Protein AF-0000000076639928 (afdb_homodimer)

Radius of gyration: 38.46 Å; Cα contacts (8 Å, |Δi|>4): 5852; chains: 2; bounding box: 100×115×93 Å

Solvent-accessible surface area (backbone atoms only — not comparable to full-atom values): 93550 Å² total; per-residue (Å²): 124,85,79,67,67,73,74,67,66,76,71,69,80,68,80,84,76,81,78,71,75,59,42,68,35,39,40,32,36,29,32,21,32,56,73,67,61,39,48,34,49,62,26,33,37,27,38,66,98,50,90,53,60,35,44,17,36,80,73,3,39,31,70,39,73,46,74,43,58,70,39,77,43,45,34,31,35,40,36,95,63,32,39,72,44,76,44,81,42,75,40,64,90,61,40,69,43,72,72,48,76,42,65,36,46,65,30,84,75,52,77,85,37,68,41,71,46,66,100,74,36,79,36,49,54,74,59,41,24,59,71,69,47,73,46,48,34,71,64,39,63,66,47,73,50,76,29,49,72,63,34,46,51,65,69,43,65,39,49,49,60,39,53,19,30,28,46,69,56,31,20,65,35,50,28,43,67,53,75,66,52,63,69,22,69,29,47,46,35,40,28,52,66,82,16,67,50,77,58,57,48,77,66,71,59,79,44,50,40,47,38,35,34,45,55,58,64,44,63,53,85,49,37,40,34,35,39,36,31,56,35,14,40,62,17,22,78,65,30,47,57,12,39,30,5,34,38,37,36,33,59,56,67,33,42,72,47,73,65,35,38,38,39,36,44,34,40,36,44,30,29,76,66,50,75,69,68,54,32,68,68,64,56,78,79,56,63,38,47,43,85,82,64,43,76,45,77,76,54,55,50,69,60,64,71,74,44,49,38,79,13,49,29,42,39,41,38,39,35,40,27,16,15,33,91,57,35,27,29,21,38,38,39,36,44,36,42,31,42,19,35,44,57,68,25,30,27,34,40,38,38,41,38,45,33,40,39,37,56,70,47,99,40,30,35,40,35,42,39,41,36,42,24,45,35,38,32,38,44,62,38,31,27,55,98,85,37,40,42,15,34,50,41,16,49,40,60,24,55,34,57,52,73,61,61,49,37,88,83,80,61,48,58,60,60,73,44,86,35,15,38,29,54,52,42,48,74,61,44,49,32,39,39,39,36,46,37,42,41,36,30,37,36,44,37,36,36,87,47,91,49,34,38,38,39,39,37,44,17,38,32,35,36,41,38,42,27,39,38,32,36,55,57,70,41,58,25,59,94,37,37,41,8,38,23,33,41,20,37,38,43,39,44,35,41,38,42,38,41,38,39,35,40,46,46,68,80,42,101,46,33,38,36,40,39,36,42,36,40,39,42,37,42,39,39,42,37,39,41,37,44,38,18,25,32,37,30,90,89,52,81,46,41,42,24,24,25,38,70,53,84,55,43,50,49,76,49,63,48,44,39,40,37,41,36,41,36,42,36,43,32,40,69,88,33,37,25,41,34,43,36,40,28,40,36,34,37,66,46,33,4,79,90,36,28,68,45,80,28,47,33,39,31,27,19,37,36,53,37,77,35,68,71,32,60,75,32,75,57,28,66,51,34,59,36,37,33,43,26,30,26,39,14,21,11,22,35,40,71,59,56,47,69,60,46,37,42,74,48,67,40,54,36,56,59,93,61,34,48,35,76,39,72,40,48,48,42,36,18,49,70,28,53,56,22,36,28,38,23,43,37,42,35,40,39,37,22,25,68,79,59,34,32,36,40,38,40,37,40,42,42,35,41,20,36,40,25,56,43,76,40,80,44,62,64,88,73,67,23,52,29,29,54,37,62,61,22,32,36,36,32,38,37,41,31,35,39,39,38,36,43,89,38,80,50,70,54,41,34,32,40,38,38,37,30,34,24,34,54,48,52,32,26,38,59,50,74,92,39,58,44,72,40,81,96,41,88,65,36,26,24,40,34,55,75,31,40,72,22,21,30,39,32,34,27,70,23,54,48,94,86,63,47,73,38,53,49,97,85,68,37,73,37,72,32,87,64,73,35,80,55,45,40,40,64,44,51,32,39,33,18,42,35,39,38,38,31,43,51,89,33,36,41,38,37,39,31,37,36,36,39,37,68,15,25,23,39,38,49,43,58,50,52,9,23,24,74,91,21,35,26,19,35,68,27,30,35,35,67,71,58,77,32,61,86,62,41,49,66,56,48,60,70,24,49,35,77,35,50,39,57,34,30,35,41,26,41,43,31,37,31,40,34,43,44,42,66,48,56,89,75,63,25,63,33,38,34,41,36,42,34,35,24,43,69,48,70,53,60,78,47,75,58,55,52,60,62,31,16,36,60,34,72,47,58,47,52,55,27,37,34,56,63,59,53,50,60,44,21,34,41,33,43,36,41,37,40,30,64,124,85,80,68,68,74,74,66,66,77,70,70,82,68,79,85,75,82,78,74,75,58,41,68,34,38,40,33,36,31,32,20,31,57,70,70,61,39,48,36,48,59,27,33,36,26,38,66,99,50,91,54,59,35,44,18,36,80,73,3,39,31,70,38,73,46,72,41,58,71,40,78,42,45,35,31,35,43,35,93,63,31,40,70,44,75,43,80,43,77,40,64,91,61,41,70,43,74,72,48,76,43,66,36,46,65,30,82,75,51,78,85,38,68,42,71,45,65,101,73,38,79,37,50,53,76,60,42,22,60,72,69,48,74,47,50,34,70,64,41,65,64,47,76,49,77,29,48,69,61,35,46,52,66,70,42,63,41,50,50,59,37,55,20,29,27,46,66,56,30,20,67,35,49,26,42,68,54,74,68,53,62,69,22,68,30,47,48,34,40,28,50,68,82,16,69,50,77,59,58,49,78,67,69,59,78,45,50,39,47,38,36,35,46,56,58,63,43,64,54,85,48,36,40,34,34,39,38,31,56,36,15,40,61,18,23,77,65,30,46,58,12,38,31,4,34,40,38,37,34,60,56,68,33,43,72,46,73,64,37,39,39,40,38,44,34,40,34,42,30,30,77,67,50,75,71,67,53,31,67,69,64,55,81,80,56,62,36,47,42,84,83,64,43,76,43,79,74,51,54,50,69,58,64,73,73,45,48,37,80,14,50,29,42,39,42,38,40,37,41,29,16,17,32,90,57,35,25,28,22,38,37,40,36,43,36,42,32,42,19,33,46,56,69,25,29,29,36,39,39,38,42,38,44,33,40,38,37,55,70,46,99,40,30,35,40,34,42,37,42,37,41,26,44,35,38,33,37,44,62,40,29,28,54,98,86,37,42,43,15,33,51,42,16,49,41,62,24,54,35,56,52,72,62,61,49,37,87,83,80,61,46,58,58,59,73,43,87,35,15,41,29,56,53,42,48,73,61,43,47,30,39,40,39,35,46,38,42,41,37,28,36,36,43,36,36,37,87,45,89,48,35,39,39,40,40,36,45,17,38,32,37,36,40,39,40,29,39,39,32,36,54,57,71,42,56,25,61,94,38,38,40,9,38,23,33,42,20,37,38,43,40,42,34,42,36,42,37,41,38,39,36,41,45,45,69,81,40,100,48,32,38,38,38,40,37,42,36,40,38,41,37,42,40,39,42,36,38,39,37,44,38,18,25,33,35,30,90,89,53,82,46,41,42,23,24,25,40,68,55,86,55,44,50,48,78,49,64,47,44,38,40,36,42,36,41,36,43,35,44,32,41,68,88,33,38,25,40,36,42,35,40,29,40,38,34,37,65,45,33,5,78,89,36,27,69,45,78,26,49,33,41,32,27,18,38,38,53,37,76,35,68,71,31,60,75,32,76,58,28,66,51,34,57,36,36,33,40,27,31,26,39,12,21,12,22,34,40,69,55,54,46,69,61,47,35,42,74,49,66,40,56,37,56,58,94,61,33,47,34,75,39,72,40,50,48,42,36,17,50,71,29,54,56,23,36,28,40,22,42,38,41,36,40,37,36,22,25,68,79,61,34,31,37,42,38,40,36,37,41,40,36,41,20,36,38,27,56,44,78,38,80,44,60,65,90,74,68,23,52,28,31,52,38,61,61,22,31,37,37,31,39,37,40,31,32,40,40,39,35,42,89,38,80,51,68,56,40,33,33,41,38,38,37,30,32,22,33,53,47,51,32,26,37,58,48,74,94,38,57,42,72,40,82,94,42,88,66,35,28,24,41,35,56,74,32,41,74,23,22,30,38,32,34,29,70,23,55,45,98,88,65,47,73,36,54,49,96,84,69,37,73,37,70,32,88,63,75,34,79,54,44,40,38,64,44,52,33,39,32,18,44,37,42,37,38,33,43,52,89,33,37,40,38,38,39,31,36,36,36,40,36,68,15,25,21,40,37,51,44,59,49,52,8,22,24,74,91,21,35,26,20,34,70,28,30,35,33,67,71,58,78,33,60,86,61,42,50,65,54,47,60,70,24,51,36,76,36,50,37,58,33,31,35,42,27,41,45,33,37,30,40,34,44,43,42,65,48,56,88,76,63,24,62,31,39,34,40,36,42,33,34,24,44,70,48,70,54,58,79,47,76,59,55,52,61,62,30,16,35,60,34,71,47,57,48,51,54,28,37,35,54,63,58,54,51,60,46,21,35,41,33,42,34,42,38,39,31,65

Foldseek 3Di:
DVPPPPPPPPPPPPDDDPDQFWDKAKEKEFEAAQFQRAGDFQWWKAWPLFPQIDTAHNRRIDIGIDGGHFAKIWIWTGDVQWDIDIDIDGGDPDRYHYPYYDHTYGPPPCQQPWDAAFLGDTDGPQQDQADKDKDFLVQQVQQPDLFPLLSCPFVDFQWDKFFFFQFNQFAIFIFGLAAFFAQFFRGFFEAEPSFTEFQDFDDFDFQQQRGGTDRSQDGSNFWGMKMWAAACQRCVSVFAAGRRTYIYTYGDKAGADDKKKKKKKKKKKWEQQDAFFWFFFQDPVLQCQFLVGHRADSGFDQCLVVFFATKMKMKIKMKMWYDDDQKTKIKMWMWIWIAGRTAQKIKIKIKIKIKMKGDPDRFKIKIKIKMKMKMKIWGFHCADPPFQEGQLVCLLQAARSDDQAADPVPRHGDLRGQHFRNNCRNPAKTKMKMKIKMKIKMKMWGRPDPQKIKIKMKIKIWMKMKIKIWDDACGSGPPQNLIKIKIKMKIKIKMKIKIKIWGWDDPDPFKIKIKIKMKMKMKIKMKMKMWMAGRADPPDGHRVRHDGIDDIDIDIFMKMKIKIKMKMWMGGNNFKIKMWMKMWMAMLQAAPVQRIDMKIKIKMKGWPCPDPVNVPDPNCQFWVTKMKMKMKIKHWHDRSTGNCQQDFDWDWDADPNDTDTHTAQEHRNNHAYTKMKIKIKIWMWIAGDVRQKIKIKMWMKIKIFLHWDWDADDCVVVHGIYITRFWMKIKTWMKMKMKGFPDDHQFKTKIKIKIKIFMAMFIARDVVQKDQDPPQPSQFIHGHGHHFTFGKAKAFDADPVGHGDADPLRAGDIDPDIDRLFAQDFRMKMKMKMWMDGHPWKIKIWMKIWTFDGKAQPVSCLSCLDSSRVTHCNVSCCVVPVDPPCRSVRCSRRRSVRIDTQIKIWRAKIKMKTKDQDVVVVWRIKMKMKMKGRNDMDDDDSHSHQSHFSNRSRRRHGNYDDSHHHNIIMIMIMMMIMD/DVPPPPPPPPPPPPDDDPDDFWDKAKEKEFEAAQFQRAGDFQWWKAWPPAPQIDTAHNRRIDITIDGHHFAKIWIWTDDVQWDIDIDIDGGDPDRYHYPYYDHTYGPPPCQQPWDAAFLGDTDGPQQDQADKDKDFLVQQVQQPDLFPLLSCPFVDFQWDKFFFFQFPQFAIFIFGLAAFFAQFFRGFFEAEPSFTEFQDFDDFDFQQQRTGTDRSQDGSNFWGMKMWAAACQRCVSVFAAGRRTYIYTYGDKAGADDKKKKKKKKKKKWFQQDAFFWFFFQDPVLQCQFLVGHRADSGFDQCCVVFFDTKMKMKIKMKMWYDDDQKTKIKMWMWIWIAGRGAQKIKIKIKIKIKMKGDPDSFKIKIKIKMKMKMKIWGFHCADPPFLEHQLVCLLQAARSDDQAADPVPRAGDLRGQHFRNVCRNPAKTKMKMKIKMKIKMKMWGRPDPQKIKIKMKIKIWMKMKIKIWDDACGSGPPQNLIKIKIKMKIKIKMKIKIKIWGWDDPDPFKIKIKIKMKMKMKIKMKMKMWMAGRADPPDGHRVRHDGIDDIDIDIFMKMKIKIKMKMWMGGNSFKIKMWMKMWMAMLQAAPVQRIDMKIKIKMKGWPCPDPVNVPDPNCQFWVTKMKMKMKIKHWHDRSTGNCQQDFDWDWDADPNDTDTHTAQEHHNNHAYTKMKIKIKIWMWIAGDVRQKIKIKMWMKIKIFLHWDKDADDCVVVHGIYITRFWMKIKTWMKMKMKGFPDDHQFKTKIKIKIKIFMAMFIARDVVQKDQDPPQPSQFIHGHGHHFTFGKAKAFDADPVGHGDADPLRAGDIDPDIDRLFAQDFRMKMKMKMWMDGHPWKIKIWMKIWTFDGKAQPVSCLSCLDSSRVTHCNVSCCVVPVDPPCRSVRCSRRRSVRIDTLIKIWRAKIKMKTKDQCVVVVWRIKMKMKMKGRNDMDDDDSHSHQSHFSNRSRRRHGNYDDSHHHNIIMIMIMMMIMD

Nearest PDB structures (foldseek):
  5fq6-assembly2_B  TM=9.121E-01  e=3.924E-72  Bacteroides thetaiotaomicron
  5fq6-assembly2_I  TM=8.990E-01  e=7.060E-70  Bacteroides thetaiotaomicron
  5fq8-assembly1_B  TM=9.088E-01  e=1.305E-69  Bacteroides thetaiotaomicron
  5fq8-assembly1_D  TM=9.023E-01  e=7.269E-68  Bacteroides thetaiotaomicron
  8ypt-assembly1_D  TM=8.385E-01  e=1.326E-66  Bacteroides fragilis

Sequence (1958 aa):
MKKGILSLACLLLLPIAVQAQEVAYTISGMLVDERTEEPLAGANISFENTTIGTSADADGHFELTAQLEPGAYNLQITFIGYRRVEREINLGDEQEITLGTIELRQDVIGSEEVVITGASVLTSKKQIGNSISTVNADELQGSGATQIDQALAGKISGALIQQNSGNPAGGISVRLRGAGTFLGQASPLYIVDGVIVNNDSPELIDVGGTATNRLVDLNPEDIERIEVVKGAAAAALYGSRANNGVVQIFTKRGTSGKPEITYSSKVNIDHVRKTLDVNMAMNDQGQFLDNSGNVMDGKRYDFQDFIFRTAMGTDQYLSIGGGSGDTRYFMSGSYKNNQGIVKATNFERATARLNLDQALADWADISMKFNYSNSRSNEIPNGGLNSSYGALTGFIFGPNTVDPRPDPVSGEYPNNTVLANPLEVIDVYDFNQEVNRVLGGATLTLLPLEGLSIDHTLGIDTYSQVATAFIPNGTSAPGLTTGFGRRSEREFFQINNDLNLRYQKSLTPSIESTSLLGGTVQYEKTATTGIQAEEFTLGSRVVTGGADFDQPGEFRSETVIYGVFAQQTIGINERYFVTGAGRFDASSVFGKSERWQFFPKVSGSWLVSEEAFWQRSGIGEAVSSFKLRASLGTSGGQTAIGAFDRFNLFNPSSVNGRSALLPSTQRGALNVKPERQTELELGLDANFLSDRLTLEFTYYNQKTEDLLLFRTTAPSTGYLSQLGNFGSLDNTGFEVLLKGVPVNNNHLQWTSTVTFAANENEIRGIEGGVIIIPESFSQVAAINGEPLGVFYSDAFERDASGNIVKDEDALPVEAEGDHIIGDPNPDWNGSFINEVSIGRNWNFRAQLDVTYGNDVFNFTERLGSLGAFGTMKTYERELEGDLPEGYNARVFGIFENWIEDGSFVKLREMSASYTLYPEVLGLRSLRFSVIGRNLFSIDSYNGYDPETNVAGQRTAVRGFDFVQVPIPRSIIFGVTANFMKKGILSLACLLLLPIAVQAQEVAYTISGMLVDERTEEPLAGANISFENTTIGTSADADGHFELTAQLEPGAYNLQITFIGYRRVEREINLGDEQEITLGTIELRQDVIGSEEVVITGASVLTSKKQIGNSISTVNADELQGSGATQIDQALAGKISGALIQQNSGNPAGGISVRLRGAGTFLGQASPLYIVDGVIVNNDSPELIDVGGTATNRLVDLNPEDIERIEVVKGAAAAALYGSRANNGVVQIFTKRGTSGKPEITYSSKVNIDHVRKTLDVNMAMNDQGQFLDNSGNVMDGKRYDFQDFIFRTAMGTDQYLSIGGGSGDTRYFMSGSYKNNQGIVKATNFERATARLNLDQALADWADISMKFNYSNSRSNEIPNGGLNSSYGALTGFIFGPNTVDPRPDPVSGEYPNNTVLANPLEVIDVYDFNQEVNRVLGGATLTLLPLEGLSIDHTLGIDTYSQVATAFIPNGTSAPGLTTGFGRRSEREFFQINNDLNLRYQKSLTPSIESTSLLGGTVQYEKTATTGIQAEEFTLGSRVVTGGADFDQPGEFRSETVIYGVFAQQTIGINERYFVTGAGRFDASSVFGKSERWQFFPKVSGSWLVSEEAFWQRSGIGEAVSSFKLRASLGTSGGQTAIGAFDRFNLFNPSSVNGRSALLPSTQRGALNVKPERQTELELGLDANFLSDRLTLEFTYYNQKTEDLLLFRTTAPSTGYLSQLGNFGSLDNTGFEVLLKGVPVNNNHLQWTSTVTFAANENEIRGIEGGVIIIPESFSQVAAINGEPLGVFYSDAFERDASGNIVKDEDALPVEAEGDHIIGDPNPDWNGSFINEVSIGRNWNFRAQLDVTYGNDVFNFTERLGSLGAFGTMKTYERELEGDLPEGYNARVFGIFENWIEDGSFVKLREMSASYTLYPEVLGLRSLRFSVIGRNLFSIDSYNGYDPETNVAGQRTAVRGFDFVQVPIPRSIIFGVTANF

InterPro domains:
  IPR008969 Carboxypeptidase-like, regulatory domain superfamily [SSF49464] (26-118)
  IPR012910 TonB-dependent receptor, plug domain [PF07715] (125-246)
  IPR023996 TonB-dependent outer membrane protein, SusC/RagA [TIGR04056] (26-979)
  IPR036942 TonB-dependent receptor-like, beta-barrel domain superfamily [G3DSA:2.40.170.20] (313-979)
  IPR037066 TonB-dependent receptor, plug domain superfamily [G3DSA:2.170.130.10] (106-251)
  IPR039426 TonB-dependent receptor-like [PS52016] (124-979)
  IPR039426 TonB-dependent receptor-like [PTHR30069] (2-881)

Organism: NCBI:txid1194090

Structure (mmCIF, N/CA/C/O backbone):
data_AF-0000000076639928-model_v1
#
loop_
_entity.id
_entity.type
_entity.pdbx_description
1 polymer 'TonB-linked outer membrane protein, SusC/RagA family'
#
loop_
_atom_site.group_PDB
_atom_site.id
_atom_site.type_symbol
_atom_site.label_atom_id
_atom_site.label_alt_id
_atom_site.label_comp_id
_atom_site.label_asym_id
_atom_site.label_entity_id
_atom_site.label_seq_id
_atom_site.pdbx_PDB_ins_code
_atom_site.Cartn_x
_atom_site.Cartn_y
_atom_site.Cartn_z
_atom_site.occupancy
_atom_site.B_iso_or_equiv
_atom_site.auth_seq_id
_atom_site.auth_comp_id
_atom_site.auth_asym_id
_atom_site.auth_atom_id
_atom_site.pdbx_PDB_model_num
ATOM 1 N N . MET A 1 1 ? -0.501 5.289 -39.719 1 20.86 1 MET A N 1
ATOM 2 C CA . MET A 1 1 ? 0.743 5.164 -40.469 1 20.86 1 MET A CA 1
ATOM 3 C C . MET A 1 1 ? 1.725 6.266 -40.094 1 20.86 1 MET A C 1
ATOM 5 O O . MET A 1 1 ? 2.934 6.121 -40.281 1 20.86 1 MET A O 1
ATOM 9 N N . LYS A 1 2 ? 1.091 7.496 -39.875 1 24.27 2 LYS A N 1
ATOM 10 C CA . LYS A 1 2 ? 1.979 8.648 -39.781 1 24.27 2 LYS A CA 1
ATOM 11 C C . LYS A 1 2 ? 2.75 8.633 -38.469 1 24.27 2 LYS A C 1
ATOM 13 O O . LYS A 1 2 ? 3.406 9.609 -38.094 1 24.27 2 LYS A O 1
ATOM 18 N N . LYS A 1 3 ? 2.232 7.699 -37.594 1 27.67 3 LYS A N 1
ATOM 19 C CA . LYS A 1 3 ? 2.531 7.781 -36.156 1 27.67 3 LYS A CA 1
ATOM 20 C C . LYS A 1 3 ? 3.969 7.355 -35.875 1 27.67 3 LYS A C 1
ATOM 22 O O . LYS A 1 3 ? 4.461 7.527 -34.781 1 27.67 3 LYS A O 1
ATOM 27 N N . GLY A 1 4 ? 4.605 6.484 -36.969 1 28.44 4 GLY A N 1
ATOM 28 C CA . GLY A 1 4 ? 5.762 5.703 -36.594 1 28.44 4 GLY A CA 1
ATOM 29 C C . GLY A 1 4 ? 7.062 6.484 -36.656 1 28.44 4 GLY A C 1
ATOM 30 O O . GLY A 1 4 ? 8.086 6.043 -36.125 1 28.44 4 GLY A O 1
ATOM 31 N N . ILE A 1 5 ? 7.18 7.5 -37.562 1 28.36 5 ILE A N 1
ATOM 32 C CA . ILE A 1 5 ? 8.469 7.961 -38.094 1 28.36 5 ILE A CA 1
ATOM 33 C C . ILE A 1 5 ? 9.133 8.867 -37.062 1 28.36 5 ILE A C 1
ATOM 35 O O . ILE A 1 5 ? 10.328 9.148 -37.156 1 28.36 5 ILE A O 1
ATOM 39 N N . LEU A 1 6 ? 8.344 9.523 -36.188 1 28.5 6 LEU A N 1
ATOM 40 C CA . LEU A 1 6 ? 8.953 10.672 -35.5 1 28.5 6 LEU A CA 1
ATOM 41 C C . LEU A 1 6 ? 9.945 10.211 -34.438 1 28.5 6 LEU A C 1
ATOM 43 O O . LEU A 1 6 ? 10.773 10.992 -33.969 1 28.5 6 LEU A O 1
ATOM 47 N N . SER A 1 7 ? 9.867 8.875 -34.031 1 29.05 7 SER A N 1
ATOM 48 C CA . SER A 1 7 ? 10.633 8.523 -32.844 1 29.05 7 SER A CA 1
ATOM 49 C C . SER A 1 7 ? 12.117 8.375 -33.188 1 29.05 7 SER A C 1
ATOM 51 O O . SER A 1 7 ? 12.953 8.367 -32.281 1 29.05 7 SER A O 1
ATOM 53 N N . LEU A 1 8 ? 12.469 8.055 -34.531 1 29 8 LEU A N 1
ATOM 54 C CA . LEU A 1 8 ? 13.844 7.645 -34.781 1 29 8 LEU A CA 1
ATOM 55 C C . LEU A 1 8 ? 14.781 8.852 -34.812 1 29 8 LEU A C 1
ATOM 57 O O . LEU A 1 8 ? 16 8.688 -34.781 1 29 8 LEU A O 1
ATOM 61 N N . ALA A 1 9 ? 14.312 10.039 -35.125 1 28.73 9 ALA A N 1
ATOM 62 C CA . ALA A 1 9 ? 15.211 11.125 -35.5 1 28.73 9 ALA A CA 1
ATOM 63 C C . ALA A 1 9 ? 16.031 11.578 -34.281 1 28.73 9 ALA A C 1
ATOM 65 O O . ALA A 1 9 ? 17.047 12.258 -34.438 1 28.73 9 ALA A O 1
ATOM 66 N N . CYS A 1 10 ? 15.609 11.43 -33.125 1 29.19 10 CYS A N 1
ATOM 67 C CA . CYS A 1 10 ? 16.281 12.18 -32.062 1 29.19 10 CYS A CA 1
ATOM 68 C C . CYS A 1 10 ? 17.609 11.539 -31.703 1 29.19 10 CYS A C 1
ATOM 70 O O . CYS A 1 10 ? 18.328 12.023 -30.828 1 29.19 10 CYS A O 1
ATOM 72 N N . LEU A 1 11 ? 17.969 10.32 -32.281 1 29.58 11 LEU A N 1
ATOM 73 C CA . LEU A 1 11 ? 19.156 9.688 -31.719 1 29.58 11 LEU A CA 1
ATOM 74 C C . LEU A 1 11 ? 20.422 10.25 -32.344 1 29.58 11 LEU A C 1
ATOM 76 O O . LEU A 1 11 ? 21.531 9.867 -31.969 1 29.58 11 LEU A O 1
ATOM 80 N N . LEU A 1 12 ? 20.438 10.836 -33.562 1 29.7 12 LEU A N 1
ATOM 81 C CA . LEU A 1 12 ? 21.703 10.945 -34.281 1 29.7 12 LEU A CA 1
ATOM 82 C C . LEU A 1 12 ? 22.562 12.078 -33.719 1 29.7 12 LEU A C 1
ATOM 84 O O . LEU A 1 12 ? 23.641 12.367 -34.25 1 29.7 12 LEU A O 1
ATOM 88 N N . LEU A 1 13 ? 22.078 13.086 -33.156 1 30.73 13 LEU A N 1
ATOM 89 C CA . LEU A 1 13 ? 22.969 14.227 -33.031 1 30.73 13 LEU A CA 1
ATOM 90 C C . LEU A 1 13 ? 23.984 13.992 -31.906 1 30.73 13 LEU A C 1
ATOM 92 O O . LEU A 1 13 ? 23.781 14.438 -30.781 1 30.73 13 LEU A O 1
ATOM 96 N N . LEU A 1 14 ? 24.656 12.844 -31.891 1 31.14 14 LEU A N 1
ATOM 97 C CA . LEU A 1 14 ? 25.641 12.734 -30.828 1 31.14 14 LEU A CA 1
ATOM 98 C C . LEU A 1 14 ? 26.875 13.586 -31.141 1 31.14 14 LEU A C 1
ATOM 100 O O . LEU A 1 14 ? 27.5 13.414 -32.188 1 31.14 14 LEU A O 1
ATOM 104 N N . PRO A 1 15 ? 27.125 14.797 -30.672 1 34.44 15 PRO A N 1
ATOM 105 C CA . PRO A 1 15 ? 28.359 15.562 -30.906 1 34.44 15 PRO A CA 1
ATOM 106 C C . PRO A 1 15 ? 29.609 14.789 -30.5 1 34.44 15 PRO A C 1
ATOM 108 O O . PRO A 1 15 ? 29.578 14 -29.547 1 34.44 15 PRO A O 1
ATOM 111 N N . ILE A 1 16 ? 30.578 14.648 -31.391 1 36 16 ILE A N 1
ATOM 112 C CA . ILE A 1 16 ? 31.953 14.188 -31.203 1 36 16 ILE A CA 1
ATOM 113 C C . ILE A 1 16 ? 32.656 15.062 -30.172 1 36 16 ILE A C 1
ATOM 115 O O . ILE A 1 16 ? 32.844 16.266 -30.391 1 36 16 ILE A O 1
ATOM 119 N N . ALA A 1 17 ? 32.75 14.82 -28.938 1 36.38 17 ALA A N 1
ATOM 120 C CA . ALA A 1 17 ? 33.5 15.469 -27.859 1 36.38 17 ALA A CA 1
ATOM 121 C C . ALA A 1 17 ? 35 15.391 -28.109 1 36.38 17 ALA A C 1
ATOM 123 O O . ALA A 1 17 ? 35.531 14.305 -28.297 1 36.38 17 ALA A O 1
ATOM 124 N N . VAL A 1 18 ? 35.625 16.312 -28.656 1 38.28 18 VAL A N 1
ATOM 125 C CA . VAL A 1 18 ? 37.062 16.547 -28.609 1 38.28 18 VAL A CA 1
ATOM 126 C C . VAL A 1 18 ? 37.562 16.422 -27.172 1 38.28 18 VAL A C 1
ATOM 128 O O . VAL A 1 18 ? 37.125 17.156 -26.281 1 38.28 18 VAL A O 1
ATOM 131 N N . GLN A 1 19 ? 38.125 15.32 -26.781 1 39.44 19 GLN A N 1
ATOM 132 C CA . GLN A 1 19 ? 38.656 14.984 -25.469 1 39.44 19 GLN A CA 1
ATOM 133 C C . GLN A 1 19 ? 39.875 15.836 -25.125 1 39.44 19 GLN A C 1
ATOM 135 O O . GLN A 1 19 ? 40.906 15.719 -25.766 1 39.44 19 GLN A O 1
ATOM 140 N N . ALA A 1 20 ? 39.875 16.953 -24.719 1 47.66 20 ALA A N 1
ATOM 141 C CA . ALA A 1 20 ? 40.969 17.625 -24.016 1 47.66 20 ALA A CA 1
ATOM 142 C C . ALA A 1 20 ? 41.562 16.719 -22.938 1 47.66 20 ALA A C 1
ATOM 144 O O . ALA A 1 20 ? 40.844 15.953 -22.281 1 47.66 20 ALA A O 1
ATOM 145 N N . GLN A 1 21 ? 42.906 16.547 -22.969 1 55.09 21 GLN A N 1
ATOM 146 C CA . GLN A 1 21 ? 43.656 15.648 -22.094 1 55.09 21 GLN A CA 1
ATOM 147 C C . GLN A 1 21 ? 43.375 15.961 -20.625 1 55.09 21 GLN A C 1
ATOM 149 O O . GLN A 1 21 ? 43.656 17.062 -20.156 1 55.09 21 GLN A O 1
ATOM 154 N N . GLU A 1 22 ? 42.812 15.281 -19.922 1 65.12 22 GLU A N 1
ATOM 155 C CA . GLU A 1 22 ? 42.531 15.406 -18.5 1 65.12 22 GLU A CA 1
ATOM 156 C C . GLU A 1 22 ? 43.719 14.953 -17.656 1 65.12 22 GLU A C 1
ATOM 158 O O . GLU A 1 22 ? 44.438 14.023 -18.031 1 65.12 22 GLU A O 1
ATOM 163 N N . VAL A 1 23 ? 44.25 15.867 -16.844 1 75.75 23 VAL A N 1
ATOM 164 C CA . VAL A 1 23 ? 45.312 15.617 -15.844 1 75.75 23 VAL A CA 1
ATOM 165 C C . VAL A 1 23 ? 44.656 15.273 -14.5 1 75.75 23 VAL A C 1
ATOM 167 O O . VAL A 1 23 ? 43.625 15.828 -14.148 1 75.75 23 VAL A O 1
ATOM 170 N N . ALA A 1 24 ? 45.375 14.352 -13.82 1 81.62 24 ALA A N 1
ATOM 171 C CA . ALA A 1 24 ? 44.875 13.961 -12.492 1 81.62 24 ALA A CA 1
ATOM 172 C C . ALA A 1 24 ? 45.375 14.945 -11.43 1 81.62 24 ALA A C 1
ATOM 174 O O . ALA A 1 24 ? 46.562 15.141 -11.242 1 81.62 24 ALA A O 1
ATOM 175 N N . TYR A 1 25 ? 44.531 15.617 -10.836 1 83.81 25 TYR A N 1
ATOM 176 C CA . TYR A 1 25 ? 44.844 16.531 -9.742 1 83.81 25 TYR A CA 1
ATOM 177 C C . TYR A 1 25 ? 44.375 15.961 -8.406 1 83.81 25 TYR A C 1
ATOM 179 O O . TYR A 1 25 ? 43.375 15.266 -8.344 1 83.81 25 TYR A O 1
ATOM 187 N N . THR A 1 26 ? 45.219 16.188 -7.352 1 87.06 26 THR A N 1
ATOM 188 C CA . THR A 1 26 ? 44.812 15.945 -5.973 1 87.06 26 THR A CA 1
ATOM 189 C C . THR A 1 26 ? 44.75 17.25 -5.191 1 87.06 26 THR A C 1
ATOM 191 O O . THR A 1 26 ? 45.781 17.938 -5.023 1 87.06 26 THR A O 1
ATOM 194 N N . ILE A 1 27 ? 43.656 17.609 -4.797 1 87.31 27 ILE A N 1
ATOM 195 C CA . ILE A 1 27 ? 43.438 18.812 -4.016 1 87.31 27 ILE A CA 1
ATOM 196 C C . ILE A 1 27 ? 43.125 18.438 -2.564 1 87.31 27 ILE A C 1
ATOM 198 O O . ILE A 1 27 ? 42.219 17.656 -2.289 1 87.31 27 ILE A O 1
ATOM 202 N N . SER A 1 28 ? 43.969 18.969 -1.673 1 87.94 28 SER A N 1
ATOM 203 C CA . SER A 1 28 ? 43.781 18.641 -0.262 1 87.94 28 SER A CA 1
ATOM 204 C C . SER A 1 28 ? 43.688 19.906 0.585 1 87.94 28 SER A C 1
ATOM 206 O O . SER A 1 28 ? 44.125 20.969 0.173 1 87.94 28 SER A O 1
ATOM 208 N N . GLY A 1 29 ? 43.031 19.797 1.667 1 87.5 29 GLY A N 1
ATOM 209 C CA . GLY A 1 29 ? 42.875 20.875 2.637 1 87.5 29 GLY A CA 1
ATOM 210 C C . GLY A 1 29 ? 42.156 20.422 3.9 1 87.5 29 GLY A C 1
ATOM 211 O O . GLY A 1 29 ? 41.938 19.234 4.098 1 87.5 29 GLY A O 1
ATOM 212 N N . MET A 1 30 ? 42.031 21.375 4.824 1 87.19 30 MET A N 1
ATOM 213 C CA . MET A 1 30 ? 41.312 21.172 6.09 1 87.19 30 MET A CA 1
ATOM 214 C C . MET A 1 30 ? 40.188 22.172 6.258 1 87.19 30 MET A C 1
ATOM 216 O O . MET A 1 30 ? 40.344 23.359 6.008 1 87.19 30 MET A O 1
ATOM 220 N N . LEU A 1 31 ? 39.094 21.703 6.582 1 86.62 31 LEU A N 1
ATOM 221 C CA . LEU A 1 31 ? 37.938 22.547 6.816 1 86.62 31 LEU A CA 1
ATOM 222 C C . LEU A 1 31 ? 37.656 22.672 8.305 1 86.62 31 LEU A C 1
ATOM 224 O O . LEU A 1 31 ? 37.531 21.672 9.016 1 86.62 31 LEU A O 1
ATOM 228 N N . VAL A 1 32 ? 37.594 23.875 8.742 1 81 32 VAL A N 1
ATOM 229 C CA . VAL A 1 32 ? 37.312 24.094 10.148 1 81 32 VAL A CA 1
ATOM 230 C C . VAL A 1 32 ? 36.25 25.188 10.281 1 81 32 VAL A C 1
ATOM 232 O O . VAL A 1 32 ? 36.062 26 9.375 1 81 32 VAL A O 1
ATOM 235 N N . ASP A 1 33 ? 35.5 25.031 11.352 1 75.19 33 ASP A N 1
ATOM 236 C CA . ASP A 1 33 ? 34.594 26.125 11.711 1 75.19 33 ASP A CA 1
ATOM 237 C C . ASP A 1 33 ? 35.375 27.406 12.008 1 75.19 33 ASP A C 1
ATOM 239 O O . ASP A 1 33 ? 36.375 27.375 12.727 1 75.19 33 ASP A O 1
ATOM 243 N N . GLU A 1 34 ? 34.969 28.438 11.43 1 70.44 34 GLU A N 1
ATOM 244 C CA . GLU A 1 34 ? 35.688 29.703 11.586 1 70.44 34 GLU A CA 1
ATOM 245 C C . GLU A 1 34 ? 35.812 30.094 13.055 1 70.44 34 GLU A C 1
ATOM 247 O O . GLU A 1 34 ? 36.844 30.609 13.5 1 70.44 34 GLU A O 1
ATOM 252 N N . ARG A 1 35 ? 34.781 29.719 13.688 1 63.69 35 ARG A N 1
ATOM 253 C CA . ARG A 1 35 ? 34.719 30.172 15.07 1 63.69 35 ARG A CA 1
ATOM 254 C C . ARG A 1 35 ? 35.375 29.188 16.016 1 63.69 35 ARG A C 1
ATOM 256 O O . ARG A 1 35 ? 36.219 29.578 16.828 1 63.69 35 ARG A O 1
ATOM 263 N N . THR A 1 36 ? 35.031 27.984 15.883 1 64.69 36 THR A N 1
ATOM 264 C CA . THR A 1 36 ? 35.438 27 16.875 1 64.69 36 THR A CA 1
ATOM 265 C C . THR A 1 36 ? 36.719 26.281 16.438 1 64.69 36 THR A C 1
ATOM 267 O O . THR A 1 36 ? 37.312 25.562 17.219 1 64.69 36 THR A O 1
ATOM 270 N N . GLU A 1 37 ? 37.094 26.562 15.266 1 69 37 GLU A N 1
ATOM 271 C CA . GLU A 1 37 ? 38.25 25.891 14.656 1 69 37 GLU A CA 1
ATOM 272 C C . GLU A 1 37 ? 38.094 24.375 14.703 1 69 37 GLU A C 1
ATOM 274 O O . GLU A 1 37 ? 39.062 23.641 14.578 1 69 37 GLU A O 1
ATOM 279 N N . GLU A 1 38 ? 36.906 24.031 14.93 1 72.5 38 GLU A N 1
ATOM 280 C CA . GLU A 1 38 ? 36.656 22.594 14.906 1 72.5 38 GLU A CA 1
ATOM 281 C C . GLU A 1 38 ? 36.594 22.078 13.477 1 72.5 38 GLU A C 1
ATOM 283 O O . GLU A 1 38 ? 36.062 22.75 12.578 1 72.5 38 GLU A O 1
ATOM 288 N N . PRO A 1 39 ? 37.094 20.844 13.398 1 78.88 39 PRO A N 1
ATOM 289 C CA . PRO A 1 39 ? 37 20.25 12.062 1 78.88 39 PRO A CA 1
ATOM 290 C C . PRO A 1 39 ? 35.562 20.031 11.609 1 78.88 39 PRO A C 1
ATOM 292 O O . PRO A 1 39 ? 34.688 19.672 12.422 1 78.88 39 PRO A O 1
ATOM 295 N N . LEU A 1 40 ? 35.312 20.453 10.461 1 77.19 40 LEU A N 1
ATOM 296 C CA . LEU A 1 40 ? 34 20.281 9.883 1 77.19 40 LEU A CA 1
ATOM 297 C C . LEU A 1 40 ? 33.906 18.984 9.078 1 77.19 40 LEU A C 1
ATOM 299 O O . LEU A 1 40 ? 34.062 19 7.855 1 77.19 40 LEU A O 1
ATOM 303 N N . ALA A 1 41 ? 33.656 18 9.883 1 71.94 41 ALA A N 1
ATOM 304 C CA . ALA A 1 41 ? 33.531 16.672 9.273 1 71.94 41 ALA A CA 1
ATOM 305 C C . ALA A 1 41 ? 32.281 16.578 8.398 1 71.94 41 ALA A C 1
ATOM 307 O O . ALA A 1 41 ? 31.203 17 8.805 1 71.94 41 ALA A O 1
ATOM 308 N N . GLY A 1 42 ? 32.438 16.078 7.145 1 70.94 42 GLY A N 1
ATOM 309 C CA . GLY A 1 42 ? 31.297 15.828 6.27 1 70.94 42 GLY A CA 1
ATOM 310 C C . GLY A 1 42 ? 31 16.984 5.348 1 70.94 42 GLY A C 1
ATOM 311 O O . GLY A 1 42 ? 30.047 16.938 4.559 1 70.94 42 GLY A O 1
ATOM 312 N N . ALA A 1 43 ? 31.797 18.109 5.57 1 76.81 43 ALA A N 1
ATOM 313 C CA . ALA A 1 43 ? 31.625 19.219 4.641 1 76.81 43 ALA A CA 1
ATOM 314 C C . ALA A 1 43 ? 31.875 18.781 3.203 1 76.81 43 ALA A C 1
ATOM 316 O O . ALA A 1 43 ? 32.812 18 2.941 1 76.81 43 ALA A O 1
ATOM 317 N N . ASN A 1 44 ? 31.047 19.172 2.387 1 78.62 44 ASN A N 1
ATOM 318 C CA . ASN A 1 44 ? 31.141 18.781 0.986 1 78.62 44 ASN A CA 1
ATOM 319 C C . ASN A 1 44 ? 32.062 19.719 0.203 1 78.62 44 ASN A C 1
ATOM 321 O O . ASN A 1 44 ? 31.922 20.938 0.297 1 78.62 44 ASN A O 1
ATOM 325 N N . ILE A 1 45 ? 33.031 19.141 -0.439 1 81.12 45 ILE A N 1
ATOM 326 C CA . ILE A 1 45 ? 33.906 19.875 -1.34 1 81.12 45 ILE A CA 1
ATOM 327 C C . ILE A 1 45 ? 33.656 19.438 -2.779 1 81.12 45 ILE A C 1
ATOM 329 O O . ILE A 1 45 ? 33.781 18.25 -3.1 1 81.12 45 ILE A O 1
ATOM 333 N N . SER A 1 46 ? 33.219 20.219 -3.543 1 78.31 46 SER A N 1
ATOM 334 C CA . SER A 1 46 ? 32.969 19.844 -4.93 1 78.31 46 SER A CA 1
ATOM 335 C C . SER A 1 46 ? 33.312 20.984 -5.887 1 78.31 46 SER A C 1
ATOM 337 O O . SER A 1 46 ? 33.406 22.141 -5.48 1 78.31 46 SER A O 1
ATOM 339 N N . PHE A 1 47 ? 33.812 20.625 -7.109 1 75.88 47 PHE A N 1
ATOM 340 C CA . PHE A 1 47 ? 33.969 21.641 -8.141 1 75.88 47 PHE A CA 1
ATOM 341 C C . PHE A 1 47 ? 32.594 22.125 -8.625 1 75.88 47 PHE A C 1
ATOM 343 O O . PHE A 1 47 ? 31.688 21.328 -8.852 1 75.88 47 PHE A O 1
ATOM 350 N N . GLU A 1 48 ? 32.5 23.359 -8.68 1 67.19 48 GLU A N 1
ATOM 351 C CA . GLU A 1 48 ? 31.234 23.984 -9.086 1 67.19 48 GLU A CA 1
ATOM 352 C C . GLU A 1 48 ? 30.781 23.453 -10.445 1 67.19 48 GLU A C 1
ATOM 354 O O . GLU A 1 48 ? 31.594 23.281 -11.359 1 67.19 48 GLU A O 1
ATOM 359 N N . ASN A 1 49 ? 29.5 23.062 -10.594 1 53.66 49 ASN A N 1
ATOM 360 C CA . ASN A 1 49 ? 28.828 22.625 -11.812 1 53.66 49 ASN A CA 1
ATOM 361 C C . ASN A 1 49 ? 29.312 21.25 -12.25 1 53.66 49 ASN A C 1
ATOM 363 O O . ASN A 1 49 ? 29.266 20.922 -13.438 1 53.66 49 ASN A O 1
ATOM 367 N N . THR A 1 50 ? 30.141 20.609 -11.344 1 58.22 50 THR A N 1
ATOM 368 C CA . THR A 1 50 ? 30.547 19.234 -11.625 1 58.22 50 THR A CA 1
ATOM 369 C C . THR A 1 50 ? 30.047 18.297 -10.531 1 58.22 50 THR A C 1
ATOM 371 O O . THR A 1 50 ? 29.562 18.75 -9.484 1 58.22 50 THR A O 1
ATOM 374 N N . THR A 1 51 ? 30.047 17.078 -10.922 1 58 51 THR A N 1
ATOM 375 C CA . THR A 1 51 ? 29.703 16.078 -9.922 1 58 51 THR A CA 1
ATOM 376 C C . THR A 1 51 ? 30.953 15.578 -9.195 1 58 51 THR A C 1
ATOM 378 O O . THR A 1 51 ? 30.891 14.617 -8.414 1 58 51 THR A O 1
ATOM 381 N N . ILE A 1 52 ? 32.031 16.234 -9.477 1 68.19 52 ILE A N 1
ATOM 382 C CA . ILE A 1 52 ? 33.281 15.836 -8.844 1 68.19 52 ILE A CA 1
ATOM 383 C C . ILE A 1 52 ? 33.406 16.484 -7.461 1 68.19 52 ILE A C 1
ATOM 385 O O . ILE A 1 52 ? 33.438 17.703 -7.344 1 68.19 52 ILE A O 1
ATOM 389 N N . GLY A 1 53 ? 33.344 15.703 -6.527 1 72.56 53 GLY A N 1
ATOM 390 C CA . GLY A 1 53 ? 33.438 16.219 -5.172 1 72.56 53 GLY A CA 1
ATOM 391 C C . GLY A 1 53 ? 33.812 15.164 -4.156 1 72.56 53 GLY A C 1
ATOM 392 O O . GLY A 1 53 ? 34 14 -4.508 1 72.56 53 GLY A O 1
ATOM 393 N N . THR A 1 54 ? 34.188 15.633 -3.031 1 75.38 54 THR A N 1
ATOM 394 C CA . THR A 1 54 ? 34.5 14.805 -1.872 1 75.38 54 THR A CA 1
ATOM 395 C C . THR A 1 54 ? 33.906 15.414 -0.6 1 75.38 54 THR A C 1
ATOM 397 O O . THR A 1 54 ? 33.281 16.469 -0.644 1 75.38 54 THR A O 1
ATOM 400 N N . SER A 1 55 ? 33.969 14.719 0.431 1 77 55 SER A N 1
ATOM 401 C CA . SER A 1 55 ? 33.594 15.234 1.743 1 77 55 SER A CA 1
ATOM 402 C C . SER A 1 55 ? 34.781 15.195 2.711 1 77 55 SER A C 1
ATOM 404 O O . SER A 1 55 ? 35.656 14.336 2.588 1 77 55 SER A O 1
ATOM 406 N N . ALA A 1 56 ? 34.75 16.141 3.617 1 79.56 56 ALA A N 1
ATOM 407 C CA . ALA A 1 56 ? 35.812 16.203 4.621 1 79.56 56 ALA A CA 1
ATOM 408 C C . ALA A 1 56 ? 35.719 15.047 5.609 1 79.56 56 ALA A C 1
ATOM 410 O O . ALA A 1 56 ? 34.625 14.578 5.906 1 79.56 56 ALA A O 1
ATOM 411 N N . ASP A 1 57 ? 36.844 14.578 5.934 1 75.31 57 ASP A N 1
ATOM 412 C CA . ASP A 1 57 ? 36.875 13.484 6.898 1 75.31 57 ASP A CA 1
ATOM 413 C C . ASP A 1 57 ? 36.562 13.992 8.312 1 75.31 57 ASP A C 1
ATOM 415 O O . ASP A 1 57 ? 36.219 15.148 8.492 1 75.31 57 ASP A O 1
ATOM 419 N N . ALA A 1 58 ? 36.688 13.102 9.281 1 71.12 58 ALA A N 1
ATOM 420 C CA . ALA A 1 58 ? 36.312 13.406 10.664 1 71.12 58 ALA A CA 1
ATOM 421 C C . ALA A 1 58 ? 37.156 14.539 11.219 1 71.12 58 ALA A C 1
ATOM 423 O O . ALA A 1 58 ? 36.719 15.281 12.094 1 71.12 58 ALA A O 1
ATOM 424 N N . ASP A 1 59 ? 38.344 14.625 10.734 1 75.12 59 ASP A N 1
ATOM 425 C CA . ASP A 1 59 ? 39.25 15.664 11.211 1 75.12 59 ASP A CA 1
ATOM 426 C C . ASP A 1 59 ? 39.156 16.906 10.336 1 75.12 59 ASP A C 1
ATOM 428 O O . ASP A 1 59 ? 40 17.797 10.43 1 75.12 59 ASP A O 1
ATOM 432 N N . GLY A 1 60 ? 38.188 16.922 9.523 1 78.75 60 GLY A N 1
ATOM 433 C CA . GLY A 1 60 ? 38 18.062 8.648 1 78.75 60 GLY A CA 1
ATOM 434 C C . GLY A 1 60 ? 38.906 18.062 7.43 1 78.75 60 GLY A C 1
ATOM 435 O O . GLY A 1 60 ? 38.875 19 6.629 1 78.75 60 GLY A O 1
ATOM 436 N N . HIS A 1 61 ? 39.719 17.031 7.367 1 83.25 61 HIS A N 1
ATOM 437 C CA . HIS A 1 61 ? 40.625 16.938 6.219 1 83.25 61 HIS A CA 1
ATOM 438 C C . HIS A 1 61 ? 39.875 16.438 4.984 1 83.25 61 HIS A C 1
ATOM 440 O O . HIS A 1 61 ? 39 15.578 5.094 1 83.25 61 HIS A O 1
ATOM 446 N N . PHE A 1 62 ? 40.156 17.047 3.852 1 82.75 62 PHE A N 1
ATOM 447 C CA . PHE A 1 62 ? 39.594 16.531 2.611 1 82.75 62 PHE A CA 1
ATOM 448 C C . PHE A 1 62 ? 40.688 16.344 1.561 1 82.75 62 PHE A C 1
ATOM 450 O O . PHE A 1 62 ? 41.719 17.016 1.595 1 82.75 62 PHE A O 1
ATOM 457 N N . GLU A 1 63 ? 40.562 15.305 0.804 1 82 63 GLU A N 1
ATOM 458 C CA . GLU A 1 63 ? 41.344 15.047 -0.39 1 82 63 GLU A CA 1
ATOM 459 C C . GLU A 1 63 ? 40.469 14.75 -1.594 1 82 63 GLU A C 1
ATOM 461 O O . GLU A 1 63 ? 39.75 13.75 -1.607 1 82 63 GLU A O 1
ATOM 466 N N . LEU A 1 64 ? 40.344 15.594 -2.547 1 80.5 64 LEU A N 1
ATOM 467 C CA . LEU A 1 64 ? 39.562 15.477 -3.775 1 80.5 64 LEU A CA 1
ATOM 468 C C . LEU A 1 64 ? 40.469 15.156 -4.965 1 80.5 64 LEU A C 1
ATOM 470 O O . LEU A 1 64 ? 41.344 15.953 -5.316 1 80.5 64 LEU A O 1
ATOM 474 N N . THR A 1 65 ? 40.406 13.984 -5.402 1 78.94 65 THR A N 1
ATOM 475 C CA . THR A 1 65 ? 41.125 13.609 -6.613 1 78.94 65 THR A CA 1
ATOM 476 C C . THR A 1 65 ? 40.219 13.727 -7.836 1 78.94 65 THR A C 1
ATOM 478 O O . THR A 1 65 ? 39.094 13.203 -7.844 1 78.94 65 THR A O 1
ATOM 481 N N . ALA A 1 66 ? 40.562 14.422 -8.891 1 74.81 66 ALA A N 1
ATOM 482 C CA . ALA A 1 66 ? 39.75 14.664 -10.078 1 74.81 66 ALA A CA 1
ATOM 483 C C . ALA A 1 66 ? 40.625 14.688 -11.336 1 74.81 66 ALA A C 1
ATOM 485 O O . ALA A 1 66 ? 41.75 15.172 -11.305 1 74.81 66 ALA A O 1
ATOM 486 N N . GLN A 1 67 ? 40.188 14.047 -12.312 1 75.31 67 GLN A N 1
ATOM 487 C CA . GLN A 1 67 ? 40.781 14.195 -13.633 1 75.31 67 GLN A CA 1
ATOM 488 C C . GLN A 1 67 ? 40.188 15.391 -14.375 1 75.31 67 GLN A C 1
ATOM 490 O O . GLN A 1 67 ? 39.062 15.344 -14.82 1 75.31 67 GLN A O 1
ATOM 495 N N . LEU A 1 68 ? 40.938 16.469 -14.477 1 76.81 68 LEU A N 1
ATOM 496 C CA . LEU A 1 68 ? 40.469 17.719 -15.055 1 76.81 68 LEU A CA 1
ATOM 497 C C . LEU A 1 68 ? 41.5 18.297 -16.016 1 76.81 68 LEU A C 1
ATOM 499 O O . LEU A 1 68 ? 42.688 17.984 -15.93 1 76.81 68 LEU A O 1
ATOM 503 N N . GLU A 1 69 ? 41.125 19.109 -17 1 77.56 69 GLU A N 1
ATOM 504 C CA . GLU A 1 69 ? 42 19.906 -17.828 1 77.56 69 GLU A CA 1
ATOM 505 C C . GLU A 1 69 ? 42.594 21.062 -17.016 1 77.56 69 GLU A C 1
ATOM 507 O O . GLU A 1 69 ? 41.938 21.641 -16.172 1 77.56 69 GLU A O 1
ATOM 512 N N . PRO A 1 70 ? 43.875 21.266 -17.234 1 80.81 70 PRO A N 1
ATOM 513 C CA . PRO A 1 70 ? 44.438 22.438 -16.578 1 80.81 70 PRO A CA 1
ATOM 514 C C . PRO A 1 70 ? 43.625 23.719 -16.844 1 80.81 70 PRO A C 1
ATOM 516 O O . PRO A 1 70 ? 43.156 23.922 -17.953 1 80.81 70 PRO A O 1
ATOM 519 N N . GLY A 1 71 ? 43.375 24.5 -15.742 1 80.12 71 GLY A N 1
ATOM 520 C CA . GLY A 1 71 ? 42.594 25.719 -15.828 1 80.12 71 GLY A CA 1
ATOM 521 C C . GLY A 1 71 ? 42.062 26.188 -14.477 1 80.12 71 GLY A C 1
ATOM 522 O O . GLY A 1 71 ? 42.469 25.656 -13.438 1 80.12 71 GLY A O 1
ATOM 523 N N . ALA A 1 72 ? 41.375 27.156 -14.586 1 80.62 72 ALA A N 1
ATOM 524 C CA . ALA A 1 72 ? 40.75 27.719 -13.383 1 80.62 72 ALA A CA 1
ATOM 525 C C . ALA A 1 72 ? 39.438 27.047 -13.062 1 80.62 72 ALA A C 1
ATOM 527 O O . ALA A 1 72 ? 38.594 26.859 -13.953 1 80.62 72 ALA A O 1
ATOM 528 N N . TYR A 1 73 ? 39.438 26.531 -11.82 1 79.94 73 TYR A N 1
ATOM 529 C CA . TYR A 1 73 ? 38.219 25.906 -11.344 1 79.94 73 TYR A CA 1
ATOM 530 C C . TYR A 1 73 ? 37.719 26.547 -10.047 1 79.94 73 TYR A C 1
ATOM 532 O O . TYR A 1 73 ? 38.531 27.062 -9.273 1 79.94 73 TYR A O 1
ATOM 540 N N . ASN A 1 74 ? 36.438 26.531 -9.867 1 79.19 74 ASN A N 1
ATOM 541 C CA . ASN A 1 74 ? 35.875 26.984 -8.594 1 79.19 74 ASN A CA 1
ATOM 542 C C . ASN A 1 74 ? 35.5 25.797 -7.703 1 79.19 74 ASN A C 1
ATOM 544 O O . ASN A 1 74 ? 34.656 24.984 -8.07 1 79.19 74 ASN A O 1
ATOM 548 N N . LEU A 1 75 ? 36.188 25.766 -6.633 1 81 75 LEU A N 1
ATOM 549 C CA . LEU A 1 75 ? 35.875 24.781 -5.605 1 81 75 LEU A CA 1
ATOM 550 C C . LEU A 1 75 ? 34.781 25.297 -4.68 1 81 75 LEU A C 1
ATOM 552 O O . LEU A 1 75 ? 34.875 26.406 -4.152 1 81 75 LEU A O 1
ATOM 556 N N . GLN A 1 76 ? 33.844 24.547 -4.621 1 79.5 76 GLN A N 1
ATOM 557 C CA . GLN A 1 76 ? 32.719 24.859 -3.736 1 79.5 76 GLN A CA 1
ATOM 558 C C . GLN A 1 76 ? 32.719 23.969 -2.5 1 79.5 76 GLN A C 1
ATOM 560 O O . GLN A 1 76 ? 32.844 22.75 -2.609 1 79.5 76 GLN A O 1
ATOM 565 N N . ILE A 1 77 ? 32.656 24.625 -1.342 1 80 77 ILE A N 1
ATOM 566 C CA . ILE A 1 77 ? 32.594 23.922 -0.063 1 80 77 ILE A CA 1
ATOM 567 C C . ILE A 1 77 ? 31.25 24.234 0.614 1 80 77 ILE A C 1
ATOM 569 O O . ILE A 1 77 ? 30.922 25.406 0.828 1 80 77 ILE A O 1
ATOM 573 N N . THR A 1 78 ? 30.531 23.219 0.766 1 73.38 78 THR A N 1
ATOM 574 C CA . THR A 1 78 ? 29.234 23.406 1.406 1 73.38 78 THR A CA 1
ATOM 575 C C . THR A 1 78 ? 29.109 22.516 2.641 1 73.38 78 THR A C 1
ATOM 577 O O . THR A 1 78 ? 29.656 21.406 2.674 1 73.38 78 THR A O 1
ATOM 580 N N . PHE A 1 79 ? 28.594 23.109 3.648 1 68.88 79 PHE A N 1
ATOM 581 C CA . PHE A 1 79 ? 28.266 22.391 4.875 1 68.88 79 PHE A CA 1
ATOM 582 C C . PHE A 1 79 ? 26.969 22.922 5.484 1 68.88 79 PHE A C 1
ATOM 584 O O . PHE A 1 79 ? 26.781 24.141 5.566 1 68.88 79 PHE A O 1
ATOM 591 N N . ILE A 1 80 ? 26.078 22.016 5.691 1 58.12 80 ILE A N 1
ATOM 592 C CA . ILE A 1 80 ? 24.781 22.422 6.227 1 58.12 80 ILE A CA 1
ATOM 593 C C . ILE A 1 80 ? 24.984 23.391 7.398 1 58.12 80 ILE A C 1
ATOM 595 O O . ILE A 1 80 ? 25.75 23.094 8.32 1 58.12 80 ILE A O 1
ATOM 599 N N . GLY A 1 81 ? 24.391 24.484 7.469 1 58.78 81 GLY A N 1
ATOM 600 C CA . GLY A 1 81 ? 24.469 25.484 8.516 1 58.78 81 GLY A CA 1
ATOM 601 C C . GLY A 1 81 ? 25.609 26.469 8.312 1 58.78 81 GLY A C 1
ATOM 602 O O . GLY A 1 81 ? 25.797 27.391 9.117 1 58.78 81 GLY A O 1
ATOM 603 N N . TYR A 1 82 ? 26.438 26.219 7.293 1 66.62 82 TYR A N 1
ATOM 604 C CA . TYR A 1 82 ? 27.562 27.094 7.035 1 66.62 82 TYR A CA 1
ATOM 605 C C . TYR A 1 82 ? 27.406 27.797 5.695 1 66.62 82 TYR A C 1
ATOM 607 O O . TYR A 1 82 ? 26.719 27.312 4.801 1 66.62 82 TYR A O 1
ATOM 615 N N . ARG A 1 83 ? 27.938 28.922 5.676 1 66.19 83 ARG A N 1
ATOM 616 C CA . ARG A 1 83 ? 27.984 29.656 4.414 1 66.19 83 ARG A CA 1
ATOM 617 C C . ARG A 1 83 ? 28.859 28.938 3.395 1 66.19 83 ARG A C 1
ATOM 619 O O . ARG A 1 83 ? 29.922 28.406 3.742 1 66.19 83 ARG A O 1
ATOM 626 N N . ARG A 1 84 ? 28.312 28.859 2.229 1 70.19 84 ARG A N 1
ATOM 627 C CA . ARG A 1 84 ? 29.094 28.281 1.141 1 70.19 84 ARG A CA 1
ATOM 628 C C . ARG A 1 84 ? 30.375 29.047 0.909 1 70.19 84 ARG A C 1
ATOM 630 O O . ARG A 1 84 ? 30.391 30.281 0.95 1 70.19 84 ARG A O 1
ATOM 637 N N . VAL A 1 85 ? 31.453 28.375 0.887 1 74.44 85 VAL A N 1
ATOM 638 C CA . VAL A 1 85 ? 32.719 28.984 0.554 1 74.44 85 VAL A CA 1
ATOM 639 C C . VAL A 1 85 ? 33.156 28.578 -0.858 1 74.44 85 VAL A C 1
ATOM 641 O O . VAL A 1 85 ? 33.094 27.406 -1.212 1 74.44 85 VAL A O 1
ATOM 644 N N . GLU A 1 86 ? 33.312 29.484 -1.714 1 75.81 86 GLU A N 1
ATOM 645 C CA . GLU A 1 86 ? 33.844 29.234 -3.047 1 75.81 86 GLU A CA 1
ATOM 646 C C . GLU A 1 86 ? 35.312 29.656 -3.137 1 75.81 86 GLU A C 1
ATOM 648 O O . GLU A 1 86 ? 35.656 30.781 -2.742 1 75.81 86 GLU A O 1
ATOM 653 N N . ARG A 1 87 ? 36.125 28.797 -3.439 1 76.5 87 ARG A N 1
ATOM 654 C CA . ARG A 1 87 ? 37.562 29.062 -3.607 1 76.5 87 ARG A CA 1
ATOM 655 C C . ARG A 1 87 ? 38 28.781 -5.039 1 76.5 87 ARG A C 1
ATOM 657 O O . ARG A 1 87 ? 37.844 27.672 -5.539 1 76.5 87 ARG A O 1
ATOM 664 N N . GLU A 1 88 ? 38.438 29.828 -5.703 1 77.88 88 GLU A N 1
ATOM 665 C CA . GLU A 1 88 ? 39 29.609 -7.035 1 77.88 88 GLU A CA 1
ATOM 666 C C . GLU A 1 88 ? 40.344 28.922 -6.961 1 77.88 88 GLU A C 1
ATOM 668 O O . GLU A 1 88 ? 41.219 29.328 -6.195 1 77.88 88 GLU A O 1
ATOM 673 N N . ILE A 1 89 ? 40.531 27.844 -7.684 1 79.81 89 ILE A N 1
ATOM 674 C CA . ILE A 1 89 ? 41.781 27.109 -7.742 1 79.81 89 ILE A CA 1
ATOM 675 C C . ILE A 1 89 ? 42.281 27.078 -9.188 1 79.81 89 ILE A C 1
ATOM 677 O O . ILE A 1 89 ? 41.5 26.828 -10.109 1 79.81 89 ILE A O 1
ATOM 681 N N . ASN A 1 90 ? 43.406 27.5 -9.359 1 78.19 90 ASN A N 1
ATOM 682 C CA . ASN A 1 90 ? 44.062 27.391 -10.664 1 78.19 90 ASN A CA 1
ATOM 683 C C . ASN A 1 90 ? 44.875 26.109 -10.789 1 78.19 90 ASN A C 1
ATOM 685 O O . ASN A 1 90 ? 45.844 25.922 -10.062 1 78.19 90 ASN A O 1
ATOM 689 N N . LEU A 1 91 ? 44.438 25.203 -11.602 1 79.25 91 LEU A N 1
ATOM 690 C CA . LEU A 1 91 ? 45.094 23.922 -11.828 1 79.25 91 LEU A CA 1
ATOM 691 C C . LEU A 1 91 ? 46.094 24.016 -12.992 1 79.25 91 LEU A C 1
ATOM 693 O O . LEU A 1 91 ? 45.688 24.297 -14.125 1 79.25 91 LEU A O 1
ATOM 697 N N . GLY A 1 92 ? 47.344 24.047 -12.75 1 76.19 92 GLY A N 1
ATOM 698 C CA . GLY A 1 92 ? 48.406 24.078 -13.75 1 76.19 92 GLY A CA 1
ATOM 699 C C . GLY A 1 92 ? 49.188 22.766 -13.828 1 76.19 92 GLY A C 1
ATOM 700 O O . GLY A 1 92 ? 48.594 21.688 -13.828 1 76.19 92 GLY A O 1
ATOM 701 N N . ASP A 1 93 ? 50.531 22.891 -13.75 1 73.62 93 ASP A N 1
ATOM 702 C CA . ASP A 1 93 ? 51.438 21.734 -13.898 1 73.62 93 ASP A CA 1
ATOM 703 C C . ASP A 1 93 ? 51.562 20.969 -12.586 1 73.62 93 ASP A C 1
ATOM 705 O O . ASP A 1 93 ? 51.969 19.812 -12.578 1 73.62 93 ASP A O 1
ATOM 709 N N . GLU A 1 94 ? 51.188 21.531 -11.523 1 76.94 94 GLU A N 1
ATOM 710 C CA . GLU A 1 94 ? 51.25 20.844 -10.234 1 76.94 94 GLU A CA 1
ATOM 711 C C . GLU A 1 94 ? 50.031 19.984 -9.992 1 76.94 94 GLU A C 1
ATOM 713 O O . GLU A 1 94 ? 48.906 20.484 -9.945 1 76.94 94 GLU A O 1
ATOM 718 N N . GLN A 1 95 ? 50.312 18.828 -9.797 1 80.38 95 GLN A N 1
ATOM 719 C CA . GLN A 1 95 ? 49.219 17.859 -9.703 1 80.38 95 GLN A CA 1
ATOM 720 C C . GLN A 1 95 ? 48.688 17.766 -8.266 1 80.38 95 GLN A C 1
ATOM 722 O O . GLN A 1 95 ? 47.562 17.297 -8.039 1 80.38 95 GLN A O 1
ATOM 727 N N . GLU A 1 96 ? 49.5 18.188 -7.324 1 81.62 96 GLU A N 1
ATOM 728 C CA . GLU A 1 96 ? 49.062 18.203 -5.934 1 81.62 96 GLU A CA 1
ATOM 729 C C . GLU A 1 96 ? 48.844 19.641 -5.449 1 81.62 96 GLU A C 1
ATOM 731 O O . GLU A 1 96 ? 49.781 20.422 -5.359 1 81.62 96 GLU A O 1
ATOM 736 N N . ILE A 1 97 ? 47.719 20 -5.195 1 84.69 97 ILE A N 1
ATOM 737 C CA . ILE A 1 97 ? 47.344 21.328 -4.723 1 84.69 97 ILE A CA 1
ATOM 738 C C . ILE A 1 97 ? 46.844 21.25 -3.275 1 84.69 97 ILE A C 1
ATOM 740 O O . ILE A 1 97 ? 45.906 20.516 -2.967 1 84.69 97 ILE A O 1
ATOM 744 N N . THR A 1 98 ? 47.5 21.906 -2.34 1 85.25 98 THR A N 1
ATOM 745 C CA . THR A 1 98 ? 47.094 21.984 -0.944 1 85.25 98 THR A CA 1
ATOM 746 C C . THR A 1 98 ? 46.5 23.359 -0.634 1 85.25 98 THR A C 1
ATOM 748 O O . THR A 1 98 ? 47.188 24.375 -0.75 1 85.25 98 THR A O 1
ATOM 751 N N . LEU A 1 99 ? 45.281 23.484 -0.274 1 85.19 99 LEU A N 1
ATOM 752 C CA . LEU A 1 99 ? 44.594 24.734 -0.043 1 85.19 99 LEU A CA 1
ATOM 753 C C . LEU A 1 99 ? 44.75 25.188 1.407 1 85.19 99 LEU A C 1
ATOM 755 O O . LEU A 1 99 ? 44.312 26.281 1.769 1 85.19 99 LEU A O 1
ATOM 759 N N . GLY A 1 100 ? 45.438 24.438 2.305 1 81.69 100 GLY A N 1
ATOM 760 C CA . GLY A 1 100 ? 45.562 24.766 3.717 1 81.69 100 GLY A CA 1
ATOM 761 C C . GLY A 1 100 ? 44.25 24.641 4.473 1 81.69 100 GLY A C 1
ATOM 762 O O . GLY A 1 100 ? 43.406 23.812 4.113 1 81.69 100 GLY A O 1
ATOM 763 N N . THR A 1 101 ? 44.031 25.5 5.566 1 82.62 101 THR A N 1
ATOM 764 C CA . THR A 1 101 ? 42.844 25.5 6.387 1 82.62 101 THR A CA 1
ATOM 765 C C . THR A 1 101 ? 41.812 26.484 5.84 1 82.62 101 THR A C 1
ATOM 767 O O . THR A 1 101 ? 42.094 27.672 5.652 1 82.62 101 THR A O 1
ATOM 770 N N . ILE A 1 102 ? 40.719 26 5.465 1 84.25 102 ILE A N 1
ATOM 771 C CA . ILE A 1 102 ? 39.625 26.812 5.016 1 84.25 102 ILE A CA 1
ATOM 772 C C . ILE A 1 102 ? 38.562 26.922 6.129 1 84.25 102 ILE A C 1
ATOM 774 O O . ILE A 1 102 ? 38.094 25.906 6.633 1 84.25 102 ILE A O 1
ATOM 778 N N . GLU A 1 103 ? 38.344 28.109 6.48 1 79.44 103 GLU A N 1
ATOM 779 C CA . GLU A 1 103 ? 37.375 28.391 7.535 1 79.44 103 GLU A CA 1
ATOM 780 C C . GLU A 1 103 ? 36 28.641 6.949 1 79.44 103 GLU A C 1
ATOM 782 O O . GLU A 1 103 ? 35.844 29.422 6.016 1 79.44 103 GLU A O 1
ATOM 787 N N . LEU A 1 104 ? 35.062 27.812 7.41 1 76.44 104 LEU A N 1
ATOM 788 C CA . LEU A 1 104 ? 33.656 28.031 7.027 1 76.44 104 LEU A CA 1
ATOM 789 C C . LEU A 1 104 ? 32.906 28.797 8.117 1 76.44 104 LEU A C 1
ATOM 791 O O . LEU A 1 104 ? 33.094 28.531 9.305 1 76.44 104 LEU A O 1
ATOM 795 N N . ARG A 1 105 ? 32.281 29.766 7.676 1 67.56 105 ARG A N 1
ATOM 796 C CA . ARG A 1 105 ? 31.469 30.562 8.602 1 67.56 105 ARG A CA 1
ATOM 797 C C . ARG A 1 105 ? 30.047 30.031 8.68 1 67.56 105 ARG A C 1
ATOM 799 O O . ARG A 1 105 ? 29.438 29.719 7.652 1 67.56 105 ARG A O 1
ATOM 806 N N . GLN A 1 106 ? 29.531 29.75 9.828 1 61.38 106 GLN A N 1
ATOM 807 C CA . GLN A 1 106 ? 28.156 29.312 10.016 1 61.38 106 GLN A CA 1
ATOM 808 C C . GLN A 1 106 ? 27.172 30.328 9.43 1 61.38 106 GLN A C 1
ATOM 810 O O . GLN A 1 106 ? 27.359 31.531 9.562 1 61.38 106 GLN A O 1
ATOM 815 N N . ASP A 1 107 ? 26.422 29.812 8.578 1 57.88 107 ASP A N 1
ATOM 816 C CA . ASP A 1 107 ? 25.344 30.656 8.062 1 57.88 107 ASP A CA 1
ATOM 817 C C . ASP A 1 107 ? 24.188 30.75 9.062 1 57.88 107 ASP A C 1
ATOM 819 O O . ASP A 1 107 ? 23.156 30.094 8.891 1 57.88 107 ASP A O 1
ATOM 823 N N . VAL A 1 108 ? 24.531 31.406 10.047 1 53.28 108 VAL A N 1
ATOM 824 C CA . VAL A 1 108 ? 23.547 31.5 11.133 1 53.28 108 VAL A CA 1
ATOM 825 C C . VAL A 1 108 ? 22.25 32.094 10.609 1 53.28 108 VAL A C 1
ATOM 827 O O . VAL A 1 108 ? 21.172 31.781 11.094 1 53.28 108 VAL A O 1
ATOM 830 N N . ILE A 1 109 ? 22.469 32.906 9.633 1 51.16 109 ILE A N 1
ATOM 831 C CA . ILE A 1 109 ? 21.281 33.656 9.258 1 51.16 109 ILE A CA 1
ATOM 832 C C . ILE A 1 109 ? 20.75 33.156 7.914 1 51.16 109 ILE A C 1
ATOM 834 O O . ILE A 1 109 ? 19.625 33.469 7.523 1 51.16 109 ILE A O 1
ATOM 838 N N . GLY A 1 110 ? 21.219 32.188 7.277 1 55.12 110 GLY A N 1
ATOM 839 C CA . GLY A 1 110 ? 20.703 31.516 6.094 1 55.12 110 GLY A CA 1
ATOM 840 C C . GLY A 1 110 ? 20.641 32.406 4.875 1 55.12 110 GLY A C 1
ATOM 841 O O . GLY A 1 110 ? 19.75 32.281 4.039 1 55.12 110 GLY A O 1
ATOM 842 N N . SER A 1 111 ? 21.359 33.5 4.668 1 52.84 111 SER A N 1
ATOM 843 C CA . SER A 1 111 ? 21.25 34.469 3.582 1 52.84 111 SER A CA 1
ATOM 844 C C . SER A 1 111 ? 21.562 33.844 2.238 1 52.84 111 SER A C 1
ATOM 846 O O . SER A 1 111 ? 21.062 34.281 1.199 1 52.84 111 SER A O 1
ATOM 848 N N . GLU A 1 112 ? 22.328 32.844 2.139 1 57.5 112 GLU A N 1
ATOM 849 C CA . GLU A 1 112 ? 22.703 32.219 0.874 1 57.5 112 GLU A CA 1
ATOM 850 C C . GLU A 1 112 ? 21.953 30.906 0.662 1 57.5 112 GLU A C 1
ATOM 852 O O . GLU A 1 112 ? 22.453 30.016 -0.04 1 57.5 112 GLU A O 1
ATOM 857 N N . GLU A 1 113 ? 20.766 31.062 1.164 1 68.62 113 GLU A N 1
ATOM 858 C CA . GLU A 1 113 ? 19.984 29.828 1.099 1 68.62 113 GLU A CA 1
ATOM 859 C C . GLU A 1 113 ? 19.328 29.672 -0.268 1 68.62 113 GLU A C 1
ATOM 861 O O . GLU A 1 113 ? 18.984 30.656 -0.92 1 68.62 113 GLU A O 1
ATOM 866 N N . VAL A 1 114 ? 19.391 28.516 -0.809 1 66.5 114 VAL A N 1
ATOM 867 C CA . VAL A 1 114 ? 18.719 28.172 -2.061 1 66.5 114 VAL A CA 1
ATOM 868 C C . VAL A 1 114 ? 17.422 27.422 -1.766 1 66.5 114 VAL A C 1
ATOM 870 O O . VAL A 1 114 ? 17.375 26.578 -0.86 1 66.5 114 VAL A O 1
ATOM 873 N N . VAL A 1 115 ? 16.391 27.859 -2.41 1 69.94 115 VAL A N 1
ATOM 874 C CA . VAL A 1 115 ? 15.078 27.219 -2.229 1 69.94 115 VAL A CA 1
ATOM 875 C C . VAL A 1 115 ? 14.57 26.703 -3.568 1 69.94 115 VAL A C 1
ATOM 877 O O . VAL A 1 115 ? 15.125 27.016 -4.621 1 69.94 115 VAL A O 1
ATOM 880 N N . ILE A 1 116 ? 13.648 25.828 -3.434 1 63.22 116 ILE A N 1
ATOM 881 C CA . ILE A 1 116 ? 13.039 25.281 -4.645 1 63.22 116 ILE A CA 1
ATOM 882 C C . ILE A 1 116 ? 11.742 26.047 -4.941 1 63.22 116 ILE A C 1
ATOM 884 O O . ILE A 1 116 ? 10.852 26.109 -4.09 1 63.22 116 ILE A O 1
ATOM 888 N N . THR A 1 117 ? 11.812 26.703 -5.953 1 57.22 117 THR A N 1
ATOM 889 C CA . THR A 1 117 ? 10.609 27.391 -6.395 1 57.22 117 THR A CA 1
ATOM 890 C C . THR A 1 117 ? 10.016 26.719 -7.621 1 57.22 117 THR A C 1
ATOM 892 O O . THR A 1 117 ? 10.742 26.141 -8.438 1 57.22 117 THR A O 1
ATOM 895 N N . GLY A 1 118 ? 8.812 26.734 -7.645 1 56.38 118 GLY A N 1
ATOM 896 C CA . GLY A 1 118 ? 8.188 26.016 -8.742 1 56.38 118 GLY A CA 1
ATOM 897 C C . GLY A 1 118 ? 8.492 24.531 -8.734 1 56.38 118 GLY A C 1
ATOM 898 O O . GLY A 1 118 ? 9.062 24.016 -7.773 1 56.38 118 GLY A O 1
ATOM 899 N N . ALA A 1 119 ? 8.062 23.75 -9.562 1 53.03 119 ALA A N 1
ATOM 900 C CA . ALA A 1 119 ? 8.188 22.297 -9.523 1 53.03 119 ALA A CA 1
ATOM 901 C C . ALA A 1 119 ? 9.641 21.859 -9.703 1 53.03 119 ALA A C 1
ATOM 903 O O . ALA A 1 119 ? 9.93 20.688 -9.938 1 53.03 119 ALA A O 1
ATOM 904 N N . SER A 1 120 ? 10.695 22.703 -9.367 1 57.56 120 SER A N 1
ATOM 905 C CA . SER A 1 120 ? 11.984 22.016 -9.367 1 57.56 120 SER A CA 1
ATOM 906 C C . SER A 1 120 ? 13.125 22.984 -9.641 1 57.56 120 SER A C 1
ATOM 908 O O . SER A 1 120 ? 14.188 22.594 -10.109 1 57.56 120 SER A O 1
ATOM 910 N N . VAL A 1 121 ? 12.852 24.172 -9.336 1 61.75 121 VAL A N 1
ATOM 911 C CA . VAL A 1 121 ? 13.93 25.094 -9.695 1 61.75 121 VAL A CA 1
ATOM 912 C C . VAL A 1 121 ? 14.617 25.609 -8.43 1 61.75 121 VAL A C 1
ATOM 914 O O . VAL A 1 121 ? 13.969 26.188 -7.559 1 61.75 121 VAL A O 1
ATOM 917 N N . LEU A 1 122 ? 15.867 25.281 -8.328 1 64.06 122 LEU A N 1
ATOM 918 C CA . LEU A 1 122 ? 16.656 25.875 -7.25 1 64.06 122 LEU A CA 1
ATOM 919 C C . LEU A 1 122 ? 16.922 27.344 -7.512 1 64.06 122 LEU A C 1
ATOM 921 O O . LEU A 1 122 ? 17.406 27.719 -8.586 1 64.06 122 LEU A O 1
ATOM 925 N N . THR A 1 123 ? 16.484 28.094 -6.625 1 72.69 123 THR A N 1
ATOM 926 C CA . THR A 1 123 ? 16.641 29.547 -6.766 1 72.69 123 THR A CA 1
ATOM 927 C C . THR A 1 123 ? 17.203 30.141 -5.48 1 72.69 123 THR A C 1
ATOM 929 O O . THR A 1 123 ? 16.781 29.781 -4.383 1 72.69 123 THR A O 1
ATOM 932 N N . SER A 1 124 ? 18.141 30.953 -5.695 1 75.56 124 SER A N 1
ATOM 933 C CA . SER A 1 124 ? 18.656 31.672 -4.539 1 75.56 124 SER A CA 1
ATOM 934 C C . SER A 1 124 ? 17.609 32.594 -3.951 1 75.56 124 SER A C 1
ATOM 936 O O . SER A 1 124 ? 16.859 33.25 -4.691 1 75.56 124 SER A O 1
ATOM 938 N N . LYS A 1 125 ? 17.625 32.75 -2.727 1 79.31 125 LYS A N 1
ATOM 939 C CA . LYS A 1 125 ? 16.672 33.625 -2.059 1 79.31 125 LYS A CA 1
ATOM 940 C C . LYS A 1 125 ? 16.875 35.094 -2.475 1 79.31 125 LYS A C 1
ATOM 942 O O . LYS A 1 125 ? 15.938 35.875 -2.428 1 79.31 125 LYS A O 1
ATOM 947 N N . LYS A 1 126 ? 18.031 35.406 -2.863 1 76 126 LYS A N 1
ATOM 948 C CA . LYS A 1 126 ? 18.328 36.781 -3.285 1 76 126 LYS A CA 1
ATOM 949 C C . LYS A 1 126 ? 17.531 37.156 -4.527 1 76 126 LYS A C 1
ATOM 951 O O . LYS A 1 126 ? 17.219 38.344 -4.73 1 76 126 LYS A O 1
ATOM 956 N N . GLN A 1 127 ? 17.266 36.219 -5.27 1 80.38 127 GLN A N 1
ATOM 957 C CA . GLN A 1 127 ? 16.625 36.469 -6.555 1 80.38 127 GLN A CA 1
ATOM 958 C C . GLN A 1 127 ? 15.109 36.469 -6.418 1 80.38 127 GLN A C 1
ATOM 960 O O . GLN A 1 127 ? 14.398 36.938 -7.312 1 80.38 127 GLN A O 1
ATOM 965 N N . ILE A 1 128 ? 14.688 36.094 -5.336 1 85 128 ILE A N 1
ATOM 966 C CA . ILE A 1 128 ? 13.258 35.844 -5.203 1 85 128 ILE A CA 1
ATOM 967 C C . ILE A 1 128 ? 12.57 37.125 -4.719 1 85 128 ILE A C 1
ATOM 969 O O . ILE A 1 128 ? 13.039 37.781 -3.781 1 85 128 ILE A O 1
ATOM 973 N N . GLY A 1 129 ? 11.484 37.406 -5.32 1 87.81 129 GLY A N 1
ATOM 974 C CA . GLY A 1 129 ? 10.734 38.594 -4.965 1 87.81 129 GLY A CA 1
ATOM 975 C C . GLY A 1 129 ? 9.648 38.344 -3.941 1 87.81 129 GLY A C 1
ATOM 976 O O . GLY A 1 129 ? 8.922 39.25 -3.551 1 87.81 129 GLY A O 1
ATOM 977 N N . ASN A 1 130 ? 9.484 37.156 -3.533 1 89.69 130 ASN A N 1
ATOM 978 C CA . ASN A 1 130 ? 8.492 36.75 -2.541 1 89.69 130 ASN A CA 1
ATOM 979 C C . ASN A 1 130 ? 9.148 36.219 -1.273 1 89.69 130 ASN A C 1
ATOM 981 O O . ASN A 1 130 ? 10.344 35.906 -1.267 1 89.69 130 ASN A O 1
ATOM 985 N N . SER A 1 131 ? 8.32 36.156 -0.284 1 87.56 131 SER A N 1
ATOM 986 C CA . SER A 1 131 ? 8.812 35.594 0.974 1 87.56 131 SER A CA 1
ATOM 987 C C . SER A 1 131 ? 8.688 34.094 1.001 1 87.56 131 SER A C 1
ATOM 989 O O . SER A 1 131 ? 7.613 33.531 0.728 1 87.56 131 SER A O 1
ATOM 991 N N . ILE A 1 132 ? 9.703 33.375 1.266 1 87.75 132 ILE A N 1
ATOM 992 C CA . ILE A 1 132 ? 9.727 31.922 1.468 1 87.75 132 ILE A CA 1
ATOM 993 C C . ILE A 1 132 ? 10.43 31.609 2.785 1 87.75 132 ILE A C 1
ATOM 995 O O . ILE A 1 132 ? 11.523 32.094 3.051 1 87.75 132 ILE A O 1
ATOM 999 N N . SER A 1 133 ? 9.75 30.812 3.578 1 89.94 133 SER A N 1
ATOM 1000 C CA . SER A 1 133 ? 10.328 30.406 4.855 1 89.94 133 SER A CA 1
ATOM 1001 C C . SER A 1 133 ? 10.875 28.984 4.793 1 89.94 133 SER A C 1
ATOM 1003 O O . SER A 1 133 ? 10.312 28.125 4.117 1 89.94 133 SER A O 1
ATOM 1005 N N . THR A 1 134 ? 11.93 28.719 5.477 1 88.75 134 THR A N 1
ATOM 1006 C CA . THR A 1 134 ? 12.547 27.406 5.523 1 88.75 134 THR A CA 1
ATOM 1007 C C . THR A 1 134 ? 12.727 26.938 6.965 1 88.75 134 THR A C 1
ATOM 1009 O O . THR A 1 134 ? 13.086 27.734 7.836 1 88.75 134 THR A O 1
ATOM 1012 N N . VAL A 1 135 ? 12.406 25.703 7.207 1 90.38 135 VAL A N 1
ATOM 1013 C CA . VAL A 1 135 ? 12.641 25.047 8.492 1 90.38 135 VAL A CA 1
ATOM 1014 C C . VAL A 1 135 ? 13.531 23.828 8.289 1 90.38 135 VAL A C 1
ATOM 1016 O O . VAL A 1 135 ? 13.195 22.938 7.508 1 90.38 135 VAL A O 1
ATOM 1019 N N . ASN A 1 136 ? 14.562 23.797 9.047 1 86.44 136 ASN A N 1
ATOM 1020 C CA . ASN A 1 136 ? 15.523 22.703 8.859 1 86.44 136 ASN A CA 1
ATOM 1021 C C . ASN A 1 136 ? 15.281 21.578 9.852 1 86.44 136 ASN A C 1
ATOM 1023 O O . ASN A 1 136 ? 14.555 21.734 10.828 1 86.44 136 ASN A O 1
ATOM 1027 N N . ALA A 1 137 ? 16 20.531 9.656 1 84.81 137 ALA A N 1
ATOM 1028 C CA . ALA A 1 137 ? 15.828 19.281 10.398 1 84.81 137 ALA A CA 1
ATOM 1029 C C . ALA A 1 137 ? 16.109 19.484 11.883 1 84.81 137 ALA A C 1
ATOM 1031 O O . ALA A 1 137 ? 15.406 18.938 12.734 1 84.81 137 ALA A O 1
ATOM 1032 N N . ASP A 1 138 ? 17.078 20.188 12.156 1 76.88 138 ASP A N 1
ATOM 1033 C CA . ASP A 1 138 ? 17.469 20.375 13.555 1 76.88 138 ASP A CA 1
ATOM 1034 C C . ASP A 1 138 ? 16.344 21.031 14.352 1 76.88 138 ASP A C 1
ATOM 1036 O O . ASP A 1 138 ? 16.141 20.719 15.523 1 76.88 138 ASP A O 1
ATOM 1040 N N . GLU A 1 139 ? 15.68 21.922 13.695 1 81.56 139 GLU A N 1
ATOM 1041 C CA . GLU A 1 139 ? 14.57 22.609 14.344 1 81.56 139 GLU A CA 1
ATOM 1042 C C . GLU A 1 139 ? 13.383 21.688 14.547 1 81.56 139 GLU A C 1
ATOM 1044 O O . GLU A 1 139 ? 12.555 21.906 15.445 1 81.56 139 GLU A O 1
ATOM 1049 N N . LEU A 1 140 ? 13.273 20.734 13.789 1 83.38 140 LEU A N 1
ATOM 1050 C CA . LEU A 1 140 ? 12.156 19.781 13.852 1 83.38 140 LEU A CA 1
ATOM 1051 C C . LEU A 1 140 ? 12.422 18.703 14.898 1 83.38 140 LEU A C 1
ATOM 1053 O O . LEU A 1 140 ? 11.523 18.328 15.648 1 83.38 140 LEU A O 1
ATOM 1057 N N . GLN A 1 141 ? 13.617 18.172 14.93 1 77.75 141 GLN A N 1
ATOM 1058 C CA . GLN A 1 141 ? 13.961 17.047 15.781 1 77.75 141 GLN A CA 1
ATOM 1059 C C . GLN A 1 141 ? 13.969 17.453 17.25 1 77.75 141 GLN A C 1
ATOM 1061 O O . GLN A 1 141 ? 13.641 16.641 18.125 1 77.75 141 GLN A O 1
ATOM 1066 N N . GLY A 1 142 ? 14.312 18.625 17.578 1 74.88 142 GLY A N 1
ATOM 1067 C CA . GLY A 1 142 ? 14.352 19.078 18.953 1 74.88 142 GLY A CA 1
ATOM 1068 C C . GLY A 1 142 ? 12.992 19.469 19.5 1 74.88 142 GLY A C 1
ATOM 1069 O O . GLY A 1 142 ? 12.859 19.766 20.688 1 74.88 142 GLY A O 1
ATOM 1070 N N . SER A 1 143 ? 11.977 19.25 18.688 1 83.38 143 SER A N 1
ATOM 1071 C CA . SER A 1 143 ? 10.672 19.75 19.094 1 83.38 143 SER A CA 1
ATOM 1072 C C . SER A 1 143 ? 9.891 18.688 19.875 1 83.38 143 SER A C 1
ATOM 1074 O O . SER A 1 143 ? 8.945 19.016 20.594 1 83.38 143 SER A O 1
ATOM 1076 N N . GLY A 1 144 ? 10.234 17.438 19.656 1 81 144 GLY A N 1
ATOM 1077 C CA . GLY A 1 144 ? 9.469 16.375 20.281 1 81 144 GLY A CA 1
ATOM 1078 C C . GLY A 1 144 ? 8.094 16.188 19.656 1 81 144 GLY A C 1
ATOM 1079 O O . GLY A 1 144 ? 7.25 15.477 20.203 1 81 144 GLY A O 1
ATOM 1080 N N . ALA A 1 145 ? 7.867 16.75 18.562 1 85.38 145 ALA A N 1
ATOM 1081 C CA . ALA A 1 145 ? 6.562 16.688 17.906 1 85.38 145 ALA A CA 1
ATOM 1082 C C . ALA A 1 145 ? 6.312 15.305 17.328 1 85.38 145 ALA A C 1
ATOM 1084 O O . ALA A 1 145 ? 7.246 14.633 16.875 1 85.38 145 ALA A O 1
ATOM 1085 N N . THR A 1 146 ? 5.043 14.922 17.391 1 82.06 146 THR A N 1
ATOM 1086 C CA . THR A 1 146 ? 4.617 13.641 16.828 1 82.06 146 THR A CA 1
ATOM 1087 C C . THR A 1 146 ? 4.395 13.766 15.32 1 82.06 146 THR A C 1
ATOM 1089 O O . THR A 1 146 ? 4.609 12.812 14.578 1 82.06 146 THR A O 1
ATOM 1092 N N . GLN A 1 147 ? 3.898 14.938 14.898 1 88.69 147 GLN A N 1
ATOM 1093 C CA . GLN A 1 147 ? 3.557 15.188 13.508 1 88.69 147 GLN A CA 1
ATOM 1094 C C . GLN A 1 147 ? 4.375 16.344 12.938 1 88.69 147 GLN A C 1
ATOM 1096 O O . GLN A 1 147 ? 4.836 17.203 13.68 1 88.69 147 GLN A O 1
ATOM 1101 N N . ILE A 1 148 ? 4.496 16.344 11.688 1 88.75 148 ILE A N 1
ATOM 1102 C CA . ILE A 1 148 ? 5.293 17.344 10.992 1 88.75 148 ILE A CA 1
ATOM 1103 C C . ILE A 1 148 ? 4.664 18.719 11.18 1 88.75 148 ILE A C 1
ATOM 1105 O O . ILE A 1 148 ? 5.367 19.703 11.438 1 88.75 148 ILE A O 1
ATOM 1109 N N . ASP A 1 149 ? 3.361 18.75 10.992 1 87.88 149 ASP A N 1
ATOM 1110 C CA . ASP A 1 149 ? 2.689 20.047 11.125 1 87.88 149 ASP A CA 1
ATOM 1111 C C . ASP A 1 149 ? 2.84 20.609 12.539 1 87.88 149 ASP A C 1
ATOM 1113 O O . ASP A 1 149 ? 3.002 21.812 12.719 1 87.88 149 ASP A O 1
ATOM 1117 N N . GLN A 1 150 ? 2.807 19.766 13.477 1 86.69 150 GLN A N 1
ATOM 1118 C CA . GLN A 1 150 ? 3 20.172 14.867 1 86.69 150 GLN A CA 1
ATOM 1119 C C . GLN A 1 150 ? 4.387 20.766 15.078 1 86.69 150 GLN A C 1
ATOM 1121 O O . GLN A 1 150 ? 4.543 21.734 15.82 1 86.69 150 GLN A O 1
ATOM 1126 N N . ALA A 1 151 ? 5.293 20.25 14.398 1 87.06 151 ALA A N 1
ATOM 1127 C CA . ALA A 1 151 ? 6.68 20.672 14.562 1 87.06 151 ALA A CA 1
ATOM 1128 C C . ALA A 1 151 ? 6.914 22.047 13.953 1 87.06 151 ALA A C 1
ATOM 1130 O O . ALA A 1 151 ? 7.891 22.734 14.289 1 87.06 151 ALA A O 1
ATOM 1131 N N . LEU A 1 152 ? 6.055 22.484 13.156 1 90.12 152 LEU A N 1
ATOM 1132 C CA . LEU A 1 152 ? 6.207 23.766 12.469 1 90.12 152 LEU A CA 1
ATOM 1133 C C . LEU A 1 152 ? 5.695 24.906 13.336 1 90.12 152 LEU A C 1
ATOM 1135 O O . LEU A 1 152 ? 5.973 26.078 13.055 1 90.12 152 LEU A O 1
ATOM 1139 N N . ALA A 1 153 ? 5.043 24.594 14.352 1 90.81 153 ALA A N 1
ATOM 1140 C CA . ALA A 1 153 ? 4.414 25.625 15.172 1 90.81 153 ALA A CA 1
ATOM 1141 C C . ALA A 1 153 ? 5.453 26.609 15.695 1 90.81 153 ALA A C 1
ATOM 1143 O O . ALA A 1 153 ? 6.465 26.219 16.281 1 90.81 153 ALA A O 1
ATOM 1144 N N . GLY A 1 154 ? 5.191 27.891 15.414 1 92.31 154 GLY A N 1
ATOM 1145 C CA . GLY A 1 154 ? 6.023 28.953 15.938 1 92.31 154 GLY A CA 1
ATOM 1146 C C . GLY A 1 154 ? 7.262 29.219 15.109 1 92.31 154 GLY A C 1
ATOM 1147 O O . GLY A 1 154 ? 8.023 30.141 15.391 1 92.31 154 GLY A O 1
ATOM 1148 N N . LYS A 1 155 ? 7.422 28.5 14.109 1 93.06 155 LYS A N 1
ATOM 1149 C CA . LYS A 1 155 ? 8.695 28.578 13.398 1 93.06 155 LYS A CA 1
ATOM 1150 C C . LYS A 1 155 ? 8.539 29.297 12.062 1 93.06 155 LYS A C 1
ATOM 1152 O O . LYS A 1 155 ? 9.531 29.656 11.422 1 93.06 155 LYS A O 1
ATOM 1157 N N . ILE A 1 156 ? 7.367 29.531 11.703 1 92.25 156 ILE A N 1
ATOM 1158 C CA . ILE A 1 156 ? 7.082 30.203 10.453 1 92.25 156 ILE A CA 1
ATOM 1159 C C . ILE A 1 156 ? 6.246 31.453 10.727 1 92.25 156 ILE A C 1
ATOM 1161 O O . ILE A 1 156 ? 5.129 31.359 11.234 1 92.25 156 ILE A O 1
ATOM 1165 N N . SER A 1 157 ? 6.801 32.562 10.305 1 91.06 157 SER A N 1
ATOM 1166 C CA . SER A 1 157 ? 6 33.781 10.453 1 91.06 157 SER A CA 1
ATOM 1167 C C . SER A 1 157 ? 4.789 33.75 9.531 1 91.06 157 SER A C 1
ATOM 1169 O O . SER A 1 157 ? 4.887 33.312 8.375 1 91.06 157 SER A O 1
ATOM 1171 N N . GLY A 1 158 ? 3.707 34.094 10.086 1 90.69 158 GLY A N 1
ATOM 1172 C CA . GLY A 1 158 ? 2.504 34.156 9.273 1 90.69 158 GLY A CA 1
ATOM 1173 C C . GLY A 1 158 ? 1.728 32.875 9.25 1 90.69 158 GLY A C 1
ATOM 1174 O O . GLY A 1 158 ? 0.688 32.75 8.594 1 90.69 158 GLY A O 1
ATOM 1175 N N . ALA A 1 159 ? 2.273 31.953 9.898 1 92.06 159 ALA A N 1
ATOM 1176 C CA . ALA A 1 159 ? 1.579 30.672 9.984 1 92.06 159 ALA A CA 1
ATOM 1177 C C . ALA A 1 159 ? 0.879 30.531 11.336 1 92.06 159 ALA A C 1
ATOM 1179 O O . ALA A 1 159 ? 1.453 30.844 12.375 1 92.06 159 ALA A O 1
ATOM 1180 N N . LEU A 1 160 ? -0.344 30.188 11.195 1 93.12 160 LEU A N 1
ATOM 1181 C CA . LEU A 1 160 ? -1.092 29.797 12.391 1 93.12 160 LEU A CA 1
ATOM 1182 C C . LEU A 1 160 ? -1.325 28.297 12.43 1 93.12 160 LEU A C 1
ATOM 1184 O O . LEU A 1 160 ? -2.104 27.766 11.633 1 93.12 160 LEU A O 1
ATOM 1188 N N . ILE A 1 161 ? -0.648 27.672 13.336 1 92.44 161 ILE A N 1
ATOM 1189 C CA . ILE A 1 161 ? -0.761 26.234 13.5 1 92.44 161 ILE A CA 1
ATOM 1190 C C . ILE A 1 161 ? -1.496 25.922 14.797 1 92.44 161 ILE A C 1
ATOM 1192 O O . ILE A 1 161 ? -1.078 26.344 15.875 1 92.44 161 ILE A O 1
ATOM 1196 N N . GLN A 1 162 ? -2.533 25.172 14.656 1 91.06 162 GLN A N 1
ATOM 1197 C CA . GLN A 1 162 ? -3.369 24.891 15.812 1 91.06 162 GLN A CA 1
ATOM 1198 C C . GLN A 1 162 ? -3.609 23.391 15.961 1 91.06 162 GLN A C 1
ATOM 1200 O O . GLN A 1 162 ? -4.008 22.719 15.008 1 91.06 162 GLN A O 1
ATOM 1205 N N . GLN A 1 163 ? -3.32 22.938 17.109 1 90.06 163 GLN A N 1
ATOM 1206 C CA . GLN A 1 163 ? -3.689 21.578 17.453 1 90.06 163 GLN A CA 1
ATOM 1207 C C . GLN A 1 163 ? -5.137 21.5 17.938 1 90.06 163 GLN A C 1
ATOM 1209 O O . GLN A 1 163 ? -5.438 21.828 19.078 1 90.06 163 GLN A O 1
ATOM 1214 N N . ASN A 1 164 ? -5.965 20.875 17.188 1 90.06 164 ASN A N 1
ATOM 1215 C CA . ASN A 1 164 ? -7.398 20.922 17.422 1 90.06 164 ASN A CA 1
ATOM 1216 C C . ASN A 1 164 ? -7.816 19.969 18.531 1 90.06 164 ASN A C 1
ATOM 1218 O O . ASN A 1 164 ? -8.906 20.094 19.094 1 90.06 164 ASN A O 1
ATOM 1222 N N . SER A 1 165 ? -6.988 19.016 18.797 1 90.56 165 SER A N 1
ATOM 1223 C CA . SER A 1 165 ? -7.281 18.031 19.828 1 90.56 165 SER A CA 1
ATOM 1224 C C . SER A 1 165 ? -6 17.484 20.453 1 90.56 165 SER A C 1
ATOM 1226 O O . SER A 1 165 ? -4.961 17.422 19.781 1 90.56 165 SER A O 1
ATOM 1228 N N . GLY A 1 166 ? -6.188 17.094 21.719 1 91 166 GLY A N 1
ATOM 1229 C CA . GLY A 1 166 ? -5.059 16.484 22.391 1 91 166 GLY A CA 1
ATOM 1230 C C . GLY A 1 166 ? -4.973 14.984 22.172 1 91 166 GLY A C 1
ATOM 1231 O O . GLY A 1 166 ? -4.082 14.32 22.719 1 91 166 GLY A O 1
ATOM 1232 N N . ASN A 1 167 ? -5.871 14.422 21.359 1 91 167 ASN A N 1
ATOM 1233 C CA . ASN A 1 167 ? -5.754 13.023 20.969 1 91 167 ASN A CA 1
ATOM 1234 C C . ASN A 1 167 ? -4.434 12.75 20.25 1 91 167 ASN A C 1
ATOM 1236 O O . ASN A 1 167 ? -3.975 13.57 19.453 1 91 167 ASN A O 1
ATOM 1240 N N . PRO A 1 168 ? -3.818 11.648 20.562 1 88.75 168 PRO A N 1
ATOM 1241 C CA . PRO A 1 168 ? -2.496 11.406 19.984 1 88.75 168 PRO A CA 1
ATOM 1242 C C . PRO A 1 168 ? -2.516 11.438 18.453 1 88.75 168 PRO A C 1
ATOM 1244 O O . PRO A 1 168 ? -1.492 11.719 17.828 1 88.75 168 PRO A O 1
ATOM 1247 N N . ALA A 1 169 ? -3.594 11.133 17.906 1 83.25 169 ALA A N 1
ATOM 1248 C CA . ALA A 1 169 ? -3.713 11.18 16.453 1 83.25 169 ALA A CA 1
ATOM 1249 C C . ALA A 1 169 ? -4.516 12.391 16 1 83.25 169 ALA A C 1
ATOM 1251 O O . ALA A 1 169 ? -4.98 12.453 14.867 1 83.25 169 ALA A O 1
ATOM 1252 N N . GLY A 1 170 ? -4.711 13.289 16.828 1 83.88 170 GLY A N 1
ATOM 1253 C CA . GLY A 1 170 ? -5.582 14.414 16.531 1 83.88 170 GLY A CA 1
ATOM 1254 C C . GLY A 1 170 ? -5.09 15.273 15.383 1 83.88 170 GLY A C 1
ATOM 1255 O O . GLY A 1 170 ? -3.881 15.391 15.164 1 83.88 170 GLY A O 1
ATOM 1256 N N . GLY A 1 171 ? -5.988 15.859 14.727 1 85.94 171 GLY A N 1
ATOM 1257 C CA . GLY A 1 171 ? -5.691 16.672 13.555 1 85.94 171 GLY A CA 1
ATOM 1258 C C . GLY A 1 171 ? -5.098 18.016 13.898 1 85.94 171 GLY A C 1
ATOM 1259 O O . GLY A 1 171 ? -5.34 18.562 14.977 1 85.94 171 GLY A O 1
ATOM 1260 N N . ILE A 1 172 ? -4.336 18.547 12.992 1 88.5 172 ILE A N 1
ATOM 1261 C CA . ILE A 1 172 ? -3.68 19.844 13.125 1 88.5 172 ILE A CA 1
ATOM 1262 C C . ILE A 1 172 ? -4.047 20.734 11.938 1 88.5 172 ILE A C 1
ATOM 1264 O O . ILE A 1 172 ? -4.109 20.266 10.797 1 88.5 172 ILE A O 1
ATOM 1268 N N . SER A 1 173 ? -4.34 21.922 12.242 1 90.81 173 SER A N 1
ATOM 1269 C CA . SER A 1 173 ? -4.656 22.906 11.203 1 90.81 173 SER A CA 1
ATOM 1270 C C . SER A 1 173 ? -3.475 23.828 10.93 1 90.81 173 SER A C 1
ATOM 1272 O O . SER A 1 173 ? -2.824 24.297 11.859 1 90.81 173 SER A O 1
ATOM 1274 N N . VAL A 1 174 ? -3.203 23.984 9.68 1 92.19 174 VAL A N 1
ATOM 1275 C CA . VAL A 1 174 ? -2.188 24.938 9.242 1 92.19 174 VAL A CA 1
ATOM 1276 C C . VAL A 1 174 ? -2.822 25.984 8.32 1 92.19 174 VAL A C 1
ATOM 1278 O O . VAL A 1 174 ? -3.449 25.641 7.32 1 92.19 174 VAL A O 1
ATOM 1281 N N . ARG A 1 175 ? -2.689 27.219 8.688 1 93.44 175 ARG A N 1
ATOM 1282 C CA . ARG A 1 175 ? -3.193 28.328 7.875 1 93.44 175 ARG A CA 1
ATOM 1283 C C . ARG A 1 175 ? -2.107 29.375 7.641 1 93.44 175 ARG A C 1
ATOM 1285 O O . ARG A 1 175 ? -1.47 29.828 8.586 1 93.44 175 ARG A O 1
ATOM 1292 N N . LEU A 1 176 ? -1.958 29.656 6.465 1 93.75 176 LEU A N 1
ATOM 1293 C CA . LEU A 1 176 ? -1.005 30.703 6.09 1 93.75 176 LEU A CA 1
ATOM 1294 C C . LEU A 1 176 ? -1.726 32 5.73 1 93.75 176 LEU A C 1
ATOM 1296 O O . LEU A 1 176 ? -2.543 32.031 4.809 1 93.75 176 LEU A O 1
ATOM 1300 N N . ARG A 1 177 ? -1.449 33.031 6.469 1 93.94 177 ARG A N 1
ATOM 1301 C CA . ARG A 1 177 ? -1.975 34.375 6.234 1 93.94 177 ARG A CA 1
ATOM 1302 C C . ARG A 1 177 ? -3.498 34.375 6.277 1 93.94 177 ARG A C 1
ATOM 1304 O O . ARG A 1 177 ? -4.148 35 5.43 1 93.94 177 ARG A O 1
ATOM 1311 N N . GLY A 1 178 ? -4.043 33.594 7.141 1 90.69 178 GLY A N 1
ATOM 1312 C CA . GLY A 1 178 ? -5.48 33.562 7.348 1 90.69 178 GLY A CA 1
ATOM 1313 C C . GLY A 1 178 ? -6.211 32.656 6.363 1 90.69 178 GLY A C 1
ATOM 1314 O O . GLY A 1 178 ? -5.594 32.062 5.473 1 90.69 178 GLY A O 1
ATOM 1315 N N . ALA A 1 179 ? -7.508 32.594 6.504 1 90 179 ALA A N 1
ATOM 1316 C CA . ALA A 1 179 ? -8.328 31.766 5.621 1 90 179 ALA A CA 1
ATOM 1317 C C . ALA A 1 179 ? -8.633 32.5 4.316 1 90 179 ALA A C 1
ATOM 1319 O O . ALA A 1 179 ? -9.086 33.625 4.332 1 90 179 ALA A O 1
ATOM 1320 N N . GLY A 1 180 ? -8.391 31.812 3.25 1 88.69 180 GLY A N 1
ATOM 1321 C CA . GLY A 1 180 ? -8.625 32.438 1.956 1 88.69 180 GLY A CA 1
ATOM 1322 C C . GLY A 1 180 ? -9.82 31.859 1.226 1 88.69 180 GLY A C 1
ATOM 1323 O O . GLY A 1 180 ? -10.031 32.125 0.042 1 88.69 180 GLY A O 1
ATOM 1324 N N . THR A 1 181 ? -10.555 31 1.903 1 91.44 181 THR A N 1
ATOM 1325 C CA . THR A 1 181 ? -11.727 30.359 1.33 1 91.44 181 THR A CA 1
ATOM 1326 C C . THR A 1 181 ? -12.805 30.156 2.391 1 91.44 181 THR A C 1
ATOM 1328 O O . THR A 1 181 ? -12.547 30.328 3.584 1 91.44 181 THR A O 1
ATOM 1331 N N . PHE A 1 182 ? -13.961 29.922 1.861 1 89 182 PHE A N 1
ATOM 1332 C CA . PHE A 1 182 ? -15.078 29.688 2.77 1 89 182 PHE A CA 1
ATOM 1333 C C . PHE A 1 182 ? -15.461 28.219 2.803 1 89 182 PHE A C 1
ATOM 1335 O O . PHE A 1 182 ? -15.422 27.578 3.859 1 89 182 PHE A O 1
ATOM 1342 N N . LEU A 1 183 ? -15.766 27.641 1.661 1 86.94 183 LEU A N 1
ATOM 1343 C CA . LEU A 1 183 ? -16.25 26.266 1.56 1 86.94 183 LEU A CA 1
ATOM 1344 C C . LEU A 1 183 ? -15.078 25.297 1.376 1 86.94 183 LEU A C 1
ATOM 1346 O O . LEU A 1 183 ? -15.188 24.125 1.701 1 86.94 183 LEU A O 1
ATOM 1350 N N . GLY A 1 184 ? -14.016 25.812 0.875 1 85.94 184 GLY A N 1
ATOM 1351 C CA . GLY A 1 184 ? -12.883 24.953 0.571 1 85.94 184 GLY A CA 1
ATOM 1352 C C . GLY A 1 184 ? -12 24.688 1.774 1 85.94 184 GLY A C 1
ATOM 1353 O O . GLY A 1 184 ? -12.352 25.047 2.902 1 85.94 184 GLY A O 1
ATOM 1354 N N . GLN A 1 185 ? -10.922 24.016 1.497 1 84.19 185 GLN A N 1
ATOM 1355 C CA . GLN A 1 185 ? -9.914 23.75 2.52 1 84.19 185 GLN A CA 1
ATOM 1356 C C . GLN A 1 185 ? -8.945 24.922 2.666 1 84.19 185 GLN A C 1
ATOM 1358 O O . GLN A 1 185 ? -8.375 25.391 1.679 1 84.19 185 GLN A O 1
ATOM 1363 N N . ALA A 1 186 ? -8.758 25.297 3.818 1 85.88 186 ALA A N 1
ATOM 1364 C CA . ALA A 1 186 ? -7.871 26.422 4.066 1 85.88 186 ALA A CA 1
ATOM 1365 C C . ALA A 1 186 ? -6.43 25.953 4.254 1 85.88 186 ALA A C 1
ATOM 1367 O O . ALA A 1 186 ? -5.508 26.781 4.293 1 85.88 186 ALA A O 1
ATOM 1368 N N . SER A 1 187 ? -6.242 24.672 4.27 1 90.06 187 SER A N 1
ATOM 1369 C CA . SER A 1 187 ? -4.891 24.141 4.434 1 90.06 187 SER A CA 1
ATOM 1370 C C . SER A 1 187 ? -4.074 24.312 3.154 1 90.06 187 SER A C 1
ATOM 1372 O O . SER A 1 187 ? -4.629 24.312 2.055 1 90.06 187 SER A O 1
ATOM 1374 N N . PRO A 1 188 ? -2.773 24.438 3.293 1 92.38 188 PRO A N 1
ATOM 1375 C CA . PRO A 1 188 ? -1.924 24.562 2.105 1 92.38 188 PRO A CA 1
ATOM 1376 C C . PRO A 1 188 ? -1.798 23.25 1.333 1 92.38 188 PRO A C 1
ATOM 1378 O O . PRO A 1 188 ? -2.225 22.203 1.819 1 92.38 188 PRO A O 1
ATOM 1381 N N . LEU A 1 189 ? -1.304 23.438 0.069 1 92.88 189 LEU A N 1
ATOM 1382 C CA . LEU A 1 189 ? -0.909 22.266 -0.711 1 92.88 189 LEU A CA 1
ATOM 1383 C C . LEU A 1 189 ? 0.362 21.641 -0.147 1 92.88 189 LEU A C 1
ATOM 1385 O O . LEU A 1 189 ? 1.316 22.344 0.181 1 92.88 189 LEU A O 1
ATOM 1389 N N . TYR A 1 190 ? 0.394 20.375 0.023 1 94.56 190 TYR A N 1
ATOM 1390 C CA . TYR A 1 190 ? 1.573 19.688 0.531 1 94.56 190 TYR A CA 1
ATOM 1391 C C . TYR A 1 190 ? 2.254 18.891 -0.571 1 94.56 190 TYR A C 1
ATOM 1393 O O . TYR A 1 190 ? 1.593 18.156 -1.313 1 94.56 190 TYR A O 1
ATOM 1401 N N . ILE A 1 191 ? 3.529 19.016 -0.686 1 95.38 191 ILE A N 1
ATOM 1402 C CA . ILE A 1 191 ? 4.359 18.281 -1.631 1 95.38 191 ILE A CA 1
ATOM 1403 C C . ILE A 1 191 ? 5.547 17.656 -0.898 1 95.38 191 ILE A C 1
ATOM 1405 O O . ILE A 1 191 ? 6.285 18.344 -0.198 1 95.38 191 ILE A O 1
ATOM 1409 N N . VAL A 1 192 ? 5.75 16.375 -1.002 1 96.5 192 VAL A N 1
ATOM 1410 C CA . VAL A 1 192 ? 6.887 15.68 -0.41 1 96.5 192 VAL A CA 1
ATOM 1411 C C . VAL A 1 192 ? 7.805 15.164 -1.514 1 96.5 192 VAL A C 1
ATOM 1413 O O . VAL A 1 192 ? 7.445 14.227 -2.236 1 96.5 192 VAL A O 1
ATOM 1416 N N . ASP A 1 193 ? 8.961 15.719 -1.63 1 94.75 193 ASP A N 1
ATOM 1417 C CA . ASP A 1 193 ? 9.938 15.32 -2.643 1 94.75 193 ASP A CA 1
ATOM 1418 C C . ASP A 1 193 ? 9.32 15.336 -4.039 1 94.75 193 ASP A C 1
ATOM 1420 O O . ASP A 1 193 ? 9.5 14.398 -4.812 1 94.75 193 ASP A O 1
ATOM 1424 N N . GLY A 1 194 ? 8.516 16.297 -4.305 1 92.88 194 GLY A N 1
ATOM 1425 C CA . GLY A 1 194 ? 7.906 16.438 -5.621 1 92.88 194 GLY A CA 1
ATOM 1426 C C . GLY A 1 194 ? 6.59 15.695 -5.758 1 92.88 194 GLY A C 1
ATOM 1427 O O . GLY A 1 194 ? 5.879 15.867 -6.746 1 92.88 194 GLY A O 1
ATOM 1428 N N . VAL A 1 195 ? 6.219 14.914 -4.781 1 95.56 195 VAL A N 1
ATOM 1429 C CA . VAL A 1 195 ? 4.961 14.172 -4.789 1 95.56 195 VAL A CA 1
ATOM 1430 C C . VAL A 1 195 ? 3.877 15 -4.098 1 95.56 195 VAL A C 1
ATOM 1432 O O . VAL A 1 195 ? 4.031 15.383 -2.936 1 95.56 195 VAL A O 1
ATOM 1435 N N . ILE A 1 196 ? 2.809 15.242 -4.82 1 94.88 196 ILE A N 1
ATOM 1436 C CA . ILE A 1 196 ? 1.662 15.898 -4.195 1 94.88 196 ILE A CA 1
ATOM 1437 C C . ILE A 1 196 ? 0.981 14.93 -3.229 1 94.88 196 ILE A C 1
ATOM 1439 O O . ILE A 1 196 ? 0.666 13.797 -3.592 1 94.88 196 ILE A O 1
ATOM 1443 N N . VAL A 1 197 ? 0.726 15.414 -2.053 1 95.25 197 VAL A N 1
ATOM 1444 C CA . VAL A 1 197 ? 0.253 14.508 -1.007 1 95.25 197 VAL A CA 1
ATOM 1445 C C . VAL A 1 197 ? -1.13 14.945 -0.532 1 95.25 197 VAL A C 1
ATOM 1447 O O . VAL A 1 197 ? -1.402 16.141 -0.412 1 95.25 197 VAL A O 1
ATOM 1450 N N . ASN A 1 198 ? -1.952 13.945 -0.269 1 94.19 198 ASN A N 1
ATOM 1451 C CA . ASN A 1 198 ? -3.26 14.172 0.337 1 94.19 198 ASN A CA 1
ATOM 1452 C C . ASN A 1 198 ? -3.156 14.328 1.852 1 94.19 198 ASN A C 1
ATOM 1454 O O . ASN A 1 198 ? -2.607 13.461 2.533 1 94.19 198 ASN A O 1
ATOM 1458 N N . ASN A 1 199 ? -3.65 15.375 2.377 1 92.12 199 ASN A N 1
ATOM 1459 C CA . ASN A 1 199 ? -3.662 15.609 3.818 1 92.12 199 ASN A CA 1
ATOM 1460 C C . ASN A 1 199 ? -5.086 15.758 4.352 1 92.12 199 ASN A C 1
ATOM 1462 O O . ASN A 1 199 ? -5.32 16.5 5.309 1 92.12 199 ASN A O 1
ATOM 1466 N N . ASP A 1 200 ? -6.016 15.07 3.77 1 88.06 200 ASP A N 1
ATOM 1467 C CA . ASP A 1 200 ? -7.41 15.094 4.199 1 88.06 200 ASP A CA 1
ATOM 1468 C C . ASP A 1 200 ? -7.57 14.469 5.582 1 88.06 200 ASP A C 1
ATOM 1470 O O . ASP A 1 200 ? -6.656 13.812 6.082 1 88.06 200 ASP A O 1
ATOM 1474 N N . SER A 1 201 ? -8.727 14.75 6.145 1 86.38 201 SER A N 1
ATOM 1475 C CA . SER A 1 201 ? -9.109 14.188 7.438 1 86.38 201 SER A CA 1
ATOM 1476 C C . SER A 1 201 ? -10.438 13.445 7.348 1 86.38 201 SER A C 1
ATOM 1478 O O . SER A 1 201 ? -11.414 13.828 8 1 86.38 201 SER A O 1
ATOM 1480 N N . PRO A 1 202 ? -10.422 12.367 6.672 1 85.81 202 PRO A N 1
ATOM 1481 C CA . PRO A 1 202 ? -11.695 11.648 6.547 1 85.81 202 PRO A CA 1
ATOM 1482 C C . PRO A 1 202 ? -12.188 11.094 7.883 1 85.81 202 PRO A C 1
ATOM 1484 O O . PRO A 1 202 ? -11.422 10.477 8.625 1 85.81 202 PRO A O 1
ATOM 1487 N N . GLU A 1 203 ? -13.398 11.383 8.203 1 87 203 GLU A N 1
ATOM 1488 C CA . GLU A 1 203 ? -14.047 10.797 9.367 1 87 203 GLU A CA 1
ATOM 1489 C C . GLU A 1 203 ? -14.984 9.656 8.961 1 87 203 GLU A C 1
ATOM 1491 O O . GLU A 1 203 ? -16.172 9.883 8.711 1 87 203 GLU A O 1
ATOM 1496 N N . LEU A 1 204 ? -14.586 8.516 9.117 1 91.62 204 LEU A N 1
ATOM 1497 C CA . LEU A 1 204 ? -15.336 7.352 8.656 1 91.62 204 LEU A CA 1
ATOM 1498 C C . LEU A 1 204 ? -16.219 6.797 9.773 1 91.62 204 LEU A C 1
ATOM 1500 O O . LEU A 1 204 ? -17.156 6.039 9.508 1 91.62 204 LEU A O 1
ATOM 1504 N N . ILE A 1 205 ? -15.836 7.145 11.031 1 89.88 205 ILE A N 1
ATOM 1505 C CA . ILE A 1 205 ? -16.641 6.824 12.203 1 89.88 205 ILE A CA 1
ATOM 1506 C C . ILE A 1 205 ? -16.75 8.055 13.102 1 89.88 205 ILE A C 1
ATOM 1508 O O . ILE A 1 205 ? -15.984 9.008 12.953 1 89.88 205 ILE A O 1
ATOM 1512 N N . ASP A 1 206 ? -17.703 8.016 13.891 1 83.12 206 ASP A N 1
ATOM 1513 C CA . ASP A 1 206 ? -17.953 9.18 14.742 1 83.12 206 ASP A CA 1
ATOM 1514 C C . ASP A 1 206 ? -16.969 9.211 15.922 1 83.12 206 ASP A C 1
ATOM 1516 O O . ASP A 1 206 ? -17.219 8.594 16.953 1 83.12 206 ASP A O 1
ATOM 1520 N N . VAL A 1 207 ? -15.961 10.008 15.797 1 78.75 207 VAL A N 1
ATOM 1521 C CA . VAL A 1 207 ? -15 10.109 16.891 1 78.75 207 VAL A CA 1
ATOM 1522 C C . VAL A 1 207 ? -15.078 11.508 17.516 1 78.75 207 VAL A C 1
ATOM 1524 O O . VAL A 1 207 ? -14.266 11.852 18.375 1 78.75 207 VAL A O 1
ATOM 1527 N N . GLY A 1 208 ? -16.078 12.273 17.203 1 72.12 208 GLY A N 1
ATOM 1528 C CA . GLY A 1 208 ? -16.391 13.523 17.875 1 72.12 208 GLY A CA 1
ATOM 1529 C C . GLY A 1 208 ? -15.391 14.625 17.578 1 72.12 208 GLY A C 1
ATOM 1530 O O . GLY A 1 208 ? -14.938 15.32 18.5 1 72.12 208 GLY A O 1
ATOM 1531 N N . GLY A 1 209 ? -14.922 14.828 16.391 1 66.56 209 GLY A N 1
ATOM 1532 C CA . GLY A 1 209 ? -14.117 15.984 16.031 1 66.56 209 GLY A CA 1
ATOM 1533 C C . GLY A 1 209 ? -12.625 15.695 16.031 1 66.56 209 GLY A C 1
ATOM 1534 O O . GLY A 1 209 ? -11.805 16.609 15.922 1 66.56 209 GLY A O 1
ATOM 1535 N N . THR A 1 210 ? -12.25 14.625 16.25 1 74.62 210 THR A N 1
ATOM 1536 C CA . THR A 1 210 ? -10.828 14.312 16.312 1 74.62 210 THR A CA 1
ATOM 1537 C C . THR A 1 210 ? -10.352 13.672 15.016 1 74.62 210 THR A C 1
ATOM 1539 O O . THR A 1 210 ? -9.516 12.773 15.031 1 74.62 210 THR A O 1
ATOM 1542 N N . ALA A 1 211 ? -10.797 14.133 13.977 1 79.62 211 ALA A N 1
ATOM 1543 C CA . ALA A 1 211 ? -10.375 13.508 12.719 1 79.62 211 ALA A CA 1
ATOM 1544 C C . ALA A 1 211 ? -8.883 13.742 12.469 1 79.62 211 ALA A C 1
ATOM 1546 O O . ALA A 1 211 ? -8.383 14.844 12.664 1 79.62 211 ALA A O 1
ATOM 1547 N N . THR A 1 212 ? -8.234 12.734 12.133 1 85.44 212 THR A N 1
ATOM 1548 C CA . THR A 1 212 ? -6.801 12.719 11.898 1 85.44 212 THR A CA 1
ATOM 1549 C C . THR A 1 212 ? -6.48 13.141 10.469 1 85.44 212 THR A C 1
ATOM 1551 O O . THR A 1 212 ? -7.141 12.703 9.523 1 85.44 212 THR A O 1
ATOM 1554 N N . ASN A 1 213 ? -5.582 14.094 10.359 1 89.06 213 ASN A N 1
ATOM 1555 C CA . ASN A 1 213 ? -5.113 14.367 9 1 89.06 213 ASN A CA 1
ATOM 1556 C C . ASN A 1 213 ? -3.975 13.43 8.609 1 89.06 213 ASN A C 1
ATOM 1558 O O . ASN A 1 213 ? -3.199 12.992 9.461 1 89.06 213 ASN A O 1
ATOM 1562 N N . ARG A 1 214 ? -3.723 13.258 7.367 1 92.19 214 ARG A N 1
ATOM 1563 C CA . ARG A 1 214 ? -2.93 12.133 6.867 1 92.19 214 ARG A CA 1
ATOM 1564 C C . ARG A 1 214 ? -1.44 12.461 6.895 1 92.19 214 ARG A C 1
ATOM 1566 O O . ARG A 1 214 ? -0.601 11.57 6.762 1 92.19 214 ARG A O 1
ATOM 1573 N N . LEU A 1 215 ? -1.049 13.609 7.211 1 93.19 215 LEU A N 1
ATOM 1574 C CA . LEU A 1 215 ? 0.374 13.898 7.348 1 93.19 215 LEU A CA 1
ATOM 1575 C C . LEU A 1 215 ? 0.966 13.164 8.547 1 93.19 215 LEU A C 1
ATOM 1577 O O . LEU A 1 215 ? 2.186 13.023 8.656 1 93.19 215 LEU A O 1
ATOM 1581 N N . VAL A 1 216 ? 0.1 12.727 9.453 1 92.5 216 VAL A N 1
ATOM 1582 C CA . VAL A 1 216 ? 0.526 12 10.641 1 92.5 216 VAL A CA 1
ATOM 1583 C C . VAL A 1 216 ? 1.241 10.719 10.234 1 92.5 216 VAL A C 1
ATOM 1585 O O . VAL A 1 216 ? 2.014 10.156 11.016 1 92.5 216 VAL A O 1
ATOM 1588 N N . ASP A 1 217 ? 1.109 10.297 8.969 1 94.44 217 ASP A N 1
ATOM 1589 C CA . ASP A 1 217 ? 1.676 9.039 8.492 1 94.44 217 ASP A CA 1
ATOM 1590 C C . ASP A 1 217 ? 3.154 9.195 8.148 1 94.44 217 ASP A C 1
ATOM 1592 O O . ASP A 1 217 ? 3.85 8.211 7.898 1 94.44 217 ASP A O 1
ATOM 1596 N N . LEU A 1 218 ? 3.668 10.398 8.195 1 93.44 218 LEU A N 1
ATOM 1597 C CA . LEU A 1 218 ? 5.074 10.648 7.891 1 93.44 218 LEU A CA 1
ATOM 1598 C C . LEU A 1 218 ? 5.871 10.875 9.172 1 93.44 218 LEU A C 1
ATOM 1600 O O . LEU A 1 218 ? 5.375 11.492 10.117 1 93.44 218 LEU A O 1
ATOM 1604 N N . ASN A 1 219 ? 7.059 10.438 9.164 1 93.94 219 ASN A N 1
ATOM 1605 C CA . ASN A 1 219 ? 7.941 10.609 10.312 1 93.94 219 ASN A CA 1
ATOM 1606 C C . ASN A 1 219 ? 8.742 11.906 10.219 1 93.94 219 ASN A C 1
ATOM 1608 O O . ASN A 1 219 ? 9.531 12.086 9.297 1 93.94 219 ASN A O 1
ATOM 1612 N N . PRO A 1 220 ? 8.625 12.742 11.18 1 92.62 220 PRO A N 1
ATOM 1613 C CA . PRO A 1 220 ? 9.391 13.992 11.156 1 92.62 220 PRO A CA 1
ATOM 1614 C C . PRO A 1 220 ? 10.898 13.758 11.125 1 92.62 220 PRO A C 1
ATOM 1616 O O . PRO A 1 220 ? 11.641 14.586 10.586 1 92.62 220 PRO A O 1
ATOM 1619 N N . GLU A 1 221 ? 11.398 12.656 11.617 1 94.06 221 GLU A N 1
ATOM 1620 C CA . GLU A 1 221 ? 12.828 12.383 11.68 1 94.06 221 GLU A CA 1
ATOM 1621 C C . GLU A 1 221 ? 13.414 12.172 10.289 1 94.06 221 GLU A C 1
ATOM 1623 O O . GLU A 1 221 ? 14.625 12.242 10.102 1 94.06 221 GLU A O 1
ATOM 1628 N N . ASP A 1 222 ? 12.586 11.945 9.352 1 95.56 222 ASP A N 1
ATOM 1629 C CA . ASP A 1 222 ? 13.047 11.695 7.992 1 95.56 222 ASP A CA 1
ATOM 1630 C C . ASP A 1 222 ? 13.18 13 7.211 1 95.56 222 ASP A C 1
ATOM 1632 O O . ASP A 1 222 ? 13.641 13.008 6.07 1 95.56 222 ASP A O 1
ATOM 1636 N N . ILE A 1 223 ? 12.82 14.07 7.758 1 95.12 223 ILE A N 1
ATOM 1637 C CA . ILE A 1 223 ? 12.734 15.328 7.023 1 95.12 223 ILE A CA 1
ATOM 1638 C C . ILE A 1 223 ? 14.07 16.062 7.098 1 95.12 223 ILE A C 1
ATOM 1640 O O . ILE A 1 223 ? 14.688 16.141 8.164 1 95.12 223 ILE A O 1
ATOM 1644 N N . GLU A 1 224 ? 14.531 16.531 6.008 1 92.56 224 GLU A N 1
ATOM 1645 C CA . GLU A 1 224 ? 15.734 17.344 5.922 1 92.56 224 GLU A CA 1
ATOM 1646 C C . GLU A 1 224 ? 15.406 18.828 6.105 1 92.56 224 GLU A C 1
ATOM 1648 O O . GLU A 1 224 ? 16.109 19.531 6.836 1 92.56 224 GLU A O 1
ATOM 1653 N N . ARG A 1 225 ? 14.422 19.25 5.383 1 90.38 225 ARG A N 1
ATOM 1654 C CA . ARG A 1 225 ? 13.984 20.641 5.492 1 90.38 225 ARG A CA 1
ATOM 1655 C C . ARG A 1 225 ? 12.57 20.812 4.949 1 90.38 225 ARG A C 1
ATOM 1657 O O . ARG A 1 225 ? 12.078 19.969 4.191 1 90.38 225 ARG A O 1
ATOM 1664 N N . ILE A 1 226 ? 11.93 21.828 5.34 1 93.19 226 ILE A N 1
ATOM 1665 C CA . ILE A 1 226 ? 10.602 22.219 4.879 1 93.19 226 ILE A CA 1
ATOM 1666 C C . ILE A 1 226 ? 10.641 23.656 4.34 1 93.19 226 ILE A C 1
ATOM 1668 O O . ILE A 1 226 ? 11.281 24.516 4.926 1 93.19 226 ILE A O 1
ATOM 1672 N N . GLU A 1 227 ? 10.102 23.875 3.201 1 92.12 227 GLU A N 1
ATOM 1673 C CA . GLU A 1 227 ? 9.945 25.203 2.613 1 92.12 227 GLU A CA 1
ATOM 1674 C C . GLU A 1 227 ? 8.477 25.594 2.51 1 92.12 227 GLU A C 1
ATOM 1676 O O . GLU A 1 227 ? 7.656 24.812 2.008 1 92.12 227 GLU A O 1
ATOM 1681 N N . VAL A 1 228 ? 8.188 26.719 2.975 1 92.81 228 VAL A N 1
ATOM 1682 C CA . VAL A 1 228 ? 6.805 27.172 2.959 1 92.81 228 VAL A CA 1
ATOM 1683 C C . VAL A 1 228 ? 6.68 28.406 2.062 1 92.81 228 VAL A C 1
ATOM 1685 O O . VAL A 1 228 ? 7.344 29.422 2.295 1 92.81 228 VAL A O 1
ATOM 1688 N N . VAL A 1 229 ? 5.965 28.266 1.052 1 90.31 229 VAL A N 1
ATOM 1689 C CA . VAL A 1 229 ? 5.586 29.359 0.17 1 90.31 229 VAL A CA 1
ATOM 1690 C C . VAL A 1 229 ? 4.234 29.922 0.603 1 90.31 229 VAL A C 1
ATOM 1692 O O . VAL A 1 229 ? 3.203 29.266 0.47 1 90.31 229 VAL A O 1
ATOM 1695 N N . LYS A 1 230 ? 4.402 31.203 0.961 1 87.62 230 LYS A N 1
ATOM 1696 C CA . LYS A 1 230 ? 3.217 31.75 1.606 1 87.62 230 LYS A CA 1
ATOM 1697 C C . LYS A 1 230 ? 2.379 32.562 0.62 1 87.62 230 LYS A C 1
ATOM 1699 O O . LYS A 1 230 ? 2.914 33.375 -0.135 1 87.62 230 LYS A O 1
ATOM 1704 N N . GLY A 1 231 ? 1.262 32.375 0.25 1 80.5 231 GLY A N 1
ATOM 1705 C CA . GLY A 1 231 ? 0.31 33.188 -0.477 1 80.5 231 GLY A CA 1
ATOM 1706 C C . GLY A 1 231 ? 0.272 32.875 -1.964 1 80.5 231 GLY A C 1
ATOM 1707 O O . GLY A 1 231 ? 1.14 32.188 -2.48 1 80.5 231 GLY A O 1
ATOM 1708 N N . ALA A 1 232 ? -0.488 33.562 -2.662 1 78 232 ALA A N 1
ATOM 1709 C CA . ALA A 1 232 ? -0.809 33.25 -4.059 1 78 232 ALA A CA 1
ATOM 1710 C C . ALA A 1 232 ? 0.283 33.781 -4.992 1 78 232 ALA A C 1
ATOM 1712 O O . ALA A 1 232 ? 0.562 33.188 -6.027 1 78 232 ALA A O 1
ATOM 1713 N N . ALA A 1 233 ? 0.843 34.812 -4.664 1 76.25 233 ALA A N 1
ATOM 1714 C CA . ALA A 1 233 ? 1.869 35.375 -5.535 1 76.25 233 ALA A CA 1
ATOM 1715 C C . ALA A 1 233 ? 3.055 34.438 -5.676 1 76.25 233 ALA A C 1
ATOM 1717 O O . ALA A 1 233 ? 3.627 34.312 -6.758 1 76.25 233 ALA A O 1
ATOM 1718 N N . ALA A 1 234 ? 3.354 33.875 -4.637 1 75.75 234 ALA A N 1
ATOM 1719 C CA . ALA A 1 234 ? 4.473 32.938 -4.648 1 75.75 234 ALA A CA 1
ATOM 1720 C C . ALA A 1 234 ? 4.039 31.562 -5.164 1 75.75 234 ALA A C 1
ATOM 1722 O O . ALA A 1 234 ? 4.832 30.844 -5.77 1 75.75 234 ALA A O 1
ATOM 1723 N N . ALA A 1 235 ? 2.85 31.234 -4.953 1 76.12 235 ALA A N 1
ATOM 1724 C CA . ALA A 1 235 ? 2.361 29.891 -5.227 1 76.12 235 ALA A CA 1
ATOM 1725 C C . ALA A 1 235 ? 1.721 29.797 -6.609 1 76.12 235 ALA A C 1
ATOM 1727 O O . ALA A 1 235 ? 1.218 28.75 -7.004 1 76.12 235 ALA A O 1
ATOM 1728 N N . ALA A 1 236 ? 1.83 30.766 -7.332 1 75.19 236 ALA A N 1
ATOM 1729 C CA . ALA A 1 236 ? 1.129 30.859 -8.609 1 75.19 236 ALA A CA 1
ATOM 1730 C C . ALA A 1 236 ? 1.529 29.703 -9.531 1 75.19 236 ALA A C 1
ATOM 1732 O O . ALA A 1 236 ? 0.698 29.188 -10.281 1 75.19 236 ALA A O 1
ATOM 1733 N N . LEU A 1 237 ? 2.701 29.312 -9.398 1 79.19 237 LEU A N 1
ATOM 1734 C CA . LEU A 1 237 ? 3.186 28.266 -10.305 1 79.19 237 LEU A CA 1
ATOM 1735 C C . LEU A 1 237 ? 2.641 26.906 -9.906 1 79.19 237 LEU A C 1
ATOM 1737 O O . LEU A 1 237 ? 2.725 25.953 -10.688 1 79.19 237 LEU A O 1
ATOM 1741 N N . TYR A 1 238 ? 2.033 26.875 -8.836 1 81.25 238 TYR A N 1
ATOM 1742 C CA . TYR A 1 238 ? 1.483 25.609 -8.383 1 81.25 238 TYR A CA 1
ATOM 1743 C C . TYR A 1 238 ? 0.013 25.484 -8.766 1 81.25 238 TYR A C 1
ATOM 1745 O O . TYR A 1 238 ? -0.585 24.406 -8.625 1 81.25 238 TYR A O 1
ATOM 1753 N N . GLY A 1 239 ? -0.58 26.531 -9.18 1 79.44 239 GLY A N 1
ATOM 1754 C CA . GLY A 1 239 ? -1.855 26.453 -9.875 1 79.44 239 GLY A CA 1
ATOM 1755 C C . GLY A 1 239 ? -3.049 26.531 -8.945 1 79.44 239 GLY A C 1
ATOM 1756 O O . GLY A 1 239 ? -3.031 27.266 -7.957 1 79.44 239 GLY A O 1
ATOM 1757 N N . SER A 1 240 ? -4.117 25.812 -9.328 1 82.25 240 SER A N 1
ATOM 1758 C CA . SER A 1 240 ? -5.469 25.984 -8.805 1 82.25 240 SER A CA 1
ATOM 1759 C C . SER A 1 240 ? -5.625 25.297 -7.449 1 82.25 240 SER A C 1
ATOM 1761 O O . SER A 1 240 ? -6.73 25.219 -6.91 1 82.25 240 SER A O 1
ATOM 1763 N N . ARG A 1 241 ? -4.637 24.906 -6.867 1 82.88 241 ARG A N 1
ATOM 1764 C CA . ARG A 1 241 ? -4.742 24.312 -5.535 1 82.88 241 ARG A CA 1
ATOM 1765 C C . ARG A 1 241 ? -3.879 25.062 -4.531 1 82.88 241 ARG A C 1
ATOM 1767 O O . ARG A 1 241 ? -3.805 24.688 -3.359 1 82.88 241 ARG A O 1
ATOM 1774 N N . ALA A 1 242 ? -3.324 26.094 -4.906 1 83.88 242 ALA A N 1
ATOM 1775 C CA . ALA A 1 242 ? -2.266 26.672 -4.074 1 83.88 242 ALA A CA 1
ATOM 1776 C C . ALA A 1 242 ? -2.676 28.031 -3.527 1 83.88 242 ALA A C 1
ATOM 1778 O O . ALA A 1 242 ? -1.825 28.828 -3.109 1 83.88 242 ALA A O 1
ATOM 1779 N N . ASN A 1 243 ? -3.928 28.344 -3.551 1 86.12 243 ASN A N 1
ATOM 1780 C CA . ASN A 1 243 ? -4.359 29.641 -3.066 1 86.12 243 ASN A CA 1
ATOM 1781 C C . ASN A 1 243 ? -4.004 29.844 -1.596 1 86.12 243 ASN A C 1
ATOM 1783 O O . ASN A 1 243 ? -3.785 30.969 -1.151 1 86.12 243 ASN A O 1
ATOM 1787 N N . ASN A 1 244 ? -3.895 28.781 -0.905 1 89.12 244 ASN A N 1
ATOM 1788 C CA . ASN A 1 244 ? -3.611 28.875 0.523 1 89.12 244 ASN A CA 1
ATOM 1789 C C . ASN A 1 244 ? -2.141 28.609 0.822 1 89.12 244 ASN A C 1
ATOM 1791 O O . ASN A 1 244 ? -1.778 28.312 1.963 1 89.12 244 ASN A O 1
ATOM 1795 N N . GLY A 1 245 ? -1.326 28.641 -0.178 1 91.06 245 GLY A N 1
ATOM 1796 C CA . GLY A 1 245 ? 0.099 28.406 0.009 1 91.06 245 GLY A CA 1
ATOM 1797 C C . GLY A 1 245 ? 0.523 26.984 -0.26 1 91.06 245 GLY A C 1
ATOM 1798 O O . GLY A 1 245 ? -0.313 26.125 -0.563 1 91.06 245 GLY A O 1
ATOM 1799 N N . VAL A 1 246 ? 1.842 26.781 -0.24 1 92.38 246 VAL A N 1
ATOM 1800 C CA . VAL A 1 246 ? 2.41 25.469 -0.511 1 92.38 246 VAL A CA 1
ATOM 1801 C C . VAL A 1 246 ? 3.453 25.125 0.55 1 92.38 246 VAL A C 1
ATOM 1803 O O . VAL A 1 246 ? 4.27 25.969 0.921 1 92.38 246 VAL A O 1
ATOM 1806 N N . VAL A 1 247 ? 3.375 23.953 1.105 1 94 247 VAL A N 1
ATOM 1807 C CA . VAL A 1 247 ? 4.391 23.406 2 1 94 247 VAL A CA 1
ATOM 1808 C C . VAL A 1 247 ? 5.145 22.281 1.299 1 94 247 VAL A C 1
ATOM 1810 O O . VAL A 1 247 ? 4.578 21.219 1.037 1 94 247 VAL A O 1
ATOM 1813 N N . GLN A 1 248 ? 6.348 22.547 1.063 1 94.25 248 GLN A N 1
ATOM 1814 C CA . GLN A 1 248 ? 7.207 21.547 0.449 1 94.25 248 GLN A CA 1
ATOM 1815 C C . GLN A 1 248 ? 8.078 20.859 1.493 1 94.25 248 GLN A C 1
ATOM 1817 O O . GLN A 1 248 ? 8.805 21.516 2.238 1 94.25 248 GLN A O 1
ATOM 1822 N N . ILE A 1 249 ? 8.023 19.641 1.485 1 95.38 249 ILE A N 1
ATOM 1823 C CA . ILE A 1 249 ? 8.797 18.828 2.424 1 95.38 249 ILE A CA 1
ATOM 1824 C C . ILE A 1 249 ? 9.875 18.047 1.67 1 95.38 249 ILE A C 1
ATOM 1826 O O . ILE A 1 249 ? 9.578 17.359 0.69 1 95.38 249 ILE A O 1
ATOM 1830 N N . PHE A 1 250 ? 11.086 18.203 2.07 1 93.31 250 PHE A N 1
ATOM 1831 C CA . PHE A 1 250 ? 12.211 17.469 1.512 1 93.31 250 PHE A CA 1
ATOM 1832 C C . PHE A 1 250 ? 12.75 16.453 2.523 1 93.31 250 PHE A C 1
ATOM 1834 O O . PHE A 1 250 ? 13.086 16.828 3.65 1 93.31 250 PHE A O 1
ATOM 1841 N N . THR A 1 251 ? 12.852 15.25 2.158 1 95.88 251 THR A N 1
ATOM 1842 C CA . THR A 1 251 ? 13.328 14.211 3.066 1 95.88 251 THR A CA 1
ATOM 1843 C C . THR A 1 251 ? 14.844 14.055 2.959 1 95.88 251 THR A C 1
ATOM 1845 O O . THR A 1 251 ? 15.461 14.547 2.014 1 95.88 251 THR A O 1
ATOM 1848 N N . LYS A 1 252 ? 15.375 13.484 3.939 1 94.12 252 LYS A N 1
ATOM 1849 C CA . LYS A 1 252 ? 16.812 13.289 4.016 1 94.12 252 LYS A CA 1
ATOM 1850 C C . LYS A 1 252 ? 17.328 12.453 2.85 1 94.12 252 LYS A C 1
ATOM 1852 O O . LYS A 1 252 ? 16.625 11.57 2.357 1 94.12 252 LYS A O 1
ATOM 1857 N N . ARG A 1 253 ? 18.578 12.812 2.447 1 90.38 253 ARG A N 1
ATOM 1858 C CA . ARG A 1 253 ? 19.281 12.102 1.384 1 90.38 253 ARG A CA 1
ATOM 1859 C C . ARG A 1 253 ? 20.641 11.602 1.865 1 90.38 253 ARG A C 1
ATOM 1861 O O . ARG A 1 253 ? 21.109 11.992 2.936 1 90.38 253 ARG A O 1
ATOM 1868 N N . GLY A 1 254 ? 21.156 10.695 1.02 1 87.19 254 GLY A N 1
ATOM 1869 C CA . GLY A 1 254 ? 22.484 10.219 1.347 1 87.19 254 GLY A CA 1
ATOM 1870 C C . GLY A 1 254 ? 23.562 11.242 1.062 1 87.19 254 GLY A C 1
ATOM 1871 O O . GLY A 1 254 ? 23.375 12.141 0.24 1 87.19 254 GLY A O 1
ATOM 1872 N N . THR A 1 255 ? 24.531 11.109 1.876 1 76.62 255 THR A N 1
ATOM 1873 C CA . THR A 1 255 ? 25.703 11.938 1.641 1 76.62 255 THR A CA 1
ATOM 1874 C C . THR A 1 255 ? 26.891 11.078 1.218 1 76.62 255 THR A C 1
ATOM 1876 O O . THR A 1 255 ? 26.984 9.906 1.59 1 76.62 255 THR A O 1
ATOM 1879 N N . SER A 1 256 ? 27.703 11.664 0.445 1 76.56 256 SER A N 1
ATOM 1880 C CA . SER A 1 256 ? 28.875 10.922 0.005 1 76.56 256 SER A CA 1
ATOM 1881 C C . SER A 1 256 ? 29.75 10.539 1.186 1 76.56 256 SER A C 1
ATOM 1883 O O . SER A 1 256 ? 29.922 11.32 2.119 1 76.56 256 SER A O 1
ATOM 1885 N N . GLY A 1 257 ? 30.266 9.312 1.117 1 76.25 257 GLY A N 1
ATOM 1886 C CA . GLY A 1 257 ? 31.156 8.852 2.168 1 76.25 257 GLY A CA 1
ATOM 1887 C C . GLY A 1 257 ? 30.672 7.578 2.84 1 76.25 257 GLY A C 1
ATOM 1888 O O . GLY A 1 257 ? 29.812 6.875 2.309 1 76.25 257 GLY A O 1
ATOM 1889 N N . LYS A 1 258 ? 31.281 7.352 4.012 1 80.25 258 LYS A N 1
ATOM 1890 C CA . LYS A 1 258 ? 30.969 6.145 4.773 1 80.25 258 LYS A CA 1
ATOM 1891 C C . LYS A 1 258 ? 29.547 6.191 5.309 1 80.25 258 LYS A C 1
ATOM 1893 O O . LYS A 1 258 ? 28.984 7.27 5.52 1 80.25 258 LYS A O 1
ATOM 1898 N N . PRO A 1 259 ? 29.047 5.051 5.547 1 89.19 259 PRO A N 1
ATOM 1899 C CA . PRO A 1 259 ? 27.688 5.008 6.102 1 89.19 259 PRO A CA 1
ATOM 1900 C C . PRO A 1 259 ? 27.594 5.703 7.461 1 89.19 259 PRO A C 1
ATOM 1902 O O . PRO A 1 259 ? 28.469 5.523 8.312 1 89.19 259 PRO A O 1
ATOM 1905 N N . GLU A 1 260 ? 26.656 6.477 7.562 1 90.88 260 GLU A N 1
ATOM 1906 C CA . GLU A 1 260 ? 26.297 7.105 8.836 1 90.88 260 GLU A CA 1
ATOM 1907 C C . GLU A 1 260 ? 25.031 6.477 9.422 1 90.88 260 GLU A C 1
ATOM 1909 O O . GLU A 1 260 ? 23.969 6.508 8.797 1 90.88 260 GLU A O 1
ATOM 1914 N N . ILE A 1 261 ? 25.203 5.938 10.578 1 94.56 261 ILE A N 1
ATOM 1915 C CA . ILE A 1 261 ? 24.078 5.277 11.242 1 94.56 261 ILE A CA 1
ATOM 1916 C C . ILE A 1 261 ? 23.594 6.129 12.422 1 94.56 261 ILE A C 1
ATOM 1918 O O . ILE A 1 261 ? 24.391 6.523 13.273 1 94.56 261 ILE A O 1
ATOM 1922 N N . THR A 1 262 ? 22.359 6.434 12.469 1 95.31 262 THR A N 1
ATOM 1923 C CA . THR A 1 262 ? 21.75 7.16 13.578 1 95.31 262 THR A CA 1
ATOM 1924 C C . THR A 1 262 ? 20.672 6.316 14.242 1 95.31 262 THR A C 1
ATOM 1926 O O . THR A 1 262 ? 19.75 5.824 13.578 1 95.31 262 THR A O 1
ATOM 1929 N N . TYR A 1 263 ? 20.797 6.102 15.453 1 96 263 TYR A N 1
ATOM 1930 C CA . TYR A 1 263 ? 19.766 5.445 16.25 1 96 263 TYR A CA 1
ATOM 1931 C C . TYR A 1 263 ? 19.234 6.387 17.312 1 96 263 TYR A C 1
ATOM 1933 O O . TYR A 1 263 ? 20 6.996 18.062 1 96 263 TYR A O 1
ATOM 1941 N N . SER A 1 264 ? 17.953 6.527 17.359 1 96.25 264 SER A N 1
ATOM 1942 C CA . SER A 1 264 ? 17.297 7.383 18.344 1 96.25 264 SER A CA 1
ATOM 1943 C C . SER A 1 264 ? 16.203 6.629 19.094 1 96.25 264 SER A C 1
ATOM 1945 O O . SER A 1 264 ? 15.43 5.891 18.484 1 96.25 264 SER A O 1
ATOM 1947 N N . SER A 1 265 ? 16.203 6.715 20.375 1 96.81 265 SER A N 1
ATOM 1948 C CA . SER A 1 265 ? 15.18 6.152 21.25 1 96.81 265 SER A CA 1
ATOM 1949 C C . SER A 1 265 ? 14.625 7.211 22.203 1 96.81 265 SER A C 1
ATOM 1951 O O . SER A 1 265 ? 15.391 7.875 22.906 1 96.81 265 SER A O 1
ATOM 1953 N N . LYS A 1 266 ? 13.359 7.32 22.203 1 96.75 266 LYS A N 1
ATOM 1954 C CA . LYS A 1 266 ? 12.711 8.305 23.062 1 96.75 266 LYS A CA 1
ATOM 1955 C C . LYS A 1 266 ? 11.586 7.676 23.875 1 96.75 266 LYS A C 1
ATOM 1957 O O . LYS A 1 266 ? 10.93 6.738 23.406 1 96.75 266 LYS A O 1
ATOM 1962 N N . VAL A 1 267 ? 11.367 8.156 25.062 1 97.31 267 VAL A N 1
ATOM 1963 C CA . VAL A 1 267 ? 10.25 7.809 25.922 1 97.31 267 VAL A CA 1
ATOM 1964 C C . VAL A 1 267 ? 9.516 9.07 26.359 1 97.31 267 VAL A C 1
ATOM 1966 O O . VAL A 1 267 ? 10.141 10.055 26.781 1 97.31 267 VAL A O 1
ATOM 1969 N N . ASN A 1 268 ? 8.273 9.055 26.172 1 96 268 ASN A N 1
ATOM 1970 C CA . ASN A 1 268 ? 7.535 10.234 26.594 1 96 268 ASN A CA 1
ATOM 1971 C C . ASN A 1 268 ? 6.516 9.898 27.688 1 96 268 ASN A C 1
ATOM 1973 O O . ASN A 1 268 ? 5.988 8.789 27.719 1 96 268 ASN A O 1
ATOM 1977 N N . ILE A 1 269 ? 6.254 10.797 28.5 1 97.94 269 ILE A N 1
ATOM 1978 C CA . ILE A 1 269 ? 5.238 10.797 29.547 1 97.94 269 ILE A CA 1
ATOM 1979 C C . ILE A 1 269 ? 4.312 11.992 29.375 1 97.94 269 ILE A C 1
ATOM 1981 O O . ILE A 1 269 ? 4.766 13.141 29.391 1 97.94 269 ILE A O 1
ATOM 1985 N N . ASP A 1 270 ? 3.016 11.75 29.234 1 97.25 270 ASP A N 1
ATOM 1986 C CA . ASP A 1 270 ? 2.033 12.797 28.969 1 97.25 270 ASP A CA 1
ATOM 1987 C C . ASP A 1 270 ? 0.968 12.828 30.062 1 97.25 270 ASP A C 1
ATOM 1989 O O . ASP A 1 270 ? 0.547 11.781 30.562 1 97.25 270 ASP A O 1
ATOM 1993 N N . HIS A 1 271 ? 0.57 13.992 30.406 1 96.31 271 HIS A N 1
ATOM 1994 C CA . HIS A 1 271 ? -0.493 14.18 31.391 1 96.31 271 HIS A CA 1
ATOM 1995 C C . HIS A 1 271 ? -1.361 15.383 31.031 1 96.31 271 HIS A C 1
ATOM 1997 O O . HIS A 1 271 ? -0.95 16.25 30.25 1 96.31 271 HIS A O 1
ATOM 2003 N N . VAL A 1 272 ? -2.543 15.352 31.562 1 96.44 272 VAL A N 1
ATOM 2004 C CA . VAL A 1 272 ? -3.41 16.516 31.391 1 96.44 272 VAL A CA 1
ATOM 2005 C C . VAL A 1 272 ? -2.76 17.75 32.031 1 96.44 272 VAL A C 1
ATOM 2007 O O . VAL A 1 272 ? -2.295 17.688 33.156 1 96.44 272 VAL A O 1
ATOM 2010 N N . ARG A 1 273 ? -2.699 18.797 31.312 1 96.06 273 ARG A N 1
ATOM 2011 C CA . ARG A 1 273 ? -2.021 19.984 31.797 1 96.06 273 ARG A CA 1
ATOM 2012 C C . ARG A 1 273 ? -2.9 20.75 32.781 1 96.06 273 ARG A C 1
ATOM 2014 O O . ARG A 1 273 ? -2.416 21.234 33.812 1 96.06 273 ARG A O 1
ATOM 2021 N N . LYS A 1 274 ? -4.141 20.906 32.438 1 95.19 274 LYS A N 1
ATOM 2022 C CA . LYS A 1 274 ? -5.141 21.641 33.219 1 95.19 274 LYS A CA 1
ATOM 2023 C C . LYS A 1 274 ? -6.488 20.922 33.188 1 95.19 274 LYS A C 1
ATOM 2025 O O . LYS A 1 274 ? -6.969 20.531 32.125 1 95.19 274 LYS A O 1
ATOM 2030 N N . THR A 1 275 ? -7.039 20.703 34.375 1 95.19 275 THR A N 1
ATOM 2031 C CA . THR A 1 275 ? -8.359 20.094 34.469 1 95.19 275 THR A CA 1
ATOM 2032 C C . THR A 1 275 ? -9.438 21.172 34.656 1 95.19 275 THR A C 1
ATOM 2034 O O . THR A 1 275 ? -9.125 22.344 34.812 1 95.19 275 THR A O 1
ATOM 2037 N N . LEU A 1 276 ? -10.625 20.781 34.531 1 95.5 276 LEU A N 1
ATOM 2038 C CA . LEU A 1 276 ? -11.766 21.672 34.719 1 95.5 276 LEU A CA 1
ATOM 2039 C C . LEU A 1 276 ? -12.172 21.719 36.188 1 95.5 276 LEU A C 1
ATOM 2041 O O . LEU A 1 276 ? -12.078 20.703 36.906 1 95.5 276 LEU A O 1
ATOM 2045 N N . ASP A 1 277 ? -12.664 22.906 36.625 1 93.69 277 ASP A N 1
ATOM 2046 C CA . ASP A 1 277 ? -13.25 23.031 37.969 1 93.69 277 ASP A CA 1
ATOM 2047 C C . ASP A 1 277 ? -14.688 22.516 37.969 1 93.69 277 ASP A C 1
ATOM 2049 O O . ASP A 1 277 ? -15.539 23.016 37.25 1 93.69 277 ASP A O 1
ATOM 2053 N N . VAL A 1 278 ? -14.906 21.578 38.781 1 93.06 278 VAL A N 1
ATOM 2054 C CA . VAL A 1 278 ? -16.219 20.922 38.75 1 93.06 278 VAL A CA 1
ATOM 2055 C C . VAL A 1 278 ? -16.984 21.25 40.031 1 93.06 278 VAL A C 1
ATOM 2057 O O . VAL A 1 278 ? -16.391 21.719 41 1 93.06 278 VAL A O 1
ATOM 2060 N N . ASN A 1 279 ? -18.266 21.016 39.906 1 91.31 279 ASN A N 1
ATOM 2061 C CA . ASN A 1 279 ? -19.188 21.234 41 1 91.31 279 ASN A CA 1
ATOM 2062 C C . ASN A 1 279 ? -18.984 20.203 42.094 1 91.31 279 ASN A C 1
ATOM 2064 O O . ASN A 1 279 ? -19.188 19.016 41.875 1 91.31 279 ASN A O 1
ATOM 2068 N N . MET A 1 280 ? -18.625 20.656 43.344 1 88.31 280 MET A N 1
ATOM 2069 C CA . MET A 1 280 ? -18.422 19.766 44.469 1 88.31 280 MET A CA 1
ATOM 2070 C C . MET A 1 280 ? -19.281 20.188 45.656 1 88.31 280 MET A C 1
ATOM 2072 O O . MET A 1 280 ? -19.016 19.812 46.781 1 88.31 280 MET A O 1
ATOM 2076 N N . ALA A 1 281 ? -20.297 20.969 45.312 1 84.19 281 ALA A N 1
ATOM 2077 C CA . ALA A 1 281 ? -21.188 21.469 46.344 1 84.19 281 ALA A CA 1
ATOM 2078 C C . ALA A 1 281 ? -21.828 20.328 47.125 1 84.19 281 ALA A C 1
ATOM 2080 O O . ALA A 1 281 ? -22.203 19.297 46.531 1 84.19 281 ALA A O 1
ATOM 2081 N N . MET A 1 282 ? -21.812 20.297 48.562 1 70 282 MET A N 1
ATOM 2082 C CA . MET A 1 282 ? -22.406 19.281 49.438 1 70 282 MET A CA 1
ATOM 2083 C C . MET A 1 282 ? -23.734 19.766 50 1 70 282 MET A C 1
ATOM 2085 O O . MET A 1 282 ? -24.359 19.062 50.781 1 70 282 MET A O 1
ATOM 2089 N N . ASN A 1 283 ? -24.312 20.922 49.625 1 59.59 283 ASN A N 1
ATOM 2090 C CA . ASN A 1 283 ? -25.422 21.516 50.375 1 59.59 283 ASN A CA 1
ATOM 2091 C C . ASN A 1 283 ? -26.75 20.906 49.969 1 59.59 283 ASN A C 1
ATOM 2093 O O . ASN A 1 283 ? -26.844 20.219 48.938 1 59.59 283 ASN A O 1
ATOM 2097 N N . ASP A 1 284 ? -27.703 20.969 50.906 1 49.69 284 ASP A N 1
ATOM 2098 C CA . ASP A 1 284 ? -29.078 20.5 50.875 1 49.69 284 ASP A CA 1
ATOM 2099 C C . ASP A 1 284 ? -29.812 20.953 49.625 1 49.69 284 ASP A C 1
ATOM 2101 O O . ASP A 1 284 ? -30.688 20.25 49.125 1 49.69 284 ASP A O 1
ATOM 2105 N N . GLN A 1 285 ? -29.75 22.047 49.281 1 48.81 285 GLN A N 1
ATOM 2106 C CA . GLN A 1 285 ? -30.469 22.609 48.156 1 48.81 285 GLN A CA 1
ATOM 2107 C C . GLN A 1 285 ? -30.016 21.984 46.844 1 48.81 285 GLN A C 1
ATOM 2109 O O . GLN A 1 285 ? -30.719 22.062 45.844 1 48.81 285 GLN A O 1
ATOM 2114 N N . GLY A 1 286 ? -28.906 21.766 46.75 1 49.44 286 GLY A N 1
ATOM 2115 C CA . GLY A 1 286 ? -28.469 21.078 45.562 1 49.44 286 GLY A CA 1
ATOM 2116 C C . GLY A 1 286 ? -28.938 19.625 45.5 1 49.44 286 GLY A C 1
ATOM 2117 O O . GLY A 1 286 ? -28.219 18.734 45.969 1 49.44 286 GLY A O 1
ATOM 2118 N N . GLN A 1 287 ? -30.234 19.5 45.531 1 46.78 287 GLN A N 1
ATOM 2119 C CA . GLN A 1 287 ? -30.922 18.219 45.562 1 46.78 287 GLN A CA 1
ATOM 2120 C C . GLN A 1 287 ? -30.25 17.203 44.656 1 46.78 287 GLN A C 1
ATOM 2122 O O . GLN A 1 287 ? -30 17.469 43.5 1 46.78 287 GLN A O 1
ATOM 2127 N N . PHE A 1 288 ? -29.469 16.406 45.281 1 50.94 288 PHE A N 1
ATOM 2128 C CA . PHE A 1 288 ? -28.984 15.164 44.719 1 50.94 288 PHE A CA 1
ATOM 2129 C C . PHE A 1 288 ? -30.141 14.297 44.219 1 50.94 288 PHE A C 1
ATOM 2131 O O . PHE A 1 288 ? -30.891 13.75 45.031 1 50.94 288 PHE A O 1
ATOM 2138 N N . LEU A 1 289 ? -30.844 14.703 43.219 1 48.5 289 LEU A N 1
ATOM 2139 C CA . LEU A 1 289 ? -31.969 13.844 42.844 1 48.5 289 LEU A CA 1
ATOM 2140 C C . LEU A 1 289 ? -31.516 12.758 41.875 1 48.5 289 LEU A C 1
ATOM 2142 O O . LEU A 1 289 ? -30.656 13 41.031 1 48.5 289 LEU A O 1
ATOM 2146 N N . ASP A 1 290 ? -31.797 11.609 42.281 1 46.81 290 ASP A N 1
ATOM 2147 C CA . ASP A 1 290 ? -31.672 10.562 41.25 1 46.81 290 ASP A CA 1
ATOM 2148 C C . ASP A 1 290 ? -32.656 10.773 40.125 1 46.81 290 ASP A C 1
ATOM 2150 O O . ASP A 1 290 ? -33.406 11.758 40.094 1 46.81 290 ASP A O 1
ATOM 2154 N N . ASN A 1 291 ? -32.469 10.016 39.062 1 45.94 291 ASN A N 1
ATOM 2155 C CA . ASN A 1 291 ? -33.344 10.133 37.906 1 45.94 291 ASN A CA 1
ATOM 2156 C C . ASN A 1 291 ? -34.812 10.133 38.312 1 45.94 291 ASN A C 1
ATOM 2158 O O . ASN A 1 291 ? -35.688 10.523 37.531 1 45.94 291 ASN A O 1
ATOM 2162 N N . SER A 1 292 ? -35.094 9.602 39.469 1 44 292 SER A N 1
ATOM 2163 C CA . SER A 1 292 ? -36.469 9.492 39.969 1 44 292 SER A CA 1
ATOM 2164 C C . SER A 1 292 ? -36.844 10.688 40.812 1 44 292 SER A C 1
ATOM 2166 O O . SER A 1 292 ? -37.938 10.742 41.375 1 44 292 SER A O 1
ATOM 2168 N N . GLY A 1 293 ? -35.875 11.555 41.031 1 47.62 293 GLY A N 1
ATOM 2169 C CA . GLY A 1 293 ? -36.188 12.75 41.781 1 47.62 293 GLY A CA 1
ATOM 2170 C C . GLY A 1 293 ? -35.844 12.609 43.25 1 47.62 293 GLY A C 1
ATOM 2171 O O . GLY A 1 293 ? -36.156 13.477 44.062 1 47.62 293 GLY A O 1
ATOM 2172 N N . ASN A 1 294 ? -35.344 11.406 43.594 1 53.47 294 ASN A N 1
ATOM 2173 C CA . ASN A 1 294 ? -35.031 11.172 45 1 53.47 294 ASN A CA 1
ATOM 2174 C C . ASN A 1 294 ? -33.688 11.766 45.406 1 53.47 294 ASN A C 1
ATOM 2176 O O . ASN A 1 294 ? -32.75 11.812 44.594 1 53.47 294 ASN A O 1
ATOM 2180 N N . VAL A 1 295 ? -33.625 12.266 46.5 1 52.06 295 VAL A N 1
ATOM 2181 C CA . VAL A 1 295 ? -32.406 12.859 47.062 1 52.06 295 VAL A CA 1
ATOM 2182 C C . VAL A 1 295 ? -31.344 11.789 47.219 1 52.06 295 VAL A C 1
ATOM 2184 O O . VAL A 1 295 ? -31.578 10.719 47.781 1 52.06 295 VAL A O 1
ATOM 2187 N N . MET A 1 296 ? -30.219 11.742 46.375 1 55.62 296 MET A N 1
ATOM 2188 C CA . MET A 1 296 ? -29.109 10.797 46.438 1 55.62 296 MET A CA 1
ATOM 2189 C C . MET A 1 296 ? -28.125 11.195 47.531 1 55.62 296 MET A C 1
ATOM 2191 O O . MET A 1 296 ? -28.141 12.328 48 1 55.62 296 MET A O 1
ATOM 2195 N N . ASP A 1 297 ? -27.312 10.141 48.031 1 56.5 297 ASP A N 1
ATOM 2196 C CA . ASP A 1 297 ? -26.297 10.305 49.062 1 56.5 297 ASP A CA 1
ATOM 2197 C C . ASP A 1 297 ? -25.312 11.422 48.688 1 56.5 297 ASP A C 1
ATOM 2199 O O . ASP A 1 297 ? -25 11.617 47.531 1 56.5 297 ASP A O 1
ATOM 2203 N N . GLY A 1 298 ? -25.234 12.625 49.438 1 62.47 298 GLY A N 1
ATOM 2204 C CA . GLY A 1 298 ? -24.594 13.922 49.531 1 62.47 298 GLY A CA 1
ATOM 2205 C C . GLY A 1 298 ? -23.188 13.945 48.938 1 62.47 298 GLY A C 1
ATOM 2206 O O . GLY A 1 298 ? -22.359 14.766 49.344 1 62.47 298 GLY A O 1
ATOM 2207 N N . LYS A 1 299 ? -22.625 12.891 48 1 76.12 299 LYS A N 1
ATOM 2208 C CA . LYS A 1 299 ? -21.25 12.984 47.531 1 76.12 299 LYS A CA 1
ATOM 2209 C C . LYS A 1 299 ? -21.219 13.258 46.031 1 76.12 299 LYS A C 1
ATOM 2211 O O . LYS A 1 299 ? -22.031 12.727 45.281 1 76.12 299 LYS A O 1
ATOM 2216 N N . ARG A 1 300 ? -20.312 14.211 45.562 1 85.25 300 ARG A N 1
ATOM 2217 C CA . ARG A 1 300 ? -20.047 14.484 44.156 1 85.25 300 ARG A CA 1
ATOM 2218 C C . ARG A 1 300 ? -18.688 13.922 43.75 1 85.25 300 ARG A C 1
ATOM 2220 O O . ARG A 1 300 ? -17.781 13.812 44.562 1 85.25 300 ARG A O 1
ATOM 2227 N N . TYR A 1 301 ? -18.578 13.445 42.562 1 88 301 TYR A N 1
ATOM 2228 C CA . TYR A 1 301 ? -17.359 12.836 42 1 88 301 TYR A CA 1
ATOM 2229 C C . TYR A 1 301 ? -16.781 13.672 40.875 1 88 301 TYR A C 1
ATOM 2231 O O . TYR A 1 301 ? -17.531 14.227 40.062 1 88 301 TYR A O 1
ATOM 2239 N N . ASP A 1 302 ? -15.484 13.836 40.875 1 92.69 302 ASP A N 1
ATOM 2240 C CA . ASP A 1 302 ? -14.797 14.406 39.719 1 92.69 302 ASP A CA 1
ATOM 2241 C C . ASP A 1 302 ? -14.461 13.32 38.688 1 92.69 302 ASP A C 1
ATOM 2243 O O . ASP A 1 302 ? -13.422 12.664 38.812 1 92.69 302 ASP A O 1
ATOM 2247 N N . PHE A 1 303 ? -15.242 13.266 37.719 1 92.12 303 PHE A N 1
ATOM 2248 C CA . PHE A 1 303 ? -15.117 12.211 36.719 1 92.12 303 PHE A CA 1
ATOM 2249 C C . PHE A 1 303 ? -13.758 12.289 36.031 1 92.12 303 PHE A C 1
ATOM 2251 O O . PHE A 1 303 ? -13.305 11.305 35.438 1 92.12 303 PHE A O 1
ATOM 2258 N N . GLN A 1 304 ? -13.094 13.438 36 1 94.06 304 GLN A N 1
ATOM 2259 C CA . GLN A 1 304 ? -11.805 13.609 35.344 1 94.06 304 GLN A CA 1
ATOM 2260 C C . GLN A 1 304 ? -10.75 12.688 35.938 1 94.06 304 GLN A C 1
ATOM 2262 O O . GLN A 1 304 ? -9.828 12.25 35.25 1 94.06 304 GLN A O 1
ATOM 2267 N N . ASP A 1 305 ? -10.914 12.344 37.125 1 94.25 305 ASP A N 1
ATOM 2268 C CA . ASP A 1 305 ? -9.984 11.453 37.812 1 94.25 305 ASP A CA 1
ATOM 2269 C C . ASP A 1 305 ? -10.047 10.039 37.25 1 94.25 305 ASP A C 1
ATOM 2271 O O . ASP A 1 305 ? -9.07 9.289 37.312 1 94.25 305 ASP A O 1
ATOM 2275 N N . PHE A 1 306 ? -11.219 9.719 36.75 1 93.75 306 PHE A N 1
ATOM 2276 C CA . PHE A 1 306 ? -11.422 8.367 36.25 1 93.75 306 PHE A CA 1
ATOM 2277 C C . PHE A 1 306 ? -11.125 8.297 34.75 1 93.75 306 PHE A C 1
ATOM 2279 O O . PHE A 1 306 ? -10.852 7.215 34.219 1 93.75 306 PHE A O 1
ATOM 2286 N N . ILE A 1 307 ? -11.211 9.359 34.094 1 94.31 307 ILE A N 1
ATOM 2287 C CA . ILE A 1 307 ? -11.148 9.398 32.625 1 94.31 307 ILE A CA 1
ATOM 2288 C C . ILE A 1 307 ? -9.688 9.539 32.188 1 94.31 307 ILE A C 1
ATOM 2290 O O . ILE A 1 307 ? -9.234 8.82 31.297 1 94.31 307 ILE A O 1
ATOM 2294 N N . PHE A 1 308 ? -8.953 10.461 32.781 1 96.62 308 PHE A N 1
ATOM 2295 C CA . PHE A 1 308 ? -7.594 10.773 32.344 1 96.62 308 PHE A CA 1
ATOM 2296 C C . PHE A 1 308 ? -6.59 9.828 33 1 96.62 308 PHE A C 1
ATOM 2298 O O . PHE A 1 308 ? -6.855 9.266 34.062 1 96.62 308 PHE A O 1
ATOM 2305 N N . ARG A 1 309 ? -5.465 9.648 32.344 1 97.06 309 ARG A N 1
ATOM 2306 C CA . ARG A 1 309 ? -4.34 8.859 32.844 1 97.06 309 ARG A CA 1
ATOM 2307 C C . ARG A 1 309 ? -3.012 9.531 32.5 1 97.06 309 ARG A C 1
ATOM 2309 O O . ARG A 1 309 ? -2.965 10.477 31.719 1 97.06 309 ARG A O 1
ATOM 2316 N N . THR A 1 310 ? -2.023 9.07 33.219 1 97.62 310 THR A N 1
ATOM 2317 C CA . THR A 1 310 ? -0.668 9.328 32.719 1 97.62 310 THR A CA 1
ATOM 2318 C C . THR A 1 310 ? -0.323 8.422 31.562 1 97.62 310 THR A C 1
ATOM 2320 O O . THR A 1 310 ? -0.242 7.203 31.703 1 97.62 310 THR A O 1
ATOM 2323 N N . ALA A 1 311 ? -0.202 9.031 30.5 1 97.75 311 ALA A N 1
ATOM 2324 C CA . ALA A 1 311 ? 0.034 8.266 29.281 1 97.75 311 ALA A CA 1
ATOM 2325 C C . ALA A 1 311 ? 1.528 8.094 29.016 1 97.75 311 ALA A C 1
ATOM 2327 O O . ALA A 1 311 ? 2.316 9.016 29.266 1 97.75 311 ALA A O 1
ATOM 2328 N N . MET A 1 312 ? 1.915 6.992 28.562 1 97.5 312 MET A N 1
ATOM 2329 C CA . MET A 1 312 ? 3.303 6.707 28.203 1 97.5 312 MET A CA 1
ATOM 2330 C C . MET A 1 312 ? 3.434 6.383 26.719 1 97.5 312 MET A C 1
ATOM 2332 O O . MET A 1 312 ? 2.48 5.914 26.109 1 97.5 312 MET A O 1
ATOM 2336 N N . GLY A 1 313 ? 4.574 6.707 26.156 1 96.75 313 GLY A N 1
ATOM 2337 C CA . GLY A 1 313 ? 4.848 6.391 24.766 1 96.75 313 GLY A CA 1
ATOM 2338 C C . GLY A 1 313 ? 6.32 6.148 24.484 1 96.75 313 GLY A C 1
ATOM 2339 O O . GLY A 1 313 ? 7.176 6.465 25.312 1 96.75 313 GLY A O 1
ATOM 2340 N N . THR A 1 314 ? 6.594 5.504 23.438 1 96.56 314 THR A N 1
ATOM 2341 C CA . THR A 1 314 ? 7.949 5.258 22.969 1 96.56 314 THR A CA 1
ATOM 2342 C C . THR A 1 314 ? 8.078 5.598 21.484 1 96.56 314 THR A C 1
ATOM 2344 O O . THR A 1 314 ? 7.098 5.516 20.734 1 96.56 314 THR A O 1
ATOM 2347 N N . ASP A 1 315 ? 9.227 6.043 21.047 1 96.06 315 ASP A N 1
ATOM 2348 C CA . ASP A 1 315 ? 9.57 6.355 19.672 1 96.06 315 ASP A CA 1
ATOM 2349 C C . ASP A 1 315 ? 10.953 5.82 19.312 1 96.06 315 ASP A C 1
ATOM 2351 O O . ASP A 1 315 ? 11.961 6.266 19.859 1 96.06 315 ASP A O 1
ATOM 2355 N N . GLN A 1 316 ? 11.031 4.875 18.453 1 97.31 316 GLN A N 1
ATOM 2356 C CA . GLN A 1 316 ? 12.273 4.27 17.984 1 97.31 316 GLN A CA 1
ATOM 2357 C C . GLN A 1 316 ? 12.555 4.641 16.547 1 97.31 316 GLN A C 1
ATOM 2359 O O . GLN A 1 316 ? 11.641 4.648 15.703 1 97.31 316 GLN A O 1
ATOM 2364 N N . TYR A 1 317 ? 13.805 5.02 16.281 1 96.81 317 TYR A N 1
ATOM 2365 C CA . TYR A 1 317 ? 14.18 5.453 14.938 1 96.81 317 TYR A CA 1
ATOM 2366 C C . TYR A 1 317 ? 15.578 4.965 14.578 1 96.81 317 TYR A C 1
ATOM 2368 O O . TYR A 1 317 ? 16.5 5.043 15.398 1 96.81 317 TYR A O 1
ATOM 2376 N N . LEU A 1 318 ? 15.742 4.41 13.453 1 97.31 318 LEU A N 1
ATOM 2377 C CA . LEU A 1 318 ? 17.016 4 12.883 1 97.31 318 LEU A CA 1
ATOM 2378 C C . LEU A 1 318 ? 17.156 4.512 11.453 1 97.31 318 LEU A C 1
ATOM 2380 O O . LEU A 1 318 ? 16.234 4.379 10.648 1 97.31 318 LEU A O 1
ATOM 2384 N N . SER A 1 319 ? 18.234 5.141 11.156 1 96.75 319 SER A N 1
ATOM 2385 C CA . SER A 1 319 ? 18.5 5.562 9.781 1 96.75 319 SER A CA 1
ATOM 2386 C C . SER A 1 319 ? 19.953 5.27 9.383 1 96.75 319 SER A C 1
ATOM 2388 O O . SER A 1 319 ? 20.844 5.273 10.234 1 96.75 319 SER A O 1
ATOM 2390 N N . ILE A 1 320 ? 20.172 5.051 8.195 1 96.44 320 ILE A N 1
ATOM 2391 C CA . ILE A 1 320 ? 21.469 4.809 7.578 1 96.44 320 ILE A CA 1
ATOM 2392 C C . ILE A 1 320 ? 21.578 5.605 6.277 1 96.44 320 ILE A C 1
ATOM 2394 O O . ILE A 1 320 ? 20.719 5.5 5.402 1 96.44 320 ILE A O 1
ATOM 2398 N N . GLY A 1 321 ? 22.516 6.461 6.18 1 94.06 321 GLY A N 1
ATOM 2399 C CA . GLY A 1 321 ? 22.781 7.23 4.977 1 94.06 321 GLY A CA 1
ATOM 2400 C C . GLY A 1 321 ? 24.234 7.176 4.539 1 94.06 321 GLY A C 1
ATOM 2401 O O . GLY A 1 321 ? 25.125 7.086 5.371 1 94.06 321 GLY A O 1
ATOM 2402 N N . GLY A 1 322 ? 24.422 7.18 3.258 1 90.5 322 GLY A N 1
ATOM 2403 C CA . GLY A 1 322 ? 25.766 7.168 2.707 1 90.5 322 GLY A CA 1
ATOM 2404 C C . GLY A 1 322 ? 25.797 7.312 1.198 1 90.5 322 GLY A C 1
ATOM 2405 O O . GLY A 1 322 ? 24.781 7.664 0.583 1 90.5 322 GLY A O 1
ATOM 2406 N N . GLY A 1 323 ? 26.984 7.289 0.747 1 85.69 323 GLY A N 1
ATOM 2407 C CA . GLY A 1 323 ? 27.156 7.379 -0.694 1 85.69 323 GLY A CA 1
ATOM 2408 C C . GLY A 1 323 ? 28.547 6.996 -1.152 1 85.69 323 GLY A C 1
ATOM 2409 O O . GLY A 1 323 ? 29.516 7.168 -0.413 1 85.69 323 GLY A O 1
ATOM 2410 N N . SER A 1 324 ? 28.578 6.379 -2.244 1 77.19 324 SER A N 1
ATOM 2411 C CA . SER A 1 324 ? 29.828 6.031 -2.893 1 77.19 324 SER A CA 1
ATOM 2412 C C . SER A 1 324 ? 29.781 6.344 -4.387 1 77.19 324 SER A C 1
ATOM 2414 O O . SER A 1 324 ? 28.875 5.91 -5.09 1 77.19 324 SER A O 1
ATOM 2416 N N . GLY A 1 325 ? 30.766 7.176 -4.75 1 74.62 325 GLY A N 1
ATOM 2417 C CA . GLY A 1 325 ? 30.781 7.547 -6.156 1 74.62 325 GLY A CA 1
ATOM 2418 C C . GLY A 1 325 ? 29.578 8.375 -6.57 1 74.62 325 GLY A C 1
ATOM 2419 O O . GLY A 1 325 ? 29.281 9.398 -5.961 1 74.62 325 GLY A O 1
ATOM 2420 N N . ASP A 1 326 ? 28.875 7.695 -7.582 1 81.56 326 ASP A N 1
ATOM 2421 C CA . ASP A 1 326 ? 27.75 8.391 -8.195 1 81.56 326 ASP A CA 1
ATOM 2422 C C . ASP A 1 326 ? 26.438 7.969 -7.555 1 81.56 326 ASP A C 1
ATOM 2424 O O . ASP A 1 326 ? 25.359 8.352 -8.016 1 81.56 326 ASP A O 1
ATOM 2428 N N . THR A 1 327 ? 26.594 7.234 -6.438 1 89.25 327 THR A N 1
ATOM 2429 C CA . THR A 1 327 ? 25.391 6.711 -5.801 1 89.25 327 THR A CA 1
ATOM 2430 C C . THR A 1 327 ? 25.25 7.266 -4.387 1 89.25 327 THR A C 1
ATOM 2432 O O . THR A 1 327 ? 26.203 7.289 -3.619 1 89.25 327 THR A O 1
ATOM 2435 N N . ARG A 1 328 ? 24.141 7.773 -4.074 1 92.19 328 ARG A N 1
ATOM 2436 C CA . ARG A 1 328 ? 23.766 8.172 -2.717 1 92.19 328 ARG A CA 1
ATOM 2437 C C . ARG A 1 328 ? 22.484 7.488 -2.271 1 92.19 328 ARG A C 1
ATOM 2439 O O . ARG A 1 328 ? 21.547 7.324 -3.064 1 92.19 328 ARG A O 1
ATOM 2446 N N . TYR A 1 329 ? 22.484 7.109 -0.991 1 94.25 329 TYR A N 1
ATOM 2447 C CA . TYR A 1 329 ? 21.328 6.379 -0.51 1 94.25 329 TYR A CA 1
ATOM 2448 C C . TYR A 1 329 ? 20.953 6.809 0.906 1 94.25 329 TYR A C 1
ATOM 2450 O O . TYR A 1 329 ? 21.797 7.324 1.642 1 94.25 329 TYR A O 1
ATOM 2458 N N . PHE A 1 330 ? 19.734 6.652 1.238 1 96.75 330 PHE A N 1
ATOM 2459 C CA . PHE A 1 330 ? 19.203 6.879 2.574 1 96.75 330 PHE A CA 1
ATOM 2460 C C . PHE A 1 330 ? 18.109 5.867 2.896 1 96.75 330 PHE A C 1
ATOM 2462 O O . PHE A 1 330 ? 17.172 5.676 2.104 1 96.75 330 PHE A O 1
ATOM 2469 N N . MET A 1 331 ? 18.297 5.188 4.016 1 96.44 331 MET A N 1
ATOM 2470 C CA . MET A 1 331 ? 17.281 4.254 4.516 1 96.44 331 MET A CA 1
ATOM 2471 C C . MET A 1 331 ? 16.891 4.594 5.953 1 96.44 331 MET A C 1
ATOM 2473 O O . MET A 1 331 ? 17.734 5.039 6.738 1 96.44 331 MET A O 1
ATOM 2477 N N . SER A 1 332 ? 15.633 4.289 6.266 1 97.69 332 SER A N 1
ATOM 2478 C CA . SER A 1 332 ? 15.234 4.504 7.652 1 97.69 332 SER A CA 1
ATOM 2479 C C . SER A 1 332 ? 14.047 3.627 8.031 1 97.69 332 SER A C 1
ATOM 2481 O O . SER A 1 332 ? 13.328 3.137 7.156 1 97.69 332 SER A O 1
ATOM 2483 N N . GLY A 1 333 ? 13.898 3.34 9.273 1 96.88 333 GLY A N 1
ATOM 2484 C CA . GLY A 1 333 ? 12.766 2.697 9.922 1 96.88 333 GLY A CA 1
ATOM 2485 C C . GLY A 1 333 ? 12.406 3.332 11.25 1 96.88 333 GLY A C 1
ATOM 2486 O O . GLY A 1 333 ? 13.281 3.766 12 1 96.88 333 GLY A O 1
ATOM 2487 N N . SER A 1 334 ? 11.133 3.375 11.484 1 97.12 334 SER A N 1
ATOM 2488 C CA . SER A 1 334 ? 10.703 3.959 12.75 1 97.12 334 SER A CA 1
ATOM 2489 C C . SER A 1 334 ? 9.461 3.258 13.289 1 97.12 334 SER A C 1
ATOM 2491 O O . SER A 1 334 ? 8.703 2.658 12.523 1 97.12 334 SER A O 1
ATOM 2493 N N . TYR A 1 335 ? 9.289 3.23 14.562 1 97.31 335 TYR A N 1
ATOM 2494 C CA . TYR A 1 335 ? 8.102 2.73 15.242 1 97.31 335 TYR A CA 1
ATOM 2495 C C . TYR A 1 335 ? 7.738 3.617 16.422 1 97.31 335 TYR A C 1
ATOM 2497 O O . TYR A 1 335 ? 8.539 3.787 17.359 1 97.31 335 TYR A O 1
ATOM 2505 N N . LYS A 1 336 ? 6.562 4.133 16.359 1 96.62 336 LYS A N 1
ATOM 2506 C CA . LYS A 1 336 ? 6.023 4.984 17.406 1 96.62 336 LYS A CA 1
ATOM 2507 C C . LYS A 1 336 ? 4.789 4.355 18.047 1 96.62 336 LYS A C 1
ATOM 2509 O O . LYS A 1 336 ? 3.912 3.844 17.344 1 96.62 336 LYS A O 1
ATOM 2514 N N . ASN A 1 337 ? 4.727 4.332 19.344 1 97 337 ASN A N 1
ATOM 2515 C CA . ASN A 1 337 ? 3.568 3.943 20.141 1 97 337 ASN A CA 1
ATOM 2516 C C . ASN A 1 337 ? 3.297 4.941 21.266 1 97 337 ASN A C 1
ATOM 2518 O O . ASN A 1 337 ? 4.055 5.012 22.234 1 97 337 ASN A O 1
ATOM 2522 N N . ASN A 1 338 ? 2.201 5.633 21.141 1 95.88 338 ASN A N 1
ATOM 2523 C CA . ASN A 1 338 ? 1.849 6.672 22.109 1 95.88 338 ASN A CA 1
ATOM 2524 C C . ASN A 1 338 ? 0.454 6.449 22.688 1 95.88 338 ASN A C 1
ATOM 2526 O O . ASN A 1 338 ? -0.538 6.484 21.953 1 95.88 338 ASN A O 1
ATOM 2530 N N . GLN A 1 339 ? 0.44 6.273 24 1 96.88 339 GLN A N 1
ATOM 2531 C CA . GLN A 1 339 ? -0.856 6.293 24.672 1 96.88 339 GLN A CA 1
ATOM 2532 C C . GLN A 1 339 ? -1.438 7.707 24.703 1 96.88 339 GLN A C 1
ATOM 2534 O O . GLN A 1 339 ? -0.695 8.688 24.656 1 96.88 339 GLN A O 1
ATOM 2539 N N . GLY A 1 340 ? -2.773 7.777 24.641 1 96.25 340 GLY A N 1
ATOM 2540 C CA . GLY A 1 340 ? -3.426 9.047 24.906 1 96.25 340 GLY A CA 1
ATOM 2541 C C . GLY A 1 340 ? -3.693 9.281 26.375 1 96.25 340 GLY A C 1
ATOM 2542 O O . GLY A 1 340 ? -3.639 8.352 27.188 1 96.25 340 GLY A O 1
ATOM 2543 N N . ILE A 1 341 ? -3.938 10.492 26.75 1 96.62 341 ILE A N 1
ATOM 2544 C CA . ILE A 1 341 ? -4.188 10.812 28.141 1 96.62 341 ILE A CA 1
ATOM 2545 C C . ILE A 1 341 ? -5.586 10.344 28.547 1 96.62 341 ILE A C 1
ATOM 2547 O O . ILE A 1 341 ? -5.895 10.227 29.734 1 96.62 341 ILE A O 1
ATOM 2551 N N . VAL A 1 342 ? -6.469 10.234 27.594 1 95.12 342 VAL A N 1
ATOM 2552 C CA . VAL A 1 342 ? -7.73 9.555 27.859 1 95.12 342 VAL A CA 1
ATOM 2553 C C . VAL A 1 342 ? -7.523 8.039 27.812 1 95.12 342 VAL A C 1
ATOM 2555 O O . VAL A 1 342 ? -6.984 7.512 26.844 1 95.12 342 VAL A O 1
ATOM 2558 N N . LYS A 1 343 ? -8 7.402 28.812 1 95.5 343 LYS A N 1
ATOM 2559 C CA . LYS A 1 343 ? -7.824 5.953 28.875 1 95.5 343 LYS A CA 1
ATOM 2560 C C . LYS A 1 343 ? -8.406 5.281 27.625 1 95.5 343 LYS A C 1
ATOM 2562 O O . LYS A 1 343 ? -9.391 5.754 27.062 1 95.5 343 LYS A O 1
ATOM 2567 N N . ALA A 1 344 ? -7.734 4.207 27.141 1 94.19 344 ALA A N 1
ATOM 2568 C CA . ALA A 1 344 ? -8.148 3.332 26.047 1 94.19 344 ALA A CA 1
ATOM 2569 C C . ALA A 1 344 ? -7.883 3.98 24.688 1 94.19 344 ALA A C 1
ATOM 2571 O O . ALA A 1 344 ? -8.312 3.469 23.656 1 94.19 344 ALA A O 1
ATOM 2572 N N . THR A 1 345 ? -7.27 5.137 24.656 1 94.56 345 THR A N 1
ATOM 2573 C CA . THR A 1 345 ? -6.848 5.73 23.391 1 94.56 345 THR A CA 1
ATOM 2574 C C . THR A 1 345 ? -5.352 5.539 23.172 1 94.56 345 THR A C 1
ATOM 2576 O O . THR A 1 345 ? -4.578 5.492 24.141 1 94.56 345 THR A O 1
ATOM 2579 N N . ASN A 1 346 ? -4.949 5.414 21.984 1 96.06 346 ASN A N 1
ATOM 2580 C CA . ASN A 1 346 ? -3.537 5.34 21.625 1 96.06 346 ASN A CA 1
ATOM 2581 C C . ASN A 1 346 ? -3.322 5.531 20.141 1 96.06 346 ASN A C 1
ATOM 2583 O O . ASN A 1 346 ? -4.285 5.578 19.359 1 96.06 346 ASN A O 1
ATOM 2587 N N . PHE A 1 347 ? -2.117 5.707 19.734 1 95.88 347 PHE A N 1
ATOM 2588 C CA . PHE A 1 347 ? -1.7 5.844 18.344 1 95.88 347 PHE A CA 1
ATOM 2589 C C . PHE A 1 347 ? -0.38 5.121 18.094 1 95.88 347 PHE A C 1
ATOM 2591 O O . PHE A 1 347 ? 0.574 5.289 18.859 1 95.88 347 PHE A O 1
ATOM 2598 N N . GLU A 1 348 ? -0.359 4.391 17.062 1 97 348 GLU A N 1
ATOM 2599 C CA . GLU A 1 348 ? 0.841 3.68 16.625 1 97 348 GLU A CA 1
ATOM 2600 C C . GLU A 1 348 ? 1.16 3.973 15.164 1 97 348 GLU A C 1
ATOM 2602 O O . GLU A 1 348 ? 0.253 4.137 14.344 1 97 348 GLU A O 1
ATOM 2607 N N . ARG A 1 349 ? 2.434 4.055 14.805 1 97.06 349 ARG A N 1
ATOM 2608 C CA . ARG A 1 349 ? 2.869 4.254 13.43 1 97.06 349 ARG A CA 1
ATOM 2609 C C . ARG A 1 349 ? 4.188 3.533 13.156 1 97.06 349 ARG A C 1
ATOM 2611 O O . ARG A 1 349 ? 5.164 3.725 13.883 1 97.06 349 ARG A O 1
ATOM 2618 N N . ALA A 1 350 ? 4.262 2.75 12.195 1 97.38 350 ALA A N 1
ATOM 2619 C CA . ALA A 1 350 ? 5.48 2.146 11.656 1 97.38 350 ALA A CA 1
ATOM 2620 C C . ALA A 1 350 ? 5.789 2.674 10.258 1 97.38 350 ALA A C 1
ATOM 2622 O O . ALA A 1 350 ? 4.895 2.773 9.422 1 97.38 350 ALA A O 1
ATOM 2623 N N . THR A 1 351 ? 7.012 3.09 10.023 1 97.25 351 THR A N 1
ATOM 2624 C CA . THR A 1 351 ? 7.391 3.609 8.711 1 97.25 351 THR A CA 1
ATOM 2625 C C . THR A 1 351 ? 8.695 2.975 8.234 1 97.25 351 THR A C 1
ATOM 2627 O O . THR A 1 351 ? 9.547 2.619 9.039 1 97.25 351 THR A O 1
ATOM 2630 N N . ALA A 1 352 ? 8.844 2.818 6.984 1 97.56 352 ALA A N 1
ATOM 2631 C CA . ALA A 1 352 ? 10.062 2.422 6.281 1 97.56 352 ALA A CA 1
ATOM 2632 C C . ALA A 1 352 ? 10.289 3.295 5.051 1 97.56 352 ALA A C 1
ATOM 2634 O O . ALA A 1 352 ? 9.359 3.547 4.277 1 97.56 352 ALA A O 1
ATOM 2635 N N . ARG A 1 353 ? 11.5 3.758 4.875 1 97.88 353 ARG A N 1
ATOM 2636 C CA . ARG A 1 353 ? 11.82 4.641 3.76 1 97.88 353 ARG A CA 1
ATOM 2637 C C . ARG A 1 353 ? 13.102 4.199 3.064 1 97.88 353 ARG A C 1
ATOM 2639 O O . ARG A 1 353 ? 14.055 3.76 3.721 1 97.88 353 ARG A O 1
ATOM 2646 N N . LEU A 1 354 ? 13.172 4.344 1.79 1 97.5 354 LEU A N 1
ATOM 2647 C CA . LEU A 1 354 ? 14.344 4.098 0.955 1 97.5 354 LEU A CA 1
ATOM 2648 C C . LEU A 1 354 ? 14.461 5.156 -0.138 1 97.5 354 LEU A C 1
ATOM 2650 O O . LEU A 1 354 ? 13.57 5.293 -0.977 1 97.5 354 LEU A O 1
ATOM 2654 N N . ASN A 1 355 ? 15.484 5.957 -0.079 1 97.19 355 ASN A N 1
ATOM 2655 C CA . ASN A 1 355 ? 15.82 6.957 -1.089 1 97.19 355 ASN A CA 1
ATOM 2656 C C . ASN A 1 355 ? 17.109 6.609 -1.812 1 97.19 355 ASN A C 1
ATOM 2658 O O . ASN A 1 355 ? 18.109 6.25 -1.176 1 97.19 355 ASN A O 1
ATOM 2662 N N . LEU A 1 356 ? 17.109 6.734 -3.125 1 95.88 356 LEU A N 1
ATOM 2663 C CA . LEU A 1 356 ? 18.297 6.449 -3.934 1 95.88 356 LEU A CA 1
ATOM 2664 C C . LEU A 1 356 ? 18.484 7.52 -5 1 95.88 356 LEU A C 1
ATOM 2666 O O . LEU A 1 356 ? 17.562 7.828 -5.758 1 95.88 356 LEU A O 1
ATOM 2670 N N . ASP A 1 357 ? 19.625 8.094 -5.027 1 93.88 357 ASP A N 1
ATOM 2671 C CA . ASP A 1 357 ? 20.062 9.023 -6.066 1 93.88 357 ASP A CA 1
ATOM 2672 C C . ASP A 1 357 ? 21.219 8.43 -6.867 1 93.88 357 ASP A C 1
ATOM 2674 O O . ASP A 1 357 ? 22.234 8.031 -6.293 1 93.88 357 ASP A O 1
ATOM 2678 N N . GLN A 1 358 ? 21.109 8.461 -8.188 1 92.88 358 GLN A N 1
ATOM 2679 C CA . GLN A 1 358 ? 22.125 7.867 -9.039 1 92.88 358 GLN A CA 1
ATOM 2680 C C . GLN A 1 358 ? 22.438 8.766 -10.234 1 92.88 358 GLN A C 1
ATOM 2682 O O . GLN A 1 358 ? 21.531 9.141 -10.984 1 92.88 358 GLN A O 1
ATOM 2687 N N . ALA A 1 359 ? 23.688 9.109 -10.359 1 90.38 359 ALA A N 1
ATOM 2688 C CA . ALA A 1 359 ? 24.125 9.727 -11.609 1 90.38 359 ALA A CA 1
ATOM 2689 C C . ALA A 1 359 ? 24.328 8.672 -12.695 1 90.38 359 ALA A C 1
ATOM 2691 O O . ALA A 1 359 ? 25.172 7.777 -12.555 1 90.38 359 ALA A O 1
ATOM 2692 N N . LEU A 1 360 ? 23.547 8.758 -13.703 1 91.56 360 LEU A N 1
ATOM 2693 C CA . LEU A 1 360 ? 23.625 7.77 -14.773 1 91.56 360 LEU A CA 1
ATOM 2694 C C . LEU A 1 360 ? 24.75 8.109 -15.742 1 91.56 360 LEU A C 1
ATOM 2696 O O . LEU A 1 360 ? 25.422 7.207 -16.25 1 91.56 360 LEU A O 1
ATOM 2700 N N . ALA A 1 361 ? 24.828 9.32 -16.125 1 87.81 361 ALA A N 1
ATOM 2701 C CA . ALA A 1 361 ? 25.844 9.945 -16.969 1 87.81 361 ALA A CA 1
ATOM 2702 C C . ALA A 1 361 ? 26.031 11.414 -16.594 1 87.81 361 ALA A C 1
ATOM 2704 O O . ALA A 1 361 ? 25.312 11.945 -15.75 1 87.81 361 ALA A O 1
ATOM 2705 N N . ASP A 1 362 ? 27.016 11.953 -17.141 1 83.94 362 ASP A N 1
ATOM 2706 C CA . ASP A 1 362 ? 27.234 13.375 -16.859 1 83.94 362 ASP A CA 1
ATOM 2707 C C . ASP A 1 362 ? 26.031 14.211 -17.266 1 83.94 362 ASP A C 1
ATOM 2709 O O . ASP A 1 362 ? 25.797 15.281 -16.703 1 83.94 362 ASP A O 1
ATOM 2713 N N . TRP A 1 363 ? 25.234 13.648 -18.172 1 90 363 TRP A N 1
ATOM 2714 C CA . TRP A 1 363 ? 24.125 14.43 -18.719 1 90 363 TRP A CA 1
ATOM 2715 C C . TRP A 1 363 ? 22.781 13.906 -18.188 1 90 363 TRP A C 1
ATOM 2717 O O . TRP A 1 363 ? 21.719 14.359 -18.625 1 90 363 TRP A O 1
ATOM 2727 N N . ALA A 1 364 ? 22.875 12.922 -17.234 1 93.75 364 ALA A N 1
ATOM 2728 C CA . ALA A 1 364 ? 21.609 12.352 -16.781 1 93.75 364 ALA A CA 1
ATOM 2729 C C . ALA A 1 364 ? 21.688 11.859 -15.344 1 93.75 364 ALA A C 1
ATOM 2731 O O . ALA A 1 364 ? 22.672 11.195 -14.969 1 93.75 364 ALA A O 1
ATOM 2732 N N . ASP A 1 365 ? 20.672 12.195 -14.523 1 93.31 365 ASP A N 1
ATOM 2733 C CA . ASP A 1 365 ? 20.531 11.742 -13.148 1 93.31 365 ASP A CA 1
ATOM 2734 C C . ASP A 1 365 ? 19.125 11.195 -12.883 1 93.31 365 ASP A C 1
ATOM 2736 O O . ASP A 1 365 ? 18.156 11.664 -13.477 1 93.31 365 ASP A O 1
ATOM 2740 N N . ILE A 1 366 ? 19.062 10.219 -11.961 1 95.38 366 ILE A N 1
ATOM 2741 C CA . ILE A 1 366 ? 17.75 9.711 -11.57 1 95.38 366 ILE A CA 1
ATOM 2742 C C . ILE A 1 366 ? 17.672 9.617 -10.047 1 95.38 366 ILE A C 1
ATOM 2744 O O . ILE A 1 366 ? 18.656 9.297 -9.383 1 95.38 366 ILE A O 1
ATOM 2748 N N . SER A 1 367 ? 16.547 9.992 -9.5 1 95.56 367 SER A N 1
ATOM 2749 C CA . SER A 1 367 ? 16.219 9.859 -8.086 1 95.56 367 SER A CA 1
ATOM 2750 C C . SER A 1 367 ? 14.93 9.07 -7.887 1 95.56 367 SER A C 1
ATOM 2752 O O . SER A 1 367 ? 13.914 9.359 -8.531 1 95.56 367 SER A O 1
ATOM 2754 N N . MET A 1 368 ? 15.016 8.055 -7.094 1 96.25 368 MET A N 1
ATOM 2755 C CA . MET A 1 368 ? 13.828 7.285 -6.738 1 96.25 368 MET A CA 1
ATOM 2756 C C . MET A 1 368 ? 13.656 7.227 -5.227 1 96.25 368 MET A C 1
ATOM 2758 O O . MET A 1 368 ? 14.609 6.961 -4.496 1 96.25 368 MET A O 1
ATOM 2762 N N . LYS A 1 369 ? 12.438 7.48 -4.738 1 97.06 369 LYS A N 1
ATOM 2763 C CA . LYS A 1 369 ? 12.133 7.527 -3.311 1 97.06 369 LYS A CA 1
ATOM 2764 C C . LYS A 1 369 ? 10.867 6.738 -2.996 1 97.06 369 LYS A C 1
ATOM 2766 O O . LYS A 1 369 ? 9.859 6.859 -3.701 1 97.06 369 LYS A O 1
ATOM 2771 N N . PHE A 1 370 ? 10.984 5.902 -1.945 1 96.75 370 PHE A N 1
ATOM 2772 C CA . PHE A 1 370 ? 9.859 5.086 -1.507 1 96.75 370 PHE A CA 1
ATOM 2773 C C . PHE A 1 370 ? 9.641 5.23 -0.007 1 96.75 370 PHE A C 1
ATOM 2775 O O . PHE A 1 370 ? 10.594 5.273 0.767 1 96.75 370 PHE A O 1
ATOM 2782 N N . ASN A 1 371 ? 8.336 5.363 0.382 1 97.81 371 ASN A N 1
ATOM 2783 C CA . ASN A 1 371 ? 7.938 5.383 1.785 1 97.81 371 ASN A CA 1
ATOM 2784 C C . ASN A 1 371 ? 6.668 4.566 2.018 1 97.81 371 ASN A C 1
ATOM 2786 O O . ASN A 1 371 ? 5.684 4.719 1.29 1 97.81 371 ASN A O 1
ATOM 2790 N N . TYR A 1 372 ? 6.727 3.625 2.924 1 97.44 372 TYR A N 1
ATOM 2791 C CA . TYR A 1 372 ? 5.551 2.9 3.396 1 97.44 372 TYR A CA 1
ATOM 2792 C C . TYR A 1 372 ? 5.262 3.227 4.855 1 97.44 372 TYR A C 1
ATOM 2794 O O . TYR A 1 372 ? 6.18 3.34 5.668 1 97.44 372 TYR A O 1
ATOM 2802 N N . SER A 1 373 ? 3.979 3.389 5.172 1 97.75 373 SER A N 1
ATOM 2803 C CA . SER A 1 373 ? 3.572 3.627 6.551 1 97.75 373 SER A CA 1
ATOM 2804 C C . SER A 1 373 ? 2.326 2.824 6.906 1 97.75 373 SER A C 1
ATOM 2806 O O . SER A 1 373 ? 1.419 2.678 6.086 1 97.75 373 SER A O 1
ATOM 2808 N N . ASN A 1 374 ? 2.297 2.227 8.039 1 97.38 374 ASN A N 1
ATOM 2809 C CA . ASN A 1 374 ? 1.135 1.64 8.703 1 97.38 374 ASN A CA 1
ATOM 2810 C C . ASN A 1 374 ? 0.824 2.342 10.023 1 97.38 374 ASN A C 1
ATOM 2812 O O . ASN A 1 374 ? 1.656 2.361 10.93 1 97.38 374 ASN A O 1
ATOM 2816 N N . SER A 1 375 ? -0.306 2.959 10.07 1 96.5 375 SER A N 1
ATOM 2817 C CA . SER A 1 375 ? -0.7 3.627 11.312 1 96.5 375 SER A CA 1
ATOM 2818 C C . SER A 1 375 ? -2.027 3.09 11.828 1 96.5 375 SER A C 1
ATOM 2820 O O . SER A 1 375 ? -2.893 2.689 11.047 1 96.5 375 SER A O 1
ATOM 2822 N N . ARG A 1 376 ? -2.131 3.074 13.172 1 96.12 376 ARG A N 1
ATOM 2823 C CA . ARG A 1 376 ? -3.314 2.584 13.867 1 96.12 376 ARG A CA 1
ATOM 2824 C C . ARG A 1 376 ? -3.645 3.465 15.07 1 96.12 376 ARG A C 1
ATOM 2826 O O . ARG A 1 376 ? -2.744 3.928 15.773 1 96.12 376 ARG A O 1
ATOM 2833 N N . SER A 1 377 ? -4.941 3.664 15.25 1 95 377 SER A N 1
ATOM 2834 C CA . SER A 1 377 ? -5.375 4.422 16.422 1 95 377 SER A CA 1
ATOM 2835 C C . SER A 1 377 ? -6.578 3.764 17.094 1 95 377 SER A C 1
ATOM 2837 O O . SER A 1 377 ? -7.465 3.244 16.406 1 95 377 SER A O 1
ATOM 2839 N N . ASN A 1 378 ? -6.488 3.639 18.359 1 95.06 378 ASN A N 1
ATOM 2840 C CA . ASN A 1 378 ? -7.668 3.381 19.188 1 95.06 378 ASN A CA 1
ATOM 2841 C C . ASN A 1 378 ? -8.289 4.676 19.688 1 95.06 378 ASN A C 1
ATOM 2843 O O . ASN A 1 378 ? -7.574 5.57 20.156 1 95.06 378 ASN A O 1
ATOM 2847 N N . GLU A 1 379 ? -9.625 4.711 19.547 1 91.81 379 GLU A N 1
ATOM 2848 C CA . GLU A 1 379 ? -10.305 5.969 19.859 1 91.81 379 GLU A CA 1
ATOM 2849 C C . GLU A 1 379 ? -11.461 5.746 20.828 1 91.81 379 GLU A C 1
ATOM 2851 O O . GLU A 1 379 ? -11.891 4.609 21.047 1 91.81 379 GLU A O 1
ATOM 2856 N N . ILE A 1 380 ? -11.836 6.836 21.469 1 88.69 380 ILE A N 1
ATOM 2857 C CA . ILE A 1 380 ? -13.07 6.902 22.25 1 88.69 380 ILE A CA 1
ATOM 2858 C C . ILE A 1 380 ? -14.016 7.926 21.625 1 88.69 380 ILE A C 1
ATOM 2860 O O . ILE A 1 380 ? -13.609 9.047 21.312 1 88.69 380 ILE A O 1
ATOM 2864 N N . PRO A 1 381 ? -15.203 7.434 21.344 1 85.25 381 PRO A N 1
ATOM 2865 C CA . PRO A 1 381 ? -16.125 8.406 20.766 1 85.25 381 PRO A CA 1
ATOM 2866 C C . PRO A 1 381 ? -16.453 9.562 21.703 1 85.25 381 PRO A C 1
ATOM 2868 O O . PRO A 1 381 ? -16.531 9.359 22.922 1 85.25 381 PRO A O 1
ATOM 2871 N N . ASN A 1 382 ? -16.438 10.734 21.25 1 73.75 382 ASN A N 1
ATOM 2872 C CA . ASN A 1 382 ? -16.812 11.883 22.062 1 73.75 382 ASN A CA 1
ATOM 2873 C C . ASN A 1 382 ? -18.203 12.406 21.688 1 73.75 382 ASN A C 1
ATOM 2875 O O . ASN A 1 382 ? -18.719 13.328 22.328 1 73.75 382 ASN A O 1
ATOM 2879 N N . GLY A 1 383 ? -18.969 11.562 21.062 1 63.06 383 GLY A N 1
ATOM 2880 C CA . GLY A 1 383 ? -20.359 11.797 20.703 1 63.06 383 GLY A CA 1
ATOM 2881 C C . GLY A 1 383 ? -20.688 13.258 20.484 1 63.06 383 GLY A C 1
ATOM 2882 O O . GLY A 1 383 ? -19.891 14.133 20.828 1 63.06 383 GLY A O 1
ATOM 2883 N N . GLY A 1 384 ? -21.516 13.766 19.578 1 57.75 384 GLY A N 1
ATOM 2884 C CA . GLY A 1 384 ? -22.094 15.102 19.5 1 57.75 384 GLY A CA 1
ATOM 2885 C C . GLY A 1 384 ? -23.344 15.258 20.344 1 57.75 384 GLY A C 1
ATOM 2886 O O . GLY A 1 384 ? -23.625 14.438 21.219 1 57.75 384 GLY A O 1
ATOM 2887 N N . LEU A 1 385 ? -23.953 16.344 20.391 1 54.09 385 LEU A N 1
ATOM 2888 C CA . LEU A 1 385 ? -25.203 16.641 21.078 1 54.09 385 LEU A CA 1
ATOM 2889 C C . LEU A 1 385 ? -26.25 15.57 20.797 1 54.09 385 LEU A C 1
ATOM 2891 O O . LEU A 1 385 ? -27.078 15.25 21.656 1 54.09 385 LEU A O 1
ATOM 2895 N N . ASN A 1 386 ? -25.984 15.023 19.578 1 55.72 386 ASN A N 1
ATOM 2896 C CA . ASN A 1 386 ? -27.062 14.148 19.141 1 55.72 386 ASN A CA 1
ATOM 2897 C C . ASN A 1 386 ? -26.703 12.68 19.359 1 55.72 386 ASN A C 1
ATOM 2899 O O . ASN A 1 386 ? -27.531 11.797 19.094 1 55.72 386 ASN A O 1
ATOM 2903 N N . SER A 1 387 ? -25.422 12.555 19.844 1 63.31 387 SER A N 1
ATOM 2904 C CA . SER A 1 387 ? -25.062 11.164 20.094 1 63.31 387 SER A CA 1
ATOM 2905 C C . SER A 1 387 ? -24.953 10.875 21.578 1 63.31 387 SER A C 1
ATOM 2907 O O . SER A 1 387 ? -24.281 11.625 22.312 1 63.31 387 SER A O 1
ATOM 2909 N N . SER A 1 388 ? -25.656 9.938 21.953 1 65.25 388 SER A N 1
ATOM 2910 C CA . SER A 1 388 ? -25.812 9.656 23.375 1 65.25 388 SER A CA 1
ATOM 2911 C C . SER A 1 388 ? -24.578 8.938 23.922 1 65.25 388 SER A C 1
ATOM 2913 O O . SER A 1 388 ? -24.625 8.352 25.016 1 65.25 388 SER A O 1
ATOM 2915 N N . TYR A 1 389 ? -23.516 9 23.016 1 77.06 389 TYR A N 1
ATOM 2916 C CA . TYR A 1 389 ? -22.391 8.258 23.578 1 77.06 389 TYR A CA 1
ATOM 2917 C C . TYR A 1 389 ? -21.109 9.094 23.516 1 77.06 389 TYR A C 1
ATOM 2919 O O . TYR A 1 389 ? -20.969 9.961 22.656 1 77.06 389 TYR A O 1
ATOM 2927 N N . GLY A 1 390 ? -20.328 9.156 24.609 1 82.06 390 GLY A N 1
ATOM 2928 C CA . GLY A 1 390 ? -19.031 9.82 24.703 1 82.06 390 GLY A CA 1
ATOM 2929 C C . GLY A 1 390 ? -18.484 9.844 26.125 1 82.06 390 GLY A C 1
ATOM 2930 O O . GLY A 1 390 ? -19.234 9.984 27.094 1 82.06 390 GLY A O 1
ATOM 2931 N N . ALA A 1 391 ? -17.234 9.719 26.125 1 83.19 391 ALA A N 1
ATOM 2932 C CA . ALA A 1 391 ? -16.625 9.727 27.453 1 83.19 391 ALA A CA 1
ATOM 2933 C C . ALA A 1 391 ? -16.609 11.141 28.031 1 83.19 391 ALA A C 1
ATOM 2935 O O . ALA A 1 391 ? -17.078 11.359 29.156 1 83.19 391 ALA A O 1
ATOM 2936 N N . LEU A 1 392 ? -16.156 12.039 27.266 1 85.5 392 LEU A N 1
ATOM 2937 C CA . LEU A 1 392 ? -16.047 13.398 27.797 1 85.5 392 LEU A CA 1
ATOM 2938 C C . LEU A 1 392 ? -17.406 14.094 27.781 1 85.5 392 LEU A C 1
ATOM 2940 O O . LEU A 1 392 ? -17.703 14.898 28.672 1 85.5 392 LEU A O 1
ATOM 2944 N N . THR A 1 393 ? -18.172 13.766 26.797 1 83.19 393 THR A N 1
ATOM 2945 C CA . THR A 1 393 ? -19.531 14.312 26.812 1 83.19 393 THR A CA 1
ATOM 2946 C C . THR A 1 393 ? -20.328 13.711 27.953 1 83.19 393 THR A C 1
ATOM 2948 O O . THR A 1 393 ? -21.156 14.391 28.578 1 83.19 393 THR A O 1
ATOM 2951 N N . GLY A 1 394 ? -20.109 12.422 28.188 1 80.38 394 GLY A N 1
ATOM 2952 C CA . GLY A 1 394 ? -20.75 11.805 29.344 1 80.38 394 GLY A CA 1
ATOM 2953 C C . GLY A 1 394 ? -20.375 12.461 30.656 1 80.38 394 GLY A C 1
ATOM 2954 O O . GLY A 1 394 ? -21.203 12.539 31.562 1 80.38 394 GLY A O 1
ATOM 2955 N N . PHE A 1 395 ? -19.234 12.914 30.797 1 81.56 395 PHE A N 1
ATOM 2956 C CA . PHE A 1 395 ? -18.75 13.633 31.969 1 81.56 395 PHE A CA 1
ATOM 2957 C C . PHE A 1 395 ? -19.484 14.953 32.125 1 81.56 395 PHE A C 1
ATOM 2959 O O . PHE A 1 395 ? -19.953 15.266 33.219 1 81.56 395 PHE A O 1
ATOM 2966 N N . ILE A 1 396 ? -19.656 15.688 31.062 1 81.81 396 ILE A N 1
ATOM 2967 C CA . ILE A 1 396 ? -20.234 17.031 31.156 1 81.81 396 ILE A CA 1
ATOM 2968 C C . ILE A 1 396 ? -21.75 16.922 31.312 1 81.81 396 ILE A C 1
ATOM 2970 O O . ILE A 1 396 ? -22.359 17.719 32.031 1 81.81 396 ILE A O 1
ATOM 2974 N N . PHE A 1 397 ? -22.328 15.93 30.656 1 77.62 397 PHE A N 1
ATOM 2975 C CA . PHE A 1 397 ? -23.781 15.82 30.641 1 77.62 397 PHE A CA 1
ATOM 2976 C C . PHE A 1 397 ? -24.266 14.93 31.781 1 77.62 397 PHE A C 1
ATOM 2978 O O . PHE A 1 397 ? -25.469 14.852 32.062 1 77.62 397 PHE A O 1
ATOM 2985 N N . GLY A 1 398 ? -23.375 14.266 32.438 1 73.81 398 GLY A N 1
ATOM 2986 C CA . GLY A 1 398 ? -23.781 13.352 33.469 1 73.81 398 GLY A CA 1
ATOM 2987 C C . GLY A 1 398 ? -23.75 13.977 34.875 1 73.81 398 GLY A C 1
ATOM 2988 O O . GLY A 1 398 ? -22.875 14.797 35.156 1 73.81 398 GLY A O 1
ATOM 2989 N N . PRO A 1 399 ? -24.781 13.672 35.625 1 74.12 399 PRO A N 1
ATOM 2990 C CA . PRO A 1 399 ? -24.719 14.164 37 1 74.12 399 PRO A CA 1
ATOM 2991 C C . PRO A 1 399 ? -23.531 13.594 37.781 1 74.12 399 PRO A C 1
ATOM 2993 O O . PRO A 1 399 ? -23.359 12.375 37.875 1 74.12 399 PRO A O 1
ATOM 2996 N N . ASN A 1 400 ? -22.688 14.461 38.312 1 84.62 400 ASN A N 1
ATOM 2997 C CA . ASN A 1 400 ? -21.5 13.992 39 1 84.62 400 ASN A CA 1
ATOM 2998 C C . ASN A 1 400 ? -21.828 13.586 40.438 1 84.62 400 ASN A C 1
ATOM 3000 O O . ASN A 1 400 ? -20.922 13.508 41.281 1 84.62 400 ASN A O 1
ATOM 3004 N N . THR A 1 401 ? -23.125 13.398 40.625 1 80.62 401 THR A N 1
ATOM 3005 C CA . THR A 1 401 ? -23.578 12.93 41.938 1 80.62 401 THR A CA 1
ATOM 3006 C C . THR A 1 401 ? -23.625 11.406 41.969 1 80.62 401 THR A C 1
ATOM 3008 O O . THR A 1 401 ? -23.859 10.82 43.031 1 80.62 401 THR A O 1
ATOM 3011 N N . VAL A 1 402 ? -23.438 10.797 40.812 1 80.56 402 VAL A N 1
ATOM 3012 C CA . VAL A 1 402 ? -23.484 9.336 40.75 1 80.56 402 VAL A CA 1
ATOM 3013 C C . VAL A 1 402 ? -22.078 8.789 40.5 1 80.56 402 VAL A C 1
ATOM 3015 O O . VAL A 1 402 ? -21.359 9.266 39.625 1 80.56 402 VAL A O 1
ATOM 3018 N N . ASP A 1 403 ? -21.703 7.84 41.312 1 84.31 403 ASP A N 1
ATOM 3019 C CA . ASP A 1 403 ? -20.438 7.156 41.094 1 84.31 403 ASP A CA 1
ATOM 3020 C C . ASP A 1 403 ? -20.453 6.434 39.75 1 84.31 403 ASP A C 1
ATOM 3022 O O . ASP A 1 403 ? -21.25 5.508 39.531 1 84.31 403 ASP A O 1
ATOM 3026 N N . PRO A 1 404 ? -19.578 6.836 38.875 1 87.94 404 PRO A N 1
ATOM 3027 C CA . PRO A 1 404 ? -19.625 6.25 37.531 1 87.94 404 PRO A CA 1
ATOM 3028 C C . PRO A 1 404 ? -19.047 4.84 37.5 1 87.94 404 PRO A C 1
ATOM 3030 O O . PRO A 1 404 ? -19.172 4.152 36.469 1 87.94 404 PRO A O 1
ATOM 3033 N N . ARG A 1 405 ? -18.484 4.219 38.594 1 92.62 405 ARG A N 1
ATOM 3034 C CA . ARG A 1 405 ? -17.844 2.902 38.594 1 92.62 405 ARG A CA 1
ATOM 3035 C C . ARG A 1 405 ? -18.891 1.792 38.625 1 92.62 405 ARG A C 1
ATOM 3037 O O . ARG A 1 405 ? -19.984 1.978 39.156 1 92.62 405 ARG A O 1
ATOM 3044 N N . PRO A 1 406 ? -18.406 0.731 37.906 1 90.81 406 PRO A N 1
ATOM 3045 C CA . PRO A 1 406 ? -19.375 -0.38 37.906 1 90.81 406 PRO A CA 1
ATOM 3046 C C . PRO A 1 406 ? -19.609 -0.939 39.312 1 90.81 406 PRO A C 1
ATOM 3048 O O . PRO A 1 406 ? -18.703 -0.924 40.156 1 90.81 406 PRO A O 1
ATOM 3051 N N . ASP A 1 407 ? -20.781 -1.448 39.406 1 88 407 ASP A N 1
ATOM 3052 C CA . ASP A 1 407 ? -21.109 -2.143 40.656 1 88 407 ASP A CA 1
ATOM 3053 C C . ASP A 1 407 ? -20.141 -3.295 40.906 1 88 407 ASP A C 1
ATOM 3055 O O . ASP A 1 407 ? -19.922 -4.129 40.031 1 88 407 ASP A O 1
ATOM 3059 N N . PRO A 1 408 ? -19.484 -3.26 42.062 1 89.38 408 PRO A N 1
ATOM 3060 C CA . PRO A 1 408 ? -18.453 -4.273 42.312 1 89.38 408 PRO A CA 1
ATOM 3061 C C . PRO A 1 408 ? -19.016 -5.695 42.281 1 89.38 408 PRO A C 1
ATOM 3063 O O . PRO A 1 408 ? -18.266 -6.648 42.062 1 89.38 408 PRO A O 1
ATOM 3066 N N . VAL A 1 409 ? -20.266 -5.812 42.562 1 88.81 409 VAL A N 1
ATOM 3067 C CA . VAL A 1 409 ? -20.859 -7.141 42.656 1 88.81 409 VAL A CA 1
ATOM 3068 C C . VAL A 1 409 ? -21.375 -7.547 41.281 1 88.81 409 VAL A C 1
ATOM 3070 O O . VAL A 1 409 ? -20.984 -8.586 40.719 1 88.81 409 VAL A O 1
ATOM 3073 N N . SER A 1 410 ? -22.172 -6.766 40.625 1 84.88 410 SER A N 1
ATOM 3074 C CA . SER A 1 410 ? -22.828 -7.125 39.375 1 84.88 410 SER A CA 1
ATOM 3075 C C . SER A 1 410 ? -21.938 -6.773 38.188 1 84.88 410 SER A C 1
ATOM 3077 O O . SER A 1 410 ? -22.125 -7.309 37.094 1 84.88 410 SER A O 1
ATOM 3079 N N . GLY A 1 411 ? -21.031 -5.863 38.375 1 87.19 411 GLY A N 1
ATOM 3080 C CA . GLY A 1 411 ? -20.203 -5.402 37.281 1 87.19 411 GLY A CA 1
ATOM 3081 C C . GLY A 1 411 ? -20.938 -4.453 36.344 1 87.19 411 GLY A C 1
ATOM 3082 O O . GLY A 1 411 ? -20.391 -4.02 35.344 1 87.19 411 GLY A O 1
ATOM 3083 N N . GLU A 1 412 ? -22.172 -4.102 36.688 1 87.06 412 GLU A N 1
ATOM 3084 C CA . GLU A 1 412 ? -22.984 -3.232 35.844 1 87.06 412 GLU A CA 1
ATOM 3085 C C . GLU A 1 412 ? -22.672 -1.761 36.094 1 87.06 412 GLU A C 1
ATOM 3087 O O . GLU A 1 412 ? -22.422 -1.362 37.25 1 87.06 412 GLU A O 1
ATOM 3092 N N . TYR A 1 413 ? -22.672 -1.021 35.062 1 89.75 413 TYR A N 1
ATOM 3093 C CA . TYR A 1 413 ? -22.484 0.419 35.188 1 89.75 413 TYR A CA 1
ATOM 3094 C C . TYR A 1 413 ? -23.797 1.116 35.531 1 89.75 413 TYR A C 1
ATOM 3096 O O . TYR A 1 413 ? -24.859 0.731 35.031 1 89.75 413 TYR A O 1
ATOM 3104 N N . PRO A 1 414 ? -23.703 2.088 36.344 1 82.06 414 PRO A N 1
ATOM 3105 C CA . PRO A 1 414 ? -24.938 2.816 36.656 1 82.06 414 PRO A CA 1
ATOM 3106 C C . PRO A 1 414 ? -25.547 3.496 35.438 1 82.06 414 PRO A C 1
ATOM 3108 O O . PRO A 1 414 ? -24.828 4.027 34.594 1 82.06 414 PRO A O 1
ATOM 3111 N N . ASN A 1 415 ? -26.828 3.297 35.219 1 73.19 415 ASN A N 1
ATOM 3112 C CA . ASN A 1 415 ? -27.547 3.826 34.062 1 73.19 415 ASN A CA 1
ATOM 3113 C C . ASN A 1 415 ? -28.422 5.016 34.438 1 73.19 415 ASN A C 1
ATOM 3115 O O . ASN A 1 415 ? -29.547 5.137 33.969 1 73.19 415 ASN A O 1
ATOM 3119 N N . ASN A 1 416 ? -28.094 5.758 35.219 1 59.25 416 ASN A N 1
ATOM 3120 C CA . ASN A 1 416 ? -28.984 6.793 35.719 1 59.25 416 ASN A CA 1
ATOM 3121 C C . ASN A 1 416 ? -28.938 8.055 34.875 1 59.25 416 ASN A C 1
ATOM 3123 O O . ASN A 1 416 ? -29.422 9.109 35.281 1 59.25 416 ASN A O 1
ATOM 3127 N N . THR A 1 417 ? -28.25 7.934 33.719 1 60.03 417 THR A N 1
ATOM 3128 C CA . THR A 1 417 ? -28.094 9.203 33.031 1 60.03 417 THR A CA 1
ATOM 3129 C C . THR A 1 417 ? -28.641 9.125 31.609 1 60.03 417 THR A C 1
ATOM 3131 O O . THR A 1 417 ? -28.906 8.031 31.094 1 60.03 417 THR A O 1
ATOM 3134 N N . VAL A 1 418 ? -29.016 10.352 31.094 1 64.19 418 VAL A N 1
ATOM 3135 C CA . VAL A 1 418 ? -29.516 10.555 29.734 1 64.19 418 VAL A CA 1
ATOM 3136 C C . VAL A 1 418 ? -28.438 10.172 28.734 1 64.19 418 VAL A C 1
ATOM 3138 O O . VAL A 1 418 ? -28.75 9.852 27.578 1 64.19 418 VAL A O 1
ATOM 3141 N N . LEU A 1 419 ? -27.25 10.117 29.25 1 76.12 419 LEU A N 1
ATOM 3142 C CA . LEU A 1 419 ? -26.156 9.773 28.359 1 76.12 419 LEU A CA 1
ATOM 3143 C C . LEU A 1 419 ? -25.391 8.555 28.859 1 76.12 419 LEU A C 1
ATOM 3145 O O . LEU A 1 419 ? -25.656 8.07 29.969 1 76.12 419 LEU A O 1
ATOM 3149 N N . ALA A 1 420 ? -24.484 8.156 28.094 1 80.56 420 ALA A N 1
ATOM 3150 C CA . ALA A 1 420 ? -23.703 6.961 28.406 1 80.56 420 ALA A CA 1
ATOM 3151 C C . ALA A 1 420 ? -22.766 7.223 29.578 1 80.56 420 ALA A C 1
ATOM 3153 O O . ALA A 1 420 ? -22.281 8.344 29.766 1 80.56 420 ALA A O 1
ATOM 3154 N N . ASN A 1 421 ? -22.578 6.242 30.438 1 86.19 421 ASN A N 1
ATOM 3155 C CA . ASN A 1 421 ? -21.578 6.281 31.484 1 86.19 421 ASN A CA 1
ATOM 3156 C C . ASN A 1 421 ? -20.156 6.391 30.906 1 86.19 421 ASN A C 1
ATOM 3158 O O . ASN A 1 421 ? -19.75 5.547 30.109 1 86.19 421 ASN A O 1
ATOM 3162 N N . PRO A 1 422 ? -19.453 7.441 31.234 1 87.69 422 PRO A N 1
ATOM 3163 C CA . PRO A 1 422 ? -18.141 7.664 30.641 1 87.69 422 PRO A CA 1
ATOM 3164 C C . PRO A 1 422 ? -17.203 6.477 30.828 1 87.69 422 PRO A C 1
ATOM 3166 O O . PRO A 1 422 ? -16.391 6.172 29.938 1 87.69 422 PRO A O 1
ATOM 3169 N N . LEU A 1 423 ? -17.234 5.867 31.953 1 91.44 423 LEU A N 1
ATOM 3170 C CA . LEU A 1 423 ? -16.328 4.75 32.219 1 91.44 423 LEU A CA 1
ATOM 3171 C C . LEU A 1 423 ? -16.734 3.527 31.391 1 91.44 423 LEU A C 1
ATOM 3173 O O . LEU A 1 423 ? -15.883 2.73 31 1 91.44 423 LEU A O 1
ATOM 3177 N N . GLU A 1 424 ? -18.047 3.342 31.188 1 91 424 GLU A N 1
ATOM 3178 C CA . GLU A 1 424 ? -18.484 2.264 30.312 1 91 424 GLU A CA 1
ATOM 3179 C C . GLU A 1 424 ? -17.969 2.467 28.891 1 91 424 GLU A C 1
ATOM 3181 O O . GLU A 1 424 ? -17.531 1.513 28.234 1 91 424 GLU A O 1
ATOM 3186 N N . VAL A 1 425 ? -18.016 3.686 28.453 1 90.81 425 VAL A N 1
ATOM 3187 C CA . VAL A 1 425 ? -17.516 4.027 27.125 1 90.81 425 VAL A CA 1
ATOM 3188 C C . VAL A 1 425 ? -16.047 3.652 27 1 90.81 425 VAL A C 1
ATOM 3190 O O . VAL A 1 425 ? -15.625 3.043 26.016 1 90.81 425 VAL A O 1
ATOM 3193 N N . ILE A 1 426 ? -15.273 3.988 27.984 1 93.31 426 ILE A N 1
ATOM 3194 C CA . ILE A 1 426 ? -13.828 3.803 28 1 93.31 426 ILE A CA 1
ATOM 3195 C C . ILE A 1 426 ? -13.5 2.312 28.062 1 93.31 426 ILE A C 1
ATOM 3197 O O . ILE A 1 426 ? -12.609 1.831 27.359 1 93.31 426 ILE A O 1
ATOM 3201 N N . ASP A 1 427 ? -14.266 1.609 28.828 1 92.62 427 ASP A N 1
ATOM 3202 C CA . ASP A 1 427 ? -13.898 0.232 29.141 1 92.62 427 ASP A CA 1
ATOM 3203 C C . ASP A 1 427 ? -14.438 -0.734 28.094 1 92.62 427 ASP A C 1
ATOM 3205 O O . ASP A 1 427 ? -13.859 -1.8 27.859 1 92.62 427 ASP A O 1
ATOM 3209 N N . VAL A 1 428 ? -15.57 -0.338 27.438 1 91.44 428 VAL A N 1
ATOM 3210 C CA . VAL A 1 428 ? -16.312 -1.379 26.734 1 91.44 428 VAL A CA 1
ATOM 3211 C C . VAL A 1 428 ? -16.359 -1.06 25.234 1 91.44 428 VAL A C 1
ATOM 3213 O O . VAL A 1 428 ? -16.406 -1.967 24.406 1 91.44 428 VAL A O 1
ATOM 3216 N N . TYR A 1 429 ? -16.406 0.16 24.812 1 92.56 429 TYR A N 1
ATOM 3217 C CA . TYR A 1 429 ? -16.531 0.516 23.406 1 92.56 429 TYR A CA 1
ATOM 3218 C C . TYR A 1 429 ? -15.227 0.269 22.656 1 92.56 429 TYR A C 1
ATOM 3220 O O . TYR A 1 429 ? -14.148 0.324 23.25 1 92.56 429 TYR A O 1
ATOM 3228 N N . ASP A 1 430 ? -15.336 -0.121 21.422 1 94.38 430 ASP A N 1
ATOM 3229 C CA . ASP A 1 430 ? -14.172 -0.412 20.594 1 94.38 430 ASP A CA 1
ATOM 3230 C C . ASP A 1 430 ? -14.219 0.374 19.281 1 94.38 430 ASP A C 1
ATOM 3232 O O . ASP A 1 430 ? -14.906 -0.025 18.344 1 94.38 430 ASP A O 1
ATOM 3236 N N . PHE A 1 431 ? -13.523 1.47 19.203 1 94.12 431 PHE A N 1
ATOM 3237 C CA . PHE A 1 431 ? -13.398 2.312 18.031 1 94.12 431 PHE A CA 1
ATOM 3238 C C . PHE A 1 431 ? -11.953 2.332 17.531 1 94.12 431 PHE A C 1
ATOM 3240 O O . PHE A 1 431 ? -11.039 2.656 18.281 1 94.12 431 PHE A O 1
ATOM 3247 N N . ASN A 1 432 ? -11.75 1.969 16.281 1 94.12 432 ASN A N 1
ATOM 3248 C CA . ASN A 1 432 ? -10.391 1.846 15.758 1 94.12 432 ASN A CA 1
ATOM 3249 C C . ASN A 1 432 ? -10.289 2.348 14.32 1 94.12 432 ASN A C 1
ATOM 3251 O O . ASN A 1 432 ? -11.281 2.344 13.586 1 94.12 432 ASN A O 1
ATOM 3255 N N . GLN A 1 433 ? -9.102 2.844 13.992 1 95.06 433 GLN A N 1
ATOM 3256 C CA . GLN A 1 433 ? -8.758 3.182 12.617 1 95.06 433 GLN A CA 1
ATOM 3257 C C . GLN A 1 433 ? -7.383 2.639 12.242 1 95.06 433 GLN A C 1
ATOM 3259 O O . GLN A 1 433 ? -6.461 2.654 13.062 1 95.06 433 GLN A O 1
ATOM 3264 N N . GLU A 1 434 ? -7.266 2.143 11.055 1 96.06 434 GLU A N 1
ATOM 3265 C CA . GLU A 1 434 ? -5.992 1.666 10.516 1 96.06 434 GLU A CA 1
ATOM 3266 C C . GLU A 1 434 ? -5.766 2.184 9.102 1 96.06 434 GLU A C 1
ATOM 3268 O O . GLU A 1 434 ? -6.695 2.217 8.289 1 96.06 434 GLU A O 1
ATOM 3273 N N . VAL A 1 435 ? -4.5 2.625 8.812 1 96.75 435 VAL A N 1
ATOM 3274 C CA . VAL A 1 435 ? -4.184 3.18 7.5 1 96.75 435 VAL A CA 1
ATOM 3275 C C . VAL A 1 435 ? -2.902 2.541 6.965 1 96.75 435 VAL A C 1
ATOM 3277 O O . VAL A 1 435 ? -1.901 2.449 7.68 1 96.75 435 VAL A O 1
ATOM 3280 N N . ASN A 1 436 ? -2.895 1.995 5.797 1 97.31 436 ASN A N 1
ATOM 3281 C CA . ASN A 1 436 ? -1.722 1.631 5.008 1 97.31 436 ASN A CA 1
ATOM 3282 C C . ASN A 1 436 ? -1.489 2.613 3.861 1 97.31 436 ASN A C 1
ATOM 3284 O O . ASN A 1 436 ? -2.371 2.82 3.027 1 97.31 436 ASN A O 1
ATOM 3288 N N . ARG A 1 437 ? -0.288 3.215 3.799 1 97.56 437 ARG A N 1
ATOM 3289 C CA . ARG A 1 437 ? -0.052 4.273 2.824 1 97.56 437 ARG A CA 1
ATOM 3290 C C . ARG A 1 437 ? 1.299 4.102 2.139 1 97.56 437 ARG A C 1
ATOM 3292 O O . ARG A 1 437 ? 2.273 3.693 2.775 1 97.56 437 ARG A O 1
ATOM 3299 N N . VAL A 1 438 ? 1.337 4.406 0.856 1 97.62 438 VAL A N 1
ATOM 3300 C CA . VAL A 1 438 ? 2.557 4.41 0.055 1 97.62 438 VAL A CA 1
ATOM 3301 C C . VAL A 1 438 ? 2.76 5.789 -0.569 1 97.62 438 VAL A C 1
ATOM 3303 O O . VAL A 1 438 ? 1.83 6.359 -1.144 1 97.62 438 VAL A O 1
ATOM 3306 N N . LEU A 1 439 ? 3.918 6.277 -0.395 1 97.56 439 LEU A N 1
ATOM 3307 C CA . LEU A 1 439 ? 4.391 7.441 -1.132 1 97.56 439 LEU A CA 1
ATOM 3308 C C . LEU A 1 439 ? 5.609 7.094 -1.979 1 97.56 439 LEU A C 1
ATOM 3310 O O . LEU A 1 439 ? 6.625 6.633 -1.452 1 97.56 439 LEU A O 1
ATOM 3314 N N . GLY A 1 440 ? 5.523 7.258 -3.229 1 96 440 GLY A N 1
ATOM 3315 C CA . GLY A 1 440 ? 6.617 6.973 -4.145 1 96 440 GLY A CA 1
ATOM 3316 C C . GLY A 1 440 ? 6.84 8.07 -5.164 1 96 440 GLY A C 1
ATOM 3317 O O . GLY A 1 440 ? 5.883 8.68 -5.652 1 96 440 GLY A O 1
ATOM 3318 N N . GLY A 1 441 ? 8.086 8.359 -5.426 1 96.19 441 GLY A N 1
ATOM 3319 C CA . GLY A 1 441 ? 8.422 9.359 -6.426 1 96.19 441 GLY A CA 1
ATOM 3320 C C . GLY A 1 441 ? 9.695 9.023 -7.191 1 96.19 441 GLY A C 1
ATOM 3321 O O . GLY A 1 441 ? 10.641 8.477 -6.625 1 96.19 441 GLY A O 1
ATOM 3322 N N . ALA A 1 442 ? 9.703 9.305 -8.469 1 96.75 442 ALA A N 1
ATOM 3323 C CA . ALA A 1 442 ? 10.883 9.195 -9.328 1 96.75 442 ALA A CA 1
ATOM 3324 C C . ALA A 1 442 ? 11.094 10.469 -10.133 1 96.75 442 ALA A C 1
ATOM 3326 O O . ALA A 1 442 ? 10.148 11.039 -10.68 1 96.75 442 ALA A O 1
ATOM 3327 N N . THR A 1 443 ? 12.289 10.945 -10.156 1 96.12 443 THR A N 1
ATOM 3328 C CA . THR A 1 443 ? 12.641 12.133 -10.922 1 96.12 443 THR A CA 1
ATOM 3329 C C . THR A 1 443 ? 13.82 11.852 -11.852 1 96.12 443 THR A C 1
ATOM 3331 O O . THR A 1 443 ? 14.883 11.422 -11.398 1 96.12 443 THR A O 1
ATOM 3334 N N . LEU A 1 444 ? 13.641 12.055 -13.094 1 96.25 444 LEU A N 1
ATOM 3335 C CA . LEU A 1 444 ? 14.688 12 -14.109 1 96.25 444 LEU A CA 1
ATOM 3336 C C . LEU A 1 444 ? 15.141 13.398 -14.5 1 96.25 444 LEU A C 1
ATOM 3338 O O . LEU A 1 444 ? 14.328 14.234 -14.891 1 96.25 444 LEU A O 1
ATOM 3342 N N . THR A 1 445 ? 16.391 13.664 -14.336 1 94.44 445 THR A N 1
ATOM 3343 C CA . THR A 1 445 ? 16.984 14.945 -14.734 1 94.44 445 THR A CA 1
ATOM 3344 C C . THR A 1 445 ? 17.938 14.758 -15.906 1 94.44 445 THR A C 1
ATOM 3346 O O . THR A 1 445 ? 18.906 13.992 -15.82 1 94.44 445 THR A O 1
ATOM 3349 N N . LEU A 1 446 ? 17.688 15.461 -17.031 1 95.94 446 LEU A N 1
ATOM 3350 C CA . LEU A 1 446 ? 18.547 15.438 -18.203 1 95.94 446 LEU A CA 1
ATOM 3351 C C . LEU A 1 446 ? 19.266 16.781 -18.391 1 95.94 446 LEU A C 1
ATOM 3353 O O . LEU A 1 446 ? 18.656 17.828 -18.219 1 95.94 446 LEU A O 1
ATOM 3357 N N . LEU A 1 447 ? 20.5 16.672 -18.656 1 93.44 447 LEU A N 1
ATOM 3358 C CA . LEU A 1 447 ? 21.344 17.844 -18.953 1 93.44 447 LEU A CA 1
ATOM 3359 C C . LEU A 1 447 ? 21.953 17.719 -20.344 1 93.44 447 LEU A C 1
ATOM 3361 O O . LEU A 1 447 ? 23.188 17.625 -20.469 1 93.44 447 LEU A O 1
ATOM 3365 N N . PRO A 1 448 ? 21.188 17.891 -21.375 1 92.94 448 PRO A N 1
ATOM 3366 C CA . PRO A 1 448 ? 21.656 17.609 -22.734 1 92.94 448 PRO A CA 1
ATOM 3367 C C . PRO A 1 448 ? 22.641 18.656 -23.234 1 92.94 448 PRO A C 1
ATOM 3369 O O . PRO A 1 448 ? 23.516 18.344 -24.062 1 92.94 448 PRO A O 1
ATOM 3372 N N . LEU A 1 449 ? 22.438 19.859 -22.859 1 92.25 449 LEU A N 1
ATOM 3373 C CA . LEU A 1 449 ? 23.359 20.938 -23.234 1 92.25 449 LEU A CA 1
ATOM 3374 C C . LEU A 1 449 ? 23.594 21.891 -22.062 1 92.25 449 LEU A C 1
ATOM 3376 O O . LEU A 1 449 ? 22.844 21.859 -21.078 1 92.25 449 LEU A O 1
ATOM 3380 N N . GLU A 1 450 ? 24.578 22.609 -22.234 1 88.5 450 GLU A N 1
ATOM 3381 C CA . GLU A 1 450 ? 24.922 23.516 -21.156 1 88.5 450 GLU A CA 1
ATOM 3382 C C . GLU A 1 450 ? 23.781 24.5 -20.859 1 88.5 450 GLU A C 1
ATOM 3384 O O . GLU A 1 450 ? 23.234 25.109 -21.781 1 88.5 450 GLU A O 1
ATOM 3389 N N . GLY A 1 451 ? 23.422 24.547 -19.656 1 89 451 GLY A N 1
ATOM 3390 C CA . GLY A 1 451 ? 22.406 25.484 -19.203 1 89 451 GLY A CA 1
ATOM 3391 C C . GLY A 1 451 ? 21 24.922 -19.281 1 89 451 GLY A C 1
ATOM 3392 O O . GLY A 1 451 ? 20.078 25.484 -18.688 1 89 451 GLY A O 1
ATOM 3393 N N . LEU A 1 452 ? 20.812 23.906 -20.047 1 94.38 452 LEU A N 1
ATOM 3394 C CA . LEU A 1 452 ? 19.484 23.328 -20.188 1 94.38 452 LEU A CA 1
ATOM 3395 C C . LEU A 1 452 ? 19.297 22.141 -19.25 1 94.38 452 LEU A C 1
ATOM 3397 O O . LEU A 1 452 ? 20.109 21.219 -19.234 1 94.38 452 LEU A O 1
ATOM 3401 N N . SER A 1 453 ? 18.297 22.188 -18.484 1 93.25 453 SER A N 1
ATOM 3402 C CA . SER A 1 453 ? 17.906 21.078 -17.609 1 93.25 453 SER A CA 1
ATOM 3403 C C . SER A 1 453 ? 16.469 20.641 -17.875 1 93.25 453 SER A C 1
ATOM 3405 O O . SER A 1 453 ? 15.57 21.469 -17.953 1 93.25 453 SER A O 1
ATOM 3407 N N . ILE A 1 454 ? 16.281 19.406 -18.109 1 96.25 454 ILE A N 1
ATOM 3408 C CA . ILE A 1 454 ? 14.953 18.812 -18.281 1 96.25 454 ILE A CA 1
ATOM 3409 C C . ILE A 1 454 ? 14.648 17.875 -17.109 1 96.25 454 ILE A C 1
ATOM 3411 O O . ILE A 1 454 ? 15.352 16.875 -16.906 1 96.25 454 ILE A O 1
ATOM 3415 N N . ASP A 1 455 ? 13.617 18.203 -16.344 1 94.5 455 ASP A N 1
ATOM 3416 C CA . ASP A 1 455 ? 13.258 17.422 -15.164 1 94.5 455 ASP A CA 1
ATOM 3417 C C . ASP A 1 455 ? 11.867 16.812 -15.32 1 94.5 455 ASP A C 1
ATOM 3419 O O . ASP A 1 455 ? 10.883 17.531 -15.516 1 94.5 455 ASP A O 1
ATOM 3423 N N . HIS A 1 456 ? 11.773 15.555 -15.242 1 96.44 456 HIS A N 1
ATOM 3424 C CA . HIS A 1 456 ? 10.492 14.859 -15.227 1 96.44 456 HIS A CA 1
ATOM 3425 C C . HIS A 1 456 ? 10.273 14.133 -13.906 1 96.44 456 HIS A C 1
ATOM 3427 O O . HIS A 1 456 ? 11.086 13.297 -13.508 1 96.44 456 HIS A O 1
ATOM 3433 N N . THR A 1 457 ? 9.148 14.422 -13.195 1 96.12 457 THR A N 1
ATOM 3434 C CA . THR A 1 457 ? 8.828 13.797 -11.914 1 96.12 457 THR A CA 1
ATOM 3435 C C . THR A 1 457 ? 7.52 13.031 -11.992 1 96.12 457 THR A C 1
ATOM 3437 O O . THR A 1 457 ? 6.496 13.578 -12.414 1 96.12 457 THR A O 1
ATOM 3440 N N . LEU A 1 458 ? 7.57 11.812 -11.664 1 97.12 458 LEU A N 1
ATOM 3441 C CA . LEU A 1 458 ? 6.398 10.969 -11.477 1 97.12 458 LEU A CA 1
ATOM 3442 C C . LEU A 1 458 ? 6.176 10.672 -9.992 1 97.12 458 LEU A C 1
ATOM 3444 O O . LEU A 1 458 ? 7.062 10.148 -9.32 1 97.12 458 LEU A O 1
ATOM 3448 N N . GLY A 1 459 ? 4.965 11.086 -9.445 1 97.31 459 GLY A N 1
ATOM 3449 C CA . GLY A 1 459 ? 4.668 10.875 -8.031 1 97.31 459 GLY A CA 1
ATOM 3450 C C . GLY A 1 459 ? 3.375 10.125 -7.801 1 97.31 459 GLY A C 1
ATOM 3451 O O . GLY A 1 459 ? 2.395 10.328 -8.523 1 97.31 459 GLY A O 1
ATOM 3452 N N . ILE A 1 460 ? 3.404 9.234 -6.797 1 97.44 460 ILE A N 1
ATOM 3453 C CA . ILE A 1 460 ? 2.215 8.477 -6.422 1 97.44 460 ILE A CA 1
ATOM 3454 C C . ILE A 1 460 ? 1.963 8.625 -4.922 1 97.44 460 ILE A C 1
ATOM 3456 O O . ILE A 1 460 ? 2.9 8.586 -4.121 1 97.44 460 ILE A O 1
ATOM 3460 N N . ASP A 1 461 ? 0.723 8.844 -4.535 1 98.06 461 ASP A N 1
ATOM 3461 C CA . ASP A 1 461 ? 0.205 8.781 -3.17 1 98.06 461 ASP A CA 1
ATOM 3462 C C . ASP A 1 461 ? -1.049 7.914 -3.096 1 98.06 461 ASP A C 1
ATOM 3464 O O . ASP A 1 461 ? -2.076 8.25 -3.689 1 98.06 461 ASP A O 1
ATOM 3468 N N . THR A 1 462 ? -0.958 6.832 -2.406 1 97.88 462 THR A N 1
ATOM 3469 C CA . THR A 1 462 ? -2.113 5.949 -2.271 1 97.88 462 THR A CA 1
ATOM 3470 C C . THR A 1 462 ? -2.227 5.422 -0.845 1 97.88 462 THR A C 1
ATOM 3472 O O . THR A 1 462 ? -1.215 5.156 -0.192 1 97.88 462 THR A O 1
ATOM 3475 N N . TYR A 1 463 ? -3.479 5.348 -0.321 1 97.19 463 TYR A N 1
ATOM 3476 C CA . TYR A 1 463 ? -3.668 4.754 0.997 1 97.19 463 TYR A CA 1
ATOM 3477 C C . TYR A 1 463 ? -5.039 4.094 1.104 1 97.19 463 TYR A C 1
ATOM 3479 O O . TYR A 1 463 ? -5.949 4.41 0.336 1 97.19 463 TYR A O 1
ATOM 3487 N N . SER A 1 464 ? -5.145 3.148 1.949 1 97.25 464 SER A N 1
ATOM 3488 C CA . SER A 1 464 ? -6.379 2.523 2.408 1 97.25 464 SER A CA 1
ATOM 3489 C C . SER A 1 464 ? -6.617 2.789 3.891 1 97.25 464 SER A C 1
ATOM 3491 O O . SER A 1 464 ? -5.738 2.539 4.719 1 97.25 464 SER A O 1
ATOM 3493 N N . GLN A 1 465 ? -7.75 3.361 4.16 1 96.62 465 GLN A N 1
ATOM 3494 C CA . GLN A 1 465 ? -8.156 3.609 5.539 1 96.62 465 GLN A CA 1
ATOM 3495 C C . GLN A 1 465 ? -9.375 2.771 5.914 1 96.62 465 GLN A C 1
ATOM 3497 O O . GLN A 1 465 ? -10.383 2.785 5.211 1 96.62 465 GLN A O 1
ATOM 3502 N N . VAL A 1 466 ? -9.266 2.049 7.02 1 97 466 VAL A N 1
ATOM 3503 C CA . VAL A 1 466 ? -10.367 1.247 7.551 1 97 466 VAL A CA 1
ATOM 3504 C C . VAL A 1 466 ? -10.703 1.711 8.961 1 97 466 VAL A C 1
ATOM 3506 O O . VAL A 1 466 ? -9.82 1.842 9.812 1 97 466 VAL A O 1
ATOM 3509 N N . ALA A 1 467 ? -11.938 1.971 9.156 1 96.44 467 ALA A N 1
ATOM 3510 C CA . ALA A 1 467 ? -12.422 2.359 10.477 1 96.44 467 ALA A CA 1
ATOM 3511 C C . ALA A 1 467 ? -13.523 1.417 10.961 1 96.44 467 ALA A C 1
ATOM 3513 O O . ALA A 1 467 ? -14.367 0.988 10.172 1 96.44 467 ALA A O 1
ATOM 3514 N N . THR A 1 468 ? -13.477 1.044 12.25 1 96.44 468 THR A N 1
ATOM 3515 C CA . THR A 1 468 ? -14.484 0.19 12.859 1 96.44 468 THR A CA 1
ATOM 3516 C C . THR A 1 468 ? -14.984 0.792 14.172 1 96.44 468 THR A C 1
ATOM 3518 O O . THR A 1 468 ? -14.219 1.425 14.898 1 96.44 468 THR A O 1
ATOM 3521 N N . ALA A 1 469 ? -16.25 0.697 14.391 1 95.06 469 ALA A N 1
ATOM 3522 C CA . ALA A 1 469 ? -16.906 1.088 15.641 1 95.06 469 ALA A CA 1
ATOM 3523 C C . ALA A 1 469 ? -17.797 -0.035 16.172 1 95.06 469 ALA A C 1
ATOM 3525 O O . ALA A 1 469 ? -18.562 -0.631 15.422 1 95.06 469 ALA A O 1
ATOM 3526 N N . PHE A 1 470 ? -17.672 -0.341 17.469 1 95.31 470 PHE A N 1
ATOM 3527 C CA . PHE A 1 470 ? -18.453 -1.408 18.062 1 95.31 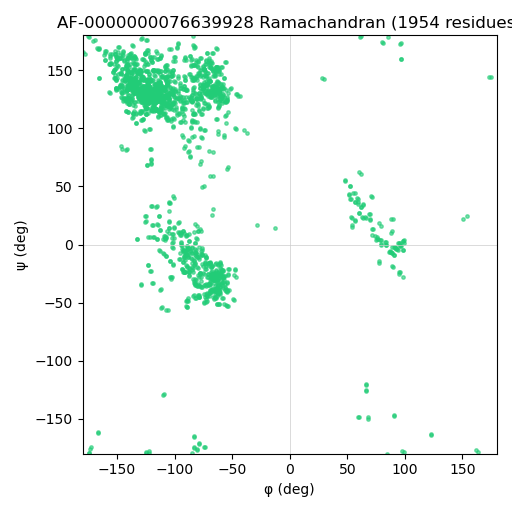470 PHE A CA 1
ATOM 3528 C C . PHE A 1 470 ? -18.891 -1.034 19.469 1 95.31 470 PHE A C 1
ATOM 3530 O O . PHE A 1 470 ? -18.062 -0.645 20.297 1 95.31 470 PHE A O 1
ATOM 3537 N N . ILE A 1 471 ? -20.141 -1.059 19.703 1 93.19 471 ILE A N 1
ATOM 3538 C CA . ILE A 1 471 ? -20.797 -0.947 21.016 1 93.19 471 ILE A CA 1
ATOM 3539 C C . ILE A 1 471 ? -21.547 -2.234 21.328 1 93.19 471 ILE A C 1
ATOM 3541 O O . ILE A 1 471 ? -22.5 -2.584 20.625 1 93.19 471 ILE A O 1
ATOM 3545 N N . PRO A 1 472 ? -21.141 -2.885 22.328 1 91.75 472 PRO A N 1
ATOM 3546 C CA . PRO A 1 472 ? -21.75 -4.184 22.609 1 91.75 472 PRO A CA 1
ATOM 3547 C C . PRO A 1 472 ? -23.203 -4.055 23.109 1 91.75 472 PRO A C 1
ATOM 3549 O O . PRO A 1 472 ? -23.594 -2.99 23.578 1 91.75 472 PRO A O 1
ATOM 3552 N N . ASN A 1 473 ? -23.891 -5.156 22.953 1 89.69 473 ASN A N 1
ATOM 3553 C CA . ASN A 1 473 ? -25.234 -5.254 23.531 1 89.69 473 ASN A CA 1
ATOM 3554 C C . ASN A 1 473 ? -25.188 -5.156 25.062 1 89.69 473 ASN A C 1
ATOM 3556 O O . ASN A 1 473 ? -24.25 -5.633 25.688 1 89.69 473 ASN A O 1
ATOM 3560 N N . GLY A 1 474 ? -26.172 -4.441 25.594 1 83.75 474 GLY A N 1
ATOM 3561 C CA . GLY A 1 474 ? -26.281 -4.348 27.047 1 83.75 474 GLY A CA 1
ATOM 3562 C C . GLY A 1 474 ? -25.703 -3.068 27.609 1 83.75 474 GLY A C 1
ATOM 3563 O O . GLY A 1 474 ? -25.656 -2.881 28.828 1 83.75 474 GLY A O 1
ATOM 3564 N N . THR A 1 475 ? -25.25 -2.264 26.766 1 85.31 475 THR A N 1
ATOM 3565 C CA . THR A 1 475 ? -24.672 -1.013 27.234 1 85.31 475 THR A CA 1
ATOM 3566 C C . THR A 1 475 ? -25.75 -0.098 27.812 1 85.31 475 THR A C 1
ATOM 3568 O O . THR A 1 475 ? -26.922 -0.239 27.469 1 85.31 475 THR A O 1
ATOM 3571 N N . SER A 1 476 ? -25.344 0.827 28.656 1 77.25 476 SER A N 1
ATOM 3572 C CA . SER A 1 476 ? -26.25 1.755 29.297 1 77.25 476 SER A CA 1
ATOM 3573 C C . SER A 1 476 ? -26.594 2.934 28.391 1 77.25 476 SER A C 1
ATOM 3575 O O . SER A 1 476 ? -27.484 3.723 28.703 1 77.25 476 SER A O 1
ATOM 3577 N N . ALA A 1 477 ? -25.938 3.064 27.281 1 76.62 477 ALA A N 1
ATOM 3578 C CA . ALA A 1 477 ? -26.203 4.191 26.391 1 76.62 477 ALA A CA 1
ATOM 3579 C C . ALA A 1 477 ? -27.625 4.129 25.828 1 76.62 477 ALA A C 1
ATOM 3581 O O . ALA A 1 477 ? -28 3.133 25.203 1 76.62 477 ALA A O 1
ATOM 3582 N N . PRO A 1 478 ? -28.359 5.164 26.031 1 75 478 PRO A N 1
ATOM 3583 C CA . PRO A 1 478 ? -29.734 5.152 25.516 1 75 478 PRO A CA 1
ATOM 3584 C C . PRO A 1 478 ? -29.797 5.016 24 1 75 478 PRO A C 1
ATOM 3586 O O . PRO A 1 478 ? -29.031 5.668 23.281 1 75 478 PRO A O 1
ATOM 3589 N N . GLY A 1 479 ? -30.562 4.172 23.5 1 76.75 479 GLY A N 1
ATOM 3590 C CA . GLY A 1 479 ? -30.797 3.975 22.078 1 76.75 479 GLY A CA 1
ATOM 3591 C C . GLY A 1 479 ? -29.844 2.969 21.469 1 76.75 479 GLY A C 1
ATOM 3592 O O . GLY A 1 479 ? -30 2.594 20.297 1 76.75 479 GLY A O 1
ATOM 3593 N N . LEU A 1 480 ? -28.875 2.598 22.25 1 86.5 480 LEU A N 1
ATOM 3594 C CA . LEU A 1 480 ? -27.906 1.66 21.703 1 86.5 480 LEU A CA 1
ATOM 3595 C C . LEU A 1 480 ? -27.781 0.424 22.594 1 86.5 480 LEU A C 1
ATOM 3597 O O . LEU A 1 480 ? -26.734 -0.22 22.625 1 86.5 480 LEU A O 1
ATOM 3601 N N . THR A 1 481 ? -28.797 0.162 23.312 1 86.38 481 THR A N 1
ATOM 3602 C CA . THR A 1 481 ? -28.766 -0.919 24.297 1 86.38 481 THR A CA 1
ATOM 3603 C C . THR A 1 481 ? -28.688 -2.275 23.609 1 86.38 481 THR A C 1
ATOM 3605 O O . THR A 1 481 ? -28.312 -3.275 24.219 1 86.38 481 THR A O 1
ATOM 3608 N N . THR A 1 482 ? -29.062 -2.248 22.328 1 89.69 482 THR A N 1
ATOM 3609 C CA . THR A 1 482 ? -29.062 -3.518 21.609 1 89.69 482 THR A CA 1
ATOM 3610 C C . THR A 1 482 ? -27.75 -3.707 20.859 1 89.69 482 THR A C 1
ATOM 3612 O O . THR A 1 482 ? -27.594 -4.68 20.109 1 89.69 482 THR A O 1
ATOM 3615 N N . GLY A 1 483 ? -26.891 -2.762 21.016 1 91.44 483 GLY A N 1
ATOM 3616 C CA . GLY A 1 483 ? -25.578 -2.865 20.375 1 91.44 483 GLY A CA 1
ATOM 3617 C C . GLY A 1 483 ? -25.516 -2.123 19.062 1 91.44 483 GLY A C 1
ATOM 3618 O O . GLY A 1 483 ? -26.531 -1.826 18.453 1 91.44 483 GLY A O 1
ATOM 3619 N N . PHE A 1 484 ? -24.297 -1.829 18.656 1 93.19 484 PHE A N 1
ATOM 3620 C CA . PHE A 1 484 ? -24.031 -1.077 17.422 1 93.19 484 PHE A CA 1
ATOM 3621 C C . PHE A 1 484 ? -22.688 -1.474 16.828 1 93.19 484 PHE A C 1
ATOM 3623 O O . PHE A 1 484 ? -21.719 -1.69 17.547 1 93.19 484 PHE A O 1
ATOM 3630 N N . GLY A 1 485 ? -22.688 -1.684 15.523 1 94.75 485 GLY A N 1
ATOM 3631 C CA . GLY A 1 485 ? -21.469 -1.942 14.781 1 94.75 485 GLY A CA 1
ATOM 3632 C C . GLY A 1 485 ? -21.406 -1.212 13.453 1 94.75 485 GLY A C 1
ATOM 3633 O O . GLY A 1 485 ? -22.406 -1.08 12.766 1 94.75 485 GLY A O 1
ATOM 3634 N N . ARG A 1 486 ? -20.203 -0.708 13.172 1 96.31 486 ARG A N 1
ATOM 3635 C CA . ARG A 1 486 ? -19.984 -0.021 11.898 1 96.31 486 ARG A CA 1
ATOM 3636 C C . ARG A 1 486 ? -18.594 -0.317 11.352 1 96.31 486 ARG A C 1
ATOM 3638 O O . ARG A 1 486 ? -17.625 -0.425 12.117 1 96.31 486 ARG A O 1
ATOM 3645 N N . ARG A 1 487 ? -18.5 -0.483 10.117 1 97.19 487 ARG A N 1
ATOM 3646 C CA . ARG A 1 487 ? -17.234 -0.535 9.383 1 97.19 487 ARG A CA 1
ATOM 3647 C C . ARG A 1 487 ? -17.297 0.351 8.141 1 97.19 487 ARG A C 1
ATOM 3649 O O . ARG A 1 487 ? -18.266 0.305 7.379 1 97.19 487 ARG A O 1
ATOM 3656 N N . SER A 1 488 ? -16.328 1.174 8.008 1 97.25 488 SER A N 1
ATOM 3657 C CA . SER A 1 488 ? -16.203 2.045 6.844 1 97.25 488 SER A CA 1
ATOM 3658 C C . SER A 1 488 ? -14.781 2.016 6.277 1 97.25 488 SER A C 1
ATOM 3660 O O . SER A 1 488 ? -13.82 1.783 7.016 1 97.25 488 SER A O 1
ATOM 3662 N N . GLU A 1 489 ? -14.75 2.178 5.023 1 96.75 489 GLU A N 1
ATOM 3663 C CA . GLU A 1 489 ? -13.453 2.127 4.355 1 96.75 489 GLU A CA 1
ATOM 3664 C C . GLU A 1 489 ? -13.336 3.219 3.297 1 96.75 489 GLU A C 1
ATOM 3666 O O . GLU A 1 489 ? -14.32 3.561 2.639 1 96.75 489 GLU A O 1
ATOM 3671 N N . ARG A 1 490 ? -12.133 3.734 3.135 1 97 490 ARG A N 1
ATOM 3672 C CA . ARG A 1 490 ? -11.805 4.691 2.082 1 97 490 ARG A CA 1
ATOM 3673 C C . ARG A 1 490 ? -10.539 4.281 1.34 1 97 490 ARG A C 1
ATOM 3675 O O . ARG A 1 490 ? -9.523 3.959 1.964 1 97 490 ARG A O 1
ATOM 3682 N N . GLU A 1 491 ? -10.609 4.195 0.027 1 96.56 491 GLU A N 1
ATOM 3683 C CA . GLU A 1 491 ? -9.469 4.023 -0.868 1 96.56 491 GLU A CA 1
ATOM 3684 C C . GLU A 1 491 ? -9.125 5.328 -1.585 1 96.56 491 GLU A C 1
ATOM 3686 O O . GLU A 1 491 ? -10 5.957 -2.186 1 96.56 491 GLU A O 1
ATOM 3691 N N . PHE A 1 492 ? -7.91 5.688 -1.445 1 97.31 492 PHE A N 1
ATOM 3692 C CA . PHE A 1 492 ? -7.43 6.887 -2.121 1 97.31 492 PHE A CA 1
ATOM 3693 C C . PHE A 1 492 ? -6.262 6.562 -3.043 1 97.31 492 PHE A C 1
ATOM 3695 O O . PHE A 1 492 ? -5.367 5.801 -2.67 1 97.31 492 PHE A O 1
ATOM 3702 N N . PHE A 1 493 ? -6.273 7.129 -4.289 1 97.06 493 PHE A N 1
ATOM 3703 C CA . PHE A 1 493 ? -5.195 6.988 -5.266 1 97.06 493 PHE A CA 1
ATOM 3704 C C . PHE A 1 493 ? -4.965 8.297 -6.004 1 97.06 493 PHE A C 1
ATOM 3706 O O . PHE A 1 493 ? -5.898 8.875 -6.574 1 97.06 493 PHE A O 1
ATOM 3713 N N . GLN A 1 494 ? -3.721 8.766 -5.996 1 97.88 494 GLN A N 1
ATOM 3714 C CA . GLN A 1 494 ? -3.357 9.977 -6.715 1 97.88 494 GLN A CA 1
ATOM 3715 C C . GLN A 1 494 ? -2.018 9.82 -7.43 1 97.88 494 GLN A C 1
ATOM 3717 O O . GLN A 1 494 ? -1.079 9.242 -6.875 1 97.88 494 GLN A O 1
ATOM 3722 N N . ILE A 1 495 ? -1.896 10.297 -8.656 1 97 495 ILE A N 1
ATOM 3723 C CA . ILE A 1 495 ? -0.666 10.297 -9.438 1 97 495 ILE A CA 1
ATOM 3724 C C . ILE A 1 495 ? -0.447 11.68 -10.055 1 97 495 ILE A C 1
ATOM 3726 O O . ILE A 1 495 ? -1.402 12.336 -10.469 1 97 495 ILE A O 1
ATOM 3730 N N . ASN A 1 496 ? 0.715 12.188 -9.992 1 96.12 496 ASN A N 1
ATOM 3731 C CA . ASN A 1 496 ? 1.059 13.414 -10.688 1 96.12 496 ASN A CA 1
ATOM 3732 C C . ASN A 1 496 ? 2.248 13.219 -11.625 1 96.12 496 ASN A C 1
ATOM 3734 O O . ASN A 1 496 ? 3.174 12.469 -11.305 1 96.12 496 ASN A O 1
ATOM 3738 N N . ASN A 1 497 ? 2.23 13.844 -12.773 1 96.81 497 ASN A N 1
ATOM 3739 C CA . ASN A 1 497 ? 3.264 13.93 -13.797 1 96.81 497 ASN A CA 1
ATOM 3740 C C . ASN A 1 497 ? 3.678 15.375 -14.055 1 96.81 497 ASN A C 1
ATOM 3742 O O . ASN A 1 497 ? 2.869 16.188 -14.508 1 96.81 497 ASN A O 1
ATOM 3746 N N . ASP A 1 498 ? 4.934 15.641 -13.75 1 95.38 498 ASP A N 1
ATOM 3747 C CA . ASP A 1 498 ? 5.434 17 -13.898 1 95.38 498 ASP A CA 1
ATOM 3748 C C . ASP A 1 498 ? 6.648 17.047 -14.82 1 95.38 498 ASP A C 1
ATOM 3750 O O . ASP A 1 498 ? 7.637 16.344 -14.578 1 95.38 498 ASP A O 1
ATOM 3754 N N . LEU A 1 499 ? 6.594 17.828 -15.867 1 96.25 499 LEU A N 1
ATOM 3755 C CA . LEU A 1 499 ? 7.695 18.062 -16.797 1 96.25 499 LEU A CA 1
ATOM 3756 C C . LEU A 1 499 ? 8.133 19.531 -16.75 1 96.25 499 LEU A C 1
ATOM 3758 O O . LEU A 1 499 ? 7.312 20.438 -16.938 1 96.25 499 LEU A O 1
ATOM 3762 N N . ASN A 1 500 ? 9.383 19.75 -16.453 1 94.12 500 ASN A N 1
ATOM 3763 C CA . ASN A 1 500 ? 9.938 21.094 -16.391 1 94.12 500 ASN A CA 1
ATOM 3764 C C . ASN A 1 500 ? 11.18 21.219 -17.266 1 94.12 500 ASN A C 1
ATOM 3766 O O . ASN A 1 500 ? 12.094 20.391 -17.188 1 94.12 500 ASN A O 1
ATOM 3770 N N . LEU A 1 501 ? 11.211 22.234 -18.125 1 95.94 501 LEU A N 1
ATOM 3771 C CA . LEU A 1 501 ? 12.367 22.609 -18.922 1 95.94 501 LEU A CA 1
ATOM 3772 C C . LEU A 1 501 ? 12.938 23.953 -18.453 1 95.94 501 LEU A C 1
ATOM 3774 O O . LEU A 1 501 ? 12.227 24.953 -18.438 1 95.94 501 LEU A O 1
ATOM 3778 N N . ARG A 1 502 ? 14.164 23.922 -18.062 1 93.38 502 ARG A N 1
ATOM 3779 C CA . ARG A 1 502 ? 14.82 25.156 -17.594 1 93.38 502 ARG A CA 1
ATOM 3780 C C . ARG A 1 502 ? 16.062 25.469 -18.422 1 93.38 502 ARG A C 1
ATOM 3782 O O . ARG A 1 502 ? 16.906 24.594 -18.641 1 93.38 502 ARG A O 1
ATOM 3789 N N . TYR A 1 503 ? 16.141 26.641 -18.891 1 94.69 503 TYR A N 1
ATOM 3790 C CA . TYR A 1 503 ? 17.297 27.109 -19.641 1 94.69 503 TYR A CA 1
ATOM 3791 C C . TYR A 1 503 ? 17.906 28.359 -19.016 1 94.69 503 TYR A C 1
ATOM 3793 O O . TYR A 1 503 ? 17.234 29.391 -18.906 1 94.69 503 TYR A O 1
ATOM 3801 N N . GLN A 1 504 ? 19.078 28.25 -18.594 1 91.44 504 GLN A N 1
ATOM 3802 C CA . GLN A 1 504 ? 19.797 29.359 -18 1 91.44 504 GLN A CA 1
ATOM 3803 C C . GLN A 1 504 ? 20.984 29.766 -18.859 1 91.44 504 GLN A C 1
ATOM 3805 O O . GLN A 1 504 ? 21.797 28.922 -19.266 1 91.44 504 GLN A O 1
ATOM 3810 N N . LYS A 1 505 ? 21.062 31.078 -19.156 1 92.81 505 LYS A N 1
ATOM 3811 C CA . LYS A 1 505 ? 22.125 31.578 -20 1 92.81 505 LYS A CA 1
ATOM 3812 C C . LYS A 1 505 ? 22.531 33 -19.594 1 92.81 505 LYS A C 1
ATOM 3814 O O . LYS A 1 505 ? 21.672 33.812 -19.266 1 92.81 505 LYS A O 1
ATOM 3819 N N . SER A 1 506 ? 23.75 33.188 -19.562 1 92 506 SER A N 1
ATOM 3820 C CA . SER A 1 506 ? 24.266 34.562 -19.453 1 92 506 SER A CA 1
ATOM 3821 C C . SER A 1 506 ? 24.266 35.281 -20.797 1 92 506 SER A C 1
ATOM 3823 O O . SER A 1 506 ? 25.141 35.031 -21.625 1 92 506 SER A O 1
ATOM 3825 N N . LEU A 1 507 ? 23.375 36.188 -21.031 1 94.38 507 LEU A N 1
ATOM 3826 C CA . LEU A 1 507 ? 23.281 36.875 -22.312 1 94.38 507 LEU A CA 1
ATOM 3827 C C . LEU A 1 507 ? 24.453 37.844 -22.484 1 94.38 507 LEU A C 1
ATOM 3829 O O . LEU A 1 507 ? 24.984 38 -23.594 1 94.38 507 LEU A O 1
ATOM 3833 N N . THR A 1 508 ? 24.734 38.562 -21.453 1 92.5 508 THR A N 1
ATOM 3834 C CA . THR A 1 508 ? 25.922 39.375 -21.281 1 92.5 508 THR A CA 1
ATOM 3835 C C . THR A 1 508 ? 26.516 39.156 -19.875 1 92.5 508 THR A C 1
ATOM 3837 O O . THR A 1 508 ? 25.859 38.594 -19 1 92.5 508 THR A O 1
ATOM 3840 N N . PRO A 1 509 ? 27.672 39.5 -19.75 1 87.56 509 PRO A N 1
ATOM 3841 C CA . PRO A 1 509 ? 28.25 39.312 -18.422 1 87.56 509 PRO A CA 1
ATOM 3842 C C . PRO A 1 509 ? 27.406 39.969 -17.328 1 87.56 509 PRO A C 1
ATOM 3844 O O . PRO A 1 509 ? 27.484 39.594 -16.156 1 87.56 509 PRO A O 1
ATOM 3847 N N . SER A 1 510 ? 26.609 40.906 -17.703 1 91.62 510 SER A N 1
ATOM 3848 C CA . SER A 1 510 ? 25.828 41.625 -16.703 1 91.62 510 SER A CA 1
ATOM 3849 C C . SER A 1 510 ? 24.375 41.188 -16.703 1 91.62 510 SER A C 1
ATOM 3851 O O . SER A 1 510 ? 23.609 41.531 -15.805 1 91.62 510 SER A O 1
ATOM 3853 N N . ILE A 1 511 ? 23.953 40.5 -17.688 1 95.44 511 ILE A N 1
ATOM 3854 C CA . ILE A 1 511 ? 22.562 40.094 -17.812 1 95.44 511 ILE A CA 1
ATOM 3855 C C . ILE A 1 511 ? 22.438 38.594 -17.828 1 95.44 511 ILE A C 1
ATOM 3857 O O . ILE A 1 511 ? 23 37.938 -18.703 1 95.44 511 ILE A O 1
ATOM 3861 N N . GLU A 1 512 ? 21.781 38.031 -16.828 1 92.56 512 GLU A N 1
ATOM 3862 C CA . GLU A 1 512 ? 21.5 36.594 -16.75 1 92.56 512 GLU A CA 1
ATOM 3863 C C . GLU A 1 512 ? 20.016 36.312 -17.031 1 92.56 512 GLU A C 1
ATOM 3865 O O . GLU A 1 512 ? 19.141 37.062 -16.578 1 92.56 512 GLU A O 1
ATOM 3870 N N . SER A 1 513 ? 19.828 35.25 -17.797 1 94.75 513 SER A N 1
ATOM 3871 C CA . SER A 1 513 ? 18.453 34.875 -18.156 1 94.75 513 SER A CA 1
ATOM 3872 C C . SER A 1 513 ? 18.156 33.438 -17.766 1 94.75 513 SER A C 1
ATOM 3874 O O . SER A 1 513 ? 18.984 32.562 -17.969 1 94.75 513 SER A O 1
ATOM 3876 N N . THR A 1 514 ? 17.031 33.25 -17.109 1 92.19 514 THR A N 1
ATOM 3877 C CA . THR A 1 514 ? 16.547 31.906 -16.797 1 92.19 514 THR A CA 1
ATOM 3878 C C . THR A 1 514 ? 15.117 31.734 -17.312 1 92.19 514 THR A C 1
ATOM 3880 O O . THR A 1 514 ? 14.203 32.438 -16.891 1 92.19 514 THR A O 1
ATOM 3883 N N . SER A 1 515 ? 14.938 30.781 -18.219 1 94.88 515 SER A N 1
ATOM 3884 C CA . SER A 1 515 ? 13.625 30.453 -18.781 1 94.88 515 SER A CA 1
ATOM 3885 C C . SER A 1 515 ? 13.133 29.109 -18.281 1 94.88 515 SER A C 1
ATOM 3887 O O . SER A 1 515 ? 13.891 28.141 -18.234 1 94.88 515 SER A O 1
ATOM 3889 N N . LEU A 1 516 ? 11.891 29.109 -17.875 1 93.25 516 LEU A N 1
ATOM 3890 C CA . LEU A 1 516 ? 11.266 27.875 -17.406 1 93.25 516 LEU A CA 1
ATOM 3891 C C . LEU A 1 516 ? 9.969 27.594 -18.156 1 93.25 516 LEU A C 1
ATOM 3893 O O . LEU A 1 516 ? 9.117 28.484 -18.266 1 93.25 516 LEU A O 1
ATOM 3897 N N . LEU A 1 517 ? 9.844 26.453 -18.766 1 95.44 517 LEU A N 1
ATOM 3898 C CA . LEU A 1 517 ? 8.617 25.922 -19.344 1 95.44 517 LEU A CA 1
ATOM 3899 C C . LEU A 1 517 ? 8.219 24.609 -18.656 1 95.44 517 LEU A C 1
ATOM 3901 O O . LEU A 1 517 ? 9.047 23.719 -18.5 1 95.44 517 LEU A O 1
ATOM 3905 N N . GLY A 1 518 ? 6.941 24.562 -18.188 1 94.25 518 GLY A N 1
ATOM 3906 C CA . GLY A 1 518 ? 6.555 23.344 -17.484 1 94.25 518 GLY A CA 1
ATOM 3907 C C . GLY A 1 518 ? 5.137 22.906 -17.781 1 94.25 518 GLY A C 1
ATOM 3908 O O . GLY A 1 518 ? 4.328 23.703 -18.281 1 94.25 518 GLY A O 1
ATOM 3909 N N . GLY A 1 519 ? 4.84 21.641 -17.547 1 94.62 519 GLY A N 1
ATOM 3910 C CA . GLY A 1 519 ? 3.535 21 -17.641 1 94.62 519 GLY A CA 1
ATOM 3911 C C . GLY A 1 519 ? 3.273 20.016 -16.516 1 94.62 519 GLY A C 1
ATOM 3912 O O . GLY A 1 519 ? 4.195 19.344 -16.047 1 94.62 519 GLY A O 1
ATOM 3913 N N . THR A 1 520 ? 1.968 20.016 -16.062 1 94.31 520 THR A N 1
ATOM 3914 C CA . THR A 1 520 ? 1.598 19.109 -14.984 1 94.31 520 THR A CA 1
ATOM 3915 C C . THR A 1 520 ? 0.274 18.422 -15.289 1 94.31 520 THR A C 1
ATOM 3917 O O . THR A 1 520 ? -0.623 19.016 -15.891 1 94.31 520 THR A O 1
ATOM 3920 N N . VAL A 1 521 ? 0.162 17.172 -14.977 1 96.88 521 VAL A N 1
ATOM 3921 C CA . VAL A 1 521 ? -1.085 16.422 -14.977 1 96.88 521 VAL A CA 1
ATOM 3922 C C . VAL A 1 521 ? -1.26 15.703 -13.641 1 96.88 521 VAL A C 1
ATOM 3924 O O . VAL A 1 521 ? -0.35 15.016 -13.18 1 96.88 521 VAL A O 1
ATOM 3927 N N . GLN A 1 522 ? -2.418 15.875 -13.062 1 96.19 522 GLN A N 1
ATOM 3928 C CA . GLN A 1 522 ? -2.74 15.234 -11.797 1 96.19 522 GLN A CA 1
ATOM 3929 C C . GLN A 1 522 ? -4.07 14.484 -11.875 1 96.19 522 GLN A C 1
ATOM 3931 O O . GLN A 1 522 ? -5.051 15.016 -12.398 1 96.19 522 GLN A O 1
ATOM 3936 N N . TYR A 1 523 ? -4.062 13.266 -11.469 1 97.25 523 TYR A N 1
ATOM 3937 C CA . TYR A 1 523 ? -5.254 12.43 -11.398 1 97.25 523 TYR A CA 1
ATOM 3938 C C . TYR A 1 523 ? -5.488 11.922 -9.977 1 97.25 523 TYR A C 1
ATOM 3940 O O . TYR A 1 523 ? -4.547 11.516 -9.297 1 97.25 523 TYR A O 1
ATOM 3948 N N . GLU A 1 524 ? -6.785 12.047 -9.555 1 96.06 524 GLU A N 1
ATOM 3949 C CA . GLU A 1 524 ? -7.148 11.594 -8.211 1 96.06 524 GLU A CA 1
ATOM 3950 C C . GLU A 1 524 ? -8.438 10.773 -8.242 1 96.06 524 GLU A C 1
ATOM 3952 O O . GLU A 1 524 ? -9.375 11.109 -8.961 1 96.06 524 GLU A O 1
ATOM 3957 N N . LYS A 1 525 ? -8.453 9.695 -7.461 1 96.44 525 LYS A N 1
ATOM 3958 C CA . LYS A 1 525 ? -9.617 8.836 -7.281 1 96.44 525 LYS A CA 1
ATOM 3959 C C . LYS A 1 525 ? -9.867 8.547 -5.805 1 96.44 525 LYS A C 1
ATOM 3961 O O . LYS A 1 525 ? -8.93 8.273 -5.055 1 96.44 525 LYS A O 1
ATOM 3966 N N . THR A 1 526 ? -11.156 8.68 -5.398 1 96.06 526 THR A N 1
ATOM 3967 C CA . THR A 1 526 ? -11.578 8.359 -4.039 1 96.06 526 THR A CA 1
ATOM 3968 C C . THR A 1 526 ? -12.789 7.43 -4.055 1 96.06 526 THR A C 1
ATOM 3970 O O . THR A 1 526 ? -13.719 7.625 -4.84 1 96.06 526 THR A O 1
ATOM 3973 N N . ALA A 1 527 ? -12.773 6.438 -3.266 1 96 527 ALA A N 1
ATOM 3974 C CA . ALA A 1 527 ? -13.898 5.523 -3.082 1 96 527 ALA A CA 1
ATOM 3975 C C . ALA A 1 527 ? -14.133 5.234 -1.602 1 96 527 ALA A C 1
ATOM 3977 O O . ALA A 1 527 ? -13.18 4.988 -0.854 1 96 527 ALA A O 1
ATOM 3978 N N . THR A 1 528 ? -15.352 5.332 -1.176 1 96.19 528 THR A N 1
ATOM 3979 C CA . THR A 1 528 ? -15.711 5.074 0.215 1 96.19 528 THR A CA 1
ATOM 3980 C C . THR A 1 528 ? -16.859 4.07 0.302 1 96.19 528 THR A C 1
ATOM 3982 O O . THR A 1 528 ? -17.75 4.059 -0.55 1 96.19 528 THR A O 1
ATOM 3985 N N . THR A 1 529 ? -16.844 3.219 1.238 1 96.19 529 THR A N 1
ATOM 3986 C CA . THR A 1 529 ? -17.922 2.289 1.568 1 96.19 529 THR A CA 1
ATOM 3987 C C . THR A 1 529 ? -18.203 2.291 3.07 1 96.19 529 THR A C 1
ATOM 3989 O O . THR A 1 529 ? -17.312 2.576 3.869 1 96.19 529 THR A O 1
ATOM 3992 N N . GLY A 1 530 ? -19.453 2.066 3.396 1 96.69 530 GLY A N 1
ATOM 3993 C CA . GLY A 1 530 ? -19.844 1.988 4.797 1 96.69 530 GLY A CA 1
ATOM 3994 C C . GLY A 1 530 ? -20.984 1.023 5.047 1 96.69 530 GLY A C 1
ATOM 3995 O O . GLY A 1 530 ? -21.922 0.939 4.25 1 96.69 530 GLY A O 1
ATOM 3996 N N . ILE A 1 531 ? -20.844 0.207 6.098 1 96.94 531 ILE A N 1
ATOM 3997 C CA . ILE A 1 531 ? -21.906 -0.688 6.551 1 96.94 531 ILE A CA 1
ATOM 3998 C C . ILE A 1 531 ? -22.125 -0.505 8.055 1 96.94 531 ILE A C 1
ATOM 4000 O O . ILE A 1 531 ? -21.203 -0.153 8.781 1 96.94 531 ILE A O 1
ATOM 4004 N N . GLN A 1 532 ? -23.312 -0.694 8.484 1 96.25 532 GLN A N 1
ATOM 4005 C CA . GLN A 1 532 ? -23.688 -0.516 9.883 1 96.25 532 GLN A CA 1
ATOM 4006 C C . GLN A 1 532 ? -24.875 -1.399 10.258 1 96.25 532 GLN A C 1
ATOM 4008 O O . GLN A 1 532 ? -25.688 -1.737 9.406 1 96.25 532 GLN A O 1
ATOM 4013 N N . ALA A 1 533 ? -24.891 -1.779 11.516 1 94.06 533 ALA A N 1
ATOM 4014 C CA . ALA A 1 533 ? -26 -2.594 12.016 1 94.06 533 ALA A CA 1
ATOM 4015 C C . ALA A 1 533 ? -26.234 -2.346 13.5 1 94.06 533 ALA A C 1
ATOM 4017 O O . ALA A 1 533 ? -25.359 -1.82 14.195 1 94.06 533 ALA A O 1
ATOM 4018 N N . GLU A 1 534 ? -27.391 -2.641 13.953 1 93.38 534 GLU A N 1
ATOM 4019 C CA . GLU A 1 534 ? -27.797 -2.684 15.359 1 93.38 534 GLU A CA 1
ATOM 4020 C C . GLU A 1 534 ? -28.391 -4.039 15.727 1 93.38 534 GLU A C 1
ATOM 4022 O O . GLU A 1 534 ? -28.344 -4.977 14.93 1 93.38 534 GLU A O 1
ATOM 4027 N N . GLU A 1 535 ? -28.812 -4.191 16.984 1 92.81 535 GLU A N 1
ATOM 4028 C CA . GLU A 1 535 ? -29.391 -5.441 17.484 1 92.81 535 GLU A CA 1
ATOM 4029 C C . GLU A 1 535 ? -28.375 -6.582 17.391 1 92.81 535 GLU A C 1
ATOM 4031 O O . GLU A 1 535 ? -28.641 -7.605 16.75 1 92.81 535 GLU A O 1
ATOM 4036 N N . PHE A 1 536 ? -27.391 -6.406 18.031 1 92.44 536 PHE A N 1
ATOM 4037 C CA . PHE A 1 536 ? -26.281 -7.348 17.953 1 92.44 536 PHE A CA 1
ATOM 4038 C C . PHE A 1 536 ? -26.547 -8.57 18.828 1 92.44 536 PHE A C 1
ATOM 4040 O O . PHE A 1 536 ? -27.141 -8.453 19.906 1 92.44 536 PHE A O 1
ATOM 4047 N N . THR A 1 537 ? -26.062 -9.609 18.266 1 88.5 537 THR A N 1
ATOM 4048 C CA . THR A 1 537 ? -26.031 -10.836 19.062 1 88.5 537 THR A CA 1
ATOM 4049 C C . THR A 1 537 ? -24.891 -10.805 20.078 1 88.5 537 THR A C 1
ATOM 4051 O O . THR A 1 537 ? -23.906 -10.102 19.875 1 88.5 537 THR A O 1
ATOM 4054 N N . LEU A 1 538 ? -25 -11.641 21.078 1 83.62 538 LEU A N 1
ATOM 4055 C CA . LEU A 1 538 ? -23.969 -11.703 22.094 1 83.62 538 LEU A CA 1
ATOM 4056 C C . LEU A 1 538 ? -22.672 -12.289 21.531 1 83.62 538 LEU A C 1
ATOM 4058 O O . LEU A 1 538 ? -22.703 -13.297 20.812 1 83.62 538 LEU A O 1
ATOM 4062 N N . GLY A 1 539 ? -21.594 -11.602 21.766 1 82.88 539 GLY A N 1
ATOM 4063 C CA . GLY A 1 539 ? -20.281 -12.133 21.422 1 82.88 539 GLY A CA 1
ATOM 4064 C C . GLY A 1 539 ? -19.781 -11.672 20.078 1 82.88 539 GLY A C 1
ATOM 4065 O O . GLY A 1 539 ? -18.578 -11.758 19.797 1 82.88 539 GLY A O 1
ATOM 4066 N N . SER A 1 540 ? -20.641 -11.305 19.219 1 87.56 540 SER A N 1
ATOM 4067 C CA . SER A 1 540 ? -20.203 -10.852 17.906 1 87.56 540 SER A CA 1
ATOM 4068 C C . SER A 1 540 ? -19.656 -9.422 17.969 1 87.56 540 SER A C 1
ATOM 4070 O O . SER A 1 540 ? -20.141 -8.602 18.75 1 87.56 540 SER A O 1
ATOM 4072 N N . ARG A 1 541 ? -18.688 -9.141 17.047 1 90.62 541 ARG A N 1
ATOM 4073 C CA . ARG A 1 541 ? -18.094 -7.801 17.062 1 90.62 541 ARG A CA 1
ATOM 4074 C C . ARG A 1 541 ? -18.031 -7.219 15.656 1 90.62 541 ARG A C 1
ATOM 4076 O O . ARG A 1 541 ? -17.422 -6.164 15.445 1 90.62 541 ARG A O 1
ATOM 4083 N N . VAL A 1 542 ? -18.594 -7.934 14.656 1 93.19 542 VAL A N 1
ATOM 4084 C CA . VAL A 1 542 ? -18.562 -7.445 13.281 1 93.19 542 VAL A CA 1
ATOM 4085 C C . VAL A 1 542 ? -20 -7.156 12.82 1 93.19 542 VAL A C 1
ATOM 4087 O O . VAL A 1 542 ? -20.953 -7.672 13.391 1 93.19 542 VAL A O 1
ATOM 4090 N N . VAL A 1 543 ? -20.156 -6.383 11.844 1 94.31 543 VAL A N 1
ATOM 4091 C CA . VAL A 1 543 ? -21.438 -5.875 11.391 1 94.31 543 VAL A CA 1
ATOM 4092 C C . VAL A 1 543 ? -22.375 -7.043 11.094 1 94.31 543 VAL A C 1
ATOM 4094 O O . VAL A 1 543 ? -23.578 -6.961 11.352 1 94.31 543 VAL A O 1
ATOM 4097 N N . THR A 1 544 ? -21.875 -8.109 10.562 1 91.19 544 THR A N 1
ATOM 4098 C CA . THR A 1 544 ? -22.672 -9.273 10.219 1 91.19 544 THR A CA 1
ATOM 4099 C C . THR A 1 544 ? -23.359 -9.852 11.453 1 91.19 544 THR A C 1
ATOM 4101 O O . THR A 1 544 ? -24.328 -10.609 11.344 1 91.19 544 THR A O 1
ATOM 4104 N N . GLY A 1 545 ? -22.875 -9.562 12.602 1 90.88 545 GLY A N 1
ATOM 4105 C CA . GLY A 1 545 ? -23.453 -10.047 13.844 1 90.88 545 GLY A CA 1
ATOM 4106 C C . GLY A 1 545 ? -24.719 -9.32 14.242 1 90.88 545 GLY A C 1
ATOM 4107 O O . GLY A 1 545 ? -25.391 -9.719 15.188 1 90.88 545 GLY A O 1
ATOM 4108 N N . GLY A 1 546 ? -25.094 -8.227 13.578 1 92.06 546 GLY A N 1
ATOM 4109 C CA . GLY A 1 546 ? -26.328 -7.492 13.844 1 92.06 546 GLY A CA 1
ATOM 4110 C C . GLY A 1 546 ? -27.547 -8.086 13.164 1 92.06 546 GLY A C 1
ATOM 4111 O O . GLY A 1 546 ? -27.422 -9.062 12.414 1 92.06 546 GLY A O 1
ATOM 4112 N N . ALA A 1 547 ? -28.703 -7.535 13.547 1 91.88 547 ALA A N 1
ATOM 4113 C CA . ALA A 1 547 ? -29.938 -8.031 12.953 1 91.88 547 ALA A CA 1
ATOM 4114 C C . ALA A 1 547 ? -30.719 -6.906 12.273 1 91.88 547 ALA A C 1
ATOM 4116 O O . ALA A 1 547 ? -31.641 -7.16 11.492 1 91.88 547 ALA A O 1
ATOM 4117 N N . ASP A 1 548 ? -30.422 -5.727 12.586 1 90.94 548 ASP A N 1
ATOM 4118 C CA . ASP A 1 548 ? -30.984 -4.547 11.945 1 90.94 548 ASP A CA 1
ATOM 4119 C C . ASP A 1 548 ? -29.922 -3.758 11.195 1 90.94 548 ASP A C 1
ATOM 4121 O O . ASP A 1 548 ? -29.109 -3.064 11.812 1 90.94 548 ASP A O 1
ATOM 4125 N N . PHE A 1 549 ? -30.047 -3.816 9.883 1 91 549 PHE A N 1
ATOM 4126 C CA . PHE A 1 549 ? -28.984 -3.242 9.055 1 91 549 PHE A CA 1
ATOM 4127 C C . PHE A 1 549 ? -29.453 -1.932 8.43 1 91 549 PHE A C 1
ATOM 4129 O O . PHE A 1 549 ? -30.594 -1.81 8.008 1 91 549 PHE A O 1
ATOM 4136 N N . ASP A 1 550 ? -28.516 -0.96 8.422 1 89.38 550 ASP A N 1
ATOM 4137 C CA . ASP A 1 550 ? -28.766 0.252 7.645 1 89.38 550 ASP A CA 1
ATOM 4138 C C . ASP A 1 550 ? -28.438 0.032 6.172 1 89.38 550 ASP A C 1
ATOM 4140 O O . ASP A 1 550 ? -27.734 -0.918 5.82 1 89.38 550 ASP A O 1
ATOM 4144 N N . GLN A 1 551 ? -29.047 0.889 5.367 1 88.81 551 GLN A N 1
ATOM 4145 C CA . GLN A 1 551 ? -28.672 0.86 3.957 1 88.81 551 GLN A CA 1
ATOM 4146 C C . GLN A 1 551 ? -27.172 1.049 3.783 1 88.81 551 GLN A C 1
ATOM 4148 O O . GLN A 1 551 ? -26.594 1.994 4.32 1 88.81 551 GLN A O 1
ATOM 4153 N N . PRO A 1 552 ? -26.516 0.106 3.113 1 93.38 552 PRO A N 1
ATOM 4154 C CA . PRO A 1 552 ? -25.078 0.3 2.875 1 93.38 552 PRO A CA 1
ATOM 4155 C C . PRO A 1 552 ? -24.797 1.508 1.987 1 93.38 552 PRO A C 1
ATOM 4157 O O . PRO A 1 552 ? -25.594 1.839 1.106 1 93.38 552 PRO A O 1
ATOM 4160 N N . GLY A 1 553 ? -23.625 2.152 2.213 1 92.81 553 GLY A N 1
ATOM 4161 C CA . GLY A 1 553 ? -23.219 3.318 1.439 1 92.81 553 GLY A CA 1
ATOM 4162 C C . GLY A 1 553 ? -22.016 3.064 0.562 1 92.81 553 GLY A C 1
ATOM 4163 O O . GLY A 1 553 ? -21.078 2.359 0.963 1 92.81 553 GLY A O 1
ATOM 4164 N N . GLU A 1 554 ? -22.094 3.541 -0.661 1 94.62 554 GLU A N 1
ATOM 4165 C CA . GLU A 1 554 ? -20.953 3.551 -1.562 1 94.62 554 GLU A CA 1
ATOM 4166 C C . GLU A 1 554 ? -20.844 4.883 -2.301 1 94.62 554 GLU A C 1
ATOM 4168 O O . GLU A 1 554 ? -21.844 5.418 -2.781 1 94.62 554 GLU A O 1
ATOM 4173 N N . PHE A 1 555 ? -19.641 5.418 -2.299 1 94.19 555 PHE A N 1
ATOM 4174 C CA . PHE A 1 555 ? -19.359 6.652 -3.02 1 94.19 555 PHE A CA 1
ATOM 4175 C C . PHE A 1 555 ? -18.047 6.531 -3.809 1 94.19 555 PHE A C 1
ATOM 4177 O O . PHE A 1 555 ? -17.078 5.949 -3.326 1 94.19 555 PHE A O 1
ATOM 4184 N N . ARG A 1 556 ? -18.078 6.98 -5.094 1 95 556 ARG A N 1
ATOM 4185 C CA . ARG A 1 556 ? -16.891 7.039 -5.938 1 95 556 ARG A CA 1
ATOM 4186 C C . ARG A 1 556 ? -16.766 8.406 -6.605 1 95 556 ARG A C 1
ATOM 4188 O O . ARG A 1 556 ? -17.766 8.984 -7.035 1 95 556 ARG A O 1
ATOM 4195 N N . SER A 1 557 ? -15.531 8.898 -6.652 1 95.25 557 SER A N 1
ATOM 4196 C CA . SER A 1 557 ? -15.289 10.148 -7.367 1 95.25 557 SER A CA 1
ATOM 4197 C C . SER A 1 557 ? -13.906 10.148 -8.023 1 95.25 557 SER A C 1
ATOM 4199 O O . SER A 1 557 ? -12.961 9.57 -7.488 1 95.25 557 SER A O 1
ATOM 4201 N N . GLU A 1 558 ? -13.766 10.781 -9.172 1 95.62 558 GLU A N 1
ATOM 4202 C CA . GLU A 1 558 ? -12.516 10.992 -9.914 1 95.62 558 GLU A CA 1
ATOM 4203 C C . GLU A 1 558 ? -12.383 12.445 -10.359 1 95.62 558 GLU A C 1
ATOM 4205 O O . GLU A 1 558 ? -13.367 13.086 -10.719 1 95.62 558 GLU A O 1
ATOM 4210 N N . THR A 1 559 ? -11.172 12.969 -10.281 1 96.19 559 THR A N 1
ATOM 4211 C CA . THR A 1 559 ? -10.875 14.32 -10.758 1 96.19 559 THR A CA 1
ATOM 4212 C C . THR A 1 559 ? -9.523 14.359 -11.477 1 96.19 559 THR A C 1
ATOM 4214 O O . THR A 1 559 ? -8.625 13.586 -11.148 1 96.19 559 THR A O 1
ATOM 4217 N N . VAL A 1 560 ? -9.398 15.219 -12.461 1 96.75 560 VAL A N 1
ATOM 4218 C CA . VAL A 1 560 ? -8.156 15.414 -13.195 1 96.75 560 VAL A CA 1
ATOM 4219 C C . VAL A 1 560 ? -7.883 16.906 -13.352 1 96.75 560 VAL A C 1
ATOM 4221 O O . VAL A 1 560 ? -8.805 17.703 -13.57 1 96.75 560 VAL A O 1
ATOM 4224 N N . ILE A 1 561 ? -6.656 17.312 -13.219 1 96.38 561 ILE A N 1
ATOM 4225 C CA . ILE A 1 561 ? -6.199 18.672 -13.414 1 96.38 561 ILE A CA 1
ATOM 4226 C C . ILE A 1 561 ? -5.023 18.703 -14.391 1 96.38 561 ILE A C 1
ATOM 4228 O O . ILE A 1 561 ? -4.074 17.922 -14.242 1 96.38 561 ILE A O 1
ATOM 4232 N N . TYR A 1 562 ? -5.078 19.625 -15.367 1 95.88 562 TYR A N 1
ATOM 4233 C CA . TYR A 1 562 ? -3.99 19.906 -16.297 1 95.88 562 TYR A CA 1
ATOM 4234 C C . TYR A 1 562 ? -3.447 21.328 -16.078 1 95.88 562 TYR A C 1
ATOM 4236 O O . TYR A 1 562 ? -4.211 22.25 -15.828 1 95.88 562 TYR A O 1
ATOM 4244 N N . GLY A 1 563 ? -2.15 21.422 -16.188 1 95.38 563 GLY A N 1
ATOM 4245 C CA . GLY A 1 563 ? -1.533 22.734 -16.094 1 95.38 563 GLY A CA 1
ATOM 4246 C C . GLY A 1 563 ? -0.35 22.906 -17.031 1 95.38 563 GLY A C 1
ATOM 4247 O O . GLY A 1 563 ? 0.395 21.953 -17.281 1 95.38 563 GLY A O 1
ATOM 4248 N N . VAL A 1 564 ? -0.246 24.094 -17.594 1 95.69 564 VAL A N 1
ATOM 4249 C CA . VAL A 1 564 ? 0.921 24.516 -18.359 1 95.69 564 VAL A CA 1
ATOM 4250 C C . VAL A 1 564 ? 1.366 25.906 -17.938 1 95.69 564 VAL A C 1
ATOM 4252 O O . VAL A 1 564 ? 0.534 26.766 -17.641 1 95.69 564 VAL A O 1
ATOM 4255 N N . PHE A 1 565 ? 2.68 26.078 -17.797 1 94.12 565 PHE A N 1
ATOM 4256 C CA . PHE A 1 565 ? 3.129 27.391 -17.312 1 94.12 565 PHE A CA 1
ATOM 4257 C C . PHE A 1 565 ? 4.477 27.75 -17.922 1 94.12 565 PHE A C 1
ATOM 4259 O O . PHE A 1 565 ? 5.191 26.875 -18.438 1 94.12 565 PHE A O 1
ATOM 4266 N N . ALA A 1 566 ? 4.797 29 -17.906 1 95.31 566 ALA A N 1
ATOM 4267 C CA . ALA A 1 566 ? 6.066 29.578 -18.344 1 95.31 566 ALA A CA 1
ATOM 4268 C C . ALA A 1 566 ? 6.512 30.703 -17.406 1 95.31 566 ALA A C 1
ATOM 4270 O O . ALA A 1 566 ? 5.68 31.438 -16.875 1 95.31 566 ALA A O 1
ATOM 4271 N N . GLN A 1 567 ? 7.766 30.781 -17.172 1 93.94 567 GLN A N 1
ATOM 4272 C CA . GLN A 1 567 ? 8.359 31.812 -16.328 1 93.94 567 GLN A CA 1
ATOM 4273 C C . GLN A 1 567 ? 9.68 32.312 -16.906 1 93.94 567 GLN A C 1
ATOM 4275 O O . GLN A 1 567 ? 10.469 31.531 -17.438 1 93.94 567 GLN A O 1
ATOM 4280 N N . GLN A 1 568 ? 9.852 33.594 -16.891 1 94.38 568 GLN A N 1
ATOM 4281 C CA . GLN A 1 568 ? 11.094 34.219 -17.328 1 94.38 568 GLN A CA 1
ATOM 4282 C C . GLN A 1 568 ? 11.664 35.125 -16.234 1 94.38 568 GLN A C 1
ATOM 4284 O O . GLN A 1 568 ? 10.969 36 -15.719 1 94.38 568 GLN A O 1
ATOM 4289 N N . THR A 1 569 ? 12.852 34.875 -15.852 1 93.31 569 THR A N 1
ATOM 4290 C CA . THR A 1 569 ? 13.562 35.719 -14.891 1 93.31 569 THR A CA 1
ATOM 4291 C C . THR A 1 569 ? 14.766 36.375 -15.539 1 93.31 569 THR A C 1
ATOM 4293 O O . THR A 1 569 ? 15.555 35.719 -16.219 1 93.31 569 THR A O 1
ATOM 4296 N N . ILE A 1 570 ? 14.914 37.625 -15.352 1 95.75 570 ILE A N 1
ATOM 4297 C CA . ILE A 1 570 ? 16.062 38.406 -15.828 1 95.75 570 ILE A CA 1
ATOM 4298 C C . ILE A 1 570 ? 16.797 39.031 -14.648 1 95.75 570 ILE A C 1
ATOM 4300 O O . ILE A 1 570 ? 16.172 39.688 -13.812 1 95.75 570 ILE A O 1
ATOM 4304 N N . GLY A 1 571 ? 18.031 38.719 -14.578 1 94.75 571 GLY A N 1
ATOM 4305 C CA . GLY A 1 571 ? 18.891 39.344 -13.609 1 94.75 571 GLY A CA 1
ATOM 4306 C C . GLY A 1 571 ? 19.875 40.312 -14.234 1 94.75 571 GLY A C 1
ATOM 4307 O O . GLY A 1 571 ? 20.453 40.031 -15.281 1 94.75 571 GLY A O 1
ATOM 4308 N N . ILE A 1 572 ? 20.016 41.5 -13.602 1 95.62 572 ILE A N 1
ATOM 4309 C CA . ILE A 1 572 ? 20.891 42.531 -14.125 1 95.62 572 ILE A CA 1
ATOM 4310 C C . ILE A 1 572 ? 21.938 42.906 -13.07 1 95.62 572 ILE A C 1
ATOM 4312 O O . ILE A 1 572 ? 21.594 43.312 -11.961 1 95.62 572 ILE A O 1
ATOM 4316 N N . ASN A 1 573 ? 23.219 42.781 -13.383 1 92.19 573 ASN A N 1
ATOM 4317 C CA . ASN A 1 573 ? 24.375 43.125 -12.562 1 92.19 573 ASN A CA 1
ATOM 4318 C C . ASN A 1 573 ? 24.297 42.469 -11.188 1 92.19 573 ASN A C 1
ATOM 4320 O O . ASN A 1 573 ? 24.719 43.062 -10.188 1 92.19 573 ASN A O 1
ATOM 4324 N N . GLU A 1 574 ? 23.562 41.375 -11.055 1 86.56 574 GLU A N 1
ATOM 4325 C CA . GLU A 1 574 ? 23.406 40.625 -9.805 1 86.56 574 GLU A CA 1
ATOM 4326 C C . GLU A 1 574 ? 22.797 41.5 -8.711 1 86.56 574 GLU A C 1
ATOM 4328 O O . GLU A 1 574 ? 23.156 41.375 -7.539 1 86.56 574 GLU A O 1
ATOM 4333 N N . ARG A 1 575 ? 22.031 42.5 -9.109 1 91.19 575 ARG A N 1
ATOM 4334 C CA . ARG A 1 575 ? 21.422 43.438 -8.148 1 91.19 575 ARG A CA 1
ATOM 4335 C C . ARG A 1 575 ? 19.938 43.594 -8.398 1 91.19 575 ARG A C 1
ATOM 4337 O O . ARG A 1 575 ? 19.172 43.844 -7.469 1 91.19 575 ARG A O 1
ATOM 4344 N N . TYR A 1 576 ? 19.562 43.531 -9.664 1 95.38 576 TYR A N 1
ATOM 4345 C CA . TYR A 1 576 ? 18.172 43.656 -10.047 1 95.38 576 TYR A CA 1
ATOM 4346 C C . TYR A 1 576 ? 17.641 42.344 -10.641 1 95.38 576 TYR A C 1
ATOM 4348 O O . TYR A 1 576 ? 18.234 41.812 -11.57 1 95.38 576 TYR A O 1
ATOM 4356 N N . PHE A 1 577 ? 16.578 41.969 -10.125 1 94.56 577 PHE A N 1
ATOM 4357 C CA . PHE A 1 577 ? 15.953 40.75 -10.648 1 94.56 577 PHE A CA 1
ATOM 4358 C C . PHE A 1 577 ? 14.477 40.969 -10.922 1 94.56 577 PHE A C 1
ATOM 4360 O O . PHE A 1 577 ? 13.773 41.594 -10.109 1 94.56 577 PHE A O 1
ATOM 4367 N N . VAL A 1 578 ? 14.031 40.562 -12.031 1 95.62 578 VAL A N 1
ATOM 4368 C CA . VAL A 1 578 ? 12.625 40.625 -12.406 1 95.62 578 VAL A CA 1
ATOM 4369 C C . VAL A 1 578 ? 12.156 39.281 -12.945 1 95.62 578 VAL A C 1
ATOM 4371 O O . VAL A 1 578 ? 12.844 38.656 -13.758 1 95.62 578 VAL A O 1
ATOM 4374 N N . THR A 1 579 ? 11.055 38.844 -12.461 1 93.06 579 THR A N 1
ATOM 4375 C CA . THR A 1 579 ? 10.484 37.562 -12.891 1 93.06 579 THR A CA 1
ATOM 4376 C C . THR A 1 579 ? 9.047 37.75 -13.375 1 93.06 579 THR A C 1
ATOM 4378 O O . THR A 1 579 ? 8.227 38.344 -12.68 1 93.06 579 THR A O 1
ATOM 4381 N N . GLY A 1 580 ? 8.734 37.344 -14.523 1 94.12 580 GLY A N 1
ATOM 4382 C CA . GLY A 1 580 ? 7.391 37.219 -15.062 1 94.12 580 GLY A CA 1
ATOM 4383 C C . GLY A 1 580 ? 6.984 35.781 -15.336 1 94.12 580 GLY A C 1
ATOM 4384 O O . GLY A 1 580 ? 7.801 34.969 -15.781 1 94.12 580 GLY A O 1
ATOM 4385 N N . ALA A 1 581 ? 5.699 35.469 -14.992 1 92.94 581 ALA A N 1
ATOM 4386 C CA . ALA A 1 581 ? 5.234 34.094 -15.219 1 92.94 581 ALA A CA 1
ATOM 4387 C C . ALA A 1 581 ? 3.732 34.062 -15.484 1 92.94 581 ALA A C 1
ATOM 4389 O O . ALA A 1 581 ? 3.021 35.031 -15.172 1 92.94 581 ALA A O 1
ATOM 4390 N N . GLY A 1 582 ? 3.291 33 -16.047 1 94.06 582 GLY A N 1
ATOM 4391 C CA . GLY A 1 582 ? 1.887 32.719 -16.297 1 94.06 582 GLY A CA 1
ATOM 4392 C C . GLY A 1 582 ? 1.582 31.234 -16.328 1 94.06 582 GLY A C 1
ATOM 4393 O O . GLY A 1 582 ? 2.381 30.438 -16.844 1 94.06 582 GLY A O 1
ATOM 4394 N N . ARG A 1 583 ? 0.399 30.844 -15.812 1 94.88 583 ARG A N 1
ATOM 4395 C CA . ARG A 1 583 ? -0.023 29.438 -15.781 1 94.88 583 ARG A CA 1
ATOM 4396 C C . ARG A 1 583 ? -1.473 29.297 -16.234 1 94.88 583 ARG A C 1
ATOM 4398 O O . ARG A 1 583 ? -2.322 30.125 -15.875 1 94.88 583 ARG A O 1
ATOM 4405 N N . PHE A 1 584 ? -1.694 28.312 -17.094 1 95.88 584 PHE A N 1
ATOM 4406 C CA . PHE A 1 584 ? -3.037 27.891 -17.469 1 95.88 584 PHE A CA 1
ATOM 4407 C C . PHE A 1 584 ? -3.381 26.547 -16.828 1 95.88 584 PHE A C 1
ATOM 4409 O O . PHE A 1 584 ? -2.6 25.594 -16.906 1 95.88 584 PHE A O 1
ATOM 4416 N N . ASP A 1 585 ? -4.57 26.547 -16.188 1 96 585 ASP A N 1
ATOM 4417 C CA . ASP A 1 585 ? -5.047 25.281 -15.617 1 96 585 ASP A CA 1
ATOM 4418 C C . ASP A 1 585 ? -6.402 24.906 -16.203 1 96 585 ASP A C 1
ATOM 4420 O O . ASP A 1 585 ? -7.242 25.766 -16.469 1 96 585 ASP A O 1
ATOM 4424 N N . ALA A 1 586 ? -6.527 23.656 -16.438 1 96.69 586 ALA A N 1
ATOM 4425 C CA . ALA A 1 586 ? -7.828 23.047 -16.719 1 96.69 586 ALA A CA 1
ATOM 4426 C C . ALA A 1 586 ? -8.164 21.953 -15.711 1 96.69 586 ALA A C 1
ATOM 4428 O O . ALA A 1 586 ? -7.277 21.203 -15.281 1 96.69 586 ALA A O 1
ATOM 4429 N N . SER A 1 587 ? -9.469 21.891 -15.328 1 96.56 587 SER A N 1
ATOM 4430 C CA . SER A 1 587 ? -9.898 20.891 -14.359 1 96.56 587 SER A CA 1
ATOM 4431 C C . SER A 1 587 ? -11.227 20.266 -14.766 1 96.56 587 SER A C 1
ATOM 4433 O O . SER A 1 587 ? -12.07 20.922 -15.375 1 96.56 587 SER A O 1
ATOM 4435 N N . SER A 1 588 ? -11.383 19 -14.398 1 96.19 588 SER A N 1
ATOM 4436 C CA . SER A 1 588 ? -12.625 18.297 -14.688 1 96.19 588 SER A CA 1
ATOM 4437 C C . SER A 1 588 ? -13.773 18.828 -13.836 1 96.19 588 SER A C 1
ATOM 4439 O O . SER A 1 588 ? -14.945 18.609 -14.164 1 96.19 588 SER A O 1
ATOM 4441 N N . VAL A 1 589 ? -13.523 19.562 -12.781 1 95.75 589 VAL A N 1
ATOM 4442 C CA . VAL A 1 589 ? -14.578 19.984 -11.867 1 95.75 589 VAL A CA 1
ATOM 4443 C C . VAL A 1 589 ? -15.102 21.359 -12.289 1 95.75 589 VAL A C 1
ATOM 4445 O O . VAL A 1 589 ? -16.172 21.781 -11.852 1 95.75 589 VAL A O 1
ATOM 4448 N N . PHE A 1 590 ? -14.367 22.031 -13.133 1 96.44 590 PHE A N 1
ATOM 4449 C CA . PHE A 1 590 ? -14.82 23.328 -13.617 1 96.44 590 PHE A CA 1
ATOM 4450 C C . PHE A 1 590 ? -15.945 23.172 -14.625 1 96.44 590 PHE A C 1
ATOM 4452 O O . PHE A 1 590 ? -16.062 22.141 -15.281 1 96.44 590 PHE A O 1
ATOM 4459 N N . GLY A 1 591 ? -16.781 24.25 -14.602 1 95.62 591 GLY A N 1
ATOM 4460 C CA . GLY A 1 591 ? -17.781 24.266 -15.656 1 95.62 591 GLY A CA 1
ATOM 4461 C C . GLY A 1 591 ? -17.188 24.156 -17.047 1 95.62 591 GLY A C 1
ATOM 4462 O O . GLY A 1 591 ? -16.031 24.547 -17.266 1 95.62 591 GLY A O 1
ATOM 4463 N N . LYS A 1 592 ? -18 23.703 -17.938 1 93.31 592 LYS A N 1
ATOM 4464 C CA . LYS A 1 592 ? -17.516 23.469 -19.297 1 93.31 592 LYS A CA 1
ATOM 4465 C C . LYS A 1 592 ? -17.031 24.766 -19.938 1 93.31 592 LYS A C 1
ATOM 4467 O O . LYS A 1 592 ? -16.016 24.781 -20.625 1 93.31 592 LYS A O 1
ATOM 4472 N N . SER A 1 593 ? -17.719 25.844 -19.719 1 92.94 593 SER A N 1
ATOM 4473 C CA . SER A 1 593 ? -17.359 27.125 -20.297 1 92.94 593 SER A CA 1
ATOM 4474 C C . SER A 1 593 ? -16.172 27.75 -19.562 1 92.94 593 SER A C 1
ATOM 4476 O O . SER A 1 593 ? -15.523 28.672 -20.078 1 92.94 593 SER A O 1
ATOM 4478 N N . GLU A 1 594 ? -15.898 27.281 -18.406 1 94.44 594 GLU A N 1
ATOM 4479 C CA . GLU A 1 594 ? -14.844 27.844 -17.562 1 94.44 594 GLU A CA 1
ATOM 4480 C C . GLU A 1 594 ? -13.703 26.844 -17.375 1 94.44 594 GLU A C 1
ATOM 4482 O O . GLU A 1 594 ? -12.938 26.922 -16.406 1 94.44 594 GLU A O 1
ATOM 4487 N N . ARG A 1 595 ? -13.57 25.969 -18.266 1 94.19 595 ARG A N 1
ATOM 4488 C CA . ARG A 1 595 ? -12.672 24.844 -18.094 1 94.19 595 ARG A CA 1
ATOM 4489 C C . ARG A 1 595 ? -11.227 25.297 -17.938 1 94.19 595 ARG A C 1
ATOM 4491 O O . ARG A 1 595 ? -10.445 24.672 -17.203 1 94.19 595 ARG A O 1
ATOM 4498 N N . TRP A 1 596 ? -10.797 26.281 -18.703 1 95.44 596 TRP A N 1
ATOM 4499 C CA . TRP A 1 596 ? -9.43 26.781 -18.672 1 95.44 596 TRP A CA 1
ATOM 4500 C C . TRP A 1 596 ? -9.359 28.125 -17.953 1 95.44 596 TRP A C 1
ATOM 4502 O O . TRP A 1 596 ? -10.164 29.031 -18.234 1 95.44 596 TRP A O 1
ATOM 4512 N N . GLN A 1 597 ? -8.477 28.234 -17.047 1 95.25 597 GLN A N 1
ATOM 4513 C CA . GLN A 1 597 ? -8.273 29.438 -16.25 1 95.25 597 GLN A CA 1
ATOM 4514 C C . GLN A 1 597 ? -6.82 29.906 -16.328 1 95.25 597 GLN A C 1
ATOM 4516 O O . GLN A 1 597 ? -5.898 29.078 -16.297 1 95.25 597 GLN A O 1
ATOM 4521 N N . PHE A 1 598 ? -6.582 31.219 -16.375 1 95.5 598 PHE A N 1
ATOM 4522 C CA . PHE A 1 598 ? -5.246 31.781 -16.5 1 95.5 598 PHE A CA 1
ATOM 4523 C C . PHE A 1 598 ? -4.852 32.5 -15.211 1 95.5 598 PHE A C 1
ATOM 4525 O O . PHE A 1 598 ? -5.637 33.281 -14.672 1 95.5 598 PHE A O 1
ATOM 4532 N N . PHE A 1 599 ? -3.654 32.344 -14.734 1 94.44 599 PHE A N 1
ATOM 4533 C CA . PHE A 1 599 ? -3.127 32.938 -13.516 1 94.44 599 PHE A CA 1
ATOM 4534 C C . PHE A 1 599 ? -1.793 33.625 -13.781 1 94.44 599 PHE A C 1
ATOM 4536 O O . PHE A 1 599 ? -0.749 32.969 -13.82 1 94.44 599 PHE A O 1
ATOM 4543 N N . PRO A 1 600 ? -1.705 34.938 -13.805 1 94.75 600 PRO A N 1
ATOM 4544 C CA . PRO A 1 600 ? -0.466 35.656 -14.055 1 94.75 600 PRO A CA 1
ATOM 4545 C C . PRO A 1 600 ? 0.295 36 -12.773 1 94.75 600 PRO A C 1
ATOM 4547 O O . PRO A 1 600 ? -0.298 36.031 -11.688 1 94.75 600 PRO A O 1
ATOM 4550 N N . LYS A 1 601 ? 1.578 36.25 -12.875 1 93.62 601 LYS A N 1
ATOM 4551 C CA . LYS A 1 601 ? 2.43 36.656 -11.766 1 93.62 601 LYS A CA 1
ATOM 4552 C C . LYS A 1 601 ? 3.584 37.531 -12.242 1 93.62 601 LYS A C 1
ATOM 4554 O O . LYS A 1 601 ? 4.113 37.344 -13.336 1 93.62 601 LYS A O 1
ATOM 4559 N N . VAL A 1 602 ? 3.984 38.531 -11.484 1 94.94 602 VAL A N 1
ATOM 4560 C CA . VAL A 1 602 ? 5.184 39.344 -11.68 1 94.94 602 VAL A CA 1
ATOM 4561 C C . VAL A 1 602 ? 5.836 39.656 -10.336 1 94.94 602 VAL A C 1
ATOM 4563 O O . VAL A 1 602 ? 5.145 39.906 -9.344 1 94.94 602 VAL A O 1
ATOM 4566 N N . SER A 1 603 ? 7.09 39.562 -10.281 1 93.94 603 SER A N 1
ATOM 4567 C CA . SER A 1 603 ? 7.809 39.875 -9.055 1 93.94 603 SER A CA 1
ATOM 4568 C C . SER A 1 603 ? 9.172 40.5 -9.367 1 93.94 603 SER A C 1
ATOM 4570 O O . SER A 1 603 ? 9.664 40.406 -10.492 1 93.94 603 SER A O 1
ATOM 4572 N N . GLY A 1 604 ? 9.734 41.188 -8.352 1 94.38 604 GLY A N 1
ATOM 4573 C CA . GLY A 1 604 ? 11.039 41.812 -8.477 1 94.38 604 GLY A CA 1
ATOM 4574 C C . GLY A 1 604 ? 11.766 41.938 -7.152 1 94.38 604 GLY A C 1
ATOM 4575 O O . GLY A 1 604 ? 11.133 41.938 -6.09 1 94.38 604 GLY A O 1
ATOM 4576 N N . SER A 1 605 ? 13.023 42 -7.234 1 94.31 605 SER A N 1
ATOM 4577 C CA . SER A 1 605 ? 13.859 42.281 -6.066 1 94.31 605 SER A CA 1
ATOM 4578 C C . SER A 1 605 ? 15.031 43.188 -6.422 1 94.31 605 SER A C 1
ATOM 4580 O O . SER A 1 605 ? 15.531 43.156 -7.551 1 94.31 605 SER A O 1
ATOM 4582 N N . TRP A 1 606 ? 15.383 44.062 -5.473 1 96.31 606 TRP A N 1
ATOM 4583 C CA . TRP A 1 606 ? 16.484 45 -5.598 1 96.31 606 TRP A CA 1
ATOM 4584 C C . TRP A 1 606 ? 17.422 44.906 -4.395 1 96.31 606 TRP A C 1
ATOM 4586 O O . TRP A 1 606 ? 17.016 45.219 -3.268 1 96.31 606 TRP A O 1
ATOM 4596 N N . LEU A 1 607 ? 18.641 44.469 -4.707 1 93.81 607 LEU A N 1
ATOM 4597 C CA . LEU A 1 607 ? 19.656 44.469 -3.668 1 93.81 607 LEU A CA 1
ATOM 4598 C C . LEU A 1 607 ? 20.328 45.812 -3.551 1 93.81 607 LEU A C 1
ATOM 4600 O O . LEU A 1 607 ? 21.438 46.031 -4.035 1 93.81 607 LEU A O 1
ATOM 4604 N N . VAL A 1 608 ? 19.844 46.594 -2.738 1 94 608 VAL A N 1
ATOM 4605 C CA . VAL A 1 608 ? 20.281 47.969 -2.604 1 94 608 VAL A CA 1
ATOM 4606 C C . VAL A 1 608 ? 21.688 48.031 -2.012 1 94 608 VAL A C 1
ATOM 4608 O O . VAL A 1 608 ? 22.5 48.875 -2.355 1 94 608 VAL A O 1
ATOM 4611 N N . SER A 1 609 ? 21.969 47.125 -1.175 1 89.38 609 SER A N 1
ATOM 4612 C CA . SER A 1 609 ? 23.25 47.094 -0.479 1 89.38 609 SER A CA 1
ATOM 4613 C C . SER A 1 609 ? 24.406 46.875 -1.453 1 89.38 609 SER A C 1
ATOM 4615 O O . SER A 1 609 ? 25.562 47.125 -1.127 1 89.38 609 SER A O 1
ATOM 4617 N N . GLU A 1 610 ? 24.094 46.312 -2.59 1 87.56 610 GLU A N 1
ATOM 4618 C CA . GLU A 1 610 ? 25.141 46.031 -3.572 1 87.56 610 GLU A CA 1
ATOM 4619 C C . GLU A 1 610 ? 25.406 47.25 -4.434 1 87.56 610 GLU A C 1
ATOM 4621 O O . GLU A 1 610 ? 26.344 47.281 -5.234 1 87.56 610 GLU A O 1
ATOM 4626 N N . GLU A 1 611 ? 24.688 48.344 -4.246 1 92.06 611 GLU A N 1
ATOM 4627 C CA . GLU A 1 611 ? 24.938 49.594 -4.961 1 92.06 611 GLU A CA 1
ATOM 4628 C C . GLU A 1 611 ? 26.188 50.281 -4.434 1 92.06 611 GLU A C 1
ATOM 4630 O O . GLU A 1 611 ? 26.484 50.25 -3.236 1 92.06 611 GLU A O 1
ATOM 4635 N N . ALA A 1 612 ? 26.781 51.094 -5.309 1 87.81 612 ALA A N 1
ATOM 4636 C CA . ALA A 1 612 ? 28.031 51.781 -4.953 1 87.81 612 ALA A CA 1
ATOM 4637 C C . ALA A 1 612 ? 27.797 52.812 -3.865 1 87.81 612 ALA A C 1
ATOM 4639 O O . ALA A 1 612 ? 28.609 52.969 -2.961 1 87.81 612 ALA A O 1
ATOM 4640 N N . PHE A 1 613 ? 26.781 53.438 -3.961 1 90.94 613 PHE A N 1
ATOM 4641 C CA . PHE A 1 613 ? 26.516 54.5 -2.986 1 90.94 613 PHE A CA 1
ATOM 4642 C C . PHE A 1 613 ? 26.328 53.906 -1.595 1 90.94 613 PHE A C 1
ATOM 4644 O O . PHE A 1 613 ? 26.641 54.562 -0.592 1 90.94 613 PHE A O 1
ATOM 4651 N N . TRP A 1 614 ? 25.781 52.75 -1.497 1 91.38 614 TRP A N 1
ATOM 4652 C CA . TRP A 1 614 ? 25.562 52.062 -0.222 1 91.38 614 TRP A CA 1
ATOM 4653 C C . TRP A 1 614 ? 26.875 51.562 0.354 1 91.38 614 TRP A C 1
ATOM 4655 O O . TRP A 1 614 ? 27.156 51.75 1.538 1 91.38 614 TRP A O 1
ATOM 4665 N N . GLN A 1 615 ? 27.641 51 -0.495 1 83.62 615 GLN A N 1
ATOM 4666 C CA . GLN A 1 615 ? 28.891 50.375 -0.069 1 83.62 615 GLN A CA 1
ATOM 4667 C C . GLN A 1 615 ? 29.891 51.438 0.399 1 83.62 615 GLN A C 1
ATOM 4669 O O . GLN A 1 615 ? 30.703 51.188 1.288 1 83.62 615 GLN A O 1
ATOM 4674 N N . ARG A 1 616 ? 29.797 52.656 -0.144 1 84.44 616 ARG A N 1
ATOM 4675 C CA . ARG A 1 616 ? 30.75 53.719 0.165 1 84.44 616 ARG A CA 1
ATOM 4676 C C . ARG A 1 616 ? 30.234 54.562 1.311 1 84.44 616 ARG A C 1
ATOM 4678 O O . ARG A 1 616 ? 30.938 55.469 1.779 1 84.44 616 ARG A O 1
ATOM 4685 N N . SER A 1 617 ? 29.078 54.25 1.67 1 85.75 617 SER A N 1
ATOM 4686 C CA . SER A 1 617 ? 28.484 55.094 2.715 1 85.75 617 SER A CA 1
ATOM 4687 C C . SER A 1 617 ? 28.609 54.406 4.082 1 85.75 617 SER A C 1
ATOM 4689 O O . SER A 1 617 ? 28.906 53.219 4.176 1 85.75 617 SER A O 1
ATOM 4691 N N . GLY A 1 618 ? 28.547 55.188 5.121 1 82.25 618 GLY A N 1
ATOM 4692 C CA . GLY A 1 618 ? 28.516 54.688 6.492 1 82.25 618 GLY A CA 1
ATOM 4693 C C . GLY A 1 618 ? 27.344 53.781 6.785 1 82.25 618 GLY A C 1
ATOM 4694 O O . GLY A 1 618 ? 27.391 53 7.727 1 82.25 618 GLY A O 1
ATOM 4695 N N . ILE A 1 619 ? 26.359 53.844 5.945 1 86.69 619 ILE A N 1
ATOM 4696 C CA . ILE A 1 619 ? 25.188 52.969 6.113 1 86.69 619 ILE A CA 1
ATOM 4697 C C . ILE A 1 619 ? 25.578 51.531 5.855 1 86.69 619 ILE A C 1
ATOM 4699 O O . ILE A 1 619 ? 25.078 50.625 6.531 1 86.69 619 ILE A O 1
ATOM 4703 N N . GLY A 1 620 ? 26.406 51.281 4.84 1 83.12 620 GLY A N 1
ATOM 4704 C CA . GLY A 1 620 ? 26.844 49.938 4.496 1 83.12 620 GLY A CA 1
ATOM 4705 C C . GLY A 1 620 ? 27.562 49.25 5.637 1 83.12 620 GLY A C 1
ATOM 4706 O O . GLY A 1 620 ? 27.516 48 5.734 1 83.12 620 GLY A O 1
ATOM 4707 N N . GLU A 1 621 ? 28.141 50.031 6.473 1 81.38 621 GLU A N 1
ATOM 4708 C CA . GLU A 1 621 ? 28.812 49.438 7.629 1 81.38 621 GLU A CA 1
ATOM 4709 C C . GLU A 1 621 ? 27.797 49 8.688 1 81.38 621 GLU A C 1
ATOM 4711 O O . GLU A 1 621 ? 27.984 47.969 9.344 1 81.38 621 GLU A O 1
ATOM 4716 N N . ALA A 1 622 ? 26.766 49.781 8.812 1 86.25 622 ALA A N 1
ATOM 4717 C CA . ALA A 1 622 ? 25.75 49.469 9.812 1 86.25 622 ALA A CA 1
ATOM 4718 C C . ALA A 1 622 ? 24.766 48.438 9.305 1 86.25 622 ALA A C 1
ATOM 4720 O O . ALA A 1 622 ? 24.25 47.625 10.078 1 86.25 622 ALA A O 1
ATOM 4721 N N . VAL A 1 623 ? 24.516 48.5 7.988 1 92.25 623 VAL A N 1
ATOM 4722 C CA . VAL A 1 623 ? 23.578 47.594 7.328 1 92.25 623 VAL A CA 1
ATOM 4723 C C . VAL A 1 623 ? 24.297 46.812 6.219 1 92.25 623 VAL A C 1
ATOM 4725 O O . VAL A 1 623 ? 24.453 47.312 5.105 1 92.25 623 VAL A O 1
ATOM 4728 N N . SER A 1 624 ? 24.656 45.625 6.547 1 84.56 624 SER A N 1
ATOM 4729 C CA . SER A 1 624 ? 25.516 44.844 5.652 1 84.56 624 SER A CA 1
ATOM 4730 C C . SER A 1 624 ? 24.734 44.375 4.422 1 84.56 624 SER A C 1
ATOM 4732 O O . SER A 1 624 ? 25.328 44.188 3.354 1 84.56 624 SER A O 1
ATOM 4734 N N . SER A 1 625 ? 23.516 44.094 4.598 1 88 625 SER A N 1
ATOM 4735 C CA . SER A 1 625 ? 22.688 43.688 3.477 1 88 625 SER A CA 1
ATOM 4736 C C . SER A 1 625 ? 21.297 44.312 3.553 1 88 625 SER A C 1
ATOM 4738 O O . SER A 1 625 ? 20.734 44.469 4.637 1 88 625 SER A O 1
ATOM 4740 N N . PHE A 1 626 ? 20.828 44.812 2.445 1 92.44 626 PHE A N 1
ATOM 4741 C CA . PHE A 1 626 ? 19.516 45.438 2.338 1 92.44 626 PHE A CA 1
ATOM 4742 C C . PHE A 1 626 ? 18.859 45.094 1.002 1 92.44 626 PHE A C 1
ATOM 4744 O O . PHE A 1 626 ? 19.391 45.469 -0.057 1 92.44 626 PHE A O 1
ATOM 4751 N N . LYS A 1 627 ? 17.781 44.375 1.078 1 93.75 627 LYS A N 1
ATOM 4752 C CA . LYS A 1 627 ? 17.062 43.938 -0.112 1 93.75 627 LYS A CA 1
ATOM 4753 C C . LYS A 1 627 ? 15.602 44.375 -0.071 1 93.75 627 LYS A C 1
ATOM 4755 O O . LYS A 1 627 ? 14.922 44.219 0.949 1 93.75 627 LYS A O 1
ATOM 4760 N N . LEU A 1 628 ? 15.164 45.031 -1.165 1 96.44 628 LEU A N 1
ATOM 4761 C CA . LEU A 1 628 ? 13.742 45.312 -1.356 1 96.44 628 LEU A CA 1
ATOM 4762 C C . LEU A 1 628 ? 13.109 44.312 -2.314 1 96.44 628 LEU A C 1
ATOM 4764 O O . LEU A 1 628 ? 13.734 43.906 -3.295 1 96.44 628 LEU A O 1
ATOM 4768 N N . ARG A 1 629 ? 11.945 43.906 -1.994 1 94.94 629 ARG A N 1
ATOM 4769 C CA . ARG A 1 629 ? 11.258 42.969 -2.881 1 94.94 629 ARG A CA 1
ATOM 4770 C C . ARG A 1 629 ? 9.781 43.312 -3.004 1 94.94 629 ARG A C 1
ATOM 4772 O O . ARG A 1 629 ? 9.188 43.844 -2.068 1 94.94 629 ARG A O 1
ATOM 4779 N N . ALA A 1 630 ? 9.164 42.969 -4.102 1 95.88 630 ALA A N 1
ATOM 4780 C CA . ALA A 1 630 ? 7.75 43.156 -4.41 1 95.88 630 ALA A CA 1
ATOM 4781 C C . ALA A 1 630 ? 7.246 42.031 -5.34 1 95.88 630 ALA A C 1
ATOM 4783 O O . ALA A 1 630 ? 7.992 41.531 -6.184 1 95.88 630 ALA A O 1
ATOM 4784 N N . SER A 1 631 ? 5.984 41.688 -5.141 1 94.94 631 SER A N 1
ATOM 4785 C CA . SER A 1 631 ? 5.391 40.656 -5.98 1 94.94 631 SER A CA 1
ATOM 4786 C C . SER A 1 631 ? 3.887 40.875 -6.133 1 94.94 631 SER A C 1
ATOM 4788 O O . SER A 1 631 ? 3.213 41.281 -5.191 1 94.94 631 SER A O 1
ATOM 4790 N N . LEU A 1 632 ? 3.373 40.625 -7.324 1 95.56 632 LEU A N 1
ATOM 4791 C CA . LEU A 1 632 ? 1.958 40.594 -7.672 1 95.56 632 LEU A CA 1
ATOM 4792 C C . LEU A 1 632 ? 1.604 39.344 -8.453 1 95.56 632 LEU A C 1
ATOM 4794 O O . LEU A 1 632 ? 2.242 39.031 -9.461 1 95.56 632 LEU A O 1
ATOM 4798 N N . GLY A 1 633 ? 0.649 38.625 -7.961 1 93.31 633 GLY A N 1
ATOM 4799 C CA . GLY A 1 633 ? 0.282 37.406 -8.648 1 93.31 633 GLY A CA 1
ATOM 4800 C C . GLY A 1 633 ? -1.103 36.906 -8.289 1 93.31 633 GLY A C 1
ATOM 4801 O O . GLY A 1 633 ? -1.701 37.375 -7.316 1 93.31 633 GLY A O 1
ATOM 4802 N N . THR A 1 634 ? -1.58 35.938 -9.117 1 93.31 634 THR A N 1
ATOM 4803 C CA . THR A 1 634 ? -2.896 35.344 -8.93 1 93.31 634 THR A CA 1
ATOM 4804 C C . THR A 1 634 ? -2.801 33.812 -8.891 1 93.31 634 THR A C 1
ATOM 4806 O O . THR A 1 634 ? -1.992 33.219 -9.617 1 93.31 634 THR A O 1
ATOM 4809 N N . SER A 1 635 ? -3.568 33.219 -8.055 1 91.75 635 SER A N 1
ATOM 4810 C CA . SER A 1 635 ? -3.695 31.766 -8 1 91.75 635 SER A CA 1
ATOM 4811 C C . SER A 1 635 ? -5.156 31.344 -7.871 1 91.75 635 SER A C 1
ATOM 4813 O O . SER A 1 635 ? -6.02 32.156 -7.551 1 91.75 635 SER A O 1
ATOM 4815 N N . GLY A 1 636 ? -5.363 30.047 -8.195 1 90.19 636 GLY A N 1
ATOM 4816 C CA . GLY A 1 636 ? -6.723 29.531 -8.117 1 90.19 636 GLY A CA 1
ATOM 4817 C C . GLY A 1 636 ? -6.949 28.609 -6.938 1 90.19 636 GLY A C 1
ATOM 4818 O O . GLY A 1 636 ? -5.996 28.062 -6.387 1 90.19 636 GLY A O 1
ATOM 4819 N N . GLY A 1 637 ? -8.234 28.547 -6.512 1 90.88 637 GLY A N 1
ATOM 4820 C CA . GLY A 1 637 ? -8.695 27.594 -5.5 1 90.88 637 GLY A CA 1
ATOM 4821 C C . GLY A 1 637 ? -9.867 26.75 -5.961 1 90.88 637 GLY A C 1
ATOM 4822 O O . GLY A 1 637 ? -10.969 27.266 -6.16 1 90.88 637 GLY A O 1
ATOM 4823 N N . GLN A 1 638 ? -9.602 25.469 -6.039 1 92.06 638 GLN A N 1
ATOM 4824 C CA . GLN A 1 638 ? -10.68 24.625 -6.535 1 92.06 638 GLN A CA 1
ATOM 4825 C C . GLN A 1 638 ? -11.156 23.656 -5.457 1 92.06 638 GLN A C 1
ATOM 4827 O O . GLN A 1 638 ? -12.047 22.828 -5.699 1 92.06 638 GLN A O 1
ATOM 4832 N N . THR A 1 639 ? -10.688 23.703 -4.281 1 90.06 639 THR A N 1
ATOM 4833 C CA . THR A 1 639 ? -10.977 22.703 -3.258 1 90.06 639 THR A CA 1
ATOM 4834 C C . THR A 1 639 ? -12.438 22.797 -2.82 1 90.06 639 THR A C 1
ATOM 4836 O O . THR A 1 639 ? -12.953 21.875 -2.184 1 90.06 639 THR A O 1
ATOM 4839 N N . ALA A 1 640 ? -13.078 23.859 -3.133 1 92 640 ALA A N 1
ATOM 4840 C CA . ALA A 1 640 ? -14.477 24.031 -2.758 1 92 640 ALA A CA 1
ATOM 4841 C C . ALA A 1 640 ? -15.406 23.375 -3.777 1 92 640 ALA A C 1
ATOM 4843 O O . ALA A 1 640 ? -16.625 23.328 -3.578 1 92 640 ALA A O 1
ATOM 4844 N N . ILE A 1 641 ? -14.883 22.922 -4.84 1 94.94 641 ILE A N 1
ATOM 4845 C CA . ILE A 1 641 ? -15.695 22.344 -5.902 1 94.94 641 ILE A CA 1
ATOM 4846 C C . ILE A 1 641 ? -15.547 20.828 -5.906 1 94.94 641 ILE A C 1
ATOM 4848 O O . ILE A 1 641 ? -14.461 20.297 -6.145 1 94.94 641 ILE A O 1
ATOM 4852 N N . GLY A 1 642 ? -16.609 20.156 -5.711 1 93.31 642 GLY A N 1
ATOM 4853 C CA . GLY A 1 642 ? -16.609 18.703 -5.762 1 93.31 642 GLY A CA 1
ATOM 4854 C C . GLY A 1 642 ? -16.703 18.156 -7.172 1 93.31 642 GLY A C 1
ATOM 4855 O O . GLY A 1 642 ? -17.016 18.891 -8.109 1 93.31 642 GLY A O 1
ATOM 4856 N N . ALA A 1 643 ? -16.516 16.906 -7.324 1 94.44 643 ALA A N 1
ATOM 4857 C CA . ALA A 1 643 ? -16.438 16.25 -8.633 1 94.44 643 ALA A CA 1
ATOM 4858 C C . ALA A 1 643 ? -17.781 16.359 -9.367 1 94.44 643 ALA A C 1
ATOM 4860 O O . ALA A 1 643 ? -17.812 16.344 -10.594 1 94.44 643 ALA A O 1
ATOM 4861 N N . PHE A 1 644 ? -18.875 16.516 -8.602 1 94 644 PHE A N 1
ATOM 4862 C CA . PHE A 1 644 ? -20.172 16.438 -9.25 1 94 644 PHE A CA 1
ATOM 4863 C C . PHE A 1 644 ? -20.938 17.75 -9.102 1 94 644 PHE A C 1
ATOM 4865 O O . PHE A 1 644 ? -22.109 17.844 -9.492 1 94 644 PHE A O 1
ATOM 4872 N N . ASP A 1 645 ? -20.328 18.766 -8.562 1 94.38 645 ASP A N 1
ATOM 4873 C CA . ASP A 1 645 ? -21.016 20 -8.219 1 94.38 645 ASP A CA 1
ATOM 4874 C C . ASP A 1 645 ? -21.516 20.719 -9.469 1 94.38 645 ASP A C 1
ATOM 4876 O O . ASP A 1 645 ? -22.5 21.453 -9.406 1 94.38 645 ASP A O 1
ATOM 4880 N N . ARG A 1 646 ? -20.953 20.562 -10.609 1 94.19 646 ARG A N 1
ATOM 4881 C CA . ARG A 1 646 ? -21.328 21.281 -11.812 1 94.19 646 ARG A CA 1
ATOM 4882 C C . ARG A 1 646 ? -22.547 20.641 -12.484 1 94.19 646 ARG A C 1
ATOM 4884 O O . ARG A 1 646 ? -23.062 21.172 -13.469 1 94.19 646 ARG A O 1
ATOM 4891 N N . PHE A 1 647 ? -23.031 19.516 -11.969 1 93.12 647 PHE A N 1
ATOM 4892 C CA . PHE A 1 647 ? -24.125 18.781 -12.586 1 93.12 647 PHE A CA 1
ATOM 4893 C C . PHE A 1 647 ? -25.406 18.922 -11.766 1 93.12 647 PHE A C 1
ATOM 4895 O O . PHE A 1 647 ? -25.344 19.141 -10.555 1 93.12 647 PHE A O 1
ATOM 4902 N N . ASN A 1 648 ? -26.562 18.875 -12.461 1 91.94 648 ASN A N 1
ATOM 4903 C CA . ASN A 1 648 ? -27.812 18.594 -11.773 1 91.94 648 ASN A CA 1
ATOM 4904 C C . ASN A 1 648 ? -27.938 17.109 -11.406 1 91.94 648 ASN A C 1
ATOM 4906 O O . ASN A 1 648 ? -28 16.266 -12.297 1 91.94 648 ASN A O 1
ATOM 4910 N N . LEU A 1 649 ? -27.984 16.922 -10.188 1 90.81 649 LEU A N 1
ATOM 4911 C CA . LEU A 1 649 ? -27.906 15.539 -9.742 1 90.81 649 LEU A CA 1
ATOM 4912 C C . LEU A 1 649 ? -29.281 15 -9.383 1 90.81 649 LEU A C 1
ATOM 4914 O O . LEU A 1 649 ? -30.188 15.766 -9.062 1 90.81 649 LEU A O 1
ATOM 4918 N N . PHE A 1 650 ? -29.453 13.75 -9.555 1 89.62 650 PHE A N 1
ATOM 4919 C CA . PHE A 1 650 ? -30.562 12.977 -9.039 1 89.62 650 PHE A CA 1
ATOM 4920 C C . PHE A 1 650 ? -30.094 11.953 -8.016 1 89.62 650 PHE A C 1
ATOM 4922 O O . PHE A 1 650 ? -29.062 11.297 -8.219 1 89.62 650 PHE A O 1
ATOM 4929 N N . ASN A 1 651 ? -30.797 11.891 -6.938 1 87.44 651 ASN A N 1
ATOM 4930 C CA . ASN A 1 651 ? -30.438 10.961 -5.875 1 87.44 651 ASN A CA 1
ATOM 4931 C C . ASN A 1 651 ? -31.344 9.734 -5.867 1 87.44 651 ASN A C 1
ATOM 4933 O O . ASN A 1 651 ? -32.562 9.859 -5.977 1 87.44 651 ASN A O 1
ATOM 4937 N N . PRO A 1 652 ? -30.672 8.562 -5.793 1 85.5 652 PRO A N 1
ATOM 4938 C CA . PRO A 1 652 ? -31.5 7.359 -5.691 1 85.5 652 PRO A CA 1
ATOM 4939 C C . PRO A 1 652 ? -32.219 7.246 -4.352 1 85.5 652 PRO A C 1
ATOM 4941 O O . PRO A 1 652 ? -31.688 7.668 -3.322 1 85.5 652 PRO A O 1
ATOM 4944 N N . SER A 1 653 ? -33.438 6.801 -4.402 1 81.94 653 SER A N 1
ATOM 4945 C CA . SER A 1 653 ? -34.219 6.555 -3.201 1 81.94 653 SER A CA 1
ATOM 4946 C C . SER A 1 653 ? -35.094 5.301 -3.352 1 81.94 653 SER A C 1
ATOM 4948 O O . SER A 1 653 ? -35.375 4.863 -4.473 1 81.94 653 SER A O 1
ATOM 4950 N N . SER A 1 654 ? -35.25 4.629 -2.238 1 79.25 654 SER A N 1
ATOM 4951 C CA . SER A 1 654 ? -36.125 3.473 -2.205 1 79.25 654 SER A CA 1
ATOM 4952 C C . SER A 1 654 ? -37.5 3.842 -1.641 1 79.25 654 SER A C 1
ATOM 4954 O O . SER A 1 654 ? -37.594 4.359 -0.525 1 79.25 654 SER A O 1
ATOM 4956 N N . VAL A 1 655 ? -38.5 3.799 -2.514 1 77.5 655 VAL A N 1
ATOM 4957 C CA . VAL A 1 655 ? -39.875 3.992 -2.061 1 77.5 655 VAL A CA 1
ATOM 4958 C C . VAL A 1 655 ? -40.625 2.654 -2.057 1 77.5 655 VAL A C 1
ATOM 4960 O O . VAL A 1 655 ? -41 2.143 -3.115 1 77.5 655 VAL A O 1
ATOM 4963 N N . ASN A 1 656 ? -40.875 2.139 -0.929 1 72.5 656 ASN A N 1
ATOM 4964 C CA . ASN A 1 656 ? -41.5 0.845 -0.751 1 72.5 656 ASN A CA 1
ATOM 4965 C C . ASN A 1 656 ? -40.812 -0.249 -1.552 1 72.5 656 ASN A C 1
ATOM 4967 O O . ASN A 1 656 ? -41.469 -1.018 -2.264 1 72.5 656 ASN A O 1
ATOM 4971 N N . GLY A 1 657 ? -39.469 -0.23 -1.525 1 70.88 657 GLY A N 1
ATOM 4972 C CA . GLY A 1 657 ? -38.688 -1.274 -2.182 1 70.88 657 GLY A CA 1
ATOM 4973 C C . GLY A 1 657 ? -38.5 -1.039 -3.67 1 70.88 657 GLY A C 1
ATOM 4974 O O . GLY A 1 657 ? -37.938 -1.865 -4.367 1 70.88 657 GLY A O 1
ATOM 4975 N N . ARG A 1 658 ? -39.031 0.071 -4.113 1 80.06 658 ARG A N 1
ATOM 4976 C CA . ARG A 1 658 ? -38.875 0.395 -5.527 1 80.06 658 ARG A CA 1
ATOM 4977 C C . ARG A 1 658 ? -37.969 1.602 -5.719 1 80.06 658 ARG A C 1
ATOM 4979 O O . ARG A 1 658 ? -37.969 2.537 -4.914 1 80.06 658 ARG A O 1
ATOM 4986 N N . SER A 1 659 ? -37.219 1.521 -6.762 1 84.56 659 SER A N 1
ATOM 4987 C CA . SER A 1 659 ? -36.25 2.557 -7.035 1 84.56 659 SER A CA 1
ATOM 4988 C C . SER A 1 659 ? -36.906 3.848 -7.504 1 84.56 659 SER A C 1
ATOM 4990 O O . SER A 1 659 ? -37.875 3.812 -8.25 1 84.56 659 SER A O 1
ATOM 4992 N N . ALA A 1 660 ? -36.562 4.887 -6.93 1 85.75 660 ALA A N 1
ATOM 4993 C CA . ALA A 1 660 ? -36.969 6.223 -7.34 1 85.75 660 ALA A CA 1
ATOM 4994 C C . ALA A 1 660 ? -35.781 7.168 -7.445 1 85.75 660 ALA A C 1
ATOM 4996 O O . ALA A 1 660 ? -34.75 6.922 -6.84 1 85.75 660 ALA A O 1
ATOM 4997 N N . LEU A 1 661 ? -35.938 8.117 -8.391 1 88.19 661 LEU A N 1
ATOM 4998 C CA . LEU A 1 661 ? -34.938 9.188 -8.5 1 88.19 661 LEU A CA 1
ATOM 4999 C C . LEU A 1 661 ? -35.531 10.508 -8.016 1 88.19 661 LEU A C 1
ATOM 5001 O O . LEU A 1 661 ? -36.531 10.969 -8.523 1 88.19 661 LEU A O 1
ATOM 5005 N N . LEU A 1 662 ? -34.844 10.945 -7.059 1 87.44 662 LEU A N 1
ATOM 5006 C CA . LEU A 1 662 ? -35.25 12.242 -6.539 1 87.44 662 LEU A CA 1
ATOM 5007 C C . LEU A 1 662 ? -34.281 13.336 -6.965 1 87.44 662 LEU A C 1
ATOM 5009 O O . LEU A 1 662 ? -33.062 13.164 -6.859 1 87.44 662 LEU A O 1
ATOM 5013 N N . PRO A 1 663 ? -34.812 14.406 -7.539 1 87.69 663 PRO A N 1
ATOM 5014 C CA . PRO A 1 663 ? -33.906 15.508 -7.852 1 87.69 663 PRO A CA 1
ATOM 5015 C C . PRO A 1 663 ? -33.219 16.078 -6.609 1 87.69 663 PRO A C 1
ATOM 5017 O O . PRO A 1 663 ? -33.844 16.172 -5.551 1 87.69 663 PRO A O 1
ATOM 5020 N N . SER A 1 664 ? -31.969 16.266 -6.766 1 89.75 664 SER A N 1
ATOM 5021 C CA . SER A 1 664 ? -31.266 16.938 -5.68 1 89.75 664 SER A CA 1
ATOM 5022 C C . SER A 1 664 ? -31.844 18.328 -5.426 1 89.75 664 SER A C 1
ATOM 5024 O O . SER A 1 664 ? -32.344 18.969 -6.344 1 89.75 664 SER A O 1
ATOM 5026 N N . THR A 1 665 ? -31.703 18.781 -4.188 1 90.12 665 THR A N 1
ATOM 5027 C CA . THR A 1 665 ? -32.188 20.094 -3.832 1 90.12 665 THR A CA 1
ATOM 5028 C C . THR A 1 665 ? -31.172 21.172 -4.203 1 90.12 665 THR A C 1
ATOM 5030 O O . THR A 1 665 ? -31.5 22.359 -4.238 1 90.12 665 THR A O 1
ATOM 5033 N N . GLN A 1 666 ? -30.016 20.781 -4.484 1 90.69 666 GLN A N 1
ATOM 5034 C CA . GLN A 1 666 ? -28.984 21.703 -4.922 1 90.69 666 GLN A CA 1
ATOM 5035 C C . GLN A 1 666 ? -28.891 21.75 -6.445 1 90.69 666 GLN A C 1
ATOM 5037 O O . GLN A 1 666 ? -28.719 20.719 -7.098 1 90.69 666 GLN A O 1
ATOM 5042 N N . ARG A 1 667 ? -29.031 22.938 -6.973 1 92.69 667 ARG A N 1
ATOM 5043 C CA . ARG A 1 667 ? -28.875 23.109 -8.414 1 92.69 667 ARG A CA 1
ATOM 5044 C C . ARG A 1 667 ? -27.422 23 -8.828 1 92.69 667 ARG A C 1
ATOM 5046 O O . ARG A 1 667 ? -26.531 23.5 -8.133 1 92.69 667 ARG A O 1
ATOM 5053 N N . GLY A 1 668 ? -27.219 22.359 -9.953 1 93.25 668 GLY A N 1
ATOM 5054 C CA . GLY A 1 668 ? -25.859 22.25 -10.469 1 93.25 668 GLY A CA 1
ATOM 5055 C C . GLY A 1 668 ? -25.266 23.594 -10.852 1 93.25 668 GLY A C 1
ATOM 5056 O O . GLY A 1 668 ? -25.969 24.469 -11.383 1 93.25 668 GLY A O 1
ATOM 5057 N N . ALA A 1 669 ? -24 23.781 -10.5 1 94 669 ALA A N 1
ATOM 5058 C CA . ALA A 1 669 ? -23.281 24.984 -10.875 1 94 669 ALA A CA 1
ATOM 5059 C C . ALA A 1 669 ? -22.625 24.828 -12.242 1 94 669 ALA A C 1
ATOM 5061 O O . ALA A 1 669 ? -21.391 24.703 -12.336 1 94 669 ALA A O 1
ATOM 5062 N N . LEU A 1 670 ? -23.297 24.984 -13.195 1 93.12 670 LEU A N 1
ATOM 5063 C CA . LEU A 1 670 ? -22.906 24.641 -14.562 1 93.12 670 LEU A CA 1
ATOM 5064 C C . LEU A 1 670 ? -21.703 25.484 -15 1 93.12 670 LEU A C 1
ATOM 5066 O O . LEU A 1 670 ? -20.891 25.031 -15.82 1 93.12 670 LEU A O 1
ATOM 5070 N N . ASN A 1 671 ? -21.578 26.656 -14.508 1 93.88 671 ASN A N 1
ATOM 5071 C CA . ASN A 1 671 ? -20.5 27.547 -14.914 1 93.88 671 ASN A CA 1
ATOM 5072 C C . ASN A 1 671 ? -19.562 27.859 -13.742 1 93.88 671 ASN A C 1
ATOM 5074 O O . ASN A 1 671 ? -19.031 28.969 -13.641 1 93.88 671 ASN A O 1
ATOM 5078 N N . VAL A 1 672 ? -19.453 26.938 -12.953 1 95.12 672 VAL A N 1
ATOM 5079 C CA . VAL A 1 672 ? -18.625 27.141 -11.773 1 95.12 672 VAL A CA 1
ATOM 5080 C C . VAL A 1 672 ? -17.156 27.281 -12.188 1 95.12 672 VAL A C 1
ATOM 5082 O O . VAL A 1 672 ? -16.688 26.594 -13.094 1 95.12 672 VAL A O 1
ATOM 5085 N N . LYS A 1 673 ? -16.5 28.156 -11.68 1 94.69 673 LYS A N 1
ATOM 5086 C CA . LYS A 1 673 ? -15.07 28.375 -11.867 1 94.69 673 LYS A CA 1
ATOM 5087 C C . LYS A 1 673 ? -14.344 28.422 -10.523 1 94.69 673 LYS A C 1
ATOM 5089 O O . LYS A 1 673 ? -14.977 28.5 -9.469 1 94.69 673 LYS A O 1
ATOM 5094 N N . PRO A 1 674 ? -13.016 28.297 -10.508 1 94.5 674 PRO A N 1
ATOM 5095 C CA . PRO A 1 674 ? -12.305 28.359 -9.227 1 94.5 674 PRO A CA 1
ATOM 5096 C C . PRO A 1 674 ? -12.32 29.75 -8.602 1 94.5 674 PRO A C 1
ATOM 5098 O O . PRO A 1 674 ? -12.523 30.734 -9.297 1 94.5 674 PRO A O 1
ATOM 5101 N N . GLU A 1 675 ? -12.148 29.672 -7.266 1 95.06 675 GLU A N 1
ATOM 5102 C CA . GLU A 1 675 ? -11.867 30.953 -6.629 1 95.06 675 GLU A CA 1
ATOM 5103 C C . GLU A 1 675 ? -10.555 31.547 -7.141 1 95.06 675 GLU A C 1
ATOM 5105 O O . GLU A 1 675 ? -9.633 30.812 -7.508 1 95.06 675 GLU A O 1
ATOM 5110 N N . ARG A 1 676 ? -10.484 32.781 -7.152 1 94.19 676 ARG A N 1
ATOM 5111 C CA . ARG A 1 676 ? -9.289 33.469 -7.637 1 94.19 676 ARG A CA 1
ATOM 5112 C C . ARG A 1 676 ? -8.727 34.406 -6.582 1 94.19 676 ARG A C 1
ATOM 5114 O O . ARG A 1 676 ? -9.406 35.344 -6.152 1 94.19 676 ARG A O 1
ATOM 5121 N N . GLN A 1 677 ? -7.562 34.156 -6.156 1 94.38 677 GLN A N 1
ATOM 5122 C CA . GLN A 1 677 ? -6.914 35 -5.16 1 94.38 677 GLN A CA 1
ATOM 5123 C C . GLN A 1 677 ? -5.793 35.844 -5.785 1 94.38 677 GLN A C 1
ATOM 5125 O O . GLN A 1 677 ? -4.863 35.281 -6.379 1 94.38 677 GLN A O 1
ATOM 5130 N N . THR A 1 678 ? -5.883 37.094 -5.707 1 95.25 678 THR A N 1
ATOM 5131 C CA . THR A 1 678 ? -4.836 38.031 -6.129 1 95.25 678 THR A CA 1
ATOM 5132 C C . THR A 1 678 ? -4.113 38.625 -4.922 1 95.25 678 THR A C 1
ATOM 5134 O O . THR A 1 678 ? -4.75 39.094 -3.988 1 95.25 678 THR A O 1
ATOM 5137 N N . GLU A 1 679 ? -2.812 38.594 -4.93 1 95.75 679 GLU A N 1
ATOM 5138 C CA . GLU A 1 679 ? -2.043 39.062 -3.773 1 95.75 679 GLU A CA 1
ATOM 5139 C C . GLU A 1 679 ? -0.957 40.031 -4.188 1 95.75 679 GLU A C 1
ATOM 5141 O O . GLU A 1 679 ? -0.245 39.812 -5.168 1 95.75 679 GLU A O 1
ATOM 5146 N N . LEU A 1 680 ? -0.894 41.125 -3.48 1 96.69 680 LEU A N 1
ATOM 5147 C CA . LEU A 1 680 ? 0.244 42.031 -3.498 1 96.69 680 LEU A CA 1
ATOM 5148 C C . LEU A 1 680 ? 1.12 41.844 -2.266 1 96.69 680 LEU A C 1
ATOM 5150 O O . LEU A 1 680 ? 0.616 41.812 -1.14 1 96.69 680 LEU A O 1
ATOM 5154 N N . GLU A 1 681 ? 2.359 41.688 -2.473 1 96.5 681 GLU A N 1
ATOM 5155 C CA . GLU A 1 681 ? 3.324 41.562 -1.387 1 96.5 681 GLU A CA 1
ATOM 5156 C C . GLU A 1 681 ? 4.461 42.562 -1.525 1 96.5 681 GLU A C 1
ATOM 5158 O O . GLU A 1 681 ? 5.004 42.75 -2.615 1 96.5 681 GLU A O 1
ATOM 5163 N N . LEU A 1 682 ? 4.746 43.281 -0.44 1 97.19 682 LEU A N 1
ATOM 5164 C CA . LEU A 1 682 ? 5.906 44.156 -0.303 1 97.19 682 LEU A CA 1
ATOM 5165 C C . LEU A 1 682 ? 6.766 43.75 0.885 1 97.19 682 LEU A C 1
ATOM 5167 O O . LEU A 1 682 ? 6.242 43.375 1.938 1 97.19 682 LEU A O 1
ATOM 5171 N N . GLY A 1 683 ? 8.062 43.719 0.627 1 95.94 683 GLY A N 1
ATOM 5172 C CA . GLY A 1 683 ? 8.898 43.281 1.731 1 95.94 683 GLY A CA 1
ATOM 5173 C C . GLY A 1 683 ? 10.281 43.906 1.723 1 95.94 683 GLY A C 1
ATOM 5174 O O . GLY A 1 683 ? 10.688 44.5 0.728 1 95.94 683 GLY A O 1
ATOM 5175 N N . LEU A 1 684 ? 10.914 43.75 2.85 1 95.44 684 LEU A N 1
ATOM 5176 C CA . LEU A 1 684 ? 12.289 44.156 3.039 1 95.44 684 LEU A CA 1
ATOM 5177 C C . LEU A 1 684 ? 13.07 43.156 3.877 1 95.44 684 LEU A C 1
ATOM 5179 O O . LEU A 1 684 ? 12.539 42.594 4.84 1 95.44 684 LEU A O 1
ATOM 5183 N N . ASP A 1 685 ? 14.234 42.844 3.412 1 93.56 685 ASP A N 1
ATOM 5184 C CA . ASP A 1 685 ? 15.188 42 4.141 1 93.56 685 ASP A CA 1
ATOM 5185 C C . ASP A 1 685 ? 16.469 42.781 4.445 1 93.56 685 ASP A C 1
ATOM 5187 O O . ASP A 1 685 ? 17.047 43.406 3.553 1 93.56 685 ASP A O 1
ATOM 5191 N N . ALA A 1 686 ? 16.859 42.719 5.742 1 92.88 686 ALA A N 1
ATOM 5192 C CA . ALA A 1 686 ? 18.031 43.5 6.117 1 92.88 686 ALA A CA 1
ATOM 5193 C C . ALA A 1 686 ? 18.875 42.75 7.148 1 92.88 686 ALA A C 1
ATOM 5195 O O . ALA A 1 686 ? 18.344 42 7.984 1 92.88 686 ALA A O 1
ATOM 5196 N N . ASN A 1 687 ? 20.094 42.906 7.012 1 90.19 687 ASN A N 1
ATOM 5197 C CA . ASN A 1 687 ? 21.047 42.438 8 1 90.19 687 ASN A CA 1
ATOM 5198 C C . ASN A 1 687 ? 21.812 43.594 8.633 1 90.19 687 ASN A C 1
ATOM 5200 O O . ASN A 1 687 ? 22.25 44.5 7.938 1 90.19 687 ASN A O 1
ATOM 5204 N N . PHE A 1 688 ? 21.969 43.5 9.953 1 90.38 688 PHE A N 1
ATOM 5205 C CA . PHE A 1 688 ? 22.641 44.531 10.703 1 90.38 688 PHE A CA 1
ATOM 5206 C C . PHE A 1 688 ? 23.781 43.969 11.531 1 90.38 688 PHE A C 1
ATOM 5208 O O . PHE A 1 688 ? 23.844 42.75 11.758 1 90.38 688 PHE A O 1
ATOM 5215 N N . LEU A 1 689 ? 24.719 44.875 12.039 1 85.75 689 LEU A N 1
ATOM 5216 C CA . LEU A 1 689 ? 25.781 44.531 13 1 85.75 689 LEU A CA 1
ATOM 5217 C C . LEU A 1 689 ? 26.594 43.344 12.531 1 85.75 689 LEU A C 1
ATOM 5219 O O . LEU A 1 689 ? 26.766 42.375 13.266 1 85.75 689 LEU A O 1
ATOM 5223 N N . SER A 1 690 ? 27.047 43.406 11.289 1 80 690 SER A N 1
ATOM 5224 C CA . SER A 1 690 ? 27.859 42.344 10.672 1 80 690 SER A CA 1
ATOM 5225 C C . SER A 1 690 ? 27.125 41.031 10.664 1 80 690 SER A C 1
ATOM 5227 O O . SER A 1 690 ? 27.672 40 11.094 1 80 690 SER A O 1
ATOM 5229 N N . ASP A 1 691 ? 25.781 41.094 10.391 1 79.31 691 ASP A N 1
ATOM 5230 C CA . ASP A 1 691 ? 24.922 39.938 10.141 1 79.31 691 ASP A CA 1
ATOM 5231 C C . ASP A 1 691 ? 24.516 39.25 11.445 1 79.31 691 ASP A C 1
ATOM 5233 O O . ASP A 1 691 ? 24.109 38.094 11.445 1 79.31 691 ASP A O 1
ATOM 5237 N N . ARG A 1 692 ? 24.656 39.875 12.641 1 86.75 692 ARG A N 1
ATOM 5238 C CA . ARG A 1 692 ? 24.234 39.312 13.922 1 86.75 692 ARG A CA 1
ATOM 5239 C C . ARG A 1 692 ? 22.75 39.562 14.164 1 86.75 692 ARG A C 1
ATOM 5241 O O . ARG A 1 692 ? 22.141 38.969 15.047 1 86.75 692 ARG A O 1
ATOM 5248 N N . LEU A 1 693 ? 22.266 40.5 13.398 1 90.62 693 LEU A N 1
ATOM 5249 C CA . LEU A 1 693 ? 20.844 40.781 13.469 1 90.62 693 LEU A CA 1
ATOM 5250 C C . LEU A 1 693 ? 20.219 40.781 12.086 1 90.62 693 LEU A C 1
ATOM 5252 O O . LEU A 1 693 ? 20.672 41.469 11.188 1 90.62 693 LEU A O 1
ATOM 5256 N N . THR A 1 694 ? 19.25 39.969 11.906 1 91.75 694 THR A N 1
ATOM 5257 C CA . THR A 1 694 ? 18.547 39.844 10.641 1 91.75 694 THR A CA 1
ATOM 5258 C C . THR A 1 694 ? 17.078 40.219 10.805 1 91.75 694 THR A C 1
ATOM 5260 O O . THR A 1 694 ? 16.406 39.781 11.734 1 91.75 694 THR A O 1
ATOM 5263 N N . LEU A 1 695 ? 16.578 41.031 9.891 1 94.5 695 LEU A N 1
ATOM 5264 C CA . LEU A 1 695 ? 15.188 41.469 9.891 1 94.5 695 LEU A CA 1
ATOM 5265 C C . LEU A 1 695 ? 14.516 41.125 8.562 1 94.5 695 LEU A C 1
ATOM 5267 O O . LEU A 1 695 ? 15.062 41.406 7.492 1 94.5 695 LEU A O 1
ATOM 5271 N N . GLU A 1 696 ? 13.414 40.438 8.625 1 94 696 GLU A N 1
ATOM 5272 C CA . GLU A 1 696 ? 12.531 40.219 7.48 1 94 696 GLU A CA 1
ATOM 5273 C C . GLU A 1 696 ? 11.148 40.812 7.746 1 94 696 GLU A C 1
ATOM 5275 O O . GLU A 1 696 ? 10.477 40.406 8.703 1 94 696 GLU A O 1
ATOM 5280 N N . PHE A 1 697 ? 10.812 41.75 6.938 1 96.69 697 PHE A N 1
ATOM 5281 C CA . PHE A 1 697 ? 9.5 42.375 7.035 1 96.69 697 PHE A CA 1
ATOM 5282 C C . PHE A 1 697 ? 8.703 42.156 5.754 1 96.69 697 PHE A C 1
ATOM 5284 O O . PHE A 1 697 ? 9.25 42.281 4.652 1 96.69 697 PHE A O 1
ATOM 5291 N N . THR A 1 698 ? 7.445 41.781 5.855 1 96.56 698 THR A N 1
ATOM 5292 C CA . THR A 1 698 ? 6.57 41.594 4.699 1 96.56 698 THR A CA 1
ATOM 5293 C C . THR A 1 698 ? 5.191 42.188 4.969 1 96.56 698 THR A C 1
ATOM 5295 O O . THR A 1 698 ? 4.586 41.938 6.008 1 96.56 698 THR A O 1
ATOM 5298 N N . TYR A 1 699 ? 4.738 43 4.074 1 97.44 699 TYR A N 1
ATOM 5299 C CA . TYR A 1 699 ? 3.352 43.438 4.008 1 97.44 699 TYR A CA 1
ATOM 5300 C C . TYR A 1 699 ? 2.611 42.719 2.873 1 97.44 699 TYR A C 1
ATOM 5302 O O . TYR A 1 699 ? 3.168 42.531 1.79 1 97.44 699 TYR A O 1
ATOM 5310 N N . TYR A 1 700 ? 1.378 42.344 3.104 1 96.38 700 TYR A N 1
ATOM 5311 C CA . TYR A 1 700 ? 0.628 41.688 2.035 1 96.38 700 TYR A CA 1
ATOM 5312 C C . TYR A 1 700 ? -0.831 42.125 2.045 1 96.38 700 TYR A C 1
ATOM 5314 O O . TYR A 1 700 ? -1.361 42.5 3.086 1 96.38 700 TYR A O 1
ATOM 5322 N N . ASN A 1 701 ? -1.448 42.031 0.888 1 97 701 ASN A N 1
ATOM 5323 C CA . ASN A 1 701 ? -2.875 42.219 0.631 1 97 701 ASN A CA 1
ATOM 5324 C C . ASN A 1 701 ? -3.402 41.156 -0.322 1 97 701 ASN A C 1
ATOM 5326 O O . ASN A 1 701 ? -3.049 41.125 -1.502 1 97 701 ASN A O 1
ATOM 5330 N N . GLN A 1 702 ? -4.195 40.281 0.272 1 95.25 702 GLN A N 1
ATOM 5331 C CA . GLN A 1 702 ? -4.773 39.188 -0.488 1 95.25 702 GLN A CA 1
ATOM 5332 C C . GLN A 1 702 ? -6.27 39.375 -0.709 1 95.25 702 GLN A C 1
ATOM 5334 O O . GLN A 1 702 ? -7.027 39.531 0.249 1 95.25 702 GLN A O 1
ATOM 5339 N N . LYS A 1 703 ? -6.648 39.281 -1.941 1 95.62 703 LYS A N 1
ATOM 5340 C CA . LYS A 1 703 ? -8.062 39.375 -2.297 1 95.62 703 LYS A CA 1
ATOM 5341 C C . LYS A 1 703 ? -8.539 38.156 -3.062 1 95.62 703 LYS A C 1
ATOM 5343 O O . LYS A 1 703 ? -8.125 37.938 -4.199 1 95.62 703 LYS A O 1
ATOM 5348 N N . THR A 1 704 ? -9.375 37.438 -2.447 1 94.88 704 THR A N 1
ATOM 5349 C CA . THR A 1 704 ? -10 36.312 -3.117 1 94.88 704 THR A CA 1
ATOM 5350 C C . THR A 1 704 ? -11.336 36.719 -3.736 1 94.88 704 THR A C 1
ATOM 5352 O O . THR A 1 704 ? -12.281 37.031 -3.02 1 94.88 704 THR A O 1
ATOM 5355 N N . GLU A 1 705 ? -11.367 36.656 -5.004 1 94.75 705 GLU A N 1
ATOM 5356 C CA . GLU A 1 705 ? -12.594 36.906 -5.746 1 94.75 705 GLU A CA 1
ATOM 5357 C C . GLU A 1 705 ? -13.234 35.594 -6.23 1 94.75 705 GLU A C 1
ATOM 5359 O O . GLU A 1 705 ? -12.625 34.531 -6.129 1 94.75 705 GLU A O 1
ATOM 5364 N N . ASP A 1 706 ? -14.523 35.719 -6.715 1 93.94 706 ASP A N 1
ATOM 5365 C CA . ASP A 1 706 ? -15.273 34.562 -7.16 1 93.94 706 ASP A CA 1
ATOM 5366 C C . ASP A 1 706 ? -15.383 33.5 -6.047 1 93.94 706 ASP A C 1
ATOM 5368 O O . ASP A 1 706 ? -15.219 32.312 -6.289 1 93.94 706 ASP A O 1
ATOM 5372 N N . LEU A 1 707 ? -15.523 34.062 -4.879 1 93.94 707 LEU A N 1
ATOM 5373 C CA . LEU A 1 707 ? -15.656 33.156 -3.732 1 93.94 707 LEU A CA 1
ATOM 5374 C C . LEU A 1 707 ? -16.859 32.219 -3.902 1 93.94 707 LEU A C 1
ATOM 5376 O O . LEU A 1 707 ? -17.922 32.656 -4.336 1 93.94 707 LEU A O 1
ATOM 5380 N N . LEU A 1 708 ? -16.641 31 -3.631 1 93.5 708 LEU A N 1
ATOM 5381 C CA . LEU A 1 708 ? -17.703 30.016 -3.764 1 93.5 708 LEU A CA 1
ATOM 5382 C C . LEU A 1 708 ? -18.562 29.969 -2.506 1 93.5 708 LEU A C 1
ATOM 5384 O O . LEU A 1 708 ? -18.047 29.766 -1.403 1 93.5 708 LEU A O 1
ATOM 5388 N N . LEU A 1 709 ? -19.766 30.172 -2.674 1 90.44 709 LEU A N 1
ATOM 5389 C CA . LEU A 1 709 ? -20.781 30.141 -1.625 1 90.44 709 LEU A CA 1
ATOM 5390 C C . LEU A 1 709 ? -22.031 29.406 -2.102 1 90.44 709 LEU A C 1
ATOM 5392 O O . LEU A 1 709 ? -22.203 29.188 -3.301 1 90.44 709 LEU A O 1
ATOM 5396 N N . PHE A 1 710 ? -22.797 28.984 -1.084 1 87.69 710 PHE A N 1
ATOM 5397 C CA . PHE A 1 710 ? -24.141 28.516 -1.421 1 87.69 710 PHE A CA 1
ATOM 5398 C C . PHE A 1 710 ? -25.141 29.672 -1.38 1 87.69 710 PHE A C 1
ATOM 5400 O O . PHE A 1 710 ? -25.109 30.484 -0.466 1 87.69 710 PHE A O 1
ATOM 5407 N N . ARG A 1 711 ? -25.953 29.766 -2.402 1 84.81 711 ARG A N 1
ATOM 5408 C CA . ARG A 1 711 ? -27.031 30.734 -2.43 1 84.81 711 ARG A CA 1
ATOM 5409 C C . ARG A 1 711 ? -28.391 30.047 -2.375 1 84.81 711 ARG A C 1
ATOM 5411 O O . ARG A 1 711 ? -28.578 28.984 -2.961 1 84.81 711 ARG A O 1
ATOM 5418 N N . THR A 1 712 ? -29.234 30.672 -1.617 1 83.25 712 THR A N 1
ATOM 5419 C CA . THR A 1 712 ? -30.609 30.172 -1.578 1 83.25 712 THR A CA 1
ATOM 5420 C C . THR A 1 712 ? -31.359 30.547 -2.85 1 83.25 712 THR A C 1
ATOM 5422 O O . THR A 1 712 ? -31.234 31.672 -3.342 1 83.25 712 THR A O 1
ATOM 5425 N N . THR A 1 713 ? -32 29.625 -3.35 1 84.94 713 THR A N 1
ATOM 5426 C CA . THR A 1 713 ? -32.812 29.875 -4.547 1 84.94 713 THR A CA 1
ATOM 5427 C C . THR A 1 713 ? -34.281 29.859 -4.219 1 84.94 713 THR A C 1
ATOM 5429 O O . THR A 1 713 ? -34.719 29.234 -3.244 1 84.94 713 THR A O 1
ATOM 5432 N N . ALA A 1 714 ? -35.062 30.609 -5.039 1 86.12 714 ALA A N 1
ATOM 5433 C CA . ALA A 1 714 ? -36.5 30.562 -4.875 1 86.12 714 ALA A CA 1
ATOM 5434 C C . ALA A 1 714 ? -37.031 29.141 -5.105 1 86.12 714 ALA A C 1
ATOM 5436 O O . ALA A 1 714 ? -36.594 28.453 -6.035 1 86.12 714 ALA A O 1
ATOM 5437 N N . PRO A 1 715 ? -37.875 28.734 -4.191 1 86.81 715 PRO A N 1
ATOM 5438 C CA . PRO A 1 715 ? -38.406 27.375 -4.324 1 86.81 715 PRO A CA 1
ATOM 5439 C C . PRO A 1 715 ? -39.031 27.125 -5.688 1 86.81 715 PRO A C 1
ATOM 5441 O O . PRO A 1 715 ? -39.094 25.969 -6.145 1 86.81 715 PRO A O 1
ATOM 5444 N N . SER A 1 716 ? -39.5 28.141 -6.336 1 88.94 716 SER A N 1
ATOM 5445 C CA . SER A 1 716 ? -40.125 28.016 -7.641 1 88.94 716 SER A CA 1
ATOM 5446 C C . SER A 1 716 ? -39.156 27.484 -8.688 1 88.94 716 SER A C 1
ATOM 5448 O O . SER A 1 716 ? -39.562 26.984 -9.734 1 88.94 716 SER A O 1
ATOM 5450 N N . THR A 1 717 ? -37.906 27.562 -8.367 1 87.38 717 THR A N 1
ATOM 5451 C CA . THR A 1 717 ? -36.906 27.078 -9.297 1 87.38 717 THR A CA 1
ATOM 5452 C C . THR A 1 717 ? -36.781 25.562 -9.227 1 87.38 717 THR A C 1
ATOM 5454 O O . THR A 1 717 ? -36.219 24.938 -10.117 1 87.38 717 THR A O 1
ATOM 5457 N N . GLY A 1 718 ? -37.438 25.016 -8.188 1 88.56 718 GLY A N 1
ATOM 5458 C CA . GLY A 1 718 ? -37.344 23.594 -7.977 1 88.56 718 GLY A CA 1
ATOM 5459 C C . GLY A 1 718 ? -36.125 23.203 -7.141 1 88.56 718 GLY A C 1
ATOM 5460 O O . GLY A 1 718 ? -35.906 22.016 -6.859 1 88.56 718 GLY A O 1
ATOM 5461 N N . TYR A 1 719 ? -35.312 24.141 -6.859 1 91.31 719 TYR A N 1
ATOM 5462 C CA . TYR A 1 719 ? -34.125 23.906 -6.039 1 91.31 719 TYR A CA 1
ATOM 5463 C C . TYR A 1 719 ? -34.156 24.766 -4.785 1 91.31 719 TYR A C 1
ATOM 5465 O O . TYR A 1 719 ? -34.969 25.703 -4.68 1 91.31 719 TYR A O 1
ATOM 5473 N N . LEU A 1 720 ? -33.344 24.297 -3.758 1 86.81 720 LEU A N 1
ATOM 5474 C CA . LEU A 1 720 ? -33.281 25.047 -2.508 1 86.81 720 LEU A CA 1
ATOM 5475 C C . LEU A 1 720 ? -31.969 25.844 -2.424 1 86.81 720 LEU A C 1
ATOM 5477 O O . LEU A 1 720 ? -31.906 26.859 -1.715 1 86.81 720 LEU A O 1
ATOM 5481 N N . SER A 1 721 ? -30.953 25.359 -3.072 1 88.69 721 SER A N 1
ATOM 5482 C CA . SER A 1 721 ? -29.656 26.031 -3 1 88.69 721 SER A CA 1
ATOM 5483 C C . SER A 1 721 ? -28.859 25.828 -4.285 1 88.69 721 SER A C 1
ATOM 5485 O O . SER A 1 721 ? -29.172 24.938 -5.078 1 88.69 721 SER A O 1
ATOM 5487 N N . GLN A 1 722 ? -27.922 26.688 -4.445 1 89.75 722 GLN A N 1
ATOM 5488 C CA . GLN A 1 722 ? -27 26.594 -5.586 1 89.75 722 GLN A CA 1
ATOM 5489 C C . GLN A 1 722 ? -25.609 27.062 -5.211 1 89.75 722 GLN A C 1
ATOM 5491 O O . GLN A 1 722 ? -25.438 28.094 -4.559 1 89.75 722 GLN A O 1
ATOM 5496 N N . LEU A 1 723 ? -24.672 26.234 -5.594 1 91.81 723 LEU A N 1
ATOM 5497 C CA . LEU A 1 723 ? -23.281 26.656 -5.492 1 91.81 723 LEU A CA 1
ATOM 5498 C C . LEU A 1 723 ? -22.938 27.656 -6.594 1 91.81 723 LEU A C 1
ATOM 5500 O O . LEU A 1 723 ? -23.344 27.484 -7.742 1 91.81 723 LEU A O 1
ATOM 5504 N N . GLY A 1 724 ? -22.219 28.672 -6.238 1 90.56 724 GLY A N 1
ATOM 5505 C CA . GLY A 1 724 ? -21.797 29.641 -7.242 1 90.56 724 GLY A CA 1
ATOM 5506 C C . GLY A 1 724 ? -20.719 30.578 -6.742 1 90.56 724 GLY A C 1
ATOM 5507 O O . GLY A 1 724 ? -20.406 30.594 -5.551 1 90.56 724 GLY A O 1
ATOM 5508 N N . ASN A 1 725 ? -20.109 31.328 -7.723 1 93 725 ASN A N 1
ATOM 5509 C CA . ASN A 1 725 ? -19.062 32.312 -7.445 1 93 725 ASN A CA 1
ATOM 5510 C C . ASN A 1 725 ? -19.625 33.688 -7.117 1 93 725 ASN A C 1
ATOM 5512 O O . ASN A 1 725 ? -19.734 34.531 -7.992 1 93 725 ASN A O 1
ATOM 5516 N N . PHE A 1 726 ? -19.922 34 -5.859 1 87.56 726 PHE A N 1
ATOM 5517 C CA . PHE A 1 726 ? -20.719 35.156 -5.52 1 87.56 726 PHE A CA 1
ATOM 5518 C C . PHE A 1 726 ? -19.922 36.094 -4.613 1 87.56 726 PHE A C 1
ATOM 5520 O O . PHE A 1 726 ? -20.219 37.312 -4.551 1 87.56 726 PHE A O 1
ATOM 5527 N N . GLY A 1 727 ? -18.969 35.719 -3.92 1 90.19 727 GLY A N 1
ATOM 5528 C CA . GLY A 1 727 ? -18.438 36.531 -2.844 1 90.19 727 GLY A CA 1
ATOM 5529 C C . GLY A 1 727 ? -16.969 36.844 -3.004 1 90.19 727 GLY A C 1
ATOM 5530 O O . GLY A 1 727 ? -16.391 36.594 -4.062 1 90.19 727 GLY A O 1
ATOM 5531 N N . SER A 1 728 ? -16.516 37.531 -1.991 1 94.94 728 SER A N 1
ATOM 5532 C CA . SER A 1 728 ? -15.086 37.844 -1.905 1 94.94 728 SER A CA 1
ATOM 5533 C C . SER A 1 728 ? -14.586 37.75 -0.467 1 94.94 728 SER A C 1
ATOM 5535 O O . SER A 1 728 ? -15.375 37.875 0.476 1 94.94 728 SER A O 1
ATOM 5537 N N . LEU A 1 729 ? -13.375 37.531 -0.293 1 95.56 729 LEU A N 1
ATOM 5538 C CA . LEU A 1 729 ? -12.695 37.375 0.992 1 95.56 729 LEU A CA 1
ATOM 5539 C C . LEU A 1 729 ? -11.32 38.031 0.946 1 95.56 729 LEU A C 1
ATOM 5541 O O . LEU A 1 729 ? -10.492 37.688 0.101 1 95.56 729 LEU A O 1
ATOM 5545 N N . ASP A 1 730 ? -11.094 38.938 1.903 1 96.06 730 ASP A N 1
ATOM 5546 C CA . ASP A 1 730 ? -9.852 39.719 1.899 1 96.06 730 ASP A CA 1
ATOM 5547 C C . ASP A 1 730 ? -9.023 39.406 3.146 1 96.06 730 ASP A C 1
ATOM 5549 O O . ASP A 1 730 ? -9.57 39.25 4.242 1 96.06 730 ASP A O 1
ATOM 5553 N N . ASN A 1 731 ? -7.738 39.25 3.021 1 96.31 731 ASN A N 1
ATOM 5554 C CA . ASN A 1 731 ? -6.75 39.219 4.094 1 96.31 731 ASN A CA 1
ATOM 5555 C C . ASN A 1 731 ? -5.68 40.281 3.918 1 96.31 731 ASN A C 1
ATOM 5557 O O . ASN A 1 731 ? -5.055 40.375 2.859 1 96.31 731 ASN A O 1
ATOM 5561 N N . THR A 1 732 ? -5.504 41.094 4.887 1 96.94 732 THR A N 1
ATOM 5562 C CA . THR A 1 732 ? -4.461 42.094 4.906 1 96.94 732 THR A CA 1
ATOM 5563 C C . THR A 1 732 ? -3.646 42.031 6.195 1 96.94 732 THR A C 1
ATOM 5565 O O . THR A 1 732 ? -4.211 41.875 7.281 1 96.94 732 THR A O 1
ATOM 5568 N N . GLY A 1 733 ? -2.352 42.062 6.043 1 96.88 733 GLY A N 1
ATOM 5569 C CA . GLY A 1 733 ? -1.557 41.969 7.254 1 96.88 733 GLY A CA 1
ATOM 5570 C C . GLY A 1 733 ? -0.075 42.188 7.02 1 96.88 733 GLY A C 1
ATOM 5571 O O . GLY A 1 733 ? 0.323 42.656 5.957 1 96.88 733 GLY A O 1
ATOM 5572 N N . PHE A 1 734 ? 0.697 42 8.047 1 96.62 734 PHE A N 1
ATOM 5573 C CA . PHE A 1 734 ? 2.15 42.062 7.938 1 96.62 734 PHE A CA 1
ATOM 5574 C C . PHE A 1 734 ? 2.805 41 8.805 1 96.62 734 PHE A C 1
ATOM 5576 O O . PHE A 1 734 ? 2.184 40.5 9.734 1 96.62 734 PHE A O 1
ATOM 5583 N N . GLU A 1 735 ? 4.016 40.719 8.477 1 97.06 735 GLU A N 1
ATOM 5584 C CA . GLU A 1 735 ? 4.84 39.688 9.117 1 97.06 735 GLU A CA 1
ATOM 5585 C C . GLU A 1 735 ? 6.246 40.219 9.398 1 97.06 735 GLU A C 1
ATOM 5587 O O . GLU A 1 735 ? 6.809 40.969 8.594 1 97.06 735 GLU A O 1
ATOM 5592 N N . VAL A 1 736 ? 6.738 39.75 10.539 1 97.06 736 VAL A N 1
ATOM 5593 C CA . VAL A 1 736 ? 8.094 40.125 10.93 1 97.06 736 VAL A CA 1
ATOM 5594 C C . VAL A 1 736 ? 8.859 38.906 11.422 1 97.06 736 VAL A C 1
ATOM 5596 O O . VAL A 1 736 ? 8.312 38.094 12.148 1 97.06 736 VAL A O 1
ATOM 5599 N N . LEU A 1 737 ? 9.961 38.688 10.969 1 95.88 737 LEU A N 1
ATOM 5600 C CA . LEU A 1 737 ? 10.93 37.75 11.508 1 95.88 737 LEU A CA 1
ATOM 5601 C C . LEU A 1 737 ? 12.211 38.469 11.922 1 95.88 737 LEU A C 1
ATOM 5603 O O . LEU A 1 737 ? 12.844 39.125 11.109 1 95.88 737 LEU A O 1
ATOM 5607 N N . LEU A 1 738 ? 12.555 38.406 13.164 1 95.5 738 LEU A N 1
ATOM 5608 C CA . LEU A 1 738 ? 13.773 39 13.719 1 95.5 738 LEU A CA 1
ATOM 5609 C C . LEU A 1 738 ? 14.664 37.906 14.32 1 95.5 738 LEU A C 1
ATOM 5611 O O . LEU A 1 738 ? 14.25 37.219 15.242 1 95.5 738 LEU A O 1
ATOM 5615 N N . LYS A 1 739 ? 15.75 37.75 13.812 1 93.44 739 LYS A N 1
ATOM 5616 C CA . LYS A 1 739 ? 16.719 36.781 14.32 1 93.44 739 LYS A CA 1
ATOM 5617 C C . LYS A 1 739 ? 17.984 37.5 14.789 1 93.44 739 LYS A C 1
ATOM 5619 O O . LYS A 1 739 ? 18.594 38.25 14.047 1 93.44 739 LYS A O 1
ATOM 5624 N N . GLY A 1 740 ? 18.406 37.219 16.047 1 93.19 740 GLY A N 1
ATOM 5625 C CA . GLY A 1 740 ? 19.594 37.844 16.609 1 93.19 740 GLY A CA 1
ATOM 5626 C C . GLY A 1 740 ? 20.547 36.844 17.219 1 93.19 740 GLY A C 1
ATOM 5627 O O . GLY A 1 740 ? 20.125 35.812 17.75 1 93.19 740 GLY A O 1
ATOM 5628 N N . VAL A 1 741 ? 21.812 37.219 17.156 1 91.69 741 VAL A N 1
ATOM 5629 C CA . VAL A 1 741 ? 22.859 36.438 17.812 1 91.69 741 VAL A CA 1
ATOM 5630 C C . VAL A 1 741 ? 23.578 37.312 18.828 1 91.69 741 VAL A C 1
ATOM 5632 O O . VAL A 1 741 ? 24.703 37.781 18.578 1 91.69 741 VAL A O 1
ATOM 5635 N N . PRO A 1 742 ? 23.031 37.469 20 1 91.31 742 PRO A N 1
ATOM 5636 C CA . PRO A 1 742 ? 23.609 38.344 21 1 91.31 742 PRO A CA 1
ATOM 5637 C C . PRO A 1 742 ? 25.016 37.938 21.422 1 91.31 742 PRO A C 1
ATOM 5639 O O . PRO A 1 742 ? 25.859 38.812 21.672 1 91.31 742 PRO A O 1
ATOM 5642 N N . VAL A 1 743 ? 25.203 36.656 21.578 1 90.81 743 VAL A N 1
ATOM 5643 C CA . VAL A 1 743 ? 26.516 36.125 21.953 1 90.81 743 VAL A CA 1
ATOM 5644 C C . VAL A 1 743 ? 26.969 35.094 20.938 1 90.81 743 VAL A C 1
ATOM 5646 O O . VAL A 1 743 ? 26.219 34.188 20.609 1 90.81 743 VAL A O 1
ATOM 5649 N N . ASN A 1 744 ? 28.172 35.25 20.453 1 85.94 744 ASN A N 1
ATOM 5650 C CA . ASN A 1 744 ? 28.781 34.312 19.531 1 85.94 744 ASN A CA 1
ATOM 5651 C C . ASN A 1 744 ? 30.266 34.125 19.812 1 85.94 744 ASN A C 1
ATOM 5653 O O . ASN A 1 744 ? 31.109 34.719 19.141 1 85.94 744 ASN A O 1
ATOM 5657 N N . ASN A 1 745 ? 30.547 33.344 20.734 1 82 745 ASN A N 1
ATOM 5658 C CA . ASN A 1 745 ? 31.938 33 21.031 1 82 745 ASN A CA 1
ATOM 5659 C C . ASN A 1 745 ? 32.156 31.5 21.094 1 82 745 ASN A C 1
ATOM 5661 O O . ASN A 1 745 ? 31.203 30.719 20.922 1 82 745 ASN A O 1
ATOM 5665 N N . ASN A 1 746 ? 33.375 31.125 21.312 1 73.56 746 ASN A N 1
ATOM 5666 C CA . ASN A 1 746 ? 33.719 29.703 21.266 1 73.56 746 ASN A CA 1
ATOM 5667 C C . ASN A 1 746 ? 33.094 28.922 22.406 1 73.56 746 ASN A C 1
ATOM 5669 O O . ASN A 1 746 ? 32.844 27.719 22.297 1 73.56 746 ASN A O 1
ATOM 5673 N N . HIS A 1 747 ? 32.781 29.547 23.406 1 84.62 747 HIS A N 1
ATOM 5674 C CA . HIS A 1 747 ? 32.281 28.859 24.578 1 84.62 747 HIS A CA 1
ATOM 5675 C C . HIS A 1 747 ? 30.75 29 24.703 1 84.62 747 HIS A C 1
ATOM 5677 O O . HIS A 1 747 ? 30.094 28.172 25.359 1 84.62 747 HIS A O 1
ATOM 5683 N N . LEU A 1 748 ? 30.266 30.109 24.188 1 90.31 748 LEU A N 1
ATOM 5684 C CA . LEU A 1 748 ? 28.828 30.375 24.344 1 90.31 748 LEU A CA 1
ATOM 5685 C C . LEU A 1 748 ? 28.25 30.969 23.062 1 90.31 748 LEU A C 1
ATOM 5687 O O . LEU A 1 748 ? 28.766 31.969 22.562 1 90.31 748 LEU A O 1
ATOM 5691 N N . GLN A 1 749 ? 27.297 30.297 22.531 1 89.62 749 GLN A N 1
ATOM 5692 C CA . GLN A 1 749 ? 26.516 30.828 21.406 1 89.62 749 GLN A CA 1
ATOM 5693 C C . GLN A 1 749 ? 25.047 30.969 21.781 1 89.62 749 GLN A C 1
ATOM 5695 O O . GLN A 1 749 ? 24.422 30.016 22.25 1 89.62 749 GLN A O 1
ATOM 5700 N N . TRP A 1 750 ? 24.516 32.156 21.672 1 93.94 750 TRP A N 1
ATOM 5701 C CA . TRP A 1 750 ? 23.109 32.438 21.953 1 93.94 750 TRP A CA 1
ATOM 5702 C C . TRP A 1 750 ? 22.422 33 20.734 1 93.94 750 TRP A C 1
ATOM 5704 O O . TRP A 1 750 ? 22.812 34.062 20.203 1 93.94 750 TRP A O 1
ATOM 5714 N N . THR A 1 751 ? 21.438 32.281 20.188 1 92.38 751 THR A N 1
ATOM 5715 C CA . THR A 1 751 ? 20.609 32.75 19.078 1 92.38 751 THR A CA 1
ATOM 5716 C C . THR A 1 751 ? 19.172 32.969 19.531 1 92.38 751 THR A C 1
ATOM 5718 O O . THR A 1 751 ? 18.578 32.094 20.172 1 92.38 751 THR A O 1
ATOM 5721 N N . SER A 1 752 ? 18.641 34.062 19.188 1 95.38 752 SER A N 1
ATOM 5722 C CA . SER A 1 752 ? 17.25 34.406 19.516 1 95.38 752 SER A CA 1
ATOM 5723 C C . SER A 1 752 ? 16.453 34.719 18.25 1 95.38 752 SER A C 1
ATOM 5725 O O . SER A 1 752 ? 16.922 35.438 17.375 1 95.38 752 SER A O 1
ATOM 5727 N N . THR A 1 753 ? 15.289 34.125 18.125 1 95.19 753 THR A N 1
ATOM 5728 C CA . THR A 1 753 ? 14.414 34.344 16.984 1 95.19 753 THR A CA 1
ATOM 5729 C C . THR A 1 753 ? 13.023 34.781 17.438 1 95.19 753 THR A C 1
ATOM 5731 O O . THR A 1 753 ? 12.422 34.156 18.297 1 95.19 753 THR A O 1
ATOM 5734 N N . VAL A 1 754 ? 12.578 35.844 16.875 1 97.06 754 VAL A N 1
ATOM 5735 C CA . VAL A 1 754 ? 11.234 36.344 17.156 1 97.06 754 VAL A CA 1
ATOM 5736 C C . VAL A 1 754 ? 10.414 36.406 15.867 1 97.06 754 VAL A C 1
ATOM 5738 O O . VAL A 1 754 ? 10.898 36.875 14.828 1 97.06 754 VAL A O 1
ATOM 5741 N N . THR A 1 755 ? 9.266 35.875 15.922 1 96.94 755 THR A N 1
ATOM 5742 C CA . THR A 1 755 ? 8.305 36 14.828 1 96.94 755 THR A CA 1
ATOM 5743 C C . THR A 1 755 ? 7.055 36.75 15.297 1 96.94 755 THR A C 1
ATOM 5745 O O . THR A 1 755 ? 6.652 36.625 16.453 1 96.94 755 THR A O 1
ATOM 5748 N N . PHE A 1 756 ? 6.516 37.5 14.414 1 97.69 756 PHE A N 1
ATOM 5749 C CA . PHE A 1 756 ? 5.297 38.25 14.664 1 97.69 756 PHE A CA 1
ATOM 5750 C C . PHE A 1 756 ? 4.457 38.344 13.398 1 97.69 756 PHE A C 1
ATOM 5752 O O . PHE A 1 756 ? 4.992 38.562 12.305 1 97.69 756 PHE A O 1
ATOM 5759 N N . ALA A 1 757 ? 3.17 38.156 13.523 1 97.44 757 ALA A N 1
ATOM 5760 C CA . ALA A 1 757 ? 2.27 38.281 12.375 1 97.44 757 ALA A CA 1
ATOM 5761 C C . ALA A 1 757 ? 0.91 38.844 12.805 1 97.44 757 ALA A C 1
ATOM 5763 O O . ALA A 1 757 ? 0.364 38.438 13.828 1 97.44 757 ALA A O 1
ATOM 5764 N N . ALA A 1 758 ? 0.437 39.719 12.055 1 97.75 758 ALA A N 1
ATOM 5765 C CA . ALA A 1 758 ? -0.904 40.281 12.227 1 97.75 758 ALA A CA 1
ATOM 5766 C C . ALA A 1 758 ? -1.697 40.219 10.922 1 97.75 758 ALA A C 1
ATOM 5768 O O . ALA A 1 758 ? -1.154 40.469 9.844 1 97.75 758 ALA A O 1
ATOM 5769 N N . ASN A 1 759 ? -2.928 39.781 11.016 1 96.75 759 ASN A N 1
ATOM 5770 C CA . ASN A 1 759 ? -3.777 39.625 9.844 1 96.75 759 ASN A CA 1
ATOM 5771 C C . ASN A 1 759 ? -5.207 40.094 10.117 1 96.75 759 ASN A C 1
ATOM 5773 O O . ASN A 1 759 ? -5.762 39.781 11.18 1 96.75 759 ASN A O 1
ATOM 5777 N N . GLU A 1 760 ? -5.754 40.812 9.211 1 96.94 760 GLU A N 1
ATOM 5778 C CA . GLU A 1 760 ? -7.168 41.188 9.234 1 96.94 760 GLU A CA 1
ATOM 5779 C C . GLU A 1 760 ? -7.934 40.5 8.102 1 96.94 760 GLU A C 1
ATOM 5781 O O . GLU A 1 760 ? -7.586 40.656 6.934 1 96.94 760 GLU A O 1
ATOM 5786 N N . ASN A 1 761 ? -8.898 39.812 8.508 1 96.06 761 ASN A N 1
ATOM 5787 C CA . ASN A 1 761 ? -9.742 39.062 7.586 1 96.06 761 ASN A CA 1
ATOM 5788 C C . ASN A 1 761 ? -11.117 39.719 7.434 1 96.06 761 ASN A C 1
ATOM 5790 O O . ASN A 1 761 ? -11.68 40.219 8.406 1 96.06 761 ASN A O 1
ATOM 5794 N N . GLU A 1 762 ? -11.656 39.719 6.191 1 96.56 762 GLU A N 1
ATOM 5795 C CA . GLU A 1 762 ? -12.977 40.281 5.934 1 96.56 762 GLU A CA 1
ATOM 5796 C C . GLU A 1 762 ? -13.672 39.562 4.781 1 96.56 762 GLU A C 1
ATOM 5798 O O . GLU A 1 762 ? -13.086 39.375 3.715 1 96.56 762 GLU A O 1
ATOM 5803 N N . ILE A 1 763 ? -14.891 39.25 5.023 1 95.56 763 ILE A N 1
ATOM 5804 C CA . ILE A 1 763 ? -15.672 38.594 3.973 1 95.56 763 ILE A CA 1
ATOM 5805 C C . ILE A 1 763 ? -16.75 39.562 3.471 1 95.56 763 ILE A C 1
ATOM 5807 O O . ILE A 1 763 ? -17.281 40.375 4.246 1 95.56 763 ILE A O 1
ATOM 5811 N N . ARG A 1 764 ? -17.062 39.5 2.139 1 93.25 764 ARG A N 1
ATOM 5812 C CA . ARG A 1 764 ? -18.078 40.344 1.512 1 93.25 764 ARG A CA 1
ATOM 5813 C C . ARG A 1 764 ? -18.812 39.594 0.41 1 93.25 764 ARG A C 1
ATOM 5815 O O . ARG A 1 764 ? -18.406 38.5 0.018 1 93.25 764 ARG A O 1
ATOM 5822 N N . GLY A 1 765 ? -19.938 40.188 0.004 1 88.62 765 GLY A N 1
ATOM 5823 C CA . GLY A 1 765 ? -20.672 39.688 -1.133 1 88.62 765 GLY A CA 1
ATOM 5824 C C . GLY A 1 765 ? -21.688 38.625 -0.748 1 88.62 765 GLY A C 1
ATOM 5825 O O . GLY A 1 765 ? -22.156 37.875 -1.602 1 88.62 765 GLY A O 1
ATOM 5826 N N . ILE A 1 766 ? -21.906 38.5 0.501 1 88.88 766 ILE A N 1
ATOM 5827 C CA . ILE A 1 766 ? -22.922 37.562 0.969 1 88.88 766 ILE A CA 1
ATOM 5828 C C . ILE A 1 766 ? -24.312 38.125 0.709 1 88.88 766 ILE A C 1
ATOM 5830 O O . ILE A 1 766 ? -24.641 39.219 1.181 1 88.88 766 ILE A O 1
ATOM 5834 N N . GLU A 1 767 ? -25.047 37.406 -0.01 1 85.31 767 GLU A N 1
ATOM 5835 C CA . GLU A 1 767 ? -26.422 37.812 -0.238 1 85.31 767 GLU A CA 1
ATOM 5836 C C . GLU A 1 767 ? -27.219 37.844 1.065 1 85.31 767 GLU A C 1
ATOM 5838 O O . GLU A 1 767 ? -27.188 36.844 1.827 1 85.31 767 GLU A O 1
ATOM 5843 N N . GLY A 1 768 ? -27.984 38.844 1.259 1 85.69 768 GLY A N 1
ATOM 5844 C CA . GLY A 1 768 ? -28.734 38.969 2.494 1 85.69 768 GLY A CA 1
ATOM 5845 C C . GLY A 1 768 ? -27.891 39.438 3.662 1 85.69 768 GLY A C 1
ATOM 5846 O O . GLY A 1 768 ? -28.406 39.75 4.734 1 85.69 768 GLY A O 1
ATOM 5847 N N . GLY A 1 769 ? -26.578 39.344 3.473 1 89.12 769 GLY A N 1
ATOM 5848 C CA . GLY A 1 769 ? -25.656 39.969 4.422 1 89.12 769 GLY A CA 1
ATOM 5849 C C . GLY A 1 769 ? -25.109 38.969 5.43 1 89.12 769 GLY A C 1
ATOM 5850 O O . GLY A 1 769 ? -24.047 39.188 6.012 1 89.12 769 GLY A O 1
ATOM 5851 N N . VAL A 1 770 ? -25.875 37.875 5.75 1 91.56 770 VAL A N 1
ATOM 5852 C CA . VAL A 1 770 ? -25.453 36.938 6.781 1 91.56 770 VAL A CA 1
ATOM 5853 C C . VAL A 1 770 ? -25.734 35.5 6.316 1 91.56 770 VAL A C 1
ATOM 5855 O O . VAL A 1 770 ? -26.781 35.25 5.727 1 91.56 770 VAL A O 1
ATOM 5858 N N . ILE A 1 771 ? -24.781 34.656 6.496 1 89.62 771 ILE A N 1
ATOM 5859 C CA . ILE A 1 771 ? -24.953 33.219 6.316 1 89.62 771 ILE A CA 1
ATOM 5860 C C . ILE A 1 771 ? -24.531 32.5 7.59 1 89.62 771 ILE A C 1
ATOM 5862 O O . ILE A 1 771 ? -23.406 32.656 8.062 1 89.62 771 ILE A O 1
ATOM 5866 N N . ILE A 1 772 ? -25.469 31.703 8.109 1 90.31 772 ILE A N 1
ATOM 5867 C CA . ILE A 1 772 ? -25.109 30.844 9.234 1 90.31 772 ILE A CA 1
ATOM 5868 C C . ILE A 1 772 ? -24.344 29.625 8.727 1 90.31 772 ILE A C 1
ATOM 5870 O O . ILE A 1 772 ? -24.812 28.906 7.844 1 90.31 772 ILE A O 1
ATOM 5874 N N . ILE A 1 773 ? -23.234 29.438 9.273 1 89.19 773 ILE A N 1
ATOM 5875 C CA . ILE A 1 773 ? -22.375 28.344 8.828 1 89.19 773 ILE A CA 1
ATOM 5876 C C . ILE A 1 773 ? -22.922 27.016 9.336 1 89.19 773 ILE A C 1
ATOM 5878 O O . ILE A 1 773 ? -23.203 26.859 10.531 1 89.19 773 ILE A O 1
ATOM 5882 N N . PRO A 1 774 ? -22.922 26.031 8.469 1 78.94 774 PRO A N 1
ATOM 5883 C CA . PRO A 1 774 ? -23.438 24.719 8.883 1 78.94 774 PRO A CA 1
ATOM 5884 C C . PRO A 1 774 ? -22.531 24.031 9.898 1 78.94 774 PRO A C 1
ATOM 5886 O O . PRO A 1 774 ? -21.312 24.266 9.914 1 78.94 774 PRO A O 1
ATOM 5889 N N . GLU A 1 775 ? -23.141 23.141 10.758 1 76.12 775 GLU A N 1
ATOM 5890 C CA . GLU A 1 775 ? -22.453 22.312 11.742 1 76.12 775 GLU A CA 1
ATOM 5891 C C . GLU A 1 775 ? -21.719 23.172 12.773 1 76.12 775 GLU A C 1
ATOM 5893 O O . GLU A 1 775 ? -20.578 22.875 13.148 1 76.12 775 GLU A O 1
ATOM 5898 N N . SER A 1 776 ? -22.281 24.281 13.031 1 85.38 776 SER A N 1
ATOM 5899 C CA . SER A 1 776 ? -21.75 25.203 14.031 1 85.38 776 SER A CA 1
ATOM 5900 C C . SER A 1 776 ? -22.75 25.438 15.156 1 85.38 776 SER A C 1
ATOM 5902 O O . SER A 1 776 ? -22.672 26.453 15.852 1 85.38 776 SER A O 1
ATOM 5904 N N . PHE A 1 777 ? -23.703 24.562 15.211 1 82.56 777 PHE A N 1
ATOM 5905 C CA . PHE A 1 777 ? -24.797 24.719 16.172 1 82.56 777 PHE A CA 1
ATOM 5906 C C . PHE A 1 777 ? -25.484 26.062 15.969 1 82.56 777 PHE A C 1
ATOM 5908 O O . PHE A 1 777 ? -25.922 26.688 16.938 1 82.56 777 PHE A O 1
ATOM 5915 N N . SER A 1 778 ? -25.297 26.609 14.805 1 87.75 778 SER A N 1
ATOM 5916 C CA . SER A 1 778 ? -25.922 27.844 14.367 1 87.75 778 SER A CA 1
ATOM 5917 C C . SER A 1 778 ? -25.359 29.047 15.133 1 87.75 778 SER A C 1
ATOM 5919 O O . SER A 1 778 ? -26.062 30.047 15.336 1 87.75 778 SER A O 1
ATOM 5921 N N . GLN A 1 779 ? -24.188 28.906 15.578 1 93 779 GLN A N 1
ATOM 5922 C CA . GLN A 1 779 ? -23.625 29.969 16.406 1 93 779 GLN A CA 1
ATOM 5923 C C . GLN A 1 779 ? -22.5 30.703 15.664 1 93 779 GLN A C 1
ATOM 5925 O O . GLN A 1 779 ? -21.953 31.688 16.172 1 93 779 GLN A O 1
ATOM 5930 N N . VAL A 1 780 ? -22.094 30.281 14.562 1 94.88 780 VAL A N 1
ATOM 5931 C CA . VAL A 1 780 ? -21.031 30.875 13.766 1 94.88 780 VAL A CA 1
ATOM 5932 C C . VAL A 1 780 ? -21.594 31.359 12.438 1 94.88 780 VAL A C 1
ATOM 5934 O O . VAL A 1 780 ? -22.438 30.703 11.82 1 94.88 780 VAL A O 1
ATOM 5937 N N . ALA A 1 781 ? -21.156 32.531 12.008 1 94.81 781 ALA A N 1
ATOM 5938 C CA . ALA A 1 781 ? -21.719 33.125 10.797 1 94.81 781 ALA A CA 1
ATOM 5939 C C . ALA A 1 781 ? -20.641 33.812 9.961 1 94.81 781 ALA A C 1
ATOM 5941 O O . ALA A 1 781 ? -19.562 34.094 10.453 1 94.81 781 ALA A O 1
ATOM 5942 N N . ALA A 1 782 ? -20.922 33.906 8.742 1 93.75 782 ALA A N 1
ATOM 5943 C CA . ALA A 1 782 ? -20.25 34.844 7.836 1 93.75 782 ALA A CA 1
ATOM 5944 C C . ALA A 1 782 ? -21.094 36.062 7.586 1 93.75 782 ALA A C 1
ATOM 5946 O O . ALA A 1 782 ? -22.234 35.969 7.133 1 93.75 782 ALA A O 1
ATOM 5947 N N . ILE A 1 783 ? -20.531 37.219 7.93 1 95.62 783 ILE A N 1
ATOM 5948 C CA . ILE A 1 783 ? -21.266 38.469 7.832 1 95.62 783 ILE A CA 1
ATOM 5949 C C . ILE A 1 783 ? -20.469 39.469 6.988 1 95.62 783 ILE A C 1
ATOM 5951 O O . ILE A 1 783 ? -19.25 39.594 7.16 1 95.62 783 ILE A O 1
ATOM 5955 N N . ASN A 1 784 ? -21.156 40.156 6.074 1 95.69 784 ASN A N 1
ATOM 5956 C CA . ASN A 1 784 ? -20.484 41.125 5.23 1 95.69 784 ASN A CA 1
ATOM 5957 C C . ASN A 1 784 ? -19.734 42.156 6.066 1 95.69 784 ASN A C 1
ATOM 5959 O O . ASN A 1 784 ? -20.328 42.812 6.938 1 95.69 784 ASN A O 1
ATOM 5963 N N . GLY A 1 785 ? -18.469 42.25 5.789 1 95.81 785 GLY A N 1
ATOM 5964 C CA . GLY A 1 785 ? -17.656 43.25 6.438 1 95.81 785 GLY A CA 1
ATOM 5965 C C . GLY A 1 785 ? -16.984 42.781 7.703 1 95.81 785 GLY A C 1
ATOM 5966 O O . GLY A 1 785 ? -16.25 43.5 8.359 1 95.81 785 GLY A O 1
ATOM 5967 N N . GLU A 1 786 ? -17.219 41.625 8.102 1 96.69 786 GLU A N 1
ATOM 5968 C CA . GLU A 1 786 ? -16.656 41.031 9.312 1 96.69 786 GLU A CA 1
ATOM 5969 C C . GLU A 1 786 ? -15.703 39.906 8.969 1 96.69 786 GLU A C 1
ATOM 5971 O O . GLU A 1 786 ? -15.742 39.375 7.855 1 96.69 786 GLU A O 1
ATOM 5976 N N . PRO A 1 787 ? -14.867 39.594 9.953 1 96.31 787 PRO A N 1
ATOM 5977 C CA . PRO A 1 787 ? -14.023 38.406 9.719 1 96.31 787 PRO A CA 1
ATOM 5978 C C . PRO A 1 787 ? -14.828 37.125 9.578 1 96.31 787 PRO A C 1
ATOM 5980 O O . PRO A 1 787 ? -15.914 37 10.141 1 96.31 787 PRO A O 1
ATOM 5983 N N . LEU A 1 788 ? -14.266 36.188 8.852 1 94.62 788 LEU A N 1
ATOM 5984 C CA . LEU A 1 788 ? -14.914 34.875 8.656 1 94.62 788 LEU A CA 1
ATOM 5985 C C . LEU A 1 788 ? -15 34.125 9.977 1 94.62 788 LEU A C 1
ATOM 5987 O O . LEU A 1 788 ? -14 34 10.695 1 94.62 788 LEU A O 1
ATOM 5991 N N . GLY A 1 789 ? -16.203 33.625 10.281 1 94.94 789 GLY A N 1
ATOM 5992 C CA . GLY A 1 789 ? -16.375 32.719 11.398 1 94.94 789 GLY A CA 1
ATOM 5993 C C . GLY A 1 789 ? -16.641 33.438 12.711 1 94.94 789 GLY A C 1
ATOM 5994 O O . GLY A 1 789 ? -16.359 32.875 13.781 1 94.94 789 GLY A O 1
ATOM 5995 N N . VAL A 1 790 ? -17.094 34.594 12.703 1 96.88 790 VAL A N 1
ATOM 5996 C CA . VAL A 1 790 ? -17.422 35.312 13.93 1 96.88 790 VAL A CA 1
ATOM 5997 C C . VAL A 1 790 ? -18.578 34.594 14.641 1 96.88 790 VAL A C 1
ATOM 5999 O O . VAL A 1 790 ? -19.391 33.938 14 1 96.88 790 VAL A O 1
ATOM 6002 N N . PHE A 1 791 ? -18.578 34.719 15.977 1 97.75 791 PHE A N 1
ATOM 6003 C CA . PHE A 1 791 ? -19.703 34.25 16.75 1 97.75 791 PHE A CA 1
ATOM 6004 C C . PHE A 1 791 ? -20.875 35.219 16.672 1 97.75 791 PHE A C 1
ATOM 6006 O O . PHE A 1 791 ? -20.719 36.406 16.906 1 97.75 791 PHE A O 1
ATOM 6013 N N . TYR A 1 792 ? -22.031 34.688 16.297 1 97.25 792 TYR A N 1
ATOM 6014 C CA . TYR A 1 792 ? -23.219 35.5 16.062 1 97.25 792 TYR A CA 1
ATOM 6015 C C . TYR A 1 792 ? -24.438 34.875 16.734 1 97.25 792 TYR A C 1
ATOM 6017 O O . TYR A 1 792 ? -24.984 33.875 16.234 1 97.25 792 TYR A O 1
ATOM 6025 N N . SER A 1 793 ? -24.812 35.469 17.797 1 96.38 793 SER A N 1
ATOM 6026 C CA . SER A 1 793 ? -25.875 34.875 18.578 1 96.38 793 SER A CA 1
ATOM 6027 C C . SER A 1 793 ? -26.438 35.844 19.609 1 96.38 793 SER A C 1
ATOM 6029 O O . SER A 1 793 ? -26.25 37.062 19.484 1 96.38 793 SER A O 1
ATOM 6031 N N . ASP A 1 794 ? -27.172 35.281 20.656 1 95.56 794 ASP A N 1
ATOM 6032 C CA . ASP A 1 794 ? -27.844 36.062 21.688 1 95.56 794 ASP A CA 1
ATOM 6033 C C . ASP A 1 794 ? -26.828 36.812 22.547 1 95.56 794 ASP A C 1
ATOM 6035 O O . ASP A 1 794 ? -25.812 36.281 22.953 1 95.56 794 ASP A O 1
ATOM 6039 N N . ALA A 1 795 ? -27.234 38.156 22.797 1 97.19 795 ALA A N 1
ATOM 6040 C CA . ALA A 1 795 ? -26.359 39 23.609 1 97.19 795 ALA A CA 1
ATOM 6041 C C . ALA A 1 795 ? -27.109 39.562 24.812 1 97.19 795 ALA A C 1
ATOM 6043 O O . ALA A 1 795 ? -28.328 39.406 24.922 1 97.19 795 ALA A O 1
ATOM 6044 N N . PHE A 1 796 ? -26.344 40.125 25.734 1 96.88 796 PHE A N 1
ATOM 6045 C CA . PHE A 1 796 ? -26.922 40.844 26.875 1 96.88 796 PHE A CA 1
ATOM 6046 C C . PHE A 1 796 ? -27.531 42.156 26.422 1 96.88 796 PHE A C 1
ATOM 6048 O O . PHE A 1 796 ? -26.984 42.875 25.578 1 96.88 796 PHE A O 1
ATOM 6055 N N . GLU A 1 797 ? -28.672 42.438 27 1 96.5 797 GLU A N 1
ATOM 6056 C CA . GLU A 1 797 ? -29.188 43.781 26.844 1 96.5 797 GLU A CA 1
ATOM 6057 C C . GLU A 1 797 ? -28.359 44.781 27.688 1 96.5 797 GLU A C 1
ATOM 6059 O O . GLU A 1 797 ? -28.062 44.5 28.844 1 96.5 797 GLU A O 1
ATOM 6064 N N . ARG A 1 798 ? -27.953 45.781 27.109 1 95.31 798 ARG A N 1
ATOM 6065 C CA . ARG A 1 798 ? -27.125 46.781 27.781 1 95.31 798 ARG A CA 1
ATOM 6066 C C . ARG A 1 798 ? -27.766 48.156 27.75 1 95.31 798 ARG A C 1
ATOM 6068 O O . ARG A 1 798 ? -28.422 48.5 26.766 1 95.31 798 ARG A O 1
ATOM 6075 N N . ASP A 1 799 ? -27.641 48.906 28.797 1 93.44 799 ASP A N 1
ATOM 6076 C CA . ASP A 1 799 ? -28.172 50.281 28.844 1 93.44 799 ASP A CA 1
ATOM 6077 C C . ASP A 1 799 ? -27.234 51.25 28.141 1 93.44 799 ASP A C 1
ATOM 6079 O O . ASP A 1 799 ? -26.234 50.844 27.547 1 93.44 799 ASP A O 1
ATOM 6083 N N . ALA A 1 800 ? -27.578 52.469 28.203 1 92.81 800 ALA A N 1
ATOM 6084 C CA . ALA A 1 800 ? -26.844 53.5 27.453 1 92.81 800 ALA A CA 1
ATOM 6085 C C . ALA A 1 800 ? -25.422 53.625 27.969 1 92.81 800 ALA A C 1
ATOM 6087 O O . ALA A 1 800 ? -24.531 54.062 27.234 1 92.81 800 ALA A O 1
ATOM 6088 N N . SER A 1 801 ? -25.281 53.281 29.219 1 93.94 801 SER A N 1
ATOM 6089 C CA . SER A 1 801 ? -23.938 53.375 29.797 1 93.94 801 SER A CA 1
ATOM 6090 C C . SER A 1 801 ? -23.156 52.094 29.562 1 93.94 801 SER A C 1
ATOM 6092 O O . SER A 1 801 ? -21.984 52 29.953 1 93.94 801 SER A O 1
ATOM 6094 N N . GLY A 1 802 ? -23.766 51.062 28.953 1 91.19 802 GLY A N 1
ATOM 6095 C CA . GLY A 1 802 ? -23.062 49.812 28.625 1 91.19 802 GLY A CA 1
ATOM 6096 C C . GLY A 1 802 ? -23.25 48.75 29.688 1 91.19 802 GLY A C 1
ATOM 6097 O O . GLY A 1 802 ? -22.703 47.656 29.562 1 91.19 802 GLY A O 1
ATOM 6098 N N . ASN A 1 803 ? -23.984 49.031 30.703 1 92.69 803 ASN A N 1
ATOM 6099 C CA . ASN A 1 803 ? -24.203 48.062 31.766 1 92.69 803 ASN A CA 1
ATOM 6100 C C . ASN A 1 803 ? -25.297 47.062 31.406 1 92.69 803 ASN A C 1
ATOM 6102 O O . ASN A 1 803 ? -26.281 47.438 30.75 1 92.69 803 ASN A O 1
ATOM 6106 N N . ILE A 1 804 ? -25.125 45.844 31.797 1 95 804 ILE A N 1
ATOM 6107 C CA . ILE A 1 804 ? -26.109 44.781 31.547 1 95 804 ILE A CA 1
ATOM 6108 C C . ILE A 1 804 ? -27.406 45.125 32.281 1 95 804 ILE A C 1
ATOM 6110 O O . ILE A 1 804 ? -27.391 45.406 33.469 1 95 804 ILE A O 1
ATOM 6114 N N . VAL A 1 805 ? -28.469 45.125 31.547 1 95.62 805 VAL A N 1
ATOM 6115 C CA . VAL A 1 805 ? -29.797 45.375 32.125 1 95.62 805 VAL A CA 1
ATOM 6116 C C . VAL A 1 805 ? -30.281 44.125 32.875 1 95.62 805 VAL A C 1
ATOM 6118 O O . VAL A 1 805 ? -30.156 43 32.375 1 95.62 805 VAL A O 1
ATOM 6121 N N . LYS A 1 806 ? -30.734 44.312 34.094 1 94.06 806 LYS A N 1
ATOM 6122 C CA . LYS A 1 806 ? -31.281 43.25 34.906 1 94.06 806 LYS A CA 1
ATOM 6123 C C . LYS A 1 806 ? -32.781 43.438 35.156 1 94.06 806 LYS A C 1
ATOM 6125 O O . LYS A 1 806 ? -33.25 44.562 35.125 1 94.06 806 LYS A O 1
ATOM 6130 N N . ASP A 1 807 ? -33.438 42.438 35.25 1 92.75 807 ASP A N 1
ATOM 6131 C CA . ASP A 1 807 ? -34.875 42.531 35.531 1 92.75 807 ASP A CA 1
ATOM 6132 C C . ASP A 1 807 ? -35.125 42.688 37.031 1 92.75 807 ASP A C 1
ATOM 6134 O O . ASP A 1 807 ? -34.219 43 37.781 1 92.75 807 ASP A O 1
ATOM 6138 N N . GLU A 1 808 ? -36.406 42.469 37.469 1 89.69 808 GLU A N 1
ATOM 6139 C CA . GLU A 1 808 ? -36.844 42.688 38.844 1 89.69 808 GLU A CA 1
ATOM 6140 C C . GLU A 1 808 ? -36.188 41.688 39.781 1 89.69 808 GLU A C 1
ATOM 6142 O O . GLU A 1 808 ? -36 42 40.969 1 89.69 808 GLU A O 1
ATOM 6147 N N . ASP A 1 809 ? -35.906 40.562 39.25 1 88.75 809 ASP A N 1
ATOM 6148 C CA . ASP A 1 809 ? -35.312 39.5 40.031 1 88.75 809 ASP A CA 1
ATOM 6149 C C . ASP A 1 809 ? -33.781 39.594 40 1 88.75 809 ASP A C 1
ATOM 6151 O O . ASP A 1 809 ? -33.094 38.656 40.375 1 88.75 809 ASP A O 1
ATOM 6155 N N . ALA A 1 810 ? -33.219 40.688 39.438 1 88.25 810 ALA A N 1
ATOM 6156 C CA . ALA A 1 810 ? -31.797 40.969 39.344 1 88.25 810 ALA A CA 1
ATOM 6157 C C . ALA A 1 810 ? -31.109 40 38.344 1 88.25 810 ALA A C 1
ATOM 6159 O O . ALA A 1 810 ? -29.922 39.688 38.531 1 88.25 810 ALA A O 1
ATOM 6160 N N . LEU A 1 811 ? -31.875 39.438 37.469 1 94 811 LEU A N 1
ATOM 6161 C CA . LEU A 1 811 ? -31.328 38.531 36.438 1 94 811 LEU A CA 1
ATOM 6162 C C . LEU A 1 811 ? -31.109 39.281 35.125 1 94 811 LEU A C 1
ATOM 6164 O O . LEU A 1 811 ? -31.906 40.156 34.781 1 94 811 LEU A O 1
ATOM 6168 N N . PRO A 1 812 ? -30.047 38.906 34.469 1 95.25 812 PRO A N 1
ATOM 6169 C CA . PRO A 1 812 ? -29.766 39.594 33.188 1 95.25 812 PRO A CA 1
ATOM 6170 C C . PRO A 1 812 ? -30.844 39.406 32.156 1 95.25 812 PRO A C 1
ATOM 6172 O O . PRO A 1 812 ? -31.453 38.344 32.094 1 95.25 812 PRO A O 1
ATOM 6175 N N . VAL A 1 813 ? -31 40.469 31.25 1 95 813 VAL A N 1
ATOM 6176 C CA . VAL A 1 813 ? -32 40.438 30.203 1 95 813 VAL A CA 1
ATOM 6177 C C . VAL A 1 813 ? -31.312 40.25 28.844 1 95 813 VAL A C 1
ATOM 6179 O O . VAL A 1 813 ? -30.266 40.812 28.594 1 95 813 VAL A O 1
ATOM 6182 N N . GLU A 1 814 ? -31.891 39.344 28.016 1 95.62 814 GLU A N 1
ATOM 6183 C CA . GLU A 1 814 ? -31.406 39.062 26.672 1 95.62 814 GLU A CA 1
ATOM 6184 C C . GLU A 1 814 ? -31.781 40.219 25.719 1 95.62 814 GLU A C 1
ATOM 6186 O O . GLU A 1 814 ? -32.906 40.75 25.781 1 95.62 814 GLU A O 1
ATOM 6191 N N . ALA A 1 815 ? -30.828 40.656 24.953 1 95.69 815 ALA A N 1
ATOM 6192 C CA . ALA A 1 815 ? -31.094 41.656 23.953 1 95.69 815 ALA A CA 1
ATOM 6193 C C . ALA A 1 815 ? -31.922 41.125 22.797 1 95.69 815 ALA A C 1
ATOM 6195 O O . ALA A 1 815 ? -31.922 39.906 22.547 1 95.69 815 ALA A O 1
ATOM 6196 N N . GLU A 1 816 ? -32.594 42.031 22.094 1 93.06 816 GLU A N 1
ATOM 6197 C CA . GLU A 1 816 ? -33.375 41.594 20.953 1 93.06 816 GLU A CA 1
ATOM 6198 C C . GLU A 1 816 ? -32.5 41.312 19.734 1 93.06 816 GLU A C 1
ATOM 6200 O O . GLU A 1 816 ? -31.594 42.094 19.422 1 93.06 816 GLU A O 1
ATOM 6205 N N . GLY A 1 817 ? -32.781 40.219 19.125 1 92.12 817 GLY A N 1
ATOM 6206 C CA . GLY A 1 817 ? -32.094 39.844 17.875 1 92.12 817 GLY A CA 1
ATOM 6207 C C . GLY A 1 817 ? -30.719 39.25 18.094 1 92.12 817 GLY A C 1
ATOM 6208 O O . GLY A 1 817 ? -30.25 39.156 19.219 1 92.12 817 GLY A O 1
ATOM 6209 N N . ASP A 1 818 ? -30.109 38.781 17 1 93.94 818 ASP A N 1
ATOM 6210 C CA . ASP A 1 818 ? -28.766 38.219 17.031 1 93.94 818 ASP A CA 1
ATOM 6211 C C . ASP A 1 818 ? -27.688 39.312 16.891 1 93.94 818 ASP A C 1
ATOM 6213 O O . ASP A 1 818 ? -27.891 40.281 16.172 1 93.94 818 ASP A O 1
ATOM 6217 N N . HIS A 1 819 ? -26.562 39.094 17.609 1 95.5 819 HIS A N 1
ATOM 6218 C CA . HIS A 1 819 ? -25.453 40.031 17.609 1 95.5 819 HIS A CA 1
ATOM 6219 C C . HIS A 1 819 ? -24.125 39.312 17.422 1 95.5 819 HIS A C 1
ATOM 6221 O O . HIS A 1 819 ? -24.031 38.125 17.656 1 95.5 819 HIS A O 1
ATOM 6227 N N . ILE A 1 820 ? -23.156 40.094 16.906 1 97.19 820 ILE A N 1
ATOM 6228 C CA . ILE A 1 820 ? -21.797 39.562 16.922 1 97.19 820 ILE A CA 1
ATOM 6229 C C . ILE A 1 820 ? -21.266 39.562 18.359 1 97.19 820 ILE A C 1
ATOM 6231 O O . ILE A 1 820 ? -21.125 40.594 18.969 1 97.19 820 ILE A O 1
ATOM 6235 N N . ILE A 1 821 ? -20.984 38.438 18.875 1 97.5 821 ILE A N 1
ATOM 6236 C CA . ILE A 1 821 ? -20.688 38.344 20.312 1 97.5 821 ILE A CA 1
ATOM 6237 C C . ILE A 1 821 ? -19.219 37.969 20.5 1 97.5 821 ILE A C 1
ATOM 6239 O O . ILE A 1 821 ? -18.734 37.938 21.641 1 97.5 821 ILE A O 1
ATOM 6243 N N . GLY A 1 822 ? -18.5 37.688 19.5 1 97.5 822 GLY A N 1
ATOM 6244 C CA . GLY A 1 822 ? -17.094 37.312 19.609 1 97.5 822 GLY A CA 1
ATOM 6245 C C . GLY A 1 822 ? -16.422 37.062 18.281 1 97.5 822 GLY A C 1
ATOM 6246 O O . GLY A 1 822 ? -17.109 36.906 17.266 1 97.5 822 GLY A O 1
ATOM 6247 N N . ASP A 1 823 ? -15.125 37.031 18.203 1 97.25 823 ASP A N 1
ATOM 6248 C CA . ASP A 1 823 ? -14.289 36.781 17.031 1 97.25 823 ASP A CA 1
ATOM 6249 C C . ASP A 1 823 ? -13.164 35.812 17.344 1 97.25 823 ASP A C 1
ATOM 6251 O O . ASP A 1 823 ? -12.25 36.125 18.109 1 97.25 823 ASP A O 1
ATOM 6255 N N . PRO A 1 824 ? -13.219 34.656 16.719 1 96.19 824 PRO A N 1
ATOM 6256 C CA . PRO A 1 824 ? -12.203 33.656 17.047 1 96.19 824 PRO A CA 1
ATOM 6257 C C . PRO A 1 824 ? -10.875 33.906 16.328 1 96.19 824 PRO A C 1
ATOM 6259 O O . PRO A 1 824 ? -9.898 33.188 16.578 1 96.19 824 PRO A O 1
ATOM 6262 N N . ASN A 1 825 ? -10.758 34.812 15.398 1 95.62 825 ASN A N 1
ATOM 6263 C CA . ASN A 1 825 ? -9.531 35.125 14.688 1 95.62 825 ASN A CA 1
ATOM 6264 C C . ASN A 1 825 ? -8.602 36 15.539 1 95.62 825 ASN A C 1
ATOM 6266 O O . ASN A 1 825 ? -8.984 37.062 15.977 1 95.62 825 ASN A O 1
ATOM 6270 N N . PRO A 1 826 ? -7.402 35.562 15.727 1 96.56 826 PRO A N 1
ATOM 6271 C CA . PRO A 1 826 ? -6.496 36.375 16.531 1 96.56 826 PRO A CA 1
ATOM 6272 C C . PRO A 1 826 ? -6.117 37.688 15.852 1 96.56 826 PRO A C 1
ATOM 6274 O O . PRO A 1 826 ? -5.984 37.75 14.625 1 96.56 826 PRO A O 1
ATOM 6277 N N . ASP A 1 827 ? -5.824 38.719 16.688 1 96.94 827 ASP A N 1
ATOM 6278 C CA . ASP A 1 827 ? -5.301 39.969 16.156 1 96.94 827 ASP A CA 1
ATOM 6279 C C . ASP A 1 827 ? -3.855 39.812 15.688 1 96.94 827 ASP A C 1
ATOM 6281 O O . ASP A 1 827 ? -3.455 40.406 14.688 1 96.94 827 ASP A O 1
ATOM 6285 N N . TRP A 1 828 ? -3.184 39.156 16.453 1 97.06 828 TRP A N 1
ATOM 6286 C CA . TRP A 1 828 ? -1.821 38.812 16.047 1 97.06 828 TRP A CA 1
ATOM 6287 C C . TRP A 1 828 ? -1.32 37.562 16.766 1 97.06 828 TRP A C 1
ATOM 6289 O O . TRP A 1 828 ? -1.934 37.125 17.734 1 97.06 828 TRP A O 1
ATOM 6299 N N . ASN A 1 829 ? -0.312 36.938 16.297 1 96.94 829 ASN A N 1
ATOM 6300 C CA . ASN A 1 829 ? 0.399 35.812 16.922 1 96.94 829 ASN A CA 1
ATOM 6301 C C . ASN A 1 829 ? 1.907 35.938 16.719 1 96.94 829 ASN A C 1
ATOM 6303 O O . ASN A 1 829 ? 2.367 36.688 15.859 1 96.94 829 ASN A O 1
ATOM 6307 N N . GLY A 1 830 ? 2.609 35.219 17.531 1 97.31 830 GLY A N 1
ATOM 6308 C CA . GLY A 1 830 ? 4.059 35.25 17.453 1 97.31 830 GLY A CA 1
ATOM 6309 C C . GLY A 1 830 ? 4.73 34.188 18.312 1 97.31 830 GLY A C 1
ATOM 6310 O O . GLY A 1 830 ? 4.059 33.438 19.016 1 97.31 830 GLY A O 1
ATOM 6311 N N . SER A 1 831 ? 6.023 34.156 18.156 1 97.75 831 SER A N 1
ATOM 6312 C CA . SER A 1 831 ? 6.832 33.219 18.922 1 97.75 831 SER A CA 1
ATOM 6313 C C . SER A 1 831 ? 8.195 33.812 19.25 1 97.75 831 SER A C 1
ATOM 6315 O O . SER A 1 831 ? 8.695 34.688 18.547 1 97.75 831 SER A O 1
ATOM 6317 N N . PHE A 1 832 ? 8.695 33.438 20.344 1 98 832 PHE A N 1
ATOM 6318 C CA . PHE A 1 832 ? 10.031 33.812 20.812 1 98 832 PHE A CA 1
ATOM 6319 C C . PHE A 1 832 ? 10.852 32.562 21.125 1 98 832 PHE A C 1
ATOM 6321 O O . PHE A 1 832 ? 10.523 31.812 22.047 1 98 832 PHE A O 1
ATOM 6328 N N . ILE A 1 833 ? 11.875 32.312 20.359 1 96.44 833 ILE A N 1
ATOM 6329 C CA . ILE A 1 833 ? 12.688 31.109 20.484 1 96.44 833 ILE A CA 1
ATOM 6330 C C . ILE A 1 833 ? 14.109 31.484 20.906 1 96.44 833 ILE A C 1
ATOM 6332 O O . ILE A 1 833 ? 14.719 32.375 20.297 1 96.44 833 ILE A O 1
ATOM 6336 N N . ASN A 1 834 ? 14.617 30.891 21.875 1 96.25 834 ASN A N 1
ATOM 6337 C CA . ASN A 1 834 ? 15.992 31.047 22.328 1 96.25 834 ASN A CA 1
ATOM 6338 C C . ASN A 1 834 ? 16.766 29.734 22.281 1 96.25 834 ASN A C 1
ATOM 6340 O O . ASN A 1 834 ? 16.281 28.719 22.781 1 96.25 834 ASN A O 1
ATOM 6344 N N . GLU A 1 835 ? 17.875 29.766 21.703 1 93.69 835 GLU A N 1
ATOM 6345 C CA . GLU A 1 835 ? 18.797 28.625 21.609 1 93.69 835 GLU A CA 1
ATOM 6346 C C . GLU A 1 835 ? 20.172 28.984 22.156 1 93.69 835 GLU A C 1
ATOM 6348 O O . GLU A 1 835 ? 20.797 29.938 21.688 1 93.69 835 GLU A O 1
ATOM 6353 N N . VAL A 1 836 ? 20.641 28.234 23.094 1 95.31 836 VAL A N 1
ATOM 6354 C CA . VAL A 1 836 ? 21.922 28.484 23.734 1 95.31 836 VAL A CA 1
ATOM 6355 C C . VAL A 1 836 ? 22.797 27.234 23.672 1 95.31 836 VAL A C 1
ATOM 6357 O O . VAL A 1 836 ? 22.375 26.156 24.094 1 95.31 836 VAL A O 1
ATOM 6360 N N . SER A 1 837 ? 23.891 27.375 23.156 1 92.81 837 SER A N 1
ATOM 6361 C CA . SER A 1 837 ? 24.875 26.312 23.125 1 92.81 837 SER A CA 1
ATOM 6362 C C . SER A 1 837 ? 26.094 26.656 23.969 1 92.81 837 SER A C 1
ATOM 6364 O O . SER A 1 837 ? 26.656 27.734 23.828 1 92.81 837 SER A O 1
ATOM 6366 N N . ILE A 1 838 ? 26.453 25.812 24.844 1 94.44 838 ILE A N 1
ATOM 6367 C CA . ILE A 1 838 ? 27.625 26 25.703 1 94.44 838 ILE A CA 1
ATOM 6368 C C . ILE A 1 838 ? 28.672 24.938 25.344 1 94.44 838 ILE A C 1
ATOM 6370 O O . ILE A 1 838 ? 28.5 23.75 25.625 1 94.44 838 ILE A O 1
ATOM 6374 N N . GLY A 1 839 ? 29.719 25.406 24.844 1 88.56 839 GLY A N 1
ATOM 6375 C CA . GLY A 1 839 ? 30.703 24.453 24.328 1 88.56 839 GLY A CA 1
ATOM 6376 C C . GLY A 1 839 ? 30.156 23.578 23.219 1 88.56 839 GLY A C 1
ATOM 6377 O O . GLY A 1 839 ? 29.328 24.016 22.422 1 88.56 839 GLY A O 1
ATOM 6378 N N . ARG A 1 840 ? 30.734 22.406 23.25 1 83.5 840 ARG A N 1
ATOM 6379 C CA . ARG A 1 840 ? 30.297 21.469 22.234 1 83.5 840 ARG A CA 1
ATOM 6380 C C . ARG A 1 840 ? 29.328 20.438 22.828 1 83.5 840 ARG A C 1
ATOM 6382 O O . ARG A 1 840 ? 28.766 19.625 22.094 1 83.5 840 ARG A O 1
ATOM 6389 N N . ASN A 1 841 ? 29.031 20.562 24.062 1 91.5 841 ASN A N 1
ATOM 6390 C CA . ASN A 1 841 ? 28.359 19.469 24.719 1 91.5 841 ASN A CA 1
ATOM 6391 C C . ASN A 1 841 ? 26.922 19.828 25.094 1 91.5 841 ASN A C 1
ATOM 6393 O O . ASN A 1 841 ? 26.016 19 25.031 1 91.5 841 ASN A O 1
ATOM 6397 N N . TRP A 1 842 ? 26.734 21.125 25.547 1 95.06 842 TRP A N 1
ATOM 6398 C CA . TRP A 1 842 ? 25.422 21.484 26.078 1 95.06 842 TRP A CA 1
ATOM 6399 C C . TRP A 1 842 ? 24.641 22.312 25.078 1 95.06 842 TRP A C 1
ATOM 6401 O O . TRP A 1 842 ? 25.188 23.25 24.484 1 95.06 842 TRP A O 1
ATOM 6411 N N . ASN A 1 843 ? 23.422 22.016 24.875 1 94.12 843 ASN A N 1
ATOM 6412 C CA . ASN A 1 843 ? 22.484 22.812 24.094 1 94.12 843 ASN A CA 1
ATOM 6413 C C . ASN A 1 843 ? 21.156 23 24.812 1 94.12 843 ASN A C 1
ATOM 6415 O O . ASN A 1 843 ? 20.609 22.047 25.359 1 94.12 843 ASN A O 1
ATOM 6419 N N . PHE A 1 844 ? 20.703 24.219 24.859 1 95.62 844 PHE A N 1
ATOM 6420 C CA . PHE A 1 844 ? 19.422 24.562 25.469 1 95.62 844 PHE A CA 1
ATOM 6421 C C . PHE A 1 844 ? 18.531 25.281 24.484 1 95.62 844 PHE A C 1
ATOM 6423 O O . PHE A 1 844 ? 19 26.109 23.688 1 95.62 844 PHE A O 1
ATOM 6430 N N . ARG A 1 845 ? 17.266 24.984 24.484 1 95.38 845 ARG A N 1
ATOM 6431 C CA . ARG A 1 845 ? 16.297 25.641 23.609 1 95.38 845 ARG A CA 1
ATOM 6432 C C . ARG A 1 845 ? 14.984 25.906 24.344 1 95.38 845 ARG A C 1
ATOM 6434 O O . ARG A 1 845 ? 14.523 25.047 25.109 1 95.38 845 ARG A O 1
ATOM 6441 N N . ALA A 1 846 ? 14.43 27.031 24.188 1 96.19 846 ALA A N 1
ATOM 6442 C CA . ALA A 1 846 ? 13.117 27.391 24.734 1 96.19 846 ALA A CA 1
ATOM 6443 C C . ALA A 1 846 ? 12.289 28.156 23.703 1 96.19 846 ALA A C 1
ATOM 6445 O O . ALA A 1 846 ? 12.812 29.031 23 1 96.19 846 ALA A O 1
ATOM 6446 N N . GLN A 1 847 ? 11.078 27.797 23.594 1 96.94 847 GLN A N 1
ATOM 6447 C CA . GLN A 1 847 ? 10.164 28.453 22.656 1 96.94 847 GLN A CA 1
ATOM 6448 C C . GLN A 1 847 ? 8.883 28.891 23.359 1 96.94 847 GLN A C 1
ATOM 6450 O O . GLN A 1 847 ? 8.172 28.078 23.953 1 96.94 847 GLN A O 1
ATOM 6455 N N . LEU A 1 848 ? 8.586 30.156 23.297 1 97.88 848 LEU A N 1
ATOM 6456 C CA . LEU A 1 848 ? 7.344 30.75 23.781 1 97.88 848 LEU A CA 1
ATOM 6457 C C . LEU A 1 848 ? 6.441 31.141 22.625 1 97.88 848 LEU A C 1
ATOM 6459 O O . LEU A 1 848 ? 6.863 31.875 21.734 1 97.88 848 LEU A O 1
ATOM 6463 N N . ASP A 1 849 ? 5.254 30.672 22.656 1 97.31 849 ASP A N 1
ATOM 6464 C CA . ASP A 1 849 ? 4.262 31.031 21.656 1 97.31 849 ASP A CA 1
ATOM 6465 C C . ASP A 1 849 ? 3.199 31.969 22.234 1 97.31 849 ASP A C 1
ATOM 6467 O O . ASP A 1 849 ? 2.787 31.797 23.391 1 97.31 849 ASP A O 1
ATOM 6471 N N . VAL A 1 850 ? 2.758 32.906 21.375 1 97.5 850 VAL A N 1
ATOM 6472 C CA . VAL A 1 850 ? 1.741 33.844 21.812 1 97.5 850 VAL A CA 1
ATOM 6473 C C . VAL A 1 850 ? 0.632 33.938 20.766 1 97.5 850 VAL A C 1
ATOM 6475 O O . VAL A 1 850 ? 0.905 33.969 19.562 1 97.5 850 VAL A O 1
ATOM 6478 N N . THR A 1 851 ? -0.538 33.844 21.156 1 97.12 851 THR A N 1
ATOM 6479 C CA . THR A 1 851 ? -1.734 34.219 20.422 1 97.12 851 THR A CA 1
ATOM 6480 C C . THR A 1 851 ? -2.551 35.25 21.188 1 97.12 851 THR A C 1
ATOM 6482 O O . THR A 1 851 ? -2.883 35.031 22.359 1 97.12 851 THR A O 1
ATOM 6485 N N . TYR A 1 852 ? -2.922 36.344 20.453 1 97.5 852 TYR A N 1
ATOM 6486 C CA . TYR A 1 852 ? -3.557 37.438 21.188 1 97.5 852 TYR A CA 1
ATOM 6487 C C . TYR A 1 852 ? -4.801 37.938 20.453 1 97.5 852 TYR A C 1
ATOM 6489 O O . TYR A 1 852 ? -4.777 38.125 19.234 1 97.5 852 TYR A O 1
ATOM 6497 N N . GLY A 1 853 ? -5.871 38.094 21.25 1 97.25 853 GLY A N 1
ATOM 6498 C CA . GLY A 1 853 ? -7.035 38.812 20.766 1 97.25 853 GLY A CA 1
ATOM 6499 C C . GLY A 1 853 ? -8.141 37.938 20.266 1 97.25 853 GLY A C 1
ATOM 6500 O O . GLY A 1 853 ? -9.203 38.406 19.859 1 97.25 853 GLY A O 1
ATOM 6501 N N . ASN A 1 854 ? -7.988 36.719 20.203 1 96.56 854 ASN A N 1
ATOM 6502 C CA . ASN A 1 854 ? -9.047 35.812 19.75 1 96.56 854 ASN A CA 1
ATOM 6503 C C . ASN A 1 854 ? -10.016 35.469 20.891 1 96.56 854 ASN A C 1
ATOM 6505 O O . ASN A 1 854 ? -9.625 35.469 22.062 1 96.56 854 ASN A O 1
ATOM 6509 N N . ASP A 1 855 ? -11.211 35.125 20.484 1 97.69 855 ASP A N 1
ATOM 6510 C CA . ASP A 1 855 ? -12.219 34.656 21.422 1 97.69 855 ASP A CA 1
ATOM 6511 C C . ASP A 1 855 ? -12.461 33.156 21.281 1 97.69 855 ASP A C 1
ATOM 6513 O O . ASP A 1 855 ? -12.242 32.594 20.203 1 97.69 855 ASP A O 1
ATOM 6517 N N . VAL A 1 856 ? -12.844 32.562 22.375 1 97.62 856 VAL A N 1
ATOM 6518 C CA . VAL A 1 856 ? -13.211 31.141 22.375 1 97.62 856 VAL A CA 1
ATOM 6519 C C . VAL A 1 856 ? -14.633 30.984 22.906 1 97.62 856 VAL A C 1
ATOM 6521 O O . VAL A 1 856 ? -15.023 31.625 23.875 1 97.62 856 VAL A O 1
ATOM 6524 N N . PHE A 1 857 ? -15.453 30.25 22.156 1 97.12 857 PHE A N 1
ATOM 6525 C CA . PHE A 1 857 ? -16.781 29.875 22.609 1 97.12 857 PHE A CA 1
ATOM 6526 C C . PHE A 1 857 ? -16.719 28.656 23.516 1 97.12 857 PHE A C 1
ATOM 6528 O O . PHE A 1 857 ? -16.5 27.531 23.047 1 97.12 857 PHE A O 1
ATOM 6535 N N . ASN A 1 858 ? -16.891 28.875 24.797 1 96.44 858 ASN A N 1
ATOM 6536 C CA . ASN A 1 858 ? -16.812 27.797 25.781 1 96.44 858 ASN A CA 1
ATOM 6537 C C . ASN A 1 858 ? -18.156 27.094 25.953 1 96.44 858 ASN A C 1
ATOM 6539 O O . ASN A 1 858 ? -18.812 27.234 26.984 1 96.44 858 ASN A O 1
ATOM 6543 N N . PHE A 1 859 ? -18.453 26.312 25 1 92.75 859 PHE A N 1
ATOM 6544 C CA . PHE A 1 859 ? -19.719 25.578 25.016 1 92.75 859 PHE A CA 1
ATOM 6545 C C . PHE A 1 859 ? -19.719 24.531 26.109 1 92.75 859 PHE A C 1
ATOM 6547 O O . PHE A 1 859 ? -20.781 24.172 26.625 1 92.75 859 PHE A O 1
ATOM 6554 N N . THR A 1 860 ? -18.578 24.078 26.531 1 92.38 860 THR A N 1
ATOM 6555 C CA . THR A 1 860 ? -18.422 23.125 27.625 1 92.38 860 THR A CA 1
ATOM 6556 C C . THR A 1 860 ? -18.922 23.719 28.938 1 92.38 860 THR A C 1
ATOM 6558 O O . THR A 1 860 ? -19.719 23.109 29.641 1 92.38 860 THR A O 1
ATOM 6561 N N . GLU A 1 861 ? -18.469 24.891 29.266 1 94 861 GLU A N 1
ATOM 6562 C CA . GLU A 1 861 ? -18.891 25.578 30.469 1 94 861 GLU A CA 1
ATOM 6563 C C . GLU A 1 861 ? -20.391 25.875 30.438 1 94 861 GLU A C 1
ATOM 6565 O O . GLU A 1 861 ? -21.078 25.781 31.469 1 94 861 GLU A O 1
ATOM 6570 N N . ARG A 1 862 ? -20.906 26.219 29.297 1 94.31 862 ARG A N 1
ATOM 6571 C CA . ARG A 1 862 ? -22.328 26.5 29.141 1 94.31 862 ARG A CA 1
ATOM 6572 C C . ARG A 1 862 ? -23.172 25.312 29.578 1 94.31 862 ARG A C 1
ATOM 6574 O O . ARG A 1 862 ? -24.094 25.453 30.391 1 94.31 862 ARG A O 1
ATOM 6581 N N . LEU A 1 863 ? -22.859 24.203 29.078 1 89.5 863 LEU A N 1
ATOM 6582 C CA . LEU A 1 863 ? -23.656 23.016 29.359 1 89.5 863 LEU A CA 1
ATOM 6583 C C . LEU A 1 863 ? -23.469 22.578 30.797 1 89.5 863 LEU A C 1
ATOM 6585 O O . LEU A 1 863 ? -24.453 22.25 31.484 1 89.5 863 LEU A O 1
ATOM 6589 N N . GLY A 1 864 ? -22.328 22.609 31.281 1 89.75 864 GLY A N 1
ATOM 6590 C CA . GLY A 1 864 ? -22.078 22.156 32.656 1 89.75 864 GLY A CA 1
ATOM 6591 C C . GLY A 1 864 ? -22.641 23.094 33.688 1 89.75 864 GLY A C 1
ATOM 6592 O O . GLY A 1 864 ? -22.828 22.688 34.844 1 89.75 864 GLY A O 1
ATOM 6593 N N . SER A 1 865 ? -22.953 24.25 33.312 1 91 865 SER A N 1
ATOM 6594 C CA . SER A 1 865 ? -23.453 25.234 34.281 1 91 865 SER A CA 1
ATOM 6595 C C . SER A 1 865 ? -24.984 25.203 34.375 1 91 865 SER A C 1
ATOM 6597 O O . SER A 1 865 ? -25.578 25.828 35.25 1 91 865 SER A O 1
ATOM 6599 N N . LEU A 1 866 ? -25.5 24.516 33.438 1 90.12 866 LEU A N 1
ATOM 6600 C CA . LEU A 1 866 ? -26.938 24.359 33.469 1 90.12 866 LEU A CA 1
ATOM 6601 C C . LEU A 1 866 ? -27.344 23.391 34.594 1 90.12 866 LEU A C 1
ATOM 6603 O O . LEU A 1 866 ? -26.766 22.328 34.719 1 90.12 866 LEU A O 1
ATOM 6607 N N . GLY A 1 867 ? -28.344 23.766 35.25 1 82.88 867 GLY A N 1
ATOM 6608 C CA . GLY A 1 867 ? -28.781 22.984 36.406 1 82.88 867 GLY A CA 1
ATOM 6609 C C . GLY A 1 867 ? -29.125 21.547 36.031 1 82.88 867 GLY A C 1
ATOM 6610 O O . GLY A 1 867 ? -28.922 20.641 36.844 1 82.88 867 GLY A O 1
ATOM 6611 N N . ALA A 1 868 ? -29.562 21.328 34.812 1 79.5 868 ALA A N 1
ATOM 6612 C CA . ALA A 1 868 ? -29.938 19.984 34.375 1 79.5 868 ALA A CA 1
ATOM 6613 C C . ALA A 1 868 ? -28.75 19.031 34.438 1 79.5 868 ALA A C 1
ATOM 6615 O O . ALA A 1 868 ? -28.906 17.828 34.656 1 79.5 868 ALA A O 1
ATOM 6616 N N . PHE A 1 869 ? -27.594 19.547 34.281 1 82.31 869 PHE A N 1
ATOM 6617 C CA . PHE A 1 869 ? -26.375 18.75 34.312 1 82.31 869 PHE A CA 1
ATOM 6618 C C . PHE A 1 869 ? -25.547 19.078 35.562 1 82.31 869 PHE A C 1
ATOM 6620 O O . PHE A 1 869 ? -25.219 18.188 36.344 1 82.31 869 PHE A O 1
ATOM 6627 N N . GLY A 1 870 ? -25.281 20.422 35.688 1 82.62 870 GLY A N 1
ATOM 6628 C CA . GLY A 1 870 ? -24.75 20.984 36.938 1 82.62 870 GLY A CA 1
ATOM 6629 C C . GLY A 1 870 ? -23.359 20.453 37.281 1 82.62 870 GLY A C 1
ATOM 6630 O O . GLY A 1 870 ? -23.047 20.266 38.438 1 82.62 870 GLY A O 1
ATOM 6631 N N . THR A 1 871 ? -22.547 20.188 36.344 1 87.75 871 THR A N 1
ATOM 6632 C CA . THR A 1 871 ? -21.281 19.531 36.562 1 87.75 871 THR A CA 1
ATOM 6633 C C . THR A 1 871 ? -20.172 20.547 36.844 1 87.75 871 THR A C 1
ATOM 6635 O O . THR A 1 871 ? -19.156 20.219 37.469 1 87.75 871 THR A O 1
ATOM 6638 N N . MET A 1 872 ? -20.359 21.766 36.5 1 92.12 872 MET A N 1
ATOM 6639 C CA . MET A 1 872 ? -19.266 22.734 36.562 1 92.12 872 MET A CA 1
ATOM 6640 C C . MET A 1 872 ? -19.344 23.594 37.812 1 92.12 872 MET A C 1
ATOM 6642 O O . MET A 1 872 ? -20.406 23.703 38.438 1 92.12 872 MET A O 1
ATOM 6646 N N . LYS A 1 873 ? -18.281 24.188 38.125 1 91.5 873 LYS A N 1
ATOM 6647 C CA . LYS A 1 873 ? -18.141 25.016 39.344 1 91.5 873 LYS A CA 1
ATOM 6648 C C . LYS A 1 873 ? -19.094 26.203 39.281 1 91.5 873 LYS A C 1
ATOM 6650 O O . LYS A 1 873 ? -19.609 26.641 40.344 1 91.5 873 LYS A O 1
ATOM 6655 N N . THR A 1 874 ? -19.344 26.672 38.156 1 91.31 874 THR A N 1
ATOM 6656 C CA . THR A 1 874 ? -20.25 27.828 38.031 1 91.31 874 THR A CA 1
ATOM 6657 C C . THR A 1 874 ? -21.609 27.516 38.625 1 91.31 874 THR A C 1
ATOM 6659 O O . THR A 1 874 ? -22.25 28.391 39.219 1 91.31 874 THR A O 1
ATOM 6662 N N . TYR A 1 875 ? -22.078 26.359 38.469 1 90.31 875 TYR A N 1
ATOM 6663 C CA . TYR A 1 875 ? -23.359 25.984 39.062 1 90.31 875 TYR A CA 1
ATOM 6664 C C . TYR A 1 875 ? -23.219 25.859 40.594 1 90.31 875 TYR A C 1
ATOM 6666 O O . TYR A 1 875 ? -24.156 26.141 41.344 1 90.31 875 TYR A O 1
ATOM 6674 N N . GLU A 1 876 ? -22.062 25.406 40.969 1 89.06 876 GLU A N 1
ATOM 6675 C CA . GLU A 1 876 ? -21.781 25.375 42.406 1 89.06 876 GLU A CA 1
ATOM 6676 C C . GLU A 1 876 ? -22.016 26.734 43.062 1 89.06 876 GLU A C 1
ATOM 6678 O O . GLU A 1 876 ? -22.562 26.828 44.156 1 89.06 876 GLU A O 1
ATOM 6683 N N . ARG A 1 877 ? -21.656 27.766 42.406 1 90.25 877 ARG A N 1
ATOM 6684 C CA . ARG A 1 877 ? -21.797 29.125 42.906 1 90.25 877 ARG A CA 1
ATOM 6685 C C . ARG A 1 877 ? -23.266 29.484 43.094 1 90.25 877 ARG A C 1
ATOM 6687 O O . ARG A 1 877 ? -23.609 30.219 44.031 1 90.25 877 ARG A O 1
ATOM 6694 N N . GLU A 1 878 ? -24.031 29.047 42.156 1 88.19 878 GLU A N 1
ATOM 6695 C CA . GLU A 1 878 ? -25.469 29.266 42.344 1 88.19 878 GLU A CA 1
ATOM 6696 C C . GLU A 1 878 ? -26.016 28.516 43.531 1 88.19 878 GLU A C 1
ATOM 6698 O O . GLU A 1 878 ? -26.781 29.062 44.344 1 88.19 878 GLU A O 1
ATOM 6703 N N . LEU A 1 879 ? -25.578 27.281 43.688 1 84.94 879 LEU A N 1
ATOM 6704 C CA . LEU A 1 879 ? -26.047 26.438 44.781 1 84.94 879 LEU A CA 1
ATOM 6705 C C . LEU A 1 879 ? -25.578 27 46.125 1 84.94 879 LEU A C 1
ATOM 6707 O O . LEU A 1 879 ? -26.266 26.859 47.156 1 84.94 879 LEU A O 1
ATOM 6711 N N . GLU A 1 880 ? -24.469 27.625 46.125 1 87.31 880 GLU A N 1
ATOM 6712 C CA . GLU A 1 880 ? -23.891 28.141 47.375 1 87.31 880 GLU A CA 1
ATOM 6713 C C . GLU A 1 880 ? -24.375 29.547 47.656 1 87.31 880 GLU A C 1
ATOM 6715 O O . GLU A 1 880 ? -24.062 30.109 48.719 1 87.31 880 GLU A O 1
ATOM 6720 N N . GLY A 1 881 ? -25.078 30.109 46.688 1 86.19 881 GLY A N 1
ATOM 6721 C CA . GLY A 1 881 ? -25.703 31.406 46.938 1 86.19 881 GLY A CA 1
ATOM 6722 C C . GLY A 1 881 ? -24.859 32.562 46.438 1 86.19 881 GLY A C 1
ATOM 6723 O O . GLY A 1 881 ? -25.234 33.719 46.625 1 86.19 881 GLY A O 1
ATOM 6724 N N . ASP A 1 882 ? -23.781 32.219 45.938 1 88.88 882 ASP A N 1
ATOM 6725 C CA . ASP A 1 882 ? -22.938 33.281 45.375 1 88.88 882 ASP A CA 1
ATOM 6726 C C . ASP A 1 882 ? -23.609 33.938 44.188 1 88.88 882 ASP A C 1
ATOM 6728 O O . ASP A 1 882 ? -23.312 35.094 43.875 1 88.88 882 ASP A O 1
ATOM 6732 N N . LEU A 1 883 ? -24.422 33.188 43.5 1 89 883 LEU A N 1
ATOM 6733 C CA . LEU A 1 883 ? -25.25 33.688 42.406 1 89 883 LEU A CA 1
ATOM 6734 C C . LEU A 1 883 ? -26.734 33.562 42.75 1 89 883 LEU A C 1
ATOM 6736 O O . LEU A 1 883 ? -27.125 32.688 43.5 1 89 883 LEU A O 1
ATOM 6740 N N . PRO A 1 884 ? -27.516 34.5 42.188 1 88.69 884 PRO A N 1
ATOM 6741 C CA . PRO A 1 884 ? -28.953 34.406 42.469 1 88.69 884 PRO A CA 1
ATOM 6742 C C . PRO A 1 884 ? -29.562 33.125 41.906 1 88.69 884 PRO A C 1
ATOM 6744 O O . PRO A 1 884 ? -29.047 32.562 40.906 1 88.69 884 PRO A O 1
ATOM 6747 N N . GLU A 1 885 ? -30.578 32.688 42.594 1 85.06 885 GLU A N 1
ATOM 6748 C CA . GLU A 1 885 ? -31.297 31.5 42.125 1 85.06 885 GLU A CA 1
ATOM 6749 C C . GLU A 1 885 ? -31.828 31.688 40.719 1 85.06 885 GLU A C 1
ATOM 6751 O O . GLU A 1 885 ? -32.406 32.719 40.406 1 85.06 885 GLU A O 1
ATOM 6756 N N . GLY A 1 886 ? -31.516 30.766 39.812 1 88.94 886 GLY A N 1
ATOM 6757 C CA . GLY A 1 886 ? -32 30.828 38.438 1 88.94 886 GLY A CA 1
ATOM 6758 C C . GLY A 1 886 ? -31.047 31.547 37.5 1 88.94 886 GLY A C 1
ATOM 6759 O O . GLY A 1 886 ? -31.312 31.641 36.281 1 88.94 886 GLY A O 1
ATOM 6760 N N . TYR A 1 887 ? -30.047 32.031 38.094 1 92.19 887 TYR A N 1
ATOM 6761 C CA . TYR A 1 887 ? -29.094 32.812 37.312 1 92.19 887 TYR A CA 1
ATOM 6762 C C . TYR A 1 887 ? -28.594 32 36.094 1 92.19 887 TYR A C 1
ATOM 6764 O O . TYR A 1 887 ? -28.641 32.469 34.969 1 92.19 887 TYR A O 1
ATOM 6772 N N . ASN A 1 888 ? -28.094 30.781 36.344 1 92.5 888 ASN A N 1
ATOM 6773 C CA . ASN A 1 888 ? -27.516 29.969 35.281 1 92.5 888 ASN A CA 1
ATOM 6774 C C . ASN A 1 888 ? -28.547 29.578 34.25 1 92.5 888 ASN A C 1
ATOM 6776 O O . ASN A 1 888 ? -28.234 29.453 33.062 1 92.5 888 ASN A O 1
ATOM 6780 N N . ALA A 1 889 ? -29.703 29.328 34.594 1 92.81 889 ALA A N 1
ATOM 6781 C CA . ALA A 1 889 ? -30.781 29.062 33.656 1 92.81 889 ALA A CA 1
ATOM 6782 C C . ALA A 1 889 ? -31.031 30.266 32.75 1 92.81 889 ALA A C 1
ATOM 6784 O O . ALA A 1 889 ? -31.344 30.109 31.562 1 92.81 889 ALA A O 1
ATOM 6785 N N . ARG A 1 890 ? -30.984 31.438 33.375 1 92.88 890 ARG A N 1
ATOM 6786 C CA . ARG A 1 890 ? -31.219 32.656 32.625 1 92.88 890 ARG A CA 1
ATOM 6787 C C . ARG A 1 890 ? -30.125 32.906 31.578 1 92.88 890 ARG A C 1
ATOM 6789 O O . ARG A 1 890 ? -30.406 33.188 30.422 1 92.88 890 ARG A O 1
ATOM 6796 N N . VAL A 1 891 ? -28.922 32.75 32.031 1 94.75 891 VAL A N 1
ATOM 6797 C CA . VAL A 1 891 ? -27.812 33.094 31.141 1 94.75 891 VAL A CA 1
ATOM 6798 C C . VAL A 1 891 ? -27.547 31.969 30.156 1 94.75 891 VAL A C 1
ATOM 6800 O O . VAL A 1 891 ? -26.828 32.125 29.172 1 94.75 891 VAL A O 1
ATOM 6803 N N . PHE A 1 892 ? -28.125 30.828 30.344 1 94.94 892 PHE A N 1
ATOM 6804 C CA . PHE A 1 892 ? -27.938 29.688 29.453 1 94.94 892 PHE A CA 1
ATOM 6805 C C . PHE A 1 892 ? -28.25 30.062 28.016 1 94.94 892 PHE A C 1
ATOM 6807 O O . PHE A 1 892 ? -27.562 29.641 27.078 1 94.94 892 PHE A O 1
ATOM 6814 N N . GLY A 1 893 ? -29.266 30.828 27.797 1 93.56 893 GLY A N 1
ATOM 6815 C CA . GLY A 1 893 ? -29.703 31.188 26.469 1 93.56 893 GLY A CA 1
ATOM 6816 C C . GLY A 1 893 ? -29.016 32.438 25.938 1 93.56 893 GLY A C 1
ATOM 6817 O O . GLY A 1 893 ? -29.141 32.781 24.766 1 93.56 893 GLY A O 1
ATOM 6818 N N . ILE A 1 894 ? -28.312 33.125 26.797 1 96.69 894 ILE A N 1
ATOM 6819 C CA . ILE A 1 894 ? -27.562 34.312 26.375 1 96.69 894 ILE A CA 1
ATOM 6820 C C . ILE A 1 894 ? -26.125 33.906 26.031 1 96.69 894 ILE A C 1
ATOM 6822 O O . ILE A 1 894 ? -25.234 34 26.875 1 96.69 894 ILE A O 1
ATOM 6826 N N . PHE A 1 895 ? -25.906 33.656 24.844 1 97.19 895 PHE A N 1
ATOM 6827 C CA . PHE A 1 895 ? -24.703 32.969 24.391 1 97.19 895 PHE A CA 1
ATOM 6828 C C . PHE A 1 895 ? -23.469 33.844 24.594 1 97.19 895 PHE A C 1
ATOM 6830 O O . PHE A 1 895 ? -22.359 33.344 24.766 1 97.19 895 PHE A O 1
ATOM 6837 N N . GLU A 1 896 ? -23.594 35.125 24.594 1 97.12 896 GLU A N 1
ATOM 6838 C CA . GLU A 1 896 ? -22.484 36.031 24.844 1 97.12 896 GLU A CA 1
ATOM 6839 C C . GLU A 1 896 ? -21.797 35.688 26.172 1 97.12 896 GLU A C 1
ATOM 6841 O O . GLU A 1 896 ? -20.578 35.875 26.297 1 97.12 896 GLU A O 1
ATOM 6846 N N . ASN A 1 897 ? -22.547 35.219 27.141 1 96.44 897 ASN A N 1
ATOM 6847 C CA . ASN A 1 897 ? -22.031 34.906 28.469 1 96.44 897 ASN A CA 1
ATOM 6848 C C . ASN A 1 897 ? -20.906 33.875 28.391 1 96.44 897 ASN A C 1
ATOM 6850 O O . ASN A 1 897 ? -20.078 33.781 29.312 1 96.44 897 ASN A O 1
ATOM 6854 N N . TRP A 1 898 ? -20.859 33.188 27.438 1 96.94 898 TRP A N 1
ATOM 6855 C CA . TRP A 1 898 ? -19.969 32.031 27.391 1 96.94 898 TRP A CA 1
ATOM 6856 C C . TRP A 1 898 ? -18.797 32.281 26.438 1 96.94 898 TRP A C 1
ATOM 6858 O O . TRP A 1 898 ? -18.062 31.375 26.094 1 96.94 898 TRP A O 1
ATOM 6868 N N . ILE A 1 899 ? -18.656 33.469 25.891 1 97.81 899 ILE A N 1
ATOM 6869 C CA . ILE A 1 899 ? -17.5 33.875 25.109 1 97.81 899 ILE A CA 1
ATOM 6870 C C . ILE A 1 899 ? -16.375 34.281 26.047 1 97.81 899 ILE A C 1
ATOM 6872 O O . ILE A 1 899 ? -16.547 35.156 26.922 1 97.81 899 ILE A O 1
ATOM 6876 N N . GLU A 1 900 ? -15.234 33.688 25.859 1 97.81 900 GLU A N 1
ATOM 6877 C CA . GLU A 1 900 ? -14.086 33.969 26.719 1 97.81 900 GLU A CA 1
ATOM 6878 C C . GLU A 1 900 ? -12.867 34.375 25.891 1 97.81 900 GLU A C 1
ATOM 6880 O O . GLU A 1 900 ? -12.805 34.094 24.688 1 97.81 900 GLU A O 1
ATOM 6885 N N . ASP A 1 901 ? -11.992 35.031 26.562 1 97.81 901 ASP A N 1
ATOM 6886 C CA . ASP A 1 901 ? -10.734 35.438 25.922 1 97.81 901 ASP A CA 1
ATOM 6887 C C . ASP A 1 901 ? -9.859 34.188 25.656 1 97.81 901 ASP A C 1
ATOM 6889 O O . ASP A 1 901 ? -9.586 33.438 26.578 1 97.81 901 ASP A O 1
ATOM 6893 N N . GLY A 1 902 ? -9.461 34.094 24.438 1 97.56 902 GLY A N 1
ATOM 6894 C CA . GLY A 1 902 ? -8.648 32.938 24.062 1 97.56 902 GLY A CA 1
ATOM 6895 C C . GLY A 1 902 ? -7.172 33.281 23.953 1 97.56 902 GLY A C 1
ATOM 6896 O O . GLY A 1 902 ? -6.375 32.438 23.484 1 97.56 902 GLY A O 1
ATOM 6897 N N . SER A 1 903 ? -6.727 34.406 24.344 1 98 903 SER A N 1
ATOM 6898 C CA . SER A 1 903 ? -5.32 34.812 24.297 1 98 903 SER A CA 1
ATOM 6899 C C . SER A 1 903 ? -4.473 33.938 25.234 1 98 903 SER A C 1
ATOM 6901 O O . SER A 1 903 ? -4.918 33.594 26.312 1 98 903 SER A O 1
ATOM 6903 N N . PHE A 1 904 ? -3.242 33.688 24.781 1 97.44 904 PHE A N 1
ATOM 6904 C CA . PHE A 1 904 ? -2.369 32.906 25.672 1 97.44 904 PHE A CA 1
ATOM 6905 C C . PHE A 1 904 ? -0.903 33.188 25.344 1 97.44 904 PHE A C 1
ATOM 6907 O O . PHE A 1 904 ? -0.577 33.688 24.266 1 97.44 904 PHE A O 1
ATOM 6914 N N . VAL A 1 905 ? -0.062 32.969 26.297 1 97.94 905 VAL A N 1
ATOM 6915 C CA . VAL A 1 905 ? 1.378 32.781 26.172 1 97.94 905 VAL A CA 1
ATOM 6916 C C . VAL A 1 905 ? 1.746 31.375 26.672 1 97.94 905 VAL A C 1
ATOM 6918 O O . VAL A 1 905 ? 1.512 31.047 27.844 1 97.94 905 VAL A O 1
ATOM 6921 N N . LYS A 1 906 ? 2.264 30.594 25.828 1 96.94 906 LYS A N 1
ATOM 6922 C CA . LYS A 1 906 ? 2.555 29.203 26.156 1 96.94 906 LYS A CA 1
ATOM 6923 C C . LYS A 1 906 ? 4.047 28.922 26.031 1 96.94 906 LYS A C 1
ATOM 6925 O O . LYS A 1 906 ? 4.707 29.375 25.109 1 96.94 906 LYS A O 1
ATOM 6930 N N . LEU A 1 907 ? 4.547 28.266 27.062 1 97.25 907 LEU A N 1
ATOM 6931 C CA . LEU A 1 907 ? 5.836 27.609 26.859 1 97.25 907 LEU A CA 1
ATOM 6932 C C . LEU A 1 907 ? 5.672 26.328 26.047 1 97.25 907 LEU A C 1
ATOM 6934 O O . LEU A 1 907 ? 5.512 25.25 26.625 1 97.25 907 LEU A O 1
ATOM 6938 N N . ARG A 1 908 ? 5.805 26.469 24.812 1 96 908 ARG A N 1
ATOM 6939 C CA . ARG A 1 908 ? 5.5 25.406 23.859 1 96 908 ARG A CA 1
ATOM 6940 C C . ARG A 1 908 ? 6.543 24.297 23.922 1 96 908 ARG A C 1
ATOM 6942 O O . ARG A 1 908 ? 6.207 23.109 23.859 1 96 908 ARG A O 1
ATOM 6949 N N . GLU A 1 909 ? 7.758 24.688 23.891 1 95.88 909 GLU A N 1
ATOM 6950 C CA . GLU A 1 909 ? 8.852 23.734 23.891 1 95.88 909 GLU A CA 1
ATOM 6951 C C . GLU A 1 909 ? 9.992 24.203 24.797 1 95.88 909 GLU A C 1
ATOM 6953 O O . GLU A 1 909 ? 10.297 25.391 24.844 1 95.88 909 GLU A O 1
ATOM 6958 N N . MET A 1 910 ? 10.562 23.312 25.453 1 95.88 910 MET A N 1
ATOM 6959 C CA . MET A 1 910 ? 11.805 23.5 26.188 1 95.88 910 MET A CA 1
ATOM 6960 C C . MET A 1 910 ? 12.656 22.234 26.156 1 95.88 910 MET A C 1
ATOM 6962 O O . MET A 1 910 ? 12.148 21.141 26.406 1 95.88 910 MET A O 1
ATOM 6966 N N . SER A 1 911 ? 13.867 22.438 25.812 1 95.81 911 SER A N 1
ATOM 6967 C CA . SER A 1 911 ? 14.688 21.234 25.719 1 95.81 911 SER A CA 1
ATOM 6968 C C . SER A 1 911 ? 16.109 21.5 26.219 1 95.81 911 SER A C 1
ATOM 6970 O O . SER A 1 911 ? 16.578 22.641 26.188 1 95.81 911 SER A O 1
ATOM 6972 N N . ALA A 1 912 ? 16.734 20.484 26.703 1 96.5 912 ALA A N 1
ATOM 6973 C CA . ALA A 1 912 ? 18.156 20.422 27.062 1 96.5 912 ALA A CA 1
ATOM 6974 C C . ALA A 1 912 ? 18.797 19.141 26.562 1 96.5 912 ALA A C 1
ATOM 6976 O O . ALA A 1 912 ? 18.188 18.078 26.609 1 96.5 912 ALA A O 1
ATOM 6977 N N . SER A 1 913 ? 19.953 19.328 26.078 1 95.88 913 SER A N 1
ATOM 6978 C CA . SER A 1 913 ? 20.656 18.125 25.609 1 95.88 913 SER A CA 1
ATOM 6979 C C . SER A 1 913 ? 22.141 18.188 25.969 1 95.88 913 SER A C 1
ATOM 6981 O O . SER A 1 913 ? 22.703 19.266 26.094 1 95.88 913 SER A O 1
ATOM 6983 N N . TYR A 1 914 ? 22.703 17.062 26.188 1 96.81 914 TYR A N 1
ATOM 6984 C CA . TYR A 1 914 ? 24.125 16.859 26.438 1 96.81 914 TYR A CA 1
ATOM 6985 C C . TYR A 1 914 ? 24.703 15.852 25.453 1 96.81 914 TYR A C 1
ATOM 6987 O O . TYR A 1 914 ? 24.266 14.703 25.406 1 96.81 914 TYR A O 1
ATOM 6995 N N . THR A 1 915 ? 25.719 16.234 24.719 1 94.69 915 THR A N 1
ATOM 6996 C CA . THR A 1 915 ? 26.312 15.375 23.703 1 94.69 915 THR A CA 1
ATOM 6997 C C . THR A 1 915 ? 27.703 14.93 24.125 1 94.69 915 THR A C 1
ATOM 6999 O O . THR A 1 915 ? 28.547 15.758 24.484 1 94.69 915 THR A O 1
ATOM 7002 N N . LEU A 1 916 ? 27.906 13.68 24.078 1 94.25 916 LEU A N 1
ATOM 7003 C CA . LEU A 1 916 ? 29.203 13.055 24.297 1 94.25 916 LEU A CA 1
ATOM 7004 C C . LEU A 1 916 ? 29.812 12.602 22.969 1 94.25 916 LEU A C 1
ATOM 7006 O O . LEU A 1 916 ? 29.094 12.273 22.031 1 94.25 91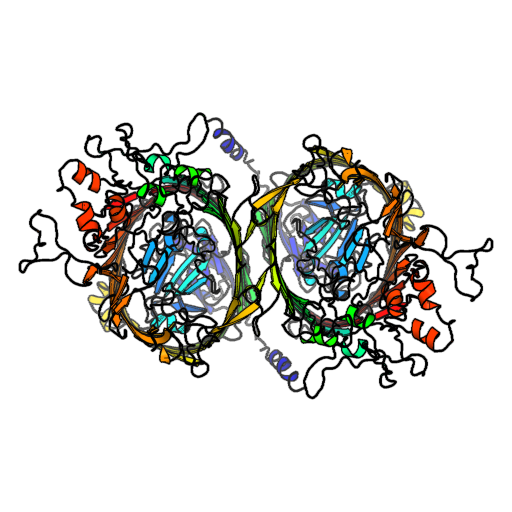6 LEU A O 1
ATOM 7010 N N . TYR A 1 917 ? 31.109 12.625 22.922 1 90.5 917 TYR A N 1
ATOM 7011 C CA . TYR A 1 917 ? 31.812 12.148 21.734 1 90.5 917 TYR A CA 1
ATOM 7012 C C . TYR A 1 917 ? 32.75 10.992 22.078 1 90.5 917 TYR A C 1
ATOM 7014 O O . TYR A 1 917 ? 33.969 11.125 22 1 90.5 917 TYR A O 1
ATOM 7022 N N . PRO A 1 918 ? 32.125 9.977 22.375 1 88.56 918 PRO A N 1
ATOM 7023 C CA . PRO A 1 918 ? 32.938 8.836 22.781 1 88.56 918 PRO A CA 1
ATOM 7024 C C . PRO A 1 918 ? 33.562 8.078 21.609 1 88.56 918 PRO A C 1
ATOM 7026 O O . PRO A 1 918 ? 33.156 6.953 21.312 1 88.56 918 PRO A O 1
ATOM 7029 N N . GLU A 1 919 ? 34.625 8.453 21.094 1 79.94 919 GLU A N 1
ATOM 7030 C CA . GLU A 1 919 ? 35.25 7.824 19.938 1 79.94 919 GLU A CA 1
ATOM 7031 C C . GLU A 1 919 ? 35.719 6.402 20.266 1 79.94 919 GLU A C 1
ATOM 7033 O O . GLU A 1 919 ? 35.719 5.535 19.391 1 79.94 919 GLU A O 1
ATOM 7038 N N . VAL A 1 920 ? 35.969 6.254 21.484 1 77.88 920 VAL A N 1
ATOM 7039 C CA . VAL A 1 920 ? 36.5 4.965 21.906 1 77.88 920 VAL A CA 1
ATOM 7040 C C . VAL A 1 920 ? 35.438 3.875 21.703 1 77.88 920 VAL A C 1
ATOM 7042 O O . VAL A 1 920 ? 35.781 2.719 21.438 1 77.88 920 VAL A O 1
ATOM 7045 N N . LEU A 1 921 ? 34.281 4.305 21.734 1 81.31 921 LEU A N 1
ATOM 7046 C CA . LEU A 1 921 ? 33.219 3.322 21.625 1 81.31 921 LEU A CA 1
ATOM 7047 C C . LEU A 1 921 ? 32.75 3.199 20.172 1 81.31 921 LEU A C 1
ATOM 7049 O O . LEU A 1 921 ? 31.766 2.514 19.891 1 81.31 921 LEU A O 1
ATOM 7053 N N . GLY A 1 922 ? 33.5 3.803 19.266 1 79.62 922 GLY A N 1
ATOM 7054 C CA . GLY A 1 922 ? 33.094 3.754 17.859 1 79.62 922 GLY A CA 1
ATOM 7055 C C . GLY A 1 922 ? 31.938 4.672 17.531 1 79.62 922 GLY A C 1
ATOM 7056 O O . GLY A 1 922 ? 31.359 4.59 16.438 1 79.62 922 GLY A O 1
ATOM 7057 N N . LEU A 1 923 ? 31.562 5.395 18.469 1 87.12 923 LEU A N 1
ATOM 7058 C CA . LEU A 1 923 ? 30.469 6.336 18.281 1 87.12 923 LEU A CA 1
ATOM 7059 C C . LEU A 1 923 ? 31 7.723 17.922 1 87.12 923 LEU A C 1
ATOM 7061 O O . LEU A 1 923 ? 31.984 8.188 18.516 1 87.12 923 LEU A O 1
ATOM 7065 N N . ARG A 1 924 ? 30.391 8.258 16.984 1 84.81 924 ARG A N 1
ATOM 7066 C CA . ARG A 1 924 ? 30.719 9.641 16.656 1 84.81 924 ARG A CA 1
ATOM 7067 C C . ARG A 1 924 ? 30.156 10.602 17.703 1 84.81 924 ARG A C 1
ATOM 7069 O O . ARG A 1 924 ? 30.812 11.594 18.062 1 84.81 924 ARG A O 1
ATOM 7076 N N . SER A 1 925 ? 28.969 10.375 18.047 1 91.38 925 SER A N 1
ATOM 7077 C CA . SER A 1 925 ? 28.359 11.203 19.078 1 91.38 925 SER A CA 1
ATOM 7078 C C . SER A 1 925 ? 27.25 10.453 19.812 1 91.38 925 SER A C 1
ATOM 7080 O O . SER A 1 925 ? 26.641 9.531 19.25 1 91.38 925 SER A O 1
ATOM 7082 N N . LEU A 1 926 ? 27.062 10.734 21.016 1 95.25 926 LEU A N 1
ATOM 7083 C CA . LEU A 1 926 ? 25.984 10.25 21.859 1 95.25 926 LEU A CA 1
ATOM 7084 C C . LEU A 1 926 ? 25.297 11.414 22.578 1 95.25 926 LEU A C 1
ATOM 7086 O O . LEU A 1 926 ? 25.891 12.078 23.422 1 95.25 926 LEU A O 1
ATOM 7090 N N . ARG A 1 927 ? 24.078 11.609 22.203 1 95.5 927 ARG A N 1
ATOM 7091 C CA . ARG A 1 927 ? 23.359 12.758 22.734 1 95.5 927 ARG A CA 1
ATOM 7092 C C . ARG A 1 927 ? 22.219 12.328 23.656 1 95.5 927 ARG A C 1
ATOM 7094 O O . ARG A 1 927 ? 21.391 11.5 23.266 1 95.5 927 ARG A O 1
ATOM 7101 N N . PHE A 1 928 ? 22.188 12.828 24.828 1 96.88 928 PHE A N 1
ATOM 7102 C CA . PHE A 1 928 ? 21.062 12.695 25.75 1 96.88 928 PHE A CA 1
ATOM 7103 C C . PHE A 1 928 ? 20.203 13.953 25.75 1 96.88 928 PHE A C 1
ATOM 7105 O O . PHE A 1 928 ? 20.734 15.07 25.734 1 96.88 928 PHE A O 1
ATOM 7112 N N . SER A 1 929 ? 18.938 13.758 25.672 1 96.19 929 SER A N 1
ATOM 7113 C CA . SER A 1 929 ? 18.094 14.938 25.625 1 96.19 929 SER A CA 1
ATOM 7114 C C . SER A 1 929 ? 16.875 14.789 26.531 1 96.19 929 SER A C 1
ATOM 7116 O O . SER A 1 929 ? 16.422 13.672 26.781 1 96.19 929 SER A O 1
ATOM 7118 N N . VAL A 1 930 ? 16.406 15.867 27.078 1 97.31 930 VAL A N 1
ATOM 7119 C CA . VAL A 1 930 ? 15.125 16.031 27.766 1 97.31 930 VAL A CA 1
ATOM 7120 C C . VAL A 1 930 ? 14.328 17.141 27.094 1 97.31 930 VAL A C 1
ATOM 7122 O O . VAL A 1 930 ? 14.828 18.266 26.938 1 97.31 930 VAL A O 1
ATOM 7125 N N . ILE A 1 931 ? 13.164 16.828 26.688 1 96.56 931 ILE A N 1
ATOM 7126 C CA . ILE A 1 931 ? 12.328 17.781 25.969 1 96.56 931 ILE A CA 1
ATOM 7127 C C . ILE A 1 931 ? 10.977 17.906 26.656 1 96.56 931 ILE A C 1
ATOM 7129 O O . ILE A 1 931 ? 10.336 16.906 26.969 1 96.56 931 ILE A O 1
ATOM 7133 N N . GLY A 1 932 ? 10.578 19.078 26.984 1 96.25 932 GLY A N 1
ATOM 7134 C CA . GLY A 1 932 ? 9.234 19.391 27.469 1 96.25 932 GLY A CA 1
ATOM 7135 C C . GLY A 1 932 ? 8.383 20.094 26.422 1 96.25 932 GLY A C 1
ATOM 7136 O O . GLY A 1 932 ? 8.867 20.953 25.688 1 96.25 932 GLY A O 1
ATOM 7137 N N . ARG A 1 933 ? 7.148 19.688 26.328 1 95.44 933 ARG A N 1
ATOM 7138 C CA . ARG A 1 933 ? 6.215 20.328 25.406 1 95.44 933 ARG A CA 1
ATOM 7139 C C . ARG A 1 933 ? 4.922 20.719 26.125 1 95.44 933 ARG A C 1
ATOM 7141 O O . ARG A 1 933 ? 4.379 19.938 26.906 1 95.44 933 ARG A O 1
ATOM 7148 N N . ASN A 1 934 ? 4.422 21.828 25.703 1 95.81 934 ASN A N 1
ATOM 7149 C CA . ASN A 1 934 ? 3.193 22.359 26.281 1 95.81 934 ASN A CA 1
ATOM 7150 C C . ASN A 1 934 ? 3.24 22.344 27.812 1 95.81 934 ASN A C 1
ATOM 7152 O O . ASN A 1 934 ? 2.338 21.797 28.453 1 95.81 934 ASN A O 1
ATOM 7156 N N . LEU A 1 935 ? 4.25 22.953 28.375 1 96.31 935 LEU A N 1
ATOM 7157 C CA . LEU A 1 935 ? 4.555 22.812 29.797 1 96.31 935 LEU A CA 1
ATOM 7158 C C . LEU A 1 935 ? 3.645 23.688 30.641 1 96.31 935 LEU A C 1
ATOM 7160 O O . LEU A 1 935 ? 3.16 23.266 31.688 1 96.31 935 LEU A O 1
ATOM 7164 N N . PHE A 1 936 ? 3.498 24.891 30.188 1 94.38 936 PHE A N 1
ATOM 7165 C CA . PHE A 1 936 ? 2.537 25.734 30.875 1 94.38 936 PHE A CA 1
ATOM 7166 C C . PHE A 1 936 ? 1.945 26.781 29.922 1 94.38 936 PHE A C 1
ATOM 7168 O O . PHE A 1 936 ? 2.488 27.016 28.844 1 94.38 936 PHE A O 1
ATOM 7175 N N . SER A 1 937 ? 0.909 27.359 30.297 1 96.62 937 SER A N 1
ATOM 7176 C CA . SER A 1 937 ? 0.162 28.359 29.547 1 96.62 937 SER A CA 1
ATOM 7177 C C . SER A 1 937 ? -0.344 29.469 30.469 1 96.62 937 SER A C 1
ATOM 7179 O O . SER A 1 937 ? -0.906 29.203 31.531 1 96.62 937 SER A O 1
ATOM 7181 N N . ILE A 1 938 ? -0.01 30.641 30.109 1 97.69 938 ILE A N 1
ATOM 7182 C CA . ILE A 1 938 ? -0.586 31.812 30.781 1 97.69 938 ILE A CA 1
ATOM 7183 C C . ILE A 1 938 ? -1.786 32.312 29.984 1 97.69 938 ILE A C 1
ATOM 7185 O O . ILE A 1 938 ? -1.624 32.906 28.922 1 97.69 938 ILE A O 1
ATOM 7189 N N . ASP A 1 939 ? -2.904 32.062 30.469 1 97.19 939 ASP A N 1
ATOM 7190 C CA . ASP A 1 939 ? -4.152 32.438 29.812 1 97.19 939 ASP A CA 1
ATOM 7191 C C . ASP A 1 939 ? -5.277 32.594 30.844 1 97.19 939 ASP A C 1
ATOM 7193 O O . ASP A 1 939 ? -5.129 32.188 32 1 97.19 939 ASP A O 1
ATOM 7197 N N . SER A 1 940 ? -6.336 33.219 30.453 1 95.5 940 SER A N 1
ATOM 7198 C CA . SER A 1 940 ? -7.484 33.406 31.328 1 95.5 940 SER A CA 1
ATOM 7199 C C . SER A 1 940 ? -8.641 32.5 30.922 1 95.5 940 SER A C 1
ATOM 7201 O O . SER A 1 940 ? -9.781 32.719 31.344 1 95.5 940 SER A O 1
ATOM 7203 N N . TYR A 1 941 ? -8.453 31.594 30.109 1 96.81 941 TYR A N 1
ATOM 7204 C CA . TYR A 1 941 ? -9.5 30.703 29.641 1 96.81 941 TYR A CA 1
ATOM 7205 C C . TYR A 1 941 ? -9.852 29.672 30.703 1 96.81 941 TYR A C 1
ATOM 7207 O O . TYR A 1 941 ? -8.969 29.031 31.281 1 96.81 941 TYR A O 1
ATOM 7215 N N . ASN A 1 942 ? -11.086 29.469 30.922 1 94.75 942 ASN A N 1
ATOM 7216 C CA . ASN A 1 942 ? -11.539 28.594 32 1 94.75 942 ASN A CA 1
ATOM 7217 C C . ASN A 1 942 ? -11.547 27.125 31.562 1 94.75 942 ASN A C 1
ATOM 7219 O O . ASN A 1 942 ? -11.578 26.234 32.406 1 94.75 942 ASN A O 1
ATOM 7223 N N . GLY A 1 943 ? -11.562 26.906 30.297 1 94.56 943 GLY A N 1
ATOM 7224 C CA . GLY A 1 943 ? -11.562 25.531 29.828 1 94.56 943 GLY A CA 1
ATOM 7225 C C . GLY A 1 943 ? -10.195 24.875 29.875 1 94.56 943 GLY A C 1
ATOM 7226 O O . GLY A 1 943 ? -9.281 25.391 30.516 1 94.56 943 GLY A O 1
ATOM 7227 N N . TYR A 1 944 ? -10.133 23.672 29.266 1 94.69 944 TYR A N 1
ATOM 7228 C CA . TYR A 1 944 ? -8.898 22.906 29.297 1 94.69 944 TYR A CA 1
ATOM 7229 C C . TYR A 1 944 ? -7.766 23.672 28.609 1 94.69 944 TYR A C 1
ATOM 7231 O O . TYR A 1 944 ? -6.645 23.719 29.125 1 94.69 944 TYR A O 1
ATOM 7239 N N . ASP A 1 945 ? -8.039 24.125 27.391 1 94.88 945 ASP A N 1
ATOM 7240 C CA . ASP A 1 945 ? -7.039 24.75 26.531 1 94.88 945 ASP A CA 1
ATOM 7241 C C . ASP A 1 945 ? -7.703 25.672 25.5 1 94.88 945 ASP A C 1
ATOM 7243 O O . ASP A 1 945 ? -8.633 25.25 24.797 1 94.88 945 ASP A O 1
ATOM 7247 N N . PRO A 1 946 ? -7.281 26.797 25.359 1 95.19 946 PRO A N 1
ATOM 7248 C CA . PRO A 1 946 ? -7.93 27.719 24.438 1 95.19 946 PRO A CA 1
ATOM 7249 C C . PRO A 1 946 ? -7.656 27.391 22.969 1 95.19 946 PRO A C 1
ATOM 7251 O O . PRO A 1 946 ? -8.297 27.938 22.078 1 95.19 946 PRO A O 1
ATOM 7254 N N . GLU A 1 947 ? -6.777 26.5 22.641 1 92.25 947 GLU A N 1
ATOM 7255 C CA . GLU A 1 947 ? -6.387 26.188 21.266 1 92.25 947 GLU A CA 1
ATOM 7256 C C . GLU A 1 947 ? -7.301 25.125 20.672 1 92.25 947 GLU A C 1
ATOM 7258 O O . GLU A 1 947 ? -7.383 24.984 19.453 1 92.25 947 GLU A O 1
ATOM 7263 N N . THR A 1 948 ? -7.938 24.328 21.438 1 88.75 948 THR A N 1
ATOM 7264 C CA . THR A 1 948 ? -8.711 23.203 20.922 1 88.75 948 THR A CA 1
ATOM 7265 C C . THR A 1 948 ? -9.938 23.688 20.156 1 88.75 948 THR A C 1
ATOM 7267 O O . THR A 1 948 ? -10.398 24.812 20.375 1 88.75 948 THR A O 1
ATOM 7270 N N . ASN A 1 949 ? -10.391 22.875 19.203 1 89.81 949 ASN A N 1
ATOM 7271 C CA . ASN A 1 949 ? -11.531 23.188 18.344 1 89.81 949 ASN A CA 1
ATOM 7272 C C . ASN A 1 949 ? -12.344 21.953 18.016 1 89.81 949 ASN A C 1
ATOM 7274 O O . ASN A 1 949 ? -11.844 21.016 17.391 1 89.81 949 ASN A O 1
ATOM 7278 N N . VAL A 1 950 ? -13.57 21.922 18.281 1 88.06 950 VAL A N 1
ATOM 7279 C CA . VAL A 1 950 ? -14.414 20.75 18.109 1 88.06 950 VAL A CA 1
ATOM 7280 C C . VAL A 1 950 ? -14.633 20.469 16.625 1 88.06 950 VAL A C 1
ATOM 7282 O O . VAL A 1 950 ? -14.844 19.312 16.234 1 88.06 950 VAL A O 1
ATOM 7285 N N . ALA A 1 951 ? -14.578 21.469 15.805 1 85.5 951 ALA A N 1
ATOM 7286 C CA . ALA A 1 951 ? -14.844 21.312 14.375 1 85.5 951 ALA A CA 1
ATOM 7287 C C . ALA A 1 951 ? -13.602 20.797 13.648 1 85.5 951 ALA A C 1
ATOM 7289 O O . ALA A 1 951 ? -13.617 20.625 12.422 1 85.5 951 ALA A O 1
ATOM 7290 N N . GLY A 1 952 ? -12.578 20.562 14.383 1 82.31 952 GLY A N 1
ATOM 7291 C CA . GLY A 1 952 ? -11.359 20.062 13.766 1 82.31 952 GLY A CA 1
ATOM 7292 C C . GLY A 1 952 ? -10.703 21.047 12.836 1 82.31 952 GLY A C 1
ATOM 7293 O O . GLY A 1 952 ? -10.484 22.203 13.203 1 82.31 952 GLY A O 1
ATOM 7294 N N . GLN A 1 953 ? -10.5 20.562 11.633 1 81.06 953 GLN A N 1
ATOM 7295 C CA . GLN A 1 953 ? -9.75 21.359 10.68 1 81.06 953 GLN A CA 1
ATOM 7296 C C . GLN A 1 953 ? -10.68 22.141 9.758 1 81.06 953 GLN A C 1
ATOM 7298 O O . GLN A 1 953 ? -10.266 22.625 8.703 1 81.06 953 GLN A O 1
ATOM 7303 N N . ARG A 1 954 ? -11.891 22.344 10.07 1 82.31 954 ARG A N 1
ATOM 7304 C CA . ARG A 1 954 ? -12.82 23.094 9.234 1 82.31 954 ARG A CA 1
ATOM 7305 C C . ARG A 1 954 ? -12.383 24.547 9.094 1 82.31 954 ARG A C 1
ATOM 7307 O O . ARG A 1 954 ? -11.867 25.141 10.047 1 82.31 954 ARG A O 1
ATOM 7314 N N . THR A 1 955 ? -12.719 25.094 8.109 1 85.69 955 THR A N 1
ATOM 7315 C CA . THR A 1 955 ? -12.219 26.422 7.746 1 85.69 955 THR A CA 1
ATOM 7316 C C . THR A 1 955 ? -12.938 27.5 8.531 1 85.69 955 THR A C 1
ATOM 7318 O O . THR A 1 955 ? -12.305 28.406 9.094 1 85.69 955 THR A O 1
ATOM 7321 N N . ALA A 1 956 ? -14.188 27.344 8.625 1 89.5 956 ALA A N 1
ATOM 7322 C CA . ALA A 1 956 ? -14.977 28.5 9.062 1 89.5 956 ALA A CA 1
ATOM 7323 C C . ALA A 1 956 ? -15.359 28.375 10.531 1 89.5 956 ALA A C 1
ATOM 7325 O O . ALA A 1 956 ? -15.773 29.359 11.156 1 89.5 956 ALA A O 1
ATOM 7326 N N . VAL A 1 957 ? -15.289 27.312 11.094 1 90.81 957 VAL A N 1
ATOM 7327 C CA . VAL A 1 957 ? -15.641 27.141 12.5 1 90.81 957 VAL A CA 1
ATOM 7328 C C . VAL A 1 957 ? -14.375 26.938 13.336 1 90.81 957 VAL A C 1
ATOM 7330 O O . VAL A 1 957 ? -13.75 25.875 13.281 1 90.81 957 VAL A O 1
ATOM 7333 N N . ARG A 1 958 ? -14.086 27.984 14.109 1 92.44 958 ARG A N 1
ATOM 7334 C CA . ARG A 1 958 ? -12.875 27.984 14.93 1 92.44 958 ARG A CA 1
ATOM 7335 C C . ARG A 1 958 ? -13.164 28.484 16.344 1 92.44 958 ARG A C 1
ATOM 7337 O O . ARG A 1 958 ? -14.133 29.219 16.547 1 92.44 958 ARG A O 1
ATOM 7344 N N . GLY A 1 959 ? -12.266 28.047 17.25 1 93.25 959 GLY A N 1
ATOM 7345 C CA . GLY A 1 959 ? -12.383 28.516 18.625 1 93.25 959 GLY A CA 1
ATOM 7346 C C . GLY A 1 959 ? -13.648 28.031 19.312 1 93.25 959 GLY A C 1
ATOM 7347 O O . GLY A 1 959 ? -14.18 28.719 20.188 1 93.25 959 GLY A O 1
ATOM 7348 N N . PHE A 1 960 ? -14.172 27 18.859 1 93.62 960 PHE A N 1
ATOM 7349 C CA . PHE A 1 960 ? -15.375 26.406 19.438 1 93.62 960 PHE A CA 1
ATOM 7350 C C . PHE A 1 960 ? -15.016 25.203 20.297 1 93.62 960 PHE A C 1
ATOM 7352 O O . PHE A 1 960 ? -14.672 24.141 19.781 1 93.62 960 PHE A O 1
ATOM 7359 N N . ASP A 1 961 ? -15.172 25.422 21.594 1 92.44 961 ASP A N 1
ATOM 7360 C CA . ASP A 1 961 ? -14.812 24.359 22.516 1 92.44 961 ASP A CA 1
ATOM 7361 C C . ASP A 1 961 ? -16.047 23.562 22.953 1 92.44 961 ASP A C 1
ATOM 7363 O O . ASP A 1 961 ? -17.031 24.156 23.438 1 92.44 961 ASP A O 1
ATOM 7367 N N . PHE A 1 962 ? -15.992 22.297 22.781 1 90.06 962 PHE A N 1
ATOM 7368 C CA . PHE A 1 962 ? -17.031 21.391 23.25 1 90.06 962 PHE A CA 1
ATOM 7369 C C . PHE A 1 962 ? -16.422 20.062 23.672 1 90.06 962 PHE A C 1
ATOM 7371 O O . PHE A 1 962 ? -16.391 19.109 22.891 1 90.06 962 PHE A O 1
ATOM 7378 N N . VAL A 1 963 ? -15.961 19.984 24.859 1 86.44 963 VAL A N 1
ATOM 7379 C CA . VAL A 1 963 ? -15.461 18.797 25.562 1 86.44 963 VAL A CA 1
ATOM 7380 C C . VAL A 1 963 ? -14.359 18.141 24.734 1 86.44 963 VAL A C 1
ATOM 7382 O O . VAL A 1 963 ? -14.406 16.938 24.469 1 86.44 963 VAL A O 1
ATOM 7385 N N . GLN A 1 964 ? -13.453 18.875 24.203 1 88.5 964 GLN A N 1
ATOM 7386 C CA . GLN A 1 964 ? -12.336 18.344 23.438 1 88.5 964 GLN A CA 1
ATOM 7387 C C . GLN A 1 964 ? -11.242 17.812 24.344 1 88.5 964 GLN A C 1
ATOM 7389 O O . GLN A 1 964 ? -11.047 18.312 25.453 1 88.5 964 GLN A O 1
ATOM 7394 N N . VAL A 1 965 ? -10.586 16.797 23.875 1 92.19 965 VAL A N 1
ATOM 7395 C CA . VAL A 1 965 ? -9.445 16.281 24.625 1 92.19 965 VAL A CA 1
ATOM 7396 C C . VAL A 1 965 ? -8.383 17.375 24.766 1 92.19 965 VAL A C 1
ATOM 7398 O O . VAL A 1 965 ? -7.957 17.969 23.781 1 92.19 965 VAL A O 1
ATOM 7401 N N . PRO A 1 966 ? -8.023 17.656 25.953 1 93.56 966 PRO A N 1
ATOM 7402 C CA . PRO A 1 966 ? -7.027 18.719 26.141 1 93.56 966 PRO A CA 1
ATOM 7403 C C . PRO A 1 966 ? -5.652 18.344 25.578 1 93.56 966 PRO A C 1
ATOM 7405 O O . PRO A 1 966 ? -5.27 17.172 25.625 1 93.56 966 PRO A O 1
ATOM 7408 N N . ILE A 1 967 ? -4.906 19.312 25.125 1 94.81 967 ILE A N 1
ATOM 7409 C CA . ILE A 1 967 ? -3.531 19.078 24.688 1 94.81 967 ILE A CA 1
ATOM 7410 C C . ILE A 1 967 ? -2.662 18.734 25.891 1 94.81 967 ILE A C 1
ATOM 7412 O O . ILE A 1 967 ? -2.592 19.484 26.859 1 94.81 967 ILE A O 1
ATOM 7416 N N . PRO A 1 968 ? -1.979 17.703 25.828 1 96.19 968 PRO A N 1
ATOM 7417 C CA . PRO A 1 968 ? -1.246 17.234 27.016 1 96.19 968 PRO A CA 1
ATOM 7418 C C . PRO A 1 968 ? 0.071 17.984 27.219 1 96.19 968 PRO A C 1
ATOM 7420 O O . PRO A 1 968 ? 0.613 18.547 26.266 1 96.19 968 PRO A O 1
ATOM 7423 N N . ARG A 1 969 ? 0.456 18.016 28.484 1 96.94 969 ARG A N 1
ATOM 7424 C CA . ARG A 1 969 ? 1.847 18.297 28.828 1 96.94 969 ARG A CA 1
ATOM 7425 C C . ARG A 1 969 ? 2.719 17.062 28.641 1 96.94 969 ARG A C 1
ATOM 7427 O O . ARG A 1 969 ? 2.41 16 29.188 1 96.94 969 ARG A O 1
ATOM 7434 N N . SER A 1 970 ? 3.754 17.25 27.922 1 96.5 970 SER A N 1
ATOM 7435 C CA . SER A 1 970 ? 4.586 16.094 27.609 1 96.5 970 SER A CA 1
ATOM 7436 C C . SER A 1 970 ? 6.027 16.312 28.047 1 96.5 970 SER A C 1
ATOM 7438 O O . SER A 1 970 ? 6.57 17.406 27.906 1 96.5 970 SER A O 1
ATOM 7440 N N . ILE A 1 971 ? 6.613 15.297 28.625 1 97.81 971 ILE A N 1
ATOM 7441 C CA . ILE A 1 971 ? 8.039 15.234 28.891 1 97.81 971 ILE A CA 1
ATOM 7442 C C . ILE A 1 971 ? 8.656 14.047 28.156 1 97.81 971 ILE A C 1
ATOM 7444 O O . ILE A 1 971 ? 8.211 12.906 28.312 1 97.81 971 ILE A O 1
ATOM 7448 N N . ILE A 1 972 ? 9.656 14.305 27.422 1 97.44 972 ILE A N 1
ATOM 7449 C CA . ILE A 1 972 ? 10.266 13.281 26.578 1 97.44 972 ILE A CA 1
ATOM 7450 C C . ILE A 1 972 ? 11.734 13.117 26.938 1 97.44 972 ILE A C 1
ATOM 7452 O O . ILE A 1 972 ? 12.484 14.094 27 1 97.44 972 ILE A O 1
ATOM 7456 N N . PHE A 1 973 ? 12.156 11.961 27.188 1 97.69 973 PHE A N 1
ATOM 7457 C CA . PHE A 1 973 ? 13.555 11.602 27.359 1 97.69 973 PHE A CA 1
ATOM 7458 C C . PHE A 1 973 ? 14.078 10.867 26.125 1 97.69 973 PHE A C 1
ATOM 7460 O O . PHE A 1 973 ? 13.422 9.961 25.609 1 97.69 973 PHE A O 1
ATOM 7467 N N . GLY A 1 974 ? 15.203 11.359 25.641 1 96.25 974 GLY A N 1
ATOM 7468 C CA . GLY A 1 974 ? 15.703 10.75 24.422 1 96.25 974 GLY A CA 1
ATOM 7469 C C . GLY A 1 974 ? 17.188 10.469 24.453 1 96.25 974 GLY A C 1
ATOM 7470 O O . GLY A 1 974 ? 17.938 11.156 25.141 1 96.25 974 GLY A O 1
ATOM 7471 N N . VAL A 1 975 ? 17.609 9.469 23.734 1 96.88 975 VAL A N 1
ATOM 7472 C CA . VAL A 1 975 ? 19 9.148 23.453 1 96.88 975 VAL A CA 1
ATOM 7473 C C . VAL A 1 975 ? 19.203 8.977 21.938 1 96.88 975 VAL A C 1
ATOM 7475 O O . VAL A 1 975 ? 18.422 8.297 21.281 1 96.88 975 VAL A O 1
ATOM 7478 N N . THR A 1 976 ? 20.141 9.672 21.406 1 95.38 976 THR A N 1
ATOM 7479 C CA . THR A 1 976 ? 20.484 9.539 20 1 95.38 976 THR A CA 1
ATOM 7480 C C . THR A 1 976 ? 21.953 9.156 19.844 1 95.38 976 THR A C 1
ATOM 7482 O O . THR A 1 976 ? 22.844 9.883 20.312 1 95.38 976 THR A O 1
ATOM 7485 N N . ALA A 1 977 ? 22.203 8.125 19.188 1 96.19 977 ALA A N 1
ATOM 7486 C CA . ALA A 1 977 ? 23.562 7.641 18.922 1 96.19 977 ALA A CA 1
ATOM 7487 C C . ALA A 1 977 ? 23.891 7.711 17.438 1 96.19 977 ALA A C 1
ATOM 7489 O O . ALA A 1 977 ? 23.094 7.289 16.594 1 96.19 977 ALA A O 1
ATOM 7490 N N . ASN A 1 978 ? 25 8.281 17.203 1 92.69 978 ASN A N 1
ATOM 7491 C CA . ASN A 1 978 ? 25.516 8.328 15.836 1 92.69 978 ASN A CA 1
ATOM 7492 C C . ASN A 1 978 ? 26.797 7.523 15.695 1 92.69 978 ASN A C 1
ATOM 7494 O O . ASN A 1 978 ? 27.719 7.652 16.516 1 92.69 978 ASN A O 1
ATOM 7498 N N . PHE A 1 979 ? 26.797 6.82 14.711 1 91.62 979 PHE A N 1
ATOM 7499 C CA . PHE A 1 979 ? 27.953 5.969 14.453 1 91.62 979 PHE A CA 1
ATOM 7500 C C . PHE A 1 979 ? 28.609 6.336 13.125 1 91.62 979 PHE A C 1
ATOM 7502 O O . PHE A 1 979 ? 27.938 6.801 12.203 1 91.62 979 PHE A O 1
ATOM 7509 N N . MET B 1 1 ? 13.328 -3.854 38.281 1 21.03 1 MET B N 1
ATOM 7510 C CA . MET B 1 1 ? 14.672 -3.449 38.688 1 21.03 1 MET B CA 1
ATOM 7511 C C . MET B 1 1 ? 15.719 -4.301 37.969 1 21.03 1 MET B C 1
ATOM 7513 O O . MET B 1 1 ? 16.859 -3.867 37.781 1 21.03 1 MET B O 1
ATOM 7517 N N . LYS B 1 2 ? 15.352 -5.641 37.906 1 24.2 2 LYS B N 1
ATOM 7518 C CA . LYS B 1 2 ? 16.422 -6.543 37.5 1 24.2 2 LYS B CA 1
ATOM 7519 C C . LYS B 1 2 ? 16.734 -6.398 36 1 24.2 2 LYS B C 1
ATOM 7521 O O . LYS B 1 2 ? 17.469 -7.211 35.438 1 24.2 2 LYS B O 1
ATOM 7526 N N . LYS B 1 3 ? 15.773 -5.633 35.375 1 27.72 3 LYS B N 1
ATOM 7527 C CA . LYS B 1 3 ? 15.633 -5.66 33.938 1 27.72 3 LYS B CA 1
ATOM 7528 C C . LYS B 1 3 ? 16.781 -4.918 33.25 1 27.72 3 LYS B C 1
ATOM 7530 O O . LYS B 1 3 ? 16.938 -4.98 32.031 1 27.72 3 LYS B O 1
ATOM 7535 N N . GLY B 1 4 ? 17.5 -3.902 34.156 1 28.38 4 GLY B N 1
ATOM 7536 C CA . GLY B 1 4 ? 18.281 -2.873 33.5 1 28.38 4 GLY B CA 1
ATOM 7537 C C . GLY B 1 4 ? 19.688 -3.33 33.125 1 28.38 4 GLY B C 1
ATOM 7538 O O . GLY B 1 4 ? 20.359 -2.684 32.312 1 28.38 4 GLY B O 1
ATOM 7539 N N . ILE B 1 5 ? 20.297 -4.27 33.938 1 28.45 5 ILE B N 1
ATOM 7540 C CA . ILE B 1 5 ? 21.75 -4.406 34 1 28.45 5 ILE B CA 1
ATOM 7541 C C . ILE B 1 5 ? 22.266 -5.164 32.781 1 28.45 5 ILE B C 1
ATOM 7543 O O . ILE B 1 5 ? 23.469 -5.184 32.531 1 28.45 5 ILE B O 1
ATOM 7547 N N . LEU B 1 6 ? 21.406 -5.996 32.156 1 28.52 6 LEU B N 1
ATOM 7548 C CA . LEU B 1 6 ? 22.016 -6.984 31.281 1 28.52 6 LEU B CA 1
ATOM 7549 C C . LEU B 1 6 ? 22.516 -6.336 30 1 28.52 6 LEU B C 1
ATOM 7551 O O . LEU B 1 6 ? 23.297 -6.938 29.25 1 28.52 6 LEU B O 1
ATOM 7555 N N . SER B 1 7 ? 22.047 -5.043 29.719 1 29.06 7 SER B N 1
ATOM 7556 C CA . SER B 1 7 ? 22.312 -4.535 28.375 1 29.06 7 SER B CA 1
ATOM 7557 C C . SER B 1 7 ? 23.75 -4.066 28.234 1 29.06 7 SER B C 1
ATOM 7559 O O . SER B 1 7 ? 24.266 -3.902 27.125 1 29.06 7 SER B O 1
ATOM 7561 N N . LEU B 1 8 ? 24.438 -3.668 29.422 1 28.92 8 LEU B N 1
ATOM 7562 C CA . LEU B 1 8 ? 25.688 -2.939 29.266 1 28.92 8 LEU B CA 1
ATOM 7563 C C . LEU B 1 8 ? 26.828 -3.893 28.938 1 28.92 8 LEU B C 1
ATOM 7565 O O . LEU B 1 8 ? 27.906 -3.457 28.531 1 28.92 8 LEU B O 1
ATOM 7569 N N . ALA B 1 9 ? 26.781 -5.145 29.359 1 29.06 9 ALA B N 1
ATOM 7570 C CA . ALA B 1 9 ? 27.969 -5.977 29.375 1 29.06 9 ALA B CA 1
ATOM 7571 C C . ALA B 1 9 ? 28.453 -6.277 27.969 1 29.06 9 ALA B C 1
ATOM 7573 O O . ALA B 1 9 ? 29.578 -6.746 27.766 1 29.06 9 ALA B O 1
ATOM 7574 N N . CYS B 1 10 ? 27.672 -6.258 26.984 1 28.97 10 CYS B N 1
ATOM 7575 C CA . CYS B 1 10 ? 28.141 -6.875 25.75 1 28.97 10 CYS B CA 1
ATOM 7576 C C . CYS B 1 10 ? 29.141 -5.969 25.031 1 28.97 10 CYS B C 1
ATOM 7578 O O . CYS B 1 10 ? 29.625 -6.309 23.953 1 28.97 10 CYS B O 1
ATOM 7580 N N . LEU B 1 11 ? 29.406 -4.684 25.531 1 29.38 11 LEU B N 1
ATOM 7581 C CA . LEU B 1 11 ? 30.188 -3.826 24.656 1 29.38 11 LEU B CA 1
ATOM 7582 C C . LEU B 1 11 ? 31.672 -4.078 24.828 1 29.38 11 LEU B C 1
ATOM 7584 O O . LEU B 1 11 ? 32.5 -3.469 24.156 1 29.38 11 LEU B O 1
ATOM 7588 N N . LEU B 1 12 ? 32.188 -4.641 25.953 1 29.55 12 LEU B N 1
ATOM 7589 C CA . LEU B 1 12 ? 33.625 -4.445 26.25 1 29.55 12 LEU B CA 1
ATOM 7590 C C . LEU B 1 12 ? 34.469 -5.363 25.375 1 29.55 12 LEU B C 1
ATOM 7592 O O . LEU B 1 12 ? 35.688 -5.387 25.531 1 29.55 12 LEU B O 1
ATOM 7596 N N . LEU B 1 13 ? 34.125 -6.473 24.969 1 30.7 13 LEU B N 1
ATOM 7597 C CA . LEU B 1 13 ? 35.156 -7.387 24.5 1 30.7 13 LEU B CA 1
ATOM 7598 C C . LEU B 1 13 ? 35.688 -6.965 23.141 1 30.7 13 LEU B C 1
ATOM 7600 O O . LEU B 1 13 ? 35.219 -7.465 22.109 1 30.7 13 LEU B O 1
ATOM 7604 N N . LEU B 1 14 ? 36.062 -5.703 22.984 1 31.28 14 LEU B N 1
ATOM 7605 C CA . LEU B 1 14 ? 36.656 -5.41 21.672 1 31.28 14 LEU B CA 1
ATOM 7606 C C . LEU B 1 14 ? 38.062 -5.977 21.562 1 31.28 14 LEU B C 1
ATOM 7608 O O . LEU B 1 14 ? 38.938 -5.652 22.375 1 31.28 14 LEU B O 1
ATOM 7612 N N . PRO B 1 15 ? 38.406 -7.117 20.984 1 34.91 15 PRO B N 1
ATOM 7613 C CA . PRO B 1 15 ? 39.781 -7.594 20.781 1 34.91 15 PRO B CA 1
ATOM 7614 C C . PRO B 1 15 ? 40.656 -6.582 20.047 1 34.91 15 PRO B C 1
ATOM 7616 O O . PRO B 1 15 ? 40.156 -5.855 19.188 1 34.91 15 PRO B O 1
ATOM 7619 N N . ILE B 1 16 ? 41.781 -6.215 20.609 1 35.97 16 ILE B N 1
ATOM 7620 C CA . ILE B 1 16 ? 42.906 -5.477 20.047 1 35.97 16 ILE B CA 1
ATOM 7621 C C . ILE B 1 16 ? 43.438 -6.215 18.812 1 35.97 16 ILE B C 1
ATOM 7623 O O . ILE B 1 16 ? 43.969 -7.324 18.938 1 35.97 16 ILE B O 1
ATOM 7627 N N . ALA B 1 17 ? 43.094 -6.027 17.609 1 36.41 17 ALA B N 1
ATOM 7628 C CA . ALA B 1 17 ? 43.625 -6.539 16.344 1 36.41 17 ALA B CA 1
ATOM 7629 C C . ALA B 1 17 ? 45.062 -6.098 16.125 1 36.41 17 ALA B C 1
ATOM 7631 O O . ALA B 1 17 ? 45.375 -4.898 16.141 1 36.41 17 ALA B O 1
ATOM 7632 N N . VAL B 1 18 ? 46.031 -6.844 16.406 1 38.66 18 VAL B N 1
ATOM 7633 C CA . VAL B 1 18 ? 47.406 -6.727 15.906 1 38.66 18 VAL B CA 1
ATOM 7634 C C . VAL B 1 18 ? 47.375 -6.527 14.391 1 38.66 18 VAL B C 1
ATOM 7636 O O . VAL B 1 18 ? 46.875 -7.375 13.656 1 38.66 18 VAL B O 1
ATOM 7639 N N . GLN B 1 19 ? 47.531 -5.328 13.875 1 39.62 19 GLN B N 1
ATOM 7640 C CA . GLN B 1 19 ? 47.5 -4.918 12.477 1 39.62 19 GLN B CA 1
ATOM 7641 C C . GLN B 1 19 ? 48.719 -5.441 11.734 1 39.62 19 GLN B C 1
ATOM 7643 O O . GLN B 1 19 ? 49.844 -5.039 12.023 1 39.62 19 GLN B O 1
ATOM 7648 N N . ALA B 1 20 ? 48.875 -6.547 11.289 1 48.44 20 ALA B N 1
ATOM 7649 C CA . ALA B 1 20 ? 49.812 -6.93 10.242 1 48.44 20 ALA B CA 1
ATOM 7650 C C . ALA B 1 20 ? 49.812 -5.918 9.102 1 48.44 20 ALA B C 1
ATOM 7652 O O . ALA B 1 20 ? 48.75 -5.375 8.758 1 48.44 20 ALA B O 1
ATOM 7653 N N . GLN B 1 21 ? 51 -5.406 8.711 1 55.72 21 GLN B N 1
ATOM 7654 C CA . GLN B 1 21 ? 51.188 -4.348 7.723 1 55.72 21 GLN B CA 1
ATOM 7655 C C . GLN B 1 21 ? 50.531 -4.727 6.387 1 55.72 21 GLN B C 1
ATOM 7657 O O . GLN B 1 21 ? 50.938 -5.723 5.77 1 55.72 21 GLN B O 1
ATOM 7662 N N . GLU B 1 22 ? 49.625 -4.25 5.941 1 65.94 22 GLU B N 1
ATOM 7663 C CA . GLU B 1 22 ? 48.938 -4.441 4.668 1 65.94 22 GLU B CA 1
ATOM 7664 C C . GLU B 1 22 ? 49.656 -3.697 3.539 1 65.94 22 GLU B C 1
ATOM 7666 O O . GLU B 1 22 ? 50.188 -2.607 3.748 1 65.94 22 GLU B O 1
ATOM 7671 N N . VAL B 1 23 ? 50.125 -4.449 2.504 1 76.31 23 VAL B N 1
ATOM 7672 C CA . VAL B 1 23 ? 50.688 -3.932 1.263 1 76.31 23 VAL B CA 1
ATOM 7673 C C . VAL B 1 23 ? 49.594 -3.77 0.22 1 76.31 23 VAL B C 1
ATOM 7675 O O . VAL B 1 23 ? 48.656 -4.574 0.163 1 76.31 23 VAL B O 1
ATOM 7678 N N . ALA B 1 24 ? 49.781 -2.686 -0.567 1 81.75 24 ALA B N 1
ATOM 7679 C CA . ALA B 1 24 ? 48.844 -2.438 -1.637 1 81.75 24 ALA B CA 1
ATOM 7680 C C . ALA B 1 24 ? 49.156 -3.258 -2.879 1 81.75 24 ALA B C 1
ATOM 7682 O O . ALA B 1 24 ? 50.25 -3.121 -3.445 1 81.75 24 ALA B O 1
ATOM 7683 N N . TYR B 1 25 ? 48.406 -4.137 -3.242 1 83.94 25 TYR B N 1
ATOM 7684 C CA . TYR B 1 25 ? 48.562 -4.93 -4.457 1 83.94 25 TYR B CA 1
ATOM 7685 C C . TYR B 1 25 ? 47.562 -4.504 -5.523 1 83.94 25 TYR B C 1
ATOM 7687 O O . TYR B 1 25 ? 46.438 -4.098 -5.207 1 83.94 25 TYR B O 1
ATOM 7695 N N . THR B 1 26 ? 48.062 -4.496 -6.812 1 87.12 26 THR B N 1
ATOM 7696 C CA . THR B 1 26 ? 47.188 -4.367 -7.977 1 87.12 26 THR B CA 1
ATOM 7697 C C . THR B 1 26 ? 47.188 -5.645 -8.805 1 87.12 26 THR B C 1
ATOM 7699 O O . THR B 1 26 ? 48.25 -6.035 -9.336 1 87.12 26 THR B O 1
ATOM 7702 N N . ILE B 1 27 ? 46.156 -6.273 -8.867 1 87.38 27 ILE B N 1
ATOM 7703 C CA . ILE B 1 27 ? 46 -7.504 -9.641 1 87.38 27 ILE B CA 1
ATOM 7704 C C . ILE B 1 27 ? 45.156 -7.223 -10.891 1 87.38 27 ILE B C 1
ATOM 7706 O O . ILE B 1 27 ? 44.062 -6.707 -10.797 1 87.38 27 ILE B O 1
ATOM 7710 N N . SER B 1 28 ? 45.781 -7.508 -12.047 1 87.94 28 SER B N 1
ATOM 7711 C CA . SER B 1 28 ? 45.062 -7.242 -13.289 1 87.94 28 SER B CA 1
ATOM 7712 C C . SER B 1 28 ? 45 -8.484 -14.172 1 87.94 28 SER B C 1
ATOM 7714 O O . SER B 1 28 ? 45.812 -9.398 -14.023 1 87.94 28 SER B O 1
ATOM 7716 N N . GLY B 1 29 ? 44.062 -8.562 -15 1 87.5 29 GLY B N 1
ATOM 7717 C CA . GLY B 1 29 ? 43.844 -9.633 -15.961 1 87.5 29 GLY B CA 1
ATOM 7718 C C . GLY B 1 29 ? 42.688 -9.391 -16.891 1 87.5 29 GLY B C 1
ATOM 7719 O O . GLY B 1 29 ? 42.094 -8.297 -16.891 1 87.5 29 GLY B O 1
ATOM 7720 N N . MET B 1 30 ? 42.469 -10.344 -17.797 1 87.38 30 MET B N 1
ATOM 7721 C CA . MET B 1 30 ? 41.375 -10.312 -18.75 1 87.38 30 MET B CA 1
ATOM 7722 C C . MET B 1 30 ? 40.531 -11.578 -18.641 1 87.38 30 MET B C 1
ATOM 7724 O O . MET B 1 30 ? 41.062 -12.688 -18.578 1 87.38 30 MET B O 1
ATOM 7728 N N . LEU B 1 31 ? 39.312 -11.414 -18.562 1 86.81 31 LEU B N 1
ATOM 7729 C CA . LEU B 1 31 ? 38.375 -12.539 -18.5 1 86.81 31 LEU B CA 1
ATOM 7730 C C . LEU B 1 31 ? 37.656 -12.734 -19.828 1 86.81 31 LEU B C 1
ATOM 7732 O O . LEU B 1 31 ? 37.094 -11.789 -20.375 1 86.81 31 LEU B O 1
ATOM 7736 N N . VAL B 1 32 ? 37.812 -13.898 -20.328 1 80.88 32 VAL B N 1
ATOM 7737 C CA . VAL B 1 32 ? 37.125 -14.188 -21.594 1 80.88 32 VAL B CA 1
ATOM 7738 C C . VAL B 1 32 ? 36.375 -15.523 -21.484 1 80.88 32 VAL B C 1
ATOM 7740 O O . VAL B 1 32 ? 36.719 -16.359 -20.641 1 80.88 32 VAL B O 1
ATOM 7743 N N . ASP B 1 33 ? 35.312 -15.562 -22.266 1 74.94 33 ASP B N 1
ATOM 7744 C CA . ASP B 1 33 ? 34.656 -16.844 -22.422 1 74.94 33 ASP B CA 1
ATOM 7745 C C . ASP B 1 33 ? 35.594 -17.875 -23.078 1 74.94 33 ASP B C 1
ATOM 7747 O O . ASP B 1 33 ? 36.25 -17.562 -24.062 1 74.94 33 ASP B O 1
ATOM 7751 N N . GLU B 1 34 ? 35.656 -18.984 -22.484 1 70.19 34 GLU B N 1
ATOM 7752 C CA . GLU B 1 34 ? 36.594 -20 -22.969 1 70.19 34 GLU B CA 1
ATOM 7753 C C . GLU B 1 34 ? 36.312 -20.344 -24.422 1 70.19 34 GLU B C 1
ATOM 7755 O O . GLU B 1 34 ? 37.219 -20.578 -25.219 1 70.19 34 GLU B O 1
ATOM 7760 N N . ARG B 1 35 ? 35.062 -20.234 -24.672 1 64.12 35 ARG B N 1
ATOM 7761 C CA . ARG B 1 35 ? 34.656 -20.688 -26 1 64.12 35 ARG B CA 1
ATOM 7762 C C . ARG B 1 35 ? 34.75 -19.531 -27 1 64.12 35 ARG B C 1
ATOM 7764 O O . ARG B 1 35 ? 35.312 -19.688 -28.078 1 64.12 35 ARG B O 1
ATOM 7771 N N . THR B 1 36 ? 34.125 -18.484 -26.656 1 64.44 36 THR B N 1
ATOM 7772 C CA . THR B 1 36 ? 33.938 -17.422 -27.625 1 64.44 36 THR B CA 1
ATOM 7773 C C . THR B 1 36 ? 35.062 -16.391 -27.547 1 64.44 36 THR B C 1
ATOM 7775 O O . THR B 1 36 ? 35.156 -15.516 -28.406 1 64.44 36 THR B O 1
ATOM 7778 N N . GLU B 1 37 ? 35.875 -16.562 -26.578 1 68.88 37 GLU B N 1
ATOM 7779 C CA . GLU B 1 37 ? 36.938 -15.609 -26.312 1 68.88 37 GLU B CA 1
ATOM 7780 C C . GLU B 1 37 ? 36.406 -14.195 -26.156 1 68.88 37 GLU B C 1
ATOM 7782 O O . GLU B 1 37 ? 37.156 -13.219 -26.266 1 68.88 37 GLU B O 1
ATOM 7787 N N . GLU B 1 38 ? 35.156 -14.188 -25.984 1 72.25 38 GLU B N 1
ATOM 7788 C CA . GLU B 1 38 ? 34.562 -12.875 -25.75 1 72.25 38 GLU B CA 1
ATOM 7789 C C . GLU B 1 38 ? 34.844 -12.391 -24.328 1 72.25 38 GLU B C 1
ATOM 7791 O O . GLU B 1 38 ? 34.844 -13.188 -23.391 1 72.25 38 GLU B O 1
ATOM 7796 N N . PRO B 1 39 ? 35.031 -11.078 -24.312 1 78.69 39 PRO B N 1
ATOM 7797 C CA . PRO B 1 39 ? 35.25 -10.547 -22.969 1 78.69 39 PRO B CA 1
ATOM 7798 C C . PRO B 1 39 ? 34.031 -10.719 -22.062 1 78.69 39 PRO B C 1
ATOM 7800 O O . PRO B 1 39 ? 32.875 -10.602 -22.531 1 78.69 39 PRO B O 1
ATOM 7803 N N . LEU B 1 40 ? 34.281 -11.211 -20.953 1 77.12 40 LEU B N 1
ATOM 7804 C CA . LEU B 1 40 ? 33.219 -11.391 -19.969 1 77.12 40 LEU B CA 1
ATOM 7805 C C . LEU B 1 40 ? 33.094 -10.164 -19.062 1 77.12 40 LEU B C 1
ATOM 7807 O O . LEU B 1 40 ? 33.625 -10.148 -17.953 1 77.12 40 LEU B O 1
ATOM 7811 N N . ALA B 1 41 ? 32.344 -9.289 -19.641 1 72 41 ALA B N 1
ATOM 7812 C CA . ALA B 1 41 ? 32.094 -8.047 -18.906 1 72 41 ALA B CA 1
ATOM 7813 C C . ALA B 1 41 ? 31.219 -8.281 -17.688 1 72 41 ALA B C 1
ATOM 7815 O O . ALA B 1 41 ? 30.219 -8.984 -17.766 1 72 41 ALA B O 1
ATOM 7816 N N . GLY B 1 42 ? 31.641 -7.762 -16.516 1 71.19 42 GLY B N 1
ATOM 7817 C CA . GLY B 1 42 ? 30.844 -7.832 -15.305 1 71.19 42 GLY B CA 1
ATOM 7818 C C . GLY B 1 42 ? 31.156 -9.047 -14.445 1 71.19 42 GLY B C 1
ATOM 7819 O O . GLY B 1 42 ? 30.531 -9.25 -13.398 1 71.19 42 GLY B O 1
ATOM 7820 N N . ALA B 1 43 ? 32.094 -9.906 -15.008 1 76.94 43 ALA B N 1
ATOM 7821 C CA . ALA B 1 43 ? 32.5 -11.023 -14.172 1 76.94 43 ALA B CA 1
ATOM 7822 C C . ALA B 1 43 ? 33.094 -10.539 -12.859 1 76.94 43 ALA B C 1
ATOM 7824 O O . ALA B 1 43 ? 33.844 -9.547 -12.828 1 76.94 43 ALA B O 1
ATOM 7825 N N . ASN B 1 44 ? 32.719 -11.141 -11.852 1 78.56 44 ASN B N 1
ATOM 7826 C CA . ASN B 1 44 ? 33.156 -10.742 -10.523 1 78.56 44 ASN B CA 1
ATOM 7827 C C . ASN B 1 44 ? 34.5 -11.406 -10.164 1 78.56 44 ASN B C 1
ATOM 7829 O O . ASN B 1 44 ? 34.656 -12.617 -10.32 1 78.56 44 ASN B O 1
ATOM 7833 N N . ILE B 1 45 ? 35.438 -10.586 -9.805 1 81.25 45 ILE B N 1
ATOM 7834 C CA . ILE B 1 45 ? 36.719 -11.055 -9.297 1 81.25 45 ILE B CA 1
ATOM 7835 C C . ILE B 1 45 ? 36.844 -10.695 -7.816 1 81.25 45 ILE B C 1
ATOM 7837 O O . ILE B 1 45 ? 36.75 -9.523 -7.441 1 81.25 45 ILE B O 1
ATOM 7841 N N . SER B 1 46 ? 36.906 -11.586 -7.031 1 78.25 46 SER B N 1
ATOM 7842 C CA . SER B 1 46 ? 37 -11.297 -5.605 1 78.25 46 SER B CA 1
ATOM 7843 C C . SER B 1 46 ? 37.938 -12.289 -4.914 1 78.25 46 SER B C 1
ATOM 7845 O O . SER B 1 46 ? 38.188 -13.383 -5.426 1 78.25 46 SER B O 1
ATOM 7847 N N . PHE B 1 47 ? 38.688 -11.805 -3.875 1 75.88 47 PHE B N 1
ATOM 7848 C CA . PHE B 1 47 ? 39.406 -12.742 -3.031 1 75.88 47 PHE B CA 1
ATOM 7849 C C . PHE B 1 47 ? 38.469 -13.578 -2.191 1 75.88 47 PHE B C 1
ATOM 7851 O O . PHE B 1 47 ? 37.5 -13.047 -1.62 1 75.88 47 PHE B O 1
ATOM 7858 N N . GLU B 1 48 ? 38.688 -14.812 -2.234 1 67.31 48 GLU B N 1
ATOM 7859 C CA . GLU B 1 48 ? 37.844 -15.75 -1.505 1 67.31 48 GLU B CA 1
ATOM 7860 C C . GLU B 1 48 ? 37.75 -15.375 -0.031 1 67.31 48 GLU B C 1
ATOM 7862 O O . GLU B 1 48 ? 38.75 -14.992 0.589 1 67.31 48 GLU B O 1
ATOM 7867 N N . ASN B 1 49 ? 36.531 -15.312 0.544 1 54.34 49 ASN B N 1
ATOM 7868 C CA . ASN B 1 49 ? 36.219 -15.078 1.946 1 54.34 49 ASN B CA 1
ATOM 7869 C C . ASN B 1 49 ? 36.438 -13.617 2.334 1 54.34 49 ASN B C 1
ATOM 7871 O O . ASN B 1 49 ? 36.719 -13.312 3.498 1 54.34 49 ASN B O 1
ATOM 7875 N N . THR B 1 50 ? 36.719 -12.781 1.289 1 58.59 50 THR B N 1
ATOM 7876 C CA . THR B 1 50 ? 36.844 -11.352 1.551 1 58.59 50 THR B CA 1
ATOM 7877 C C . THR B 1 50 ? 35.812 -10.57 0.762 1 58.59 50 THR B C 1
ATOM 7879 O O . THR B 1 50 ? 35.125 -11.125 -0.115 1 58.59 50 THR B O 1
ATOM 7882 N N . THR B 1 51 ? 35.625 -9.367 1.235 1 58.06 51 THR B N 1
ATOM 7883 C CA . THR B 1 51 ? 34.719 -8.484 0.495 1 58.06 51 THR B CA 1
ATOM 7884 C C . THR B 1 51 ? 35.5 -7.684 -0.545 1 58.06 51 THR B C 1
ATOM 7886 O O . THR B 1 51 ? 34.938 -6.781 -1.18 1 58.06 51 THR B O 1
ATOM 7889 N N . ILE B 1 52 ? 36.75 -8.031 -0.684 1 68.38 52 ILE B N 1
ATOM 7890 C CA . ILE B 1 52 ? 37.594 -7.32 -1.645 1 68.38 52 ILE B CA 1
ATOM 7891 C C . ILE B 1 52 ? 37.375 -7.91 -3.039 1 68.38 52 ILE B C 1
ATOM 7893 O O . ILE B 1 52 ? 37.688 -9.086 -3.268 1 68.38 52 ILE B O 1
ATOM 7897 N N . GLY B 1 53 ? 36.844 -7.195 -3.83 1 72.56 53 GLY B N 1
ATOM 7898 C CA . GLY B 1 53 ? 36.594 -7.664 -5.188 1 72.56 53 GLY B CA 1
ATOM 7899 C C . GLY B 1 53 ? 36.344 -6.539 -6.176 1 72.56 53 GLY B C 1
ATOM 7900 O O . GLY B 1 53 ? 36.344 -5.367 -5.797 1 72.56 53 GLY B O 1
ATOM 7901 N N . THR B 1 54 ? 36.469 -6.895 -7.391 1 75.38 54 THR B N 1
ATOM 7902 C CA . THR B 1 54 ? 36.156 -6.012 -8.516 1 75.38 54 THR B CA 1
ATOM 7903 C C . THR B 1 54 ? 35.375 -6.746 -9.586 1 75.38 54 THR B C 1
ATOM 7905 O O . THR B 1 54 ? 35.062 -7.938 -9.445 1 75.38 54 THR B O 1
ATOM 7908 N N . SER B 1 55 ? 34.906 -6.078 -10.508 1 76.94 55 SER B N 1
ATOM 7909 C CA . SER B 1 55 ? 34.281 -6.672 -11.68 1 76.94 55 SER B CA 1
ATOM 7910 C C . SER B 1 55 ? 35 -6.309 -12.961 1 76.94 55 SER B C 1
ATOM 7912 O O . SER B 1 55 ? 35.656 -5.254 -13.039 1 76.94 55 SER B O 1
ATOM 7914 N N . ALA B 1 56 ? 34.938 -7.223 -13.906 1 79.75 56 ALA B N 1
ATOM 7915 C CA . ALA B 1 56 ? 35.594 -7 -15.195 1 79.75 56 ALA B CA 1
ATOM 7916 C C . ALA B 1 56 ? 34.906 -5.91 -15.992 1 79.75 56 ALA B C 1
ATOM 7918 O O . ALA B 1 56 ? 33.688 -5.75 -15.891 1 79.75 56 ALA B O 1
ATOM 7919 N N . ASP B 1 57 ? 35.688 -5.148 -16.609 1 74.94 57 ASP B N 1
ATOM 7920 C CA . ASP B 1 57 ? 35.125 -4.078 -17.422 1 74.94 57 ASP B CA 1
ATOM 7921 C C . ASP B 1 57 ? 34.531 -4.633 -18.703 1 74.94 57 ASP B C 1
ATOM 7923 O O . ASP B 1 57 ? 34.438 -5.852 -18.875 1 74.94 57 ASP B O 1
ATOM 7927 N N . ALA B 1 58 ? 34.094 -3.752 -19.578 1 70.69 58 ALA B N 1
ATOM 7928 C CA . ALA B 1 58 ? 33.375 -4.133 -20.797 1 70.69 58 ALA B CA 1
ATOM 7929 C C . ALA B 1 58 ? 34.25 -4.996 -21.703 1 70.69 58 ALA B C 1
ATOM 7931 O O . ALA B 1 58 ? 33.75 -5.824 -22.453 1 70.69 58 ALA B O 1
ATOM 7932 N N . ASP B 1 59 ? 35.5 -4.773 -21.625 1 74.5 59 ASP B N 1
ATOM 7933 C CA . ASP B 1 59 ? 36.438 -5.531 -22.453 1 74.5 59 ASP B CA 1
ATOM 7934 C C . ASP B 1 59 ? 36.969 -6.762 -21.719 1 74.5 59 ASP B C 1
ATOM 7936 O O . ASP B 1 59 ? 37.938 -7.395 -22.156 1 74.5 59 ASP B O 1
ATOM 7940 N N . GLY B 1 60 ? 36.344 -7.027 -20.656 1 78.44 60 GLY B N 1
ATOM 7941 C CA . GLY B 1 60 ? 36.719 -8.188 -19.859 1 78.44 60 GLY B CA 1
ATOM 7942 C C . GLY B 1 60 ? 37.938 -7.949 -19 1 78.44 60 GLY B C 1
ATOM 7943 O O . GLY B 1 60 ? 38.406 -8.859 -18.312 1 78.44 60 GLY B O 1
ATOM 7944 N N . HIS B 1 61 ? 38.469 -6.738 -19.094 1 83.12 61 HIS B N 1
ATOM 7945 C CA . HIS B 1 61 ? 39.656 -6.414 -18.281 1 83.12 61 HIS B CA 1
ATOM 7946 C C . HIS B 1 61 ? 39.25 -6.133 -16.844 1 83.12 61 HIS B C 1
ATOM 7948 O O . HIS B 1 61 ? 38.188 -5.543 -16.594 1 83.12 61 HIS B O 1
ATOM 7954 N N . PHE B 1 62 ? 40.031 -6.66 -15.914 1 82.75 62 PHE B N 1
ATOM 7955 C CA . PHE B 1 62 ? 39.781 -6.312 -14.523 1 82.75 62 PHE B CA 1
ATOM 7956 C C . PHE B 1 62 ? 41.062 -5.848 -13.852 1 82.75 62 PHE B C 1
ATOM 7958 O O . PHE B 1 62 ? 42.156 -6.227 -14.266 1 82.75 62 PHE B O 1
ATOM 7965 N N . GLU B 1 63 ? 40.938 -4.879 -13 1 82.06 63 GLU B N 1
ATOM 7966 C CA . GLU B 1 63 ? 41.969 -4.414 -12.094 1 82.06 63 GLU B CA 1
ATOM 7967 C C . GLU B 1 63 ? 41.5 -4.371 -10.656 1 82.06 63 GLU B C 1
ATOM 7969 O O . GLU B 1 63 ? 40.562 -3.604 -10.328 1 82.06 63 GLU B O 1
ATOM 7974 N N . LEU B 1 64 ? 41.906 -5.211 -9.797 1 80.62 64 LEU B N 1
ATOM 7975 C CA . LEU B 1 64 ? 41.562 -5.309 -8.383 1 80.62 64 LEU B CA 1
ATOM 7976 C C . LEU B 1 64 ? 42.688 -4.766 -7.512 1 80.62 64 LEU B C 1
ATOM 7978 O O . LEU B 1 64 ? 43.781 -5.297 -7.523 1 80.62 64 LEU B O 1
ATOM 7982 N N . THR B 1 65 ? 42.438 -3.639 -6.957 1 79.06 65 THR B N 1
ATOM 7983 C CA . THR B 1 65 ? 43.406 -3.092 -5.996 1 79.06 65 THR B CA 1
ATOM 7984 C C . THR B 1 65 ? 43 -3.457 -4.57 1 79.06 65 THR B C 1
ATOM 7986 O O . THR B 1 65 ? 41.844 -3.248 -4.168 1 79.06 65 THR B O 1
ATOM 7989 N N . ALA B 1 66 ? 43.844 -4.039 -3.748 1 75.06 66 ALA B N 1
ATOM 7990 C CA . ALA B 1 66 ? 43.562 -4.488 -2.391 1 75.06 66 ALA B CA 1
ATOM 7991 C C . ALA B 1 66 ? 44.75 -4.281 -1.474 1 75.06 66 ALA B C 1
ATOM 7993 O O . ALA B 1 66 ? 45.906 -4.438 -1.899 1 75.06 66 ALA B O 1
ATOM 7994 N N . GLN B 1 67 ? 44.5 -3.77 -0.364 1 75.38 67 GLN B N 1
ATOM 7995 C CA . GLN B 1 67 ? 45.531 -3.756 0.688 1 75.38 67 GLN B CA 1
ATOM 7996 C C . GLN B 1 67 ? 45.531 -5.066 1.468 1 75.38 67 GLN B C 1
ATOM 7998 O O . GLN B 1 67 ? 44.625 -5.332 2.25 1 75.38 67 GLN B O 1
ATOM 8003 N N . LEU B 1 68 ? 46.5 -5.906 1.251 1 77.06 68 LEU B N 1
ATOM 8004 C CA . LEU B 1 68 ? 46.562 -7.242 1.84 1 77.06 68 LEU B CA 1
ATOM 8005 C C . LEU B 1 68 ? 47.969 -7.531 2.377 1 77.06 68 LEU B C 1
ATOM 8007 O O . LEU B 1 68 ? 48.938 -6.914 1.946 1 77.06 68 LEU B O 1
ATOM 8011 N N . GLU B 1 69 ? 48.156 -8.43 3.35 1 77.88 69 GLU B N 1
ATOM 8012 C CA . GLU B 1 69 ? 49.438 -8.961 3.775 1 77.88 69 GLU B CA 1
ATOM 8013 C C . GLU B 1 69 ? 50.031 -9.914 2.732 1 77.88 69 GLU B C 1
ATOM 8015 O O . GLU B 1 69 ? 49.281 -10.648 2.08 1 77.88 69 GLU B O 1
ATOM 8020 N N . PRO B 1 70 ? 51.281 -9.781 2.525 1 81.19 70 PRO B N 1
ATOM 8021 C CA . PRO B 1 70 ? 51.875 -10.758 1.613 1 81.19 70 PRO B CA 1
ATOM 8022 C C . PRO B 1 70 ? 51.562 -12.203 1.998 1 81.19 70 PRO B C 1
ATOM 8024 O O . PRO B 1 70 ? 51.531 -12.539 3.186 1 81.19 70 PRO B O 1
ATOM 8027 N N . GLY B 1 71 ? 51.156 -13.023 0.976 1 80.5 71 GLY B N 1
ATOM 8028 C CA . GLY B 1 71 ? 50.75 -14.406 1.188 1 80.5 71 GLY B CA 1
ATOM 8029 C C . GLY B 1 71 ? 49.969 -14.992 0.027 1 80.5 71 GLY B C 1
ATOM 8030 O O . GLY B 1 71 ? 49.875 -14.375 -1.036 1 80.5 71 GLY B O 1
ATOM 8031 N N . ALA B 1 72 ? 49.625 -16.125 0.264 1 80.75 72 ALA B N 1
ATOM 8032 C CA . ALA B 1 72 ? 48.812 -16.828 -0.741 1 80.75 72 ALA B CA 1
ATOM 8033 C C . ALA B 1 72 ? 47.344 -16.531 -0.57 1 80.75 72 ALA B C 1
ATOM 8035 O O . ALA B 1 72 ? 46.812 -16.578 0.545 1 80.75 72 ALA B O 1
ATOM 8036 N N . TYR B 1 73 ? 46.812 -16.047 -1.704 1 80.19 73 TYR B N 1
ATOM 8037 C CA . TYR B 1 73 ? 45.375 -15.75 -1.721 1 80.19 73 TYR B CA 1
ATOM 8038 C C . TYR B 1 73 ? 44.688 -16.5 -2.855 1 80.19 73 TYR B C 1
ATOM 8040 O O . TYR B 1 73 ? 45.281 -16.781 -3.883 1 80.19 73 TYR B O 1
ATOM 8048 N N . ASN B 1 74 ? 43.438 -16.828 -2.625 1 79.25 74 ASN B N 1
ATOM 8049 C CA . ASN B 1 74 ? 42.656 -17.406 -3.693 1 79.25 74 ASN B CA 1
ATOM 8050 C C . ASN B 1 74 ? 41.719 -16.375 -4.312 1 79.25 74 ASN B C 1
ATOM 8052 O O . ASN B 1 74 ? 40.844 -15.82 -3.629 1 79.25 74 ASN B O 1
ATOM 8056 N N . LEU B 1 75 ? 42 -16.156 -5.551 1 81 75 LEU B N 1
ATOM 8057 C CA . LEU B 1 75 ? 41.125 -15.281 -6.34 1 81 75 LEU B CA 1
ATOM 8058 C C . LEU B 1 75 ? 39.938 -16.047 -6.91 1 81 75 LEU B C 1
ATOM 8060 O O . LEU B 1 75 ? 40.125 -17.094 -7.543 1 81 75 LEU B O 1
ATOM 8064 N N . GLN B 1 76 ? 38.875 -15.586 -6.598 1 79.56 76 GLN B N 1
ATOM 8065 C CA . GLN B 1 76 ? 37.656 -16.188 -7.113 1 79.56 76 GLN B CA 1
ATOM 8066 C C . GLN B 1 76 ? 37.031 -15.32 -8.203 1 79.56 76 GLN B C 1
ATOM 8068 O O . GLN B 1 76 ? 36.875 -14.109 -8.031 1 79.56 76 GLN B O 1
ATOM 8073 N N . ILE B 1 77 ? 36.75 -15.977 -9.336 1 80.19 77 ILE B N 1
ATOM 8074 C CA . ILE B 1 77 ? 36.094 -15.32 -10.461 1 80.19 77 ILE B CA 1
ATOM 8075 C C . ILE B 1 77 ? 34.719 -15.977 -10.711 1 80.19 77 ILE B C 1
ATOM 8077 O O . ILE B 1 77 ? 34.625 -17.188 -10.914 1 80.19 77 ILE B O 1
ATOM 8081 N N . THR B 1 78 ? 33.781 -15.195 -10.539 1 73.56 78 THR B N 1
ATOM 8082 C CA . THR B 1 78 ? 32.406 -15.703 -10.75 1 73.56 78 THR B CA 1
ATOM 8083 C C . THR B 1 78 ? 31.688 -14.875 -11.805 1 73.56 78 THR B C 1
ATOM 8085 O O . THR B 1 78 ? 31.891 -13.664 -11.906 1 73.56 78 THR B O 1
ATOM 8088 N N . PHE B 1 79 ? 31.031 -15.57 -12.648 1 69.31 79 PHE B N 1
ATOM 8089 C CA . PHE B 1 79 ? 30.156 -14.961 -13.641 1 69.31 79 PHE B CA 1
ATOM 8090 C C . PHE B 1 79 ? 28.922 -15.828 -13.859 1 69.31 79 PHE B C 1
ATOM 8092 O O . PHE B 1 79 ? 29.016 -17.047 -13.992 1 69.31 79 PHE B O 1
ATOM 8099 N N . ILE B 1 80 ? 27.812 -15.188 -13.695 1 58.62 80 ILE B N 1
ATOM 8100 C CA . ILE B 1 80 ? 26.562 -15.922 -13.836 1 58.62 80 ILE B CA 1
ATOM 8101 C C . ILE B 1 80 ? 26.594 -16.781 -15.094 1 58.62 80 ILE B C 1
ATOM 8103 O O . ILE B 1 80 ? 26.922 -16.297 -16.172 1 58.62 80 ILE B O 1
ATOM 8107 N N . GLY B 1 81 ? 26.297 -18.016 -15.07 1 59.38 81 GLY B N 1
ATOM 8108 C CA . GLY B 1 81 ? 26.281 -18.953 -16.188 1 59.38 81 GLY B CA 1
ATOM 8109 C C . GLY B 1 81 ? 27.625 -19.594 -16.438 1 59.38 81 GLY B C 1
ATOM 8110 O O . GLY B 1 81 ? 27.766 -20.422 -17.344 1 59.38 81 GLY B O 1
ATOM 8111 N N . TYR B 1 82 ? 28.656 -19.141 -15.711 1 66.88 82 TYR B N 1
ATOM 8112 C CA . TYR B 1 82 ? 30 -19.688 -15.898 1 66.88 82 TYR B CA 1
ATOM 8113 C C . TYR B 1 82 ? 30.469 -20.422 -14.648 1 66.88 82 TYR B C 1
ATOM 8115 O O . TYR B 1 82 ? 30 -20.125 -13.547 1 66.88 82 TYR B O 1
ATOM 8123 N N . ARG B 1 83 ? 31.25 -21.359 -14.891 1 66.44 83 ARG B N 1
ATOM 8124 C CA . ARG B 1 83 ? 31.891 -22.047 -13.781 1 66.44 83 ARG B CA 1
ATOM 8125 C C . ARG B 1 83 ? 32.844 -21.125 -13.023 1 66.44 83 ARG B C 1
ATOM 8127 O O . ARG B 1 83 ? 33.562 -20.344 -13.641 1 66.44 83 ARG B O 1
ATOM 8134 N N . ARG B 1 84 ? 32.688 -21.188 -11.742 1 70.69 84 ARG B N 1
ATOM 8135 C CA . ARG B 1 84 ? 33.594 -20.438 -10.906 1 70.69 84 ARG B CA 1
ATOM 8136 C C . ARG B 1 84 ? 35.062 -20.844 -11.164 1 70.69 84 ARG B C 1
ATOM 8138 O O . ARG B 1 84 ? 35.344 -22.031 -11.32 1 70.69 84 ARG B O 1
ATOM 8145 N N . VAL B 1 85 ? 35.875 -19.906 -11.406 1 74.75 85 VAL B N 1
ATOM 8146 C CA . VAL B 1 85 ? 37.281 -20.156 -11.547 1 74.75 85 VAL B CA 1
ATOM 8147 C C . VAL B 1 85 ? 38.031 -19.656 -10.305 1 74.75 85 VAL B C 1
ATOM 8149 O O . VAL B 1 85 ? 37.812 -18.531 -9.844 1 74.75 85 VAL B O 1
ATOM 8152 N N . GLU B 1 86 ? 38.688 -20.5 -9.633 1 76.12 86 GLU B N 1
ATOM 8153 C CA . GLU B 1 86 ? 39.562 -20.125 -8.516 1 76.12 86 GLU B CA 1
ATOM 8154 C C . GLU B 1 86 ? 41.031 -20.141 -8.922 1 76.12 86 GLU B C 1
ATOM 8156 O O . GLU B 1 86 ? 41.5 -21.125 -9.508 1 76.12 86 GLU B O 1
ATOM 8161 N N . ARG B 1 87 ? 41.656 -19.094 -8.805 1 76.88 87 ARG B N 1
ATOM 8162 C CA . ARG B 1 87 ? 43.062 -18.969 -9.117 1 76.88 87 ARG B CA 1
ATOM 8163 C C . ARG B 1 87 ? 43.875 -18.578 -7.875 1 76.88 87 ARG B C 1
ATOM 8165 O O . ARG B 1 87 ? 43.594 -17.547 -7.254 1 76.88 87 ARG B O 1
ATOM 8172 N N . GLU B 1 88 ? 44.719 -19.469 -7.469 1 77.94 88 GLU B N 1
ATOM 8173 C CA . GLU B 1 88 ? 45.625 -19.125 -6.367 1 77.94 88 GLU B CA 1
ATOM 8174 C C . GLU B 1 88 ? 46.656 -18.094 -6.801 1 77.94 88 GLU B C 1
ATOM 8176 O O . GLU B 1 88 ? 47.312 -18.25 -7.836 1 77.94 88 GLU B O 1
ATOM 8181 N N . ILE B 1 89 ? 46.781 -17.016 -6.078 1 79.94 89 ILE B N 1
ATOM 8182 C CA . ILE B 1 89 ? 47.781 -15.977 -6.348 1 79.94 89 ILE B CA 1
ATOM 8183 C C . ILE B 1 89 ? 48.688 -15.812 -5.137 1 79.94 89 ILE B C 1
ATOM 8185 O O . ILE B 1 89 ? 48.219 -15.789 -3.996 1 79.94 89 ILE B O 1
ATOM 8189 N N . ASN B 1 90 ? 49.875 -15.914 -5.359 1 78.31 90 ASN B N 1
ATOM 8190 C CA . ASN B 1 90 ? 50.844 -15.641 -4.316 1 78.31 90 ASN B CA 1
ATOM 8191 C C . ASN B 1 90 ? 51.312 -14.188 -4.344 1 78.31 90 ASN B C 1
ATOM 8193 O O . ASN B 1 90 ? 51.906 -13.734 -5.316 1 78.31 90 ASN B O 1
ATOM 8197 N N . LEU B 1 91 ? 50.969 -13.43 -3.354 1 79.56 91 LEU B N 1
ATOM 8198 C CA . LEU B 1 91 ? 51.344 -12.023 -3.229 1 79.56 91 LEU B CA 1
ATOM 8199 C C . LEU B 1 91 ? 52.625 -11.852 -2.439 1 79.56 91 LEU B C 1
ATOM 8201 O O . LEU B 1 91 ? 52.688 -12.234 -1.269 1 79.56 91 LEU B O 1
ATOM 8205 N N . GLY B 1 92 ? 53.688 -11.531 -3.059 1 76.5 92 GLY B N 1
ATOM 8206 C CA . GLY B 1 92 ? 55 -11.273 -2.445 1 76.5 92 GLY B CA 1
ATOM 8207 C C . GLY B 1 92 ? 55.406 -9.812 -2.498 1 76.5 92 GLY B C 1
ATOM 8208 O O . GLY B 1 92 ? 54.594 -8.93 -2.229 1 76.5 92 GLY B O 1
ATOM 8209 N N . ASP B 1 93 ? 56.625 -9.562 -2.984 1 73.88 93 ASP B N 1
ATOM 8210 C CA . ASP B 1 93 ? 57.188 -8.219 -3.02 1 73.88 93 ASP B CA 1
ATOM 8211 C C . ASP B 1 93 ? 56.688 -7.445 -4.238 1 73.88 93 ASP B C 1
ATOM 8213 O O . ASP B 1 93 ? 56.75 -6.211 -4.262 1 73.88 93 ASP B O 1
ATOM 8217 N N . GLU B 1 94 ? 56.156 -8.086 -5.172 1 77.25 94 GLU B N 1
ATOM 8218 C CA . GLU B 1 94 ? 55.656 -7.406 -6.359 1 77.25 94 GLU B CA 1
ATOM 8219 C C . GLU B 1 94 ? 54.219 -6.898 -6.129 1 77.25 94 GLU B C 1
ATOM 8221 O O . GLU B 1 94 ? 53.312 -7.688 -5.875 1 77.25 94 GLU B O 1
ATOM 8226 N N . GLN B 1 95 ? 54.125 -5.711 -6.312 1 80.62 95 GLN B N 1
ATOM 8227 C CA . GLN B 1 95 ? 52.844 -5.07 -5.98 1 80.62 95 GLN B CA 1
ATOM 8228 C C . GLN B 1 95 ? 51.906 -5.102 -7.168 1 80.62 95 GLN B C 1
ATOM 8230 O O . GLN B 1 95 ? 50.688 -4.953 -6.996 1 80.62 95 GLN B O 1
ATOM 8235 N N . GLU B 1 96 ? 52.438 -5.305 -8.344 1 81.88 96 GLU B N 1
ATOM 8236 C CA . GLU B 1 96 ? 51.594 -5.441 -9.523 1 81.88 96 GLU B CA 1
ATOM 8237 C C . GLU B 1 96 ? 51.594 -6.875 -10.039 1 81.88 96 GLU B C 1
ATOM 8239 O O . GLU B 1 96 ? 52.625 -7.387 -10.484 1 81.88 96 GLU B O 1
ATOM 8244 N N . ILE B 1 97 ? 50.562 -7.535 -9.961 1 84.81 97 ILE B N 1
ATOM 8245 C CA . ILE B 1 97 ? 50.406 -8.914 -10.406 1 84.81 97 ILE B CA 1
ATOM 8246 C C . ILE B 1 97 ? 49.469 -8.961 -11.625 1 84.81 97 ILE B C 1
ATOM 8248 O O . ILE B 1 97 ? 48.344 -8.492 -11.562 1 84.81 97 ILE B O 1
ATOM 8252 N N . THR B 1 98 ? 49.969 -9.422 -12.781 1 85.19 98 THR B N 1
ATOM 8253 C CA . THR B 1 98 ? 49.156 -9.602 -13.977 1 85.19 98 THR B CA 1
ATOM 8254 C C . THR B 1 98 ? 48.844 -11.078 -14.211 1 85.19 98 THR B C 1
ATOM 8256 O O . THR B 1 98 ? 49.75 -11.883 -14.398 1 85.19 98 THR B O 1
ATOM 8259 N N . LEU B 1 99 ? 47.656 -11.508 -14.188 1 85.19 99 LEU B N 1
ATOM 8260 C CA . LEU B 1 99 ? 47.25 -12.906 -14.305 1 85.19 99 LEU B CA 1
ATOM 8261 C C . LEU B 1 99 ? 47.031 -13.289 -15.766 1 85.19 99 LEU B C 1
ATOM 8263 O O . LEU B 1 99 ? 46.812 -14.461 -16.078 1 85.19 99 LEU B O 1
ATOM 8267 N N . GLY B 1 100 ? 47.188 -12.391 -16.75 1 81.69 100 GLY B N 1
ATOM 8268 C CA . GLY B 1 100 ? 46.906 -12.68 -18.156 1 81.69 100 GLY B CA 1
ATOM 8269 C C . GLY B 1 100 ? 45.438 -12.891 -18.453 1 81.69 100 GLY B C 1
ATOM 8270 O O . GLY B 1 100 ? 44.562 -12.336 -17.766 1 81.69 100 GLY B O 1
ATOM 8271 N N . THR B 1 101 ? 45.125 -13.766 -19.516 1 82.69 101 THR B N 1
ATOM 8272 C CA . THR B 1 101 ? 43.75 -14.078 -19.906 1 82.69 101 THR B CA 1
ATOM 8273 C C . THR B 1 101 ? 43.219 -15.312 -19.156 1 82.69 101 THR B C 1
ATOM 8275 O O . THR B 1 101 ? 43.875 -16.359 -19.188 1 82.69 101 THR B O 1
ATOM 8278 N N . ILE B 1 102 ? 42.25 -15.125 -18.406 1 84.38 102 ILE B N 1
ATOM 8279 C CA . ILE B 1 102 ? 41.594 -16.219 -17.719 1 84.38 102 ILE B CA 1
ATOM 8280 C C . ILE B 1 102 ? 40.312 -16.594 -18.453 1 84.38 102 ILE B C 1
ATOM 8282 O O . ILE B 1 102 ? 39.438 -15.75 -18.688 1 84.38 102 ILE B O 1
ATOM 8286 N N . GLU B 1 103 ? 40.281 -17.797 -18.812 1 79.44 103 GLU B N 1
ATOM 8287 C CA . GLU B 1 103 ? 39.125 -18.312 -19.531 1 79.44 103 GLU B CA 1
ATOM 8288 C C . GLU B 1 103 ? 38.094 -18.922 -18.578 1 79.44 103 GLU B C 1
ATOM 8290 O O . GLU B 1 103 ? 38.469 -19.734 -17.719 1 79.44 103 GLU B O 1
ATOM 8295 N N . LEU B 1 104 ? 36.906 -18.375 -18.641 1 76.62 104 LEU B N 1
ATOM 8296 C CA . LEU B 1 104 ? 35.812 -18.969 -17.875 1 76.62 104 LEU B CA 1
ATOM 8297 C C . LEU B 1 104 ? 34.969 -19.891 -18.734 1 76.62 104 LEU B C 1
ATOM 8299 O O . LEU B 1 104 ? 34.688 -19.578 -19.891 1 76.62 104 LEU B O 1
ATOM 8303 N N . ARG B 1 105 ? 34.75 -21 -18.203 1 67.69 105 ARG B N 1
ATOM 8304 C CA . ARG B 1 105 ? 33.938 -21.969 -18.906 1 67.69 105 ARG B CA 1
ATOM 8305 C C . ARG B 1 105 ? 32.469 -21.844 -18.484 1 67.69 105 ARG B C 1
ATOM 8307 O O . ARG B 1 105 ? 32.156 -21.703 -17.297 1 67.69 105 ARG B O 1
ATOM 8314 N N . GLN B 1 106 ? 31.562 -21.703 -19.406 1 61.59 106 GLN B N 1
ATOM 8315 C CA . GLN B 1 106 ? 30.141 -21.656 -19.109 1 61.59 106 GLN B CA 1
ATOM 8316 C C . GLN B 1 106 ? 29.688 -22.891 -18.344 1 61.59 106 GLN B C 1
ATOM 8318 O O . GLN B 1 106 ? 30.125 -24.016 -18.656 1 61.59 106 GLN B O 1
ATOM 8323 N N . ASP B 1 107 ? 29.141 -22.594 -17.25 1 58.78 107 ASP B N 1
ATOM 8324 C CA . ASP B 1 107 ? 28.531 -23.703 -16.516 1 58.78 107 ASP B CA 1
ATOM 8325 C C . ASP B 1 107 ? 27.188 -24.109 -17.125 1 58.78 107 ASP B C 1
ATOM 8327 O O . ASP B 1 107 ? 26.125 -23.75 -16.625 1 58.78 107 ASP B O 1
ATOM 8331 N N . VAL B 1 108 ? 27.391 -24.688 -18.219 1 53.53 108 VAL B N 1
ATOM 8332 C CA . VAL B 1 108 ? 26.203 -25.047 -18.969 1 53.53 108 VAL B CA 1
ATOM 8333 C C . VAL B 1 108 ? 25.312 -25.953 -18.125 1 53.53 108 VAL B C 1
ATOM 8335 O O . VAL B 1 108 ? 24.094 -25.938 -18.266 1 53.53 108 VAL B O 1
ATOM 8338 N N . ILE B 1 109 ? 25.984 -26.641 -17.281 1 51.91 109 ILE B N 1
ATOM 8339 C CA . ILE B 1 109 ? 25.188 -27.672 -16.625 1 51.91 109 ILE B CA 1
ATOM 8340 C C . ILE B 1 109 ? 24.984 -27.297 -15.164 1 51.91 109 ILE B C 1
ATOM 8342 O O . ILE B 1 109 ? 24.156 -27.906 -14.469 1 51.91 109 ILE B O 1
ATOM 8346 N N . GLY B 1 110 ? 25.359 -26.219 -14.641 1 55.62 110 GLY B N 1
ATOM 8347 C CA . GLY B 1 110 ? 25.062 -25.688 -13.32 1 55.62 110 GLY B CA 1
ATOM 8348 C C . GLY B 1 110 ? 25.594 -26.547 -12.195 1 55.62 110 GLY B C 1
ATOM 8349 O O . GLY B 1 110 ? 24.984 -26.609 -11.125 1 55.62 110 GLY B O 1
ATOM 8350 N N . SER B 1 111 ? 26.594 -27.391 -12.258 1 53.16 111 SER B N 1
ATOM 8351 C CA . SER B 1 111 ? 27.047 -28.328 -11.242 1 53.16 111 SER B CA 1
ATOM 8352 C C . SER B 1 111 ? 27.578 -27.594 -10.016 1 53.16 111 SER B C 1
ATOM 8354 O O . SER B 1 111 ? 27.547 -28.125 -8.898 1 53.16 111 SER B O 1
ATOM 8356 N N . GLU B 1 112 ? 28.062 -26.438 -10.078 1 58 112 GLU B N 1
ATOM 8357 C CA . GLU B 1 112 ? 28.625 -25.703 -8.953 1 58 112 GLU B CA 1
ATOM 8358 C C . GLU B 1 112 ? 27.672 -24.609 -8.484 1 58 112 GLU B C 1
ATOM 8360 O O . GLU B 1 112 ? 28.109 -23.594 -7.926 1 58 112 GLU B O 1
ATOM 8365 N N . GLU B 1 113 ? 26.453 -25.062 -8.602 1 69.06 113 GLU B N 1
ATOM 8366 C CA . GLU B 1 113 ? 25.453 -24.062 -8.266 1 69.06 113 GLU B CA 1
ATOM 8367 C C . GLU B 1 113 ? 25.203 -24 -6.762 1 69.06 113 GLU B C 1
ATOM 8369 O O . GLU B 1 113 ? 25.328 -25 -6.07 1 69.06 113 GLU B O 1
ATOM 8374 N N . VAL B 1 114 ? 25.141 -22.828 -6.227 1 66.94 114 VAL B N 1
ATOM 8375 C CA . VAL B 1 114 ? 24.797 -22.609 -4.824 1 66.94 114 VAL B CA 1
ATOM 8376 C C . VAL B 1 114 ? 23.344 -22.203 -4.695 1 66.94 114 VAL B C 1
ATOM 8378 O O . VAL B 1 114 ? 22.828 -21.438 -5.52 1 66.94 114 VAL B O 1
ATOM 8381 N N . VAL B 1 115 ? 22.672 -22.844 -3.791 1 70.38 115 VAL B N 1
ATOM 8382 C CA . VAL B 1 115 ? 21.25 -22.562 -3.562 1 70.38 115 VAL B CA 1
ATOM 8383 C C . VAL B 1 115 ? 21.047 -22.125 -2.113 1 70.38 115 VAL B C 1
ATOM 8385 O O . VAL B 1 115 ? 21.938 -22.266 -1.28 1 70.38 115 VAL B O 1
ATOM 8388 N N . ILE B 1 116 ? 19.938 -21.5 -1.938 1 63.88 116 ILE B N 1
ATOM 8389 C CA . ILE B 1 116 ? 19.594 -21.078 -0.583 1 63.88 116 ILE B CA 1
ATOM 8390 C C . ILE B 1 116 ? 18.672 -22.109 0.056 1 63.88 116 ILE B C 1
ATOM 8392 O O . ILE B 1 116 ? 17.625 -22.438 -0.499 1 63.88 116 ILE B O 1
ATOM 8396 N N . THR B 1 117 ? 19.203 -22.703 0.98 1 57.16 117 THR B N 1
ATOM 8397 C CA . THR B 1 117 ? 18.391 -23.656 1.733 1 57.16 117 THR B CA 1
ATOM 8398 C C . THR B 1 117 ? 18.016 -23.094 3.102 1 57.16 117 THR B C 1
ATOM 8400 O O . THR B 1 117 ? 18.781 -22.312 3.682 1 57.16 117 THR B O 1
ATOM 8403 N N . GLY B 1 118 ? 16.938 -23.406 3.477 1 56.28 118 GLY B N 1
ATOM 8404 C CA . GLY B 1 118 ? 16.5 -22.828 4.734 1 56.28 118 GLY B CA 1
ATOM 8405 C C . GLY B 1 118 ? 16.422 -21.312 4.695 1 56.28 118 GLY B C 1
ATOM 8406 O O . GLY B 1 118 ? 16.594 -20.703 3.637 1 56.28 118 GLY B O 1
ATOM 8407 N N . ALA B 1 119 ? 16.047 -20.625 5.645 1 53.12 119 ALA B N 1
ATOM 8408 C CA . ALA B 1 119 ? 15.82 -19.172 5.637 1 53.12 119 ALA B CA 1
ATOM 8409 C C . ALA B 1 119 ? 17.125 -18.422 5.441 1 53.12 119 ALA B C 1
ATOM 8411 O O . ALA B 1 119 ? 17.203 -17.219 5.723 1 53.12 119 ALA B O 1
ATOM 8412 N N . SER B 1 120 ? 18.188 -18.969 4.703 1 57.59 120 SER B N 1
ATOM 8413 C CA . SER B 1 120 ? 19.219 -18 4.391 1 57.59 120 SER B CA 1
ATOM 8414 C C . SER B 1 120 ? 20.594 -18.656 4.262 1 57.59 120 SER B C 1
ATOM 8416 O O . SER B 1 120 ? 21.625 -18 4.406 1 57.59 120 SER B O 1
ATOM 8418 N N . VAL B 1 121 ? 20.547 -19.891 4.008 1 61.28 121 VAL B N 1
ATOM 8419 C CA . VAL B 1 121 ? 21.859 -20.516 3.996 1 61.28 121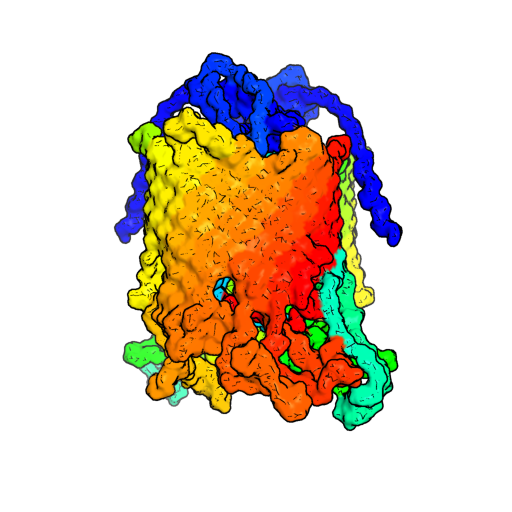 VAL B CA 1
ATOM 8420 C C . VAL B 1 121 ? 22.25 -20.875 2.564 1 61.28 121 VAL B C 1
ATOM 8422 O O . VAL B 1 121 ? 21.547 -21.641 1.896 1 61.28 121 VAL B O 1
ATOM 8425 N N . LEU B 1 122 ? 23.297 -20.266 2.123 1 64.38 122 LEU B N 1
ATOM 8426 C CA . LEU B 1 122 ? 23.859 -20.672 0.837 1 64.38 122 LEU B CA 1
ATOM 8427 C C . LEU B 1 122 ? 24.531 -22.031 0.951 1 64.38 122 LEU B C 1
ATOM 8429 O O . LEU B 1 122 ? 25.391 -22.234 1.813 1 64.38 122 LEU B O 1
ATOM 8433 N N . THR B 1 123 ? 24.047 -22.906 0.215 1 72.88 123 THR B N 1
ATOM 8434 C CA . THR B 1 123 ? 24.594 -24.25 0.246 1 72.88 123 THR B CA 1
ATOM 8435 C C . THR B 1 123 ? 24.875 -24.75 -1.166 1 72.88 123 THR B C 1
ATOM 8437 O O . THR B 1 123 ? 24.078 -24.562 -2.078 1 72.88 123 THR B O 1
ATOM 8440 N N . SER B 1 124 ? 26 -25.297 -1.278 1 75.81 124 SER B N 1
ATOM 8441 C CA . SER B 1 124 ? 26.312 -25.906 -2.562 1 75.81 124 SER B CA 1
ATOM 8442 C C . SER B 1 124 ? 25.391 -27.109 -2.846 1 75.81 124 SER B C 1
ATOM 8444 O O . SER B 1 124 ? 25.078 -27.875 -1.938 1 75.81 124 SER B O 1
ATOM 8446 N N . LYS B 1 125 ? 25.078 -27.297 -4.023 1 79.56 125 LYS B N 1
ATOM 8447 C CA . LYS B 1 125 ? 24.219 -28.406 -4.406 1 79.56 125 LYS B CA 1
ATOM 8448 C C . LYS B 1 125 ? 24.875 -29.75 -4.117 1 79.56 125 LYS B C 1
ATOM 8450 O O . LYS B 1 125 ? 24.188 -30.75 -3.908 1 79.56 125 LYS B O 1
ATOM 8455 N N . LYS B 1 126 ? 26.141 -29.766 -4.094 1 76 126 LYS B N 1
ATOM 8456 C CA . LYS B 1 126 ? 26.891 -31 -3.828 1 76 126 LYS B CA 1
ATOM 8457 C C . LYS B 1 126 ? 26.609 -31.516 -2.42 1 76 126 LYS B C 1
ATOM 8459 O O . LYS B 1 126 ? 26.656 -32.719 -2.174 1 76 126 LYS B O 1
ATOM 8464 N N . GLN B 1 127 ? 26.344 -30.625 -1.603 1 80.44 127 GLN B N 1
ATOM 8465 C CA . GLN B 1 127 ? 26.188 -30.984 -0.196 1 80.44 127 GLN B CA 1
ATOM 8466 C C . GLN B 1 127 ? 24.734 -31.359 0.117 1 80.44 127 GLN B C 1
ATOM 8468 O O . GLN B 1 127 ? 24.469 -31.938 1.164 1 80.44 127 GLN B O 1
ATOM 8473 N N . ILE B 1 128 ? 23.953 -31.141 -0.772 1 85.19 128 ILE B N 1
ATOM 8474 C CA . ILE B 1 128 ? 22.531 -31.266 -0.475 1 85.19 128 ILE B CA 1
ATOM 8475 C C . ILE B 1 128 ? 22.062 -32.688 -0.785 1 85.19 128 ILE B C 1
ATOM 8477 O O . ILE B 1 128 ? 22.375 -33.25 -1.842 1 85.19 128 ILE B O 1
ATOM 8481 N N . GLY B 1 129 ? 21.297 -33.219 0.097 1 88 129 GLY B N 1
ATOM 8482 C CA . GLY B 1 129 ? 20.797 -34.562 -0.066 1 88 129 GLY B CA 1
ATOM 8483 C C . GLY B 1 129 ? 19.422 -34.594 -0.718 1 88 129 GLY B C 1
ATOM 8484 O O . GLY B 1 129 ? 18.859 -35.688 -0.901 1 88 129 GLY B O 1
ATOM 8485 N N . ASN B 1 130 ? 18.859 -33.5 -1.029 1 89.75 130 ASN B N 1
ATOM 8486 C CA . ASN B 1 130 ? 17.562 -33.406 -1.675 1 89.75 130 ASN B CA 1
ATOM 8487 C C . ASN B 1 130 ? 17.672 -32.781 -3.059 1 89.75 130 ASN B C 1
ATOM 8489 O O . ASN B 1 130 ? 18.703 -32.188 -3.4 1 89.75 130 ASN B O 1
ATOM 8493 N N . SER B 1 131 ? 16.609 -32.938 -3.768 1 87.69 131 SER B N 1
ATOM 8494 C CA . SER B 1 131 ? 16.562 -32.344 -5.094 1 87.69 131 SER B CA 1
ATOM 8495 C C . SER B 1 131 ? 16.062 -30.906 -5.027 1 87.69 131 SER B C 1
ATOM 8497 O O . SER B 1 131 ? 15.016 -30.625 -4.438 1 87.69 131 SER B O 1
ATOM 8499 N N . ILE B 1 132 ? 16.75 -29.969 -5.555 1 87.81 132 ILE B N 1
ATOM 8500 C CA . ILE B 1 132 ? 16.359 -28.578 -5.699 1 87.81 132 ILE B CA 1
ATOM 8501 C C . ILE B 1 132 ? 16.547 -28.141 -7.152 1 87.81 132 ILE B C 1
ATOM 8503 O O . ILE B 1 132 ? 17.609 -28.344 -7.742 1 87.81 132 ILE B O 1
ATOM 8507 N N . SER B 1 133 ? 15.492 -27.578 -7.691 1 90 133 SER B N 1
ATOM 8508 C CA . SER B 1 133 ? 15.562 -27.094 -9.062 1 90 133 SER B CA 1
ATOM 8509 C C . SER B 1 133 ? 15.742 -25.578 -9.109 1 90 133 SER B C 1
ATOM 8511 O O . SER B 1 133 ? 15.203 -24.859 -8.266 1 90 133 SER B O 1
ATOM 8513 N N . THR B 1 134 ? 16.453 -25.078 -10.055 1 88.88 134 THR B N 1
ATOM 8514 C CA . THR B 1 134 ? 16.688 -23.656 -10.227 1 88.88 134 THR B CA 1
ATOM 8515 C C . THR B 1 134 ? 16.328 -23.219 -11.641 1 88.88 134 THR B C 1
ATOM 8517 O O . THR B 1 134 ? 16.609 -23.922 -12.609 1 88.88 134 THR B O 1
ATOM 8520 N N . VAL B 1 135 ? 15.656 -22.109 -11.734 1 90.5 135 VAL B N 1
ATOM 8521 C CA . VAL B 1 135 ? 15.344 -21.453 -13.008 1 90.5 135 VAL B CA 1
ATOM 8522 C C . VAL B 1 135 ? 15.93 -20.047 -13.023 1 90.5 135 VAL B C 1
ATOM 8524 O O . VAL B 1 135 ? 15.617 -19.234 -12.156 1 90.5 135 VAL B O 1
ATOM 8527 N N . ASN B 1 136 ? 16.656 -19.781 -14.039 1 86.56 136 ASN B N 1
ATOM 8528 C CA . ASN B 1 136 ? 17.328 -18.5 -14.109 1 86.56 136 ASN B CA 1
ATOM 8529 C C . ASN B 1 136 ? 16.547 -17.484 -14.945 1 86.56 136 ASN B C 1
ATOM 8531 O O . ASN B 1 136 ? 15.633 -17.875 -15.68 1 86.56 136 ASN B O 1
ATOM 8535 N N . ALA B 1 137 ? 17 -16.297 -14.93 1 84.88 137 ALA B N 1
ATOM 8536 C CA . ALA B 1 137 ? 16.328 -15.156 -15.539 1 84.88 137 ALA B CA 1
ATOM 8537 C C . ALA B 1 137 ? 16.203 -15.344 -17.047 1 84.88 137 ALA B C 1
ATOM 8539 O O . ALA B 1 137 ? 15.172 -15.016 -17.641 1 84.88 137 ALA B O 1
ATOM 8540 N N . ASP B 1 138 ? 17.188 -15.789 -17.609 1 77.06 138 ASP B N 1
ATOM 8541 C CA . ASP B 1 138 ? 17.203 -15.922 -19.062 1 77.06 138 ASP B CA 1
ATOM 8542 C C . ASP B 1 138 ? 16.094 -16.875 -19.531 1 77.06 138 ASP B C 1
ATOM 8544 O O . ASP B 1 138 ? 15.492 -16.656 -20.594 1 77.06 138 ASP B O 1
ATOM 8548 N N . GLU B 1 139 ? 15.891 -17.875 -18.75 1 81.81 139 GLU B N 1
ATOM 8549 C CA . GLU B 1 139 ? 14.852 -18.844 -19.078 1 81.81 139 GLU B CA 1
ATOM 8550 C C . GLU B 1 139 ? 13.461 -18.234 -18.891 1 81.81 139 GLU B C 1
ATOM 8552 O O . GLU B 1 139 ? 12.492 -18.688 -19.516 1 81.81 139 GLU B O 1
ATOM 8557 N N . LEU B 1 140 ? 13.344 -17.312 -18.094 1 83.62 140 LEU B N 1
ATOM 8558 C CA . LEU B 1 140 ? 12.062 -16.672 -17.812 1 83.62 140 LEU B CA 1
ATOM 8559 C C . LEU B 1 140 ? 11.734 -15.602 -18.844 1 83.62 140 LEU B C 1
ATOM 8561 O O . LEU B 1 140 ? 10.594 -15.492 -19.297 1 83.62 140 LEU B O 1
ATOM 8565 N N . GLN B 1 141 ? 12.695 -14.805 -19.203 1 77.88 141 GLN B N 1
ATOM 8566 C CA . GLN B 1 141 ? 12.492 -13.648 -20.078 1 77.88 141 GLN B CA 1
ATOM 8567 C C . GLN B 1 141 ? 12.164 -14.094 -21.5 1 77.88 141 GLN B C 1
ATOM 8569 O O . GLN B 1 141 ? 11.422 -13.414 -22.219 1 77.88 141 GLN B O 1
ATOM 8574 N N . GLY B 1 142 ? 12.672 -15.164 -21.953 1 75.12 142 GLY B N 1
ATOM 8575 C CA . GLY B 1 142 ? 12.422 -15.641 -23.297 1 75.12 142 GLY B CA 1
ATOM 8576 C C . GLY B 1 142 ? 11.109 -16.375 -23.438 1 75.12 142 GLY B C 1
ATOM 8577 O O . GLY B 1 142 ? 10.711 -16.75 -24.547 1 75.12 142 GLY B O 1
ATOM 8578 N N . SER B 1 143 ? 10.344 -16.375 -22.359 1 83.75 143 SER B N 1
ATOM 8579 C CA . SER B 1 143 ? 9.141 -17.203 -22.391 1 83.75 143 SER B CA 1
ATOM 8580 C C . SER B 1 143 ? 7.934 -16.406 -22.859 1 83.75 143 SER B C 1
ATOM 8582 O O . SER B 1 143 ? 6.93 -16.984 -23.297 1 83.75 143 SER B O 1
ATOM 8584 N N . GLY B 1 144 ? 8.008 -15.094 -22.719 1 81.19 144 GLY B N 1
ATOM 8585 C CA . GLY B 1 144 ? 6.852 -14.273 -23.047 1 81.19 144 GLY B CA 1
ATOM 8586 C C . GLY B 1 144 ? 5.719 -14.406 -22.047 1 81.19 144 GLY B C 1
ATOM 8587 O O . GLY B 1 144 ? 4.605 -13.945 -22.297 1 81.19 144 GLY B O 1
ATOM 8588 N N . ALA B 1 145 ? 5.973 -14.977 -20.938 1 85.69 145 ALA B N 1
ATOM 8589 C CA . ALA B 1 145 ? 4.941 -15.203 -19.938 1 85.69 145 ALA B CA 1
ATOM 8590 C C . ALA B 1 145 ? 4.539 -13.898 -19.25 1 85.69 145 ALA B C 1
ATOM 8592 O O . ALA B 1 145 ? 5.367 -13.008 -19.078 1 85.69 145 ALA B O 1
ATOM 8593 N N . THR B 1 146 ? 3.242 -13.836 -18.938 1 82.25 146 THR B N 1
ATOM 8594 C CA . THR B 1 146 ? 2.699 -12.688 -18.234 1 82.25 146 THR B CA 1
ATOM 8595 C C . THR B 1 146 ? 2.957 -12.797 -16.734 1 82.25 146 THR B C 1
ATOM 8597 O O . THR B 1 146 ? 3.133 -11.789 -16.047 1 82.25 146 THR B O 1
ATOM 8600 N N . GLN B 1 147 ? 2.914 -14.039 -16.234 1 88.88 147 GLN B N 1
ATOM 8601 C CA . GLN B 1 147 ? 3.062 -14.312 -14.805 1 88.88 147 GLN B CA 1
ATOM 8602 C C . GLN B 1 147 ? 4.266 -15.211 -14.539 1 88.88 147 GLN B C 1
ATOM 8604 O O . GLN B 1 147 ? 4.691 -15.961 -15.414 1 88.88 147 GLN B O 1
ATOM 8609 N N . ILE B 1 148 ? 4.742 -15.133 -13.375 1 88.88 148 ILE B N 1
ATOM 8610 C CA . ILE B 1 148 ? 5.926 -15.891 -12.977 1 88.88 148 ILE B CA 1
ATOM 8611 C C . ILE B 1 148 ? 5.625 -17.391 -13.023 1 88.88 148 ILE B C 1
ATOM 8613 O O . ILE B 1 148 ? 6.441 -18.172 -13.516 1 88.88 148 ILE B O 1
ATOM 8617 N N . ASP B 1 149 ? 4.477 -17.734 -12.484 1 88.06 149 ASP B N 1
ATOM 8618 C CA . ASP B 1 149 ? 4.137 -19.156 -12.469 1 88.06 149 ASP B CA 1
ATOM 8619 C C . ASP B 1 149 ? 4.004 -19.703 -13.883 1 88.06 149 ASP B C 1
ATOM 8621 O O . ASP B 1 149 ? 4.402 -20.844 -14.156 1 88.06 149 ASP B O 1
ATOM 8625 N N . GLN B 1 150 ? 3.498 -18.922 -14.742 1 86.81 150 GLN B N 1
ATOM 8626 C CA . GLN B 1 150 ? 3.379 -19.312 -16.141 1 86.81 150 GLN B CA 1
ATOM 8627 C C . GLN B 1 150 ? 4.75 -19.562 -16.766 1 86.81 150 GLN B C 1
ATOM 8629 O O . GLN B 1 150 ? 4.922 -20.484 -17.562 1 86.81 150 GLN B O 1
ATOM 8634 N N . ALA B 1 151 ? 5.652 -18.828 -16.359 1 87.31 151 ALA B N 1
ATOM 8635 C CA . ALA B 1 151 ? 6.992 -18.891 -16.922 1 87.31 151 ALA B CA 1
ATOM 8636 C C . ALA B 1 151 ? 7.719 -20.156 -16.469 1 87.31 151 ALA B C 1
ATOM 8638 O O . ALA B 1 151 ? 8.695 -20.578 -17.094 1 87.31 151 ALA B O 1
ATOM 8639 N N . LEU B 1 152 ? 7.27 -20.75 -15.461 1 90.38 152 LEU B N 1
ATOM 8640 C CA . LEU B 1 152 ? 7.922 -21.922 -14.891 1 90.38 152 LEU B CA 1
ATOM 8641 C C . LEU B 1 152 ? 7.473 -23.188 -15.617 1 90.38 152 LEU B C 1
ATOM 8643 O O . LEU B 1 152 ? 8.102 -24.25 -15.469 1 90.38 152 LEU B O 1
ATOM 8647 N N . ALA B 1 153 ? 6.5 -23.078 -16.375 1 90.94 153 ALA B N 1
ATOM 8648 C CA . ALA B 1 153 ? 5.93 -24.266 -17.016 1 90.94 153 ALA B CA 1
ATOM 8649 C C . ALA B 1 153 ? 6.977 -24.984 -17.859 1 90.94 153 ALA B C 1
ATOM 8651 O O . ALA B 1 153 ? 7.645 -24.375 -18.703 1 90.94 153 ALA B O 1
ATOM 8652 N N . GLY B 1 154 ? 7.125 -26.281 -17.562 1 92.5 154 GLY B N 1
ATOM 8653 C CA . GLY B 1 154 ? 8 -27.125 -18.344 1 92.5 154 GLY B CA 1
ATOM 8654 C C . GLY B 1 154 ? 9.453 -27.047 -17.922 1 92.5 154 GLY B C 1
ATOM 8655 O O . GLY B 1 154 ? 10.305 -27.781 -18.438 1 92.5 154 GLY B O 1
ATOM 8656 N N . LYS B 1 155 ? 9.719 -26.281 -16.984 1 93.38 155 LYS B N 1
ATOM 8657 C CA . LYS B 1 155 ? 11.117 -26.016 -16.672 1 93.38 155 LYS B CA 1
ATOM 8658 C C . LYS B 1 155 ? 11.539 -26.703 -15.375 1 93.38 155 LYS B C 1
ATOM 8660 O O . LYS B 1 155 ? 12.727 -26.781 -15.062 1 93.38 155 LYS B O 1
ATOM 8665 N N . ILE B 1 156 ? 10.617 -27.203 -14.711 1 92.38 156 ILE B N 1
ATOM 8666 C CA . ILE B 1 156 ? 10.883 -27.891 -13.445 1 92.38 156 ILE B CA 1
ATOM 8667 C C . ILE B 1 156 ? 10.336 -29.328 -13.508 1 92.38 156 ILE B C 1
ATOM 8669 O O . ILE B 1 156 ? 9.133 -29.531 -13.672 1 92.38 156 ILE B O 1
ATOM 8673 N N . SER B 1 157 ? 11.242 -30.234 -13.312 1 91.06 157 SER B N 1
ATOM 8674 C CA . SER B 1 157 ? 10.758 -31.609 -13.266 1 91.06 157 SER B CA 1
ATOM 8675 C C . SER B 1 157 ? 9.898 -31.844 -12.031 1 91.06 157 SER B C 1
ATOM 8677 O O . SER B 1 157 ? 10.211 -31.359 -10.945 1 91.06 157 SER B O 1
ATOM 8679 N N . GLY B 1 158 ? 8.836 -32.5 -12.258 1 90.88 158 GLY B N 1
ATOM 8680 C CA . GLY B 1 158 ? 7.973 -32.812 -11.141 1 90.88 158 GLY B CA 1
ATOM 8681 C C . GLY B 1 158 ? 6.938 -31.75 -10.844 1 90.88 158 GLY B C 1
ATOM 8682 O O . GLY B 1 158 ? 6.148 -31.875 -9.906 1 90.88 158 GLY B O 1
ATOM 8683 N N . ALA B 1 159 ? 7.031 -30.766 -11.586 1 92.25 159 ALA B N 1
ATOM 8684 C CA . ALA B 1 159 ? 6.047 -29.688 -11.422 1 92.25 159 ALA B CA 1
ATOM 8685 C C . ALA B 1 159 ? 4.973 -29.766 -12.508 1 92.25 159 ALA B C 1
ATOM 8687 O O . ALA B 1 159 ? 5.277 -29.984 -13.68 1 92.25 159 ALA B O 1
ATOM 8688 N N . LEU B 1 160 ? 3.791 -29.719 -12.008 1 93.31 160 LEU B N 1
ATOM 8689 C CA . LEU B 1 160 ? 2.66 -29.578 -12.922 1 93.31 160 LEU B CA 1
ATOM 8690 C C . LEU B 1 160 ? 2.062 -28.188 -12.836 1 93.31 160 LEU B C 1
ATOM 8692 O O . LEU B 1 160 ? 1.443 -27.828 -11.828 1 93.31 160 LEU B O 1
ATOM 8696 N N . ILE B 1 161 ? 2.273 -27.453 -13.875 1 92.56 161 ILE B N 1
ATOM 8697 C CA . ILE B 1 161 ? 1.769 -26.078 -13.953 1 92.56 161 ILE B CA 1
ATOM 8698 C C . ILE B 1 161 ? 0.636 -26 -14.969 1 92.56 161 ILE B C 1
ATOM 8700 O O . ILE B 1 161 ? 0.82 -26.359 -16.141 1 92.56 161 ILE B O 1
ATOM 8704 N N . GLN B 1 162 ? -0.47 -25.531 -14.5 1 91.12 162 GLN B N 1
ATOM 8705 C CA . GLN B 1 162 ? -1.65 -25.5 -15.359 1 91.12 162 GLN B CA 1
ATOM 8706 C C . GLN B 1 162 ? -2.285 -24.109 -15.383 1 91.12 162 GLN B C 1
ATOM 8708 O O . GLN B 1 162 ? -2.549 -23.531 -14.328 1 91.12 162 GLN B O 1
ATOM 8713 N N . GLN B 1 163 ? -2.449 -23.656 -16.547 1 90.19 163 GLN B N 1
ATOM 8714 C CA . GLN B 1 163 ? -3.229 -22.422 -16.719 1 90.19 163 GLN B CA 1
ATOM 8715 C C . GLN B 1 163 ? -4.723 -22.734 -16.75 1 90.19 163 GLN B C 1
ATOM 8717 O O . GLN B 1 163 ? -5.254 -23.172 -17.781 1 90.19 163 GLN B O 1
ATOM 8722 N N . ASN B 1 164 ? -5.426 -22.297 -15.773 1 90.12 164 ASN B N 1
ATOM 8723 C CA . ASN B 1 164 ? -6.812 -22.703 -15.602 1 90.12 164 ASN B CA 1
ATOM 8724 C C . ASN B 1 164 ? -7.754 -21.922 -16.5 1 90.12 164 ASN B C 1
ATOM 8726 O O . ASN B 1 164 ? -8.891 -22.328 -16.734 1 90.12 164 ASN B O 1
ATOM 8730 N N . SER B 1 165 ? -7.293 -20.812 -16.953 1 90.56 165 SER B N 1
ATOM 8731 C CA . SER B 1 165 ? -8.102 -19.969 -17.812 1 90.56 165 SER B CA 1
ATOM 8732 C C . SER B 1 165 ? -7.23 -19.141 -18.766 1 90.56 165 SER B C 1
ATOM 8734 O O . SER B 1 165 ? -6.094 -18.797 -18.422 1 90.56 165 SER B O 1
ATOM 8736 N N . GLY B 1 166 ? -7.863 -18.859 -19.906 1 91 166 GLY B N 1
ATOM 8737 C CA . GLY B 1 166 ? -7.164 -18.016 -20.859 1 91 166 GLY B CA 1
ATOM 8738 C C . GLY B 1 166 ? -7.391 -16.531 -20.625 1 91 166 GLY B C 1
ATOM 8739 O O . GLY B 1 166 ? -6.887 -15.695 -21.375 1 91 166 GLY B O 1
ATOM 8740 N N . ASN B 1 167 ? -8.133 -16.172 -19.562 1 91 167 ASN B N 1
ATOM 8741 C CA . ASN B 1 167 ? -8.25 -14.773 -19.156 1 91 167 ASN B CA 1
ATOM 8742 C C . ASN B 1 167 ? -6.891 -14.164 -18.859 1 91 167 ASN B C 1
ATOM 8744 O O . ASN B 1 167 ? -6.031 -14.812 -18.25 1 91 167 ASN B O 1
ATOM 8748 N N . PRO B 1 168 ? -6.68 -12.953 -19.297 1 88.69 168 PRO B N 1
ATOM 8749 C CA . PRO B 1 168 ? -5.348 -12.375 -19.094 1 88.69 168 PRO B CA 1
ATOM 8750 C C . PRO B 1 168 ? -4.918 -12.352 -17.641 1 88.69 168 PRO B C 1
ATOM 8752 O O . PRO B 1 168 ? -3.719 -12.352 -17.344 1 88.69 168 PRO B O 1
ATOM 8755 N N . ALA B 1 169 ? -5.832 -12.305 -16.797 1 83.12 169 ALA B N 1
ATOM 8756 C CA . ALA B 1 169 ? -5.508 -12.32 -15.375 1 83.12 169 ALA B CA 1
ATOM 8757 C C . ALA B 1 169 ? -5.82 -13.68 -14.758 1 83.12 169 ALA B C 1
ATOM 8759 O O . ALA B 1 169 ? -5.914 -13.805 -13.531 1 83.12 169 ALA B O 1
ATOM 8760 N N . GLY B 1 170 ? -6.02 -14.625 -15.516 1 83.88 170 GLY B N 1
ATOM 8761 C CA . GLY B 1 170 ? -6.469 -15.914 -15.023 1 83.88 170 GLY B CA 1
ATOM 8762 C C . GLY B 1 170 ? -5.469 -16.594 -14.102 1 83.88 170 GLY B C 1
ATOM 8763 O O . GLY B 1 170 ? -4.262 -16.391 -14.242 1 83.88 170 GLY B O 1
ATOM 8764 N N . GLY B 1 171 ? -5.977 -17.359 -13.242 1 85.88 171 GLY B N 1
ATOM 8765 C CA . GLY B 1 171 ? -5.168 -18.031 -12.234 1 85.88 171 GLY B CA 1
ATOM 8766 C C . GLY B 1 171 ? -4.387 -19.203 -12.781 1 85.88 171 GLY B C 1
ATOM 8767 O O . GLY B 1 171 ? -4.785 -19.812 -13.773 1 85.88 171 GLY B O 1
ATOM 8768 N N . ILE B 1 172 ? -3.291 -19.5 -12.148 1 88.56 172 ILE B N 1
ATOM 8769 C CA . ILE B 1 172 ? -2.4 -20.594 -12.516 1 88.56 172 ILE B CA 1
ATOM 8770 C C . ILE B 1 172 ? -2.176 -21.5 -11.305 1 88.56 172 ILE B C 1
ATOM 8772 O O . ILE B 1 172 ? -2.016 -21.016 -10.18 1 88.56 172 ILE B O 1
ATOM 8776 N N . SER B 1 173 ? -2.244 -22.75 -11.562 1 90.94 173 SER B N 1
ATOM 8777 C CA . SER B 1 173 ? -1.999 -23.719 -10.508 1 90.94 173 SER B CA 1
ATOM 8778 C C . SER B 1 173 ? -0.598 -24.312 -10.625 1 90.94 173 SER B C 1
ATOM 8780 O O . SER B 1 173 ? -0.149 -24.656 -11.719 1 90.94 173 SER B O 1
ATOM 8782 N N . VAL B 1 174 ? 0.051 -24.359 -9.508 1 92.19 174 VAL B N 1
ATOM 8783 C CA . VAL B 1 174 ? 1.353 -25.016 -9.414 1 92.19 174 VAL B CA 1
ATOM 8784 C C . VAL B 1 174 ? 1.289 -26.141 -8.391 1 92.19 174 VAL B C 1
ATOM 8786 O O . VAL B 1 174 ? 0.914 -25.922 -7.238 1 92.19 174 VAL B O 1
ATOM 8789 N N . ARG B 1 175 ? 1.632 -27.328 -8.82 1 93.5 175 ARG B N 1
ATOM 8790 C CA . ARG B 1 175 ? 1.675 -28.5 -7.938 1 93.5 175 ARG B CA 1
ATOM 8791 C C . ARG B 1 175 ? 3.004 -29.234 -8.07 1 93.5 175 ARG B C 1
ATOM 8793 O O . ARG B 1 175 ? 3.436 -29.547 -9.18 1 93.5 175 ARG B O 1
ATOM 8800 N N . LEU B 1 176 ? 3.545 -29.438 -6.992 1 93.81 176 LEU B N 1
ATOM 8801 C CA . LEU B 1 176 ? 4.789 -30.188 -6.945 1 93.81 176 LEU B CA 1
ATOM 8802 C C . LEU B 1 176 ? 4.547 -31.609 -6.441 1 93.81 176 LEU B C 1
ATOM 8804 O O . LEU B 1 176 ? 4.062 -31.797 -5.324 1 93.81 176 LEU B O 1
ATOM 8808 N N . ARG B 1 177 ? 4.848 -32.594 -7.266 1 93.94 177 ARG B N 1
ATOM 8809 C CA . ARG B 1 177 ? 4.758 -34 -6.938 1 93.94 177 ARG B CA 1
ATOM 8810 C C . ARG B 1 177 ? 3.334 -34.375 -6.539 1 93.94 177 ARG B C 1
ATOM 8812 O O . ARG B 1 177 ? 3.129 -35.094 -5.566 1 93.94 177 ARG B O 1
ATOM 8819 N N . GLY B 1 178 ? 2.385 -33.75 -7.172 1 90.88 178 GLY B N 1
ATOM 8820 C CA . GLY B 1 178 ? 0.987 -34.094 -6.949 1 90.88 178 GLY B CA 1
ATOM 8821 C C . GLY B 1 178 ? 0.379 -33.375 -5.766 1 90.88 178 GLY B C 1
ATOM 8822 O O . GLY B 1 178 ? 1.066 -32.625 -5.074 1 90.88 178 GLY B O 1
ATOM 8823 N N . ALA B 1 179 ? -0.884 -33.625 -5.523 1 90.06 179 ALA B N 1
ATOM 8824 C CA . ALA B 1 179 ? -1.589 -33 -4.41 1 90.06 179 ALA B CA 1
ATOM 8825 C C . ALA B 1 179 ? -1.32 -33.719 -3.104 1 90.06 179 ALA B C 1
ATOM 8827 O O . ALA B 1 179 ? -1.474 -34.938 -3.031 1 90.06 179 ALA B O 1
ATOM 8828 N N . GLY B 1 180 ? -0.954 -32.969 -2.125 1 88.75 180 GLY B N 1
ATOM 8829 C CA . GLY B 1 180 ? -0.646 -33.562 -0.843 1 88.75 180 GLY B CA 1
ATOM 8830 C C . GLY B 1 180 ? -1.687 -33.281 0.223 1 88.75 180 GLY B C 1
ATOM 8831 O O . GLY B 1 180 ? -1.468 -33.562 1.403 1 88.75 180 GLY B O 1
ATOM 8832 N N . THR B 1 181 ? -2.76 -32.688 -0.186 1 91.38 181 THR B N 1
ATOM 8833 C CA . THR B 1 181 ? -3.84 -32.312 0.726 1 91.38 181 THR B CA 1
ATOM 8834 C C . THR B 1 181 ? -5.195 -32.438 0.031 1 91.38 181 THR B C 1
ATOM 8836 O O . THR B 1 181 ? -5.262 -32.594 -1.189 1 91.38 181 THR B O 1
ATOM 8839 N N . PHE B 1 182 ? -6.176 -32.438 0.879 1 88.88 182 PHE B N 1
ATOM 8840 C CA . PHE B 1 182 ? -7.527 -32.531 0.343 1 88.88 182 PHE B CA 1
ATOM 8841 C C . PHE B 1 182 ? -8.25 -31.203 0.475 1 88.88 182 PHE B C 1
ATOM 8843 O O . PHE B 1 182 ? -8.688 -30.625 -0.523 1 88.88 182 PHE B O 1
ATOM 8850 N N . LEU B 1 183 ? -8.336 -30.688 1.678 1 86.81 183 LEU B N 1
ATOM 8851 C CA . LEU B 1 183 ? -9.086 -29.453 1.96 1 86.81 183 LEU B CA 1
ATOM 8852 C C . LEU B 1 183 ? -8.188 -28.234 1.834 1 86.81 183 LEU B C 1
ATOM 8854 O O . LEU B 1 183 ? -8.68 -27.125 1.603 1 86.81 183 LEU B O 1
ATOM 8858 N N . GLY B 1 184 ? -6.934 -28.453 1.981 1 85.94 184 GLY B N 1
ATOM 8859 C CA . GLY B 1 184 ? -6.004 -27.344 1.976 1 85.94 184 GLY B CA 1
ATOM 8860 C C . GLY B 1 184 ? -5.602 -26.906 0.578 1 85.94 184 GLY B C 1
ATOM 8861 O O . GLY B 1 184 ? -6.172 -27.375 -0.411 1 85.94 184 GLY B O 1
ATOM 8862 N N . GLN B 1 185 ? -4.691 -25.984 0.555 1 84.38 185 GLN B N 1
ATOM 8863 C CA . GLN B 1 185 ? -4.129 -25.516 -0.705 1 84.38 185 GLN B CA 1
ATOM 8864 C C . GLN B 1 185 ? -2.988 -26.422 -1.169 1 84.38 185 GLN B C 1
ATOM 8866 O O . GLN B 1 185 ? -2.066 -26.703 -0.403 1 84.38 185 GLN B O 1
ATOM 8871 N N . ALA B 1 186 ? -3.049 -26.75 -2.346 1 86 186 ALA B N 1
ATOM 8872 C CA . ALA B 1 186 ? -2.023 -27.641 -2.883 1 86 186 ALA B CA 1
ATOM 8873 C C . ALA B 1 186 ? -0.855 -26.859 -3.461 1 86 186 ALA B C 1
ATOM 8875 O O . ALA B 1 186 ? 0.188 -27.422 -3.791 1 86 186 ALA B O 1
ATOM 8876 N N . SER B 1 187 ? -0.999 -25.562 -3.486 1 90.12 187 SER B N 1
ATOM 8877 C CA . SER B 1 187 ? 0.074 -24.734 -4.012 1 90.12 187 SER B CA 1
ATOM 8878 C C . SER B 1 187 ? 1.24 -24.641 -3.031 1 90.12 187 SER B C 1
ATOM 8880 O O . SER B 1 187 ? 1.046 -24.75 -1.817 1 90.12 187 SER B O 1
ATOM 8882 N N . PRO B 1 188 ? 2.436 -24.453 -3.541 1 92.38 188 PRO B N 1
ATOM 8883 C CA . PRO B 1 188 ? 3.594 -24.312 -2.654 1 92.38 188 PRO B CA 1
ATOM 8884 C C . PRO B 1 188 ? 3.609 -22.984 -1.902 1 92.38 188 PRO B C 1
ATOM 8886 O O . PRO B 1 188 ? 2.814 -22.094 -2.203 1 92.38 188 PRO B O 1
ATOM 8889 N N . LEU B 1 189 ? 4.48 -23 -0.846 1 92.81 189 LEU B N 1
ATOM 8890 C CA . LEU B 1 189 ? 4.785 -21.75 -0.17 1 92.81 189 LEU B CA 1
ATOM 8891 C C . LEU B 1 189 ? 5.645 -20.844 -1.053 1 92.81 189 LEU B C 1
ATOM 8893 O O . LEU B 1 189 ? 6.613 -21.312 -1.662 1 92.81 189 LEU B O 1
ATOM 8897 N N . TYR B 1 190 ? 5.312 -19.625 -1.179 1 94.62 190 TYR B N 1
ATOM 8898 C CA . TYR B 1 190 ? 6.09 -18.688 -1.982 1 94.62 190 TYR B CA 1
ATOM 8899 C C . TYR B 1 190 ? 6.84 -17.703 -1.096 1 94.62 190 TYR B C 1
ATOM 8901 O O . TYR B 1 190 ? 6.266 -17.141 -0.167 1 94.62 190 TYR B O 1
ATOM 8909 N N . ILE B 1 191 ? 8.078 -17.5 -1.361 1 95.38 191 ILE B N 1
ATOM 8910 C CA . ILE B 1 191 ? 8.945 -16.547 -0.669 1 95.38 191 ILE B CA 1
ATOM 8911 C C . ILE B 1 191 ? 9.672 -15.68 -1.689 1 95.38 191 ILE B C 1
ATOM 8913 O O . ILE B 1 191 ? 10.328 -16.203 -2.6 1 95.38 191 ILE B O 1
ATOM 8917 N N . VAL B 1 192 ? 9.578 -14.391 -1.607 1 96.56 192 VAL B N 1
ATOM 8918 C CA . VAL B 1 192 ? 10.289 -13.453 -2.477 1 96.56 192 VAL B CA 1
ATOM 8919 C C . VAL B 1 192 ? 11.328 -12.688 -1.669 1 96.56 192 VAL B C 1
ATOM 8921 O O . VAL B 1 192 ? 10.977 -11.844 -0.838 1 96.56 192 VAL B O 1
ATOM 8924 N N . ASP B 1 193 ? 12.57 -12.922 -1.91 1 94.75 193 ASP B N 1
ATOM 8925 C CA . ASP B 1 193 ? 13.664 -12.266 -1.211 1 94.75 193 ASP B CA 1
ATOM 8926 C C . ASP B 1 193 ? 13.508 -12.383 0.303 1 94.75 193 ASP B C 1
ATOM 8928 O O . ASP B 1 193 ? 13.664 -11.398 1.029 1 94.75 193 ASP B O 1
ATOM 8932 N N . GLY B 1 194 ? 13.078 -13.5 0.754 1 92.88 194 GLY B N 1
ATOM 8933 C CA . GLY B 1 194 ? 12.93 -13.742 2.18 1 92.88 194 GLY B CA 1
ATOM 8934 C C . GLY B 1 194 ? 11.57 -13.344 2.721 1 92.88 194 GLY B C 1
ATOM 8935 O O . GLY B 1 194 ? 11.242 -13.648 3.869 1 92.88 194 GLY B O 1
ATOM 8936 N N . VAL B 1 195 ? 10.758 -12.711 1.924 1 95.56 195 VAL B N 1
ATOM 8937 C CA . VAL B 1 195 ? 9.414 -12.312 2.324 1 95.56 195 VAL B CA 1
ATOM 8938 C C . VAL B 1 195 ? 8.414 -13.406 1.944 1 95.56 195 VAL B C 1
ATOM 8940 O O . VAL B 1 195 ? 8.312 -13.781 0.775 1 95.56 195 VAL B O 1
ATOM 8943 N N . ILE B 1 196 ? 7.684 -13.867 2.938 1 94.81 196 ILE B N 1
ATOM 8944 C CA . ILE B 1 196 ? 6.602 -14.805 2.65 1 94.81 196 ILE B CA 1
ATOM 8945 C C . ILE B 1 196 ? 5.453 -14.07 1.957 1 94.81 196 ILE B C 1
ATOM 8947 O O . ILE B 1 196 ? 4.988 -13.039 2.439 1 94.81 196 ILE B O 1
ATOM 8951 N N . VAL B 1 197 ? 5.004 -14.641 0.89 1 95.31 197 VAL B N 1
ATOM 8952 C CA . VAL B 1 197 ? 4.043 -13.922 0.06 1 95.31 197 VAL B CA 1
ATOM 8953 C C . VAL B 1 197 ? 2.732 -14.703 -0.008 1 95.31 197 VAL B C 1
ATOM 8955 O O . VAL B 1 197 ? 2.738 -15.938 -0.085 1 95.31 197 VAL B O 1
ATOM 8958 N N . ASN B 1 198 ? 1.656 -13.938 0.015 1 94.19 198 ASN B N 1
ATOM 8959 C CA . ASN B 1 198 ? 0.326 -14.5 -0.195 1 94.19 198 ASN B CA 1
ATOM 8960 C C . ASN B 1 198 ? 0.023 -14.68 -1.68 1 94.19 198 ASN B C 1
ATOM 8962 O O . ASN B 1 198 ? 0.123 -13.727 -2.459 1 94.19 198 ASN B O 1
ATOM 8966 N N . ASN B 1 199 ? -0.337 -15.844 -2.078 1 92.12 199 ASN B N 1
ATOM 8967 C CA . ASN B 1 199 ? -0.705 -16.125 -3.461 1 92.12 199 ASN B CA 1
ATOM 8968 C C . ASN B 1 199 ? -2.137 -16.641 -3.566 1 92.12 199 ASN B C 1
ATOM 8970 O O . ASN B 1 199 ? -2.447 -17.453 -4.441 1 92.12 199 ASN B O 1
ATOM 8974 N N . ASP B 1 200 ? -3 -16.172 -2.717 1 88.06 200 ASP B N 1
ATOM 8975 C CA . ASP B 1 200 ? -4.406 -16.562 -2.727 1 88.06 200 ASP B CA 1
ATOM 8976 C C . ASP B 1 200 ? -5.113 -16.047 -3.975 1 88.06 200 ASP B C 1
ATOM 8978 O O . ASP B 1 200 ? -4.57 -15.203 -4.695 1 88.06 200 ASP B O 1
ATOM 8982 N N . SER B 1 201 ? -6.277 -16.625 -4.191 1 86.19 201 SER B N 1
ATOM 8983 C CA . SER B 1 201 ? -7.145 -16.219 -5.293 1 86.19 201 SER B CA 1
ATOM 8984 C C . SER B 1 201 ? -8.531 -15.828 -4.793 1 86.19 201 SER B C 1
ATOM 8986 O O . SER B 1 201 ? -9.523 -16.469 -5.145 1 86.19 201 SER B O 1
ATOM 8988 N N . PRO B 1 202 ? -8.586 -14.758 -4.109 1 85.56 202 PRO B N 1
ATOM 8989 C CA . PRO B 1 202 ? -9.906 -14.375 -3.598 1 85.56 202 PRO B CA 1
ATOM 8990 C C . PRO B 1 202 ? -10.891 -14.016 -4.707 1 85.56 202 PRO B C 1
ATOM 8992 O O . PRO B 1 202 ? -10.539 -13.25 -5.617 1 85.56 202 PRO B O 1
ATOM 8995 N N . GLU B 1 203 ? -12.031 -14.594 -4.676 1 86.94 203 GLU B N 1
ATOM 8996 C CA . GLU B 1 203 ? -13.117 -14.227 -5.582 1 86.94 203 GLU B CA 1
ATOM 8997 C C . GLU B 1 203 ? -14.141 -13.344 -4.883 1 86.94 203 GLU B C 1
ATOM 8999 O O . GLU B 1 203 ? -15.109 -13.836 -4.301 1 86.94 203 GLU B O 1
ATOM 9004 N N . LEU B 1 204 ? -14.094 -12.148 -5.102 1 91.69 204 LEU B N 1
ATOM 9005 C CA . LEU B 1 204 ? -14.938 -11.188 -4.402 1 91.69 204 LEU B CA 1
ATOM 9006 C C . LEU B 1 204 ? -16.203 -10.906 -5.191 1 91.69 204 LEU B C 1
ATOM 9008 O O . LEU B 1 204 ? -17.188 -10.391 -4.641 1 91.69 204 LEU B O 1
ATOM 9012 N N . ILE B 1 205 ? -16.156 -11.195 -6.516 1 89.94 205 ILE B N 1
ATOM 9013 C CA . ILE B 1 205 ? -17.328 -11.133 -7.391 1 89.94 205 ILE B CA 1
ATOM 9014 C C . ILE B 1 205 ? -17.375 -12.383 -8.266 1 89.94 205 ILE B C 1
ATOM 9016 O O . ILE B 1 205 ? -16.391 -13.109 -8.391 1 89.94 205 ILE B O 1
ATOM 9020 N N . ASP B 1 206 ? -18.484 -12.609 -8.742 1 83.25 206 ASP B N 1
ATOM 9021 C CA . ASP B 1 206 ? -18.672 -13.828 -9.531 1 83.25 206 ASP B CA 1
ATOM 9022 C C . ASP B 1 206 ? -18.109 -13.664 -10.938 1 83.25 206 ASP B C 1
ATOM 9024 O O . ASP B 1 206 ? -18.797 -13.156 -11.828 1 83.25 206 ASP B O 1
ATOM 9028 N N . VAL B 1 207 ? -16.938 -14.18 -11.133 1 78.75 207 VAL B N 1
ATOM 9029 C CA . VAL B 1 207 ? -16.344 -14.086 -12.461 1 78.75 207 VAL B CA 1
ATOM 9030 C C . VAL B 1 207 ? -16.25 -15.477 -13.086 1 78.75 207 VAL B C 1
ATOM 9032 O O . VAL B 1 207 ? -15.664 -15.648 -14.156 1 78.75 207 VAL B O 1
ATOM 9035 N N . GLY B 1 208 ? -16.891 -16.453 -12.531 1 72.25 208 GLY B N 1
ATOM 9036 C CA . GLY B 1 208 ? -17.078 -17.766 -13.141 1 72.25 208 GLY B CA 1
ATOM 9037 C C . GLY B 1 208 ? -15.797 -18.578 -13.188 1 72.25 208 GLY B C 1
ATOM 9038 O O . GLY B 1 208 ? -15.477 -19.172 -14.227 1 72.25 208 GLY B O 1
ATOM 9039 N N . GLY B 1 209 ? -14.961 -18.609 -12.211 1 66.69 209 GLY B N 1
ATOM 9040 C CA . GLY B 1 209 ? -13.82 -19.516 -12.148 1 66.69 209 GLY B CA 1
ATOM 9041 C C . GLY B 1 209 ? -12.516 -18.875 -12.562 1 66.69 209 GLY B C 1
ATOM 9042 O O . GLY B 1 209 ? -11.5 -19.547 -12.719 1 66.69 209 GLY B O 1
ATOM 9043 N N . THR B 1 210 ? -12.508 -17.75 -12.82 1 74.56 210 THR B N 1
ATOM 9044 C CA . THR B 1 210 ? -11.289 -17.094 -13.281 1 74.56 210 THR B CA 1
ATOM 9045 C C . THR B 1 210 ? -10.633 -16.312 -12.148 1 74.56 210 THR B C 1
ATOM 9047 O O . THR B 1 210 ? -10.086 -15.227 -12.367 1 74.56 210 THR B O 1
ATOM 9050 N N . ALA B 1 211 ? -10.602 -16.828 -11.047 1 79.62 211 ALA B N 1
ATOM 9051 C CA . ALA B 1 211 ? -10 -16.078 -9.953 1 79.62 211 ALA B CA 1
ATOM 9052 C C . ALA B 1 211 ? -8.5 -15.93 -10.156 1 79.62 211 ALA B C 1
ATOM 9054 O O . ALA B 1 211 ? -7.816 -16.875 -10.539 1 79.62 211 ALA B O 1
ATOM 9055 N N . THR B 1 212 ? -8.047 -14.781 -9.984 1 85.38 212 THR B N 1
ATOM 9056 C CA . THR B 1 212 ? -6.656 -14.398 -10.18 1 85.38 212 THR B CA 1
ATOM 9057 C C . THR B 1 212 ? -5.84 -14.68 -8.922 1 85.38 212 THR B C 1
ATOM 9059 O O . THR B 1 212 ? -6.285 -14.383 -7.809 1 85.38 212 THR B O 1
ATOM 9062 N N . ASN B 1 213 ? -4.738 -15.375 -9.109 1 89.06 213 ASN B N 1
ATOM 9063 C CA . ASN B 1 213 ? -3.844 -15.477 -7.961 1 89.06 213 ASN B CA 1
ATOM 9064 C C . ASN B 1 213 ? -2.9 -14.273 -7.883 1 89.06 213 ASN B C 1
ATOM 9066 O O . ASN B 1 213 ? -2.531 -13.703 -8.906 1 89.06 213 ASN B O 1
ATOM 9070 N N . ARG B 1 214 ? -2.361 -13.992 -6.762 1 92.19 214 ARG B N 1
ATOM 9071 C CA . ARG B 1 214 ? -1.761 -12.695 -6.473 1 92.19 214 ARG B CA 1
ATOM 9072 C C . ARG B 1 214 ? -0.312 -12.648 -6.945 1 92.19 214 ARG B C 1
ATOM 9074 O O . ARG B 1 214 ? 0.283 -11.57 -7.031 1 92.19 214 ARG B O 1
ATOM 9081 N N . LEU B 1 215 ? 0.238 -13.68 -7.402 1 93.25 215 LEU B N 1
ATOM 9082 C CA . LEU B 1 215 ? 1.585 -13.617 -7.957 1 93.25 215 LEU B CA 1
ATOM 9083 C C . LEU B 1 215 ? 1.603 -12.805 -9.25 1 93.25 215 LEU B C 1
ATOM 9085 O O . LEU B 1 215 ? 2.666 -12.375 -9.703 1 93.25 215 LEU B O 1
ATOM 9089 N N . VAL B 1 216 ? 0.441 -12.625 -9.852 1 92.5 216 VAL B N 1
ATOM 9090 C CA . VAL B 1 216 ? 0.307 -11.852 -11.086 1 92.5 216 VAL B CA 1
ATOM 9091 C C . VAL B 1 216 ? 0.771 -10.422 -10.859 1 92.5 216 VAL B C 1
ATOM 9093 O O . VAL B 1 216 ? 1.121 -9.711 -11.805 1 92.5 216 VAL B O 1
ATOM 9096 N N . ASP B 1 217 ? 0.905 -10 -9.594 1 94.56 217 ASP B N 1
ATOM 9097 C CA . ASP B 1 217 ? 1.255 -8.625 -9.25 1 94.56 217 ASP B CA 1
ATOM 9098 C C . ASP B 1 217 ? 2.762 -8.398 -9.359 1 94.56 217 ASP B C 1
ATOM 9100 O O . ASP B 1 217 ? 3.23 -7.262 -9.289 1 94.56 217 ASP B O 1
ATOM 9104 N N . LEU B 1 218 ? 3.52 -9.445 -9.586 1 93.5 218 LEU B N 1
ATOM 9105 C CA . LEU B 1 218 ? 4.969 -9.328 -9.711 1 93.5 218 LEU B CA 1
ATOM 9106 C C . LEU B 1 218 ? 5.398 -9.406 -11.172 1 93.5 218 LEU B C 1
ATOM 9108 O O . LEU B 1 218 ? 4.824 -10.164 -11.953 1 93.5 218 LEU B O 1
ATOM 9112 N N . ASN B 1 219 ? 6.387 -8.68 -11.5 1 93.94 219 ASN B N 1
ATOM 9113 C CA . ASN B 1 219 ? 6.914 -8.672 -12.859 1 93.94 219 ASN B CA 1
ATOM 9114 C C . ASN B 1 219 ? 8 -9.734 -13.047 1 93.94 219 ASN B C 1
ATOM 9116 O O . ASN B 1 219 ? 9.047 -9.68 -12.391 1 93.94 219 ASN B O 1
ATOM 9120 N N . PRO B 1 220 ? 7.832 -10.609 -13.961 1 92.69 220 PRO B N 1
ATOM 9121 C CA . PRO B 1 220 ? 8.852 -11.633 -14.203 1 92.69 220 PRO B CA 1
ATOM 9122 C C . PRO B 1 220 ? 10.195 -11.039 -14.609 1 92.69 220 PRO B C 1
ATOM 9124 O O . PRO B 1 220 ? 11.242 -11.633 -14.328 1 92.69 220 PRO B O 1
ATOM 9127 N N . GLU B 1 221 ? 10.242 -9.859 -15.18 1 94.12 221 GLU B N 1
ATOM 9128 C CA . GLU B 1 221 ? 11.477 -9.242 -15.641 1 94.12 221 GLU B CA 1
ATOM 9129 C C . GLU B 1 221 ? 12.367 -8.844 -14.469 1 94.12 221 GLU B C 1
ATOM 9131 O O . GLU B 1 221 ? 13.57 -8.602 -14.648 1 94.12 221 GLU B O 1
ATOM 9136 N N . ASP B 1 222 ? 11.828 -8.797 -13.328 1 95.62 222 ASP B N 1
ATOM 9137 C CA . ASP B 1 222 ? 12.586 -8.391 -12.156 1 95.62 222 ASP B CA 1
ATOM 9138 C C . ASP B 1 222 ? 13.258 -9.594 -11.492 1 95.62 222 ASP B C 1
ATOM 9140 O O . ASP B 1 222 ? 14.016 -9.438 -10.531 1 95.62 222 ASP B O 1
ATOM 9144 N N . ILE B 1 223 ? 13.031 -10.727 -11.953 1 95.19 223 ILE B N 1
ATOM 9145 C CA . ILE B 1 223 ? 13.469 -11.945 -11.273 1 95.19 223 ILE B CA 1
ATOM 9146 C C . ILE B 1 223 ? 14.867 -12.328 -11.758 1 95.19 223 ILE B C 1
ATOM 9148 O O . ILE B 1 223 ? 15.148 -12.289 -12.953 1 95.19 223 ILE B O 1
ATOM 9152 N N . GLU B 1 224 ? 15.719 -12.641 -10.859 1 92.56 224 GLU B N 1
ATOM 9153 C CA . GLU B 1 224 ? 17.062 -13.141 -11.156 1 92.56 224 GLU B CA 1
ATOM 9154 C C . GLU B 1 224 ? 17.062 -14.664 -11.289 1 92.56 224 GLU B C 1
ATOM 9156 O O . GLU B 1 224 ? 17.672 -15.203 -12.211 1 92.56 224 GLU B O 1
ATOM 9161 N N . ARG B 1 225 ? 16.469 -15.273 -10.328 1 90.44 225 ARG B N 1
ATOM 9162 C CA . ARG B 1 225 ? 16.375 -16.734 -10.359 1 90.44 225 ARG B CA 1
ATOM 9163 C C . ARG B 1 225 ? 15.266 -17.234 -9.438 1 90.44 225 ARG B C 1
ATOM 9165 O O . ARG B 1 225 ? 14.828 -16.516 -8.539 1 90.44 225 ARG B O 1
ATOM 9172 N N . ILE B 1 226 ? 14.805 -18.391 -9.656 1 93.31 226 ILE B N 1
ATOM 9173 C CA . ILE B 1 226 ? 13.805 -19.078 -8.844 1 93.31 226 ILE B CA 1
ATOM 9174 C C . ILE B 1 226 ? 14.344 -20.438 -8.398 1 93.31 226 ILE B C 1
ATOM 9176 O O . ILE B 1 226 ? 14.984 -21.141 -9.18 1 93.31 226 ILE B O 1
ATOM 9180 N N . GLU B 1 227 ? 14.227 -20.734 -7.16 1 92.19 227 GLU B N 1
ATOM 9181 C CA . GLU B 1 227 ? 14.578 -22.047 -6.605 1 92.19 227 GLU B CA 1
ATOM 9182 C C . GLU B 1 227 ? 13.344 -22.781 -6.09 1 92.19 227 GLU B C 1
ATOM 9184 O O . GLU B 1 227 ? 12.539 -22.203 -5.344 1 92.19 227 GLU B O 1
ATOM 9189 N N . VAL B 1 228 ? 13.227 -23.969 -6.492 1 92.94 228 VAL B N 1
ATOM 9190 C CA . VAL B 1 228 ? 12.062 -24.75 -6.09 1 92.94 228 VAL B CA 1
ATOM 9191 C C . VAL B 1 228 ? 12.508 -25.938 -5.246 1 92.94 228 VAL B C 1
ATOM 9193 O O . VAL B 1 228 ? 13.297 -26.766 -5.699 1 92.94 228 VAL B O 1
ATOM 9196 N N . VAL B 1 229 ? 12.102 -25.938 -4.062 1 90.38 229 VAL B N 1
ATOM 9197 C CA . VAL B 1 229 ? 12.273 -27.062 -3.15 1 90.38 229 VAL B CA 1
ATOM 9198 C C . VAL B 1 229 ? 11.039 -27.953 -3.195 1 90.38 229 VAL B C 1
ATOM 9200 O O . VAL B 1 229 ? 9.961 -27.547 -2.752 1 90.38 229 VAL B O 1
ATOM 9203 N N . LYS B 1 230 ? 11.414 -29.172 -3.627 1 87.69 230 LYS B N 1
ATOM 9204 C CA . LYS B 1 230 ? 10.266 -30.016 -3.922 1 87.69 230 LYS B CA 1
ATOM 9205 C C . LYS B 1 230 ? 9.977 -30.969 -2.764 1 87.69 230 LYS B C 1
ATOM 9207 O O . LYS B 1 230 ? 10.891 -31.578 -2.207 1 87.69 230 LYS B O 1
ATOM 9212 N N . GLY B 1 231 ? 8.992 -31.016 -2.07 1 80.69 231 GLY B N 1
ATOM 9213 C CA . GLY B 1 231 ? 8.523 -32.031 -1.129 1 80.69 231 GLY B CA 1
ATOM 9214 C C . GLY B 1 231 ? 8.844 -31.688 0.314 1 80.69 231 GLY B C 1
ATOM 9215 O O . GLY B 1 231 ? 9.625 -30.766 0.583 1 80.69 231 GLY B O 1
ATOM 9216 N N . ALA B 1 232 ? 8.508 -32.5 1.183 1 78.25 232 ALA B N 1
ATOM 9217 C CA . ALA B 1 232 ? 8.547 -32.25 2.621 1 78.25 232 ALA B CA 1
ATOM 9218 C C . ALA B 1 232 ? 9.953 -32.438 3.178 1 78.25 232 ALA B C 1
ATOM 9220 O O . ALA B 1 232 ? 10.359 -31.75 4.109 1 78.25 232 ALA B O 1
ATOM 9221 N N . ALA B 1 233 ? 10.633 -33.344 2.664 1 77 233 ALA B N 1
ATOM 9222 C CA . ALA B 1 233 ? 11.977 -33.594 3.178 1 77 233 ALA B CA 1
ATOM 9223 C C . ALA B 1 233 ? 12.883 -32.375 3.002 1 77 233 ALA B C 1
ATOM 9225 O O . ALA B 1 233 ? 13.688 -32.062 3.879 1 77 233 ALA B O 1
ATOM 9226 N N . ALA B 1 234 ? 12.727 -31.797 1.929 1 76.31 234 ALA B N 1
ATOM 9227 C CA . ALA B 1 234 ? 13.539 -30.609 1.647 1 76.31 234 ALA B CA 1
ATOM 9228 C C . ALA B 1 234 ? 12.945 -29.375 2.316 1 76.31 234 ALA B C 1
ATOM 9230 O O . ALA B 1 234 ? 13.68 -28.453 2.686 1 76.31 234 ALA B O 1
ATOM 9231 N N . ALA B 1 235 ? 11.695 -29.344 2.471 1 76.56 235 ALA B N 1
ATOM 9232 C CA . ALA B 1 235 ? 10.984 -28.141 2.92 1 76.56 235 ALA B CA 1
ATOM 9233 C C . ALA B 1 235 ? 10.773 -28.172 4.43 1 76.56 235 ALA B C 1
ATOM 9235 O O . ALA B 1 235 ? 10.156 -27.25 4.992 1 76.56 235 ALA B O 1
ATOM 9236 N N . ALA B 1 236 ? 11.32 -29.047 5.059 1 75.38 236 ALA B N 1
ATOM 9237 C CA . ALA B 1 236 ? 11.062 -29.266 6.48 1 75.38 236 ALA B CA 1
ATOM 9238 C C . ALA B 1 236 ? 11.422 -28.016 7.289 1 75.38 236 ALA B C 1
ATOM 9240 O O . ALA B 1 236 ? 10.742 -27.688 8.266 1 75.38 236 ALA B O 1
ATOM 9241 N N . LEU B 1 237 ? 12.367 -27.344 6.836 1 79.5 237 LEU B N 1
ATOM 9242 C CA . LEU B 1 237 ? 12.828 -26.188 7.602 1 79.5 237 LEU B CA 1
ATOM 9243 C C . LEU B 1 237 ? 11.875 -25.016 7.43 1 79.5 237 LEU B C 1
ATOM 9245 O O . LEU B 1 237 ? 11.945 -24.031 8.18 1 79.5 237 LEU B O 1
ATOM 9249 N N . TYR B 1 238 ? 10.992 -25.172 6.57 1 81.25 238 TYR B N 1
ATOM 9250 C CA . TYR B 1 238 ? 10.047 -24.094 6.344 1 81.25 238 TYR B CA 1
ATOM 9251 C C . TYR B 1 238 ? 8.766 -24.297 7.137 1 81.25 238 TYR B C 1
ATOM 9253 O O . TYR B 1 238 ? 7.914 -23.422 7.203 1 81.25 238 TYR B O 1
ATOM 9261 N N . GLY B 1 239 ? 8.594 -25.453 7.676 1 79.19 239 GLY B N 1
ATOM 9262 C CA . GLY B 1 239 ? 7.594 -25.656 8.711 1 79.19 239 GLY B CA 1
ATOM 9263 C C . GLY B 1 239 ? 6.238 -26.062 8.156 1 79.19 239 GLY B C 1
ATOM 9264 O O . GLY B 1 239 ? 6.16 -26.797 7.172 1 79.19 239 GLY B O 1
ATOM 9265 N N . SER B 1 240 ? 5.172 -25.609 8.875 1 82.19 240 SER B N 1
ATOM 9266 C CA . SER B 1 240 ? 3.814 -26.141 8.75 1 82.19 240 SER B CA 1
ATOM 9267 C C . SER B 1 240 ? 3.109 -25.562 7.527 1 82.19 240 SER B C 1
ATOM 9269 O O . SER B 1 240 ? 1.917 -25.812 7.324 1 82.19 240 SER B O 1
ATOM 9271 N N . ARG B 1 241 ? 3.748 -24.938 6.703 1 82.62 241 ARG B N 1
ATOM 9272 C CA . ARG B 1 241 ? 3.119 -24.453 5.48 1 82.62 241 ARG B CA 1
ATOM 9273 C C . ARG B 1 241 ? 3.816 -25.016 4.242 1 82.62 241 ARG B C 1
ATOM 9275 O O . ARG B 1 241 ? 3.451 -24.688 3.113 1 82.62 241 ARG B O 1
ATOM 9282 N N . ALA B 1 242 ? 4.695 -25.875 4.41 1 84 242 ALA B N 1
ATOM 9283 C CA . ALA B 1 242 ? 5.574 -26.203 3.291 1 84 242 ALA B CA 1
ATOM 9284 C C . ALA B 1 242 ? 5.375 -27.641 2.838 1 84 242 ALA B C 1
ATOM 9286 O O . ALA B 1 242 ? 6.234 -28.219 2.166 1 84 242 ALA B O 1
ATOM 9287 N N . ASN B 1 243 ? 4.301 -28.234 3.205 1 86.19 243 ASN B N 1
ATOM 9288 C CA . ASN B 1 243 ? 4.086 -29.625 2.818 1 86.19 243 ASN B CA 1
ATOM 9289 C C . ASN B 1 243 ? 4.035 -29.797 1.303 1 86.19 243 ASN B C 1
ATOM 9291 O O . ASN B 1 243 ? 4.391 -30.844 0.774 1 86.19 243 ASN B O 1
ATOM 9295 N N . ASN B 1 244 ? 3.674 -28.781 0.653 1 89.25 244 ASN B N 1
ATOM 9296 C CA . ASN B 1 244 ? 3.545 -28.859 -0.798 1 89.25 244 ASN B CA 1
ATOM 9297 C C . ASN B 1 244 ? 4.758 -28.25 -1.499 1 89.25 244 ASN B C 1
ATOM 9299 O O . ASN B 1 244 ? 4.691 -27.922 -2.686 1 89.25 244 ASN B O 1
ATOM 9303 N N . GLY B 1 245 ? 5.801 -28.031 -0.785 1 91.19 245 GLY B N 1
ATOM 9304 C CA . GLY B 1 245 ? 7.016 -27.484 -1.368 1 91.19 245 GLY B CA 1
ATOM 9305 C C . GLY B 1 245 ? 7.133 -25.969 -1.185 1 91.19 245 GLY B C 1
ATOM 9306 O O . GLY B 1 245 ? 6.238 -25.344 -0.622 1 91.19 245 GLY B O 1
ATOM 9307 N N . VAL B 1 246 ? 8.305 -25.469 -1.581 1 92.44 246 VAL B N 1
ATOM 9308 C CA . VAL B 1 246 ? 8.586 -24.047 -1.44 1 92.44 246 VAL B CA 1
ATOM 9309 C C . VAL B 1 246 ? 9.156 -23.5 -2.746 1 92.44 246 VAL B C 1
ATOM 9311 O O . VAL B 1 246 ? 10.016 -24.125 -3.367 1 92.44 246 VAL B O 1
ATOM 9314 N N . VAL B 1 247 ? 8.641 -22.391 -3.211 1 94.12 247 VAL B N 1
ATOM 9315 C CA . VAL B 1 247 ? 9.188 -21.656 -4.344 1 94.12 247 VAL B CA 1
ATOM 9316 C C . VAL B 1 247 ? 9.805 -20.344 -3.85 1 94.12 247 VAL B C 1
ATOM 9318 O O . VAL B 1 247 ? 9.102 -19.453 -3.404 1 94.12 247 VAL B O 1
ATOM 9321 N N . GLN B 1 248 ? 11.055 -20.312 -3.979 1 94.31 248 GLN B N 1
ATOM 9322 C CA . GLN B 1 248 ? 11.781 -19.094 -3.602 1 94.31 248 GLN B CA 1
ATOM 9323 C C . GLN B 1 248 ? 12.117 -18.25 -4.828 1 94.31 248 GLN B C 1
ATOM 9325 O O . GLN B 1 248 ? 12.734 -18.75 -5.777 1 94.31 248 GLN B O 1
ATOM 9330 N N . ILE B 1 249 ? 11.758 -17.078 -4.762 1 95.44 249 ILE B N 1
ATOM 9331 C CA . ILE B 1 249 ? 12.008 -16.141 -5.855 1 95.44 249 ILE B CA 1
ATOM 9332 C C . ILE B 1 249 ? 13.031 -15.102 -5.418 1 95.44 249 ILE B C 1
ATOM 9334 O O . ILE B 1 249 ? 12.867 -14.469 -4.371 1 95.44 249 ILE B O 1
ATOM 9338 N N . PHE B 1 250 ? 14.07 -14.961 -6.156 1 93.44 250 PHE B N 1
ATOM 9339 C CA . PHE B 1 250 ? 15.086 -13.945 -5.922 1 93.44 250 PHE B CA 1
ATOM 9340 C C . PHE B 1 250 ? 15.055 -12.883 -7.008 1 93.44 250 PHE B C 1
ATOM 9342 O O . PHE B 1 250 ? 15.125 -13.195 -8.195 1 93.44 250 PHE B O 1
ATOM 9349 N N . THR B 1 251 ? 14.953 -11.672 -6.648 1 95.94 251 THR B N 1
ATOM 9350 C CA . THR B 1 251 ? 14.875 -10.586 -7.621 1 95.94 251 THR B CA 1
ATOM 9351 C C . THR B 1 251 ? 16.266 -10.055 -7.949 1 95.94 251 THR B C 1
ATOM 9353 O O . THR B 1 251 ? 17.234 -10.352 -7.242 1 95.94 251 THR B O 1
ATOM 9356 N N . LYS B 1 252 ? 16.344 -9.398 -9.016 1 94.06 252 LYS B N 1
ATOM 9357 C CA . LYS B 1 252 ? 17.609 -8.867 -9.5 1 94.06 252 LYS B CA 1
ATOM 9358 C C . LYS B 1 252 ? 18.203 -7.883 -8.5 1 94.06 252 LYS B C 1
ATOM 9360 O O . LYS B 1 252 ? 17.484 -7.184 -7.793 1 94.06 252 LYS B O 1
ATOM 9365 N N . ARG B 1 253 ? 19.562 -7.918 -8.484 1 90.44 253 ARG B N 1
ATOM 9366 C CA . ARG B 1 253 ? 20.359 -7.023 -7.648 1 90.44 253 ARG B CA 1
ATOM 9367 C C . ARG B 1 253 ? 21.344 -6.219 -8.484 1 90.44 253 ARG B C 1
ATOM 9369 O O . ARG B 1 253 ? 21.562 -6.52 -9.656 1 90.44 253 ARG B O 1
ATOM 9376 N N . GLY B 1 254 ? 21.844 -5.18 -7.793 1 87.12 254 GLY B N 1
ATOM 9377 C CA . GLY B 1 254 ? 22.859 -4.406 -8.477 1 87.12 254 GLY B CA 1
ATOM 9378 C C . GLY B 1 254 ? 24.203 -5.117 -8.562 1 87.12 254 GLY B C 1
ATOM 9379 O O . GLY B 1 254 ? 24.484 -6.008 -7.758 1 87.12 254 GLY B O 1
ATOM 9380 N N . THR B 1 255 ? 24.828 -4.77 -9.609 1 76.69 255 THR B N 1
ATOM 9381 C CA . THR B 1 255 ? 26.188 -5.273 -9.758 1 76.69 255 THR B CA 1
ATOM 9382 C C . THR B 1 255 ? 27.203 -4.137 -9.664 1 76.69 255 THR B C 1
ATOM 9384 O O . THR B 1 255 ? 26.891 -2.99 -10 1 76.69 255 THR B O 1
ATOM 9387 N N . SER B 1 256 ? 28.312 -4.465 -9.18 1 76.38 256 SER B N 1
ATOM 9388 C CA . SER B 1 256 ? 29.344 -3.438 -9.07 1 76.38 256 SER B CA 1
ATOM 9389 C C . SER B 1 256 ? 29.719 -2.889 -10.438 1 76.38 256 SER B C 1
ATOM 9391 O O . SER B 1 256 ? 29.797 -3.639 -11.414 1 76.38 256 SER B O 1
ATOM 9393 N N . GLY B 1 257 ? 29.906 -1.585 -10.477 1 76.25 257 GLY B N 1
ATOM 9394 C CA . GLY B 1 257 ? 30.312 -0.955 -11.719 1 76.25 257 GLY B CA 1
ATOM 9395 C C . GLY B 1 257 ? 29.359 0.129 -12.18 1 76.25 257 GLY B C 1
ATOM 9396 O O . GLY B 1 257 ? 28.547 0.62 -11.398 1 76.25 257 GLY B O 1
ATOM 9397 N N . LYS B 1 258 ? 29.531 0.447 -13.477 1 80.31 258 LYS B N 1
ATOM 9398 C CA . LYS B 1 258 ? 28.719 1.507 -14.078 1 80.31 258 LYS B CA 1
ATOM 9399 C C . LYS B 1 258 ? 27.266 1.093 -14.172 1 80.31 258 LYS B C 1
ATOM 9401 O O . LYS B 1 258 ? 26.953 -0.098 -14.242 1 80.31 258 LYS B O 1
ATOM 9406 N N . PRO B 1 259 ? 26.453 2.07 -14.219 1 89.12 259 PRO B N 1
ATOM 9407 C CA . PRO B 1 259 ? 25.031 1.754 -14.352 1 89.12 259 PRO B CA 1
ATOM 9408 C C . PRO B 1 259 ? 24.719 1.001 -15.641 1 89.12 259 PRO B C 1
ATOM 9410 O O . PRO B 1 259 ? 25.219 1.354 -16.703 1 89.12 259 PRO B O 1
ATOM 9413 N N . GLU B 1 260 ? 24.016 0.006 -15.492 1 90.75 260 GLU B N 1
ATOM 9414 C CA . GLU B 1 260 ? 23.469 -0.743 -16.625 1 90.75 260 GLU B CA 1
ATOM 9415 C C . GLU B 1 260 ? 21.969 -0.466 -16.797 1 90.75 260 GLU B C 1
ATOM 9417 O O . GLU B 1 260 ? 21.172 -0.731 -15.898 1 90.75 260 GLU B O 1
ATOM 9422 N N . ILE B 1 261 ? 21.656 0.057 -17.938 1 94.56 261 ILE B N 1
ATOM 9423 C CA . ILE B 1 261 ? 20.266 0.396 -18.219 1 94.56 261 ILE B CA 1
ATOM 9424 C C . ILE B 1 261 ? 19.703 -0.588 -19.234 1 94.56 261 ILE B C 1
ATOM 9426 O O . ILE B 1 261 ? 20.281 -0.802 -20.297 1 94.56 261 ILE B O 1
ATOM 9430 N N . THR B 1 262 ? 18.609 -1.19 -18.938 1 95.31 262 THR B N 1
ATOM 9431 C CA . THR B 1 262 ? 17.906 -2.082 -19.844 1 95.31 262 THR B CA 1
ATOM 9432 C C . THR B 1 262 ? 16.5 -1.553 -20.141 1 95.31 262 THR B C 1
ATOM 9434 O O . THR B 1 262 ? 15.734 -1.277 -19.219 1 95.31 262 THR B O 1
ATOM 9437 N N . TYR B 1 263 ? 16.219 -1.354 -21.328 1 96.06 263 TYR B N 1
ATOM 9438 C CA . TYR B 1 263 ? 14.883 -1.001 -21.766 1 96.06 263 TYR B CA 1
ATOM 9439 C C . TYR B 1 263 ? 14.297 -2.088 -22.656 1 96.06 263 TYR B C 1
ATOM 9441 O O . TYR B 1 263 ? 14.938 -2.52 -23.625 1 96.06 263 TYR B O 1
ATOM 9449 N N . SER B 1 264 ? 13.141 -2.543 -22.328 1 96.31 264 SER B N 1
ATOM 9450 C CA . SER B 1 264 ? 12.461 -3.57 -23.109 1 96.31 264 SER B CA 1
ATOM 9451 C C . SER B 1 264 ? 11.047 -3.135 -23.5 1 96.31 264 SER B C 1
ATOM 9453 O O . SER B 1 264 ? 10.32 -2.588 -22.656 1 96.31 264 SER B O 1
ATOM 9455 N N . SER B 1 265 ? 10.703 -3.26 -24.719 1 96.81 265 SER B N 1
ATOM 9456 C CA . SER B 1 265 ? 9.367 -2.998 -25.25 1 96.81 265 SER B CA 1
ATOM 9457 C C . SER B 1 265 ? 8.836 -4.195 -26.031 1 96.81 265 SER B C 1
ATOM 9459 O O . SER B 1 265 ? 9.5 -4.684 -26.953 1 96.81 265 SER B O 1
ATOM 9461 N N . LYS B 1 266 ? 7.68 -4.605 -25.672 1 96.75 266 LYS B N 1
ATOM 9462 C CA . LYS B 1 266 ? 7.07 -5.754 -26.328 1 96.75 266 LYS B CA 1
ATOM 9463 C C . LYS B 1 266 ? 5.637 -5.445 -26.766 1 96.75 266 LYS B C 1
ATOM 9465 O O . LYS B 1 266 ? 4.938 -4.684 -26.094 1 96.75 266 LYS B O 1
ATOM 9470 N N . VAL B 1 267 ? 5.223 -6.012 -27.844 1 97.31 267 VAL B N 1
ATOM 9471 C CA . VAL B 1 267 ? 3.85 -5.98 -28.344 1 97.31 267 VAL B CA 1
ATOM 9472 C C . VAL B 1 267 ? 3.355 -7.402 -28.594 1 97.31 267 VAL B C 1
ATOM 9474 O O . VAL B 1 267 ? 4.059 -8.211 -29.203 1 97.31 267 VAL B O 1
ATOM 9477 N N . ASN B 1 268 ? 2.248 -7.68 -28.062 1 96 268 ASN B N 1
ATOM 9478 C CA . ASN B 1 268 ? 1.73 -9.023 -28.297 1 96 268 ASN B CA 1
ATOM 9479 C C . ASN B 1 268 ? 0.391 -8.992 -29.016 1 96 268 ASN B C 1
ATOM 9481 O O . ASN B 1 268 ? -0.381 -8.047 -28.859 1 96 268 ASN B O 1
ATOM 9485 N N . ILE B 1 269 ? 0.14 -9.961 -29.75 1 97.94 269 ILE B N 1
ATOM 9486 C CA . ILE B 1 269 ? -1.105 -10.25 -30.453 1 97.94 269 ILE B CA 1
ATOM 9487 C C . ILE B 1 269 ? -1.615 -11.633 -30.062 1 97.94 269 ILE B C 1
ATOM 9489 O O . ILE B 1 269 ? -0.915 -12.633 -30.25 1 97.94 269 ILE B O 1
ATOM 9493 N N . ASP B 1 270 ? -2.842 -11.711 -29.547 1 97.19 270 ASP B N 1
ATOM 9494 C CA . ASP B 1 270 ? -3.42 -12.961 -29.062 1 97.19 270 ASP B CA 1
ATOM 9495 C C . ASP B 1 270 ? -4.711 -13.289 -29.797 1 97.19 270 ASP B C 1
ATOM 9497 O O . ASP B 1 270 ? -5.504 -12.398 -30.109 1 97.19 270 ASP B O 1
ATOM 9501 N N . HIS B 1 271 ? -4.883 -14.539 -30.062 1 96.25 271 HIS B N 1
ATOM 9502 C CA . HIS B 1 271 ? -6.102 -15.016 -30.703 1 96.25 271 HIS B CA 1
ATOM 9503 C C . HIS B 1 271 ? -6.508 -16.375 -30.156 1 96.25 271 HIS B C 1
ATOM 9505 O O . HIS B 1 271 ? -5.691 -17.094 -29.562 1 96.25 271 HIS B O 1
ATOM 9511 N N . VAL B 1 272 ? -7.762 -16.672 -30.328 1 96.38 272 VAL B N 1
ATOM 9512 C CA . VAL B 1 272 ? -8.227 -18 -29.953 1 96.38 272 VAL B CA 1
ATOM 9513 C C . VAL B 1 272 ? -7.504 -19.047 -30.781 1 96.38 272 VAL B C 1
ATOM 9515 O O . VAL B 1 272 ? -7.418 -18.938 -32 1 96.38 272 VAL B O 1
ATOM 9518 N N . ARG B 1 273 ? -6.988 -20.031 -30.156 1 96 273 ARG B N 1
ATOM 9519 C CA . ARG B 1 273 ? -6.211 -21.031 -30.859 1 96 273 ARG B CA 1
ATOM 9520 C C . ARG B 1 273 ? -7.121 -22.031 -31.578 1 96 273 ARG B C 1
ATOM 9522 O O . ARG B 1 273 ? -6.855 -22.406 -32.719 1 96 273 ARG B O 1
ATOM 9529 N N . LYS B 1 274 ? -8.125 -22.469 -30.891 1 95.19 274 LYS B N 1
ATOM 9530 C CA . LYS B 1 274 ? -9.094 -23.453 -31.359 1 95.19 274 LYS B CA 1
ATOM 9531 C C . LYS B 1 274 ? -10.508 -23.094 -30.922 1 95.19 274 LYS B C 1
ATOM 9533 O O . LYS B 1 274 ? -10.742 -22.797 -29.75 1 95.19 274 LYS B O 1
ATOM 9538 N N . THR B 1 275 ? -11.422 -23.078 -31.906 1 95.12 275 THR B N 1
ATOM 9539 C CA . THR B 1 275 ? -12.82 -22.812 -31.578 1 95.12 275 THR B CA 1
ATOM 9540 C C . THR B 1 275 ? -13.609 -24.109 -31.469 1 95.12 275 THR B C 1
ATOM 9542 O O . THR B 1 275 ? -13.078 -25.188 -31.781 1 95.12 275 THR B O 1
ATOM 9545 N N . LEU B 1 276 ? -14.773 -24.016 -31 1 95.38 276 LEU B N 1
ATOM 9546 C CA . LEU B 1 276 ? -15.664 -25.172 -30.891 1 95.38 276 LEU B CA 1
ATOM 9547 C C . LEU B 1 276 ? -16.453 -25.375 -32.188 1 95.38 276 LEU B C 1
ATOM 9549 O O . LEU B 1 276 ? -16.812 -24.406 -32.844 1 95.38 276 LEU B O 1
ATOM 9553 N N . ASP B 1 277 ? -16.734 -26.688 -32.5 1 93.62 277 ASP B N 1
ATOM 9554 C CA . ASP B 1 277 ? -17.641 -26.984 -33.594 1 93.62 277 ASP B CA 1
ATOM 9555 C C . ASP B 1 277 ? -19.094 -26.844 -33.188 1 93.62 277 ASP B C 1
ATOM 9557 O O . ASP B 1 277 ? -19.547 -27.531 -32.25 1 93.62 277 ASP B O 1
ATOM 9561 N N . VAL B 1 278 ? -19.766 -26.016 -33.844 1 93 278 VAL B N 1
ATOM 9562 C CA . VAL B 1 278 ? -21.125 -25.719 -33.406 1 93 278 VAL B CA 1
ATOM 9563 C C . VAL B 1 278 ? -22.125 -26.266 -34.438 1 93 278 VAL B C 1
ATOM 9565 O O . VAL B 1 278 ? -21.75 -26.609 -35.531 1 93 278 VAL B O 1
ATOM 9568 N N . ASN B 1 279 ? -23.328 -26.344 -33.906 1 91.31 279 ASN B N 1
ATOM 9569 C CA . ASN B 1 279 ? -24.453 -26.828 -34.719 1 91.31 279 ASN B CA 1
ATOM 9570 C C . ASN B 1 279 ? -24.844 -25.828 -35.812 1 91.31 279 ASN B C 1
ATOM 9572 O O . ASN B 1 279 ? -25.25 -24.703 -35.5 1 91.31 279 ASN B O 1
ATOM 9576 N N . MET B 1 280 ? -24.75 -26.219 -37.094 1 88.31 280 MET B N 1
ATOM 9577 C CA . MET B 1 280 ? -25.109 -25.344 -38.219 1 88.31 280 MET B CA 1
ATOM 9578 C C . MET B 1 280 ? -26.141 -26.016 -39.125 1 88.31 280 MET B C 1
ATOM 9580 O O . MET B 1 280 ? -26.312 -25.625 -40.281 1 88.31 280 MET B O 1
ATOM 9584 N N . ALA B 1 281 ? -26.781 -27 -38.5 1 84.12 281 ALA B N 1
ATOM 9585 C CA . ALA B 1 281 ? -27.781 -27.75 -39.281 1 84.12 281 ALA B CA 1
ATOM 9586 C C . ALA B 1 281 ? -28.875 -26.812 -39.781 1 84.12 281 ALA B C 1
ATOM 9588 O O . ALA B 1 281 ? -29.312 -25.906 -39.062 1 84.12 281 ALA B O 1
ATOM 9589 N N . MET B 1 282 ? -29.297 -26.844 -41.156 1 69.94 282 MET B N 1
ATOM 9590 C CA . MET B 1 282 ? -30.344 -26.047 -41.781 1 69.94 282 MET B CA 1
ATOM 9591 C C . MET B 1 282 ? -31.625 -26.859 -41.969 1 69.94 282 MET B C 1
ATOM 9593 O O . MET B 1 282 ? -32.594 -26.359 -42.5 1 69.94 282 MET B O 1
ATOM 9597 N N . ASN B 1 283 ? -31.766 -28.109 -41.5 1 59.5 283 ASN B N 1
ATOM 9598 C CA . ASN B 1 283 ? -32.875 -28.984 -41.906 1 59.5 283 ASN B CA 1
ATOM 9599 C C . ASN B 1 283 ? -34.156 -28.703 -41.125 1 59.5 283 ASN B C 1
ATOM 9601 O O . ASN B 1 283 ? -34.094 -28 -40.094 1 59.5 283 ASN B O 1
ATOM 9605 N N . ASP B 1 284 ? -35.25 -29.031 -41.75 1 49.84 284 ASP B N 1
ATOM 9606 C CA . ASP B 1 284 ? -36.656 -28.906 -41.312 1 49.84 284 ASP B CA 1
ATOM 9607 C C . ASP B 1 284 ? -36.844 -29.469 -39.906 1 49.84 284 ASP B C 1
ATOM 9609 O O . ASP B 1 284 ? -37.656 -28.984 -39.125 1 49.84 284 ASP B O 1
ATOM 9613 N N . GLN B 1 285 ? -36.406 -30.516 -39.625 1 48.94 285 GLN B N 1
ATOM 9614 C CA . GLN B 1 285 ? -36.594 -31.188 -38.344 1 48.94 285 GLN B CA 1
ATOM 9615 C C . GLN B 1 285 ? -35.938 -30.406 -37.219 1 48.94 285 GLN B C 1
ATOM 9617 O O . GLN B 1 285 ? -36.25 -30.625 -36.062 1 48.94 285 GLN B O 1
ATOM 9622 N N . GLY B 1 286 ? -34.938 -29.953 -37.469 1 49.56 286 GLY B N 1
ATOM 9623 C CA . GLY B 1 286 ? -34.344 -29.109 -36.406 1 49.56 286 GLY B CA 1
ATOM 9624 C C . GLY B 1 286 ? -35.125 -27.844 -36.156 1 49.56 286 GLY B C 1
ATOM 9625 O O . GLY B 1 286 ? -34.844 -26.797 -36.781 1 49.56 286 GLY B O 1
ATOM 9626 N N . GLN B 1 287 ? -36.344 -28.078 -35.812 1 46.78 287 GLN B N 1
ATOM 9627 C CA . GLN B 1 287 ? -37.312 -27.016 -35.562 1 46.78 287 GLN B CA 1
ATOM 9628 C C . GLN B 1 287 ? -36.688 -25.828 -34.875 1 46.78 287 GLN B C 1
ATOM 9630 O O . GLN B 1 287 ? -36.062 -25.969 -33.812 1 46.78 287 GLN B O 1
ATOM 9635 N N . PHE B 1 288 ? -36.344 -24.906 -35.656 1 51.22 288 PHE B N 1
ATOM 9636 C CA . PHE B 1 288 ? -36.031 -23.547 -35.219 1 51.22 288 PHE B CA 1
ATOM 9637 C C . PHE B 1 288 ? -37.188 -22.969 -34.406 1 51.22 288 PHE B C 1
ATOM 9639 O O . PHE B 1 288 ? -38.219 -22.609 -34.969 1 51.22 288 PHE B O 1
ATOM 9646 N N . LEU B 1 289 ? -37.469 -23.516 -33.281 1 48.44 289 LEU B N 1
ATOM 9647 C CA . LEU B 1 289 ? -38.594 -22.938 -32.562 1 48.44 289 LEU B CA 1
ATOM 9648 C C . LEU B 1 289 ? -38.156 -21.75 -31.703 1 48.44 289 LEU B C 1
ATOM 9650 O O . LEU B 1 289 ? -37.062 -21.75 -31.156 1 48.44 289 LEU B O 1
ATOM 9654 N N . ASP B 1 290 ? -38.812 -20.719 -31.922 1 46.84 290 ASP B N 1
ATOM 9655 C CA . ASP B 1 290 ? -38.656 -19.641 -30.953 1 46.84 290 ASP B CA 1
ATOM 9656 C C . ASP B 1 290 ? -39.156 -20.062 -29.578 1 46.84 290 ASP B C 1
ATOM 9658 O O . ASP B 1 290 ? -39.625 -21.203 -29.391 1 46.84 290 ASP B O 1
ATOM 9662 N N . ASN B 1 291 ? -38.844 -19.266 -28.578 1 46.09 291 ASN B N 1
ATOM 9663 C CA . ASN B 1 291 ? -39.281 -19.562 -27.219 1 46.09 291 ASN B CA 1
ATOM 9664 C C 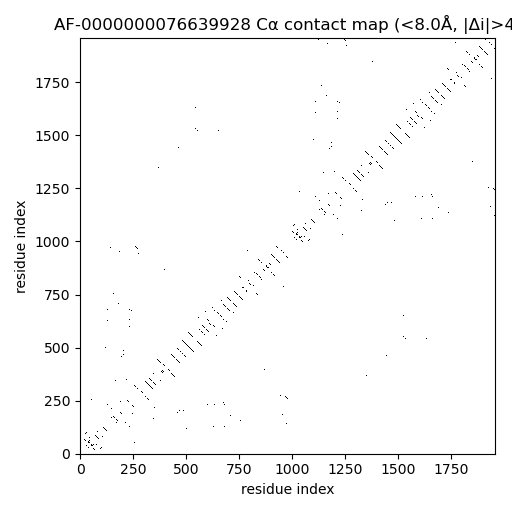. ASN B 1 291 ? -40.781 -19.922 -27.172 1 46.09 291 ASN B C 1
ATOM 9666 O O . ASN B 1 291 ? -41.25 -20.5 -26.188 1 46.09 291 ASN B O 1
ATOM 9670 N N . SER B 1 292 ? -41.469 -19.5 -28.188 1 44.41 292 SER B N 1
ATOM 9671 C CA . SER B 1 292 ? -42.906 -19.719 -28.266 1 44.41 292 SER B CA 1
ATOM 9672 C C . SER B 1 292 ? -43.25 -20.984 -29.031 1 44.41 292 SER B C 1
ATOM 9674 O O . SER B 1 292 ? -44.406 -21.328 -29.234 1 44.41 292 SER B O 1
ATOM 9676 N N . GLY B 1 293 ? -42.219 -21.594 -29.531 1 48 293 GLY B N 1
ATOM 9677 C CA . GLY B 1 293 ? -42.438 -22.844 -30.25 1 48 293 GLY B CA 1
ATOM 9678 C C . GLY B 1 293 ? -42.594 -22.656 -31.75 1 48 293 GLY B C 1
ATOM 9679 O O . GLY B 1 293 ? -42.938 -23.594 -32.469 1 48 293 GLY B O 1
ATOM 9680 N N . ASN B 1 294 ? -42.469 -21.391 -32.156 1 53.53 294 ASN B N 1
ATOM 9681 C CA . ASN B 1 294 ? -42.688 -21.125 -33.594 1 53.53 294 ASN B CA 1
ATOM 9682 C C . ASN B 1 294 ? -41.406 -21.391 -34.375 1 53.53 294 ASN B C 1
ATOM 9684 O O . ASN B 1 294 ? -40.312 -21.219 -33.875 1 53.53 294 ASN B O 1
ATOM 9688 N N . VAL B 1 295 ? -41.594 -21.875 -35.469 1 52.19 295 VAL B N 1
ATOM 9689 C CA . VAL B 1 295 ? -40.5 -22.188 -36.375 1 52.19 295 VAL B CA 1
ATOM 9690 C C . VAL B 1 295 ? -39.781 -20.906 -36.781 1 52.19 295 VAL B C 1
ATOM 9692 O O . VAL B 1 295 ? -40.438 -19.938 -37.219 1 52.19 295 VAL B O 1
ATOM 9695 N N . MET B 1 296 ? -38.5 -20.562 -36.312 1 55.66 296 MET B N 1
ATOM 9696 C CA . MET B 1 296 ? -37.719 -19.391 -36.656 1 55.66 296 MET B CA 1
ATOM 9697 C C . MET B 1 296 ? -37.031 -19.562 -38 1 55.66 296 MET B C 1
ATOM 9699 O O . MET B 1 296 ? -36.938 -20.672 -38.5 1 55.66 296 MET B O 1
ATOM 9703 N N . ASP B 1 297 ? -36.656 -18.344 -38.656 1 55.78 297 ASP B N 1
ATOM 9704 C CA . ASP B 1 297 ? -36 -18.281 -39.969 1 55.78 297 ASP B CA 1
ATOM 9705 C C . ASP B 1 297 ? -34.719 -19.094 -40 1 55.78 297 ASP B C 1
ATOM 9707 O O . ASP B 1 297 ? -33.938 -19.062 -39.031 1 55.78 297 ASP B O 1
ATOM 9711 N N . GLY B 1 298 ? -34.656 -20.312 -40.625 1 62.62 298 GLY B N 1
ATOM 9712 C CA . GLY B 1 298 ? -33.781 -21.406 -41 1 62.62 298 GLY B CA 1
ATOM 9713 C C . GLY B 1 298 ? -32.312 -21.062 -40.844 1 62.62 298 GLY B C 1
ATOM 9714 O O . GLY B 1 298 ? -31.453 -21.656 -41.531 1 62.62 298 GLY B O 1
ATOM 9715 N N . LYS B 1 299 ? -31.75 -19.875 -40.094 1 76.06 299 LYS B N 1
ATOM 9716 C CA . LYS B 1 299 ? -30.312 -19.625 -40.031 1 76.06 299 LYS B CA 1
ATOM 9717 C C . LYS B 1 299 ? -29.766 -19.812 -38.625 1 76.06 299 LYS B C 1
ATOM 9719 O O . LYS B 1 299 ? -30.438 -19.469 -37.625 1 76.06 299 LYS B O 1
ATOM 9724 N N . ARG B 1 300 ? -28.562 -20.484 -38.5 1 85.19 300 ARG B N 1
ATOM 9725 C CA . ARG B 1 300 ? -27.828 -20.625 -37.25 1 85.19 300 ARG B CA 1
ATOM 9726 C C . ARG B 1 300 ? -26.594 -19.734 -37.219 1 85.19 300 ARG B C 1
ATOM 9728 O O . ARG B 1 300 ? -26.016 -19.438 -38.281 1 85.19 300 ARG B O 1
ATOM 9735 N N . TYR B 1 301 ? -26.25 -19.203 -36.094 1 87.94 301 TYR B N 1
ATOM 9736 C CA . TYR B 1 301 ? -25.125 -18.281 -35.906 1 87.94 301 TYR B CA 1
ATOM 9737 C C . TYR B 1 301 ? -24.047 -18.906 -35.031 1 87.94 301 TYR B C 1
ATOM 9739 O O . TYR B 1 301 ? -24.359 -19.594 -34.031 1 87.94 301 TYR B O 1
ATOM 9747 N N . ASP B 1 302 ? -22.812 -18.75 -35.406 1 92.56 302 ASP B N 1
ATOM 9748 C CA . ASP B 1 302 ? -21.703 -19.078 -34.531 1 92.56 302 ASP B CA 1
ATOM 9749 C C . ASP B 1 302 ? -21.359 -17.906 -33.594 1 92.56 302 ASP B C 1
ATOM 9751 O O . ASP B 1 302 ? -20.594 -17.016 -33.969 1 92.56 302 ASP B O 1
ATOM 9755 N N . PHE B 1 303 ? -21.797 -18.016 -32.438 1 91.88 303 PHE B N 1
ATOM 9756 C CA . PHE B 1 303 ? -21.656 -16.922 -31.484 1 91.88 303 PHE B CA 1
ATOM 9757 C C . PHE B 1 303 ? -20.188 -16.625 -31.219 1 91.88 303 PHE B C 1
ATOM 9759 O O . PHE B 1 303 ? -19.844 -15.539 -30.766 1 91.88 303 PHE B O 1
ATOM 9766 N N . GLN B 1 304 ? -19.281 -17.578 -31.422 1 93.88 304 GLN B N 1
ATOM 9767 C CA . GLN B 1 304 ? -17.859 -17.391 -31.172 1 93.88 304 GLN B CA 1
ATOM 9768 C C . GLN B 1 304 ? -17.281 -16.266 -32.031 1 93.88 304 GLN B C 1
ATOM 9770 O O . GLN B 1 304 ? -16.344 -15.586 -31.609 1 93.88 304 GLN B O 1
ATOM 9775 N N . ASP B 1 305 ? -17.859 -16.016 -33.094 1 94.06 305 ASP B N 1
ATOM 9776 C CA . ASP B 1 305 ? -17.422 -14.953 -34 1 94.06 305 ASP B CA 1
ATOM 9777 C C . ASP B 1 305 ? -17.672 -13.57 -33.375 1 94.06 305 ASP B C 1
ATOM 9779 O O . ASP B 1 305 ? -16.969 -12.609 -33.719 1 94.06 305 ASP B O 1
ATOM 9783 N N . PHE B 1 306 ? -18.688 -13.539 -32.562 1 93.56 306 PHE B N 1
ATOM 9784 C CA . PHE B 1 306 ? -19.062 -12.258 -31.969 1 93.56 306 PHE B CA 1
ATOM 9785 C C . PHE B 1 306 ? -18.375 -12.055 -30.625 1 93.56 306 PHE B C 1
ATOM 9787 O O . PHE B 1 306 ? -18.25 -10.922 -30.156 1 93.56 306 PHE B O 1
ATOM 9794 N N . ILE B 1 307 ? -18 -13.086 -30 1 94.12 307 ILE B N 1
ATOM 9795 C CA . ILE B 1 307 ? -17.5 -13.039 -28.625 1 94.12 307 ILE B CA 1
ATOM 9796 C C . ILE B 1 307 ? -15.992 -12.805 -28.625 1 94.12 307 ILE B C 1
ATOM 9798 O O . ILE B 1 307 ? -15.484 -11.961 -27.891 1 94.12 307 ILE B O 1
ATOM 9802 N N . PHE B 1 308 ? -15.258 -13.531 -29.453 1 96.56 308 PHE B N 1
ATOM 9803 C CA . PHE B 1 308 ? -13.797 -13.484 -29.453 1 96.56 308 PHE B CA 1
ATOM 9804 C C . PHE B 1 308 ? -13.289 -12.352 -30.328 1 96.56 308 PHE B C 1
ATOM 9806 O O . PHE B 1 308 ? -13.977 -11.922 -31.25 1 96.56 308 PHE B O 1
ATOM 9813 N N . ARG B 1 309 ? -12.094 -11.867 -30 1 97 309 ARG B N 1
ATOM 9814 C CA . ARG B 1 309 ? -11.398 -10.844 -30.766 1 97 309 ARG B CA 1
ATOM 9815 C C . ARG B 1 309 ? -9.906 -11.164 -30.875 1 97 309 ARG B C 1
ATOM 9817 O O . ARG B 1 309 ? -9.406 -12.039 -30.172 1 97 309 ARG B O 1
ATOM 9824 N N . THR B 1 310 ? -9.305 -10.492 -31.797 1 97.56 310 THR B N 1
ATOM 9825 C CA . THR B 1 310 ? -7.852 -10.398 -31.75 1 97.56 310 THR B CA 1
ATOM 9826 C C . THR B 1 310 ? -7.414 -9.391 -30.688 1 97.56 310 THR B C 1
ATOM 9828 O O . THR B 1 310 ? -7.684 -8.195 -30.812 1 97.56 310 THR B O 1
ATOM 9831 N N . ALA B 1 311 ? -6.844 -9.914 -29.734 1 97.69 311 ALA B N 1
ATOM 9832 C CA . ALA B 1 311 ? -6.457 -9.07 -28.609 1 97.69 311 ALA B CA 1
ATOM 9833 C C . ALA B 1 311 ? -5.043 -8.531 -28.797 1 97.69 311 ALA B C 1
ATOM 9835 O O . ALA B 1 311 ? -4.16 -9.234 -29.297 1 97.69 311 ALA B O 1
ATOM 9836 N N . MET B 1 312 ? -4.828 -7.332 -28.422 1 97.5 312 MET B N 1
ATOM 9837 C CA . MET B 1 312 ? -3.512 -6.707 -28.484 1 97.5 312 MET B CA 1
ATOM 9838 C C . MET B 1 312 ? -3.041 -6.305 -27.094 1 97.5 312 MET B C 1
ATOM 9840 O O . MET B 1 312 ? -3.859 -6.066 -26.203 1 97.5 312 MET B O 1
ATOM 9844 N N . GLY B 1 313 ? -1.737 -6.316 -26.891 1 96.81 313 GLY B N 1
ATOM 9845 C CA . GLY B 1 313 ? -1.157 -5.895 -25.625 1 96.81 313 GLY B CA 1
ATOM 9846 C C . GLY B 1 313 ? 0.223 -5.285 -25.781 1 96.81 313 GLY B C 1
ATOM 9847 O O . GLY B 1 313 ? 0.851 -5.41 -26.828 1 96.81 313 GLY B O 1
ATOM 9848 N N . THR B 1 314 ? 0.613 -4.547 -24.812 1 96.62 314 THR B N 1
ATOM 9849 C CA . THR B 1 314 ? 1.945 -3.957 -24.75 1 96.62 314 THR B CA 1
ATOM 9850 C C . THR B 1 314 ? 2.574 -4.203 -23.375 1 96.62 314 THR B C 1
ATOM 9852 O O . THR B 1 314 ? 1.864 -4.34 -22.375 1 96.62 314 THR B O 1
ATOM 9855 N N . ASP B 1 315 ? 3.883 -4.344 -23.328 1 96.12 315 ASP B N 1
ATOM 9856 C CA . ASP B 1 315 ? 4.68 -4.516 -22.109 1 96.12 315 ASP B CA 1
ATOM 9857 C C . ASP B 1 315 ? 5.93 -3.641 -22.156 1 96.12 315 ASP B C 1
ATOM 9859 O O . ASP B 1 315 ? 6.812 -3.848 -22.984 1 96.12 315 ASP B O 1
ATOM 9863 N N . GLN B 1 316 ? 6.008 -2.66 -21.328 1 97.31 316 GLN B N 1
ATOM 9864 C CA . GLN B 1 316 ? 7.145 -1.752 -21.219 1 97.31 316 GLN B CA 1
ATOM 9865 C C . GLN B 1 316 ? 7.914 -1.993 -19.922 1 97.31 316 GLN B C 1
ATOM 9867 O O . GLN B 1 316 ? 7.316 -2.197 -18.859 1 97.31 316 GLN B O 1
ATOM 9872 N N . TYR B 1 317 ? 9.25 -2.045 -20.047 1 96.81 317 TYR B N 1
ATOM 9873 C CA . TYR B 1 317 ? 10.094 -2.326 -18.891 1 96.81 317 TYR B CA 1
ATOM 9874 C C . TYR B 1 317 ? 11.375 -1.499 -18.938 1 96.81 317 TYR B C 1
ATOM 9876 O O . TYR B 1 317 ? 12.008 -1.376 -19.984 1 96.81 317 TYR B O 1
ATOM 9884 N N . LEU B 1 318 ? 11.703 -0.879 -17.891 1 97.31 318 LEU B N 1
ATOM 9885 C CA . LEU B 1 318 ? 12.953 -0.151 -17.688 1 97.31 318 LEU B CA 1
ATOM 9886 C C . LEU B 1 318 ? 13.625 -0.562 -16.391 1 97.31 318 LEU B C 1
ATOM 9888 O O . LEU B 1 318 ? 12.969 -0.635 -15.344 1 97.31 318 LEU B O 1
ATOM 9892 N N . SER B 1 319 ? 14.867 -0.899 -16.438 1 96.69 319 SER B N 1
ATOM 9893 C CA . SER B 1 319 ? 15.617 -1.193 -15.219 1 96.69 319 SER B CA 1
ATOM 9894 C C . SER B 1 319 ? 17 -0.538 -15.242 1 96.69 319 SER B C 1
ATOM 9896 O O . SER B 1 319 ? 17.578 -0.35 -16.312 1 96.69 319 SER B O 1
ATOM 9898 N N . ILE B 1 320 ? 17.484 -0.218 -14.156 1 96.44 320 ILE B N 1
ATOM 9899 C CA . ILE B 1 320 ? 18.797 0.361 -13.93 1 96.44 320 ILE B CA 1
ATOM 9900 C C . ILE B 1 320 ? 19.484 -0.334 -12.758 1 96.44 320 ILE B C 1
ATOM 9902 O O . ILE B 1 320 ? 18.922 -0.406 -11.656 1 96.44 320 ILE B O 1
ATOM 9906 N N . GLY B 1 321 ? 20.578 -0.939 -12.961 1 94.06 321 GLY B N 1
ATOM 9907 C CA . GLY B 1 321 ? 21.359 -1.577 -11.914 1 94.06 321 GLY B CA 1
ATOM 9908 C C . GLY B 1 321 ? 22.812 -1.143 -11.914 1 94.06 321 GLY B C 1
ATOM 9909 O O . GLY B 1 321 ? 23.391 -0.854 -12.969 1 94.06 321 GLY B O 1
ATOM 9910 N N . GLY B 1 322 ? 23.359 -1.054 -10.75 1 90.38 322 GLY B N 1
ATOM 9911 C CA . GLY B 1 322 ? 24.766 -0.687 -10.609 1 90.38 322 GLY B CA 1
ATOM 9912 C C . GLY B 1 322 ? 25.266 -0.767 -9.18 1 90.38 322 GLY B C 1
ATOM 9913 O O . GLY B 1 322 ? 24.594 -1.343 -8.32 1 90.38 322 GLY B O 1
ATOM 9914 N N . GLY B 1 323 ? 26.484 -0.432 -9.094 1 85.81 323 GLY B N 1
ATOM 9915 C CA . GLY B 1 323 ? 27.094 -0.426 -7.77 1 85.81 323 GLY B CA 1
ATOM 9916 C C . GLY B 1 323 ? 28.422 0.313 -7.719 1 85.81 323 GLY B C 1
ATOM 9917 O O . GLY B 1 323 ? 29.141 0.365 -8.711 1 85.81 323 GLY B O 1
ATOM 9918 N N . SER B 1 324 ? 28.594 0.953 -6.652 1 77.12 324 SER B N 1
ATOM 9919 C CA . SER B 1 324 ? 29.859 1.63 -6.383 1 77.12 324 SER B CA 1
ATOM 9920 C C . SER B 1 324 ? 30.328 1.367 -4.957 1 77.12 324 SER B C 1
ATOM 9922 O O . SER B 1 324 ? 29.594 1.603 -4 1 77.12 324 SER B O 1
ATOM 9924 N N . GLY B 1 325 ? 31.547 0.811 -4.926 1 74.69 325 GLY B N 1
ATOM 9925 C CA . GLY B 1 325 ? 32.062 0.503 -3.604 1 74.69 325 GLY B CA 1
ATOM 9926 C C . GLY B 1 325 ? 31.266 -0.577 -2.891 1 74.69 325 GLY B C 1
ATOM 9927 O O . GLY B 1 325 ? 31.078 -1.668 -3.43 1 74.69 325 GLY B O 1
ATOM 9928 N N . ASP B 1 326 ? 30.766 -0.061 -1.699 1 81.75 326 ASP B N 1
ATOM 9929 C CA . ASP B 1 326 ? 30.062 -0.989 -0.813 1 81.75 326 ASP B CA 1
ATOM 9930 C C . ASP B 1 326 ? 28.562 -0.927 -1.027 1 81.75 326 ASP B C 1
ATOM 9932 O O . ASP B 1 326 ? 27.797 -1.547 -0.284 1 81.75 326 ASP B O 1
ATOM 9936 N N . THR B 1 327 ? 28.203 -0.221 -2.107 1 89.25 327 THR B N 1
ATOM 9937 C CA . THR B 1 327 ? 26.766 -0.035 -2.35 1 89.25 327 THR B CA 1
ATOM 9938 C C . THR B 1 327 ? 26.359 -0.66 -3.682 1 89.25 327 THR B C 1
ATOM 9940 O O . THR B 1 327 ? 27.047 -0.479 -4.691 1 89.25 327 THR B O 1
ATOM 9943 N N . ARG B 1 328 ? 25.359 -1.437 -3.678 1 92.12 328 ARG B N 1
ATOM 9944 C CA . ARG B 1 328 ? 24.734 -1.96 -4.883 1 92.12 328 ARG B CA 1
ATOM 9945 C C . ARG B 1 328 ? 23.25 -1.63 -4.914 1 92.12 328 ARG B C 1
ATOM 9947 O O . ARG B 1 328 ? 22.578 -1.672 -3.879 1 92.12 328 ARG B O 1
ATOM 9954 N N . TYR B 1 329 ? 22.797 -1.306 -6.129 1 94.25 329 TYR B N 1
ATOM 9955 C CA . TYR B 1 329 ? 21.391 -0.905 -6.219 1 94.25 329 TYR B CA 1
ATOM 9956 C C . TYR B 1 329 ? 20.75 -1.462 -7.484 1 94.25 329 TYR B C 1
ATOM 9958 O O . TYR B 1 329 ? 21.438 -1.784 -8.453 1 94.25 329 TYR B O 1
ATOM 9966 N N . PHE B 1 330 ? 19.484 -1.627 -7.438 1 96.69 330 PHE B N 1
ATOM 9967 C CA . PHE B 1 330 ? 18.656 -2.025 -8.57 1 96.69 330 PHE B CA 1
ATOM 9968 C C . PHE B 1 330 ? 17.297 -1.326 -8.523 1 96.69 330 PHE B C 1
ATOM 9970 O O . PHE B 1 330 ? 16.625 -1.332 -7.488 1 96.69 330 PHE B O 1
ATOM 9977 N N . MET B 1 331 ? 16.984 -0.666 -9.617 1 96.44 331 MET B N 1
ATOM 9978 C CA . MET B 1 331 ? 15.68 -0.026 -9.773 1 96.44 331 MET B CA 1
ATOM 9979 C C . MET B 1 331 ? 14.984 -0.503 -11.047 1 96.44 331 MET B C 1
ATOM 9981 O O . MET B 1 331 ? 15.641 -0.765 -12.055 1 96.44 331 MET B O 1
ATOM 9985 N N . SER B 1 332 ? 13.648 -0.519 -10.969 1 97.69 332 SER B N 1
ATOM 9986 C CA . SER B 1 332 ? 12.93 -0.877 -12.188 1 97.69 332 SER B CA 1
ATOM 9987 C C . SER B 1 332 ? 11.508 -0.333 -12.172 1 97.69 332 SER B C 1
ATOM 9989 O O . SER B 1 332 ? 10.977 0 -11.117 1 97.69 332 SER B O 1
ATOM 9991 N N . GLY B 1 333 ? 10.953 -0.142 -13.312 1 96.88 333 GLY B N 1
ATOM 9992 C CA . GLY B 1 333 ? 9.555 0.18 -13.578 1 96.88 333 GLY B CA 1
ATOM 9993 C C . GLY B 1 333 ? 8.992 -0.57 -14.766 1 96.88 333 GLY B C 1
ATOM 9994 O O . GLY B 1 333 ? 9.695 -0.799 -15.758 1 96.88 333 GLY B O 1
ATOM 9995 N N . SER B 1 334 ? 7.754 -0.932 -14.633 1 97.12 334 SER B N 1
ATOM 9996 C CA . SER B 1 334 ? 7.129 -1.649 -15.742 1 97.12 334 SER B CA 1
ATOM 9997 C C . SER B 1 334 ? 5.652 -1.292 -15.867 1 97.12 334 SER B C 1
ATOM 9999 O O . SER B 1 334 ? 5.027 -0.864 -14.891 1 97.12 334 SER B O 1
ATOM 10001 N N . TYR B 1 335 ? 5.121 -1.352 -17.031 1 97.31 335 TYR B N 1
ATOM 10002 C CA . TYR B 1 335 ? 3.703 -1.181 -17.312 1 97.31 335 TYR B CA 1
ATOM 10003 C C . TYR B 1 335 ? 3.24 -2.172 -18.375 1 97.31 335 TYR B C 1
ATOM 10005 O O . TYR B 1 335 ? 3.752 -2.172 -19.5 1 97.31 335 TYR B O 1
ATOM 10013 N N . LYS B 1 336 ? 2.299 -2.961 -17.984 1 96.62 336 LYS B N 1
ATOM 10014 C CA . LYS B 1 336 ? 1.705 -3.957 -18.875 1 96.62 336 LYS B CA 1
ATOM 10015 C C . LYS B 1 336 ? 0.223 -3.676 -19.094 1 96.62 336 LYS B C 1
ATOM 10017 O O . LYS B 1 336 ? -0.509 -3.371 -18.156 1 96.62 336 LYS B O 1
ATOM 10022 N N . ASN B 1 337 ? -0.217 -3.723 -20.328 1 97 337 ASN B N 1
ATOM 10023 C CA . ASN B 1 337 ? -1.616 -3.662 -20.734 1 97 337 ASN B CA 1
ATOM 10024 C C . ASN B 1 337 ? -1.945 -4.738 -21.766 1 97 337 ASN B C 1
ATOM 10026 O O . ASN B 1 337 ? -1.503 -4.66 -22.906 1 97 337 ASN B O 1
ATOM 10030 N N . ASN B 1 338 ? -2.754 -5.664 -21.359 1 95.81 338 ASN B N 1
ATOM 10031 C CA . ASN B 1 338 ? -3.107 -6.793 -22.219 1 95.81 338 ASN B CA 1
ATOM 10032 C C . ASN B 1 338 ? -4.621 -6.938 -22.344 1 95.81 338 ASN B C 1
ATOM 10034 O O . ASN B 1 338 ? -5.316 -7.188 -21.359 1 95.81 338 ASN B O 1
ATOM 10038 N N . GLN B 1 339 ? -5.055 -6.828 -23.594 1 96.81 339 GLN B N 1
ATOM 10039 C CA . GLN B 1 339 ? -6.441 -7.191 -23.859 1 96.81 339 GLN B CA 1
ATOM 10040 C C . GLN B 1 339 ? -6.641 -8.703 -23.781 1 96.81 339 GLN B C 1
ATOM 10042 O O . GLN B 1 339 ? -5.703 -9.469 -24 1 96.81 339 GLN B O 1
ATOM 10047 N N . GLY B 1 340 ? -7.84 -9.109 -23.344 1 96.19 340 GLY B N 1
ATOM 10048 C CA . GLY B 1 340 ? -8.211 -10.508 -23.453 1 96.19 340 GLY B CA 1
ATOM 10049 C C . GLY B 1 340 ? -8.828 -10.859 -24.797 1 96.19 340 GLY B C 1
ATOM 10050 O O . GLY B 1 340 ? -9.234 -9.969 -25.547 1 96.19 340 GLY B O 1
ATOM 10051 N N . ILE B 1 341 ? -8.867 -12.102 -25.109 1 96.56 341 ILE B N 1
ATOM 10052 C CA . ILE B 1 341 ? -9.422 -12.523 -26.391 1 96.56 341 ILE B CA 1
ATOM 10053 C C . ILE B 1 341 ? -10.945 -12.43 -26.359 1 96.56 341 ILE B C 1
ATOM 10055 O O . ILE B 1 341 ? -11.609 -12.438 -27.391 1 96.56 341 ILE B O 1
ATOM 10059 N N . VAL B 1 342 ? -11.516 -12.508 -25.188 1 95.06 342 VAL B N 1
ATOM 10060 C CA . VAL B 1 342 ? -12.93 -12.164 -25.047 1 95.06 342 VAL B CA 1
ATOM 10061 C C . VAL B 1 342 ? -13.094 -10.648 -25.016 1 95.06 342 VAL B C 1
ATOM 10063 O O . VAL B 1 342 ? -12.445 -9.969 -24.219 1 95.06 342 VAL B O 1
ATOM 10066 N N . LYS B 1 343 ? -13.977 -10.172 -25.797 1 95.31 343 LYS B N 1
ATOM 10067 C CA . LYS B 1 343 ? -14.188 -8.727 -25.859 1 95.31 343 LYS B CA 1
ATOM 10068 C C . LYS B 1 343 ? -14.531 -8.172 -24.484 1 95.31 343 LYS B C 1
ATOM 10070 O O . LYS B 1 343 ? -15.156 -8.859 -23.672 1 95.31 343 LYS B O 1
ATOM 10075 N N . ALA B 1 344 ? -14.039 -6.957 -24.156 1 94.06 344 ALA B N 1
ATOM 10076 C CA . ALA B 1 344 ? -14.328 -6.172 -22.969 1 94.06 344 ALA B CA 1
ATOM 10077 C C . ALA B 1 344 ? -13.523 -6.68 -21.766 1 94.06 344 ALA B C 1
ATOM 10079 O O . ALA B 1 344 ? -13.734 -6.238 -20.641 1 94.06 344 ALA B O 1
ATOM 10080 N N . THR B 1 345 ? -12.664 -7.652 -21.953 1 94.56 345 THR B N 1
ATOM 10081 C CA . THR B 1 345 ? -11.758 -8.078 -20.891 1 94.56 345 THR B CA 1
ATOM 10082 C C . THR B 1 345 ? -10.359 -7.516 -21.125 1 94.56 345 THR B C 1
ATOM 10084 O O . THR B 1 345 ? -9.938 -7.316 -22.266 1 94.56 345 THR B O 1
ATOM 10087 N N . ASN B 1 346 ? -9.672 -7.246 -20.094 1 96.06 346 ASN B N 1
ATOM 10088 C CA . ASN B 1 346 ? -8.281 -6.812 -20.156 1 96.06 346 ASN B CA 1
ATOM 10089 C C . ASN B 1 346 ? -7.605 -6.887 -18.797 1 96.06 346 ASN B C 1
ATOM 10091 O O . ASN B 1 346 ? -8.258 -7.141 -17.781 1 96.06 346 ASN B O 1
ATOM 10095 N N . PHE B 1 347 ? -6.316 -6.746 -18.766 1 95.88 347 PHE B N 1
ATOM 10096 C CA . PHE B 1 347 ? -5.496 -6.723 -17.562 1 95.88 347 PHE B CA 1
ATOM 10097 C C . PHE B 1 347 ? -4.383 -5.691 -17.688 1 95.88 347 PHE B C 1
ATOM 10099 O O . PHE B 1 347 ? -3.68 -5.645 -18.703 1 95.88 347 PHE B O 1
ATOM 10106 N N . GLU B 1 348 ? -4.25 -4.926 -16.656 1 97 348 GLU B N 1
ATOM 10107 C CA . GLU B 1 348 ? -3.188 -3.93 -16.578 1 97 348 GLU B CA 1
ATOM 10108 C C . GLU B 1 348 ? -2.396 -4.082 -15.273 1 97 348 GLU B C 1
ATOM 10110 O O . GLU B 1 348 ? -2.961 -4.434 -14.234 1 97 348 GLU B O 1
ATOM 10115 N N . ARG B 1 349 ? -1.086 -3.848 -15.312 1 97.06 349 ARG B N 1
ATOM 10116 C CA . ARG B 1 349 ? -0.234 -3.887 -14.133 1 97.06 349 ARG B CA 1
ATOM 10117 C C . ARG B 1 349 ? 0.886 -2.855 -14.227 1 97.06 349 ARG B C 1
ATOM 10119 O O . ARG B 1 349 ? 1.622 -2.822 -15.219 1 97.06 349 ARG B O 1
ATOM 10126 N N . ALA B 1 350 ? 1.038 -2.033 -13.289 1 97.38 350 ALA B N 1
ATOM 10127 C CA . ALA B 1 350 ? 2.17 -1.129 -13.109 1 97.38 350 ALA B CA 1
ATOM 10128 C C . ALA B 1 350 ? 2.988 -1.514 -11.883 1 97.38 350 ALA B C 1
ATOM 10130 O O . ALA B 1 350 ? 2.428 -1.802 -10.82 1 97.38 350 ALA B O 1
ATOM 10131 N N . THR B 1 351 ? 4.305 -1.614 -12.023 1 97.25 351 THR B N 1
ATOM 10132 C CA . THR B 1 351 ? 5.16 -1.977 -10.898 1 97.25 351 THR B CA 1
ATOM 10133 C C . THR B 1 351 ? 6.348 -1.022 -10.789 1 97.25 351 THR B C 1
ATOM 10135 O O . THR B 1 351 ? 6.816 -0.494 -11.797 1 97.25 351 THR B O 1
ATOM 10138 N N . ALA B 1 352 ? 6.805 -0.779 -9.641 1 97.62 352 ALA B N 1
ATOM 10139 C CA . ALA B 1 352 ? 8.039 -0.073 -9.305 1 97.62 352 ALA B CA 1
ATOM 10140 C C . ALA B 1 352 ? 8.82 -0.819 -8.227 1 97.62 352 ALA B C 1
ATOM 10142 O O . ALA B 1 352 ? 8.25 -1.268 -7.23 1 97.62 352 ALA B O 1
ATOM 10143 N N . ARG B 1 353 ? 10.109 -0.973 -8.43 1 97.88 353 ARG B N 1
ATOM 10144 C CA . ARG B 1 353 ? 10.945 -1.707 -7.488 1 97.88 353 ARG B CA 1
ATOM 10145 C C . ARG B 1 353 ? 12.227 -0.937 -7.18 1 97.88 353 ARG B C 1
ATOM 10147 O O . ARG B 1 353 ? 12.805 -0.302 -8.062 1 97.88 353 ARG B O 1
ATOM 10154 N N . LEU B 1 354 ? 12.688 -1.014 -5.98 1 97.5 354 LEU B N 1
ATOM 10155 C CA . LEU B 1 354 ? 13.953 -0.459 -5.508 1 97.5 354 LEU B CA 1
ATOM 10156 C C . LEU B 1 354 ? 14.633 -1.414 -4.539 1 97.5 354 LEU B C 1
ATOM 10158 O O . LEU B 1 354 ? 14.086 -1.734 -3.482 1 97.5 354 LEU B O 1
ATOM 10162 N N . ASN B 1 355 ? 15.758 -1.938 -4.918 1 97.12 355 ASN B N 1
ATOM 10163 C CA . ASN B 1 355 ? 16.609 -2.787 -4.086 1 97.12 355 ASN B CA 1
ATOM 10164 C C . ASN B 1 355 ? 17.938 -2.107 -3.76 1 97.12 355 ASN B C 1
ATOM 10166 O O . ASN B 1 355 ? 18.578 -1.532 -4.641 1 97.12 355 ASN B O 1
ATOM 10170 N N . LEU B 1 356 ? 18.344 -2.184 -2.51 1 95.94 356 LEU B N 1
ATOM 10171 C CA . LEU B 1 356 ? 19.594 -1.591 -2.066 1 95.94 356 LEU B CA 1
ATOM 10172 C C . LEU B 1 356 ? 20.344 -2.541 -1.141 1 95.94 356 LEU B C 1
ATOM 10174 O O . LEU B 1 356 ? 19.781 -3.037 -0.162 1 95.94 356 LEU B O 1
ATOM 10178 N N . ASP B 1 357 ? 21.547 -2.822 -1.462 1 93.88 357 ASP B N 1
ATOM 10179 C CA . ASP B 1 357 ? 22.484 -3.568 -0.625 1 93.88 357 ASP B CA 1
ATOM 10180 C C . ASP B 1 357 ? 23.641 -2.684 -0.179 1 93.88 357 ASP B C 1
ATOM 10182 O O . ASP B 1 357 ? 24.328 -2.072 -1.009 1 93.88 357 ASP B O 1
ATOM 10186 N N . GLN B 1 358 ? 23.922 -2.691 1.112 1 92.94 358 GLN B N 1
ATOM 10187 C CA . GLN B 1 358 ? 24.969 -1.834 1.652 1 92.94 358 GLN B CA 1
ATOM 10188 C C . GLN B 1 358 ? 25.812 -2.584 2.672 1 92.94 358 GLN B C 1
ATOM 10190 O O . GLN B 1 358 ? 25.297 -3.137 3.643 1 92.94 358 GLN B O 1
ATOM 10195 N N . ALA B 1 359 ? 27.094 -2.611 2.416 1 90.44 359 ALA B N 1
ATOM 10196 C CA . ALA B 1 359 ? 28.016 -3.045 3.463 1 90.44 359 ALA B CA 1
ATOM 10197 C C . ALA B 1 359 ? 28.266 -1.933 4.48 1 90.44 359 ALA B C 1
ATOM 10199 O O . ALA B 1 359 ? 28.781 -0.867 4.133 1 90.44 359 ALA B O 1
ATOM 10200 N N . LEU B 1 360 ? 27.844 -2.178 5.668 1 91.62 360 LEU B N 1
ATOM 10201 C CA . LEU B 1 360 ? 28 -1.16 6.703 1 91.62 360 LEU B CA 1
ATOM 10202 C C . LEU B 1 360 ? 29.406 -1.173 7.289 1 91.62 360 LEU B C 1
ATOM 10204 O O . LEU B 1 360 ? 29.953 -0.12 7.617 1 91.62 360 LEU B O 1
ATOM 10208 N N . ALA B 1 361 ? 29.875 -2.307 7.594 1 88 361 ALA B N 1
ATOM 10209 C CA . ALA B 1 361 ? 31.219 -2.635 8.078 1 88 361 ALA B CA 1
ATOM 10210 C C . ALA B 1 361 ? 31.641 -4.027 7.617 1 88 361 ALA B C 1
ATOM 10212 O O . ALA B 1 361 ? 30.859 -4.746 6.992 1 88 361 ALA B O 1
ATOM 10213 N N . ASP B 1 362 ? 32.844 -4.305 7.82 1 84.19 362 ASP B N 1
ATOM 10214 C CA . ASP B 1 362 ? 33.312 -5.633 7.438 1 84.19 362 ASP B CA 1
ATOM 10215 C C . ASP B 1 362 ? 32.5 -6.723 8.148 1 84.19 362 ASP B C 1
ATOM 10217 O O . ASP B 1 362 ? 32.375 -7.84 7.645 1 84.19 362 ASP B O 1
ATOM 10221 N N . TRP B 1 363 ? 31.906 -6.344 9.273 1 90.12 363 TRP B N 1
ATOM 10222 C CA . TRP B 1 363 ? 31.219 -7.355 10.078 1 90.12 363 TRP B CA 1
ATOM 10223 C C . TRP B 1 363 ? 29.703 -7.195 9.984 1 90.12 363 TRP B C 1
ATOM 10225 O O . TRP B 1 363 ? 28.953 -7.871 10.695 1 90.12 363 TRP B O 1
ATOM 10235 N N . ALA B 1 364 ? 29.266 -6.254 9.078 1 93.75 364 ALA B N 1
ATOM 10236 C CA . ALA B 1 364 ? 27.828 -6.027 9.039 1 93.75 364 ALA B CA 1
ATOM 10237 C C . ALA B 1 364 ? 27.375 -5.578 7.656 1 93.75 364 ALA B C 1
ATOM 10239 O O . ALA B 1 364 ? 28 -4.715 7.039 1 93.75 364 ALA B O 1
ATOM 10240 N N . ASP B 1 365 ? 26.266 -6.184 7.156 1 93.38 365 ASP B N 1
ATOM 10241 C CA . ASP B 1 365 ? 25.625 -5.824 5.895 1 93.38 365 ASP B CA 1
ATOM 10242 C C . ASP B 1 365 ? 24.125 -5.648 6.07 1 93.38 365 ASP B C 1
ATOM 10244 O O . ASP B 1 365 ? 23.5 -6.32 6.898 1 93.38 365 ASP B O 1
ATOM 10248 N N . ILE B 1 366 ? 23.547 -4.754 5.25 1 95.44 366 ILE B N 1
ATOM 10249 C CA . ILE B 1 366 ? 22.109 -4.594 5.27 1 95.44 366 ILE B CA 1
ATOM 10250 C C . ILE B 1 366 ? 21.562 -4.586 3.842 1 95.44 366 ILE B C 1
ATOM 10252 O O . ILE B 1 366 ? 22.203 -4.055 2.932 1 95.44 366 ILE B O 1
ATOM 10256 N N . SER B 1 367 ? 20.453 -5.242 3.635 1 95.62 367 SER B N 1
ATOM 10257 C CA . SER B 1 367 ? 19.719 -5.242 2.379 1 95.62 367 SER B CA 1
ATOM 10258 C C . SER B 1 367 ? 18.266 -4.801 2.59 1 95.62 367 SER B C 1
ATOM 10260 O O . SER B 1 367 ? 17.594 -5.305 3.484 1 95.62 367 SER B O 1
ATOM 10262 N N . MET B 1 368 ? 17.875 -3.834 1.848 1 96.25 368 MET B N 1
ATOM 10263 C CA . MET B 1 368 ? 16.484 -3.393 1.876 1 96.25 368 MET B CA 1
ATOM 10264 C C . MET B 1 368 ? 15.867 -3.438 0.481 1 96.25 368 MET B C 1
ATOM 10266 O O . MET B 1 368 ? 16.484 -2.982 -0.486 1 96.25 368 MET B O 1
ATOM 10270 N N . LYS B 1 369 ? 14.664 -3.992 0.363 1 97.06 369 LYS B N 1
ATOM 10271 C CA . LYS B 1 369 ? 13.977 -4.172 -0.915 1 97.06 369 LYS B CA 1
ATOM 10272 C C . LYS B 1 369 ? 12.516 -3.732 -0.823 1 97.06 369 LYS B C 1
ATOM 10274 O O . LYS B 1 369 ? 11.82 -4.074 0.134 1 97.06 369 LYS B O 1
ATOM 10279 N N . PHE B 1 370 ? 12.117 -2.928 -1.831 1 96.75 370 PHE B N 1
ATOM 10280 C CA . PHE B 1 370 ? 10.742 -2.432 -1.895 1 96.75 370 PHE B CA 1
ATOM 10281 C C . PHE B 1 370 ? 10.141 -2.684 -3.271 1 96.75 370 PHE B C 1
ATOM 10283 O O . PHE B 1 370 ? 10.82 -2.525 -4.289 1 96.75 370 PHE B O 1
ATOM 10290 N N . ASN B 1 371 ? 8.867 -3.143 -3.275 1 97.81 371 ASN B N 1
ATOM 10291 C CA . ASN B 1 371 ? 8.094 -3.305 -4.504 1 97.81 371 ASN B CA 1
ATOM 10292 C C . ASN B 1 371 ? 6.652 -2.836 -4.328 1 97.81 371 ASN B C 1
ATOM 10294 O O . ASN B 1 371 ? 5.992 -3.197 -3.355 1 97.81 371 ASN B O 1
ATOM 10298 N N . TYR B 1 372 ? 6.219 -1.941 -5.176 1 97.5 372 TYR B N 1
ATOM 10299 C CA . TYR B 1 372 ? 4.816 -1.546 -5.258 1 97.5 372 TYR B CA 1
ATOM 10300 C C . TYR B 1 372 ? 4.203 -1.986 -6.582 1 97.5 372 TYR B C 1
ATOM 10302 O O . TYR B 1 372 ? 4.848 -1.9 -7.629 1 97.5 372 TYR B O 1
ATOM 10310 N N . SER B 1 373 ? 2.965 -2.471 -6.516 1 97.75 373 SER B N 1
ATOM 10311 C CA . SER B 1 373 ? 2.248 -2.85 -7.73 1 97.75 373 SER B CA 1
ATOM 10312 C C . SER B 1 373 ? 0.795 -2.389 -7.68 1 97.75 373 SER B C 1
ATOM 10314 O O . SER B 1 373 ? 0.159 -2.438 -6.621 1 97.75 373 SER B O 1
ATOM 10316 N N . ASN B 1 374 ? 0.291 -1.856 -8.727 1 97.44 374 ASN B N 1
ATOM 10317 C CA . ASN B 1 374 ? -1.119 -1.597 -9 1 97.44 374 ASN B CA 1
ATOM 10318 C C . ASN B 1 374 ? -1.617 -2.398 -10.195 1 97.44 374 ASN B C 1
ATOM 10320 O O . ASN B 1 374 ? -1.109 -2.244 -11.312 1 97.44 374 ASN B O 1
ATOM 10324 N N . SER B 1 375 ? -2.537 -3.277 -9.945 1 96.56 375 SER B N 1
ATOM 10325 C CA . SER B 1 375 ? -3.096 -4.066 -11.039 1 96.56 375 SER B CA 1
ATOM 10326 C C . SER B 1 375 ? -4.605 -3.891 -11.133 1 96.56 375 SER B C 1
ATOM 10328 O O . SER B 1 375 ? -5.277 -3.684 -10.117 1 96.56 375 SER B O 1
ATOM 10330 N N . ARG B 1 376 ? -5.09 -3.955 -12.383 1 96.19 376 ARG B N 1
ATOM 10331 C CA . ARG B 1 376 ? -6.508 -3.799 -12.695 1 96.19 376 ARG B CA 1
ATOM 10332 C C . ARG B 1 376 ? -6.945 -4.781 -13.773 1 96.19 376 ARG B C 1
ATOM 10334 O O . ARG B 1 376 ? -6.203 -5.031 -14.727 1 96.19 376 ARG B O 1
ATOM 10341 N N . SER B 1 377 ? -8.156 -5.297 -13.578 1 95.06 377 SER B N 1
ATOM 10342 C CA . SER B 1 377 ? -8.711 -6.184 -14.594 1 95.06 377 SER B CA 1
ATOM 10343 C C . SER B 1 377 ? -10.18 -5.867 -14.859 1 95.06 377 SER B C 1
ATOM 10345 O O . SER B 1 377 ? -10.93 -5.559 -13.93 1 95.06 377 SER B O 1
ATOM 10347 N N . ASN B 1 378 ? -10.492 -5.77 -16.109 1 95.12 378 ASN B N 1
ATOM 10348 C CA . ASN B 1 378 ? -11.883 -5.84 -16.531 1 95.12 378 ASN B CA 1
ATOM 10349 C C . ASN B 1 378 ? -12.289 -7.27 -16.906 1 95.12 378 ASN B C 1
ATOM 10351 O O . ASN B 1 378 ? -11.539 -7.977 -17.578 1 95.12 378 ASN B O 1
ATOM 10355 N N . GLU B 1 379 ? -13.477 -7.637 -16.375 1 91.81 379 GLU B N 1
ATOM 10356 C CA . GLU B 1 379 ? -13.883 -9.031 -16.516 1 91.81 379 GLU B CA 1
ATOM 10357 C C . GLU B 1 379 ? -15.289 -9.141 -17.109 1 91.81 379 GLU B C 1
ATOM 10359 O O . GLU B 1 379 ? -16.031 -8.156 -17.141 1 91.81 379 GLU B O 1
ATOM 10364 N N . ILE B 1 380 ? -15.547 -10.312 -17.656 1 88.69 380 ILE B N 1
ATOM 10365 C CA . ILE B 1 380 ? -16.891 -10.711 -18.047 1 88.69 380 ILE B CA 1
ATOM 10366 C C . ILE B 1 380 ? -17.344 -11.914 -17.203 1 88.69 380 ILE B C 1
ATOM 10368 O O . ILE B 1 380 ? -16.594 -12.891 -17.062 1 88.69 380 ILE B O 1
ATOM 10372 N N . PRO B 1 381 ? -18.484 -11.719 -16.578 1 85.31 381 PRO B N 1
ATOM 10373 C CA . PRO B 1 381 ? -18.922 -12.867 -15.781 1 85.31 381 PRO B CA 1
ATOM 10374 C C . PRO B 1 381 ? -19.219 -14.094 -16.641 1 85.31 381 PRO B C 1
ATOM 10376 O O . PRO B 1 381 ? -19.688 -13.969 -17.766 1 85.31 381 PRO B O 1
ATOM 10379 N N . ASN B 1 382 ? -18.797 -15.211 -16.266 1 73.62 382 ASN B N 1
ATOM 10380 C CA . ASN B 1 382 ? -19.109 -16.453 -16.969 1 73.62 382 ASN B CA 1
ATOM 10381 C C . ASN B 1 382 ? -20.156 -17.281 -16.219 1 73.62 382 ASN B C 1
ATOM 10383 O O . ASN B 1 382 ? -20.625 -18.297 -16.734 1 73.62 382 ASN B O 1
ATOM 10387 N N . GLY B 1 383 ? -20.859 -16.625 -15.359 1 62.72 383 GLY B N 1
ATOM 10388 C CA . GLY B 1 383 ? -22 -17.172 -14.625 1 62.72 383 GLY B CA 1
ATOM 10389 C C . GLY B 1 383 ? -21.891 -18.672 -14.391 1 62.72 383 GLY B C 1
ATOM 10390 O O . GLY B 1 383 ? -21.047 -19.344 -15 1 62.72 383 GLY B O 1
ATOM 10391 N N . GLY B 1 384 ? -22.266 -19.344 -13.305 1 57.91 384 GLY B N 1
ATOM 10392 C CA . GLY B 1 384 ? -22.453 -20.781 -13.141 1 57.91 384 GLY B CA 1
ATOM 10393 C C . GLY B 1 384 ? -23.828 -21.25 -13.578 1 57.91 384 GLY B C 1
ATOM 10394 O O . GLY B 1 384 ? -24.531 -20.547 -14.289 1 57.91 384 GLY B O 1
ATOM 10395 N N . LEU B 1 385 ? -24.125 -22.453 -13.477 1 54.28 385 LEU B N 1
ATOM 10396 C CA . LEU B 1 385 ? -25.422 -23.062 -13.789 1 54.28 385 LEU B CA 1
ATOM 10397 C C . LEU B 1 385 ? -26.562 -22.281 -13.156 1 54.28 385 LEU B C 1
ATOM 10399 O O . LEU B 1 385 ? -27.656 -22.203 -13.727 1 54.28 385 LEU B O 1
ATOM 10403 N N . ASN B 1 386 ? -26.062 -21.641 -12.062 1 55.62 386 ASN B N 1
ATOM 10404 C CA . ASN B 1 386 ? -27.156 -21.047 -11.289 1 55.62 386 ASN B CA 1
ATOM 10405 C C . ASN B 1 386 ? -27.25 -19.547 -11.531 1 55.62 386 ASN B C 1
ATOM 10407 O O . ASN B 1 386 ? -28.141 -18.875 -11 1 55.62 386 ASN B O 1
ATOM 10411 N N . SER B 1 387 ? -26.25 -19.125 -12.383 1 63.5 387 SER B N 1
ATOM 10412 C CA . SER B 1 387 ? -26.328 -17.688 -12.664 1 63.5 387 SER B CA 1
ATOM 10413 C C . SER B 1 387 ? -26.75 -17.438 -14.102 1 63.5 387 SER B C 1
ATOM 10415 O O . SER B 1 387 ? -26.188 -18.016 -15.031 1 63.5 387 SER B O 1
ATOM 10417 N N . SER B 1 388 ? -27.734 -16.703 -14.188 1 65.5 388 SER B N 1
ATOM 10418 C CA . SER B 1 388 ? -28.375 -16.5 -15.484 1 65.5 388 SER B CA 1
ATOM 10419 C C . SER B 1 388 ? -27.562 -15.523 -16.344 1 65.5 388 SER B C 1
ATOM 10421 O O . SER B 1 388 ? -28.078 -15.008 -17.344 1 65.5 388 SER B O 1
ATOM 10423 N N . TYR B 1 389 ? -26.297 -15.297 -15.781 1 77.12 389 TYR B N 1
ATOM 10424 C CA . TYR B 1 389 ? -25.594 -14.328 -16.609 1 77.12 389 TYR B CA 1
ATOM 10425 C C . TYR B 1 389 ? -24.203 -14.836 -16.953 1 77.12 389 TYR B C 1
ATOM 10427 O O . TYR B 1 389 ? -23.609 -15.617 -16.203 1 77.12 389 TYR B O 1
ATOM 10435 N N . GLY B 1 390 ? -23.766 -14.773 -18.234 1 81.75 390 GLY B N 1
ATOM 10436 C CA . GLY B 1 390 ? -22.453 -15.117 -18.734 1 81.75 390 GLY B CA 1
ATOM 10437 C C . GLY B 1 390 ? -22.344 -15.047 -20.234 1 81.75 390 GLY B C 1
ATOM 10438 O O . GLY B 1 390 ? -23.281 -15.391 -20.953 1 81.75 390 GLY B O 1
ATOM 10439 N N . ALA B 1 391 ? -21.203 -14.625 -20.594 1 82.31 391 ALA B N 1
ATOM 10440 C CA . ALA B 1 391 ? -21.016 -14.523 -22.031 1 82.31 391 ALA B CA 1
ATOM 10441 C C . ALA B 1 391 ? -20.828 -15.898 -22.656 1 82.31 391 ALA B C 1
ATOM 10443 O O . ALA B 1 391 ? -21.547 -16.281 -23.594 1 82.31 391 ALA B O 1
ATOM 10444 N N . LEU B 1 392 ? -19.969 -16.641 -22.109 1 84.88 392 LEU B N 1
ATOM 10445 C CA . LEU B 1 392 ? -19.672 -17.938 -22.703 1 84.88 392 LEU B CA 1
ATOM 10446 C C . LEU B 1 392 ? -20.75 -18.953 -22.328 1 84.88 392 LEU B C 1
ATOM 10448 O O . LEU B 1 392 ? -21.078 -19.844 -23.125 1 84.88 392 LEU B O 1
ATOM 10452 N N . THR B 1 393 ? -21.234 -18.812 -21.141 1 83 393 THR B N 1
ATOM 10453 C CA . THR B 1 393 ? -22.359 -19.688 -20.781 1 83 393 THR B CA 1
ATOM 10454 C C . THR B 1 393 ? -23.594 -19.344 -21.609 1 83 393 THR B C 1
ATOM 10456 O O . THR B 1 393 ? -24.359 -20.234 -22 1 83 393 THR B O 1
ATOM 10459 N N . GLY B 1 394 ? -23.781 -18.062 -21.844 1 79.69 394 GLY B N 1
ATOM 10460 C CA . GLY B 1 394 ? -24.875 -17.656 -22.719 1 79.69 394 GLY B CA 1
ATOM 10461 C C . GLY B 1 394 ? -24.75 -18.234 -24.125 1 79.69 394 GLY B C 1
ATOM 10462 O O . GLY B 1 394 ? -25.766 -18.562 -24.75 1 79.69 394 GLY B O 1
ATOM 10463 N N . PHE B 1 395 ? -23.625 -18.391 -24.625 1 81.44 395 PHE B N 1
ATOM 10464 C CA . PHE B 1 395 ? -23.344 -19.016 -25.922 1 81.44 395 PHE B CA 1
ATOM 10465 C C . PHE B 1 395 ? -23.766 -20.484 -25.906 1 81.44 395 PHE B C 1
ATOM 10467 O O . PHE B 1 395 ? -24.438 -20.938 -26.828 1 81.44 395 PHE B O 1
ATOM 10474 N N . ILE B 1 396 ? -23.422 -21.203 -24.875 1 81.56 396 ILE B N 1
ATOM 10475 C CA . ILE B 1 396 ? -23.625 -22.641 -24.844 1 81.56 396 ILE B CA 1
ATOM 10476 C C . ILE B 1 396 ? -25.094 -22.938 -24.531 1 81.56 396 ILE B C 1
ATOM 10478 O O . ILE B 1 396 ? -25.672 -23.891 -25.078 1 81.56 396 ILE B O 1
ATOM 10482 N N . PHE B 1 397 ? -25.688 -22.094 -23.688 1 77.56 397 PHE B N 1
ATOM 10483 C CA . PHE B 1 397 ? -27.062 -22.344 -23.25 1 77.56 397 PHE B CA 1
ATOM 10484 C C . PHE B 1 397 ? -28.062 -21.641 -24.172 1 77.56 397 PHE B C 1
ATOM 10486 O O . PHE B 1 397 ? -29.266 -21.891 -24.078 1 77.56 397 PHE B O 1
ATOM 10493 N N . GLY B 1 398 ? -27.594 -20.797 -25.031 1 73.5 398 GLY B N 1
ATOM 10494 C CA . GLY B 1 398 ? -28.5 -20.062 -25.891 1 73.5 398 GLY B CA 1
ATOM 10495 C C . GLY B 1 398 ? -28.703 -20.703 -27.25 1 73.5 398 GLY B C 1
ATOM 10496 O O . GLY B 1 398 ? -27.766 -21.297 -27.797 1 73.5 398 GLY B O 1
ATOM 10497 N N . PRO B 1 399 ? -29.938 -20.688 -27.688 1 74 399 PRO B N 1
ATOM 10498 C CA . PRO B 1 399 ? -30.156 -21.203 -29.047 1 74 399 PRO B CA 1
ATOM 10499 C C . PRO B 1 399 ? -29.406 -20.375 -30.109 1 74 399 PRO B C 1
ATOM 10501 O O . PRO B 1 399 ? -29.578 -19.156 -30.172 1 74 399 PRO B O 1
ATOM 10504 N N . ASN B 1 400 ? -28.562 -21.047 -30.875 1 84.31 400 ASN B N 1
ATOM 10505 C CA . ASN B 1 400 ? -27.781 -20.328 -31.875 1 84.31 400 ASN B CA 1
ATOM 10506 C C . ASN B 1 400 ? -28.609 -20.062 -33.125 1 84.31 400 ASN B C 1
ATOM 10508 O O . ASN B 1 400 ? -28.047 -19.781 -34.188 1 84.31 400 ASN B O 1
ATOM 10512 N N . THR B 1 401 ? -29.906 -20.219 -32.938 1 80.69 401 THR B N 1
ATOM 10513 C CA . THR B 1 401 ? -30.812 -19.922 -34.031 1 80.69 401 THR B CA 1
ATOM 10514 C C . THR B 1 401 ? -31.266 -18.453 -34 1 80.69 401 THR B C 1
ATOM 10516 O O . THR B 1 401 ? -31.906 -17.984 -34.938 1 80.69 401 THR B O 1
ATOM 10519 N N . VAL B 1 402 ? -30.906 -17.781 -32.906 1 80.5 402 VAL B N 1
ATOM 10520 C CA . VAL B 1 402 ? -31.297 -16.375 -32.75 1 80.5 402 VAL B CA 1
ATOM 10521 C C . VAL B 1 402 ? -30.062 -15.492 -32.938 1 80.5 402 VAL B C 1
ATOM 10523 O O . VAL B 1 402 ? -29.016 -15.734 -32.312 1 80.5 402 VAL B O 1
ATOM 10526 N N . ASP B 1 403 ? -30.188 -14.516 -33.781 1 84.25 403 ASP B N 1
ATOM 10527 C CA . ASP B 1 403 ? -29.125 -13.523 -33.906 1 84.25 403 ASP B CA 1
ATOM 10528 C C . ASP B 1 403 ? -28.922 -12.773 -32.594 1 84.25 403 ASP B C 1
ATOM 10530 O O . ASP B 1 403 ? -29.828 -12.062 -32.156 1 84.25 403 ASP B O 1
ATOM 10534 N N . PRO B 1 404 ? -27.75 -12.898 -32.062 1 87.62 404 PRO B N 1
ATOM 10535 C CA . PRO B 1 404 ? -27.562 -12.297 -30.734 1 87.62 404 PRO B CA 1
ATOM 10536 C C . PRO B 1 404 ? -27.344 -10.781 -30.797 1 87.62 404 PRO B C 1
ATOM 10538 O O . PRO B 1 404 ? -27.344 -10.109 -29.766 1 87.62 404 PRO B O 1
ATOM 10541 N N . ARG B 1 405 ? -27.297 -10.094 -31.984 1 92.69 405 ARG B N 1
ATOM 10542 C CA . ARG B 1 405 ? -27.031 -8.672 -32.156 1 92.69 405 ARG B CA 1
ATOM 10543 C C . ARG B 1 405 ? -28.281 -7.848 -31.828 1 92.69 405 ARG B C 1
ATOM 10545 O O . ARG B 1 405 ? -29.406 -8.32 -32.031 1 92.69 405 ARG B O 1
ATOM 10552 N N . PRO B 1 406 ? -27.891 -6.668 -31.25 1 90.75 406 PRO B N 1
ATOM 10553 C CA . PRO B 1 406 ? -29.047 -5.824 -30.938 1 90.75 406 PRO B CA 1
ATOM 10554 C C . PRO B 1 406 ? -29.812 -5.398 -32.188 1 90.75 406 PRO B C 1
ATOM 10556 O O . PRO B 1 406 ? -29.219 -5.223 -33.25 1 90.75 406 PRO B O 1
ATOM 10559 N N . ASP B 1 407 ? -31.062 -5.195 -31.906 1 88 407 ASP B N 1
ATOM 10560 C CA . ASP B 1 407 ? -31.891 -4.652 -32.969 1 88 407 ASP B CA 1
ATOM 10561 C C . ASP B 1 407 ? -31.359 -3.307 -33.469 1 88 407 ASP B C 1
ATOM 10563 O O . ASP B 1 407 ? -31.109 -2.41 -32.656 1 88 407 ASP B O 1
ATOM 10567 N N . PRO B 1 408 ? -31.062 -3.227 -34.75 1 89.38 408 PRO B N 1
ATOM 10568 C CA . PRO B 1 408 ? -30.453 -2.004 -35.281 1 89.38 408 PRO B CA 1
ATOM 10569 C C . PRO B 1 408 ? -31.312 -0.763 -35.031 1 89.38 408 PRO B C 1
ATOM 10571 O O . PRO B 1 408 ? -30.781 0.354 -35 1 89.38 408 PRO B O 1
ATOM 10574 N N . VAL B 1 409 ? -32.562 -0.955 -34.938 1 88.81 409 VAL B N 1
ATOM 10575 C CA . VAL B 1 409 ? -33.469 0.182 -34.781 1 88.81 409 VAL B CA 1
ATOM 10576 C C . VAL B 1 409 ? -33.656 0.503 -33.281 1 88.81 409 VAL B C 1
ATOM 10578 O O . VAL B 1 409 ? -33.375 1.625 -32.844 1 88.81 409 VAL B O 1
ATOM 10581 N N . SER B 1 410 ? -34.031 -0.435 -32.5 1 84.94 410 SER B N 1
ATOM 10582 C CA . SER B 1 410 ? -34.344 -0.198 -31.078 1 84.94 410 SER B CA 1
ATOM 10583 C C . SER B 1 410 ? -33.094 -0.276 -30.203 1 84.94 410 SER B C 1
ATOM 10585 O O . SER B 1 410 ? -33.062 0.236 -29.094 1 84.94 410 SER B O 1
ATOM 10587 N N . GLY B 1 411 ? -32.062 -0.94 -30.703 1 87.19 411 GLY B N 1
ATOM 10588 C CA . GLY B 1 411 ? -30.875 -1.142 -29.891 1 87.19 411 GLY B CA 1
ATOM 10589 C C . GLY B 1 411 ? -31.062 -2.203 -28.828 1 87.19 411 GLY B C 1
ATOM 10590 O O . GLY B 1 411 ? -30.141 -2.451 -28.031 1 87.19 411 GLY B O 1
ATOM 10591 N N . GLU B 1 412 ? -32.188 -2.854 -28.812 1 87.12 412 GLU B N 1
ATOM 10592 C CA . GLU B 1 412 ? -32.5 -3.861 -27.797 1 87.12 412 GLU B CA 1
ATOM 10593 C C . GLU B 1 412 ? -31.922 -5.219 -28.188 1 87.12 412 GLU B C 1
ATOM 10595 O O . GLU B 1 412 ? -31.922 -5.59 -29.359 1 87.12 412 GLU B O 1
ATOM 10600 N N . TYR B 1 413 ? -31.438 -5.898 -27.219 1 89.62 413 TYR B N 1
ATOM 10601 C CA . TYR B 1 413 ? -30.938 -7.254 -27.438 1 89.62 413 TYR B CA 1
ATOM 10602 C C . TYR B 1 413 ? -32.094 -8.266 -27.406 1 89.62 413 TYR B C 1
ATOM 10604 O O . TYR B 1 413 ? -33.031 -8.125 -26.609 1 89.62 413 TYR B O 1
ATOM 10612 N N . PRO B 1 414 ? -32 -9.219 -28.25 1 82.06 414 PRO B N 1
ATOM 10613 C CA . PRO B 1 414 ? -33.062 -10.234 -28.219 1 82.06 414 PRO B CA 1
ATOM 10614 C C . PRO B 1 414 ? -33.094 -10.992 -26.891 1 82.06 414 PRO B C 1
ATOM 10616 O O . PRO B 1 414 ? -32.062 -11.297 -26.312 1 82.06 414 PRO B O 1
ATOM 10619 N N . ASN B 1 415 ? -34.25 -11.125 -26.297 1 73.12 415 ASN B N 1
ATOM 10620 C CA . ASN B 1 415 ? -34.469 -11.75 -25 1 73.12 415 ASN B CA 1
ATOM 10621 C C . ASN B 1 415 ? -35.094 -13.133 -25.125 1 73.12 415 ASN B C 1
ATOM 10623 O O . ASN B 1 415 ? -35.844 -13.562 -24.25 1 73.12 415 ASN B O 1
ATOM 10627 N N . ASN B 1 416 ? -34.906 -13.773 -26.047 1 59.5 416 ASN B N 1
ATOM 10628 C CA . ASN B 1 416 ? -35.625 -15.016 -26.297 1 59.5 416 ASN B CA 1
ATOM 10629 C C . ASN B 1 416 ? -35 -16.203 -25.562 1 59.5 416 ASN B C 1
ATOM 10631 O O . ASN B 1 416 ? -35.312 -17.359 -25.844 1 59.5 416 ASN B O 1
ATOM 10635 N N . THR B 1 417 ? -34.062 -15.859 -24.656 1 60.56 417 THR B N 1
ATOM 10636 C CA . THR B 1 417 ? -33.375 -17.031 -24.094 1 60.56 417 THR B CA 1
ATOM 10637 C C . THR B 1 417 ? -33.5 -17.047 -22.562 1 60.56 417 THR B C 1
ATOM 10639 O O . THR B 1 417 ? -33.875 -16.031 -21.953 1 60.56 417 THR B O 1
ATOM 10642 N N . VAL B 1 418 ? -33.375 -18.297 -22.016 1 64.5 418 VAL B N 1
ATOM 10643 C CA . VAL B 1 418 ? -33.406 -18.562 -20.578 1 64.5 418 VAL B CA 1
ATOM 10644 C C . VAL B 1 418 ? -32.188 -17.891 -19.906 1 64.5 418 VAL B C 1
ATOM 10646 O O . VAL B 1 418 ? -32.219 -17.625 -18.703 1 64.5 418 VAL B O 1
ATOM 10649 N N . LEU B 1 419 ? -31.281 -17.562 -20.734 1 76.38 419 LEU B N 1
ATOM 10650 C CA . LEU B 1 419 ? -30.094 -16.922 -20.172 1 76.38 419 LEU B CA 1
ATOM 10651 C C . LEU B 1 419 ? -29.828 -15.578 -20.844 1 76.38 419 LEU B C 1
ATOM 10653 O O . LEU B 1 419 ? -30.5 -15.219 -21.797 1 76.38 419 LEU B O 1
ATOM 10657 N N . ALA B 1 420 ? -28.859 -14.938 -20.344 1 80.75 420 ALA B N 1
ATOM 10658 C CA . ALA B 1 420 ? -28.516 -13.602 -20.844 1 80.75 420 ALA B CA 1
ATOM 10659 C C . ALA B 1 420 ? -27.922 -13.672 -22.234 1 80.75 420 ALA B C 1
ATOM 10661 O O . ALA B 1 420 ? -27.25 -14.648 -22.578 1 80.75 420 ALA B O 1
ATOM 10662 N N . ASN B 1 421 ? -28.234 -12.711 -23.062 1 86.12 421 ASN B N 1
ATOM 10663 C CA . ASN B 1 421 ? -27.594 -12.547 -24.359 1 86.12 421 ASN B CA 1
ATOM 10664 C C . ASN B 1 421 ? -26.094 -12.289 -24.219 1 86.12 421 ASN B C 1
ATOM 10666 O O . ASN B 1 421 ? -25.688 -11.336 -23.562 1 86.12 421 ASN B O 1
ATOM 10670 N N . PRO B 1 422 ? -25.281 -13.148 -24.781 1 87.56 422 PRO B N 1
ATOM 10671 C CA . PRO B 1 422 ? -23.828 -13.023 -24.609 1 87.56 422 PRO B CA 1
ATOM 10672 C C . PRO B 1 422 ? -23.312 -11.648 -25.016 1 87.56 422 PRO B C 1
ATOM 10674 O O . PRO B 1 422 ? -22.375 -11.125 -24.391 1 87.56 422 PRO B O 1
ATOM 10677 N N . LEU B 1 423 ? -23.812 -11.117 -26.062 1 91.38 423 LEU B N 1
ATOM 10678 C CA . LEU B 1 423 ? -23.328 -9.82 -26.531 1 91.38 423 LEU B CA 1
ATOM 10679 C C . LEU B 1 423 ? -23.766 -8.703 -25.594 1 91.38 423 LEU B C 1
ATOM 10681 O O . LEU B 1 423 ? -23.047 -7.711 -25.422 1 91.38 423 LEU B O 1
ATOM 10685 N N . GLU B 1 424 ? -24.969 -8.836 -25 1 91 424 GLU B N 1
ATOM 10686 C CA . GLU B 1 424 ? -25.375 -7.859 -24 1 91 424 GLU B CA 1
ATOM 10687 C C . GLU B 1 424 ? -24.438 -7.875 -22.797 1 91 424 GLU B C 1
ATOM 10689 O O . GLU B 1 424 ? -24.094 -6.82 -22.25 1 91 424 GLU B O 1
ATOM 10694 N N . VAL B 1 425 ? -24.062 -9.055 -22.406 1 90.75 425 VAL B N 1
ATOM 10695 C CA . VAL B 1 425 ? -23.125 -9.211 -21.297 1 90.75 425 VAL B CA 1
ATOM 10696 C C . VAL B 1 425 ? -21.828 -8.484 -21.594 1 90.75 425 VAL B C 1
ATOM 10698 O O . VAL B 1 425 ? -21.297 -7.754 -20.75 1 90.75 425 VAL B O 1
ATOM 10701 N N . ILE B 1 426 ? -21.328 -8.656 -22.766 1 93.25 426 ILE B N 1
ATOM 10702 C CA . ILE B 1 426 ? -20.031 -8.117 -23.188 1 93.25 426 ILE B CA 1
ATOM 10703 C C . ILE B 1 426 ? -20.109 -6.598 -23.297 1 93.25 426 ILE B C 1
ATOM 10705 O O . ILE B 1 426 ? -19.203 -5.887 -22.859 1 93.25 426 ILE B O 1
ATOM 10709 N N . ASP B 1 427 ? -21.203 -6.125 -23.781 1 92.56 427 ASP B N 1
ATOM 10710 C CA . ASP B 1 427 ? -21.297 -4.715 -24.125 1 92.56 427 ASP B CA 1
ATOM 10711 C C . ASP B 1 427 ? -21.734 -3.869 -22.938 1 92.56 427 ASP B C 1
ATOM 10713 O O . ASP B 1 427 ? -21.391 -2.686 -22.844 1 92.56 427 ASP B O 1
ATOM 10717 N N . VAL B 1 428 ? -22.484 -4.504 -21.984 1 91.44 428 VAL B N 1
ATOM 10718 C CA . VAL B 1 428 ? -23.234 -3.652 -21.062 1 91.44 428 VAL B CA 1
ATOM 10719 C C . VAL B 1 428 ? -22.766 -3.918 -19.641 1 91.44 428 VAL B C 1
ATOM 10721 O O . VAL B 1 428 ? -22.797 -3.023 -18.781 1 91.44 428 VAL B O 1
ATOM 10724 N N . TYR B 1 429 ? -22.375 -5.098 -19.266 1 92.56 429 TYR B N 1
ATOM 10725 C CA . TYR B 1 429 ? -22 -5.422 -17.891 1 92.56 429 TYR B CA 1
ATOM 10726 C C . TYR B 1 429 ? -20.641 -4.832 -17.547 1 92.56 429 TYR B C 1
ATOM 10728 O O . TYR B 1 429 ? -19.797 -4.648 -18.422 1 92.56 429 TYR B O 1
ATOM 10736 N N . ASP B 1 430 ? -20.469 -4.422 -16.328 1 94.38 430 ASP B N 1
ATOM 10737 C CA . ASP B 1 430 ? -19.234 -3.822 -15.852 1 94.38 430 ASP B CA 1
ATOM 10738 C C . ASP B 1 430 ? -18.703 -4.547 -14.617 1 94.38 430 ASP B C 1
ATOM 10740 O O . ASP B 1 430 ? -19.156 -4.293 -13.5 1 94.38 430 ASP B O 1
ATOM 10744 N N . PHE B 1 431 ? -17.766 -5.438 -14.797 1 94.12 431 PHE B N 1
ATOM 10745 C CA . PHE B 1 431 ? -17.094 -6.184 -13.734 1 94.12 431 PHE B CA 1
ATOM 10746 C C . PHE B 1 431 ? -15.617 -5.832 -13.68 1 94.12 431 PHE B C 1
ATOM 10748 O O . PHE B 1 431 ? -14.906 -5.957 -14.68 1 94.12 431 PHE B O 1
ATOM 10755 N N . ASN B 1 432 ? -15.156 -5.371 -12.523 1 94.19 432 ASN B N 1
ATOM 10756 C CA . ASN B 1 432 ? -13.781 -4.898 -12.414 1 94.19 432 ASN B CA 1
ATOM 10757 C C . ASN B 1 432 ? -13.148 -5.309 -11.094 1 94.19 432 ASN B C 1
ATOM 10759 O O . ASN B 1 432 ? -13.852 -5.516 -10.102 1 94.19 432 ASN B O 1
ATOM 10763 N N . GLN B 1 433 ? -11.82 -5.484 -11.148 1 95.12 433 GLN B N 1
ATOM 10764 C CA . GLN B 1 433 ? -11.023 -5.676 -9.938 1 95.12 433 GLN B CA 1
ATOM 10765 C C . GLN B 1 433 ? -9.773 -4.797 -9.961 1 95.12 433 GLN B C 1
ATOM 10767 O O . GLN B 1 433 ? -9.156 -4.613 -11.016 1 95.12 433 GLN B O 1
ATOM 10772 N N . GLU B 1 434 ? -9.445 -4.242 -8.828 1 96.12 434 GLU B N 1
ATOM 10773 C CA . GLU B 1 434 ? -8.234 -3.451 -8.672 1 96.12 434 GLU B CA 1
ATOM 10774 C C . GLU B 1 434 ? -7.484 -3.842 -7.398 1 96.12 434 GLU B C 1
ATOM 10776 O O . GLU B 1 434 ? -8.102 -4.074 -6.355 1 96.12 434 GLU B O 1
ATOM 10781 N N . VAL B 1 435 ? -6.117 -3.947 -7.516 1 96.81 435 VAL B N 1
ATOM 10782 C CA . VAL B 1 435 ? -5.305 -4.359 -6.375 1 96.81 435 VAL B CA 1
ATOM 10783 C C . VAL B 1 435 ? -4.125 -3.406 -6.215 1 96.81 435 VAL B C 1
ATOM 10785 O O . VAL B 1 435 ? -3.432 -3.096 -7.184 1 96.81 435 VAL B O 1
ATOM 10788 N N . ASN B 1 436 ? -3.918 -2.83 -5.066 1 97.38 436 ASN B N 1
ATOM 10789 C CA . ASN B 1 436 ? -2.695 -2.16 -4.637 1 97.38 436 ASN B CA 1
ATOM 10790 C C . ASN B 1 436 ? -1.905 -3.012 -3.646 1 97.38 436 ASN B C 1
ATOM 10792 O O . ASN B 1 436 ? -2.428 -3.4 -2.602 1 97.38 436 ASN B O 1
ATOM 10796 N N . ARG B 1 437 ? -0.63 -3.297 -3.961 1 97.56 437 ARG B N 1
ATOM 10797 C CA . ARG B 1 437 ? 0.132 -4.23 -3.139 1 97.56 437 ARG B CA 1
ATOM 10798 C C . ARG B 1 437 ? 1.537 -3.705 -2.869 1 97.56 437 ARG B C 1
ATOM 10800 O O . ARG B 1 437 ? 2.154 -3.096 -3.746 1 97.56 437 ARG B O 1
ATOM 10807 N N . VAL B 1 438 ? 2.018 -3.943 -1.662 1 97.62 438 VAL B N 1
ATOM 10808 C CA . VAL B 1 438 ? 3.379 -3.619 -1.248 1 97.62 438 VAL B CA 1
ATOM 10809 C C . VAL B 1 438 ? 4.086 -4.883 -0.76 1 97.62 438 VAL B C 1
ATOM 10811 O O . VAL B 1 438 ? 3.533 -5.641 0.04 1 97.62 438 VAL B O 1
ATOM 10814 N N . LEU B 1 439 ? 5.23 -5.074 -1.286 1 97.56 439 LEU B N 1
ATOM 10815 C CA . LEU B 1 439 ? 6.168 -6.062 -0.763 1 97.56 439 LEU B CA 1
ATOM 10816 C C . LEU B 1 439 ? 7.457 -5.391 -0.293 1 97.56 439 LEU B C 1
ATOM 10818 O O . LEU B 1 439 ? 8.133 -4.715 -1.073 1 97.56 439 LEU B O 1
ATOM 10822 N N . GLY B 1 440 ? 7.773 -5.531 0.925 1 96.06 440 GLY B N 1
ATOM 10823 C CA . GLY B 1 440 ? 8.984 -4.953 1.493 1 96.06 440 GLY B CA 1
ATOM 10824 C C . GLY B 1 440 ? 9.758 -5.926 2.363 1 96.06 440 GLY B C 1
ATOM 10825 O O . GLY B 1 440 ? 9.164 -6.73 3.084 1 96.06 440 GLY B O 1
ATOM 10826 N N . GLY B 1 441 ? 11.047 -5.895 2.24 1 96.19 441 GLY B N 1
ATOM 10827 C CA . GLY B 1 441 ? 11.906 -6.738 3.059 1 96.19 441 GLY B CA 1
ATOM 10828 C C . GLY B 1 441 ? 13.211 -6.074 3.439 1 96.19 441 GLY B C 1
ATOM 10829 O O . GLY B 1 441 ? 13.789 -5.324 2.646 1 96.19 441 GLY B O 1
ATOM 10830 N N . ALA B 1 442 ? 13.664 -6.297 4.648 1 96.75 442 ALA B N 1
ATOM 10831 C CA . ALA B 1 442 ? 14.969 -5.863 5.137 1 96.75 442 ALA B CA 1
ATOM 10832 C C . ALA B 1 442 ? 15.719 -7.02 5.797 1 96.75 442 ALA B C 1
ATOM 10834 O O . ALA B 1 442 ? 15.133 -7.781 6.57 1 96.75 442 ALA B O 1
ATOM 10835 N N . THR B 1 443 ? 16.938 -7.184 5.453 1 96.12 443 THR B N 1
ATOM 10836 C CA . THR B 1 443 ? 17.781 -8.219 6.043 1 96.12 443 THR B CA 1
ATOM 10837 C C . THR B 1 443 ? 19.078 -7.621 6.602 1 96.12 443 THR B C 1
ATOM 10839 O O . THR B 1 443 ? 19.812 -6.961 5.879 1 96.12 443 THR B O 1
ATOM 10842 N N . LEU B 1 444 ? 19.312 -7.824 7.836 1 96.25 444 LEU B N 1
ATOM 10843 C CA . LEU B 1 444 ? 20.562 -7.473 8.5 1 96.25 444 LEU B CA 1
ATOM 10844 C C . LEU B 1 444 ? 21.438 -8.703 8.695 1 96.25 444 LEU B C 1
ATOM 10846 O O . LEU B 1 444 ? 21 -9.703 9.273 1 96.25 444 LEU B O 1
ATOM 10850 N N . THR B 1 445 ? 22.625 -8.672 8.172 1 94.44 445 THR B N 1
ATOM 10851 C CA . THR B 1 445 ? 23.594 -9.742 8.328 1 94.44 445 THR B CA 1
ATOM 10852 C C . THR B 1 445 ? 24.766 -9.281 9.188 1 94.44 445 THR B C 1
ATOM 10854 O O . THR B 1 445 ? 25.453 -8.312 8.844 1 94.44 445 THR B O 1
ATOM 10857 N N . LEU B 1 446 ? 25.047 -9.992 10.297 1 96 446 LEU B N 1
ATOM 10858 C CA . LEU B 1 446 ? 26.172 -9.711 11.18 1 96 446 LEU B CA 1
ATOM 10859 C C . LEU B 1 446 ? 27.203 -10.82 11.102 1 96 446 LEU B C 1
ATOM 10861 O O . LEU B 1 446 ? 26.859 -12.008 11.078 1 96 446 LEU B O 1
ATOM 10865 N N . LEU B 1 447 ? 28.406 -10.414 11 1 93.38 447 LEU B N 1
ATOM 10866 C CA . LEU B 1 447 ? 29.547 -11.32 11 1 93.38 447 LEU B CA 1
ATOM 10867 C C . LEU B 1 447 ? 30.5 -11 12.156 1 93.38 447 LEU B C 1
ATOM 10869 O O . LEU B 1 447 ? 31.641 -10.609 11.93 1 93.38 447 LEU B O 1
ATOM 10873 N N . PRO B 1 448 ? 30.125 -11.328 13.359 1 93 448 PRO B N 1
ATOM 10874 C CA . PRO B 1 448 ? 30.891 -10.883 14.523 1 93 448 PRO B CA 1
ATOM 10875 C C . PRO B 1 448 ? 32.188 -11.633 14.688 1 93 448 PRO B C 1
ATOM 10877 O O . PRO B 1 448 ? 33.156 -11.094 15.234 1 93 448 PRO B O 1
ATOM 10880 N N . LEU B 1 449 ? 32.188 -12.867 14.352 1 92.31 449 LEU B N 1
ATOM 10881 C CA . LEU B 1 449 ? 33.406 -13.672 14.406 1 92.31 449 LEU B CA 1
ATOM 10882 C C . LEU B 1 449 ? 33.531 -14.57 13.172 1 92.31 449 LEU B C 1
ATOM 10884 O O . LEU B 1 449 ? 32.562 -14.773 12.461 1 92.31 449 LEU B O 1
ATOM 10888 N N . GLU B 1 450 ? 34.656 -15.023 13.031 1 88.69 450 GLU B N 1
ATOM 10889 C CA . GLU B 1 450 ? 34.906 -15.859 11.859 1 88.69 450 GLU B CA 1
ATOM 10890 C C . GLU B 1 450 ? 34 -17.094 11.875 1 88.69 450 GLU B C 1
ATOM 10892 O O . GLU B 1 450 ? 33.906 -17.781 12.891 1 88.69 450 GLU B O 1
ATOM 10897 N N . GLY B 1 451 ? 33.344 -17.281 10.828 1 89.19 451 GLY B N 1
ATOM 10898 C CA . GLY B 1 451 ? 32.5 -18.453 10.656 1 89.19 451 GLY B CA 1
ATOM 10899 C C . GLY B 1 451 ? 31.078 -18.266 11.148 1 89.19 451 GLY B C 1
ATOM 10900 O O . GLY B 1 451 ? 30.188 -19.047 10.828 1 89.19 451 GLY B O 1
ATOM 10901 N N . LEU B 1 452 ? 30.875 -17.281 11.969 1 94.38 452 LEU B N 1
ATOM 10902 C CA . LEU B 1 452 ? 29.547 -17.047 12.508 1 94.38 452 LEU B CA 1
ATOM 10903 C C . LEU B 1 452 ? 28.812 -15.977 11.703 1 94.38 452 LEU B C 1
ATOM 10905 O O . LEU B 1 452 ? 29.328 -14.883 11.5 1 94.38 452 LEU B O 1
ATOM 10909 N N . SER B 1 453 ? 27.672 -16.297 11.258 1 93.19 453 SER B N 1
ATOM 10910 C CA . SER B 1 453 ? 26.797 -15.359 10.578 1 93.19 453 SER B CA 1
ATOM 10911 C C . SER B 1 453 ? 25.438 -15.273 11.266 1 93.19 453 SER B C 1
ATOM 10913 O O . SER B 1 453 ? 24.828 -16.297 11.57 1 93.19 453 SER B O 1
ATOM 10915 N N . ILE B 1 454 ? 25 -14.109 11.594 1 96.25 454 ILE B N 1
ATOM 10916 C CA . ILE B 1 454 ? 23.688 -13.859 12.164 1 96.25 454 ILE B CA 1
ATOM 10917 C C . ILE B 1 454 ? 22.844 -13.07 11.164 1 96.25 454 ILE B C 1
ATOM 10919 O O . ILE B 1 454 ? 23.188 -11.938 10.805 1 96.25 454 ILE B O 1
ATOM 10923 N N . ASP B 1 455 ? 21.75 -13.672 10.719 1 94.56 455 ASP B N 1
ATOM 10924 C CA . ASP B 1 455 ? 20.875 -13.039 9.727 1 94.56 455 ASP B CA 1
ATOM 10925 C C . ASP B 1 455 ? 19.484 -12.781 10.297 1 94.56 455 ASP B C 1
ATOM 10927 O O . ASP B 1 455 ? 18.812 -13.719 10.742 1 94.56 455 ASP B O 1
ATOM 10931 N N . HIS B 1 456 ? 19.062 -11.602 10.297 1 96.5 456 HIS B N 1
ATOM 10932 C CA . HIS B 1 456 ? 17.703 -11.242 10.68 1 96.5 456 HIS B CA 1
ATOM 10933 C C . HIS B 1 456 ? 16.938 -10.641 9.508 1 96.5 456 HIS B C 1
ATOM 10935 O O . HIS B 1 456 ? 17.375 -9.641 8.93 1 96.5 456 HIS B O 1
ATOM 10941 N N . THR B 1 457 ? 15.773 -11.219 9.141 1 96.19 457 THR B N 1
ATOM 10942 C CA . THR B 1 457 ? 14.953 -10.742 8.031 1 96.19 457 THR B CA 1
ATOM 10943 C C . THR B 1 457 ? 13.578 -10.312 8.516 1 96.19 457 THR B C 1
ATOM 10945 O O . THR B 1 457 ? 12.883 -11.078 9.188 1 96.19 457 THR B O 1
ATOM 10948 N N . LEU B 1 458 ? 13.234 -9.133 8.227 1 97.12 458 LEU B N 1
ATOM 10949 C CA . LEU B 1 458 ? 11.891 -8.609 8.414 1 97.12 458 LEU B CA 1
ATOM 10950 C C . LEU B 1 458 ? 11.18 -8.438 7.074 1 97.12 458 LEU B C 1
ATOM 10952 O O . LEU B 1 458 ? 11.68 -7.734 6.191 1 97.12 458 LEU B O 1
ATOM 10956 N N . GLY B 1 459 ? 10 -9.148 6.891 1 97.31 459 GLY B N 1
ATOM 10957 C CA . GLY B 1 459 ? 9.266 -9.07 5.641 1 97.31 459 GLY B CA 1
ATOM 10958 C C . GLY B 1 459 ? 7.816 -8.664 5.82 1 97.31 459 GLY B C 1
ATOM 10959 O O . GLY B 1 459 ? 7.168 -9.078 6.781 1 97.31 459 GLY B O 1
ATOM 10960 N N . ILE B 1 460 ? 7.332 -7.832 4.883 1 97.38 460 ILE B N 1
ATOM 10961 C CA . ILE B 1 460 ? 5.938 -7.402 4.898 1 97.38 460 ILE B CA 1
ATOM 10962 C C . ILE B 1 460 ? 5.309 -7.66 3.531 1 97.38 460 ILE B C 1
ATOM 10964 O O . ILE B 1 460 ? 5.934 -7.422 2.496 1 97.38 460 ILE B O 1
ATOM 10968 N N . ASP B 1 461 ? 4.102 -8.195 3.512 1 98.12 461 ASP B N 1
ATOM 10969 C CA . ASP B 1 461 ? 3.213 -8.312 2.359 1 98.12 461 ASP B CA 1
ATOM 10970 C C . ASP B 1 461 ? 1.818 -7.781 2.686 1 98.12 461 ASP B C 1
ATOM 10972 O O . ASP B 1 461 ? 1.122 -8.336 3.539 1 98.12 461 ASP B O 1
ATOM 10976 N N . THR B 1 462 ? 1.445 -6.734 2.039 1 97.88 462 THR B N 1
ATOM 10977 C CA . THR B 1 462 ? 0.123 -6.164 2.277 1 97.88 462 THR B CA 1
ATOM 10978 C C . THR B 1 462 ? -0.525 -5.734 0.965 1 97.88 462 THR B C 1
ATOM 10980 O O . THR B 1 462 ? 0.159 -5.258 0.057 1 97.88 462 THR B O 1
ATOM 10983 N N . TYR B 1 463 ? -1.861 -5.996 0.821 1 97.25 463 TYR B N 1
ATOM 10984 C CA . TYR B 1 463 ? -2.564 -5.516 -0.363 1 97.25 463 TYR B CA 1
ATOM 10985 C C . TYR B 1 463 ? -4.027 -5.219 -0.047 1 97.25 463 TYR B C 1
ATOM 10987 O O . TYR B 1 463 ? -4.57 -5.727 0.938 1 97.25 463 TYR B O 1
ATOM 10995 N N . SER B 1 464 ? -4.598 -4.352 -0.78 1 97.31 464 SER B N 1
ATOM 10996 C CA . SER B 1 464 ? -6.031 -4.074 -0.837 1 97.31 464 SER B CA 1
ATOM 10997 C C . SER B 1 464 ? -6.613 -4.445 -2.197 1 97.31 464 SER B C 1
ATOM 10999 O O . SER B 1 464 ? -6.102 -4.016 -3.234 1 97.31 464 SER B O 1
ATOM 11001 N N . GLN B 1 465 ? -7.594 -5.289 -2.148 1 96.62 465 GLN B N 1
ATOM 11002 C CA . GLN B 1 465 ? -8.305 -5.684 -3.361 1 96.62 465 GLN B CA 1
ATOM 11003 C C . GLN B 1 465 ? -9.75 -5.188 -3.336 1 96.62 465 GLN B C 1
ATOM 11005 O O . GLN B 1 465 ? -10.477 -5.426 -2.371 1 96.62 465 GLN B O 1
ATOM 11010 N N . VAL B 1 466 ? -10.156 -4.5 -4.395 1 97 466 VAL B N 1
ATOM 11011 C CA . VAL B 1 466 ? -11.523 -4.016 -4.551 1 97 466 VAL B CA 1
ATOM 11012 C C . VAL B 1 466 ? -12.133 -4.598 -5.824 1 97 466 VAL B C 1
ATOM 11014 O O . VAL B 1 466 ? -11.523 -4.539 -6.895 1 97 466 VAL B O 1
ATOM 11017 N N . ALA B 1 467 ? -13.273 -5.16 -5.66 1 96.44 467 ALA B N 1
ATOM 11018 C CA . ALA B 1 467 ? -14.008 -5.707 -6.801 1 96.44 467 ALA B CA 1
ATOM 11019 C C . ALA B 1 467 ? -15.398 -5.078 -6.902 1 96.44 467 ALA B C 1
ATOM 11021 O O . ALA B 1 467 ? -16.062 -4.844 -5.887 1 96.44 467 ALA B O 1
ATOM 11022 N N . THR B 1 468 ? -15.812 -4.754 -8.141 1 96.5 468 THR B N 1
ATOM 11023 C CA . THR B 1 468 ? -17.141 -4.199 -8.398 1 96.5 468 THR B CA 1
ATOM 11024 C C . THR B 1 468 ? -17.828 -4.957 -9.531 1 96.5 468 THR B C 1
ATOM 11026 O O . THR B 1 468 ? -17.172 -5.41 -10.469 1 96.5 468 THR B O 1
ATOM 11029 N N . ALA B 1 469 ? -19.094 -5.188 -9.367 1 95.12 469 ALA B N 1
ATOM 11030 C CA . ALA B 1 469 ? -19.969 -5.773 -10.383 1 95.12 469 ALA B CA 1
ATOM 11031 C C . ALA B 1 469 ? -21.219 -4.922 -10.594 1 95.12 469 ALA B C 1
ATOM 11033 O O . ALA B 1 469 ? -21.859 -4.508 -9.625 1 95.12 469 ALA B O 1
ATOM 11034 N N . PHE B 1 470 ? -21.531 -4.637 -11.852 1 95.38 470 PHE B N 1
ATOM 11035 C CA . PHE B 1 470 ? -22.703 -3.82 -12.156 1 95.38 470 PHE B CA 1
ATOM 11036 C C . PHE B 1 470 ? -23.422 -4.336 -13.398 1 95.38 470 PHE B C 1
ATOM 11038 O O . PHE B 1 470 ? -22.797 -4.539 -14.438 1 95.38 470 PHE B O 1
ATOM 11045 N N . ILE B 1 471 ? -24.656 -4.637 -13.258 1 93.25 471 ILE B N 1
ATOM 11046 C CA . ILE B 1 471 ? -25.609 -4.949 -14.32 1 93.25 471 ILE B CA 1
ATOM 11047 C C . ILE B 1 471 ? -26.719 -3.902 -14.352 1 93.25 471 ILE B C 1
ATOM 11049 O O . ILE B 1 471 ? -27.484 -3.771 -13.391 1 93.25 471 ILE B O 1
ATOM 11053 N N . PRO B 1 472 ? -26.781 -3.195 -15.414 1 91.81 472 PRO B N 1
ATOM 11054 C CA . PRO B 1 472 ? -27.75 -2.102 -15.445 1 91.81 472 PRO B CA 1
ATOM 11055 C C . PRO B 1 472 ? -29.203 -2.598 -15.508 1 91.81 472 PRO B C 1
ATOM 11057 O O . PRO B 1 472 ? -29.438 -3.748 -15.883 1 91.81 472 PRO B O 1
ATOM 11060 N N . ASN B 1 473 ? -30.094 -1.706 -15.133 1 89.62 473 ASN B N 1
ATOM 11061 C CA . ASN B 1 473 ? -31.516 -1.963 -15.305 1 89.62 473 ASN B CA 1
ATOM 11062 C C . ASN B 1 473 ? -31.891 -2.107 -16.766 1 89.62 473 ASN B C 1
ATOM 11064 O O . ASN B 1 473 ? -31.312 -1.441 -17.641 1 89.62 473 ASN B O 1
ATOM 11068 N N . GLY B 1 474 ? -32.781 -3.055 -17.016 1 83.75 474 GLY B N 1
ATOM 11069 C CA . GLY B 1 474 ? -33.281 -3.221 -18.375 1 83.75 474 GLY B CA 1
ATOM 11070 C C . GLY B 1 474 ? -32.594 -4.332 -19.141 1 83.75 474 GLY B C 1
ATOM 11071 O O . GLY B 1 474 ? -32.844 -4.539 -20.328 1 83.75 474 GLY B O 1
ATOM 11072 N N . THR B 1 475 ? -31.75 -4.988 -18.5 1 85.56 475 THR B N 1
ATOM 11073 C CA . THR B 1 475 ? -31.031 -6.07 -19.188 1 85.56 475 THR B CA 1
ATOM 11074 C C . THR B 1 475 ? -31.969 -7.25 -19.422 1 85.56 475 THR B C 1
ATOM 11076 O O . THR B 1 475 ? -33 -7.395 -18.75 1 85.56 475 THR B O 1
ATOM 11079 N N . SER B 1 476 ? -31.609 -8.086 -20.391 1 77.12 476 SER B N 1
ATOM 11080 C CA . SER B 1 476 ? -32.406 -9.234 -20.781 1 77.12 476 SER B CA 1
ATOM 11081 C C . SER B 1 476 ? -32.156 -10.422 -19.844 1 77.12 476 SER B C 1
ATOM 11083 O O . SER B 1 476 ? -32.875 -11.422 -19.906 1 77.12 476 SER B O 1
ATOM 11085 N N . ALA B 1 477 ? -31.219 -10.336 -18.969 1 76.62 477 ALA B N 1
ATOM 11086 C CA . ALA B 1 477 ? -30.922 -11.453 -18.062 1 76.62 477 ALA B CA 1
ATOM 11087 C C . ALA B 1 477 ? -32.094 -11.719 -17.125 1 76.62 477 ALA B C 1
ATOM 11089 O O . ALA B 1 477 ? -32.531 -10.828 -16.391 1 76.62 477 ALA B O 1
ATOM 11090 N N . PRO B 1 478 ? -32.594 -12.914 -17.125 1 75.06 478 PRO B N 1
ATOM 11091 C CA . PRO B 1 478 ? -33.719 -13.219 -16.25 1 75.06 478 PRO B CA 1
ATOM 11092 C C . PRO B 1 478 ? -33.375 -13.039 -14.766 1 75.06 478 PRO B C 1
ATOM 11094 O O . PRO B 1 478 ? -32.281 -13.461 -14.328 1 75.06 478 PRO B O 1
ATOM 11097 N N . GLY B 1 479 ? -34.125 -12.391 -14.047 1 77 479 GLY B N 1
ATOM 11098 C CA . GLY B 1 479 ? -33.969 -12.203 -12.609 1 77 479 GLY B CA 1
ATOM 11099 C C . GLY B 1 479 ? -33.156 -10.969 -12.266 1 77 479 GLY B C 1
ATOM 11100 O O . GLY B 1 479 ? -33.062 -10.602 -11.094 1 77 479 GLY B O 1
ATOM 11101 N N . LEU B 1 480 ? -32.594 -10.406 -13.289 1 86.62 480 LEU B N 1
ATOM 11102 C CA . LEU B 1 480 ? -31.75 -9.242 -13.016 1 86.62 480 LEU B CA 1
ATOM 11103 C C . LEU B 1 480 ? -32.188 -8.047 -13.859 1 86.62 480 LEU B C 1
ATOM 11105 O O . LEU B 1 480 ? -31.391 -7.176 -14.188 1 86.62 480 LEU B O 1
ATOM 11109 N N . THR B 1 481 ? -33.406 -8.07 -14.242 1 86.44 481 THR B N 1
ATOM 11110 C CA . THR B 1 481 ? -33.938 -7.055 -15.148 1 86.44 481 THR B CA 1
ATOM 11111 C C . THR B 1 481 ? -34 -5.695 -14.461 1 86.44 481 THR B C 1
ATOM 11113 O O . THR B 1 481 ? -34.094 -4.656 -15.117 1 86.44 481 THR B O 1
ATOM 11116 N N . THR B 1 482 ? -33.969 -5.762 -13.141 1 89.75 482 THR B N 1
ATOM 11117 C CA . THR B 1 482 ? -34.062 -4.508 -12.406 1 89.75 482 THR B CA 1
ATOM 11118 C C . THR B 1 482 ? -32.688 -3.971 -12.055 1 89.75 482 THR B C 1
ATOM 11120 O O . THR B 1 482 ? -32.562 -2.963 -11.352 1 89.75 482 THR B O 1
ATOM 11123 N N . GLY B 1 483 ? -31.703 -4.684 -12.492 1 91.5 483 GLY B N 1
ATOM 11124 C CA . GLY B 1 483 ? -30.328 -4.238 -12.258 1 91.5 483 GLY B CA 1
ATOM 11125 C C . GLY B 1 483 ? -29.703 -4.891 -11.039 1 91.5 483 GLY B C 1
ATOM 11126 O O . GLY B 1 483 ? -30.406 -5.41 -10.172 1 91.5 483 GLY B O 1
ATOM 11127 N N . PHE B 1 484 ? -28.391 -4.867 -11.023 1 93.31 484 PHE B N 1
ATOM 11128 C CA . PHE B 1 484 ? -27.609 -5.488 -9.961 1 93.31 484 PHE B CA 1
ATOM 11129 C C . PHE B 1 484 ? -26.281 -4.754 -9.758 1 93.31 484 PHE B C 1
ATOM 11131 O O . PHE B 1 484 ? -25.656 -4.332 -10.719 1 93.31 484 PHE B O 1
ATOM 11138 N N . GLY B 1 485 ? -25.953 -4.5 -8.492 1 94.81 485 GLY B N 1
ATOM 11139 C CA . GLY B 1 485 ? -24.672 -3.92 -8.141 1 94.81 485 GLY B CA 1
ATOM 11140 C C . GLY B 1 485 ? -24.047 -4.562 -6.914 1 94.81 485 GLY B C 1
ATOM 11141 O O . GLY B 1 485 ? -24.75 -4.906 -5.961 1 94.81 485 GLY B O 1
ATOM 11142 N N . ARG B 1 486 ? -22.734 -4.75 -7.008 1 96.38 486 ARG B N 1
ATOM 11143 C CA . ARG B 1 486 ? -21.984 -5.312 -5.883 1 96.38 486 ARG B CA 1
ATOM 11144 C C . ARG B 1 486 ? -20.609 -4.664 -5.754 1 96.38 486 ARG B C 1
ATOM 11146 O O . ARG B 1 486 ? -19.969 -4.355 -6.758 1 96.38 486 ARG B O 1
ATOM 11153 N N . ARG B 1 487 ? -20.203 -4.422 -4.586 1 97.25 487 ARG B N 1
ATOM 11154 C CA . ARG B 1 487 ? -18.844 -4.035 -4.25 1 97.25 487 ARG B CA 1
ATOM 11155 C C . ARG B 1 487 ? -18.312 -4.859 -3.08 1 97.25 487 ARG B C 1
ATOM 11157 O O . ARG B 1 487 ? -19 -5.023 -2.068 1 97.25 487 ARG B O 1
ATOM 11164 N N . SER B 1 488 ? -17.188 -5.418 -3.268 1 97.31 488 SER B N 1
ATOM 11165 C CA . SER B 1 488 ? -16.516 -6.188 -2.223 1 97.31 488 SER B CA 1
ATOM 11166 C C . SER B 1 488 ? -15.047 -5.789 -2.094 1 97.31 488 SER B C 1
ATOM 11168 O O . SER B 1 488 ? -14.43 -5.352 -3.066 1 97.31 488 SER B O 1
ATOM 11170 N N . GLU B 1 489 ? -14.617 -5.891 -0.905 1 96.75 489 GLU B N 1
ATOM 11171 C CA . GLU B 1 489 ? -13.242 -5.5 -0.639 1 96.75 489 GLU B CA 1
ATOM 11172 C C . GLU B 1 489 ? -12.555 -6.492 0.297 1 96.75 489 GLU B C 1
ATOM 11174 O O . GLU B 1 489 ? -13.188 -7.043 1.199 1 96.75 489 GLU B O 1
ATOM 11179 N N . ARG B 1 490 ? -11.266 -6.691 0.078 1 97 490 ARG B N 1
ATOM 11180 C CA . ARG B 1 490 ? -10.422 -7.5 0.954 1 97 490 ARG B CA 1
ATOM 11181 C C . ARG B 1 490 ? -9.133 -6.762 1.309 1 97 490 ARG B C 1
ATOM 11183 O O . ARG B 1 490 ? -8.453 -6.23 0.428 1 97 490 ARG B O 1
ATOM 11190 N N . GLU B 1 491 ? -8.844 -6.652 2.592 1 96.56 491 GLU B N 1
ATOM 11191 C CA . GLU B 1 491 ? -7.566 -6.172 3.123 1 96.56 491 GLU B CA 1
ATOM 11192 C C . GLU B 1 491 ? -6.73 -7.324 3.668 1 96.56 491 GLU B C 1
ATOM 11194 O O . GLU B 1 491 ? -7.211 -8.125 4.473 1 96.56 491 GLU B O 1
ATOM 11199 N N . PHE B 1 492 ? -5.551 -7.375 3.166 1 97.31 492 PHE B N 1
ATOM 11200 C CA . PHE B 1 492 ? -4.621 -8.391 3.631 1 97.31 492 PHE B CA 1
ATOM 11201 C C . PHE B 1 492 ? -3.352 -7.758 4.184 1 97.31 492 PHE B C 1
ATOM 11203 O O . PHE B 1 492 ? -2.822 -6.809 3.602 1 97.31 492 PHE B O 1
ATOM 11210 N N . PHE B 1 493 ? -2.861 -8.273 5.359 1 97 493 PHE B N 1
ATOM 11211 C CA . PHE B 1 493 ? -1.616 -7.836 5.98 1 97 493 PHE B CA 1
ATOM 11212 C C . PHE B 1 493 ? -0.864 -9.023 6.574 1 97 493 PHE B C 1
ATOM 11214 O O . PHE B 1 493 ? -1.423 -9.789 7.363 1 97 493 PHE B O 1
ATOM 11221 N N . GLN B 1 494 ? 0.401 -9.156 6.199 1 97.88 494 GLN B N 1
ATOM 11222 C CA . GLN B 1 494 ? 1.245 -10.219 6.738 1 97.88 494 GLN B CA 1
ATOM 11223 C C . GLN B 1 494 ? 2.65 -9.711 7.035 1 97.88 494 GLN B C 1
ATOM 11225 O O . GLN B 1 494 ? 3.215 -8.938 6.254 1 97.88 494 GLN B O 1
ATOM 11230 N N . ILE B 1 495 ? 3.234 -10.102 8.156 1 97 495 ILE B N 1
ATOM 11231 C CA . ILE B 1 495 ? 4.602 -9.773 8.547 1 97 495 ILE B CA 1
ATOM 11232 C C . ILE B 1 495 ? 5.32 -11.031 9.016 1 97 495 ILE B C 1
ATOM 11234 O O . ILE B 1 495 ? 4.719 -11.891 9.672 1 97 495 ILE B O 1
ATOM 11238 N N . ASN B 1 496 ? 6.5 -11.234 8.602 1 96.06 496 ASN B N 1
ATOM 11239 C CA . ASN B 1 496 ? 7.328 -12.32 9.125 1 96.06 496 ASN B CA 1
ATOM 11240 C C . ASN B 1 496 ? 8.648 -11.797 9.68 1 96.06 496 ASN B C 1
ATOM 11242 O O . ASN B 1 496 ? 9.227 -10.852 9.141 1 96.06 496 ASN B O 1
ATOM 11246 N N . ASN B 1 497 ? 9.109 -12.359 10.766 1 96.81 497 ASN B N 1
ATOM 11247 C CA . ASN B 1 497 ? 10.391 -12.156 11.445 1 96.81 497 ASN B CA 1
ATOM 11248 C C . ASN B 1 497 ? 11.203 -13.445 11.516 1 96.81 497 ASN B C 1
ATOM 11250 O O . ASN B 1 497 ? 10.781 -14.406 12.164 1 96.81 497 ASN B O 1
ATOM 11254 N N . ASP B 1 498 ? 12.336 -13.414 10.844 1 95.38 498 ASP B N 1
ATOM 11255 C CA . ASP B 1 498 ? 13.172 -14.609 10.789 1 95.38 498 ASP B CA 1
ATOM 11256 C C . ASP B 1 498 ? 14.578 -14.312 11.312 1 95.38 498 ASP B C 1
ATOM 11258 O O . ASP B 1 498 ? 15.25 -13.406 10.828 1 95.38 498 ASP B O 1
ATOM 11262 N N . LEU B 1 499 ? 15.016 -15.047 12.305 1 96.25 499 LEU B N 1
ATOM 11263 C CA . LEU B 1 499 ? 16.359 -14.969 12.867 1 96.25 499 LEU B CA 1
ATOM 11264 C C . LEU B 1 499 ? 17.109 -16.281 12.648 1 96.25 499 LEU B C 1
ATOM 11266 O O . LEU B 1 499 ? 16.625 -17.344 13.031 1 96.25 499 LEU B O 1
ATOM 11270 N N . ASN B 1 500 ? 18.234 -16.203 12 1 94.12 500 ASN B N 1
ATOM 11271 C CA . ASN B 1 500 ? 19.062 -17.375 11.734 1 94.12 500 ASN B CA 1
ATOM 11272 C C . ASN B 1 500 ? 20.5 -17.156 12.203 1 94.12 500 ASN B C 1
ATOM 11274 O O . ASN B 1 500 ? 21.109 -16.125 11.898 1 94.12 500 ASN B O 1
ATOM 11278 N N . LEU B 1 501 ? 21.031 -18.094 12.969 1 95.94 501 LEU B N 1
ATOM 11279 C CA . LEU B 1 501 ? 22.422 -18.141 13.391 1 95.94 501 LEU B CA 1
ATOM 11280 C C . LEU B 1 501 ? 23.141 -19.328 12.734 1 95.94 501 LEU B C 1
ATOM 11282 O O . LEU B 1 501 ? 22.719 -20.469 12.891 1 95.94 501 LEU B O 1
ATOM 11286 N N . ARG B 1 502 ? 24.156 -19.016 11.992 1 93.44 502 ARG B N 1
ATOM 11287 C CA . ARG B 1 502 ? 24.922 -20.062 11.312 1 93.44 502 ARG B CA 1
ATOM 11288 C C . ARG B 1 502 ? 26.391 -20.031 11.742 1 93.44 502 ARG B C 1
ATOM 11290 O O . ARG B 1 502 ? 27.031 -18.969 11.727 1 93.44 502 ARG B O 1
ATOM 11297 N N . TYR B 1 503 ? 26.891 -21.125 12.117 1 94.69 503 TYR B N 1
ATOM 11298 C CA . TYR B 1 503 ? 28.297 -21.266 12.492 1 94.69 503 TYR B CA 1
ATOM 11299 C C . TYR B 1 503 ? 28.969 -22.359 11.672 1 94.69 503 TYR B C 1
ATOM 11301 O O . TYR B 1 503 ? 28.578 -23.516 11.719 1 94.69 503 TYR B O 1
ATOM 11309 N N . GLN B 1 504 ? 29.906 -21.984 10.93 1 91.5 504 GLN B N 1
ATOM 11310 C CA . GLN B 1 504 ? 30.688 -22.906 10.109 1 91.5 504 GLN B CA 1
ATOM 11311 C C . GLN B 1 504 ? 32.125 -22.984 10.594 1 91.5 504 GLN B C 1
ATOM 11313 O O . GLN B 1 504 ? 32.781 -21.953 10.766 1 91.5 504 GLN B O 1
ATOM 11318 N N . LYS B 1 505 ? 32.594 -24.203 10.805 1 92.88 505 LYS B N 1
ATOM 11319 C CA . LYS B 1 505 ? 33.969 -24.406 11.289 1 92.88 505 LYS B CA 1
ATOM 11320 C C . LYS B 1 505 ? 34.562 -25.688 10.734 1 92.88 505 LYS B C 1
ATOM 11322 O O . LYS B 1 505 ? 33.875 -26.703 10.641 1 92.88 505 LYS B O 1
ATOM 11327 N N . SER B 1 506 ? 35.75 -25.578 10.352 1 92.06 506 SER B N 1
ATOM 11328 C CA . SER B 1 506 ? 36.5 -26.781 10.039 1 92.06 506 SER B CA 1
ATOM 11329 C C . SER B 1 506 ? 37.094 -27.422 11.305 1 92.06 506 SER B C 1
ATOM 11331 O O . SER B 1 506 ? 38.062 -26.938 11.852 1 92.06 506 SER B O 1
ATOM 11333 N N . LEU B 1 507 ? 36.531 -28.516 11.75 1 94.31 507 LEU B N 1
ATOM 11334 C CA . LEU B 1 507 ? 37 -29.172 12.969 1 94.31 507 LEU B CA 1
ATOM 11335 C C . LEU B 1 507 ? 38.375 -29.812 12.766 1 94.31 507 LEU B C 1
ATOM 11337 O O . LEU B 1 507 ? 39.219 -29.781 13.664 1 94.31 507 LEU B O 1
ATOM 11341 N N . THR B 1 508 ? 38.5 -30.469 11.664 1 92.56 508 THR B N 1
ATOM 11342 C CA . THR B 1 508 ? 39.75 -30.969 11.117 1 92.56 508 THR B CA 1
ATOM 11343 C C . THR B 1 508 ? 39.844 -30.688 9.617 1 92.56 508 THR B C 1
ATOM 11345 O O . THR B 1 508 ? 38.844 -30.312 8.992 1 92.56 508 THR B O 1
ATOM 11348 N N . PRO B 1 509 ? 40.969 -30.719 9.141 1 87.62 509 PRO B N 1
ATOM 11349 C CA . PRO B 1 509 ? 41.062 -30.453 7.699 1 87.62 509 PRO B CA 1
ATOM 11350 C C . PRO B 1 509 ? 40.125 -31.344 6.879 1 87.62 509 PRO B C 1
ATOM 11352 O O . PRO B 1 509 ? 39.75 -31 5.75 1 87.62 509 PRO B O 1
ATOM 11355 N N . SER B 1 510 ? 39.719 -32.438 7.453 1 91.69 510 SER B N 1
ATOM 11356 C CA . SER B 1 510 ? 38.906 -33.375 6.699 1 91.69 510 SER B CA 1
ATOM 11357 C C . SER B 1 510 ? 37.438 -33.281 7.133 1 91.69 510 SER B C 1
ATOM 11359 O O . SER B 1 510 ? 36.562 -33.875 6.488 1 91.69 510 SER B O 1
ATOM 11361 N N . ILE B 1 511 ? 37.188 -32.656 8.219 1 95.44 511 ILE B N 1
ATOM 11362 C CA . ILE B 1 511 ? 35.812 -32.625 8.75 1 95.44 511 ILE B CA 1
ATOM 11363 C C . ILE B 1 511 ? 35.344 -31.188 8.852 1 95.44 511 ILE B C 1
ATOM 11365 O O . ILE B 1 511 ? 35.938 -30.375 9.562 1 95.44 511 ILE B O 1
ATOM 11369 N N . GLU B 1 512 ? 34.312 -30.844 8.117 1 92.56 512 GLU B N 1
ATOM 11370 C CA . GLU B 1 512 ? 33.656 -29.531 8.172 1 92.56 512 GLU B CA 1
ATOM 11371 C C . GLU B 1 512 ? 32.312 -29.609 8.875 1 92.56 512 GLU B C 1
ATOM 11373 O O . GLU B 1 512 ? 31.562 -30.562 8.664 1 92.56 512 GLU B O 1
ATOM 11378 N N . SER B 1 513 ? 32.094 -28.609 9.695 1 94.81 513 SER B N 1
ATOM 11379 C CA . SER B 1 513 ? 30.844 -28.562 10.453 1 94.81 513 SER B CA 1
ATOM 11380 C C . SER B 1 513 ? 30.094 -27.266 10.219 1 94.81 513 SER B C 1
ATOM 11382 O O . SER B 1 513 ? 30.703 -26.188 10.211 1 94.81 513 SER B O 1
ATOM 11384 N N . THR B 1 514 ? 28.812 -27.359 9.914 1 92.25 514 THR B N 1
ATOM 11385 C CA . THR B 1 514 ? 27.938 -26.203 9.812 1 92.25 514 THR B CA 1
ATOM 11386 C C . THR B 1 514 ? 26.719 -26.359 10.719 1 92.25 514 THR B C 1
ATOM 11388 O O . THR B 1 514 ? 25.938 -27.297 10.555 1 92.25 514 THR B O 1
ATOM 11391 N N . SER B 1 515 ? 26.594 -25.453 11.68 1 94.88 515 SER B N 1
ATOM 11392 C CA . SER B 1 515 ? 25.453 -25.438 12.602 1 94.88 515 SER B CA 1
ATOM 11393 C C . SER B 1 515 ? 24.531 -24.266 12.32 1 94.88 515 SER B C 1
ATOM 11395 O O . SER B 1 515 ? 24.984 -23.141 12.094 1 94.88 515 SER B O 1
ATOM 11397 N N . LEU B 1 516 ? 23.25 -24.594 12.281 1 93.31 516 LEU B N 1
ATOM 11398 C CA . LEU B 1 516 ? 22.25 -23.562 12.055 1 93.31 516 LEU B CA 1
ATOM 11399 C C . LEU B 1 516 ? 21.188 -23.594 13.164 1 93.31 516 LEU B C 1
ATOM 11401 O O . LEU B 1 516 ? 20.656 -24.656 13.484 1 93.31 516 LEU B O 1
ATOM 11405 N N . LEU B 1 517 ? 20.969 -22.5 13.828 1 95.44 517 LEU B N 1
ATOM 11406 C CA . LEU B 1 517 ? 19.875 -22.266 14.75 1 95.44 517 LEU B CA 1
ATOM 11407 C C . LEU B 1 517 ? 18.984 -21.125 14.266 1 95.44 517 LEU B C 1
ATOM 11409 O O . LEU B 1 517 ? 19.5 -20.047 13.898 1 95.44 517 LEU B O 1
ATOM 11413 N N . GLY B 1 518 ? 17.656 -21.391 14.188 1 94.19 518 GLY B N 1
ATOM 11414 C CA . GLY B 1 518 ? 16.797 -20.344 13.664 1 94.19 518 GLY B CA 1
ATOM 11415 C C . GLY B 1 518 ? 15.469 -20.25 14.375 1 94.19 518 GLY B C 1
ATOM 11416 O O . GLY B 1 518 ? 15.055 -21.203 15.055 1 94.19 518 GLY B O 1
ATOM 11417 N N . GLY B 1 519 ? 14.82 -19.094 14.289 1 94.62 519 GLY B N 1
ATOM 11418 C CA . GLY B 1 519 ? 13.477 -18.797 14.773 1 94.62 519 GLY B CA 1
ATOM 11419 C C . GLY B 1 519 ? 12.672 -17.953 13.812 1 94.62 519 GLY B C 1
ATOM 11420 O O . GLY B 1 519 ? 13.219 -17.094 13.117 1 94.62 519 GLY B O 1
ATOM 11421 N N . THR B 1 520 ? 11.336 -18.297 13.758 1 94.38 520 THR B N 1
ATOM 11422 C CA . THR B 1 520 ? 10.453 -17.547 12.867 1 94.38 520 THR B CA 1
ATOM 11423 C C . THR B 1 520 ? 9.148 -17.172 13.57 1 94.38 520 THR B C 1
ATOM 11425 O O . THR B 1 520 ? 8.641 -17.953 14.383 1 94.38 520 THR B O 1
ATOM 11428 N N . VAL B 1 521 ? 8.648 -16.016 13.352 1 96.88 521 VAL B N 1
ATOM 11429 C CA . VAL B 1 521 ? 7.312 -15.594 13.742 1 96.88 521 VAL B CA 1
ATOM 11430 C C . VAL B 1 521 ? 6.586 -14.992 12.539 1 96.88 521 VAL B C 1
ATOM 11432 O O . VAL B 1 521 ? 7.117 -14.117 11.859 1 96.88 521 VAL B O 1
ATOM 11435 N N . GLN B 1 522 ? 5.398 -15.461 12.32 1 96.25 522 GLN B N 1
ATOM 11436 C CA . GLN B 1 522 ? 4.574 -14.969 11.227 1 96.25 522 GLN B CA 1
ATOM 11437 C C . GLN B 1 522 ? 3.188 -14.562 11.719 1 96.25 522 GLN B C 1
ATOM 11439 O O . GLN B 1 522 ? 2.559 -15.297 12.484 1 96.25 522 GLN B O 1
ATOM 11444 N N . TYR B 1 523 ? 2.768 -13.398 11.359 1 97.25 523 TYR B N 1
ATOM 11445 C CA . TYR B 1 523 ? 1.44 -12.883 11.672 1 97.25 523 TYR B CA 1
ATOM 11446 C C . TYR B 1 523 ? 0.688 -12.508 10.398 1 97.25 523 TYR B C 1
ATOM 11448 O O . TYR B 1 523 ? 1.259 -11.906 9.484 1 97.25 523 TYR B O 1
ATOM 11456 N N . GLU B 1 524 ? -0.598 -12.953 10.359 1 96.12 524 GLU B N 1
ATOM 11457 C CA . GLU B 1 524 ? -1.435 -12.648 9.203 1 96.12 524 GLU B CA 1
ATOM 11458 C C . GLU B 1 524 ? -2.816 -12.172 9.633 1 96.12 524 GLU B C 1
ATOM 11460 O O . GLU B 1 524 ? -3.396 -12.695 10.586 1 96.12 524 GLU B O 1
ATOM 11465 N N . LYS B 1 525 ? -3.322 -11.164 8.938 1 96.44 525 LYS B N 1
ATOM 11466 C CA . LYS B 1 525 ? -4.664 -10.625 9.133 1 96.44 525 LYS B CA 1
ATOM 11467 C C . LYS B 1 525 ? -5.395 -10.461 7.805 1 96.44 525 LYS B C 1
ATOM 11469 O O . LYS B 1 525 ? -4.812 -9.984 6.828 1 96.44 525 LYS B O 1
ATOM 11474 N N . THR B 1 526 ? -6.668 -10.922 7.785 1 96.06 526 THR B N 1
ATOM 11475 C CA . THR B 1 526 ? -7.531 -10.766 6.617 1 96.06 526 THR B CA 1
ATOM 11476 C C . THR B 1 526 ? -8.875 -10.164 7.016 1 96.06 526 THR B C 1
ATOM 11478 O O . THR B 1 526 ? -9.461 -10.555 8.031 1 96.06 526 THR B O 1
ATOM 11481 N N . ALA B 1 527 ? -9.336 -9.227 6.289 1 96 527 ALA B N 1
ATOM 11482 C CA . ALA B 1 527 ? -10.656 -8.625 6.473 1 96 527 ALA B CA 1
ATOM 11483 C C . ALA B 1 527 ? -11.375 -8.453 5.137 1 96 527 ALA B C 1
ATOM 11485 O O . ALA B 1 527 ? -10.773 -8.008 4.156 1 96 527 ALA B O 1
ATOM 11486 N N . THR B 1 528 ? -12.609 -8.867 5.086 1 96.19 528 THR B N 1
ATOM 11487 C CA . THR B 1 528 ? -13.406 -8.758 3.869 1 96.19 528 THR B CA 1
ATOM 11488 C C . THR B 1 528 ? -14.734 -8.07 4.156 1 96.19 528 THR B C 1
ATOM 11490 O O . THR B 1 528 ? -15.312 -8.242 5.23 1 96.19 528 THR B O 1
ATOM 11493 N N . THR B 1 529 ? -15.203 -7.273 3.287 1 96.19 529 THR B N 1
ATOM 11494 C CA . THR B 1 529 ? -16.531 -6.648 3.316 1 96.19 529 THR B CA 1
ATOM 11495 C C . THR B 1 529 ? -17.219 -6.777 1.961 1 96.19 529 THR B C 1
ATOM 11497 O O . THR B 1 529 ? -16.547 -6.871 0.926 1 96.19 529 THR B O 1
ATOM 11500 N N . GLY B 1 530 ? -18.516 -6.883 2.018 1 96.69 530 GLY B N 1
ATOM 11501 C CA . GLY B 1 530 ? -19.297 -6.953 0.793 1 96.69 530 GLY B CA 1
ATOM 11502 C C . GLY B 1 530 ? -20.672 -6.305 0.92 1 96.69 530 GLY B C 1
ATOM 11503 O O . GLY B 1 530 ? -21.328 -6.422 1.958 1 96.69 530 GLY B O 1
ATOM 11504 N N . ILE B 1 531 ? -21.047 -5.52 -0.086 1 97 531 ILE B N 1
ATOM 11505 C CA . ILE B 1 531 ? -22.391 -4.93 -0.184 1 97 531 ILE B CA 1
ATOM 11506 C C . ILE B 1 531 ? -22.984 -5.219 -1.562 1 97 531 ILE B C 1
ATOM 11508 O O . ILE B 1 531 ? -22.25 -5.355 -2.543 1 97 531 ILE B O 1
ATOM 11512 N N . GLN B 1 532 ? -24.25 -5.344 -1.627 1 96.31 532 GLN B N 1
ATOM 11513 C CA . GLN B 1 532 ? -24.953 -5.66 -2.867 1 96.31 532 GLN B CA 1
ATOM 11514 C C . GLN B 1 532 ? -26.375 -5.113 -2.85 1 96.31 532 GLN B C 1
ATOM 11516 O O . GLN B 1 532 ? -26.969 -4.953 -1.782 1 96.31 532 GLN B O 1
ATOM 11521 N N . ALA B 1 533 ? -26.859 -4.793 -4.023 1 94.12 533 ALA B N 1
ATOM 11522 C CA . ALA B 1 533 ? -28.219 -4.293 -4.148 1 94.12 533 ALA B CA 1
ATOM 11523 C C . ALA B 1 533 ? -28.812 -4.645 -5.512 1 94.12 533 ALA B C 1
ATOM 11525 O O . ALA B 1 533 ? -28.078 -4.965 -6.449 1 94.12 533 ALA B O 1
ATOM 11526 N N . GLU B 1 534 ? -30.094 -4.66 -5.613 1 93.44 534 GLU B N 1
ATOM 11527 C CA . GLU B 1 534 ? -30.875 -4.77 -6.84 1 93.44 534 GLU B CA 1
ATOM 11528 C C . GLU B 1 534 ? -31.859 -3.615 -6.965 1 93.44 534 GLU B C 1
ATOM 11530 O O . GLU B 1 534 ? -31.812 -2.662 -6.184 1 93.44 534 GLU B O 1
ATOM 11535 N N . GLU B 1 535 ? -32.656 -3.613 -8.039 1 92.75 535 GLU B N 1
ATOM 11536 C CA . GLU B 1 535 ? -33.625 -2.557 -8.305 1 92.75 535 GLU B CA 1
ATOM 11537 C C . GLU B 1 535 ? -32.938 -1.202 -8.453 1 92.75 535 GLU B C 1
ATOM 11539 O O . GLU B 1 535 ? -33.25 -0.253 -7.738 1 9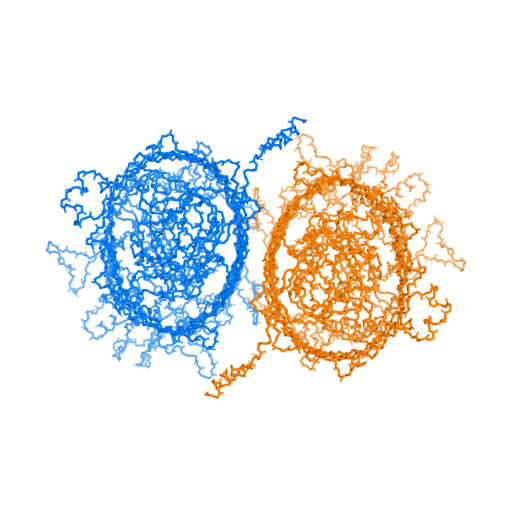2.75 535 GLU B O 1
ATOM 11544 N N . PHE B 1 536 ? -32.188 -1.159 -9.359 1 92.5 536 PHE B N 1
ATOM 11545 C CA . PHE B 1 536 ? -31.359 0.029 -9.57 1 92.5 536 PHE B CA 1
ATOM 11546 C C . PHE B 1 536 ? -32.156 1.113 -10.281 1 92.5 536 PHE B C 1
ATOM 11548 O O . PHE B 1 536 ? -32.969 0.816 -11.148 1 92.5 536 PHE B O 1
ATOM 11555 N N . THR B 1 537 ? -31.797 2.273 -9.859 1 88.56 537 THR B N 1
ATOM 11556 C CA . THR B 1 537 ? -32.312 3.434 -10.578 1 88.56 537 THR B CA 1
ATOM 11557 C C . THR B 1 537 ? -31.531 3.648 -11.875 1 88.56 537 THR B C 1
ATOM 11559 O O . THR B 1 537 ? -30.391 3.223 -11.992 1 88.56 537 THR B O 1
ATOM 11562 N N . LEU B 1 538 ? -32.125 4.387 -12.781 1 83.88 538 LEU B N 1
ATOM 11563 C CA . LEU B 1 538 ? -31.484 4.66 -14.062 1 83.88 538 LEU B CA 1
ATOM 11564 C C . LEU B 1 538 ? -30.266 5.57 -13.867 1 83.88 538 LEU B C 1
ATOM 11566 O O . LEU B 1 538 ? -30.344 6.57 -13.156 1 83.88 538 LEU B O 1
ATOM 11570 N N . GLY B 1 539 ? -29.156 5.16 -14.43 1 83 539 GLY B N 1
ATOM 11571 C CA . GLY B 1 539 ? -27.984 6.012 -14.469 1 83 539 GLY B CA 1
ATOM 11572 C C . GLY B 1 539 ? -27.016 5.738 -13.336 1 83 539 GLY B C 1
ATOM 11573 O O . GLY B 1 539 ? -25.844 6.125 -13.406 1 83 539 GLY B O 1
ATOM 11574 N N . SER B 1 540 ? -27.484 5.199 -12.281 1 87.69 540 SER B N 1
ATOM 11575 C CA . SER B 1 540 ? -26.578 4.922 -11.172 1 87.69 540 SER B CA 1
ATOM 11576 C C . SER B 1 540 ? -25.75 3.668 -11.43 1 87.69 540 SER B C 1
ATOM 11578 O O . SER B 1 540 ? -26.219 2.727 -12.07 1 87.69 540 SER B O 1
ATOM 11580 N N . ARG B 1 541 ? -24.516 3.66 -10.852 1 90.69 541 ARG B N 1
ATOM 11581 C CA . ARG B 1 541 ? -23.641 2.504 -11.078 1 90.69 541 ARG B CA 1
ATOM 11582 C C . ARG B 1 541 ? -23.031 2.016 -9.773 1 90.69 541 ARG B C 1
ATOM 11584 O O . ARG B 1 541 ? -22.156 1.144 -9.781 1 90.69 541 ARG B O 1
ATOM 11591 N N . VAL B 1 542 ? -23.422 2.609 -8.633 1 93.31 542 VAL B N 1
ATOM 11592 C CA . VAL B 1 542 ? -22.891 2.191 -7.34 1 93.31 542 VAL B CA 1
ATOM 11593 C C . VAL B 1 542 ? -24 1.582 -6.496 1 93.31 542 VAL B C 1
ATOM 11595 O O . VAL B 1 542 ? -25.188 1.824 -6.75 1 93.31 542 VAL B O 1
ATOM 11598 N N . VAL B 1 543 ? -23.688 0.831 -5.547 1 94.38 543 VAL B N 1
ATOM 11599 C CA . VAL B 1 543 ? -24.625 0.037 -4.766 1 94.38 543 VAL B CA 1
ATOM 11600 C C . VAL B 1 543 ? -25.688 0.948 -4.16 1 94.38 543 VAL B C 1
ATOM 11602 O O . VAL B 1 543 ? -26.859 0.566 -4.059 1 94.38 543 VAL B O 1
ATOM 11605 N N . THR B 1 544 ? -25.328 2.135 -3.762 1 91.25 544 THR B N 1
ATOM 11606 C CA . THR B 1 544 ? -26.25 3.078 -3.152 1 91.25 544 THR B CA 1
ATOM 11607 C C . THR B 1 544 ? -27.391 3.426 -4.121 1 91.25 544 THR B C 1
ATOM 11609 O O . THR B 1 544 ? -28.438 3.928 -3.705 1 91.25 544 THR B O 1
ATOM 11612 N N . GLY B 1 545 ? -27.203 3.217 -5.363 1 90.94 545 GLY B N 1
ATOM 11613 C CA . GLY B 1 545 ? -28.203 3.504 -6.367 1 90.94 545 GLY B CA 1
ATOM 11614 C C . GLY B 1 545 ? -29.312 2.471 -6.406 1 90.94 545 GLY B C 1
ATOM 11615 O O . GLY B 1 545 ? -30.328 2.656 -7.098 1 90.94 545 GLY B O 1
ATOM 11616 N N . GLY B 1 546 ? -29.219 1.342 -5.695 1 92.19 546 GLY B N 1
ATOM 11617 C CA . GLY B 1 546 ? -30.266 0.32 -5.625 1 92.19 546 GLY B CA 1
ATOM 11618 C C . GLY B 1 546 ? -31.328 0.623 -4.594 1 92.19 546 GLY B C 1
ATOM 11619 O O . GLY B 1 546 ? -31.234 1.619 -3.875 1 92.19 546 GLY B O 1
ATOM 11620 N N . ALA B 1 547 ? -32.375 -0.217 -4.652 1 91.88 547 ALA B N 1
ATOM 11621 C CA . ALA B 1 547 ? -33.469 -0.017 -3.701 1 91.88 547 ALA B CA 1
ATOM 11622 C C . ALA B 1 547 ? -33.719 -1.272 -2.867 1 91.88 547 ALA B C 1
ATOM 11624 O O . ALA B 1 547 ? -34.406 -1.223 -1.841 1 91.88 547 ALA B O 1
ATOM 11625 N N . ASP B 1 548 ? -33.25 -2.35 -3.307 1 91 548 ASP B N 1
ATOM 11626 C CA . ASP B 1 548 ? -33.281 -3.607 -2.568 1 91 548 ASP B CA 1
ATOM 11627 C C . ASP B 1 548 ? -31.891 -4.082 -2.193 1 91 548 ASP B C 1
ATOM 11629 O O . ASP B 1 548 ? -31.156 -4.582 -3.041 1 91 548 ASP B O 1
ATOM 11633 N N . PHE B 1 549 ? -31.641 -4.008 -0.898 1 91.06 549 PHE B N 1
ATOM 11634 C CA . PHE B 1 549 ? -30.281 -4.277 -0.431 1 91.06 549 PHE B CA 1
ATOM 11635 C C . PHE B 1 549 ? -30.203 -5.633 0.256 1 91.06 549 PHE B C 1
ATOM 11637 O O . PHE B 1 549 ? -31.109 -6.016 0.993 1 91.06 549 PHE B O 1
ATOM 11644 N N . ASP B 1 550 ? -29.109 -6.344 -0.038 1 89.56 550 ASP B N 1
ATOM 11645 C CA . ASP B 1 550 ? -28.812 -7.547 0.731 1 89.56 550 ASP B CA 1
ATOM 11646 C C . ASP B 1 550 ? -28.125 -7.199 2.053 1 89.56 550 ASP B C 1
ATOM 11648 O O . ASP B 1 550 ? -27.609 -6.094 2.219 1 89.56 550 ASP B O 1
ATOM 11652 N N . GLN B 1 551 ? -28.266 -8.156 2.973 1 88.81 551 GLN B N 1
ATOM 11653 C CA . GLN B 1 551 ? -27.516 -7.984 4.215 1 88.81 551 GLN B CA 1
ATOM 11654 C C . GLN B 1 551 ? -26.016 -7.789 3.934 1 88.81 551 GLN B C 1
ATOM 11656 O O . GLN B 1 551 ? -25.406 -8.578 3.213 1 88.81 551 GLN B O 1
ATOM 11661 N N . PRO B 1 552 ? -25.453 -6.695 4.418 1 93.38 552 PRO B N 1
ATOM 11662 C CA . PRO B 1 552 ? -24.016 -6.523 4.223 1 93.38 552 PRO B CA 1
ATOM 11663 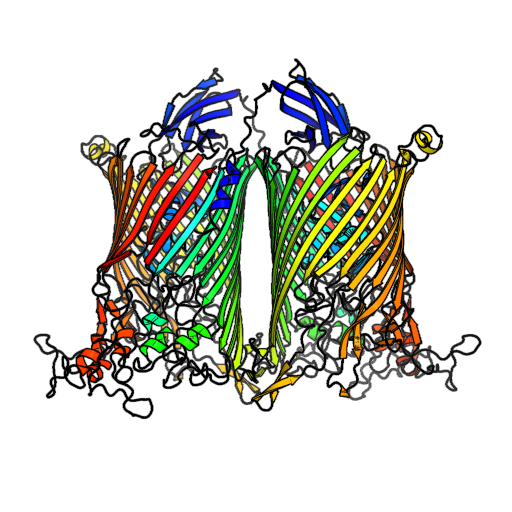C C . PRO B 1 552 ? -23.188 -7.586 4.941 1 93.38 552 PRO B C 1
ATOM 11665 O O . PRO B 1 552 ? -23.594 -8.07 6.008 1 93.38 552 PRO B O 1
ATOM 11668 N N . GLY B 1 553 ? -22.016 -7.934 4.352 1 92.88 553 GLY B N 1
ATOM 11669 C CA . GLY B 1 553 ? -21.141 -8.938 4.93 1 92.88 553 GLY B CA 1
ATOM 11670 C C . GLY B 1 553 ? -19.828 -8.367 5.426 1 92.88 553 GLY B C 1
ATOM 11671 O O . GLY B 1 553 ? -19.25 -7.473 4.801 1 92.88 553 GLY B O 1
ATOM 11672 N N . GLU B 1 554 ? -19.438 -8.812 6.613 1 94.56 554 GLU B N 1
ATOM 11673 C CA . GLU B 1 554 ? -18.109 -8.508 7.141 1 94.56 554 GLU B CA 1
ATOM 11674 C C . GLU B 1 554 ? -17.469 -9.742 7.762 1 94.56 554 GLU B C 1
ATOM 11676 O O . GLU B 1 554 ? -18.125 -10.492 8.492 1 94.56 554 GLU B O 1
ATOM 11681 N N . PHE B 1 555 ? -16.219 -9.961 7.398 1 94.25 555 PHE B N 1
ATOM 11682 C CA . PHE B 1 555 ? -15.453 -11.055 7.961 1 94.25 555 PHE B CA 1
ATOM 11683 C C . PHE B 1 555 ? -14.047 -10.594 8.344 1 94.25 555 PHE B C 1
ATOM 11685 O O . PHE B 1 555 ? -13.43 -9.812 7.617 1 94.25 555 PHE B O 1
ATOM 11692 N N . ARG B 1 556 ? -13.586 -11 9.555 1 95 556 ARG B N 1
ATOM 11693 C CA . ARG B 1 556 ? -12.227 -10.734 10.016 1 95 556 ARG B CA 1
ATOM 11694 C C . ARG B 1 556 ? -11.578 -12 10.57 1 95 556 ARG B C 1
ATOM 11696 O O . ARG B 1 556 ? -12.234 -12.797 11.242 1 95 556 ARG B O 1
ATOM 11703 N N . SER B 1 557 ? -10.305 -12.141 10.25 1 95.31 557 SER B N 1
ATOM 11704 C CA . SER B 1 557 ? -9.562 -13.266 10.82 1 95.31 557 SER B CA 1
ATOM 11705 C C . SER B 1 557 ? -8.102 -12.906 11.047 1 95.31 557 SER B C 1
ATOM 11707 O O . SER B 1 557 ? -7.523 -12.125 10.289 1 95.31 557 SER B O 1
ATOM 11709 N N . GLU B 1 558 ? -7.473 -13.453 12.07 1 95.62 558 GLU B N 1
ATOM 11710 C CA . GLU B 1 558 ? -6.059 -13.328 12.406 1 95.62 558 GLU B CA 1
ATOM 11711 C C . GLU B 1 558 ? -5.445 -14.688 12.742 1 95.62 558 GLU B C 1
ATOM 11713 O O . GLU B 1 558 ? -6.098 -15.539 13.344 1 95.62 558 GLU B O 1
ATOM 11718 N N . THR B 1 559 ? -4.211 -14.891 12.305 1 96.25 559 THR B N 1
ATOM 11719 C CA . THR B 1 559 ? -3.471 -16.109 12.625 1 96.25 559 THR B CA 1
ATOM 11720 C C . THR B 1 559 ? -2.006 -15.789 12.914 1 96.25 559 THR B C 1
ATOM 11722 O O . THR B 1 559 ? -1.454 -14.828 12.367 1 96.25 559 THR B O 1
ATOM 11725 N N . VAL B 1 560 ? -1.393 -16.562 13.789 1 96.75 560 VAL B N 1
ATOM 11726 C CA . VAL B 1 560 ? 0.02 -16.422 14.125 1 96.75 560 VAL B CA 1
ATOM 11727 C C . VAL B 1 560 ? 0.684 -17.797 14.133 1 96.75 560 VAL B C 1
ATOM 11729 O O . VAL B 1 560 ? 0.085 -18.781 14.578 1 96.75 560 VAL B O 1
ATOM 11732 N N . ILE B 1 561 ? 1.876 -17.875 13.633 1 96.38 561 ILE B N 1
ATOM 11733 C CA . ILE B 1 561 ? 2.691 -19.094 13.648 1 96.38 561 ILE B CA 1
ATOM 11734 C C . ILE B 1 561 ? 4.066 -18.781 14.234 1 96.38 561 ILE B C 1
ATOM 11736 O O . ILE B 1 561 ? 4.715 -17.812 13.844 1 96.38 561 ILE B O 1
ATOM 11740 N N . TYR B 1 562 ? 4.523 -19.656 15.156 1 95.88 562 TYR B N 1
ATOM 11741 C CA . TYR B 1 562 ? 5.867 -19.641 15.719 1 95.88 562 TYR B CA 1
ATOM 11742 C C . TYR B 1 562 ? 6.652 -20.875 15.297 1 95.88 562 TYR B C 1
ATOM 11744 O O . TYR B 1 562 ? 6.102 -21.984 15.25 1 95.88 562 TYR B O 1
ATOM 11752 N N . GLY B 1 563 ? 7.91 -20.656 15.023 1 95.38 563 GLY B N 1
ATOM 11753 C CA . GLY B 1 563 ? 8.781 -21.781 14.711 1 95.38 563 GLY B CA 1
ATOM 11754 C C . GLY B 1 563 ? 10.188 -21.625 15.258 1 95.38 563 GLY B C 1
ATOM 11755 O O . GLY B 1 563 ? 10.711 -20.516 15.312 1 95.38 563 GLY B O 1
ATOM 11756 N N . VAL B 1 564 ? 10.727 -22.734 15.711 1 95.75 564 VAL B N 1
ATOM 11757 C CA . VAL B 1 564 ? 12.133 -22.812 16.094 1 95.75 564 VAL B CA 1
ATOM 11758 C C . VAL B 1 564 ? 12.758 -24.062 15.508 1 95.75 564 VAL B C 1
ATOM 11760 O O . VAL B 1 564 ? 12.117 -25.125 15.438 1 95.75 564 VAL B O 1
ATOM 11763 N N . PHE B 1 565 ? 13.984 -23.922 14.992 1 94.12 565 PHE B N 1
ATOM 11764 C CA . PHE B 1 565 ? 14.578 -25.094 14.359 1 94.12 565 PHE B CA 1
ATOM 11765 C C . PHE B 1 565 ? 16.094 -25.094 14.539 1 94.12 565 PHE B C 1
ATOM 11767 O O . PHE B 1 565 ? 16.688 -24.062 14.852 1 94.12 565 PHE B O 1
ATOM 11774 N N . ALA B 1 566 ? 16.688 -26.219 14.383 1 95.31 566 ALA B N 1
ATOM 11775 C CA . ALA B 1 566 ? 18.125 -26.453 14.422 1 95.31 566 ALA B CA 1
ATOM 11776 C C . ALA B 1 566 ? 18.547 -27.469 13.359 1 95.31 566 ALA B C 1
ATOM 11778 O O . ALA B 1 566 ? 17.797 -28.406 13.055 1 95.31 566 ALA B O 1
ATOM 11779 N N . GLN B 1 567 ? 19.672 -27.25 12.758 1 94 567 GLN B N 1
ATOM 11780 C CA . GLN B 1 567 ? 20.219 -28.141 11.742 1 94 567 GLN B CA 1
ATOM 11781 C C . GLN B 1 567 ? 21.734 -28.281 11.898 1 94 567 GLN B C 1
ATOM 11783 O O . GLN B 1 567 ? 22.422 -27.312 12.195 1 94 567 GLN B O 1
ATOM 11788 N N . GLN B 1 568 ? 22.203 -29.484 11.773 1 94.44 568 GLN B N 1
ATOM 11789 C CA . GLN B 1 568 ? 23.625 -29.781 11.812 1 94.44 568 GLN B CA 1
ATOM 11790 C C . GLN B 1 568 ? 24.062 -30.547 10.57 1 94.44 568 GLN B C 1
ATOM 11792 O O . GLN B 1 568 ? 23.484 -31.594 10.25 1 94.44 568 GLN B O 1
ATOM 11797 N N . THR B 1 569 ? 24.984 -30.016 9.867 1 93.38 569 THR B N 1
ATOM 11798 C CA . THR B 1 569 ? 25.562 -30.703 8.719 1 93.38 569 THR B CA 1
ATOM 11799 C C . THR B 1 569 ? 27.031 -31.016 8.969 1 93.38 569 THR B C 1
ATOM 11801 O O . THR B 1 569 ? 27.797 -30.156 9.406 1 93.38 569 THR B O 1
ATOM 11804 N N . ILE B 1 570 ? 27.422 -32.219 8.688 1 95.75 570 ILE B N 1
ATOM 11805 C CA . ILE B 1 570 ? 28.812 -32.656 8.797 1 95.75 570 ILE B CA 1
ATOM 11806 C C . ILE B 1 570 ? 29.297 -33.125 7.43 1 95.75 570 ILE B C 1
ATOM 11808 O O . ILE B 1 570 ? 28.656 -33.969 6.781 1 95.75 570 ILE B O 1
ATOM 11812 N N . GLY B 1 571 ? 30.344 -32.531 7.016 1 94.81 571 GLY B N 1
ATOM 11813 C CA . GLY B 1 571 ? 31.031 -32.969 5.812 1 94.81 571 GLY B CA 1
ATOM 11814 C C . GLY B 1 571 ? 32.344 -33.625 6.094 1 94.81 571 GLY B C 1
ATOM 11815 O O . GLY B 1 571 ? 33.125 -33.188 6.934 1 94.81 571 GLY B O 1
ATOM 11816 N N . ILE B 1 572 ? 32.594 -34.781 5.402 1 95.62 572 ILE B N 1
ATOM 11817 C CA . ILE B 1 572 ? 33.812 -35.531 5.613 1 95.62 572 ILE B CA 1
ATOM 11818 C C . ILE B 1 572 ? 34.562 -35.688 4.289 1 95.62 572 ILE B C 1
ATOM 11820 O O . ILE B 1 572 ? 34.031 -36.219 3.316 1 95.62 572 ILE B O 1
ATOM 11824 N N . ASN B 1 573 ? 35.812 -35.219 4.215 1 92.19 573 ASN B N 1
ATOM 11825 C CA . ASN B 1 573 ? 36.719 -35.312 3.084 1 92.19 573 ASN B CA 1
ATOM 11826 C C . ASN B 1 573 ? 36.094 -34.75 1.812 1 92.19 573 ASN B C 1
ATOM 11828 O O . ASN B 1 573 ? 36.344 -35.25 0.716 1 92.19 573 ASN B O 1
ATOM 11832 N N . GLU B 1 574 ? 35.094 -33.875 1.941 1 86.62 574 GLU B N 1
ATOM 11833 C CA . GLU B 1 574 ? 34.406 -33.219 0.826 1 86.62 574 GLU B CA 1
ATOM 11834 C C . GLU B 1 574 ? 33.75 -34.281 -0.08 1 86.62 574 GLU B C 1
ATOM 11836 O O . GLU B 1 574 ? 33.719 -34.094 -1.299 1 86.62 574 GLU B O 1
ATOM 11841 N N . ARG B 1 575 ? 33.406 -35.406 0.479 1 91.25 575 ARG B N 1
ATOM 11842 C CA . ARG B 1 575 ? 32.781 -36.5 -0.299 1 91.25 575 ARG B CA 1
ATOM 11843 C C . ARG B 1 575 ? 31.516 -37 0.37 1 91.25 575 ARG B C 1
ATOM 11845 O O . ARG B 1 575 ? 30.594 -37.469 -0.308 1 91.25 575 ARG B O 1
ATOM 11852 N N . TYR B 1 576 ? 31.531 -37 1.692 1 95.38 576 TYR B N 1
ATOM 11853 C CA . TYR B 1 576 ? 30.375 -37.438 2.459 1 95.38 576 TYR B CA 1
ATOM 11854 C C . TYR B 1 576 ? 29.75 -36.281 3.225 1 95.38 576 TYR B C 1
ATOM 11856 O O . TYR B 1 576 ? 30.438 -35.562 3.965 1 95.38 576 TYR B O 1
ATOM 11864 N N . PHE B 1 577 ? 28.516 -36.188 3.053 1 94.56 577 PHE B N 1
ATOM 11865 C CA . PHE B 1 577 ? 27.797 -35.156 3.773 1 94.56 577 PHE B CA 1
ATOM 11866 C C . PHE B 1 577 ? 26.562 -35.719 4.457 1 94.56 577 PHE B C 1
ATOM 11868 O O . PHE B 1 577 ? 25.828 -36.5 3.861 1 94.56 577 PHE B O 1
ATOM 11875 N N . VAL B 1 578 ? 26.359 -35.375 5.668 1 95.69 578 VAL B N 1
ATOM 11876 C CA . VAL B 1 578 ? 25.188 -35.781 6.43 1 95.69 578 VAL B CA 1
ATOM 11877 C C . VAL B 1 578 ? 24.578 -34.562 7.129 1 95.69 578 VAL B C 1
ATOM 11879 O O . VAL B 1 578 ? 25.297 -33.781 7.727 1 95.69 578 VAL B O 1
ATOM 11882 N N . THR B 1 579 ? 23.312 -34.438 7.004 1 93.19 579 THR B N 1
ATOM 11883 C CA . THR B 1 579 ? 22.609 -33.312 7.629 1 93.19 579 THR B CA 1
ATOM 11884 C C . THR B 1 579 ? 21.469 -33.844 8.5 1 93.19 579 THR B C 1
ATOM 11886 O O . THR B 1 579 ? 20.641 -34.625 8.047 1 93.19 579 THR B O 1
ATOM 11889 N N . GLY B 1 580 ? 21.406 -33.469 9.703 1 94.19 580 GLY B N 1
ATOM 11890 C CA . GLY B 1 580 ? 20.281 -33.656 10.609 1 94.19 580 GLY B CA 1
ATOM 11891 C C . GLY B 1 580 ? 19.625 -32.344 11.047 1 94.19 580 GLY B C 1
ATOM 11892 O O . GLY B 1 580 ? 20.312 -31.359 11.266 1 94.19 580 GLY B O 1
ATOM 11893 N N . ALA B 1 581 ? 18.266 -32.375 11.094 1 92.94 581 ALA B N 1
ATOM 11894 C CA . ALA B 1 581 ? 17.578 -31.172 11.5 1 92.94 581 ALA B CA 1
ATOM 11895 C C . ALA B 1 581 ? 16.25 -31.5 12.188 1 92.94 581 ALA B C 1
ATOM 11897 O O . ALA B 1 581 ? 15.742 -32.625 12.062 1 92.94 581 ALA B O 1
ATOM 11898 N N . GLY B 1 582 ? 15.742 -30.547 12.898 1 94.12 582 GLY B N 1
ATOM 11899 C CA . GLY B 1 582 ? 14.445 -30.609 13.547 1 94.12 582 GLY B CA 1
ATOM 11900 C C . GLY B 1 582 ? 13.812 -29.25 13.727 1 94.12 582 GLY B C 1
ATOM 11901 O O . GLY B 1 582 ? 14.5 -28.266 14.016 1 94.12 582 GLY B O 1
ATOM 11902 N N . ARG B 1 583 ? 12.469 -29.156 13.578 1 94.94 583 ARG B N 1
ATOM 11903 C CA . ARG B 1 583 ? 11.727 -27.922 13.719 1 94.94 583 ARG B CA 1
ATOM 11904 C C . ARG B 1 583 ? 10.484 -28.109 14.57 1 94.94 583 ARG B C 1
ATOM 11906 O O . ARG B 1 583 ? 9.797 -29.125 14.453 1 94.94 583 ARG B O 1
ATOM 11913 N N . PHE B 1 584 ? 10.273 -27.188 15.5 1 95.88 584 PHE B N 1
ATOM 11914 C CA . PHE B 1 584 ? 9.031 -27.078 16.266 1 95.88 584 PHE B CA 1
ATOM 11915 C C . PHE B 1 584 ? 8.203 -25.891 15.805 1 95.88 584 PHE B C 1
ATOM 11917 O O . PHE B 1 584 ? 8.719 -24.781 15.703 1 95.88 584 PHE B O 1
ATOM 11924 N N . ASP B 1 585 ? 6.918 -26.203 15.523 1 96 585 ASP B N 1
ATOM 11925 C CA . ASP B 1 585 ? 6.004 -25.125 15.172 1 96 585 ASP B CA 1
ATOM 11926 C C . ASP B 1 585 ? 4.82 -25.062 16.141 1 96 585 ASP B C 1
ATOM 11928 O O . ASP B 1 585 ? 4.332 -26.094 16.594 1 96 585 ASP B O 1
ATOM 11932 N N . ALA B 1 586 ? 4.465 -23.875 16.438 1 96.69 586 ALA B N 1
ATOM 11933 C CA . ALA B 1 586 ? 3.197 -23.609 17.109 1 96.69 586 ALA B CA 1
ATOM 11934 C C . ALA B 1 586 ? 2.33 -22.672 16.281 1 96.69 586 ALA B C 1
ATOM 11936 O O . ALA B 1 586 ? 2.84 -21.734 15.648 1 96.69 586 ALA B O 1
ATOM 11937 N N . SER B 1 587 ? 0.999 -22.938 16.297 1 96.56 587 SER B N 1
ATOM 11938 C CA . SER B 1 587 ? 0.077 -22.109 15.531 1 96.56 587 SER B CA 1
ATOM 11939 C C . SER B 1 587 ? -1.189 -21.812 16.328 1 96.56 587 SER B C 1
ATOM 11941 O O . SER B 1 587 ? -1.631 -22.641 17.141 1 96.56 587 SER B O 1
ATOM 11943 N N . SER B 1 588 ? -1.743 -20.641 16.062 1 96.19 588 SER B N 1
ATOM 11944 C CA . SER B 1 588 ? -2.982 -20.25 16.734 1 96.19 588 SER B CA 1
ATOM 11945 C C . SER B 1 588 ? -4.16 -21.078 16.234 1 96.19 588 SER B C 1
ATOM 11947 O O . SER B 1 588 ? -5.203 -21.141 16.891 1 96.19 588 SER B O 1
ATOM 11949 N N . VAL B 1 589 ? -4.059 -21.766 15.133 1 95.75 589 VAL B N 1
ATOM 11950 C CA . VAL B 1 589 ? -5.191 -22.469 14.547 1 95.75 589 VAL B CA 1
ATOM 11951 C C . VAL B 1 589 ? -5.219 -23.906 15.047 1 95.75 589 VAL B C 1
ATOM 11953 O O . VAL B 1 589 ? -6.23 -24.594 14.922 1 95.75 589 VAL B O 1
ATOM 11956 N N . PHE B 1 590 ? -4.141 -24.344 15.625 1 96.31 590 PHE B N 1
ATOM 11957 C CA . PHE B 1 590 ? -4.094 -25.703 16.172 1 96.31 590 PHE B CA 1
ATOM 11958 C C . PHE B 1 590 ? -4.887 -25.781 17.469 1 96.31 590 PHE B C 1
ATOM 11960 O O . PHE B 1 590 ? -5.051 -24.781 18.172 1 96.31 590 PHE B O 1
ATOM 11967 N N . GLY B 1 591 ? -5.391 -27.031 17.656 1 95.56 591 GLY B N 1
ATOM 11968 C CA . GLY B 1 591 ? -6.008 -27.25 18.953 1 95.56 591 GLY B CA 1
ATOM 11969 C C . GLY B 1 591 ? -5.078 -26.953 20.109 1 95.56 591 GLY B C 1
ATOM 11970 O O . GLY B 1 591 ? -3.857 -27.031 19.969 1 95.56 591 GLY B O 1
ATOM 11971 N N . LYS B 1 592 ? -5.688 -26.688 21.203 1 93.31 592 LYS B N 1
ATOM 11972 C CA . LYS B 1 592 ? -4.906 -26.281 22.375 1 93.31 592 LYS B CA 1
ATOM 11973 C C . LYS B 1 592 ? -3.949 -27.406 22.797 1 93.31 592 LYS B C 1
ATOM 11975 O O . LYS B 1 592 ? -2.803 -27.141 23.156 1 93.31 592 LYS B O 1
ATOM 11980 N N . SER B 1 593 ? -4.383 -28.609 22.75 1 92.88 593 SER B N 1
ATOM 11981 C CA . SER B 1 593 ? -3.564 -29.75 23.141 1 92.88 593 SER B CA 1
ATOM 11982 C C . SER B 1 593 ? -2.529 -30.078 22.078 1 92.88 593 SER B C 1
ATOM 11984 O O . SER B 1 593 ? -1.564 -30.797 22.344 1 92.88 593 SER B O 1
ATOM 11986 N N . GLU B 1 594 ? -2.729 -29.609 20.922 1 94.38 594 GLU B N 1
ATOM 11987 C CA . GLU B 1 594 ? -1.867 -29.922 19.781 1 94.38 594 GLU B CA 1
ATOM 11988 C C . GLU B 1 594 ? -1.11 -28.672 19.312 1 94.38 594 GLU B C 1
ATOM 11990 O O . GLU B 1 594 ? -0.674 -28.609 18.156 1 94.38 594 GLU B O 1
ATOM 11995 N N . ARG B 1 595 ? -0.939 -27.781 20.141 1 94.12 595 ARG B N 1
ATOM 11996 C CA . ARG B 1 595 ? -0.432 -26.469 19.766 1 94.12 595 ARG B CA 1
ATOM 11997 C C . ARG B 1 595 ? 0.971 -26.562 19.188 1 94.12 595 ARG B C 1
ATOM 11999 O O . ARG B 1 595 ? 1.323 -25.812 18.266 1 94.12 595 ARG B O 1
ATOM 12006 N N . TRP B 1 596 ? 1.827 -27.391 19.75 1 95.44 596 TRP B N 1
ATOM 12007 C CA . TRP B 1 596 ? 3.209 -27.547 19.312 1 95.44 596 TRP B CA 1
ATOM 12008 C C . TRP B 1 596 ? 3.393 -28.859 18.547 1 95.44 596 TRP B C 1
ATOM 12010 O O . TRP B 1 596 ? 2.953 -29.906 19.016 1 95.44 596 TRP B O 1
ATOM 12020 N N . GLN B 1 597 ? 3.965 -28.781 17.406 1 95.25 597 GLN B N 1
ATOM 12021 C CA . GLN B 1 597 ? 4.227 -29.922 16.547 1 95.25 597 GLN B CA 1
ATOM 12022 C C . GLN B 1 597 ? 5.703 -30.016 16.188 1 95.25 597 GLN B C 1
ATOM 12024 O O . GLN B 1 597 ? 6.34 -29 15.906 1 95.25 597 GLN B O 1
ATOM 12029 N N . PHE B 1 598 ? 6.266 -31.219 16.125 1 95.44 598 PHE B N 1
ATOM 12030 C CA . PHE B 1 598 ? 7.676 -31.438 15.828 1 95.44 598 PHE B CA 1
ATOM 12031 C C . PHE B 1 598 ? 7.844 -32.094 14.461 1 95.44 598 PHE B C 1
ATOM 12033 O O . PHE B 1 598 ? 7.16 -33.062 14.141 1 95.44 598 PHE B O 1
ATOM 12040 N N . PHE B 1 599 ? 8.781 -31.656 13.656 1 94.44 599 PHE B N 1
ATOM 12041 C CA . PHE B 1 599 ? 9.062 -32.156 12.32 1 94.44 599 PHE B CA 1
ATOM 12042 C C . PHE B 1 599 ? 10.539 -32.5 12.164 1 94.44 599 PHE B C 1
ATOM 12044 O O . PHE B 1 599 ? 11.359 -31.594 11.914 1 94.44 599 PHE B O 1
ATOM 12051 N N . PRO B 1 600 ? 10.938 -33.719 12.117 1 94.75 600 PRO B N 1
ATOM 12052 C CA . PRO B 1 600 ? 12.336 -34.125 11.977 1 94.75 600 PRO B CA 1
ATOM 12053 C C . PRO B 1 600 ? 12.75 -34.281 10.516 1 94.75 600 PRO B C 1
ATOM 12055 O O . PRO B 1 600 ? 11.898 -34.5 9.648 1 94.75 600 PRO B O 1
ATOM 12058 N N . LYS B 1 601 ? 14.039 -34.219 10.234 1 93.62 601 LYS B N 1
ATOM 12059 C CA . LYS B 1 601 ? 14.602 -34.469 8.914 1 93.62 601 LYS B CA 1
ATOM 12060 C C . LYS B 1 601 ? 16.031 -35 9.008 1 93.62 601 LYS B C 1
ATOM 12062 O O . LYS B 1 601 ? 16.781 -34.625 9.906 1 93.62 601 LYS B O 1
ATOM 12067 N N . VAL B 1 602 ? 16.406 -35.906 8.125 1 95 602 VAL B N 1
ATOM 12068 C CA . VAL B 1 602 ? 17.781 -36.406 7.938 1 95 602 VAL B CA 1
ATOM 12069 C C . VAL B 1 602 ? 18.062 -36.562 6.449 1 95 602 VAL B C 1
ATOM 12071 O O . VAL B 1 602 ? 17.203 -37 5.695 1 95 602 VAL B O 1
ATOM 12074 N N . SER B 1 603 ? 19.188 -36.188 6.035 1 94 603 SER B N 1
ATOM 12075 C CA . SER B 1 603 ? 19.578 -36.375 4.645 1 94 603 SER B CA 1
ATOM 12076 C C . SER B 1 603 ? 21.078 -36.625 4.523 1 94 603 SER B C 1
ATOM 12078 O O . SER B 1 603 ? 21.844 -36.375 5.457 1 94 603 SER B O 1
ATOM 12080 N N . GLY B 1 604 ? 21.469 -37.156 3.361 1 94.5 604 GLY B N 1
ATOM 12081 C CA . GLY B 1 604 ? 22.875 -37.438 3.082 1 94.5 604 GLY B CA 1
ATOM 12082 C C . GLY B 1 604 ? 23.188 -37.469 1.6 1 94.5 604 GLY B C 1
ATOM 12083 O O . GLY B 1 604 ? 22.297 -37.625 0.767 1 94.5 604 GLY B O 1
ATOM 12084 N N . SER B 1 605 ? 24.406 -37.219 1.316 1 94.44 605 SER B N 1
ATOM 12085 C CA . SER B 1 605 ? 24.906 -37.312 -0.051 1 94.44 605 SER B CA 1
ATOM 12086 C C . SER B 1 605 ? 26.312 -37.875 -0.084 1 94.44 605 SER B C 1
ATOM 12088 O O . SER B 1 605 ? 27.094 -37.688 0.854 1 94.44 605 SER B O 1
ATOM 12090 N N . TRP B 1 606 ? 26.578 -38.656 -1.125 1 96.31 606 TRP B N 1
ATOM 12091 C CA . TRP B 1 606 ? 27.859 -39.312 -1.354 1 96.31 606 TRP B CA 1
ATOM 12092 C C . TRP B 1 606 ? 28.359 -39.062 -2.773 1 96.31 606 TRP B C 1
ATOM 12094 O O . TRP B 1 606 ? 27.734 -39.5 -3.744 1 96.31 606 TRP B O 1
ATOM 12104 N N . LEU B 1 607 ? 29.469 -38.312 -2.809 1 93.81 607 LEU B N 1
ATOM 12105 C CA . LEU B 1 607 ? 30.109 -38.094 -4.098 1 93.81 607 LEU B CA 1
ATOM 12106 C C . LEU B 1 607 ? 31.031 -39.281 -4.449 1 93.81 607 LEU B C 1
ATOM 12108 O O . LEU B 1 607 ? 32.25 -39.156 -4.316 1 93.81 607 LEU B O 1
ATOM 12112 N N . VAL B 1 608 ? 30.531 -40.156 -5.113 1 94.06 608 VAL B N 1
ATOM 12113 C CA . VAL B 1 608 ? 31.234 -41.406 -5.418 1 94.06 608 VAL B CA 1
ATOM 12114 C C . VAL B 1 608 ? 32.375 -41.125 -6.391 1 94.06 608 VAL B C 1
ATOM 12116 O O . VAL B 1 608 ? 33.438 -41.75 -6.32 1 94.06 608 VAL B O 1
ATOM 12119 N N . SER B 1 609 ? 32.188 -40.219 -7.25 1 89.44 609 SER B N 1
ATOM 12120 C CA . SER B 1 609 ? 33.156 -39.906 -8.281 1 89.44 609 SER B CA 1
ATOM 12121 C C . SER B 1 609 ? 34.469 -39.375 -7.676 1 89.44 609 SER B C 1
ATOM 12123 O O . SER B 1 609 ? 35.5 -39.344 -8.336 1 89.44 609 SER B O 1
ATOM 12125 N N . GLU B 1 610 ? 34.344 -38.875 -6.473 1 87.75 610 GLU B N 1
ATOM 12126 C CA . GLU B 1 610 ? 35.531 -38.312 -5.828 1 87.75 610 GLU B CA 1
ATOM 12127 C C . GLU B 1 610 ? 36.344 -39.406 -5.125 1 87.75 610 GLU B C 1
ATOM 12129 O O . GLU B 1 610 ? 37.438 -39.156 -4.633 1 87.75 610 GLU B O 1
ATOM 12134 N N . GLU B 1 611 ? 35.875 -40.625 -5.129 1 92.06 611 GLU B N 1
ATOM 12135 C CA . GLU B 1 611 ? 36.625 -41.75 -4.562 1 92.06 611 GLU B CA 1
ATOM 12136 C C . GLU B 1 611 ? 37.812 -42.125 -5.453 1 92.06 611 GLU B C 1
ATOM 12138 O O . GLU B 1 611 ? 37.719 -42.062 -6.684 1 92.06 611 GLU B O 1
ATOM 12143 N N . ALA B 1 612 ? 38.812 -42.75 -4.816 1 87.94 612 ALA B N 1
ATOM 12144 C CA . ALA B 1 612 ? 40.031 -43.094 -5.539 1 87.94 612 ALA B CA 1
ATOM 12145 C C . ALA B 1 612 ? 39.75 -44.188 -6.555 1 87.94 612 ALA B C 1
ATOM 12147 O O . ALA B 1 612 ? 40.281 -44.188 -7.664 1 87.94 612 ALA B O 1
ATOM 12148 N N . PHE B 1 613 ? 39 -45.062 -6.199 1 91.06 613 PHE B N 1
ATOM 12149 C CA . PHE B 1 613 ? 38.75 -46.156 -7.098 1 91.06 613 PHE B CA 1
ATOM 12150 C C . PHE B 1 613 ? 38 -45.688 -8.352 1 91.06 613 PHE B C 1
ATOM 12152 O O . PHE B 1 613 ? 38.188 -46.281 -9.43 1 91.06 613 PHE B O 1
ATOM 12159 N N . TRP B 1 614 ? 37.188 -44.688 -8.25 1 91.38 614 TRP B N 1
ATOM 12160 C CA . TRP B 1 614 ? 36.469 -44.156 -9.383 1 91.38 614 TRP B CA 1
ATOM 12161 C C . TRP B 1 614 ? 37.375 -43.344 -10.289 1 91.38 614 TRP B C 1
ATOM 12163 O O . TRP B 1 614 ? 37.344 -43.5 -11.508 1 91.38 614 TRP B O 1
ATOM 12173 N N . GLN B 1 615 ? 38.188 -42.562 -9.672 1 83.62 615 GLN B N 1
ATOM 12174 C CA . GLN B 1 615 ? 39.094 -41.688 -10.414 1 83.62 615 GLN B CA 1
ATOM 12175 C C . GLN B 1 615 ? 40.125 -42.5 -11.188 1 83.62 615 GLN B C 1
ATOM 12177 O O . GLN B 1 615 ? 40.562 -42.062 -12.266 1 83.62 615 GLN B O 1
ATOM 12182 N N . ARG B 1 616 ? 40.5 -43.656 -10.688 1 84.38 616 ARG B N 1
ATOM 12183 C CA . ARG B 1 616 ? 41.531 -44.469 -11.297 1 84.38 616 ARG B CA 1
ATOM 12184 C C . ARG B 1 616 ? 40.969 -45.469 -12.281 1 84.38 616 ARG B C 1
ATOM 12186 O O . ARG B 1 616 ? 41.719 -46.188 -12.961 1 84.38 616 ARG B O 1
ATOM 12193 N N . SER B 1 617 ? 39.688 -45.438 -12.281 1 85.75 617 SER B N 1
ATOM 12194 C CA . SER B 1 617 ? 39.062 -46.438 -13.148 1 85.75 617 SER B CA 1
ATOM 12195 C C . SER B 1 617 ? 38.594 -45.812 -14.461 1 85.75 617 SER B C 1
ATOM 12197 O O . SER B 1 617 ? 38.562 -44.594 -14.594 1 85.75 617 SER B O 1
ATOM 12199 N N . GLY B 1 618 ? 38.438 -46.625 -15.477 1 82.31 618 GLY B N 1
ATOM 12200 C CA . GLY B 1 618 ? 37.906 -46.188 -16.766 1 82.31 618 GLY B CA 1
ATOM 12201 C C . GLY B 1 618 ? 36.5 -45.625 -16.656 1 82.31 618 GLY B C 1
ATOM 12202 O O . GLY B 1 618 ? 36.062 -44.875 -17.547 1 82.31 618 GLY B O 1
ATOM 12203 N N . ILE B 1 619 ? 35.844 -45.906 -15.555 1 86.88 619 ILE B N 1
ATOM 12204 C CA . ILE B 1 619 ? 34.5 -45.375 -15.344 1 86.88 619 ILE B CA 1
ATOM 12205 C C . ILE B 1 619 ? 34.562 -43.844 -15.164 1 86.88 619 ILE B C 1
ATOM 12207 O O . ILE B 1 619 ? 33.688 -43.125 -15.633 1 86.88 619 ILE B O 1
ATOM 12211 N N . GLY B 1 620 ? 35.594 -43.375 -14.438 1 83.44 620 GLY B N 1
ATOM 12212 C CA . GLY B 1 620 ? 35.75 -41.938 -14.188 1 83.44 620 GLY B CA 1
ATOM 12213 C C . GLY B 1 620 ? 35.906 -41.125 -15.461 1 83.44 620 GLY B C 1
ATOM 12214 O O . GLY B 1 620 ? 35.531 -39.938 -15.5 1 83.44 620 GLY B O 1
ATOM 12215 N N . GLU B 1 621 ? 36.375 -41.781 -16.469 1 81.5 621 GLU B N 1
ATOM 12216 C CA . GLU B 1 621 ? 36.531 -41.094 -17.75 1 81.5 621 GLU B CA 1
ATOM 12217 C C . GLU B 1 621 ? 35.188 -40.938 -18.453 1 81.5 621 GLU B C 1
ATOM 12219 O O . GLU B 1 621 ? 34.906 -39.938 -19.094 1 81.5 621 GLU B O 1
ATOM 12224 N N . ALA B 1 622 ? 34.375 -41.969 -18.297 1 86.38 622 ALA B N 1
ATOM 12225 C CA . ALA B 1 622 ? 33.062 -41.969 -18.938 1 86.38 622 ALA B CA 1
ATOM 12226 C C . ALA B 1 622 ? 32.062 -41.188 -18.125 1 86.38 622 ALA B C 1
ATOM 12228 O O . ALA B 1 622 ? 31.156 -40.562 -18.703 1 86.38 622 ALA B O 1
ATOM 12229 N N . VAL B 1 623 ? 32.219 -41.25 -16.797 1 92.31 623 VAL B N 1
ATOM 12230 C CA . VAL B 1 623 ? 31.328 -40.594 -15.867 1 92.31 623 VAL B CA 1
ATOM 12231 C C . VAL B 1 623 ? 32.125 -39.625 -14.992 1 92.31 623 VAL B C 1
ATOM 12233 O O . VAL B 1 623 ? 32.719 -40.031 -13.984 1 92.31 623 VAL B O 1
ATOM 12236 N N . SER B 1 624 ? 32.062 -38.375 -15.359 1 84.69 624 SER B N 1
ATOM 12237 C CA . SER B 1 624 ? 32.938 -37.406 -14.727 1 84.69 624 SER B CA 1
ATOM 12238 C C . SER B 1 624 ? 32.469 -37.094 -13.305 1 84.69 624 SER B C 1
ATOM 12240 O O . SER B 1 624 ? 33.25 -36.719 -12.445 1 84.69 624 SER B O 1
ATOM 12242 N N . SER B 1 625 ? 31.203 -37.094 -13.102 1 88 625 SER B N 1
ATOM 12243 C CA . SER B 1 625 ? 30.656 -36.875 -11.773 1 88 625 SER B CA 1
ATOM 12244 C C . SER B 1 625 ? 29.516 -37.844 -11.469 1 88 625 SER B C 1
ATOM 12246 O O . SER B 1 625 ? 28.703 -38.156 -12.352 1 88 625 SER B O 1
ATOM 12248 N N . PHE B 1 626 ? 29.516 -38.406 -10.289 1 92.5 626 PHE B N 1
ATOM 12249 C CA . PHE B 1 626 ? 28.484 -39.312 -9.836 1 92.5 626 PHE B CA 1
ATOM 12250 C C . PHE B 1 626 ? 28.188 -39.094 -8.352 1 92.5 626 PHE B C 1
ATOM 12252 O O . PHE B 1 626 ? 29.062 -39.281 -7.504 1 92.5 626 PHE B O 1
ATOM 12259 N N . LYS B 1 627 ? 26.984 -38.656 -8.086 1 93.81 627 LYS B N 1
ATOM 12260 C CA . LYS B 1 627 ? 26.562 -38.375 -6.73 1 93.81 627 LYS B CA 1
ATOM 12261 C C . LYS B 1 627 ? 25.297 -39.156 -6.363 1 93.81 627 LYS B C 1
ATOM 12263 O O . LYS B 1 627 ? 24.344 -39.188 -7.137 1 93.81 627 LYS B O 1
ATOM 12268 N N . LEU B 1 628 ? 25.359 -39.844 -5.211 1 96.5 628 LEU B N 1
ATOM 12269 C CA . LEU B 1 628 ? 24.172 -40.469 -4.629 1 96.5 628 LEU B CA 1
ATOM 12270 C C . LEU B 1 628 ? 23.625 -39.594 -3.492 1 96.5 628 LEU B C 1
ATOM 12272 O O . LEU B 1 628 ? 24.391 -39.031 -2.721 1 96.5 628 LEU B O 1
ATOM 12276 N N . ARG B 1 629 ? 22.359 -39.531 -3.449 1 95 629 ARG B N 1
ATOM 12277 C CA . ARG B 1 629 ? 21.75 -38.75 -2.367 1 95 629 ARG B CA 1
ATOM 12278 C C . ARG B 1 629 ? 20.5 -39.438 -1.834 1 95 629 ARG B C 1
ATOM 12280 O O . ARG B 1 629 ? 19.812 -40.156 -2.576 1 95 629 ARG B O 1
ATOM 12287 N N . ALA B 1 630 ? 20.156 -39.188 -0.593 1 95.94 630 ALA B N 1
ATOM 12288 C CA . ALA B 1 630 ? 18.984 -39.719 0.105 1 95.94 630 ALA B CA 1
ATOM 12289 C C . ALA B 1 630 ? 18.516 -38.75 1.181 1 95.94 630 ALA B C 1
ATOM 12291 O O . ALA B 1 630 ? 19.328 -38.031 1.791 1 95.94 630 ALA B O 1
ATOM 12292 N N . SER B 1 631 ? 17.203 -38.719 1.366 1 95 631 SER B N 1
ATOM 12293 C CA . SER B 1 631 ? 16.656 -37.844 2.381 1 95 631 SER B CA 1
ATOM 12294 C C . SER B 1 631 ? 15.352 -38.406 2.955 1 95 631 SER B C 1
ATOM 12296 O O . SER B 1 631 ? 14.562 -39.031 2.234 1 95 631 SER B O 1
ATOM 12298 N N . LEU B 1 632 ? 15.148 -38.25 4.254 1 95.56 632 LEU B N 1
ATOM 12299 C CA . LEU B 1 632 ? 13.938 -38.562 5 1 95.56 632 LEU B CA 1
ATOM 12300 C C . LEU B 1 632 ? 13.531 -37.406 5.895 1 95.56 632 LEU B C 1
ATOM 12302 O O . LEU B 1 632 ? 14.336 -36.906 6.684 1 95.56 632 LEU B O 1
ATOM 12306 N N . GLY B 1 633 ? 12.336 -36.938 5.723 1 93.31 633 GLY B N 1
ATOM 12307 C CA . GLY B 1 633 ? 11.898 -35.812 6.531 1 93.31 633 GLY B CA 1
ATOM 12308 C C . GLY B 1 633 ? 10.391 -35.688 6.602 1 93.31 633 GLY B C 1
ATOM 12309 O O . GLY B 1 633 ? 9.664 -36.312 5.828 1 93.31 633 GLY B O 1
ATOM 12310 N N . THR B 1 634 ? 9.945 -34.844 7.574 1 93.31 634 THR B N 1
ATOM 12311 C CA . THR B 1 634 ? 8.523 -34.594 7.797 1 93.31 634 THR B CA 1
ATOM 12312 C C . THR B 1 634 ? 8.234 -33.094 7.793 1 93.31 634 THR B C 1
ATOM 12314 O O . THR B 1 634 ? 9.047 -32.281 8.258 1 93.31 634 THR B O 1
ATOM 12317 N N . SER B 1 635 ? 7.133 -32.719 7.234 1 91.69 635 SER B N 1
ATOM 12318 C CA . SER B 1 635 ? 6.645 -31.359 7.27 1 91.69 635 SER B CA 1
ATOM 12319 C C . SER B 1 635 ? 5.152 -31.312 7.582 1 91.69 635 SER B C 1
ATOM 12321 O O . SER B 1 635 ? 4.461 -32.312 7.492 1 91.69 635 SER B O 1
ATOM 12323 N N . GLY B 1 636 ? 4.727 -30.094 8 1 90.19 636 GLY B N 1
ATOM 12324 C CA . GLY B 1 636 ? 3.324 -29.938 8.336 1 90.19 636 GLY B CA 1
ATOM 12325 C C . GLY B 1 636 ? 2.547 -29.141 7.309 1 90.19 636 GLY B C 1
ATOM 12326 O O . GLY B 1 636 ? 3.131 -28.375 6.527 1 90.19 636 GLY B O 1
ATOM 12327 N N . GLY B 1 637 ? 1.225 -29.406 7.27 1 90.94 637 GLY B N 1
ATOM 12328 C CA . GLY B 1 637 ? 0.279 -28.641 6.469 1 90.94 637 GLY B CA 1
ATOM 12329 C C . GLY B 1 637 ? -0.878 -28.078 7.281 1 90.94 637 GLY B C 1
ATOM 12330 O O . GLY B 1 637 ? -1.711 -28.844 7.781 1 90.94 637 GLY B O 1
ATOM 12331 N N . GLN B 1 638 ? -0.938 -26.766 7.324 1 92 638 GLN B N 1
ATOM 12332 C CA . GLN B 1 638 ? -1.998 -26.188 8.141 1 92 638 GLN B CA 1
ATOM 12333 C C . GLN B 1 638 ? -2.994 -25.406 7.285 1 92 638 GLN B C 1
ATOM 12335 O O . GLN B 1 638 ? -3.945 -24.828 7.809 1 92 638 GLN B O 1
ATOM 12340 N N . THR B 1 639 ? -2.873 -25.406 6.012 1 89.94 639 THR B N 1
ATOM 12341 C CA . THR B 1 639 ? -3.68 -24.547 5.148 1 89.94 639 THR B CA 1
ATOM 12342 C C . THR B 1 639 ? -5.137 -25 5.152 1 89.94 639 THR B C 1
ATOM 12344 O O . THR B 1 639 ? -6.023 -24.266 4.715 1 89.94 639 THR B O 1
ATOM 12347 N N . ALA B 1 640 ? -5.391 -26.156 5.617 1 92 640 ALA B N 1
ATOM 12348 C CA . ALA B 1 640 ? -6.754 -26.688 5.66 1 92 640 ALA B CA 1
ATOM 12349 C C . ALA B 1 640 ? -7.477 -26.25 6.93 1 92 640 ALA B C 1
ATOM 12351 O O . ALA B 1 640 ? -8.672 -26.5 7.094 1 92 640 ALA B O 1
ATOM 12352 N N . ILE B 1 641 ? -6.797 -25.641 7.801 1 94.94 641 ILE B N 1
ATOM 12353 C CA . ILE B 1 641 ? -7.383 -25.25 9.078 1 94.94 641 ILE B CA 1
ATOM 12354 C C . ILE B 1 641 ? -7.621 -23.734 9.094 1 94.94 641 ILE B C 1
ATOM 12356 O O . ILE B 1 641 ? -6.672 -22.953 9.023 1 94.94 641 ILE B O 1
ATOM 12360 N N . GLY B 1 642 ? -8.82 -23.344 9.242 1 93.38 642 GLY B N 1
ATOM 12361 C CA . GLY B 1 642 ? -9.156 -21.938 9.344 1 93.38 642 GLY B CA 1
ATOM 12362 C C . GLY B 1 642 ? -8.984 -21.391 10.75 1 93.38 642 GLY B C 1
ATOM 12363 O O . GLY B 1 642 ? -8.812 -22.141 11.703 1 93.38 642 GLY B O 1
ATOM 12364 N N . ALA B 1 643 ? -9.055 -20.125 10.883 1 94.5 643 ALA B N 1
ATOM 12365 C CA . ALA B 1 643 ? -8.781 -19.438 12.141 1 94.5 643 ALA B CA 1
ATOM 12366 C C . ALA B 1 643 ? -9.773 -19.844 13.219 1 94.5 643 ALA B C 1
ATOM 12368 O O . ALA B 1 643 ? -9.461 -19.797 14.414 1 94.5 643 ALA B O 1
ATOM 12369 N N . PHE B 1 644 ? -10.977 -20.281 12.805 1 94.06 644 PHE B N 1
ATOM 12370 C CA . PHE B 1 644 ? -12.016 -20.5 13.805 1 94.06 644 PHE B CA 1
ATOM 12371 C C . PHE B 1 644 ? -12.438 -21.953 13.836 1 94.06 644 PHE B C 1
ATOM 12373 O O . PHE B 1 644 ? -13.391 -22.328 14.539 1 94.06 644 PHE B O 1
ATOM 12380 N N . ASP B 1 645 ? -11.773 -22.797 13.102 1 94.44 645 ASP B N 1
ATOM 12381 C CA . ASP B 1 645 ? -12.203 -24.188 12.922 1 94.44 645 ASP B CA 1
ATOM 12382 C C . ASP B 1 645 ? -12.133 -24.953 14.242 1 94.44 645 ASP B C 1
ATOM 12384 O O . ASP B 1 645 ? -12.883 -25.922 14.438 1 94.44 645 ASP B O 1
ATOM 12388 N N . ARG B 1 646 ? -11.328 -24.625 15.172 1 94.25 646 ARG B N 1
ATOM 12389 C CA . ARG B 1 646 ? -11.141 -25.375 16.406 1 94.25 646 ARG B CA 1
ATOM 12390 C C . ARG B 1 646 ? -12.219 -25.016 17.422 1 94.25 646 ARG B C 1
ATOM 12392 O O . ARG B 1 646 ? -12.281 -25.609 18.5 1 94.25 646 ARG B O 1
ATOM 12399 N N . PHE B 1 647 ? -13.109 -24.062 17.109 1 93.19 647 PHE B N 1
ATOM 12400 C CA . PHE B 1 647 ? -14.125 -23.609 18.047 1 93.19 647 PHE B CA 1
ATOM 12401 C C . PHE B 1 647 ? -15.508 -24.078 17.641 1 93.19 647 PHE B C 1
ATOM 12403 O O . PHE B 1 647 ? -15.758 -24.328 16.453 1 93.19 647 PHE B O 1
ATOM 12410 N N . ASN B 1 648 ? -16.375 -24.297 18.625 1 92 648 ASN B N 1
ATOM 12411 C CA . ASN B 1 648 ? -17.797 -24.375 18.344 1 92 648 ASN B CA 1
ATOM 12412 C C . ASN B 1 648 ? -18.391 -22.984 18.094 1 92 648 ASN B C 1
ATOM 12414 O O . ASN B 1 648 ? -18.406 -22.141 18.984 1 92 648 ASN B O 1
ATOM 12418 N N . LEU B 1 649 ? -18.844 -22.859 16.953 1 90.94 649 LEU B N 1
ATOM 12419 C CA . LEU B 1 649 ? -19.234 -21.5 16.547 1 90.94 649 LEU B CA 1
ATOM 12420 C C . LEU B 1 649 ? -20.75 -21.328 16.625 1 90.94 649 LEU B C 1
ATOM 12422 O O . LEU B 1 649 ? -21.5 -22.312 16.547 1 90.94 649 LEU B O 1
ATOM 12426 N N . PHE B 1 650 ? -21.172 -20.172 16.875 1 89.81 650 PHE B N 1
ATOM 12427 C CA . PHE B 1 650 ? -22.547 -19.719 16.734 1 89.81 650 PHE B CA 1
ATOM 12428 C C . PHE B 1 650 ? -22.656 -18.641 15.656 1 89.81 650 PHE B C 1
ATOM 12430 O O . PHE B 1 650 ? -21.812 -17.75 15.586 1 89.81 650 PHE B O 1
ATOM 12437 N N . ASN B 1 651 ? -23.625 -18.797 14.828 1 87.62 651 ASN B N 1
ATOM 12438 C CA . ASN B 1 651 ? -23.828 -17.844 13.742 1 87.62 651 ASN B CA 1
ATOM 12439 C C . ASN B 1 651 ? -24.969 -16.875 14.039 1 87.62 651 ASN B C 1
ATOM 12441 O O . ASN B 1 651 ? -26.031 -17.297 14.5 1 87.62 651 ASN B O 1
ATOM 12445 N N . PRO B 1 652 ? -24.656 -15.578 13.82 1 85.75 652 PRO B N 1
ATOM 12446 C CA . PRO B 1 652 ? -25.75 -14.617 14.008 1 85.75 652 PRO B CA 1
ATOM 12447 C C . PRO B 1 652 ? -26.828 -14.734 12.938 1 85.75 652 PRO B C 1
ATOM 12449 O O . PRO B 1 652 ? -26.531 -15.055 11.781 1 85.75 652 PRO B O 1
ATOM 12452 N N . SER B 1 653 ? -28.047 -14.594 13.352 1 82.12 653 SER B N 1
ATOM 12453 C CA . SER B 1 653 ? -29.203 -14.594 12.445 1 82.12 653 SER B CA 1
ATOM 12454 C C . SER B 1 653 ? -30.25 -13.578 12.883 1 82.12 653 SER B C 1
ATOM 12456 O O . SER B 1 653 ? -30.297 -13.188 14.047 1 82.12 653 SER B O 1
ATOM 12458 N N . SER B 1 654 ? -30.875 -13.008 11.883 1 79.5 654 SER B N 1
ATOM 12459 C CA . SER B 1 654 ? -31.984 -12.102 12.148 1 79.5 654 SER B CA 1
ATOM 12460 C C . SER B 1 654 ? -33.312 -12.812 11.992 1 79.5 654 SER B C 1
ATOM 12462 O O . SER B 1 654 ? -33.625 -13.367 10.938 1 79.5 654 SER B O 1
ATOM 12464 N N . VAL B 1 655 ? -34.031 -12.977 13.125 1 78 655 VAL B N 1
ATOM 12465 C CA . VAL B 1 655 ? -35.375 -13.516 13.086 1 78 655 VAL B CA 1
ATOM 12466 C C . VAL B 1 655 ? -36.375 -12.391 13.344 1 78 655 VAL B C 1
ATOM 12468 O O . VAL B 1 655 ? -36.562 -11.953 14.477 1 78 655 VAL B O 1
ATOM 12471 N N . ASN B 1 656 ? -37.062 -11.984 12.344 1 73 656 ASN B N 1
ATOM 12472 C CA . ASN B 1 656 ? -38 -10.891 12.406 1 73 656 ASN B CA 1
ATOM 12473 C C . ASN B 1 656 ? -37.406 -9.633 13.008 1 73 656 ASN B C 1
ATOM 12475 O O . ASN B 1 656 ? -37.969 -9.023 13.906 1 73 656 ASN B O 1
ATOM 12479 N N . GLY B 1 657 ? -36.156 -9.336 12.602 1 71.06 657 GLY B N 1
ATOM 12480 C CA . GLY B 1 657 ? -35.5 -8.109 13.047 1 71.06 657 GLY B CA 1
ATOM 12481 C C . GLY B 1 657 ? -34.844 -8.25 14.414 1 71.06 657 GLY B C 1
ATOM 12482 O O . GLY B 1 657 ? -34.281 -7.281 14.938 1 71.06 657 GLY B O 1
ATOM 12483 N N . ARG B 1 658 ? -34.938 -9.43 14.945 1 80.06 658 ARG B N 1
ATOM 12484 C CA . ARG B 1 658 ? -34.312 -9.664 16.234 1 80.06 658 ARG B CA 1
ATOM 12485 C C . ARG B 1 658 ? -33.125 -10.602 16.109 1 80.06 658 ARG B C 1
ATOM 12487 O O . ARG B 1 658 ? -33.156 -11.547 15.32 1 80.06 658 ARG B O 1
ATOM 12494 N N . SER B 1 659 ? -32.156 -10.32 16.906 1 84.62 659 SER B N 1
ATOM 12495 C CA . SER B 1 659 ? -30.922 -11.07 16.844 1 84.62 659 SER B CA 1
ATOM 12496 C C . SER B 1 659 ? -31.078 -12.461 17.438 1 84.62 659 SER B C 1
ATOM 12498 O O . SER B 1 659 ? -31.781 -12.641 18.438 1 84.62 659 SER B O 1
ATOM 12500 N N . ALA B 1 660 ? -30.672 -13.406 16.75 1 85.88 660 ALA B N 1
ATOM 12501 C CA . ALA B 1 660 ? -30.609 -14.789 17.219 1 85.88 660 ALA B CA 1
ATOM 12502 C C . ALA B 1 660 ? -29.234 -15.398 16.938 1 85.88 660 ALA B C 1
ATOM 12504 O O . ALA B 1 660 ? -28.5 -14.922 16.062 1 85.88 660 ALA B O 1
ATOM 12505 N N . LEU B 1 661 ? -28.875 -16.344 17.844 1 88.38 661 LEU B N 1
ATOM 12506 C CA . LEU B 1 661 ? -27.672 -17.141 17.609 1 88.38 661 LEU B CA 1
ATOM 12507 C C . LEU B 1 661 ? -28.031 -18.578 17.266 1 88.38 661 LEU B C 1
ATOM 12509 O O . LEU B 1 661 ? -28.719 -19.25 18.031 1 88.38 661 LEU B O 1
ATOM 12513 N N . LEU B 1 662 ? -27.562 -18.859 16.156 1 87.69 662 LEU B N 1
ATOM 12514 C CA . LEU B 1 662 ? -27.781 -20.25 15.727 1 87.69 662 LEU B CA 1
ATOM 12515 C C . LEU B 1 662 ? -26.484 -21.047 15.812 1 87.69 662 LEU B C 1
ATOM 12517 O O . LEU B 1 662 ? -25.422 -20.578 15.367 1 87.69 662 LEU B O 1
ATOM 12521 N N . PRO B 1 663 ? -26.547 -22.188 16.484 1 87.88 663 PRO B N 1
ATOM 12522 C CA . PRO B 1 663 ? -25.344 -23.016 16.469 1 87.88 663 PRO B CA 1
ATOM 12523 C C . PRO B 1 663 ? -24.922 -23.438 15.062 1 87.88 663 PRO B C 1
ATOM 12525 O O . PRO B 1 663 ? -25.781 -23.734 14.219 1 87.88 663 PRO B O 1
ATOM 12528 N N . SER B 1 664 ? -23.672 -23.312 14.844 1 89.88 664 SER B N 1
ATOM 12529 C CA . SER B 1 664 ? -23.172 -23.844 13.578 1 89.88 664 SER B CA 1
ATOM 12530 C C . SER B 1 664 ? -23.453 -25.328 13.445 1 89.88 664 SER B C 1
ATOM 12532 O O . SER B 1 664 ? -23.516 -26.047 14.445 1 89.88 664 SER B O 1
ATOM 12534 N N . THR B 1 665 ? -23.562 -25.766 12.203 1 90.25 665 THR B N 1
ATOM 12535 C CA . THR B 1 665 ? -23.797 -27.188 11.953 1 90.25 665 THR B CA 1
ATOM 12536 C C . THR B 1 665 ? -22.484 -27.969 11.977 1 90.25 665 THR B C 1
ATOM 12538 O O . THR B 1 665 ? -22.484 -29.188 12.062 1 90.25 665 THR B O 1
ATOM 12541 N N . GLN B 1 666 ? -21.438 -27.281 11.938 1 90.75 666 GLN B N 1
ATOM 12542 C CA . GLN B 1 666 ? -20.125 -27.906 12.023 1 90.75 666 GLN B CA 1
ATOM 12543 C C . GLN B 1 666 ? -19.594 -27.891 13.453 1 90.75 666 GLN B C 1
ATOM 12545 O O . GLN B 1 666 ? -19.484 -26.828 14.07 1 90.75 666 GLN B O 1
ATOM 12550 N N . ARG B 1 667 ? -19.266 -29.047 13.945 1 92.94 667 ARG B N 1
ATOM 12551 C CA . ARG B 1 667 ? -18.672 -29.125 15.273 1 92.94 667 ARG B CA 1
ATOM 12552 C C . ARG B 1 667 ? -17.219 -28.656 15.258 1 92.94 667 ARG B C 1
ATOM 12554 O O . ARG B 1 667 ? -16.469 -28.938 14.312 1 92.94 667 ARG B O 1
ATOM 12561 N N . GLY B 1 668 ? -16.875 -27.938 16.297 1 93.31 668 GLY B N 1
ATOM 12562 C CA . GLY B 1 668 ? -15.492 -27.484 16.406 1 93.31 668 GLY B CA 1
ATOM 12563 C C . GLY B 1 668 ? -14.5 -28.625 16.531 1 93.31 668 GLY B C 1
ATOM 12564 O O . GLY B 1 668 ? -14.781 -29.625 17.219 1 93.31 668 GLY B O 1
ATOM 12565 N N . ALA B 1 669 ? -13.383 -28.5 15.828 1 94.12 669 ALA B N 1
ATOM 12566 C CA . ALA B 1 669 ? -12.305 -29.484 15.922 1 94.12 669 ALA B CA 1
ATOM 12567 C C . ALA B 1 669 ? -11.336 -29.125 17.047 1 94.12 669 ALA B C 1
ATOM 12569 O O . ALA B 1 669 ? -10.203 -28.703 16.781 1 94.12 669 ALA B O 1
ATOM 12570 N N . LEU B 1 670 ? -11.648 -29.391 18.156 1 93.25 670 LEU B N 1
ATOM 12571 C CA . LEU B 1 670 ? -10.977 -28.906 19.359 1 93.25 670 LEU B CA 1
ATOM 12572 C C . LEU B 1 670 ? -9.531 -29.406 19.406 1 93.25 670 LEU B C 1
ATOM 12574 O O . LEU B 1 670 ? -8.664 -28.734 19.969 1 93.25 670 LEU B O 1
ATOM 12578 N N . ASN B 1 671 ? -9.266 -30.547 18.859 1 93.94 671 ASN B N 1
ATOM 12579 C CA . ASN B 1 671 ? -7.926 -31.125 18.891 1 93.94 671 ASN B CA 1
ATOM 12580 C C . ASN B 1 671 ? -7.328 -31.234 17.5 1 93.94 671 ASN B C 1
ATOM 12582 O O . ASN B 1 671 ? -6.602 -32.188 17.203 1 93.94 671 ASN B O 1
ATOM 12586 N N . VAL B 1 672 ? -7.68 -30.344 16.75 1 95.12 672 VAL B N 1
ATOM 12587 C CA . VAL B 1 672 ? -7.203 -30.391 15.367 1 95.12 672 VAL B CA 1
ATOM 12588 C C . VAL B 1 672 ? -5.695 -30.156 15.336 1 95.12 672 VAL B C 1
ATOM 12590 O O . VAL B 1 672 ? -5.172 -29.344 16.094 1 95.12 672 VAL B O 1
ATOM 12593 N N . LYS B 1 673 ? -5.02 -30.859 14.625 1 94.62 673 LYS B N 1
ATOM 12594 C CA . LYS B 1 673 ? -3.588 -30.719 14.375 1 94.62 673 LYS B CA 1
ATOM 12595 C C . LYS B 1 673 ? -3.297 -30.625 12.875 1 94.62 673 LYS B C 1
ATOM 12597 O O . LYS B 1 673 ? -4.168 -30.906 12.055 1 94.62 673 LYS B O 1
ATOM 12602 N N . PRO B 1 674 ? -2.1 -30.188 12.492 1 94.44 674 PRO B N 1
ATOM 12603 C CA . PRO B 1 674 ? -1.799 -30.109 11.055 1 94.44 674 PRO B CA 1
ATOM 12604 C C . PRO B 1 674 ? -1.659 -31.484 10.406 1 94.44 674 PRO B C 1
ATOM 12606 O O . PRO B 1 674 ? -1.405 -32.469 11.102 1 94.44 674 PRO B O 1
ATOM 12609 N N . GLU B 1 675 ? -1.915 -31.406 9.086 1 95.06 675 GLU B N 1
ATOM 12610 C CA . GLU B 1 675 ? -1.522 -32.594 8.344 1 95.06 675 GLU B CA 1
ATOM 12611 C C . GLU B 1 675 ? -0.017 -32.844 8.438 1 95.06 675 GLU B C 1
ATOM 12613 O O . GLU B 1 675 ? 0.76 -31.891 8.547 1 95.06 675 GLU B O 1
ATOM 12618 N N . ARG B 1 676 ? 0.356 -34.031 8.383 1 94.19 676 ARG B N 1
ATOM 12619 C CA . ARG B 1 676 ? 1.77 -34.375 8.477 1 94.19 676 ARG B CA 1
ATOM 12620 C C . ARG B 1 676 ? 2.217 -35.219 7.273 1 94.19 676 ARG B C 1
ATOM 12622 O O . ARG B 1 676 ? 1.699 -36.281 7.031 1 94.19 676 ARG B O 1
ATOM 12629 N N . GLN B 1 677 ? 3.102 -34.688 6.535 1 94.31 677 GLN B N 1
ATOM 12630 C CA . GLN B 1 677 ? 3.625 -35.406 5.363 1 94.31 677 GLN B CA 1
ATOM 12631 C C . GLN B 1 677 ? 5.043 -35.906 5.613 1 94.31 677 GLN B C 1
ATOM 12633 O O . GLN B 1 677 ? 5.938 -35.125 5.938 1 94.31 677 GLN B O 1
ATOM 12638 N N . THR B 1 678 ? 5.254 -37.156 5.508 1 95.31 678 THR B N 1
ATOM 12639 C CA . THR B 1 678 ? 6.57 -37.781 5.578 1 95.31 678 THR B CA 1
ATOM 12640 C C . THR B 1 678 ? 7.035 -38.219 4.191 1 95.31 678 THR B C 1
ATOM 12642 O O . THR B 1 678 ? 6.301 -38.906 3.469 1 95.31 678 THR B O 1
ATOM 12645 N N . GLU B 1 679 ? 8.242 -37.875 3.826 1 95.81 679 GLU B N 1
ATOM 12646 C CA . GLU B 1 679 ? 8.727 -38.188 2.482 1 95.81 679 GLU B CA 1
ATOM 12647 C C . GLU B 1 679 ? 10.094 -38.844 2.525 1 95.81 679 GLU B C 1
ATOM 12649 O O . GLU B 1 679 ? 10.984 -38.406 3.26 1 95.81 679 GLU B O 1
ATOM 12654 N N . LEU B 1 680 ? 10.219 -39.906 1.797 1 96.75 680 LEU B N 1
ATOM 12655 C CA . LEU B 1 680 ? 11.5 -40.531 1.449 1 96.75 680 LEU B CA 1
ATOM 12656 C C . LEU B 1 680 ? 11.906 -40.156 0.024 1 96.75 680 LEU B C 1
ATOM 12658 O O . LEU B 1 680 ? 11.109 -40.281 -0.905 1 96.75 680 LEU B O 1
ATOM 12662 N N . GLU B 1 681 ? 13.07 -39.688 -0.135 1 96.5 681 GLU B N 1
ATOM 12663 C CA . GLU B 1 681 ? 13.617 -39.375 -1.449 1 96.5 681 GLU B CA 1
ATOM 12664 C C . GLU B 1 681 ? 14.953 -40.062 -1.683 1 96.5 681 GLU B C 1
ATOM 12666 O O . GLU B 1 681 ? 15.82 -40.062 -0.805 1 96.5 681 GLU B O 1
ATOM 12671 N N . LEU B 1 682 ? 15.086 -40.719 -2.83 1 97.19 682 LEU B N 1
ATOM 12672 C CA . LEU B 1 682 ? 16.328 -41.281 -3.326 1 97.19 682 LEU B CA 1
ATOM 12673 C C . LEU B 1 682 ? 16.688 -40.719 -4.695 1 97.19 682 LEU B C 1
ATOM 12675 O O . LEU B 1 682 ? 15.805 -40.531 -5.539 1 97.19 682 LEU B O 1
ATOM 12679 N N . GLY B 1 683 ? 17.953 -40.406 -4.828 1 96 683 GLY B N 1
ATOM 12680 C CA . GLY B 1 683 ? 18.297 -39.812 -6.105 1 96 683 GLY B CA 1
ATOM 12681 C C . GLY B 1 683 ? 19.734 -40.062 -6.523 1 96 683 GLY B C 1
ATOM 12682 O O . GLY B 1 683 ? 20.547 -40.5 -5.715 1 96 683 GLY B O 1
ATOM 12683 N N . LEU B 1 684 ? 19.953 -39.781 -7.773 1 95.5 684 LEU B N 1
ATOM 12684 C CA . LEU B 1 684 ? 21.281 -39.875 -8.375 1 95.5 684 LEU B CA 1
ATOM 12685 C C . LEU B 1 684 ? 21.516 -38.75 -9.359 1 95.5 684 LEU B C 1
ATOM 12687 O O . LEU B 1 684 ? 20.609 -38.375 -10.102 1 95.5 684 LEU B O 1
ATOM 12691 N N . ASP B 1 685 ? 22.641 -38.125 -9.25 1 93.62 685 ASP B N 1
ATOM 12692 C CA . ASP B 1 685 ? 23.125 -37.125 -10.195 1 93.62 685 ASP B CA 1
ATOM 12693 C C . ASP B 1 685 ? 24.406 -37.562 -10.875 1 93.62 685 ASP B C 1
ATOM 12695 O O . ASP B 1 685 ? 25.359 -37.969 -10.211 1 93.62 685 ASP B O 1
ATOM 12699 N N . ALA B 1 686 ? 24.375 -37.438 -12.219 1 92.94 686 ALA B N 1
ATOM 12700 C CA . ALA B 1 686 ? 25.547 -37.906 -12.945 1 92.94 686 ALA B CA 1
ATOM 12701 C C . ALA B 1 686 ? 25.844 -37.031 -14.156 1 92.94 686 ALA B C 1
ATOM 12703 O O . ALA B 1 686 ? 24.938 -36.469 -14.766 1 92.94 686 ALA B O 1
ATOM 12704 N N . ASN B 1 687 ? 27.047 -36.906 -14.375 1 90.19 687 ASN B N 1
ATOM 12705 C CA . ASN B 1 687 ? 27.531 -36.219 -15.586 1 90.19 687 ASN B CA 1
ATOM 12706 C C . ASN B 1 687 ? 28.344 -37.188 -16.453 1 90.19 687 ASN B C 1
ATOM 12708 O O . ASN B 1 687 ? 29.156 -37.938 -15.953 1 90.19 687 ASN B O 1
ATOM 12712 N N . PHE B 1 688 ? 28.078 -37.125 -17.766 1 90.5 688 PHE B N 1
ATOM 12713 C CA . PHE B 1 688 ? 28.734 -38 -18.719 1 90.5 688 PHE B CA 1
ATOM 12714 C C . PHE B 1 688 ? 29.406 -37.188 -19.828 1 90.5 688 PHE B C 1
ATOM 12716 O O . PHE B 1 688 ? 29.094 -36 -20.016 1 90.5 688 PHE B O 1
ATOM 12723 N N . LEU B 1 689 ? 30.344 -37.844 -20.609 1 85.88 689 LEU B N 1
ATOM 12724 C CA . LEU B 1 689 ? 30.969 -37.312 -21.828 1 85.88 689 LEU B CA 1
ATOM 12725 C C . LEU B 1 689 ? 31.578 -35.938 -21.578 1 85.88 689 LEU B C 1
ATOM 12727 O O . LEU B 1 689 ? 31.281 -35 -22.297 1 85.88 689 LEU B O 1
ATOM 12731 N N . SER B 1 690 ? 32.375 -35.844 -20.516 1 80.19 690 SER B N 1
ATOM 12732 C CA . SER B 1 690 ? 33.031 -34.594 -20.125 1 80.19 690 SER B CA 1
ATOM 12733 C C . SER B 1 690 ? 32.031 -33.5 -19.859 1 80.19 690 SER B C 1
ATOM 12735 O O . SER B 1 690 ? 32.188 -32.375 -20.391 1 80.19 690 SER B O 1
ATOM 12737 N N . ASP B 1 691 ? 30.906 -33.875 -19.203 1 79.44 691 ASP B N 1
ATOM 12738 C CA . ASP B 1 691 ? 29.891 -32.969 -18.672 1 79.44 691 ASP B CA 1
ATOM 12739 C C . ASP B 1 691 ? 28.984 -32.438 -19.781 1 79.44 691 ASP B C 1
ATOM 12741 O O . ASP B 1 691 ? 28.312 -31.422 -19.625 1 79.44 691 ASP B O 1
ATOM 12745 N N . ARG B 1 692 ? 28.906 -33.062 -20.984 1 86.94 692 ARG B N 1
ATOM 12746 C CA . ARG B 1 692 ? 28 -32.656 -22.062 1 86.94 692 ARG B CA 1
ATOM 12747 C C . ARG B 1 692 ? 26.625 -33.281 -21.875 1 86.94 692 ARG B C 1
ATOM 12749 O O . ARG B 1 692 ? 25.656 -32.875 -22.516 1 86.94 692 ARG B O 1
ATOM 12756 N N . LEU B 1 693 ? 26.625 -34.281 -21.031 1 90.75 693 LEU B N 1
ATOM 12757 C CA . LEU B 1 693 ? 25.344 -34.906 -20.703 1 90.75 693 LEU B CA 1
ATOM 12758 C C . LEU B 1 693 ? 25.172 -34.969 -19.188 1 90.75 693 LEU B C 1
ATOM 12760 O O . LEU B 1 693 ? 26.016 -35.531 -18.484 1 90.75 693 LEU B O 1
ATOM 12764 N N . THR B 1 694 ? 24.141 -34.438 -18.719 1 91.75 694 THR B N 1
ATOM 12765 C CA . THR B 1 694 ? 23.812 -34.438 -17.297 1 91.75 694 THR B CA 1
ATOM 12766 C C . THR B 1 694 ? 22.5 -35.188 -17.031 1 91.75 694 THR B C 1
ATOM 12768 O O . THR B 1 694 ? 21.5 -34.938 -17.719 1 91.75 694 THR B O 1
ATOM 12771 N N . LEU B 1 695 ? 22.5 -36.031 -16.047 1 94.56 695 LEU B N 1
ATOM 12772 C CA . LEU B 1 695 ? 21.312 -36.812 -15.664 1 94.56 695 LEU B CA 1
ATOM 12773 C C . LEU B 1 695 ? 21 -36.594 -14.188 1 94.56 695 LEU B C 1
ATOM 12775 O O . LEU B 1 695 ? 21.875 -36.688 -13.336 1 94.56 695 LEU B O 1
ATOM 12779 N N . GLU B 1 696 ? 19.797 -36.188 -13.906 1 94.12 696 GLU B N 1
ATOM 12780 C CA . GLU B 1 696 ? 19.266 -36.156 -12.547 1 94.12 696 GLU B CA 1
ATOM 12781 C C . GLU B 1 696 ? 18.047 -37.062 -12.422 1 94.12 696 GLU B C 1
ATOM 12783 O O . GLU B 1 696 ? 17.047 -36.906 -13.125 1 94.12 696 GLU B O 1
ATOM 12788 N N . PHE B 1 697 ? 18.188 -38.031 -11.586 1 96.75 697 PHE B N 1
ATOM 12789 C CA . PHE B 1 697 ? 17.094 -38.969 -11.328 1 96.75 697 PHE B CA 1
ATOM 12790 C C . PHE B 1 697 ? 16.688 -38.906 -9.859 1 96.75 697 PHE B C 1
ATOM 12792 O O . PHE B 1 697 ? 17.531 -38.875 -8.969 1 96.75 697 PHE B O 1
ATOM 12799 N N . THR B 1 698 ? 15.391 -38.844 -9.57 1 96.62 698 THR B N 1
ATOM 12800 C CA . THR B 1 698 ? 14.875 -38.844 -8.211 1 96.62 698 THR B CA 1
ATOM 12801 C C . THR B 1 698 ? 13.672 -39.781 -8.086 1 96.62 698 THR B C 1
ATOM 12803 O O . THR B 1 698 ? 12.742 -39.688 -8.898 1 96.62 698 THR B O 1
ATOM 12806 N N . TYR B 1 699 ? 13.695 -40.625 -7.133 1 97.5 699 TYR B N 1
ATOM 12807 C CA . TYR B 1 699 ? 12.539 -41.375 -6.684 1 97.5 699 TYR B CA 1
ATOM 12808 C C . TYR B 1 699 ? 12.016 -40.844 -5.355 1 97.5 699 TYR B C 1
ATOM 12810 O O . TYR B 1 699 ? 12.797 -40.469 -4.477 1 97.5 699 TYR B O 1
ATOM 12818 N N . TYR B 1 700 ? 10.703 -40.781 -5.203 1 96.44 700 TYR B N 1
ATOM 12819 C CA . TYR B 1 700 ? 10.164 -40.281 -3.943 1 96.44 700 TYR B CA 1
ATOM 12820 C C . TYR B 1 700 ? 8.914 -41.062 -3.545 1 96.44 700 TYR B C 1
ATOM 12822 O O . TYR B 1 700 ? 8.219 -41.625 -4.402 1 96.44 700 TYR B O 1
ATOM 12830 N N . ASN B 1 701 ? 8.664 -41.094 -2.25 1 97.06 701 ASN B N 1
ATOM 12831 C CA . ASN B 1 701 ? 7.461 -41.594 -1.596 1 97.06 701 ASN B CA 1
ATOM 12832 C C . ASN B 1 701 ? 6.988 -40.656 -0.493 1 97.06 701 ASN B C 1
ATOM 12834 O O . ASN B 1 701 ? 7.652 -40.531 0.537 1 97.06 701 ASN B O 1
ATOM 12838 N N . GLN B 1 702 ? 5.871 -40.031 -0.802 1 95.31 702 GLN B N 1
ATOM 12839 C CA . GLN B 1 702 ? 5.285 -39.094 0.134 1 95.31 702 GLN B CA 1
ATOM 12840 C C . GLN B 1 702 ? 4.016 -39.625 0.768 1 95.31 702 GLN B C 1
ATOM 12842 O O . GLN B 1 702 ? 3.068 -40 0.063 1 95.31 702 GLN B O 1
ATOM 12847 N N . LYS B 1 703 ? 3.986 -39.562 2.059 1 95.69 703 LYS B N 1
ATOM 12848 C CA . LYS B 1 703 ? 2.811 -40.031 2.801 1 95.69 703 LYS B CA 1
ATOM 12849 C C . LYS B 1 703 ? 2.287 -38.906 3.717 1 95.69 703 LYS B C 1
ATOM 12851 O O . LYS B 1 703 ? 2.941 -38.562 4.699 1 95.69 703 LYS B O 1
ATOM 12856 N N . THR B 1 704 ? 1.168 -38.438 3.395 1 94.88 704 THR B N 1
ATOM 12857 C CA . THR B 1 704 ? 0.505 -37.469 4.258 1 94.88 704 THR B CA 1
ATOM 12858 C C . THR B 1 704 ? -0.452 -38.188 5.219 1 94.88 704 THR B C 1
ATOM 12860 O O . THR B 1 704 ? -1.455 -38.75 4.797 1 94.88 704 THR B O 1
ATOM 12863 N N . GLU B 1 705 ? -0.134 -38.062 6.441 1 94.81 705 GLU B N 1
ATOM 12864 C CA . GLU B 1 705 ? -0.993 -38.594 7.496 1 94.81 705 GLU B CA 1
ATOM 12865 C C . GLU B 1 705 ? -1.759 -37.469 8.195 1 94.81 705 GLU B C 1
ATOM 12867 O O . GLU B 1 705 ? -1.489 -36.312 7.965 1 94.81 705 GLU B O 1
ATOM 12872 N N . ASP B 1 706 ? -2.781 -37.875 9.039 1 93.88 706 ASP B N 1
ATOM 12873 C CA . ASP B 1 706 ? -3.637 -36.906 9.719 1 93.88 706 ASP B CA 1
ATOM 12874 C C . ASP B 1 706 ? -4.316 -35.969 8.727 1 93.88 706 ASP B C 1
ATOM 12876 O O . ASP B 1 706 ? -4.391 -34.781 8.961 1 93.88 706 ASP B O 1
ATOM 12880 N N . LEU B 1 707 ? -4.645 -36.594 7.629 1 93.88 707 LEU B N 1
ATOM 12881 C CA . LEU B 1 707 ? -5.324 -35.781 6.605 1 93.88 707 LEU B CA 1
ATOM 12882 C C . LEU B 1 707 ? -6.609 -35.188 7.148 1 93.88 707 LEU B C 1
ATOM 12884 O O . LEU B 1 707 ? -7.367 -35.844 7.855 1 93.88 707 LEU B O 1
ATOM 12888 N N . LEU B 1 708 ? -6.797 -33.938 6.871 1 93.44 708 LEU B N 1
ATOM 12889 C CA . LEU B 1 708 ? -7.98 -33.25 7.344 1 93.44 708 LEU B CA 1
ATOM 12890 C C . LEU B 1 708 ? -9.156 -33.469 6.395 1 93.44 708 LEU B C 1
ATOM 12892 O O . LEU B 1 708 ? -9.055 -33.156 5.199 1 93.44 708 LEU B O 1
ATOM 12896 N N . LEU B 1 709 ? -10.156 -33.938 6.898 1 90.44 709 LEU B N 1
ATOM 12897 C CA . LEU B 1 709 ? -11.406 -34.188 6.188 1 90.44 709 LEU B CA 1
ATOM 12898 C C . LEU B 1 709 ? -12.609 -33.781 7.035 1 90.44 709 LEU B C 1
ATOM 12900 O O . LEU B 1 709 ? -12.477 -33.562 8.242 1 90.44 709 LEU B O 1
ATOM 12904 N N . PHE B 1 710 ? -13.711 -33.594 6.293 1 87.62 710 PHE B N 1
ATOM 12905 C CA . PHE B 1 710 ? -14.969 -33.469 7.02 1 87.62 710 PHE B CA 1
ATOM 12906 C C . PHE B 1 710 ? -15.625 -34.812 7.227 1 87.62 710 PHE B C 1
ATOM 12908 O O . PHE B 1 710 ? -15.656 -35.656 6.312 1 87.62 710 PHE B O 1
ATOM 12915 N N . ARG B 1 711 ? -16.062 -35.062 8.438 1 84.75 711 ARG B N 1
ATOM 12916 C CA . ARG B 1 711 ? -16.812 -36.281 8.734 1 84.75 711 ARG B CA 1
ATOM 12917 C C . ARG B 1 711 ? -18.266 -35.938 9.102 1 84.75 711 ARG B C 1
ATOM 12919 O O . ARG B 1 711 ? -18.516 -34.938 9.758 1 84.75 711 ARG B O 1
ATOM 12926 N N . THR B 1 712 ? -19.109 -36.781 8.586 1 83.25 712 THR B N 1
ATOM 12927 C CA . THR B 1 712 ? -20.516 -36.625 8.961 1 83.25 712 THR B CA 1
ATOM 12928 C C . THR B 1 712 ? -20.75 -37.125 10.383 1 83.25 712 THR B C 1
ATOM 12930 O O . THR B 1 712 ? -20.219 -38.188 10.773 1 83.25 712 THR B O 1
ATOM 12933 N N . THR B 1 713 ? -21.438 -36.375 11.086 1 85 713 THR B N 1
ATOM 12934 C CA . THR B 1 713 ? -21.766 -36.781 12.453 1 85 713 THR B CA 1
ATOM 12935 C C . THR B 1 713 ? -23.234 -37.156 12.57 1 85 713 THR B C 1
ATOM 12937 O O . THR B 1 713 ? -24.062 -36.688 11.781 1 85 713 THR B O 1
ATOM 12940 N N . ALA B 1 714 ? -23.516 -38.031 13.555 1 86.06 714 ALA B N 1
ATOM 12941 C CA . ALA B 1 714 ? -24.922 -38.344 13.82 1 86.06 714 ALA B CA 1
ATOM 12942 C C . ALA B 1 714 ? -25.688 -37.094 14.242 1 86.06 714 ALA B C 1
ATOM 12944 O O . ALA B 1 714 ? -25.172 -36.281 15.031 1 86.06 714 ALA B O 1
ATOM 12945 N N . PRO B 1 715 ? -26.828 -36.938 13.617 1 86.81 715 PRO B N 1
ATOM 12946 C CA . PRO B 1 715 ? -27.609 -35.75 13.945 1 86.81 715 PRO B CA 1
ATOM 12947 C C . PRO B 1 715 ? -27.875 -35.594 15.445 1 86.81 715 PRO B C 1
ATOM 12949 O O . PRO B 1 715 ? -28.062 -34.5 15.93 1 86.81 715 PRO B O 1
ATOM 12952 N N . SER B 1 716 ? -27.859 -36.688 16.172 1 89.19 716 SER B N 1
ATOM 12953 C CA . SER B 1 716 ? -28.109 -36.656 17.609 1 89.19 716 SER B CA 1
ATOM 12954 C C . SER B 1 716 ? -27.031 -35.875 18.344 1 89.19 716 SER B C 1
ATOM 12956 O O . SER B 1 716 ? -27.219 -35.438 19.484 1 89.19 716 SER B O 1
ATOM 12958 N N . THR B 1 717 ? -25.953 -35.656 17.672 1 87.5 717 THR B N 1
ATOM 12959 C CA . THR B 1 717 ? -24.875 -34.906 18.281 1 87.5 717 THR B CA 1
ATOM 12960 C C . THR B 1 717 ? -25.172 -33.406 18.25 1 87.5 717 THR B C 1
ATOM 12962 O O . THR B 1 717 ? -24.516 -32.625 18.938 1 87.5 717 THR B O 1
ATOM 12965 N N . GLY B 1 718 ? -26.188 -33.094 17.453 1 88.75 718 GLY B N 1
ATOM 12966 C CA . GLY B 1 718 ? -26.5 -31.672 17.266 1 88.75 718 GLY B CA 1
ATOM 12967 C C . GLY B 1 718 ? -25.719 -31.031 16.141 1 88.75 718 GLY B C 1
ATOM 12968 O O . GLY B 1 718 ? -25.891 -29.844 15.852 1 88.75 718 GLY B O 1
ATOM 12969 N N . TYR B 1 719 ? -24.812 -31.766 15.602 1 91.38 719 TYR B N 1
ATOM 12970 C CA . TYR B 1 719 ? -24 -31.266 14.492 1 91.38 719 TYR B CA 1
ATOM 12971 C C . TYR B 1 719 ? -24.172 -32.156 13.258 1 91.38 719 TYR B C 1
ATOM 12973 O O . TYR B 1 719 ? -24.703 -33.25 13.359 1 91.38 719 TYR B O 1
ATOM 12981 N N . LEU B 1 720 ? -23.844 -31.531 12.055 1 86.88 720 LEU B N 1
ATOM 12982 C CA . LEU B 1 720 ? -23.953 -32.281 10.805 1 86.88 720 LEU B CA 1
ATOM 12983 C C . LEU B 1 720 ? -22.578 -32.75 10.32 1 86.88 720 LEU B C 1
ATOM 12985 O O . LEU B 1 720 ? -22.469 -33.719 9.586 1 86.88 720 LEU B O 1
ATOM 12989 N N . SER B 1 721 ? -21.578 -32 10.68 1 88.75 721 SER B N 1
ATOM 12990 C CA . SER B 1 721 ? -20.234 -32.344 10.211 1 88.75 721 SER B CA 1
ATOM 12991 C C . SER B 1 721 ? -19.172 -31.906 11.219 1 88.75 721 SER B C 1
ATOM 12993 O O . SER B 1 721 ? -19.438 -31.094 12.102 1 88.75 721 SER B O 1
ATOM 12995 N N . GLN B 1 722 ? -18.031 -32.5 11.07 1 89.88 722 GLN B N 1
ATOM 12996 C CA . GLN B 1 722 ? -16.891 -32.156 11.906 1 89.88 722 GLN B CA 1
ATOM 12997 C C . GLN B 1 722 ? -15.586 -32.281 11.117 1 89.88 722 GLN B C 1
ATOM 12999 O O . GLN B 1 722 ? -15.367 -33.281 10.422 1 89.88 722 GLN B O 1
ATOM 13004 N N . LEU B 1 723 ? -14.812 -31.234 11.242 1 91.88 723 LEU B N 1
ATOM 13005 C CA . LEU B 1 723 ? -13.453 -31.312 10.727 1 91.88 723 LEU B CA 1
ATOM 13006 C C . LEU B 1 723 ? -12.57 -32.156 11.641 1 91.88 723 LEU B C 1
ATOM 13008 O O . LEU B 1 723 ? -12.656 -32.031 12.867 1 91.88 723 LEU B O 1
ATOM 13012 N N . GLY B 1 724 ? -11.766 -32.969 11.062 1 90.56 724 GLY B N 1
ATOM 13013 C CA . GLY B 1 724 ? -10.836 -33.75 11.867 1 90.56 724 GLY B CA 1
ATOM 13014 C C . GLY B 1 724 ? -9.758 -34.438 11.039 1 90.56 724 GLY B C 1
ATOM 13015 O O . GLY B 1 724 ? -9.805 -34.406 9.812 1 90.56 724 GLY B O 1
ATOM 13016 N N . ASN B 1 725 ? -8.742 -34.969 11.781 1 93 725 ASN B N 1
ATOM 13017 C CA . ASN B 1 725 ? -7.605 -35.656 11.18 1 93 725 ASN B CA 1
ATOM 13018 C C . ASN B 1 725 ? -7.895 -37.156 10.984 1 93 725 ASN B C 1
ATOM 13020 O O . ASN B 1 725 ? -7.531 -37.969 11.828 1 93 725 ASN B O 1
ATOM 13024 N N . PHE B 1 726 ? -8.445 -37.594 9.852 1 87.56 726 PHE B N 1
ATOM 13025 C CA . PHE B 1 726 ? -8.984 -38.938 9.711 1 87.56 726 PHE B CA 1
ATOM 13026 C C . PHE B 1 726 ? -8.289 -39.688 8.586 1 87.56 726 PHE B C 1
ATOM 13028 O O . PHE B 1 726 ? -8.273 -40.906 8.562 1 87.56 726 PHE B O 1
ATOM 13035 N N . GLY B 1 727 ? -7.715 -39.062 7.656 1 90.12 727 GLY B N 1
ATOM 13036 C CA . GLY B 1 727 ? -7.332 -39.781 6.441 1 90.12 727 GLY B CA 1
ATOM 13037 C C . GLY B 1 727 ? -5.844 -39.688 6.152 1 90.12 727 GLY B C 1
ATOM 13038 O O . GLY B 1 727 ? -5.062 -39.281 7.004 1 90.12 727 GLY B O 1
ATOM 13039 N N . SER B 1 728 ? -5.547 -40.344 5.02 1 94.88 728 SER B N 1
ATOM 13040 C CA . SER B 1 728 ? -4.18 -40.281 4.512 1 94.88 728 SER B CA 1
ATOM 13041 C C . SER B 1 728 ? -4.156 -40.125 2.996 1 94.88 728 SER B C 1
ATOM 13043 O O . SER B 1 728 ? -5.129 -40.469 2.318 1 94.88 728 SER B O 1
ATOM 13045 N N . LEU B 1 729 ? -3.139 -39.594 2.488 1 95.5 729 LEU B N 1
ATOM 13046 C CA . LEU B 1 729 ? -2.914 -39.344 1.066 1 95.5 729 LEU B CA 1
ATOM 13047 C C . LEU B 1 729 ? -1.466 -39.656 0.688 1 95.5 729 LEU B C 1
ATOM 13049 O O . LEU B 1 729 ? -0.54 -39.062 1.272 1 95.5 729 LEU B O 1
ATOM 13053 N N . ASP B 1 730 ? -1.318 -40.5 -0.323 1 96.06 730 ASP B N 1
ATOM 13054 C CA . ASP B 1 730 ? 0.019 -40.938 -0.707 1 96.06 730 ASP B CA 1
ATOM 13055 C C . ASP B 1 730 ? 0.356 -40.5 -2.129 1 96.06 730 ASP B C 1
ATOM 13057 O O . ASP B 1 730 ? -0.503 -40.5 -3.012 1 96.06 730 ASP B O 1
ATOM 13061 N N . ASN B 1 731 ? 1.539 -40.031 -2.379 1 96.38 731 ASN B N 1
ATOM 13062 C CA . ASN B 1 731 ? 2.135 -39.781 -3.688 1 96.38 731 ASN B CA 1
ATOM 13063 C C . ASN B 1 731 ? 3.436 -40.562 -3.869 1 96.38 731 ASN B C 1
ATOM 13065 O O . ASN B 1 731 ? 4.344 -40.469 -3.043 1 96.38 731 ASN B O 1
ATOM 13069 N N . THR B 1 732 ? 3.518 -41.312 -4.875 1 97 732 THR B N 1
ATOM 13070 C CA . THR B 1 732 ? 4.727 -42.062 -5.234 1 97 732 THR B CA 1
ATOM 13071 C C . THR B 1 732 ? 5.086 -41.812 -6.699 1 97 732 THR B C 1
ATOM 13073 O O . THR B 1 732 ? 4.215 -41.844 -7.57 1 97 732 THR B O 1
ATOM 13076 N N . GLY B 1 733 ? 6.348 -41.531 -6.93 1 96.94 733 GLY B N 1
ATOM 13077 C CA . GLY B 1 733 ? 6.707 -41.281 -8.312 1 96.94 733 GLY B CA 1
ATOM 13078 C C . GLY B 1 733 ? 8.203 -41.125 -8.523 1 96.94 733 GLY B C 1
ATOM 13079 O O . GLY B 1 733 ? 8.992 -41.469 -7.645 1 96.94 733 GLY B O 1
ATOM 13080 N N . PHE B 1 734 ? 8.578 -40.812 -9.727 1 96.62 734 PHE B N 1
ATOM 13081 C CA . PHE B 1 734 ? 9.969 -40.5 -10.039 1 96.62 734 PHE B CA 1
ATOM 13082 C C . PHE B 1 734 ? 10.062 -39.344 -11.023 1 96.62 734 PHE B C 1
ATOM 13084 O O . PHE B 1 734 ? 9.094 -39.031 -11.711 1 96.62 734 PHE B O 1
ATOM 13091 N N . GLU B 1 735 ? 11.203 -38.75 -11.055 1 97.06 735 GLU B N 1
ATOM 13092 C CA . GLU B 1 735 ? 11.531 -37.594 -11.875 1 97.06 735 GLU B CA 1
ATOM 13093 C C . GLU B 1 735 ? 12.875 -37.781 -12.57 1 97.06 735 GLU B C 1
ATOM 13095 O O . GLU B 1 735 ? 13.812 -38.312 -11.984 1 97.06 735 GLU B O 1
ATOM 13100 N N . VAL B 1 736 ? 12.891 -37.25 -13.781 1 97.12 736 VAL B N 1
ATOM 13101 C CA . VAL B 1 736 ? 14.125 -37.281 -14.555 1 97.12 736 VAL B CA 1
ATOM 13102 C C . VAL B 1 736 ? 14.398 -35.938 -15.203 1 97.12 736 VAL B C 1
ATOM 13104 O O . VAL B 1 736 ? 13.477 -35.281 -15.711 1 97.12 736 VAL B O 1
ATOM 13107 N N . LEU B 1 737 ? 15.484 -35.438 -15.086 1 95.94 737 LEU B N 1
ATOM 13108 C CA . LEU B 1 737 ? 16 -34.312 -15.844 1 95.94 737 LEU B CA 1
ATOM 13109 C C . LEU B 1 737 ? 17.234 -34.688 -16.641 1 95.94 737 LEU B C 1
ATOM 13111 O O . LEU B 1 737 ? 18.219 -35.156 -16.062 1 95.94 737 LEU B O 1
ATOM 13115 N N . LEU B 1 738 ? 17.188 -34.625 -17.922 1 95.56 738 LEU B N 1
ATOM 13116 C CA . LEU B 1 738 ? 18.297 -34.906 -18.828 1 95.56 738 LEU B CA 1
ATOM 13117 C C . LEU B 1 738 ? 18.688 -33.656 -19.625 1 95.56 738 LEU B C 1
ATOM 13119 O O . LEU B 1 738 ? 17.859 -33.094 -20.359 1 95.56 738 LEU B O 1
ATOM 13123 N N . LYS B 1 739 ? 19.797 -33.219 -19.438 1 93.62 739 LYS B N 1
ATOM 13124 C CA . LYS B 1 739 ? 20.312 -32.062 -20.172 1 93.62 739 LYS B CA 1
ATOM 13125 C C . LYS B 1 739 ? 21.531 -32.438 -21.016 1 93.62 739 LYS B C 1
ATOM 13127 O O . LYS B 1 739 ? 22.484 -33.031 -20.5 1 93.62 739 LYS B O 1
ATOM 13132 N N . GLY B 1 740 ? 21.484 -32.156 -22.328 1 93.25 740 GLY B N 1
ATOM 13133 C CA . GLY B 1 740 ? 22.562 -32.469 -23.234 1 93.25 740 GLY B CA 1
ATOM 13134 C C . GLY B 1 740 ? 23.031 -31.281 -24.062 1 93.25 740 GLY B C 1
ATOM 13135 O O . GLY B 1 740 ? 22.234 -30.406 -24.391 1 93.25 740 GLY B O 1
ATOM 13136 N N . VAL B 1 741 ? 24.297 -31.344 -24.375 1 91.75 741 VAL B N 1
ATOM 13137 C CA . VAL B 1 741 ? 24.891 -30.359 -25.281 1 91.75 741 VAL B CA 1
ATOM 13138 C C . VAL B 1 741 ? 25.484 -31.078 -26.5 1 91.75 741 VAL B C 1
ATOM 13140 O O . VAL B 1 741 ? 26.703 -31.25 -26.594 1 91.75 741 VAL B O 1
ATOM 13143 N N . PRO B 1 742 ? 24.672 -31.391 -27.453 1 91.38 742 PRO B N 1
ATOM 13144 C CA . PRO B 1 742 ? 25.125 -32.156 -28.625 1 91.38 742 PRO B CA 1
ATOM 13145 C C . PRO B 1 742 ? 26.219 -31.422 -29.406 1 91.38 742 PRO B C 1
ATOM 13147 O O . PRO B 1 742 ? 27.141 -32.062 -29.922 1 91.38 742 PRO B O 1
ATOM 13150 N N . VAL B 1 743 ? 26.016 -30.125 -29.578 1 90.94 743 VAL B N 1
ATOM 13151 C CA . VAL B 1 743 ? 27 -29.312 -30.297 1 90.94 743 VAL B CA 1
ATOM 13152 C C . VAL B 1 743 ? 27.469 -28.156 -29.406 1 90.94 743 VAL B C 1
ATOM 13154 O O . VAL B 1 743 ? 26.641 -27.438 -28.828 1 90.94 743 VAL B O 1
ATOM 13157 N N . ASN B 1 744 ? 28.766 -28.016 -29.297 1 86.06 744 ASN B N 1
ATOM 13158 C CA . ASN B 1 744 ? 29.359 -26.906 -28.547 1 86.06 744 ASN B CA 1
ATOM 13159 C C . ASN B 1 744 ? 30.609 -26.375 -29.25 1 86.06 744 ASN B C 1
ATOM 13161 O O . ASN B 1 744 ? 31.734 -26.719 -28.875 1 86.06 744 ASN B O 1
ATOM 13165 N N . ASN B 1 745 ? 30.391 -25.578 -30.172 1 82.25 745 ASN B N 1
ATOM 13166 C CA . ASN B 1 745 ? 31.516 -24.922 -30.844 1 82.25 745 ASN B CA 1
ATOM 13167 C C . ASN B 1 745 ? 31.328 -23.422 -30.922 1 82.25 745 ASN B C 1
ATOM 13169 O O . ASN B 1 745 ? 30.328 -22.891 -30.438 1 82.25 745 ASN B O 1
ATOM 13173 N N . ASN B 1 746 ? 32.312 -22.766 -31.438 1 73.81 746 ASN B N 1
ATOM 13174 C CA . ASN B 1 746 ? 32.312 -21.297 -31.438 1 73.81 746 ASN B CA 1
ATOM 13175 C C . ASN B 1 746 ? 31.203 -20.75 -32.312 1 73.81 746 ASN B C 1
ATOM 13177 O O . ASN B 1 746 ? 30.719 -19.625 -32.094 1 73.81 746 ASN B O 1
ATOM 13181 N N . HIS B 1 747 ? 30.766 -21.453 -33.219 1 84.81 747 HIS B N 1
ATOM 13182 C CA . HIS B 1 747 ? 29.797 -20.938 -34.156 1 84.81 747 HIS B CA 1
ATOM 13183 C C . HIS B 1 747 ? 28.391 -21.453 -33.844 1 84.81 747 HIS B C 1
ATOM 13185 O O . HIS B 1 747 ? 27.406 -20.844 -34.25 1 84.81 747 HIS B O 1
ATOM 13191 N N . LEU B 1 748 ? 28.359 -22.625 -33.25 1 90.44 748 LEU B N 1
ATOM 13192 C CA . LEU B 1 748 ? 27.047 -23.234 -33 1 90.44 748 LEU B CA 1
ATOM 13193 C C . LEU B 1 748 ? 27.031 -23.922 -31.656 1 90.44 748 LEU B C 1
ATOM 13195 O O . LEU B 1 748 ? 27.891 -24.75 -31.344 1 90.44 748 LEU B O 1
ATOM 13199 N N . GLN B 1 749 ? 26.109 -23.484 -30.828 1 89.62 749 GLN B N 1
ATOM 13200 C CA . GLN B 1 749 ? 25.859 -24.156 -29.562 1 89.62 749 GLN B CA 1
ATOM 13201 C C . GLN B 1 749 ? 24.422 -24.672 -29.5 1 89.62 749 GLN B C 1
ATOM 13203 O O . GLN B 1 749 ? 23.469 -23.906 -29.719 1 89.62 749 GLN B O 1
ATOM 13208 N N . TRP B 1 750 ? 24.266 -25.938 -29.297 1 94.12 750 TRP B N 1
ATOM 13209 C CA . TRP B 1 750 ? 22.953 -26.578 -29.172 1 94.12 750 TRP B CA 1
ATOM 13210 C C . TRP B 1 750 ? 22.797 -27.25 -27.812 1 94.12 750 TRP B C 1
ATOM 13212 O O . TRP B 1 750 ? 23.578 -28.141 -27.469 1 94.12 750 TRP B O 1
ATOM 13222 N N . THR B 1 751 ? 21.875 -26.766 -26.984 1 92.5 751 THR B N 1
ATOM 13223 C CA . THR B 1 751 ? 21.531 -27.375 -25.703 1 92.5 751 THR B CA 1
ATOM 13224 C C . THR B 1 751 ? 20.125 -27.953 -25.719 1 92.5 751 THR B C 1
ATOM 13226 O O . THR B 1 751 ? 19.188 -27.281 -26.141 1 92.5 751 THR B O 1
ATOM 13229 N N . SER B 1 752 ? 20 -29.141 -25.281 1 95.5 752 SER B N 1
ATOM 13230 C CA . SER B 1 752 ? 18.719 -29.828 -25.203 1 95.5 752 SER B CA 1
ATOM 13231 C C . SER B 1 752 ? 18.422 -30.281 -23.781 1 95.5 752 SER B C 1
ATOM 13233 O O . SER B 1 752 ? 19.281 -30.828 -23.109 1 95.5 752 SER B O 1
ATOM 13235 N N . THR B 1 753 ? 17.234 -29.984 -23.312 1 95.25 753 THR B N 1
ATOM 13236 C CA . THR B 1 753 ? 16.812 -30.359 -21.969 1 95.25 753 THR B CA 1
ATOM 13237 C C . THR B 1 753 ? 15.492 -31.141 -22.016 1 95.25 753 THR B C 1
ATOM 13239 O O . THR B 1 753 ? 14.523 -30.703 -22.641 1 95.25 753 THR B O 1
ATOM 13242 N N . VAL B 1 754 ? 15.508 -32.281 -21.375 1 97.12 754 VAL B N 1
ATOM 13243 C CA . VAL B 1 754 ? 14.305 -33.094 -21.281 1 97.12 754 VAL B CA 1
ATOM 13244 C C . VAL B 1 754 ? 13.938 -33.281 -19.812 1 97.12 754 VAL B C 1
ATOM 13246 O O . VAL B 1 754 ? 14.797 -33.594 -18.984 1 97.12 754 VAL B O 1
ATOM 13249 N N . THR B 1 755 ? 12.719 -33.062 -19.516 1 97 755 THR B N 1
ATOM 13250 C CA . THR B 1 755 ? 12.188 -33.375 -18.203 1 97 755 THR B CA 1
ATOM 13251 C C . THR B 1 755 ? 11.07 -34.438 -18.312 1 97 755 THR B C 1
ATOM 13253 O O . THR B 1 755 ? 10.336 -34.438 -19.297 1 97 755 THR B O 1
ATOM 13256 N N . PHE B 1 756 ? 11.016 -35.25 -17.344 1 97.75 756 PHE B N 1
ATOM 13257 C CA . PHE B 1 756 ? 9.992 -36.281 -17.25 1 97.75 756 PHE B CA 1
ATOM 13258 C C . PHE B 1 756 ? 9.609 -36.531 -15.797 1 97.75 756 PHE B C 1
ATOM 13260 O O . PHE B 1 756 ? 10.477 -36.594 -14.914 1 97.75 756 PHE B O 1
ATOM 13267 N N . ALA B 1 757 ? 8.328 -36.688 -15.539 1 97.5 757 ALA B N 1
ATOM 13268 C CA . ALA B 1 757 ? 7.859 -37 -14.188 1 97.5 757 ALA B CA 1
ATOM 13269 C C . ALA B 1 757 ? 6.609 -37.875 -14.227 1 97.5 757 ALA B C 1
ATOM 13271 O O . ALA B 1 757 ? 5.703 -37.625 -15.023 1 97.5 757 ALA B O 1
ATOM 13272 N N . ALA B 1 758 ? 6.621 -38.812 -13.406 1 97.81 758 ALA B N 1
ATOM 13273 C CA . ALA B 1 758 ? 5.465 -39.688 -13.195 1 97.81 758 ALA B CA 1
ATOM 13274 C C . ALA B 1 758 ? 5.09 -39.75 -11.719 1 97.81 758 ALA B C 1
ATOM 13276 O O . ALA B 1 758 ? 5.965 -39.812 -10.852 1 97.81 758 ALA B O 1
ATOM 13277 N N . ASN B 1 759 ? 3.816 -39.656 -11.438 1 96.75 759 ASN B N 1
ATOM 13278 C CA . ASN B 1 759 ? 3.328 -39.656 -10.062 1 96.75 759 ASN B CA 1
ATOM 13279 C C . ASN B 1 759 ? 2.037 -40.469 -9.93 1 96.75 759 ASN B C 1
ATOM 13281 O O . ASN B 1 759 ? 1.143 -40.344 -10.766 1 96.75 759 ASN B O 1
ATOM 13285 N N . GLU B 1 760 ? 1.979 -41.281 -8.938 1 96.94 760 GLU B N 1
ATOM 13286 C CA . GLU B 1 760 ? 0.758 -41.969 -8.562 1 96.94 760 GLU B CA 1
ATOM 13287 C C . GLU B 1 760 ? 0.207 -41.469 -7.234 1 96.94 760 GLU B C 1
ATOM 13289 O O . GLU B 1 760 ? 0.906 -41.469 -6.219 1 96.94 760 GLU B O 1
ATOM 13294 N N . ASN B 1 761 ? -0.978 -41.062 -7.312 1 96.06 761 ASN B N 1
ATOM 13295 C CA . ASN B 1 761 ? -1.675 -40.531 -6.156 1 96.06 761 ASN B CA 1
ATOM 13296 C C . ASN B 1 761 ? -2.746 -41.469 -5.633 1 96.06 761 ASN B C 1
ATOM 13298 O O . ASN B 1 761 ? -3.424 -42.125 -6.418 1 96.06 761 ASN B O 1
ATOM 13302 N N . GLU B 1 762 ? -2.889 -41.531 -4.281 1 96.56 762 GLU B N 1
ATOM 13303 C CA . GLU B 1 762 ? -3.896 -42.406 -3.676 1 96.56 762 GLU B CA 1
ATOM 13304 C C . GLU B 1 762 ? -4.383 -41.844 -2.346 1 96.56 762 GLU B C 1
ATOM 13306 O O . GLU B 1 762 ? -3.578 -41.469 -1.489 1 96.56 762 GLU B O 1
ATOM 13311 N N . ILE B 1 763 ? -5.656 -41.844 -2.221 1 95.56 763 ILE B N 1
ATOM 13312 C CA . ILE B 1 763 ? -6.234 -41.375 -0.964 1 95.56 763 ILE B CA 1
ATOM 13313 C C . ILE B 1 763 ? -6.84 -42.562 -0.211 1 95.56 763 ILE B C 1
ATOM 13315 O O . ILE B 1 763 ? -7.367 -43.5 -0.824 1 95.56 763 ILE B O 1
ATOM 13319 N N . ARG B 1 764 ? -6.758 -42.531 1.158 1 93.25 764 ARG B N 1
ATOM 13320 C CA . ARG B 1 764 ? -7.301 -43.562 2.02 1 93.25 764 ARG B CA 1
ATOM 13321 C C . ARG B 1 764 ? -7.852 -42.969 3.316 1 93.25 764 ARG B C 1
ATOM 13323 O O . ARG B 1 764 ? -7.621 -41.812 3.615 1 93.25 764 ARG B O 1
ATOM 13330 N N . GLY B 1 765 ? -8.617 -43.812 4.008 1 88.5 765 GLY B N 1
ATOM 13331 C CA . GLY B 1 765 ? -9.109 -43.438 5.328 1 88.5 765 GLY B CA 1
ATOM 13332 C C . GLY B 1 765 ? -10.414 -42.688 5.293 1 88.5 765 GLY B C 1
ATOM 13333 O O . GLY B 1 765 ? -10.781 -42.031 6.273 1 88.5 765 GLY B O 1
ATOM 13334 N N . ILE B 1 766 ? -11.008 -42.656 4.172 1 88.88 766 ILE B N 1
ATOM 13335 C CA . ILE B 1 766 ? -12.305 -42.031 4.051 1 88.88 766 ILE B CA 1
ATOM 13336 C C . ILE B 1 766 ? -13.383 -42.906 4.684 1 88.88 766 ILE B C 1
ATOM 13338 O O . ILE B 1 766 ? -13.547 -44.062 4.289 1 88.88 766 ILE B O 1
ATOM 13342 N N . GLU B 1 767 ? -14.039 -42.344 5.609 1 85.31 767 GLU B N 1
ATOM 13343 C CA . GLU B 1 767 ? -15.148 -43.062 6.215 1 85.31 767 GLU B CA 1
ATOM 13344 C C . GLU B 1 767 ? -16.25 -43.344 5.199 1 85.31 767 GLU B C 1
ATOM 13346 O O . GLU B 1 767 ? -16.688 -42.438 4.496 1 85.31 767 GLU B O 1
ATOM 13351 N N . GLY B 1 768 ? -16.766 -44.531 5.195 1 85.69 768 GLY B N 1
ATOM 13352 C CA . GLY B 1 768 ? -17.797 -44.875 4.227 1 85.69 768 GLY B CA 1
ATOM 13353 C C . GLY B 1 768 ? -17.219 -45.156 2.846 1 85.69 768 GLY B C 1
ATOM 13354 O O . GLY B 1 768 ? -17.953 -45.625 1.958 1 85.69 768 GLY B O 1
ATOM 13355 N N . GLY B 1 769 ? -15.984 -44.781 2.662 1 89.19 769 GLY B N 1
ATOM 13356 C CA . GLY B 1 769 ? -15.258 -45.156 1.467 1 89.19 769 GLY B CA 1
ATOM 13357 C C . GLY B 1 769 ? -15.289 -44.125 0.376 1 89.19 769 GLY B C 1
ATOM 13358 O O . GLY B 1 769 ? -14.422 -44.094 -0.501 1 89.19 769 GLY B O 1
ATOM 13359 N N . VAL B 1 770 ? -16.344 -43.25 0.333 1 91.56 770 VAL B N 1
ATOM 13360 C CA . VAL B 1 770 ? -16.484 -42.281 -0.739 1 91.56 770 VAL B CA 1
ATOM 13361 C C . VAL B 1 770 ? -16.969 -40.938 -0.163 1 91.56 770 VAL B C 1
ATOM 13363 O O . VAL B 1 770 ? -17.844 -40.906 0.714 1 91.56 770 VAL B O 1
ATOM 13366 N N . ILE B 1 771 ? -16.359 -39.875 -0.572 1 89.56 771 ILE B N 1
ATOM 13367 C CA . ILE B 1 771 ? -16.812 -38.531 -0.299 1 89.56 771 ILE B CA 1
ATOM 13368 C C . ILE B 1 771 ? -16.969 -37.75 -1.611 1 89.56 771 ILE B C 1
ATOM 13370 O O . ILE B 1 771 ? -16.031 -37.656 -2.398 1 89.56 771 ILE B O 1
ATOM 13374 N N . ILE B 1 772 ? -18.188 -37.25 -1.814 1 90.25 772 ILE B N 1
ATOM 13375 C CA . ILE B 1 772 ? -18.391 -36.375 -2.961 1 90.25 772 ILE B CA 1
ATOM 13376 C C . ILE B 1 772 ? -17.828 -34.969 -2.662 1 90.25 772 ILE B C 1
ATOM 13378 O O . ILE B 1 772 ? -18.188 -34.375 -1.651 1 90.25 772 ILE B O 1
ATOM 13382 N N . ILE B 1 773 ? -17 -34.531 -3.498 1 89.12 773 ILE B N 1
ATOM 13383 C CA . ILE B 1 773 ? -16.344 -33.25 -3.279 1 89.12 773 ILE B CA 1
ATOM 13384 C C . ILE B 1 773 ? -17.328 -32.125 -3.557 1 89.12 773 ILE B C 1
ATOM 13386 O O . ILE B 1 773 ? -17.969 -32.094 -4.609 1 89.12 773 ILE B O 1
ATOM 13390 N N . PRO B 1 774 ? -17.312 -31.141 -2.695 1 78.88 774 PRO B N 1
ATOM 13391 C CA . PRO B 1 774 ? -18.234 -30.016 -2.896 1 78.88 774 PRO B CA 1
ATOM 13392 C C . PRO B 1 774 ? -17.859 -29.156 -4.109 1 78.88 774 PRO B C 1
ATOM 13394 O O . PRO B 1 774 ? -16.688 -29.094 -4.488 1 78.88 774 PRO B O 1
ATOM 13397 N N . GLU B 1 775 ? -18.891 -28.484 -4.719 1 76 775 GLU B N 1
ATOM 13398 C CA . GLU B 1 775 ? -18.75 -27.547 -5.824 1 76 775 GLU B CA 1
ATOM 13399 C C . GLU B 1 775 ? -18.156 -28.234 -7.059 1 76 775 GLU B C 1
ATOM 13401 O O . GLU B 1 775 ? -17.297 -27.672 -7.742 1 76 775 GLU B O 1
ATOM 13406 N N . SER B 1 776 ? -18.484 -29.453 -7.176 1 85.44 776 SER B N 1
ATOM 13407 C CA . SER B 1 776 ? -18.047 -30.25 -8.32 1 85.44 776 SER B CA 1
ATOM 13408 C C . SER B 1 776 ? -19.25 -30.766 -9.117 1 85.44 776 SER B C 1
ATOM 13410 O O . SER B 1 776 ? -19.125 -31.75 -9.852 1 85.44 776 SER B O 1
ATOM 13412 N N . PHE B 1 777 ? -20.375 -30.156 -8.867 1 82.75 777 PHE B N 1
ATOM 13413 C CA . PHE B 1 777 ? -21.609 -30.625 -9.469 1 82.75 777 PHE B CA 1
ATOM 13414 C C . PHE B 1 777 ? -21.859 -32.094 -9.133 1 82.75 777 PHE B C 1
ATOM 13416 O O . PHE B 1 777 ? -22.391 -32.844 -9.961 1 82.75 777 PHE B O 1
ATOM 13423 N N . SER B 1 778 ? -21.234 -32.531 -8.086 1 87.81 778 SER B N 1
ATOM 13424 C CA . SER B 1 778 ? -21.375 -33.875 -7.535 1 87.81 778 SER B CA 1
ATOM 13425 C C . SER B 1 778 ? -20.766 -34.906 -8.469 1 87.81 778 SER B C 1
ATOM 13427 O O . SER B 1 778 ? -21.234 -36.062 -8.508 1 87.81 778 SER B O 1
ATOM 13429 N N . GLN B 1 779 ? -19.828 -34.5 -9.234 1 93 779 GLN B N 1
ATOM 13430 C CA . GLN B 1 779 ? -19.281 -35.406 -10.227 1 93 779 GLN B CA 1
ATOM 13431 C C . GLN B 1 779 ? -17.859 -35.844 -9.867 1 93 779 GLN B C 1
ATOM 13433 O O . GLN B 1 779 ? -17.266 -36.656 -10.547 1 93 779 GLN B O 1
ATOM 13438 N N . VAL B 1 780 ? -17.281 -35.281 -8.906 1 94.88 780 VAL B N 1
ATOM 13439 C CA . VAL B 1 780 ? -15.922 -35.562 -8.477 1 94.88 780 VAL B CA 1
ATOM 13440 C C . VAL B 1 780 ? -15.938 -36.125 -7.059 1 94.88 780 VAL B C 1
ATOM 13442 O O . VAL B 1 780 ? -16.703 -35.688 -6.203 1 94.88 780 VAL B O 1
ATOM 13445 N N . ALA B 1 781 ? -15.117 -37.156 -6.832 1 94.81 781 ALA B N 1
ATOM 13446 C CA . ALA B 1 781 ? -15.148 -37.812 -5.523 1 94.81 781 ALA B CA 1
ATOM 13447 C C . ALA B 1 781 ? -13.75 -38.188 -5.062 1 94.81 781 ALA B C 1
ATOM 13449 O O . ALA B 1 781 ? -12.812 -38.219 -5.863 1 94.81 781 ALA B O 1
ATOM 13450 N N . ALA B 1 782 ? -13.617 -38.281 -3.824 1 93.56 782 ALA B N 1
ATOM 13451 C CA . ALA B 1 782 ? -12.508 -39 -3.186 1 93.56 782 ALA B CA 1
ATOM 13452 C C . ALA B 1 782 ? -12.922 -40.375 -2.746 1 93.56 782 ALA B C 1
ATOM 13454 O O . ALA B 1 782 ? -13.867 -40.562 -1.979 1 93.56 782 ALA B O 1
ATOM 13455 N N . ILE B 1 783 ? -12.211 -41.375 -3.281 1 95.62 783 ILE B N 1
ATOM 13456 C CA . ILE B 1 783 ? -12.547 -42.75 -3.021 1 95.62 783 ILE B CA 1
ATOM 13457 C C . ILE B 1 783 ? -11.32 -43.5 -2.482 1 95.62 783 ILE B C 1
ATOM 13459 O O . ILE B 1 783 ? -10.219 -43.344 -3.01 1 95.62 783 ILE B O 1
ATOM 13463 N N . ASN B 1 784 ? -11.523 -44.312 -1.438 1 95.69 784 ASN B N 1
ATOM 13464 C CA . ASN B 1 784 ? -10.422 -45.062 -0.861 1 95.69 784 ASN B CA 1
ATOM 13465 C C . ASN B 1 784 ? -9.711 -45.906 -1.913 1 95.69 784 ASN B C 1
ATOM 13467 O O . ASN B 1 784 ? -10.352 -46.719 -2.598 1 95.69 784 ASN B O 1
ATOM 13471 N N . GLY B 1 785 ? -8.438 -45.656 -2.014 1 95.81 785 GLY B N 1
ATOM 13472 C CA . GLY B 1 785 ? -7.621 -46.469 -2.908 1 95.81 785 GLY B CA 1
ATOM 13473 C C . GLY B 1 785 ? -7.488 -45.875 -4.297 1 95.81 785 GLY B C 1
ATOM 13474 O O . GLY B 1 785 ? -6.809 -46.438 -5.16 1 95.81 785 GLY B O 1
ATOM 13475 N N . GLU B 1 786 ? -8.117 -44.844 -4.574 1 96.69 786 GLU B N 1
ATOM 13476 C CA . GLU B 1 786 ? -8.086 -44.188 -5.871 1 96.69 786 GLU B CA 1
ATOM 13477 C C . GLU B 1 786 ? -7.387 -42.812 -5.781 1 96.69 786 GLU B C 1
ATOM 13479 O O . GLU B 1 786 ? -7.223 -42.281 -4.688 1 96.69 786 GLU B O 1
ATOM 13484 N N . PRO B 1 787 ? -6.965 -42.375 -6.953 1 96.31 787 PRO B N 1
ATOM 13485 C CA . PRO B 1 787 ? -6.402 -41 -6.934 1 96.31 787 PRO B CA 1
ATOM 13486 C C . PRO B 1 787 ? -7.422 -39.938 -6.516 1 96.31 787 PRO B C 1
ATOM 13488 O O . PRO B 1 787 ? -8.625 -40.125 -6.734 1 96.31 787 PRO B O 1
ATOM 13491 N N . LEU B 1 788 ? -6.93 -38.875 -5.957 1 94.62 788 LEU B N 1
ATOM 13492 C CA . LEU B 1 788 ? -7.789 -37.75 -5.535 1 94.62 788 LEU B CA 1
ATOM 13493 C C . LEU B 1 788 ? -8.438 -37.094 -6.742 1 94.62 788 LEU B C 1
ATOM 13495 O O . LEU B 1 788 ? -7.758 -36.75 -7.719 1 94.62 788 LEU B O 1
ATOM 13499 N N . GLY B 1 789 ? -9.758 -36.938 -6.656 1 94.94 789 GLY B N 1
ATOM 13500 C CA . GLY B 1 789 ? -10.469 -36.125 -7.641 1 94.94 789 GLY B CA 1
ATOM 13501 C C . GLY B 1 789 ? -10.922 -36.938 -8.844 1 94.94 789 GLY B C 1
ATOM 13502 O O . GLY B 1 789 ? -11.117 -36.375 -9.93 1 94.94 789 GLY B O 1
ATOM 13503 N N . VAL B 1 790 ? -11.055 -38.188 -8.75 1 96.88 790 VAL B N 1
ATOM 13504 C CA . VAL B 1 790 ? -11.555 -39 -9.852 1 96.88 790 VAL B CA 1
ATOM 13505 C C . VAL B 1 790 ? -13 -38.625 -10.164 1 96.88 790 VAL B C 1
ATOM 13507 O O . VAL B 1 790 ? -13.719 -38.125 -9.297 1 96.88 790 VAL B O 1
ATOM 13510 N N . PHE B 1 791 ? -13.336 -38.781 -11.453 1 97.75 791 PHE B N 1
ATOM 13511 C CA . PHE B 1 791 ? -14.734 -38.625 -11.844 1 97.75 791 PHE B CA 1
ATOM 13512 C C . PHE B 1 791 ? -15.555 -39.844 -11.469 1 97.75 791 PHE B C 1
ATOM 13514 O O . PHE B 1 791 ? -15.188 -40.969 -11.797 1 97.75 791 PHE B O 1
ATOM 13521 N N . TYR B 1 792 ? -16.641 -39.594 -10.758 1 97.25 792 TYR B N 1
ATOM 13522 C CA . TYR B 1 792 ? -17.484 -40.656 -10.219 1 97.25 792 TYR B CA 1
ATOM 13523 C C . TYR B 1 792 ? -18.953 -40.375 -10.484 1 97.25 792 TYR B C 1
ATOM 13525 O O . TYR B 1 792 ? -19.562 -39.531 -9.805 1 97.25 792 TYR B O 1
ATOM 13533 N N . SER B 1 793 ? -19.453 -41.094 -11.422 1 96.38 793 SER B N 1
ATOM 13534 C CA . SER B 1 793 ? -20.828 -40.812 -11.836 1 96.38 793 SER B CA 1
ATOM 13535 C C . SER B 1 793 ? -21.391 -41.938 -12.695 1 96.38 793 SER B C 1
ATOM 13537 O O . SER B 1 793 ? -20.891 -43.062 -12.664 1 96.38 793 SER B O 1
ATOM 13539 N N . ASP B 1 794 ? -22.5 -41.625 -13.461 1 95.62 794 ASP B N 1
ATOM 13540 C CA . ASP B 1 794 ? -23.234 -42.594 -14.289 1 95.62 794 ASP B CA 1
ATOM 13541 C C . ASP B 1 794 ? -22.359 -43.094 -15.43 1 95.62 794 ASP B C 1
ATOM 13543 O O . ASP B 1 794 ? -21.672 -42.312 -16.094 1 95.62 794 ASP B O 1
ATOM 13547 N N . ALA B 1 795 ? -22.484 -44.5 -15.602 1 97.19 795 ALA B N 1
ATOM 13548 C CA . ALA B 1 795 ? -21.703 -45.156 -16.641 1 97.19 795 ALA B CA 1
ATOM 13549 C C . ALA B 1 795 ? -22.609 -45.906 -17.609 1 97.19 795 ALA B C 1
ATOM 13551 O O . ALA B 1 795 ? -23.797 -46.062 -17.344 1 97.19 795 ALA B O 1
ATOM 13552 N N . PHE B 1 796 ? -22.016 -46.312 -18.734 1 96.88 796 PHE B N 1
ATOM 13553 C CA . PHE B 1 796 ? -22.703 -47.188 -19.672 1 96.88 796 PHE B CA 1
ATOM 13554 C C . PHE B 1 796 ? -22.828 -48.594 -19.109 1 96.88 796 PHE B C 1
ATOM 13556 O O . PHE B 1 796 ? -21.891 -49.094 -18.484 1 96.88 796 PHE B O 1
ATOM 13563 N N . GLU B 1 797 ? -23.984 -49.156 -19.344 1 96.5 797 GLU B N 1
ATOM 13564 C CA . GLU B 1 797 ? -24.078 -50.594 -19.109 1 96.5 797 GLU B CA 1
ATOM 13565 C C . GLU B 1 797 ? -23.328 -51.375 -20.172 1 96.5 797 GLU B C 1
ATOM 13567 O O . GLU B 1 797 ? -23.453 -51.094 -21.375 1 96.5 797 GLU B O 1
ATOM 13572 N N . ARG B 1 798 ? -22.516 -52.25 -19.766 1 95.31 798 ARG B N 1
ATOM 13573 C CA . ARG B 1 798 ? -21.703 -53.031 -20.703 1 95.31 798 ARG B CA 1
ATOM 13574 C C . ARG B 1 798 ? -21.953 -54.5 -20.531 1 95.31 798 ARG B C 1
ATOM 13576 O O . ARG B 1 798 ? -22.188 -54.969 -19.406 1 95.31 798 ARG B O 1
ATOM 13583 N N . ASP B 1 799 ? -21.938 -55.25 -21.609 1 93.44 799 ASP B N 1
ATOM 13584 C CA . ASP B 1 799 ? -22.109 -56.719 -21.547 1 93.44 799 ASP B CA 1
ATOM 13585 C C . ASP B 1 799 ? -20.797 -57.406 -21.172 1 93.44 799 ASP B C 1
ATOM 13587 O O . ASP B 1 799 ? -19.812 -56.719 -20.875 1 93.44 799 ASP B O 1
ATOM 13591 N N . ALA B 1 800 ? -20.859 -58.688 -21.172 1 92.94 800 ALA B N 1
ATOM 13592 C CA . ALA B 1 800 ? -19.719 -59.469 -20.703 1 92.94 800 ALA B CA 1
ATOM 13593 C C . ALA B 1 800 ? -18.5 -59.281 -21.609 1 92.94 800 ALA B C 1
ATOM 13595 O O . ALA B 1 800 ? -17.359 -59.438 -21.188 1 92.94 800 ALA B O 1
ATOM 13596 N N . SER B 1 801 ? -18.812 -58.938 -22.828 1 94 801 SER B N 1
ATOM 13597 C CA . SER B 1 801 ? -17.719 -58.719 -23.781 1 94 801 SER B CA 1
ATOM 13598 C C . SER B 1 801 ? -17.234 -57.25 -23.734 1 94 801 SER B C 1
ATOM 13600 O O . SER B 1 801 ? -16.281 -56.906 -24.438 1 94 801 SER B O 1
ATOM 13602 N N . GLY B 1 802 ? -17.859 -56.375 -22.938 1 91.38 802 GLY B N 1
ATOM 13603 C CA . GLY B 1 802 ? -17.422 -55 -22.781 1 91.38 802 GLY B CA 1
ATOM 13604 C C . GLY B 1 802 ? -18.156 -54.062 -23.703 1 91.38 802 GLY B C 1
ATOM 13605 O O . GLY B 1 802 ? -17.875 -52.844 -23.719 1 91.38 802 GLY B O 1
ATOM 13606 N N . ASN B 1 803 ? -19.078 -54.562 -24.484 1 92.94 803 ASN B N 1
ATOM 13607 C CA . ASN B 1 803 ? -19.828 -53.688 -25.391 1 92.94 803 ASN B CA 1
ATOM 13608 C C . ASN B 1 803 ? -20.984 -53 -24.703 1 92.94 803 ASN B C 1
ATOM 13610 O O . ASN B 1 803 ? -21.594 -53.562 -23.797 1 92.94 803 ASN B O 1
ATOM 13614 N N . ILE B 1 804 ? -21.234 -51.781 -25.078 1 95.12 804 ILE B N 1
ATOM 13615 C CA . ILE B 1 804 ? -22.344 -51 -24.516 1 95.12 804 ILE B CA 1
ATOM 13616 C C . ILE B 1 804 ? -23.672 -51.688 -24.844 1 95.12 804 ILE B C 1
ATOM 13618 O O . ILE B 1 804 ? -23.938 -52 -26.016 1 95.12 804 ILE B O 1
ATOM 13622 N N . VAL B 1 805 ? -24.438 -51.906 -23.844 1 95.69 805 VAL B N 1
ATOM 13623 C CA . VAL B 1 805 ? -25.766 -52.5 -24.016 1 95.69 805 VAL B CA 1
ATOM 13624 C C . VAL B 1 805 ? -26.734 -51.438 -24.562 1 95.69 805 VAL B C 1
ATOM 13626 O O . VAL B 1 805 ? -26.75 -50.312 -24.078 1 95.69 805 VAL B O 1
ATOM 13629 N N . LYS B 1 806 ? -27.453 -51.812 -25.578 1 94.12 806 LYS B N 1
ATOM 13630 C CA . LYS B 1 806 ? -28.469 -50.938 -26.156 1 94.12 806 LYS B CA 1
ATOM 13631 C C . LYS B 1 806 ? -29.859 -51.5 -25.969 1 94.12 806 LYS B C 1
ATOM 13633 O O . LYS B 1 806 ? -30.047 -52.719 -25.859 1 94.12 806 LYS B O 1
ATOM 13638 N N . ASP B 1 807 ? -30.766 -50.688 -25.844 1 92.88 807 ASP B N 1
ATOM 13639 C CA . ASP B 1 807 ? -32.156 -51.125 -25.703 1 92.88 807 ASP B CA 1
ATOM 13640 C C . ASP B 1 807 ? -32.781 -51.406 -27.062 1 92.88 807 ASP B C 1
ATOM 13642 O O . ASP B 1 807 ? -32.094 -51.5 -28.062 1 92.88 807 ASP B O 1
ATOM 13646 N N . GLU B 1 808 ? -34.156 -51.531 -27.094 1 89.88 808 GLU B N 1
ATOM 13647 C CA . GLU B 1 808 ? -34.875 -51.906 -28.297 1 89.88 808 GLU B CA 1
ATOM 13648 C C . GLU B 1 808 ? -34.812 -50.812 -29.344 1 89.88 808 GLU B C 1
ATOM 13650 O O . GLU B 1 808 ? -34.875 -51.094 -30.547 1 89.88 808 GLU B O 1
ATOM 13655 N N . ASP B 1 809 ? -34.656 -49.625 -28.875 1 88.75 809 ASP B N 1
ATOM 13656 C CA . ASP B 1 809 ? -34.594 -48.5 -29.766 1 88.75 809 ASP B CA 1
ATOM 13657 C C . ASP B 1 809 ? -33.156 -48.188 -30.172 1 88.75 809 ASP B C 1
ATOM 13659 O O . ASP B 1 809 ? -32.875 -47.125 -30.719 1 88.75 809 ASP B O 1
ATOM 13663 N N . ALA B 1 810 ? -32.219 -49.094 -29.828 1 88.38 810 ALA B N 1
ATOM 13664 C CA . ALA B 1 810 ? -30.781 -49 -30.172 1 88.38 810 ALA B CA 1
ATOM 13665 C C . ALA B 1 810 ? -30.109 -47.875 -29.406 1 88.38 810 ALA B C 1
ATOM 13667 O O . ALA B 1 810 ? -29.156 -47.281 -29.891 1 88.38 810 ALA B O 1
ATOM 13668 N N . LEU B 1 811 ? -30.703 -47.469 -28.312 1 94.12 811 LEU B N 1
ATOM 13669 C CA . LEU B 1 811 ? -30.125 -46.438 -27.469 1 94.12 811 LEU B CA 1
ATOM 13670 C C . LEU B 1 811 ? -29.359 -47.062 -26.297 1 94.12 811 LEU B C 1
ATOM 13672 O O . LEU B 1 811 ? -29.766 -48.062 -25.75 1 94.12 811 LEU B O 1
ATOM 13676 N N . PRO B 1 812 ? -28.281 -46.375 -25.953 1 95.25 812 PRO B N 1
ATOM 13677 C CA . PRO B 1 812 ? -27.469 -46.938 -24.859 1 95.25 812 PRO B CA 1
ATOM 13678 C C . PRO B 1 812 ? -28.219 -46.969 -23.531 1 95.25 812 PRO B C 1
ATOM 13680 O O . PRO B 1 812 ? -29.031 -46.062 -23.25 1 95.25 812 PRO B O 1
ATOM 13683 N N . VAL B 1 813 ? -27.844 -48 -22.688 1 95 813 VAL B N 1
ATOM 13684 C CA . VAL B 1 813 ? -28.469 -48.188 -21.375 1 95 813 VAL B CA 1
ATOM 13685 C C . VAL B 1 813 ? -27.484 -47.781 -20.266 1 95 813 VAL B C 1
ATOM 13687 O O . VAL B 1 813 ? -26.297 -48.062 -20.359 1 95 813 VAL B O 1
ATOM 13690 N N . GLU B 1 814 ? -28 -47 -19.297 1 95.69 814 GLU B N 1
ATOM 13691 C CA . GLU B 1 814 ? -27.219 -46.594 -18.125 1 95.69 814 GLU B CA 1
ATOM 13692 C C . GLU B 1 814 ? -27.016 -47.75 -17.156 1 95.69 814 GLU B C 1
ATOM 13694 O O . GLU B 1 814 ? -27.922 -48.531 -16.906 1 95.69 814 GLU B O 1
ATOM 13699 N N . ALA B 1 815 ? -25.812 -47.875 -16.703 1 95.69 815 ALA B N 1
ATOM 13700 C CA . ALA B 1 815 ? -25.516 -48.906 -15.695 1 95.69 815 ALA B CA 1
ATOM 13701 C C . ALA B 1 815 ? -26.078 -48.531 -14.336 1 95.69 815 ALA B C 1
ATOM 13703 O O . ALA B 1 815 ? -26.312 -47.344 -14.062 1 95.69 815 ALA B O 1
ATOM 13704 N N . GLU B 1 816 ? -26.266 -49.562 -13.5 1 93.06 816 GLU B N 1
ATOM 13705 C CA . GLU B 1 816 ? -26.781 -49.281 -12.164 1 93.06 816 GLU B CA 1
ATOM 13706 C C . GLU B 1 816 ? -25.688 -48.75 -11.242 1 93.06 816 GLU B C 1
ATOM 13708 O O . GLU B 1 816 ? -24.562 -49.281 -11.242 1 93.06 816 GLU B O 1
ATOM 13713 N N . GLY B 1 817 ? -26.031 -47.719 -10.531 1 92.06 817 GLY B N 1
ATOM 13714 C CA . GLY B 1 817 ? -25.125 -47.156 -9.523 1 92.06 817 GLY B CA 1
ATOM 13715 C C . GLY B 1 817 ? -24.062 -46.25 -10.109 1 92.06 817 GLY B C 1
ATOM 13716 O O . GLY B 1 817 ? -23.984 -46.062 -11.328 1 92.06 817 GLY B O 1
ATOM 13717 N N . ASP B 1 818 ? -23.297 -45.594 -9.227 1 94 818 ASP B N 1
ATOM 13718 C CA . ASP B 1 818 ? -22.203 -44.719 -9.625 1 94 818 ASP B CA 1
ATOM 13719 C C . ASP B 1 818 ? -20.922 -45.5 -9.852 1 94 818 ASP B C 1
ATOM 13721 O O . ASP B 1 818 ? -20.641 -46.469 -9.141 1 94 818 ASP B O 1
ATOM 13725 N N . HIS B 1 819 ? -20.125 -45.062 -10.859 1 95.5 819 HIS B N 1
ATOM 13726 C CA . HIS B 1 819 ? -18.859 -45.688 -11.219 1 95.5 819 HIS B CA 1
ATOM 13727 C C . HIS B 1 819 ? -17.75 -44.656 -11.391 1 95.5 819 HIS B C 1
ATOM 13729 O O . HIS B 1 819 ? -18.031 -43.469 -11.602 1 95.5 819 HIS B O 1
ATOM 13735 N N . ILE B 1 820 ? -16.531 -45.125 -11.203 1 97.19 820 ILE B N 1
ATOM 13736 C CA . ILE B 1 820 ? -15.398 -44.281 -11.602 1 97.19 820 ILE B CA 1
ATOM 13737 C C . ILE B 1 820 ? -15.336 -44.219 -13.125 1 97.19 820 ILE B C 1
ATOM 13739 O O . ILE B 1 820 ? -15.102 -45.219 -13.797 1 97.19 820 ILE B O 1
ATOM 13743 N N . ILE B 1 821 ? -15.492 -43.094 -13.672 1 97.5 821 ILE B N 1
ATOM 13744 C CA . ILE B 1 821 ? -15.656 -42.969 -15.117 1 97.5 821 ILE B CA 1
ATOM 13745 C C . ILE B 1 821 ? -14.453 -42.25 -15.719 1 97.5 821 ILE B C 1
ATOM 13747 O O . ILE B 1 821 ? -14.336 -42.125 -16.938 1 97.5 821 ILE B O 1
ATOM 13751 N N . GLY B 1 822 ? -13.547 -41.781 -14.945 1 97.5 822 GLY B N 1
ATOM 13752 C CA . GLY B 1 822 ? -12.375 -41.094 -15.453 1 97.5 822 GLY B CA 1
ATOM 13753 C C . GLY B 1 822 ? -11.438 -40.625 -14.352 1 97.5 822 GLY B C 1
ATOM 13754 O O . GLY B 1 822 ? -11.812 -40.594 -13.18 1 97.5 822 GLY B O 1
ATOM 13755 N N . ASP B 1 823 ? -10.219 -40.25 -14.656 1 97.25 823 ASP B N 1
ATOM 13756 C CA . ASP B 1 823 ? -9.164 -39.781 -13.773 1 97.25 823 ASP B CA 1
ATOM 13757 C C . ASP B 1 823 ? -8.453 -38.562 -14.367 1 97.25 823 ASP B C 1
ATOM 13759 O O . ASP B 1 823 ? -7.758 -38.688 -15.383 1 97.25 823 ASP B O 1
ATOM 13763 N N . PRO B 1 824 ? -8.617 -37.438 -13.719 1 96.19 824 PRO B N 1
ATOM 13764 C CA . PRO B 1 824 ? -8.023 -36.219 -14.289 1 96.19 824 PRO B CA 1
ATOM 13765 C C . PRO B 1 824 ? -6.523 -36.125 -14.008 1 96.19 824 PRO B C 1
ATOM 13767 O O . PRO B 1 824 ? -5.867 -35.188 -14.5 1 96.19 824 PRO B O 1
ATOM 13770 N N . ASN B 1 825 ? -5.918 -36.906 -13.18 1 95.69 825 ASN B N 1
ATOM 13771 C CA . ASN B 1 825 ? -4.492 -36.906 -12.867 1 95.69 825 ASN B CA 1
ATOM 13772 C C . ASN B 1 825 ? -3.672 -37.531 -13.984 1 95.69 825 ASN B C 1
ATOM 13774 O O . ASN B 1 825 ? -3.891 -38.719 -14.336 1 95.69 825 ASN B O 1
ATOM 13778 N N . PRO B 1 826 ? -2.721 -36.844 -14.492 1 96.56 826 PRO B N 1
ATOM 13779 C CA . PRO B 1 826 ? -1.915 -37.438 -15.562 1 96.56 826 PRO B CA 1
ATOM 13780 C C . PRO B 1 826 ? -1.045 -38.594 -15.062 1 96.56 826 PRO B C 1
ATOM 13782 O O . PRO B 1 826 ? -0.554 -38.562 -13.93 1 96.56 826 PRO B O 1
ATOM 13785 N N . ASP B 1 827 ? -0.763 -39.531 -15.984 1 97 827 ASP B N 1
ATOM 13786 C CA . ASP B 1 827 ? 0.184 -40.625 -15.68 1 97 827 ASP B CA 1
ATOM 13787 C C . ASP B 1 827 ? 1.616 -40.094 -15.641 1 97 827 ASP B C 1
ATOM 13789 O O . ASP B 1 827 ? 2.422 -40.531 -14.82 1 97 827 ASP B O 1
ATOM 13793 N N . TRP B 1 828 ? 1.854 -39.312 -16.547 1 97.12 828 TRP B N 1
ATOM 13794 C CA . TRP B 1 828 ? 3.154 -38.656 -16.547 1 97.12 828 TRP B CA 1
ATOM 13795 C C . TRP B 1 828 ? 3.102 -37.344 -17.328 1 97.12 828 TRP B C 1
ATOM 13797 O O . TRP B 1 828 ? 2.143 -37.094 -18.062 1 97.12 828 TRP B O 1
ATOM 13807 N N . ASN B 1 829 ? 4.008 -36.438 -17.141 1 97 829 ASN B N 1
ATOM 13808 C CA . ASN B 1 829 ? 4.211 -35.219 -17.906 1 97 829 ASN B CA 1
ATOM 13809 C C . ASN B 1 829 ? 5.695 -34.938 -18.156 1 97 829 ASN B C 1
ATOM 13811 O O . ASN B 1 829 ? 6.555 -35.531 -17.5 1 97 829 ASN B O 1
ATOM 13815 N N . GLY B 1 830 ? 5.934 -34.125 -19.109 1 97.38 830 GLY B N 1
ATOM 13816 C CA . GLY B 1 830 ? 7.309 -33.781 -19.453 1 97.38 830 GLY B CA 1
ATOM 13817 C C . GLY B 1 830 ? 7.422 -32.625 -20.422 1 97.38 830 GLY B C 1
ATOM 13818 O O . GLY B 1 830 ? 6.41 -32.094 -20.875 1 97.38 830 GLY B O 1
ATOM 13819 N N . SER B 1 831 ? 8.648 -32.281 -20.641 1 97.81 831 SER B N 1
ATOM 13820 C CA . SER B 1 831 ? 8.945 -31.188 -21.578 1 97.81 831 SER B CA 1
ATOM 13821 C C . SER B 1 831 ? 10.25 -31.438 -22.312 1 97.81 831 SER B C 1
ATOM 13823 O O . SER B 1 831 ? 11.133 -32.156 -21.812 1 97.81 831 SER B O 1
ATOM 13825 N N . PHE B 1 832 ? 10.312 -31 -23.484 1 98 832 PHE B N 1
ATOM 13826 C CA . PHE B 1 832 ? 11.5 -31.047 -24.328 1 98 832 PHE B CA 1
ATOM 13827 C C . PHE B 1 832 ? 11.867 -29.656 -24.828 1 98 832 PHE B C 1
ATOM 13829 O O . PHE B 1 832 ? 11.117 -29.047 -25.609 1 98 832 PHE B O 1
ATOM 13836 N N . ILE B 1 833 ? 12.969 -29.125 -24.375 1 96.44 833 ILE B N 1
ATOM 13837 C CA . ILE B 1 833 ? 13.391 -27.766 -24.703 1 96.44 833 ILE B CA 1
ATOM 13838 C C . ILE B 1 833 ? 14.68 -27.812 -25.516 1 96.44 833 ILE B C 1
ATOM 13840 O O . ILE B 1 833 ? 15.633 -28.5 -25.156 1 96.44 833 ILE B O 1
ATOM 13844 N N . ASN B 1 834 ? 14.727 -27.125 -26.578 1 96.38 834 ASN B N 1
ATOM 13845 C CA . ASN B 1 834 ? 15.914 -26.969 -27.422 1 96.38 834 ASN B CA 1
ATOM 13846 C C . ASN B 1 834 ? 16.312 -25.516 -27.547 1 96.38 834 ASN B C 1
ATOM 13848 O O . ASN B 1 834 ? 15.477 -24.656 -27.844 1 96.38 834 ASN B O 1
ATOM 13852 N N . GLU B 1 835 ? 17.531 -25.234 -27.312 1 93.75 835 GLU B N 1
ATOM 13853 C CA . GLU B 1 835 ? 18.109 -23.906 -27.453 1 93.75 835 GLU B CA 1
ATOM 13854 C C . GLU B 1 835 ? 19.328 -23.938 -28.375 1 93.75 835 GLU B C 1
ATOM 13856 O O . GLU B 1 835 ? 20.266 -24.703 -28.156 1 93.75 835 GLU B O 1
ATOM 13861 N N . VAL B 1 836 ? 19.297 -23.125 -29.391 1 95.38 836 VAL B N 1
ATOM 13862 C CA . VAL B 1 836 ? 20.375 -23.094 -30.375 1 95.38 836 VAL B CA 1
ATOM 13863 C C . VAL B 1 836 ? 20.891 -21.656 -30.531 1 95.38 836 VAL B C 1
ATOM 13865 O O . VAL B 1 836 ? 20.109 -20.734 -30.766 1 95.38 836 VAL B O 1
ATOM 13868 N N . SER B 1 837 ? 22.078 -21.516 -30.344 1 92.81 837 SER B N 1
ATOM 13869 C CA . SER B 1 837 ? 22.75 -20.234 -30.562 1 92.81 837 SER B CA 1
ATOM 13870 C C . SER B 1 837 ? 23.703 -20.297 -31.734 1 92.81 837 SER B C 1
ATOM 13872 O O . SER B 1 837 ? 24.547 -21.203 -31.812 1 92.81 837 SER B O 1
ATOM 13874 N N . ILE B 1 838 ? 23.578 -19.422 -32.656 1 94.38 838 ILE B N 1
ATOM 13875 C CA . ILE B 1 838 ? 24.469 -19.344 -33.812 1 94.38 838 ILE B CA 1
ATOM 13876 C C . ILE B 1 838 ? 25.281 -18.047 -33.719 1 94.38 838 ILE B C 1
ATOM 13878 O O . ILE B 1 838 ? 24.75 -16.953 -33.906 1 94.38 838 ILE B O 1
ATOM 13882 N N . GLY B 1 839 ? 26.5 -18.219 -33.562 1 88.5 839 GLY B N 1
ATOM 13883 C CA . GLY B 1 839 ? 27.328 -17.062 -33.312 1 88.5 839 GLY B CA 1
ATOM 13884 C C . GLY B 1 839 ? 26.922 -16.297 -32.062 1 88.5 839 GLY B C 1
ATOM 13885 O O . GLY B 1 839 ? 26.516 -16.891 -31.078 1 88.5 839 GLY B O 1
ATOM 13886 N N . ARG B 1 840 ? 27.172 -15.008 -32.219 1 83.38 840 ARG B N 1
ATOM 13887 C CA . ARG B 1 840 ? 26.812 -14.164 -31.094 1 83.38 840 ARG B CA 1
ATOM 13888 C C . ARG B 1 840 ? 25.5 -13.43 -31.344 1 83.38 840 ARG B C 1
ATOM 13890 O O . ARG B 1 840 ? 24.984 -12.75 -30.469 1 83.38 840 ARG B O 1
ATOM 13897 N N . ASN B 1 841 ? 24.906 -13.688 -32.438 1 91.44 841 ASN B N 1
ATOM 13898 C CA . ASN B 1 841 ? 23.812 -12.812 -32.844 1 91.44 841 ASN B CA 1
ATOM 13899 C C . ASN B 1 841 ? 22.469 -13.531 -32.812 1 91.44 841 ASN B C 1
ATOM 13901 O O . ASN B 1 841 ? 21.453 -12.938 -32.469 1 91.44 841 ASN B O 1
ATOM 13905 N N . TRP B 1 842 ? 22.5 -14.852 -33.25 1 94.94 842 TRP B N 1
ATOM 13906 C CA . TRP B 1 842 ? 21.219 -15.531 -33.375 1 94.94 842 TRP B CA 1
ATOM 13907 C C . TRP B 1 842 ? 20.984 -16.5 -32.219 1 94.94 842 TRP B C 1
ATOM 13909 O O . TRP B 1 842 ? 21.875 -17.25 -31.844 1 94.94 842 TRP B O 1
ATOM 13919 N N . ASN B 1 843 ? 19.828 -16.5 -31.672 1 94.06 843 ASN B N 1
ATOM 13920 C CA . ASN B 1 843 ? 19.391 -17.469 -30.672 1 94.06 843 ASN B CA 1
ATOM 13921 C C . ASN B 1 843 ? 18 -18 -30.984 1 94.06 843 ASN B C 1
ATOM 13923 O O . ASN B 1 843 ? 17.094 -17.219 -31.328 1 94.06 843 ASN B O 1
ATOM 13927 N N . PHE B 1 844 ? 17.875 -19.281 -30.953 1 95.62 844 PHE B N 1
ATOM 13928 C CA . PHE B 1 844 ? 16.594 -19.953 -31.188 1 95.62 844 PHE B CA 1
ATOM 13929 C C . PHE B 1 844 ? 16.234 -20.844 -30 1 95.62 844 PHE B C 1
ATOM 13931 O O . PHE B 1 844 ? 17.109 -21.5 -29.406 1 95.62 844 PHE B O 1
ATOM 13938 N N . ARG B 1 845 ? 14.984 -20.875 -29.625 1 95.44 845 ARG B N 1
ATOM 13939 C CA . ARG B 1 845 ? 14.5 -21.719 -28.531 1 95.44 845 ARG B CA 1
ATOM 13940 C C . ARG B 1 845 ? 13.133 -22.312 -28.859 1 95.44 845 ARG B C 1
ATOM 13942 O O . ARG B 1 845 ? 12.273 -21.625 -29.422 1 95.44 845 ARG B O 1
ATOM 13949 N N . ALA B 1 846 ? 12.945 -23.531 -28.594 1 96.19 846 ALA B N 1
ATOM 13950 C CA . ALA B 1 846 ? 11.664 -24.219 -28.734 1 96.19 846 ALA B CA 1
ATOM 13951 C C . ALA B 1 846 ? 11.391 -25.125 -27.547 1 96.19 846 ALA B C 1
ATOM 13953 O O . ALA B 1 846 ? 12.289 -25.812 -27.062 1 96.19 846 ALA B O 1
ATOM 13954 N N . GLN B 1 847 ? 10.203 -25.078 -27.078 1 96.94 847 GLN B N 1
ATOM 13955 C CA . GLN B 1 847 ? 9.781 -25.906 -25.953 1 96.94 847 GLN B CA 1
ATOM 13956 C C . GLN B 1 847 ? 8.508 -26.672 -26.266 1 96.94 847 GLN B C 1
ATOM 13958 O O . GLN B 1 847 ? 7.477 -26.062 -26.594 1 96.94 847 GLN B O 1
ATOM 13963 N N . LEU B 1 848 ? 8.562 -27.969 -26.172 1 97.88 848 LEU B N 1
ATOM 13964 C CA . LEU B 1 848 ? 7.41 -28.844 -26.297 1 97.88 848 LEU B CA 1
ATOM 13965 C C . LEU B 1 848 ? 7.008 -29.422 -24.938 1 97.88 848 LEU B C 1
ATOM 13967 O O . LEU B 1 848 ? 7.84 -29.984 -24.234 1 97.88 848 LEU B O 1
ATOM 13971 N N . ASP B 1 849 ? 5.777 -29.266 -24.609 1 97.31 849 ASP B N 1
ATOM 13972 C CA . ASP B 1 849 ? 5.242 -29.812 -23.375 1 97.31 849 ASP B CA 1
ATOM 13973 C C . ASP B 1 849 ? 4.316 -31 -23.656 1 97.31 849 ASP B C 1
ATOM 13975 O O . ASP B 1 849 ? 3.561 -30.984 -24.625 1 97.31 849 ASP B O 1
ATOM 13979 N N . VAL B 1 850 ? 4.383 -31.984 -22.75 1 97.56 850 VAL B N 1
ATOM 13980 C CA . VAL B 1 850 ? 3.551 -33.156 -22.906 1 97.56 850 VAL B CA 1
ATOM 13981 C C . VAL B 1 850 ? 2.85 -33.469 -21.578 1 97.56 850 VAL B C 1
ATOM 13983 O O . VAL B 1 850 ? 3.453 -33.375 -20.516 1 97.56 850 VAL B O 1
ATOM 13986 N N . THR B 1 851 ? 1.631 -33.688 -21.609 1 97.12 851 THR B N 1
ATOM 13987 C CA . THR B 1 851 ? 0.834 -34.312 -20.562 1 97.12 851 THR B CA 1
ATOM 13988 C C . THR B 1 851 ? 0.11 -35.562 -21.109 1 97.12 851 THR B C 1
ATOM 13990 O O . THR B 1 851 ? -0.589 -35.469 -22.109 1 97.12 851 THR B O 1
ATOM 13993 N N . TYR B 1 852 ? 0.247 -36.688 -20.328 1 97.5 852 TYR B N 1
ATOM 13994 C CA . TYR B 1 852 ? -0.283 -37.906 -20.891 1 97.5 852 TYR B CA 1
ATOM 13995 C C . TYR B 1 852 ? -1.1 -38.688 -19.859 1 97.5 852 TYR B C 1
ATOM 13997 O O . TYR B 1 852 ? -0.676 -38.812 -18.703 1 97.5 852 TYR B O 1
ATOM 14005 N N . GLY B 1 853 ? -2.279 -39.125 -20.312 1 97.25 853 GLY B N 1
ATOM 14006 C CA . GLY B 1 853 ? -3.035 -40.094 -19.547 1 97.25 853 GLY B CA 1
ATOM 14007 C C . GLY B 1 853 ? -4.137 -39.5 -18.703 1 97.25 853 GLY B C 1
ATOM 14008 O O . GLY B 1 853 ? -4.891 -40.188 -18.047 1 97.25 853 GLY B O 1
ATOM 14009 N N . ASN B 1 854 ? -4.281 -38.281 -18.641 1 96.62 854 ASN B N 1
ATOM 14010 C CA . ASN B 1 854 ? -5.352 -37.656 -17.875 1 96.62 854 ASN B CA 1
ATOM 14011 C C . ASN B 1 854 ? -6.652 -37.594 -18.672 1 96.62 854 ASN B C 1
ATOM 14013 O O . ASN B 1 854 ? -6.637 -37.531 -19.906 1 96.62 854 ASN B O 1
ATOM 14017 N N . ASP B 1 855 ? -7.723 -37.562 -17.922 1 97.69 855 ASP B N 1
ATOM 14018 C CA . ASP B 1 855 ? -9.047 -37.375 -18.516 1 97.69 855 ASP B CA 1
ATOM 14019 C C . ASP B 1 855 ? -9.594 -35.969 -18.25 1 97.69 855 ASP B C 1
ATOM 14021 O O . ASP B 1 855 ? -9.219 -35.344 -17.25 1 97.69 855 ASP B O 1
ATOM 14025 N N . VAL B 1 856 ? -10.414 -35.531 -19.172 1 97.62 856 VAL B N 1
ATOM 14026 C CA . VAL B 1 856 ? -11.102 -34.25 -19 1 97.62 856 VAL B CA 1
ATOM 14027 C C . VAL B 1 856 ? -12.609 -34.469 -19.094 1 97.62 856 VAL B C 1
ATOM 14029 O O . VAL B 1 856 ? -13.094 -35.219 -19.938 1 97.62 856 VAL B O 1
ATOM 14032 N N . PHE B 1 857 ? -13.328 -33.906 -18.109 1 97.19 857 PHE B N 1
ATOM 14033 C CA . PHE B 1 857 ? -14.789 -33.906 -18.156 1 97.19 857 PHE B CA 1
ATOM 14034 C C . PHE B 1 857 ? -15.289 -32.719 -18.984 1 97.19 857 PHE B C 1
ATOM 14036 O O . PHE B 1 857 ? -15.234 -31.578 -18.562 1 97.19 857 PHE B O 1
ATOM 14043 N N . ASN B 1 858 ? -15.766 -33.031 -20.172 1 96.44 858 ASN B N 1
ATOM 14044 C CA . ASN B 1 858 ? -16.25 -32 -21.094 1 96.44 858 ASN B CA 1
ATOM 14045 C C . ASN B 1 858 ? -17.719 -31.672 -20.844 1 96.44 858 ASN B C 1
ATOM 14047 O O . ASN B 1 858 ? -18.578 -32 -21.656 1 96.44 858 ASN B O 1
ATOM 14051 N N . PHE B 1 859 ? -17.906 -30.953 -19.828 1 92.75 859 PHE B N 1
ATOM 14052 C CA . PHE B 1 859 ? -19.25 -30.547 -19.438 1 92.75 859 PHE B CA 1
ATOM 14053 C C . PHE B 1 859 ? -19.844 -29.578 -20.453 1 92.75 859 PHE B C 1
ATOM 14055 O O . PHE B 1 859 ? -21.062 -29.516 -20.625 1 92.75 859 PHE B O 1
ATOM 14062 N N . THR B 1 860 ? -19.016 -28.875 -21.172 1 92.38 860 THR B N 1
ATOM 14063 C CA . THR B 1 860 ? -19.422 -27.953 -22.234 1 92.38 860 THR B CA 1
ATOM 14064 C C . THR B 1 860 ? -20.125 -28.703 -23.359 1 92.38 860 THR B C 1
ATOM 14066 O O . THR B 1 860 ? -21.219 -28.344 -23.781 1 92.38 860 THR B O 1
ATOM 14069 N N . GLU B 1 861 ? -19.5 -29.75 -23.844 1 93.94 861 GLU B N 1
ATOM 14070 C CA . GLU B 1 861 ? -20.078 -30.578 -24.891 1 93.94 861 GLU B CA 1
ATOM 14071 C C . GLU B 1 861 ? -21.391 -31.219 -24.438 1 93.94 861 GLU B C 1
ATOM 14073 O O . GLU B 1 861 ? -22.328 -31.344 -25.219 1 93.94 861 GLU B O 1
ATOM 14078 N N . ARG B 1 862 ? -21.438 -31.641 -23.219 1 94.25 862 ARG B N 1
ATOM 14079 C CA . ARG B 1 862 ? -22.641 -32.25 -22.656 1 94.25 862 ARG B CA 1
ATOM 14080 C C . ARG B 1 862 ? -23.844 -31.312 -22.797 1 94.25 862 ARG B C 1
ATOM 14082 O O . ARG B 1 862 ? -24.891 -31.719 -23.312 1 94.25 862 ARG B O 1
ATOM 14089 N N . LEU B 1 863 ? -23.672 -30.156 -22.359 1 89.44 863 LEU B N 1
ATOM 14090 C CA . LEU B 1 863 ? -24.781 -29.203 -22.359 1 89.44 863 LEU B CA 1
ATOM 14091 C C . LEU B 1 863 ? -25.141 -28.797 -23.781 1 89.44 863 LEU B C 1
ATOM 14093 O O . LEU B 1 863 ? -26.328 -28.766 -24.141 1 89.44 863 LEU B O 1
ATOM 14097 N N . GLY B 1 864 ? -24.219 -28.578 -24.578 1 89.75 864 GLY B N 1
ATOM 14098 C CA . GLY B 1 864 ? -24.484 -28.125 -25.938 1 89.75 864 GLY B CA 1
ATOM 14099 C C . GLY B 1 864 ? -25.094 -29.219 -26.812 1 89.75 864 GLY B C 1
ATOM 14100 O O . GLY B 1 864 ? -25.688 -28.922 -27.844 1 89.75 864 GLY B O 1
ATOM 14101 N N . SER B 1 865 ? -24.984 -30.391 -26.406 1 91 865 SER B N 1
ATOM 14102 C CA . SER B 1 865 ? -25.484 -31.516 -27.203 1 91 865 SER B CA 1
ATOM 14103 C C . SER B 1 865 ? -26.922 -31.844 -26.844 1 91 865 SER B C 1
ATOM 14105 O O . SER B 1 865 ? -27.578 -32.625 -27.547 1 91 865 SER B O 1
ATOM 14107 N N . LEU B 1 866 ? -27.297 -31.281 -25.766 1 90.19 866 LEU B N 1
ATOM 14108 C CA . LEU B 1 866 ? -28.688 -31.484 -25.391 1 90.19 866 LEU B CA 1
ATOM 14109 C C . LEU B 1 866 ? -29.625 -30.688 -26.312 1 90.19 866 LEU B C 1
ATOM 14111 O O . LEU B 1 866 ? -29.375 -29.516 -26.578 1 90.19 866 LEU B O 1
ATOM 14115 N N . GLY B 1 867 ? -30.641 -31.312 -26.672 1 83.06 867 GLY B N 1
ATOM 14116 C CA . GLY B 1 867 ? -31.578 -30.703 -27.609 1 83.06 867 GLY B CA 1
ATOM 14117 C C . GLY B 1 867 ? -32.156 -29.391 -27.125 1 83.06 867 GLY B C 1
ATOM 14118 O O . GLY B 1 867 ? -32.406 -28.484 -27.922 1 83.06 867 GLY B O 1
ATOM 14119 N N . ALA B 1 868 ? -32.25 -29.234 -25.828 1 79.62 868 ALA B N 1
ATOM 14120 C CA . ALA B 1 868 ? -32.812 -28.016 -25.25 1 79.62 868 ALA B CA 1
ATOM 14121 C C . ALA B 1 868 ? -31.953 -26.812 -25.594 1 79.62 868 ALA B C 1
ATOM 14123 O O . ALA B 1 868 ? -32.469 -25.688 -25.734 1 79.62 868 ALA B O 1
ATOM 14124 N N . PHE B 1 869 ? -30.703 -27.031 -25.812 1 82.38 869 PHE B N 1
ATOM 14125 C CA . PHE B 1 869 ? -29.781 -25.953 -26.172 1 82.38 869 PHE B CA 1
ATOM 14126 C C . PHE B 1 869 ? -29.312 -26.109 -27.609 1 82.38 869 PHE B C 1
ATOM 14128 O O . PHE B 1 869 ? -29.453 -25.188 -28.422 1 82.38 869 PHE B O 1
ATOM 14135 N N . GLY B 1 870 ? -28.766 -27.344 -27.859 1 82.62 870 GLY B N 1
ATOM 14136 C CA . GLY B 1 870 ? -28.484 -27.812 -29.219 1 82.62 870 GLY B CA 1
ATOM 14137 C C . GLY B 1 870 ? -27.438 -26.969 -29.922 1 82.62 870 GLY B C 1
ATOM 14138 O O . GLY B 1 870 ? -27.531 -26.734 -31.141 1 82.62 870 GLY B O 1
ATOM 14139 N N . THR B 1 871 ? -26.484 -26.469 -29.281 1 87.81 871 THR B N 1
ATOM 14140 C CA . THR B 1 871 ? -25.531 -25.516 -29.828 1 87.81 871 THR B CA 1
ATOM 14141 C C . THR B 1 871 ? -24.328 -26.234 -30.438 1 87.81 871 THR B C 1
ATOM 14143 O O . THR B 1 871 ? -23.641 -25.688 -31.297 1 87.81 871 THR B O 1
ATOM 14146 N N . MET B 1 872 ? -24.109 -27.469 -30.109 1 92.12 872 MET B N 1
ATOM 14147 C CA . MET B 1 872 ? -22.875 -28.141 -30.5 1 92.12 872 MET B CA 1
ATOM 14148 C C . MET B 1 872 ? -23.109 -29.031 -31.719 1 92.12 872 MET B C 1
ATOM 14150 O O . MET B 1 872 ? -24.234 -29.438 -31.984 1 92.12 872 MET B O 1
ATOM 14154 N N . LYS B 1 873 ? -22.062 -29.359 -32.344 1 91.5 873 LYS B N 1
ATOM 14155 C CA . LYS B 1 873 ? -22.078 -30.172 -33.562 1 91.5 873 LYS B CA 1
ATOM 14156 C C . LYS B 1 873 ? -22.656 -31.547 -33.281 1 91.5 873 LYS B C 1
ATOM 14158 O O . LYS B 1 873 ? -23.312 -32.125 -34.156 1 91.5 873 LYS B O 1
ATOM 14163 N N . THR B 1 874 ? -22.438 -32.031 -32.156 1 91.38 874 THR B N 1
ATOM 14164 C CA . THR B 1 874 ? -22.953 -33.344 -31.812 1 91.38 874 THR B CA 1
ATOM 14165 C C . THR B 1 874 ? -24.469 -33.406 -31.984 1 91.38 874 THR B C 1
ATOM 14167 O O . THR B 1 874 ? -25.016 -34.438 -32.375 1 91.38 874 THR B O 1
ATOM 14170 N N . TYR B 1 875 ? -25.141 -32.406 -31.641 1 90.31 875 TYR B N 1
ATOM 14171 C CA . TYR B 1 875 ? -26.578 -32.375 -31.844 1 90.31 875 TYR B CA 1
ATOM 14172 C C . TYR B 1 875 ? -26.922 -32.281 -33.344 1 90.31 875 TYR B C 1
ATOM 14174 O O . TYR B 1 875 ? -27.938 -32.812 -33.781 1 90.31 875 TYR B O 1
ATOM 14182 N N . GLU B 1 876 ? -26.078 -31.578 -34.031 1 89.12 876 GLU B N 1
ATOM 14183 C CA . GLU B 1 876 ? -26.25 -31.531 -35.469 1 89.12 876 GLU B CA 1
ATOM 14184 C C . GLU B 1 876 ? -26.297 -32.938 -36.062 1 89.12 876 GLU B C 1
ATOM 14186 O O . GLU B 1 876 ? -27.094 -33.219 -36.969 1 89.12 876 GLU B O 1
ATOM 14191 N N . ARG B 1 877 ? -25.531 -33.812 -35.594 1 90.25 877 ARG B N 1
ATOM 14192 C CA . ARG B 1 877 ? -25.469 -35.188 -36.094 1 90.25 877 ARG B CA 1
ATOM 14193 C C . ARG B 1 877 ? -26.797 -35.906 -35.844 1 90.25 877 ARG B C 1
ATOM 14195 O O . ARG B 1 877 ? -27.188 -36.75 -36.656 1 90.25 877 ARG B O 1
ATOM 14202 N N . GLU B 1 878 ? -27.344 -35.656 -34.719 1 88.12 878 GLU B N 1
ATOM 14203 C CA . GLU B 1 878 ? -28.656 -36.219 -34.469 1 88.12 878 GLU B CA 1
ATOM 14204 C C . GLU B 1 878 ? -29.703 -35.688 -35.438 1 88.12 878 GLU B C 1
ATOM 14206 O O . GLU B 1 878 ? -30.5 -36.438 -36 1 88.12 878 GLU B O 1
ATOM 14211 N N . LEU B 1 879 ? -29.656 -34.375 -35.656 1 84.94 879 LEU B N 1
ATOM 14212 C CA . LEU B 1 879 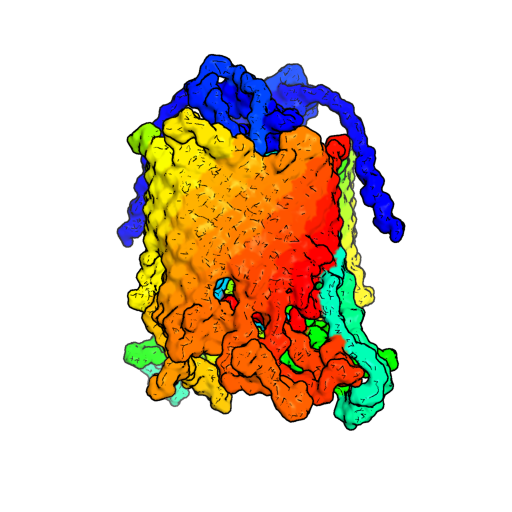? -30.609 -33.719 -36.562 1 84.94 879 LEU B CA 1
ATOM 14213 C C . LEU B 1 879 ? -30.422 -34.188 -38 1 84.94 879 LEU B C 1
ATOM 14215 O O . LEU B 1 879 ? -31.391 -34.281 -38.75 1 84.94 879 LEU B O 1
ATOM 14219 N N . GLU B 1 880 ? -29.25 -34.531 -38.312 1 87.25 880 GLU B N 1
ATOM 14220 C CA . GLU B 1 880 ? -28.938 -34.938 -39.688 1 87.25 880 GLU B CA 1
ATOM 14221 C C . GLU B 1 880 ? -29.125 -36.438 -39.875 1 87.25 880 GLU B C 1
ATOM 14223 O O . GLU B 1 880 ? -29 -36.938 -41 1 87.25 880 GLU B O 1
ATOM 14228 N N . GLY B 1 881 ? -29.359 -37.125 -38.781 1 86.19 881 GLY B N 1
ATOM 14229 C CA . GLY B 1 881 ? -29.672 -38.531 -38.875 1 86.19 881 GLY B CA 1
ATOM 14230 C C . GLY B 1 881 ? -28.469 -39.438 -38.688 1 86.19 881 GLY B C 1
ATOM 14231 O O . GLY B 1 881 ? -28.578 -40.656 -38.812 1 86.19 881 GLY B O 1
ATOM 14232 N N . ASP B 1 882 ? -27.406 -38.812 -38.5 1 88.81 882 ASP B N 1
ATOM 14233 C CA . ASP B 1 882 ? -26.203 -39.594 -38.25 1 88.81 882 ASP B CA 1
ATOM 14234 C C . ASP B 1 882 ? -26.312 -40.375 -36.938 1 88.81 882 ASP B C 1
ATOM 14236 O O . ASP B 1 882 ? -25.656 -41.406 -36.75 1 88.81 882 ASP B O 1
ATOM 14240 N N . LEU B 1 883 ? -27.062 -39.812 -36 1 89.06 883 LEU B N 1
ATOM 14241 C CA . LEU B 1 883 ? -27.391 -40.438 -34.75 1 89.06 883 LEU B CA 1
ATOM 14242 C C . LEU B 1 883 ? -28.891 -40.719 -34.656 1 89.06 883 LEU B C 1
ATOM 14244 O O . LEU B 1 883 ? -29.688 -39.969 -35.219 1 89.06 883 LEU B O 1
ATOM 14248 N N . PRO B 1 884 ? -29.219 -41.812 -33.906 1 88.75 884 PRO B N 1
ATOM 14249 C CA . PRO B 1 884 ? -30.641 -42.062 -33.75 1 88.75 884 PRO B CA 1
ATOM 14250 C C . PRO B 1 884 ? -31.359 -40.938 -33 1 88.75 884 PRO B C 1
ATOM 14252 O O . PRO B 1 884 ? -30.75 -40.25 -32.188 1 88.75 884 PRO B O 1
ATOM 14255 N N . GLU B 1 885 ? -32.625 -40.812 -33.344 1 85.31 885 GLU B N 1
ATOM 14256 C CA . GLU B 1 885 ? -33.438 -39.812 -32.656 1 85.31 885 GLU B CA 1
ATOM 14257 C C . GLU B 1 885 ? -33.469 -40.094 -31.156 1 85.31 885 GLU B C 1
ATOM 14259 O O . GLU B 1 885 ? -33.688 -41.219 -30.734 1 85.31 885 GLU B O 1
ATOM 14264 N N . GLY B 1 886 ? -33.156 -39.094 -30.359 1 89 886 GLY B N 1
ATOM 14265 C CA . GLY B 1 886 ? -33.188 -39.188 -28.906 1 89 886 GLY B CA 1
ATOM 14266 C C . GLY B 1 886 ? -31.875 -39.625 -28.297 1 89 886 GLY B C 1
ATOM 14267 O O . GLY B 1 886 ? -31.75 -39.719 -27.078 1 89 886 GLY B O 1
ATOM 14268 N N . TYR B 1 887 ? -31 -39.875 -29.188 1 92.25 887 TYR B N 1
ATOM 14269 C CA . TYR B 1 887 ? -29.688 -40.344 -28.719 1 92.25 887 TYR B CA 1
ATOM 14270 C C . TYR B 1 887 ? -29.094 -39.406 -27.703 1 92.25 887 TYR B C 1
ATOM 14272 O O . TYR B 1 887 ? -28.688 -39.812 -26.609 1 92.25 887 TYR B O 1
ATOM 14280 N N . ASN B 1 888 ? -29 -38.125 -28.031 1 92.5 888 ASN B N 1
ATOM 14281 C CA . ASN B 1 888 ? -28.359 -37.125 -27.156 1 92.5 888 ASN B CA 1
ATOM 14282 C C . ASN B 1 888 ? -29.109 -36.969 -25.844 1 92.5 888 ASN B C 1
ATOM 14284 O O . ASN B 1 888 ? -28.516 -36.719 -24.797 1 92.5 888 ASN B O 1
ATOM 14288 N N . ALA B 1 889 ? -30.344 -37.031 -25.844 1 92.94 889 ALA B N 1
ATOM 14289 C CA . ALA B 1 889 ? -31.141 -37 -24.609 1 92.94 889 ALA B CA 1
ATOM 14290 C C . ALA B 1 889 ? -30.812 -38.188 -23.719 1 92.94 889 ALA B C 1
ATOM 14292 O O . ALA B 1 889 ? -30.797 -38.062 -22.484 1 92.94 889 ALA B O 1
ATOM 14293 N N . ARG B 1 890 ? -30.656 -39.312 -24.375 1 93 890 ARG B N 1
ATOM 14294 C CA . ARG B 1 890 ? -30.359 -40.531 -23.625 1 93 890 ARG B CA 1
ATOM 14295 C C . ARG B 1 890 ? -28.984 -40.469 -22.969 1 93 890 ARG B C 1
ATOM 14297 O O . ARG B 1 890 ? -28.844 -40.75 -21.781 1 93 890 ARG B O 1
ATOM 14304 N N . VAL B 1 891 ? -28.031 -40.031 -23.719 1 94.75 891 VAL B N 1
ATOM 14305 C CA . VAL B 1 891 ? -26.672 -40.062 -23.203 1 94.75 891 VAL B CA 1
ATOM 14306 C C . VAL B 1 891 ? -26.422 -38.875 -22.312 1 94.75 891 VAL B C 1
ATOM 14308 O O . VAL B 1 891 ? -25.438 -38.812 -21.578 1 94.75 891 VAL B O 1
ATOM 14311 N N . PHE B 1 892 ? -27.297 -37.906 -22.266 1 94.88 892 PHE B N 1
ATOM 14312 C CA . PHE B 1 892 ? -27.141 -36.719 -21.438 1 94.88 892 PHE B CA 1
ATOM 14313 C C . PHE B 1 892 ? -26.938 -37.125 -19.969 1 94.88 892 PHE B C 1
ATOM 14315 O O . PHE B 1 892 ? -26.125 -36.5 -19.281 1 94.88 892 PHE B O 1
ATOM 14322 N N . GLY B 1 893 ? -27.625 -38.094 -19.516 1 93.56 893 GLY B N 1
ATOM 14323 C CA . GLY B 1 893 ? -27.547 -38.5 -18.125 1 93.56 893 GLY B CA 1
ATOM 14324 C C . GLY B 1 893 ? -26.438 -39.531 -17.859 1 93.56 893 GLY B C 1
ATOM 14325 O O . GLY B 1 893 ? -26.141 -39.844 -16.719 1 93.56 893 GLY B O 1
ATOM 14326 N N . ILE B 1 894 ? -25.875 -40.062 -18.906 1 96.69 894 ILE B N 1
ATOM 14327 C CA . ILE B 1 894 ? -24.766 -41 -18.766 1 96.69 894 ILE B CA 1
ATOM 14328 C C . ILE B 1 894 ? -23.438 -40.25 -18.844 1 96.69 894 ILE B C 1
ATOM 14330 O O . ILE B 1 894 ? -22.828 -40.156 -19.922 1 96.69 894 ILE B O 1
ATOM 14334 N N . PHE B 1 895 ? -22.953 -39.875 -17.766 1 97.12 895 PHE B N 1
ATOM 14335 C CA . PHE B 1 895 ? -21.875 -38.906 -17.656 1 97.12 895 PHE B CA 1
ATOM 14336 C C . PHE B 1 895 ? -20.578 -39.469 -18.25 1 97.12 895 PHE B C 1
ATOM 14338 O O . PHE B 1 895 ? -19.719 -38.719 -18.703 1 97.12 895 PHE B O 1
ATOM 14345 N N . GLU B 1 896 ? -20.375 -40.719 -18.266 1 97.12 896 GLU B N 1
ATOM 14346 C CA . GLU B 1 896 ? -19.203 -41.344 -18.859 1 97.12 896 GLU B CA 1
ATOM 14347 C C . GLU B 1 896 ? -19.031 -40.906 -20.312 1 97.12 896 GLU B C 1
ATOM 14349 O O . GLU B 1 896 ? -17.891 -40.781 -20.781 1 97.12 896 GLU B O 1
ATOM 14354 N N . ASN B 1 897 ? -20.125 -40.656 -21 1 96.44 897 ASN B N 1
ATOM 14355 C CA . ASN B 1 897 ? -20.094 -40.281 -22.406 1 96.44 897 ASN B CA 1
ATOM 14356 C C . ASN B 1 897 ? -19.281 -39.031 -22.625 1 96.44 897 ASN B C 1
ATOM 14358 O O . ASN B 1 897 ? -18.812 -38.75 -23.734 1 96.44 897 ASN B O 1
ATOM 14362 N N . TRP B 1 898 ? -19.141 -38.312 -21.688 1 96.94 898 TRP B N 1
ATOM 14363 C CA . TRP B 1 898 ? -18.578 -36.969 -21.859 1 96.94 898 TRP B CA 1
ATOM 14364 C C . TRP B 1 898 ? -17.172 -36.906 -21.312 1 96.94 898 TRP B C 1
ATOM 14366 O O . TRP B 1 898 ? -16.625 -35.812 -21.141 1 96.94 898 TRP B O 1
ATOM 14376 N N . ILE B 1 899 ? -16.578 -37.969 -20.875 1 97.81 899 ILE B N 1
ATOM 14377 C CA . ILE B 1 899 ? -15.188 -38.062 -20.484 1 97.81 899 ILE B CA 1
ATOM 14378 C C . ILE B 1 899 ? -14.305 -38.219 -21.719 1 97.81 899 ILE B C 1
ATOM 14380 O O . ILE B 1 899 ? -14.516 -39.125 -22.516 1 97.81 899 ILE B O 1
ATOM 14384 N N . GLU B 1 900 ? -13.359 -37.344 -21.844 1 97.81 900 GLU B N 1
ATOM 14385 C CA . GLU B 1 900 ? -12.469 -37.344 -23 1 97.81 900 GLU B CA 1
ATOM 14386 C C . GLU B 1 900 ? -11.008 -37.406 -22.578 1 97.81 900 GLU B C 1
ATOM 14388 O O . GLU B 1 900 ? -10.672 -37.094 -21.438 1 97.81 900 GLU B O 1
ATOM 14393 N N . ASP B 1 901 ? -10.219 -37.875 -23.5 1 97.81 901 ASP B N 1
ATOM 14394 C CA . ASP B 1 901 ? -8.781 -37.938 -23.266 1 97.81 901 ASP B CA 1
ATOM 14395 C C . ASP B 1 901 ? -8.195 -36.5 -23.219 1 97.81 901 ASP B C 1
ATOM 14397 O O . ASP B 1 901 ? -8.391 -35.719 -24.156 1 97.81 901 ASP B O 1
ATOM 14401 N N . GLY B 1 902 ? -7.508 -36.25 -22.172 1 97.56 902 GLY B N 1
ATOM 14402 C CA . GLY B 1 902 ? -6.922 -34.938 -22 1 97.56 902 GLY B CA 1
ATOM 14403 C C . GLY B 1 902 ? -5.445 -34.875 -22.328 1 97.56 902 GLY B C 1
ATOM 14404 O O . GLY B 1 902 ? -4.777 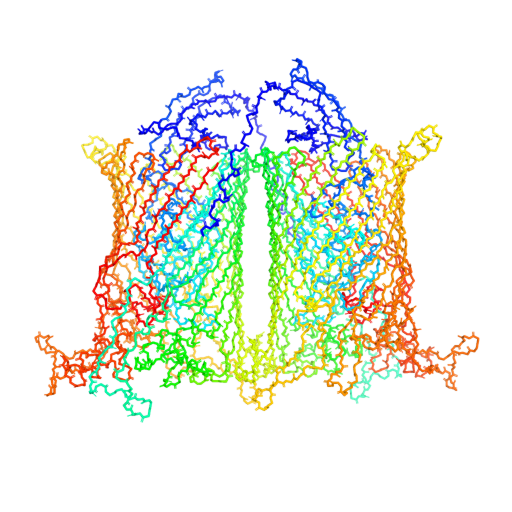-33.875 -22.094 1 97.56 902 GLY B O 1
ATOM 14405 N N . SER B 1 903 ? -4.863 -35.906 -22.891 1 98 903 SER B N 1
ATOM 14406 C CA . SER B 1 903 ? -3.451 -35.938 -23.25 1 98 903 SER B CA 1
ATOM 14407 C C . SER B 1 903 ? -3.15 -34.938 -24.359 1 98 903 SER B C 1
ATOM 14409 O O . SER B 1 903 ? -3.969 -34.719 -25.266 1 98 903 SER B O 1
ATOM 14411 N N . PHE B 1 904 ? -1.95 -34.344 -24.297 1 97.44 904 PHE B N 1
ATOM 14412 C CA . PHE B 1 904 ? -1.586 -33.438 -25.359 1 97.44 904 PHE B CA 1
ATOM 14413 C C . PHE B 1 904 ? -0.071 -33.312 -25.5 1 97.44 904 PHE B C 1
ATOM 14415 O O . PHE B 1 904 ? 0.664 -33.656 -24.562 1 97.44 904 PHE B O 1
ATOM 14422 N N . VAL B 1 905 ? 0.377 -32.938 -26.641 1 98 905 VAL B N 1
ATOM 14423 C CA . VAL B 1 905 ? 1.693 -32.375 -26.938 1 98 905 VAL B CA 1
ATOM 14424 C C . VAL B 1 905 ? 1.546 -30.953 -27.469 1 98 905 VAL B C 1
ATOM 14426 O O . VAL B 1 905 ? 0.911 -30.734 -28.5 1 98 905 VAL B O 1
ATOM 14429 N N . LYS B 1 906 ? 2.082 -30.031 -26.766 1 96.94 906 LYS B N 1
ATOM 14430 C CA . LYS B 1 906 ? 1.915 -28.625 -27.125 1 96.94 906 LYS B CA 1
ATOM 14431 C C . LYS B 1 906 ? 3.26 -27.969 -27.438 1 96.94 906 LYS B C 1
ATOM 14433 O O . LYS B 1 906 ? 4.25 -28.234 -26.75 1 96.94 906 LYS B O 1
ATOM 14438 N N . LEU B 1 907 ? 3.262 -27.25 -28.531 1 97.25 907 LEU B N 1
ATOM 14439 C CA . LEU B 1 907 ? 4.355 -26.297 -28.688 1 97.25 907 LEU B CA 1
ATOM 14440 C C . LEU B 1 907 ? 4.121 -25.062 -27.812 1 97.25 907 LEU B C 1
ATOM 14442 O O . LEU B 1 907 ? 3.555 -24.078 -28.281 1 97.25 907 LEU B O 1
ATOM 14446 N N . ARG B 1 908 ? 4.641 -25.125 -26.688 1 96.06 908 ARG B N 1
ATOM 14447 C CA . ARG B 1 908 ? 4.371 -24.141 -25.641 1 96.06 908 ARG B CA 1
ATOM 14448 C C . ARG B 1 908 ? 5.051 -22.812 -25.969 1 96.06 908 ARG B C 1
ATOM 14450 O O . ARG B 1 908 ? 4.461 -21.734 -25.766 1 96.06 908 ARG B O 1
ATOM 14457 N N . GLU B 1 909 ? 6.281 -22.891 -26.297 1 95.94 909 GLU B N 1
ATOM 14458 C CA . GLU B 1 909 ? 7.055 -21.688 -26.594 1 95.94 909 GLU B CA 1
ATOM 14459 C C . GLU B 1 909 ? 7.969 -21.891 -27.797 1 95.94 909 GLU B C 1
ATOM 14461 O O . GLU B 1 909 ? 8.523 -22.984 -27.969 1 95.94 909 GLU B O 1
ATOM 14466 N N . MET B 1 910 ? 8.086 -20.922 -28.547 1 95.88 910 MET B N 1
ATOM 14467 C CA . MET B 1 910 ? 9.07 -20.828 -29.625 1 95.88 910 MET B CA 1
ATOM 14468 C C . MET B 1 910 ? 9.555 -19.391 -29.797 1 95.88 910 MET B C 1
ATOM 14470 O O . MET B 1 910 ? 8.75 -18.453 -29.844 1 95.88 910 MET B O 1
ATOM 14474 N N . SER B 1 911 ? 10.828 -19.281 -29.828 1 95.88 911 SER B N 1
ATOM 14475 C CA . SER B 1 911 ? 11.32 -17.906 -29.922 1 95.88 911 SER B CA 1
ATOM 14476 C C . SER B 1 911 ? 12.562 -17.844 -30.812 1 95.88 911 SER B C 1
ATOM 14478 O O . SER B 1 911 ? 13.273 -18.828 -30.969 1 95.88 911 SER B O 1
ATOM 14480 N N . ALA B 1 912 ? 12.75 -16.719 -31.422 1 96.5 912 ALA B N 1
ATOM 14481 C CA . ALA B 1 912 ? 13.938 -16.328 -32.188 1 96.5 912 ALA B CA 1
ATOM 14482 C C . ALA B 1 912 ? 14.367 -14.906 -31.844 1 96.5 912 ALA B C 1
ATOM 14484 O O . ALA B 1 912 ? 13.523 -14.023 -31.672 1 96.5 912 ALA B O 1
ATOM 14485 N N . SER B 1 913 ? 15.617 -14.781 -31.719 1 95.88 913 SER B N 1
ATOM 14486 C CA . SER B 1 913 ? 16.094 -13.438 -31.438 1 95.88 913 SER B CA 1
ATOM 14487 C C . SER B 1 913 ? 17.391 -13.141 -32.188 1 95.88 913 SER B C 1
ATOM 14489 O O . SER B 1 913 ? 18.141 -14.055 -32.531 1 95.88 913 SER B O 1
ATOM 14491 N N . TYR B 1 914 ? 17.562 -11.914 -32.531 1 96.75 914 TYR B N 1
ATOM 14492 C CA . TYR B 1 914 ? 18.766 -11.383 -33.188 1 96.75 914 TYR B CA 1
ATOM 14493 C C . TYR B 1 914 ? 19.344 -10.227 -32.375 1 96.75 914 TYR B C 1
ATOM 14495 O O . TYR B 1 914 ? 18.656 -9.219 -32.156 1 96.75 914 TYR B O 1
ATOM 14503 N N . THR B 1 915 ? 20.578 -10.32 -31.984 1 94.69 915 THR B N 1
ATOM 14504 C CA . THR B 1 915 ? 21.219 -9.305 -31.156 1 94.69 915 THR B CA 1
ATOM 14505 C C . THR B 1 915 ? 22.281 -8.547 -31.953 1 94.69 915 THR B C 1
ATOM 14507 O O . THR B 1 915 ? 23.156 -9.156 -32.562 1 94.69 915 THR B O 1
ATOM 14510 N N . LEU B 1 916 ? 22.172 -7.277 -31.906 1 94.25 916 LEU B N 1
ATOM 14511 C CA . LEU B 1 916 ? 23.156 -6.363 -32.469 1 94.25 916 LEU B CA 1
ATOM 14512 C C . LEU B 1 916 ? 23.984 -5.719 -31.375 1 94.25 916 LEU B C 1
ATOM 14514 O O . LEU B 1 916 ? 23.516 -5.543 -30.25 1 94.25 916 LEU B O 1
ATOM 14518 N N . TYR B 1 917 ? 25.203 -5.426 -31.688 1 90.38 917 TYR B N 1
ATOM 14519 C CA . TYR B 1 917 ? 26.078 -4.75 -30.734 1 90.38 917 TYR B CA 1
ATOM 14520 C C . TYR B 1 917 ? 26.562 -3.416 -31.297 1 90.38 917 TYR B C 1
ATOM 14522 O O . TYR B 1 917 ? 27.75 -3.244 -31.578 1 90.38 917 TYR B O 1
ATOM 14530 N N . PRO B 1 918 ? 25.656 -2.578 -31.359 1 88.56 918 PRO B N 1
ATOM 14531 C CA . PRO B 1 918 ? 26.016 -1.29 -31.953 1 88.56 918 PRO B CA 1
ATOM 14532 C C . PRO B 1 918 ? 26.734 -0.36 -30.984 1 88.56 918 PRO B C 1
ATOM 14534 O O . PRO B 1 918 ? 26.156 0.648 -30.547 1 88.56 918 PRO B O 1
ATOM 14537 N N . GLU B 1 919 ? 27.953 -0.446 -30.797 1 80.06 919 GLU B N 1
ATOM 14538 C CA . GLU B 1 919 ? 28.719 0.36 -29.844 1 80.06 919 GLU B CA 1
ATOM 14539 C C . GLU B 1 919 ? 28.703 1.835 -30.234 1 80.06 919 GLU B C 1
ATOM 14541 O O . GLU B 1 919 ? 28.75 2.711 -29.375 1 80.06 919 GLU B O 1
ATOM 14546 N N . VAL B 1 920 ? 28.562 2.002 -31.469 1 78 920 VAL B N 1
ATOM 14547 C CA . VAL B 1 920 ? 28.609 3.365 -31.984 1 78 920 VAL B CA 1
ATOM 14548 C C . VAL B 1 920 ? 27.438 4.172 -31.453 1 78 920 VAL B C 1
ATOM 14550 O O . VAL B 1 920 ? 27.531 5.387 -31.266 1 78 920 VAL B O 1
ATOM 14553 N N . LEU B 1 921 ? 26.453 3.463 -31.172 1 81.5 921 LEU B N 1
ATOM 14554 C CA . LEU B 1 921 ? 25.25 4.16 -30.719 1 81.5 921 LEU B CA 1
ATOM 14555 C C . LEU B 1 921 ? 25.203 4.219 -29.203 1 81.5 921 LEU B C 1
ATOM 14557 O O . LEU B 1 921 ? 24.203 4.656 -28.625 1 81.5 921 LEU B O 1
ATOM 14561 N N . GLY B 1 922 ? 26.297 3.844 -28.562 1 79.69 922 GLY B N 1
ATOM 14562 C CA . GLY B 1 922 ? 26.328 3.848 -27.109 1 79.69 922 GLY B CA 1
ATOM 14563 C C . GLY B 1 922 ? 25.562 2.688 -26.5 1 79.69 922 GLY B C 1
ATOM 14564 O O . GLY B 1 922 ? 25.344 2.662 -25.281 1 79.69 922 GLY B O 1
ATOM 14565 N N . LEU B 1 923 ? 25.141 1.858 -27.297 1 87.12 923 LEU B N 1
ATOM 14566 C CA . LEU B 1 923 ? 24.406 0.682 -26.844 1 87.12 923 LEU B CA 1
ATOM 14567 C C . LEU B 1 923 ? 25.344 -0.517 -26.703 1 87.12 923 LEU B C 1
ATOM 14569 O O . LEU B 1 923 ? 26.188 -0.748 -27.562 1 87.12 923 LEU B O 1
ATOM 14573 N N . ARG B 1 924 ? 25.172 -1.151 -25.656 1 84.88 924 ARG B N 1
ATOM 14574 C CA . ARG B 1 924 ? 25.906 -2.4 -25.469 1 84.88 924 ARG B CA 1
ATOM 14575 C C . ARG B 1 924 ? 25.328 -3.504 -26.359 1 84.88 924 ARG B C 1
ATOM 14577 O O . ARG B 1 924 ? 26.062 -4.32 -26.906 1 84.88 924 ARG B O 1
ATOM 14584 N N . SER B 1 925 ? 24.062 -3.586 -26.312 1 91.31 925 SER B N 1
ATOM 14585 C CA . SER B 1 925 ? 23.406 -4.574 -27.172 1 91.31 925 SER B CA 1
ATOM 14586 C C . SER B 1 925 ? 21.984 -4.152 -27.516 1 91.31 925 SER B C 1
ATOM 14588 O O . SER B 1 925 ? 21.359 -3.391 -26.766 1 91.31 925 SER B O 1
ATOM 14590 N N . LEU B 1 926 ? 21.562 -4.516 -28.625 1 95.25 926 LEU B N 1
ATOM 14591 C CA . LEU B 1 926 ? 20.188 -4.348 -29.109 1 95.25 926 LEU B CA 1
ATOM 14592 C C . LEU B 1 926 ? 19.625 -5.672 -29.625 1 95.25 926 LEU B C 1
ATOM 14594 O O . LEU B 1 926 ? 20.109 -6.203 -30.625 1 95.25 926 LEU B O 1
ATOM 14598 N N . ARG B 1 927 ? 18.656 -6.137 -28.938 1 95.5 927 ARG B N 1
ATOM 14599 C CA . ARG B 1 927 ? 18.125 -7.453 -29.281 1 95.5 927 ARG B CA 1
ATOM 14600 C C . ARG B 1 927 ? 16.703 -7.344 -29.812 1 95.5 927 ARG B C 1
ATOM 14602 O O . ARG B 1 927 ? 15.844 -6.73 -29.172 1 95.5 927 ARG B O 1
ATOM 14609 N N . PHE B 1 928 ? 16.453 -7.895 -30.938 1 96.88 928 PHE B N 1
ATOM 14610 C CA . PHE B 1 928 ? 15.109 -8.07 -31.484 1 96.88 928 PHE B CA 1
ATOM 14611 C C . PHE B 1 928 ? 14.633 -9.508 -31.281 1 96.88 928 PHE B C 1
ATOM 14613 O O . PHE B 1 928 ? 15.391 -10.453 -31.469 1 96.88 928 PHE B O 1
ATOM 14620 N N . SER B 1 929 ? 13.422 -9.617 -30.844 1 96.25 929 SER B N 1
ATOM 14621 C CA . SER B 1 929 ? 12.938 -10.969 -30.594 1 96.25 929 SER B CA 1
ATOM 14622 C C . SER B 1 929 ? 11.516 -11.156 -31.109 1 96.25 929 SER B C 1
ATOM 14624 O O . SER B 1 929 ? 10.742 -10.203 -31.172 1 96.25 929 SER B O 1
ATOM 14626 N N . VAL B 1 930 ? 11.195 -12.344 -31.547 1 97.31 930 VAL B N 1
ATOM 14627 C CA . VAL B 1 930 ? 9.859 -12.844 -31.828 1 97.31 930 VAL B CA 1
ATOM 14628 C C . VAL B 1 930 ? 9.586 -14.094 -31 1 97.31 930 VAL B C 1
ATOM 14630 O O . VAL B 1 930 ? 10.367 -15.047 -31.031 1 97.31 930 VAL B O 1
ATOM 14633 N N . ILE B 1 931 ? 8.539 -14.039 -30.25 1 96.56 931 ILE B N 1
ATOM 14634 C CA . ILE B 1 931 ? 8.211 -15.148 -29.359 1 96.56 931 ILE B CA 1
ATOM 14635 C C . ILE B 1 931 ? 6.785 -15.625 -29.641 1 96.56 931 ILE B C 1
ATOM 14637 O O . ILE B 1 931 ? 5.855 -14.82 -29.703 1 96.56 931 ILE B O 1
ATOM 14641 N N . GLY B 1 932 ? 6.617 -16.891 -29.875 1 96.25 932 GLY B N 1
ATOM 14642 C CA . GLY B 1 932 ? 5.316 -17.531 -29.953 1 96.25 932 GLY B CA 1
ATOM 14643 C C . GLY B 1 932 ? 4.992 -18.391 -28.734 1 96.25 932 GLY B C 1
ATOM 14644 O O . GLY B 1 932 ? 5.867 -19.062 -28.203 1 96.25 932 GLY B O 1
ATOM 14645 N N . ARG B 1 933 ? 3.775 -18.297 -28.266 1 95.44 933 ARG B N 1
ATOM 14646 C CA . ARG B 1 933 ? 3.33 -19.109 -27.141 1 95.44 933 ARG B CA 1
ATOM 14647 C C . ARG B 1 933 ? 2.023 -19.828 -27.453 1 95.44 933 ARG B C 1
ATOM 14649 O O . ARG B 1 933 ? 1.103 -19.234 -28.016 1 95.44 933 ARG B O 1
ATOM 14656 N N . ASN B 1 934 ? 1.954 -21.016 -26.969 1 95.75 934 ASN B N 1
ATOM 14657 C CA . ASN B 1 934 ? 0.779 -21.859 -27.188 1 95.75 934 ASN B CA 1
ATOM 14658 C C . ASN B 1 934 ? 0.374 -21.875 -28.656 1 95.75 934 ASN B C 1
ATOM 14660 O O . ASN B 1 934 ? -0.78 -21.594 -28.984 1 95.75 934 ASN B O 1
ATOM 14664 N N . LEU B 1 935 ? 1.291 -22.234 -29.516 1 96.25 935 LEU B N 1
ATOM 14665 C CA . LEU B 1 935 ? 1.126 -22.078 -30.953 1 96.25 935 LEU B CA 1
ATOM 14666 C C . LEU B 1 935 ? 0.261 -23.188 -31.531 1 96.25 935 LEU B C 1
ATOM 14668 O O . LEU B 1 935 ? -0.594 -22.938 -32.375 1 96.25 935 LEU B O 1
ATOM 14672 N N . PHE B 1 936 ? 0.55 -24.359 -31.094 1 94.31 936 PHE B N 1
ATOM 14673 C CA . PHE B 1 936 ? -0.325 -25.453 -31.516 1 94.31 936 PHE B CA 1
ATOM 14674 C C . PHE B 1 936 ? -0.345 -26.562 -30.469 1 94.31 936 PHE B C 1
ATOM 14676 O O . PHE B 1 936 ? 0.524 -26.609 -29.594 1 94.31 936 PHE B O 1
ATOM 14683 N N . SER B 1 937 ? -1.269 -27.406 -30.547 1 96.62 937 SER B N 1
ATOM 14684 C CA . SER B 1 937 ? -1.496 -28.531 -29.656 1 96.62 937 SER B CA 1
ATOM 14685 C C . SER B 1 937 ? -1.954 -29.766 -30.422 1 96.62 937 SER B C 1
ATOM 14687 O O . SER B 1 937 ? -2.852 -29.688 -31.266 1 96.62 937 SER B O 1
ATOM 14689 N N . ILE B 1 938 ? -1.251 -30.812 -30.234 1 97.75 938 ILE B N 1
ATOM 14690 C CA . ILE B 1 938 ? -1.689 -32.094 -30.734 1 97.75 938 ILE B CA 1
ATOM 14691 C C . ILE B 1 938 ? -2.443 -32.844 -29.641 1 97.75 938 ILE B C 1
ATOM 14693 O O . ILE B 1 938 ? -1.835 -33.375 -28.703 1 97.75 938 ILE B O 1
ATOM 14697 N N . ASP B 1 939 ? -3.682 -32.906 -29.766 1 97.19 939 ASP B N 1
ATOM 14698 C CA . ASP B 1 939 ? -4.551 -33.562 -28.797 1 97.19 939 ASP B CA 1
ATOM 14699 C C . ASP B 1 939 ? -5.852 -34 -29.453 1 97.19 939 ASP B C 1
ATOM 14701 O O . ASP B 1 939 ? -6.152 -33.625 -30.594 1 97.19 939 ASP B O 1
ATOM 14705 N N . SER B 1 940 ? -6.57 -34.875 -28.797 1 95.56 940 SER B N 1
ATOM 14706 C CA . SER B 1 940 ? -7.836 -35.375 -29.312 1 95.56 940 SER B CA 1
ATOM 14707 C C . SER B 1 940 ? -9.016 -34.75 -28.562 1 95.56 940 SER B C 1
ATOM 14709 O O . SER B 1 940 ? -10.141 -35.25 -28.641 1 95.56 940 SER B O 1
ATOM 14711 N N . TYR B 1 941 ? -8.836 -33.812 -27.797 1 96.81 941 TYR B N 1
ATOM 14712 C CA . TYR B 1 941 ? -9.883 -33.188 -27 1 96.81 941 TYR B CA 1
ATOM 14713 C C . TYR B 1 941 ? -10.773 -32.312 -27.891 1 96.81 941 TYR B C 1
ATOM 14715 O O . TYR B 1 941 ? -10.281 -31.5 -28.672 1 96.81 941 TYR B O 1
ATOM 14723 N N . ASN B 1 942 ? -12.031 -32.406 -27.734 1 94.75 942 ASN B N 1
ATOM 14724 C CA . ASN B 1 942 ? -12.977 -31.719 -28.609 1 94.75 942 ASN B CA 1
ATOM 14725 C C . ASN B 1 942 ? -13.219 -30.281 -28.141 1 94.75 942 ASN B C 1
ATOM 14727 O O . ASN B 1 942 ? -13.711 -29.453 -28.906 1 94.75 942 ASN B O 1
ATOM 14731 N N . GLY B 1 943 ? -12.914 -30.016 -26.922 1 94.5 943 GLY B N 1
ATOM 14732 C CA . GLY B 1 943 ? -13.117 -28.672 -26.406 1 94.5 943 GLY B CA 1
ATOM 14733 C C . GLY B 1 943 ? -12.023 -27.703 -26.828 1 94.5 943 GLY B C 1
ATOM 14734 O O . GLY B 1 943 ? -11.242 -28 -27.734 1 94.5 943 GLY B O 1
ATOM 14735 N N . TYR B 1 944 ? -12.086 -26.5 -26.219 1 94.56 944 TYR B N 1
ATOM 14736 C CA . TYR B 1 944 ? -11.133 -25.453 -26.578 1 94.56 944 TYR B CA 1
ATOM 14737 C C . TYR B 1 944 ? -9.703 -25.891 -26.281 1 94.56 944 TYR B C 1
ATOM 14739 O O . TYR B 1 944 ? -8.805 -25.688 -27.109 1 94.56 944 TYR B O 1
ATOM 14747 N N . ASP B 1 945 ? -9.492 -26.359 -25.047 1 94.94 945 ASP B N 1
ATOM 14748 C CA . ASP B 1 945 ? -8.164 -26.688 -24.547 1 94.94 945 ASP B CA 1
ATOM 14749 C C . ASP B 1 945 ? -8.258 -27.703 -23.391 1 94.94 945 ASP B C 1
ATOM 14751 O O . ASP B 1 945 ? -9.016 -27.5 -22.453 1 94.94 945 ASP B O 1
ATOM 14755 N N . PRO B 1 946 ? -7.551 -28.688 -23.422 1 95.19 946 PRO B N 1
ATOM 14756 C CA . PRO B 1 946 ? -7.652 -29.719 -22.391 1 95.19 946 PRO B CA 1
ATOM 14757 C C . PRO B 1 946 ? -7.062 -29.25 -21.047 1 95.19 946 PRO B C 1
ATOM 14759 O O . PRO B 1 946 ? -7.262 -29.906 -20.031 1 95.19 946 PRO B O 1
ATOM 14762 N N . GLU B 1 947 ? -6.375 -28.156 -20.953 1 92.25 947 GLU B N 1
ATOM 14763 C CA . GLU B 1 947 ? -5.695 -27.703 -19.75 1 92.25 947 GLU B CA 1
ATOM 14764 C C . GLU B 1 947 ? -6.629 -26.875 -18.859 1 92.25 947 GLU B C 1
ATOM 14766 O O . GLU B 1 947 ? -6.379 -26.703 -17.672 1 92.25 947 GLU B O 1
ATOM 14771 N N . THR B 1 948 ? -7.629 -26.297 -19.391 1 88.75 948 THR B N 1
ATOM 14772 C CA . THR B 1 948 ? -8.484 -25.375 -18.641 1 88.75 948 THR B CA 1
ATOM 14773 C C . THR B 1 948 ? -9.273 -26.125 -17.578 1 88.75 948 THR B C 1
ATOM 14775 O O . THR B 1 948 ? -9.477 -27.344 -17.672 1 88.75 948 THR B O 1
ATOM 14778 N N . ASN B 1 949 ? -9.609 -25.406 -16.5 1 89.81 949 ASN B N 1
ATOM 14779 C CA . ASN B 1 949 ? -10.336 -25.953 -15.359 1 89.81 949 ASN B CA 1
ATOM 14780 C C . ASN B 1 949 ? -11.305 -24.938 -14.758 1 89.81 949 ASN B C 1
ATOM 14782 O O . ASN B 1 949 ? -10.883 -23.891 -14.281 1 89.81 949 ASN B O 1
ATOM 14786 N N . VAL B 1 950 ? -12.523 -25.219 -14.648 1 88.06 950 VAL B N 1
ATOM 14787 C CA . VAL B 1 950 ? -13.555 -24.281 -14.203 1 88.06 950 VAL B CA 1
ATOM 14788 C C . VAL B 1 950 ? -13.391 -24.016 -12.711 1 88.06 950 VAL B C 1
ATOM 14790 O O . VAL B 1 950 ? -13.75 -22.938 -12.227 1 88.06 950 VAL B O 1
ATOM 14793 N N . ALA B 1 951 ? -12.852 -24.938 -11.969 1 85.44 951 ALA B N 1
ATOM 14794 C CA . ALA B 1 951 ? -12.719 -24.797 -10.516 1 85.44 951 ALA B CA 1
ATOM 14795 C C . ALA B 1 951 ? -11.484 -23.969 -10.164 1 85.44 951 ALA B C 1
ATOM 14797 O O . ALA B 1 951 ? -11.18 -23.766 -8.984 1 85.44 951 ALA B O 1
ATOM 14798 N N . GLY B 1 952 ? -10.805 -23.516 -11.164 1 82.62 952 GLY B N 1
ATOM 14799 C CA . GLY B 1 952 ? -9.625 -22.703 -10.914 1 82.62 952 GLY B CA 1
ATOM 14800 C C . GLY B 1 952 ? -8.508 -23.484 -10.25 1 82.62 952 GLY B C 1
ATOM 14801 O O . GLY B 1 952 ? -8.125 -24.562 -10.703 1 82.62 952 GLY B O 1
ATOM 14802 N N . GLN B 1 953 ? -8.102 -22.891 -9.141 1 81.12 953 GLN B N 1
ATOM 14803 C CA . GLN B 1 953 ? -6.934 -23.453 -8.477 1 81.12 953 GLN B CA 1
ATOM 14804 C C . GLN B 1 953 ? -7.34 -24.406 -7.352 1 81.12 953 GLN B C 1
ATOM 14806 O O . GLN B 1 953 ? -6.535 -24.719 -6.469 1 81.12 953 GLN B O 1
ATOM 14811 N N . ARG B 1 954 ? -8.484 -24.906 -7.305 1 82.31 954 ARG B N 1
ATOM 14812 C CA . ARG B 1 954 ? -8.914 -25.828 -6.262 1 82.31 954 ARG B CA 1
ATOM 14813 C C . ARG B 1 954 ? -8.109 -27.125 -6.305 1 82.31 954 ARG B C 1
ATOM 14815 O O . ARG B 1 954 ? -7.758 -27.594 -7.383 1 82.31 954 ARG B O 1
ATOM 14822 N N . THR B 1 955 ? -8.008 -27.703 -5.289 1 85.75 955 THR B N 1
ATOM 14823 C CA . THR B 1 955 ? -7.117 -28.844 -5.133 1 85.75 955 THR B CA 1
ATOM 14824 C C . THR B 1 955 ? -7.75 -30.109 -5.715 1 85.75 955 THR B C 1
ATOM 14826 O O . THR B 1 955 ? -7.102 -30.844 -6.465 1 85.75 955 THR B O 1
ATOM 14829 N N . ALA B 1 956 ? -8.969 -30.266 -5.438 1 89.38 956 ALA B N 1
ATOM 14830 C CA . ALA B 1 956 ? -9.539 -31.594 -5.672 1 89.38 956 ALA B CA 1
ATOM 14831 C C . ALA B 1 956 ? -10.344 -31.625 -6.965 1 89.38 956 ALA B C 1
ATOM 14833 O O . ALA B 1 956 ? -10.656 -32.688 -7.488 1 89.38 956 ALA B O 1
ATOM 14834 N N . VAL B 1 957 ? -10.711 -30.609 -7.477 1 90.75 957 VAL B N 1
ATOM 14835 C CA . VAL B 1 957 ? -11.492 -30.562 -8.711 1 90.75 957 VAL B CA 1
ATOM 14836 C C . VAL B 1 957 ? -10.609 -30.109 -9.867 1 90.75 957 VAL B C 1
ATOM 14838 O O . VAL B 1 957 ? -10.289 -28.922 -9.969 1 90.75 957 VAL B O 1
ATOM 14841 N N . ARG B 1 958 ? -10.312 -31.078 -10.734 1 92.5 958 ARG B N 1
ATOM 14842 C CA . ARG B 1 958 ? -9.43 -30.797 -11.867 1 92.5 958 ARG B CA 1
ATOM 14843 C C . ARG B 1 958 ? -9.977 -31.422 -13.148 1 92.5 958 ARG B C 1
ATOM 14845 O O . ARG B 1 958 ? -10.758 -32.375 -13.102 1 92.5 958 ARG B O 1
ATOM 14852 N N . GLY B 1 959 ? -9.516 -30.812 -14.266 1 93.25 959 GLY B N 1
ATOM 14853 C CA . GLY B 1 959 ? -9.898 -31.344 -15.562 1 93.25 959 GLY B CA 1
ATOM 14854 C C . GLY B 1 959 ? -11.391 -31.203 -15.844 1 93.25 959 GLY B C 1
ATOM 14855 O O . GLY B 1 959 ? -11.969 -32.031 -16.547 1 93.25 959 GLY B O 1
ATOM 14856 N N . PHE B 1 960 ? -11.992 -30.328 -15.219 1 93.62 960 PHE B N 1
ATOM 14857 C CA . PHE B 1 960 ? -13.422 -30.062 -15.398 1 93.62 960 PHE B CA 1
ATOM 14858 C C . PHE B 1 960 ? -13.641 -28.844 -16.297 1 93.62 960 PHE B C 1
ATOM 14860 O O . PHE B 1 960 ? -13.43 -27.703 -15.859 1 93.62 960 PHE B O 1
ATOM 14867 N N . ASP B 1 961 ? -14.102 -29.141 -17.484 1 92.44 961 ASP B N 1
ATOM 14868 C CA . ASP B 1 961 ? -14.297 -28.062 -18.438 1 92.44 961 ASP B CA 1
ATOM 14869 C C . ASP B 1 961 ? -15.758 -27.625 -18.469 1 92.44 961 ASP B C 1
ATOM 14871 O O . ASP B 1 961 ? -16.656 -28.438 -18.656 1 92.44 961 ASP B O 1
ATOM 14875 N N . PHE B 1 962 ? -15.969 -26.359 -18.266 1 90 962 PHE B N 1
ATOM 14876 C CA . PHE B 1 962 ? -17.281 -25.75 -18.375 1 90 962 PHE B CA 1
ATOM 14877 C C . PHE B 1 962 ? -17.188 -24.328 -18.922 1 90 962 PHE B C 1
ATOM 14879 O O . PHE B 1 962 ? -17.172 -23.375 -18.156 1 90 962 PHE B O 1
ATOM 14886 N N . VAL B 1 963 ? -17.094 -24.188 -20.203 1 86.31 963 VAL B N 1
ATOM 14887 C CA . VAL B 1 963 ? -17.125 -22.953 -20.969 1 86.31 963 VAL B CA 1
ATOM 14888 C C . VAL B 1 963 ? -16.031 -22 -20.469 1 86.31 963 VAL B C 1
ATOM 14890 O O . VAL B 1 963 ? -16.297 -20.844 -20.156 1 86.31 963 VAL B O 1
ATOM 14893 N N . GLN B 1 964 ? -14.859 -22.484 -20.234 1 88.44 964 GLN B N 1
ATOM 14894 C CA . GLN B 1 964 ? -13.734 -21.656 -19.797 1 88.44 964 GLN B CA 1
ATOM 14895 C C . GLN B 1 964 ? -13.117 -20.906 -20.984 1 88.44 964 GLN B C 1
ATOM 14897 O O . GLN B 1 964 ? -13.141 -21.391 -22.109 1 88.44 964 GLN B O 1
ATOM 14902 N N . VAL B 1 965 ? -12.625 -19.75 -20.688 1 92.12 965 VAL B N 1
ATOM 14903 C CA . VAL B 1 965 ? -11.922 -19 -21.719 1 92.12 965 VAL B CA 1
ATOM 14904 C C . VAL B 1 965 ? -10.711 -19.797 -22.203 1 92.12 965 VAL B C 1
ATOM 14906 O O . VAL B 1 965 ? -9.883 -20.219 -21.406 1 92.12 965 VAL B O 1
ATOM 14909 N N . PRO B 1 966 ? -10.648 -20.016 -23.469 1 93.5 966 PRO B N 1
ATOM 14910 C CA . PRO B 1 966 ? -9.523 -20.797 -23.969 1 93.5 966 PRO B CA 1
ATOM 14911 C C . PRO B 1 966 ? -8.18 -20.094 -23.812 1 93.5 966 PRO B C 1
ATOM 14913 O O . PRO B 1 966 ? -8.125 -18.859 -23.906 1 93.5 966 PRO B O 1
ATOM 14916 N N . ILE B 1 967 ? -7.125 -20.844 -23.625 1 94.81 967 ILE B N 1
ATOM 14917 C CA . ILE B 1 967 ? -5.781 -20.266 -23.594 1 94.81 967 ILE B CA 1
ATOM 14918 C C . ILE B 1 967 ? -5.41 -19.75 -24.984 1 94.81 967 ILE B C 1
ATOM 14920 O O . ILE B 1 967 ? -5.438 -20.5 -25.953 1 94.81 967 ILE B O 1
ATOM 14924 N N . PRO B 1 968 ? -5.016 -18.562 -25.094 1 96.19 968 PRO B N 1
ATOM 14925 C CA . PRO B 1 968 ? -4.789 -17.984 -26.406 1 96.19 968 PRO B CA 1
ATOM 14926 C C . PRO B 1 968 ? -3.447 -18.391 -27.016 1 96.19 968 PRO B C 1
ATOM 14928 O O . PRO B 1 968 ? -2.529 -18.781 -26.281 1 96.19 968 PRO B O 1
ATOM 14931 N N . ARG B 1 969 ? -3.449 -18.391 -28.344 1 96.94 969 ARG B N 1
ATOM 14932 C CA . ARG B 1 969 ? -2.191 -18.328 -29.078 1 96.94 969 ARG B CA 1
ATOM 14933 C C . ARG B 1 969 ? -1.638 -16.906 -29.109 1 96.94 969 ARG B C 1
ATOM 14935 O O . ARG B 1 969 ? -2.34 -15.977 -29.5 1 96.94 969 ARG B O 1
ATOM 14942 N N . SER B 1 970 ? -0.426 -16.812 -28.734 1 96.5 970 SER B N 1
ATOM 14943 C CA . SER B 1 970 ? 0.151 -15.477 -28.625 1 96.5 970 SER B CA 1
ATOM 14944 C C . SER B 1 970 ? 1.411 -15.344 -29.469 1 96.5 970 SER B C 1
ATOM 14946 O O . SER B 1 970 ? 2.225 -16.266 -29.531 1 96.5 970 SER B O 1
ATOM 14948 N N . ILE B 1 971 ? 1.546 -14.242 -30.141 1 97.81 971 ILE B N 1
ATOM 14949 C CA . ILE B 1 971 ? 2.771 -13.836 -30.812 1 97.81 971 ILE B CA 1
ATOM 14950 C C . ILE B 1 971 ? 3.264 -12.508 -30.25 1 97.81 971 ILE B C 1
ATOM 14952 O O . ILE B 1 971 ? 2.523 -11.523 -30.234 1 97.81 971 ILE B O 1
ATOM 14956 N N . ILE B 1 972 ? 4.465 -12.492 -29.844 1 97.44 972 ILE B N 1
ATOM 14957 C CA . ILE B 1 972 ? 5.02 -11.32 -29.172 1 97.44 972 ILE B CA 1
ATOM 14958 C C . ILE B 1 972 ? 6.234 -10.812 -29.938 1 97.44 972 ILE B C 1
ATOM 14960 O O . ILE B 1 972 ? 7.145 -11.578 -30.266 1 97.44 972 ILE B O 1
ATOM 14964 N N . PHE B 1 973 ? 6.27 -9.586 -30.25 1 97.69 973 PHE B N 1
ATOM 14965 C CA . PHE B 1 973 ? 7.43 -8.898 -30.812 1 97.69 973 PHE B CA 1
ATOM 14966 C C . PHE B 1 973 ? 8.094 -8.016 -29.766 1 97.69 973 PHE B C 1
ATOM 14968 O O . PHE B 1 973 ? 7.414 -7.27 -29.047 1 97.69 973 PHE B O 1
ATOM 14975 N N . GLY B 1 974 ? 9.391 -8.211 -29.641 1 96.31 974 GLY B N 1
ATOM 14976 C CA . GLY B 1 974 ? 10.055 -7.453 -28.578 1 96.31 974 GLY B CA 1
ATOM 14977 C C . GLY B 1 974 ? 11.352 -6.812 -29.031 1 96.31 974 GLY B C 1
ATOM 14978 O O . GLY B 1 974 ? 12.023 -7.324 -29.938 1 96.31 974 GLY B O 1
ATOM 14979 N N . VAL B 1 975 ? 11.711 -5.711 -28.438 1 96.94 975 VAL B N 1
ATOM 14980 C CA . VAL B 1 975 ? 13 -5.043 -28.562 1 96.94 975 VAL B CA 1
ATOM 14981 C C . VAL B 1 975 ? 13.578 -4.777 -27.172 1 96.94 975 VAL B C 1
ATOM 14983 O O . VAL B 1 975 ? 12.875 -4.285 -26.281 1 96.94 975 VAL B O 1
ATOM 14986 N N . THR B 1 976 ? 14.766 -5.199 -26.969 1 95.38 976 THR B N 1
ATOM 14987 C CA . THR B 1 976 ? 15.469 -4.934 -25.719 1 95.38 976 THR B CA 1
ATOM 14988 C C . THR B 1 976 ? 16.781 -4.199 -25.969 1 95.38 976 THR B C 1
ATOM 14990 O O . THR B 1 976 ? 17.641 -4.695 -26.703 1 95.38 976 THR B O 1
ATOM 14993 N N . ALA B 1 977 ? 16.938 -3.102 -25.375 1 96.19 977 ALA B N 1
ATOM 14994 C CA . ALA B 1 977 ? 18.141 -2.289 -25.5 1 96.19 977 ALA B CA 1
ATOM 14995 C C . ALA B 1 977 ? 18.891 -2.223 -24.172 1 96.19 977 ALA B C 1
ATOM 14997 O O . ALA B 1 977 ? 18.297 -1.975 -23.125 1 96.19 977 ALA B O 1
ATOM 14998 N N . ASN B 1 978 ? 20.141 -2.5 -24.297 1 92.69 978 ASN B N 1
ATOM 14999 C CA . ASN B 1 978 ? 21.031 -2.373 -23.141 1 92.69 978 ASN B CA 1
ATOM 15000 C C . ASN B 1 978 ? 22.062 -1.266 -23.344 1 92.69 978 ASN B C 1
ATOM 15002 O O . ASN B 1 978 ? 22.688 -1.189 -24.391 1 92.69 978 ASN B O 1
ATOM 15006 N N . PHE B 1 979 ? 22.156 -0.533 -22.375 1 91.56 979 PHE B N 1
ATOM 15007 C CA . PHE B 1 979 ? 23.094 0.585 -22.422 1 91.56 979 PHE B CA 1
ATOM 15008 C C . PHE B 1 979 ? 24.172 0.437 -21.359 1 91.56 979 PHE B C 1
ATOM 15010 O O . PHE B 1 979 ? 23.938 -0.148 -20.297 1 91.56 979 PHE B O 1
#

pLDDT: mean 87.53, std 12.93, range [20.86, 98.12]

Secondary structure (DSSP, 8-state):
-TTSGGGSGGG-----------EEEEEEEEEEETTT--B-TT-EEEETTSS-EEE--TTSEEEEEEEE-SEEEEEEEE-TTB--EEEEEEE-S-SEEEEEEEEEPB-SS-TT-EEEETTTEEEEGGG-SS-EEEEEHHHHHTTT-SSHHHHTTTTSTTEEEEE---STT--EEEEESS---SSS--SPEEEETTEEE-------S--SS-PPPGGGGS-GGGEEEEEEE-HHHHHGGG-TB-TT-EEEEEE----SEEEEEEEEEEEEEEE-S-PPPB-----TTS--B-TTS-B--S----THHHHB--EEEEEEEEEEEEEETTEEEEEEEEEEEEE-SBTT-EEEEEEEEEEEEEEEETTEEEEEEEEEEEEEEEE-----TT-S--HHHHHHHS-TTS--SPPTTT-PPP--SSS--HHHHHHH-EEEEEEEEEEEEEEEEE--STTEEEEEEEEEEEEEEEEEEEE-TT-SSTT-TT-EEEEEEEEEEEEEEEEEEEEEEEEETTEEEEEEEEEEEEEEEEEEEEEEEESPPTT--SGGG-SEEPPPEEEEEEEEEEEEEEEEEEEETTTEEEEEEEEEEEETTS-GGG-EEEEEEEEEEEEGGGSHHHHTSHHHHHEEEEEEEEEEEEEEE-TT--TTTTS--EEEEEETTEEEEEE-SEEP-TT---EEEEEEEEEEEEEETTTTEEEEEEEEEEEEEEEEEEEE--GGGT-SEEEEEEEEEEEEEEEEEEEEEEEESSSEEEEEEEEEEEEEEEEE--TTSEEEPTTSTT-EEEETTB-TTEEEEEEE-B-TTSPBPB-TTS-B-EEEEEEEEE--S-SEEEEEEEEEEETTTEEEEEEEEEEES-EEEEHHHHHHHSTTT--BHHHHHHHTTSS-TTHHHHHHT-GGGGEEE--EEEEEEEEEEEEE--GGGT-SEEEEEEEEEEEEEEE---SS-TT--TTTT-SS--SEESSPPPPPEEEEEEEEEE-/-TTSGGGSGGG-----------EEEEEEEEEEETTT--B-TT-EEEETTSS-EEE--TTSEEEEEEEE-SEEEEEEEE-TTB--EEEEEEE-S-SEEEEEEEEEPB-SS-TT-EEEETTTEEEEGGG-SS-EEEEEHHHHHTTT-SSHHHHTTTTSTTEEEEE---STT--EEEEESS---SSS--SPEEEETTEEE-------S--SS-PPPGGGGS-GGGEEEEEEE-HHHHHGGG-TB-TT-EEEEEE----SEEEEEEEEEEEEEEE-S-PPPB-----TTS--B-TTS-B--S----THHHHB--EEEEEEEEEEEEEETTEEEEEEEEEEEEE-SBTT-EEEEEEEEEEEEEEEETTEEEEEEEEEEEEEEEE-----TT-S--HHHHHHHS-TTS--SPPTTT-PPP--SSS--HHHHHHH-EEEEEEEEEEEEEEEEE--STTEEEEEEEEEEEEEEEEEEEE-TT-SSTT-TT-EEEEEEEEEEEEEEEEEEEEEEEEETTEEEEEEEEEEEEEEEEEEEEEEEESPPTT--SGGG-SEEPPPEEEEEEEEEEEEEEEEEEEETTTEEEEEEEEEEEETTS-GGG-EEEEEEEEEEEEGGGSHHHHTSHHHHHEEEEEEEEEEEEEEE-TT--TTTTS--EEEEEETTEEEEEE-SEEP-TT---EEEEEEEEEEEEEETTTTEEEEEEEEEEEEEEEEEEEE--GGGT-SEEEEEEEEEEEEEEEEEEEEEEEESSSEEEEEEEEEEEEEEEEE--TTSEEEPTTSTT-EEEETTB-TTEEEE--B-B-TTSPBPB-TTS-B-BPSS-EEEE--S-SEEEEEEEEEEETTTEEEEEEEEEEES-EEEEHHHHHHHSTTT--BHHHHHHHTTSS-TTHHHHHHT-GGGGEEE--EEEEEEEEEEEEE--GGGT-SEEEEEEEEEEEEEEE---SS-TT--TTTT-SS--SEESSPPPPPEEEEEEEEEE-